Protein 5Y9E (pdb70)

Foldseek 3Di:
DFFFVVVFWFFDPFKWKFKLPKDKAKAAQQAFDADPPDDRHTPGHHDFLQWKAKEKEFAAQPQPDDDVDDPPDDLVFKGKFKFFFKKFKDWDFDFDFDKFWAQFAQFADFPDPDDDFDDADDPGRGHTDMATFWFKWKKFKFLDFFKWKAWEFDDPPLFPQGHIDIDIDGRFGGAGADTQPGQYQLLHRVVVLRNDTSNRNRHGHIHTPVVVLPPDQQNRTGLDMDMDIDKDFDTKTAGHDDARDDDDPVPDDADDDRRNDPDDPRMDTGIHNPDADPVPDPGPDMDGQQDGPHSHSRTNQPRIMIMMIRGSRNRDKDKDKDAQDDDPDDDPVRIDIGIMTMIMIMMMTMITMIMGRDDVVVVVVVCVVPVVSCVVSVCPPPCVVGHHNYRYRHPGIGSPLCVDDRSVVVCVVVVD/DAFFCVVFWFFDPFKKKFKQPKDKAKAAQQQFDADPVDNVHTDGGHDFLQWKAKEKEFFAQPQPDPDVDDVPDDLVFKGKFKFFFKKFKDWDFDFDFDKFWAQFAFFQDFPDPDDDFDGDDDDGRGHTDMATFWFKWKKFKFLDAFKWWAWEFDDDLVQGDIDIDIDGRFGGAGADTQPGQYQLLHRVVVLRNGTSSRNRHGHTDTPVVVLVPDQANRTGLDMDMDIDKDFDTKTAGDDDASDDDDPVVDDADDDRRRDPDDPRMDTGIHNPDADPVPDPGPDMDGQQAGPHSHSRTNQPSIMIMMIRGNRNRDKDKDKDQQDDDPDDDPVRMDIGIMTMIIIMMMTMITMIMGRDDPVNVVVVCVVPVVRCVVSVCVPPCVVGHHNYRYRHVGIDSPLCVDDRSVVVCVVVVD/DAFFCPVFWFFDPFKWKFKQPKDKAKAAQQAWDADPVDNVHTDGHHDFLQWKAKEKEFFAQPQPDDDVDPPPDDLLFKGKFKFFFKKFKDWDFDFDFAKFWAQFAFFADFPDPDDDFDGDDDDGRGHTDMATFWFKWKKFKFLDAFKWWAWEFDDDPLVQGHIDIDIDGRFGGAGAHTQPGFYQLLHRVVVLRNGTSSRNRHGHTHTPVVVLLPDQQNRTGLDMDMDIDKDFDTKTAGDDDASDDDDCVVDDADDDRRNDPDHPRMDTGIHNPDDDPVPDPHPDMDGQDAGPGSHSRTNQPRIMMMMIRGSRNRDKDKDKDAQDDDPDDDPVRMDIGIMGMIIIMMITMMTMIMGRDDPVVVVVVCVVPVVRCVVSVCVPPCVVGHHNYRYRHPRIDSPLCVDDRSVVVCVVVVD/DDFFCVVFWFFDPFKWKFKLPKDKAKFAQQAWDADPPDDPRTPGHHDFLQWKAKEKEFAAQPQPDDDVDPVPDDLLFKGKFKFFFKKFKDWDFDFDFDKFWAQFAQFQDFPDPDDFFDGDDDDGRGHTDMATFWFKKKKFKFLDAFKWKAKEFDDCDPPPQFNQGHIDIDIDGRFGGAGADTQPGFYQLLHRPVVLRNGTSRPNRHGHIDTPVVVLLPDQANRGGLDMDMDIDKDFDTKGAGDDDAGHDDDCVVDPADDDRRNDPDDPRMDTGIHNPDADPVPDPGPDMDGQQAGPGSHSRTNQPNIMMMMIRGSRNRDKDKDKDAQDDDPDDDPVRMDIGIMDMIMIMMITMMTMIMGRDDPVNVVVVCVVPVVRCVVSVCDPCVVGHHNYRYRHVRIDSPLCVDDRSVVVCVVVVD/DFFFCVVFWFFDPFKWKFKLPKDKAKFAQQAFDADPPPPPHTPGHHDFLQWKAKEKEFAAQPQPDDDPDPPPDDLVFKGKFKFFFKKFKDWDFDFDFDKFWAQFAFFADFPDPDDFFDDDDDDGRGHTDMATFWFKWKKFKFLDAFKWKAKEFDDDDPPDDDPFPQGDIDIDIDGRFGGAGADTQPGQYQLVHRVVVLRNGGSSRNRHGHIHTPCVVLLPDAQNRTGLDMDMDIDKDFDTKTAGDDDAGDDDDPVPDDQDDDRRNDPDHPRMDTGIHNPDADPVPDPGPDMDGQDAGPHSYSRTNQPSIMIMMIRGSRNRDKDKDKDAQDDDPDDDPVRIDIGIMGMIMIMMITMITMIMGRDDVVVLVVVCVVPVVRCVVSVCDVCVVGHHNYRYRHVGIDSPLCVDDRSVVVCVVVVD

Structure (mmCIF, N/CA/C/O backbone):
data_5Y9E
#
_entry.id   5Y9E
#
_cell.length_a   187.213
_cell.length_b   101.804
_cell.length_c   136.195
_cell.angle_alpha   90.00
_cell.angle_beta   95.68
_cell.angle_gamma   90.00
#
_symmetry.space_group_name_H-M   'C 1 2 1'
#
loop_
_entity.id
_entity.type
_entity.pdbx_description
1 polymer 'Major capsid protein L1'
2 non-polymer GLYCEROL
3 non-polymer 'MAGNESIUM ION'
4 water water
#
loop_
_atom_site.group_PDB
_atom_site.id
_atom_site.type_symbol
_atom_site.label_atom_id
_atom_site.label_alt_id
_atom_site.label_comp_id
_atom_site.label_asym_id
_atom_site.label_entity_id
_atom_site.label_seq_id
_atom_site.pdbx_PDB_ins_code
_atom_site.Cartn_x
_atom_site.Cartn_y
_atom_site.Cartn_z
_atom_site.occupancy
_atom_site.B_iso_or_equiv
_atom_site.auth_seq_id
_atom_site.auth_comp_id
_atom_site.auth_asym_id
_atom_site.auth_atom_id
_atom_site.pdbx_PDB_model_num
ATOM 1 N N . LYS A 1 12 ? 43.146 -15.561 18.848 1.00 69.69 20 LYS A N 1
ATOM 2 C CA . LYS A 1 12 ? 42.789 -16.391 19.992 1.00 73.25 20 LYS A CA 1
ATOM 3 C C . LYS A 1 12 ? 42.057 -15.559 21.045 1.00 66.49 20 LYS A C 1
ATOM 4 O O . LYS A 1 12 ? 40.864 -15.750 21.273 1.00 61.64 20 LYS A O 1
ATOM 10 N N . VAL A 1 13 ? 42.771 -14.638 21.685 1.00 58.52 21 VAL A N 1
ATOM 11 C CA . VAL A 1 13 ? 42.147 -13.717 22.629 1.00 57.64 21 VAL A CA 1
ATOM 12 C C . VAL A 1 13 ? 41.514 -12.575 21.846 1.00 54.87 21 VAL A C 1
ATOM 13 O O . VAL A 1 13 ? 42.160 -11.963 20.986 1.00 52.92 21 VAL A O 1
ATOM 17 N N . VAL A 1 14 ? 40.248 -12.285 22.142 1.00 51.19 22 VAL A N 1
ATOM 18 C CA . VAL A 1 14 ? 39.509 -11.232 21.462 1.00 51.39 22 VAL A CA 1
ATOM 19 C C . VAL A 1 14 ? 39.065 -10.202 22.492 1.00 47.37 22 VAL A C 1
ATOM 20 O O . VAL A 1 14 ? 38.919 -10.493 23.682 1.00 49.16 22 VAL A O 1
ATOM 24 N N . SER A 1 15 ? 38.851 -8.979 22.014 1.00 43.18 23 SER A N 1
ATOM 25 C CA . SER A 1 15 ? 38.345 -7.917 22.870 1.00 45.25 23 SER A CA 1
ATOM 26 C C . SER A 1 15 ? 36.995 -8.303 23.462 1.00 49.25 23 SER A C 1
ATOM 27 O O . SER A 1 15 ? 36.182 -8.982 22.826 1.00 47.51 23 SER A O 1
ATOM 30 N N . THR A 1 16 ? 36.757 -7.863 24.701 1.00 50.63 24 THR A N 1
ATOM 31 C CA . THR A 1 16 ? 35.448 -8.057 25.312 1.00 49.33 24 THR A CA 1
ATOM 32 C C . THR A 1 16 ? 34.352 -7.348 24.531 1.00 47.91 24 THR A C 1
ATOM 33 O O . THR A 1 16 ? 33.179 -7.715 24.658 1.00 43.90 24 THR A O 1
ATOM 37 N N . ASP A 1 17 ? 34.706 -6.342 23.727 1.00 52.91 25 ASP A N 1
ATOM 38 C CA . ASP A 1 17 ? 33.716 -5.657 22.906 1.00 56.14 25 ASP A CA 1
ATOM 39 C C . ASP A 1 17 ? 32.994 -6.608 21.963 1.00 54.80 25 ASP A C 1
ATOM 40 O O . ASP A 1 17 ? 31.896 -6.285 21.499 1.00 58.31 25 ASP A O 1
ATOM 45 N N . GLU A 1 18 ? 33.579 -7.771 21.673 1.00 50.08 26 GLU A N 1
ATOM 46 C CA . GLU A 1 18 ? 33.017 -8.680 20.683 1.00 53.97 26 GLU A CA 1
ATOM 47 C C . GLU A 1 18 ? 32.004 -9.659 21.259 1.00 49.47 26 GLU A C 1
ATOM 48 O O . GLU A 1 18 ? 31.182 -10.186 20.502 1.00 54.39 26 GLU A O 1
ATOM 54 N N . TYR A 1 19 ? 32.035 -9.925 22.568 1.00 45.77 27 TYR A N 1
ATOM 55 C CA . TYR A 1 19 ? 31.114 -10.884 23.160 1.00 48.14 27 TYR A CA 1
ATOM 56 C C . TYR A 1 19 ? 30.442 -10.392 24.435 1.00 48.86 27 TYR A C 1
ATOM 57 O O . TYR A 1 19 ? 29.692 -11.159 25.049 1.00 45.41 27 TYR A O 1
ATOM 66 N N . VAL A 1 20 ? 30.670 -9.146 24.841 1.00 48.57 28 VAL A N 1
ATOM 67 C CA . VAL A 1 20 ? 30.009 -8.549 25.997 1.00 49.28 28 VAL A CA 1
ATOM 68 C C . VAL A 1 20 ? 29.113 -7.435 25.473 1.00 51.96 28 VAL A C 1
ATOM 69 O O . VAL A 1 20 ? 29.604 -6.425 24.954 1.00 53.92 28 VAL A O 1
ATOM 73 N N . SER A 1 21 ? 27.800 -7.615 25.607 1.00 48.53 29 SER A N 1
ATOM 74 C CA . SER A 1 21 ? 26.829 -6.663 25.083 1.00 45.64 29 SER A CA 1
ATOM 75 C C . SER A 1 21 ? 26.546 -5.577 26.113 1.00 44.96 29 SER A C 1
ATOM 76 O O . SER A 1 21 ? 26.175 -5.872 27.254 1.00 45.82 29 SER A O 1
ATOM 79 N N . ARG A 1 22 ? 26.709 -4.323 25.699 1.00 44.87 30 ARG A N 1
ATOM 80 C CA . ARG A 1 22 ? 26.523 -3.179 26.580 1.00 49.52 30 ARG A CA 1
ATOM 81 C C . ARG A 1 22 ? 25.057 -2.767 26.620 1.00 49.98 30 ARG A C 1
ATOM 82 O O . ARG A 1 22 ? 24.389 -2.709 25.585 1.00 45.96 30 ARG A O 1
ATOM 90 N N . THR A 1 23 ? 24.563 -2.478 27.820 1.00 46.38 31 THR A N 1
ATOM 91 C CA . THR A 1 23 ? 23.224 -1.936 27.994 1.00 44.32 31 THR A CA 1
ATOM 92 C C . THR A 1 23 ? 23.305 -0.445 28.296 1.00 45.35 31 THR A C 1
ATOM 93 O O . THR A 1 23 ? 24.384 0.125 28.474 1.00 48.45 31 THR A O 1
ATOM 97 N N . SER A 1 24 ? 22.138 0.187 28.349 1.00 43.81 32 SER A N 1
ATOM 98 C CA . SER A 1 24 ? 22.024 1.582 28.745 1.00 48.24 32 SER A CA 1
ATOM 99 C C . SER A 1 24 ? 21.768 1.736 30.239 1.00 45.37 32 SER A C 1
ATOM 100 O O . SER A 1 24 ? 21.377 2.821 30.682 1.00 46.70 32 SER A O 1
ATOM 103 N N . ILE A 1 25 ? 21.979 0.679 31.016 1.00 49.09 33 ILE A N 1
ATOM 104 C CA . ILE A 1 25 ? 21.761 0.704 32.457 1.00 44.91 33 ILE A CA 1
ATOM 105 C C . ILE A 1 25 ? 23.082 1.046 33.133 1.00 44.49 33 ILE A C 1
ATOM 106 O O . ILE A 1 25 ? 24.061 0.300 33.012 1.00 42.12 33 ILE A O 1
ATOM 111 N N . TYR A 1 26 ? 23.110 2.168 33.848 1.00 47.22 34 TYR A N 1
ATOM 112 C CA . TYR A 1 26 ? 24.287 2.604 34.585 1.00 45.28 34 TYR A CA 1
ATOM 113 C C . TYR A 1 26 ? 23.963 2.711 36.070 1.00 41.87 34 TYR A C 1
ATOM 114 O O . TYR A 1 26 ? 22.818 2.957 36.459 1.00 41.24 34 TYR A O 1
ATOM 123 N N . TYR A 1 27 ? 24.990 2.528 36.898 1.00 41.76 35 TYR A N 1
ATOM 124 C CA . TYR A 1 27 ? 24.850 2.610 38.344 1.00 40.92 35 TYR A CA 1
ATOM 125 C C . TYR A 1 27 ? 26.071 3.296 38.935 1.00 38.43 35 TYR A C 1
ATOM 126 O O . TYR A 1 27 ? 27.195 3.087 38.470 1.00 37.77 35 TYR A O 1
ATOM 135 N N . TYR A 1 28 ? 25.838 4.121 39.951 1.00 37.62 36 TYR A N 1
ATOM 136 C CA . TYR A 1 28 ? 26.900 4.759 40.713 1.00 37.29 36 TYR A CA 1
ATOM 137 C C . TYR A 1 28 ? 27.108 4.023 42.030 1.00 36.11 36 TYR A C 1
ATOM 138 O O . TYR A 1 28 ? 26.169 3.468 42.606 1.00 37.96 36 TYR A O 1
ATOM 147 N N . ALA A 1 29 ? 28.351 4.030 42.504 1.00 38.29 37 ALA A N 1
ATOM 148 C CA . ALA A 1 29 ? 28.677 3.460 43.802 1.00 37.84 37 ALA A CA 1
ATOM 149 C C . ALA A 1 29 ? 29.925 4.142 44.338 1.00 38.41 37 ALA A C 1
ATOM 150 O O . ALA A 1 29 ? 30.885 4.370 43.596 1.00 32.47 37 ALA A O 1
ATOM 152 N N . GLY A 1 30 ? 29.898 4.470 45.623 1.00 36.82 38 GLY A N 1
ATOM 153 C CA . GLY A 1 30 ? 31.036 5.080 46.277 1.00 37.57 38 GLY A CA 1
ATOM 154 C C . GLY A 1 30 ? 31.296 4.426 47.617 1.00 34.75 38 GLY A C 1
ATOM 155 O O . GLY A 1 30 ? 30.396 3.879 48.251 1.00 34.69 38 GLY A O 1
ATOM 156 N N . SER A 1 31 ? 32.558 4.485 48.039 1.00 38.39 39 SER A N 1
ATOM 157 C CA . SER A 1 31 ? 32.952 3.891 49.310 1.00 35.53 39 SER A CA 1
ATOM 158 C C . SER A 1 31 ? 32.647 4.786 50.500 1.00 33.42 39 SER A C 1
ATOM 159 O O . SER A 1 31 ? 32.634 4.298 51.633 1.00 38.82 39 SER A O 1
ATOM 162 N N . SER A 1 32 ? 32.403 6.075 50.265 1.00 33.67 40 SER A N 1
ATOM 163 C CA . SER A 1 32 ? 32.409 7.080 51.321 1.00 33.85 40 SER A CA 1
ATOM 164 C C . SER A 1 32 ? 33.813 7.178 51.910 1.00 37.84 40 SER A C 1
ATOM 165 O O . SER A 1 32 ? 34.752 6.574 51.383 1.00 38.21 40 SER A O 1
ATOM 168 N N . ARG A 1 33 ? 33.971 7.936 52.993 1.00 37.15 41 ARG A N 1
ATOM 169 C CA . ARG A 1 33 ? 35.301 8.260 53.495 1.00 38.67 41 ARG A CA 1
ATOM 170 C C . ARG A 1 33 ? 35.986 7.025 54.071 1.00 35.68 41 ARG A C 1
ATOM 171 O O . ARG A 1 33 ? 35.430 6.337 54.932 1.00 31.97 41 ARG A O 1
ATOM 179 N N . LEU A 1 34 ? 37.200 6.753 53.596 1.00 36.14 42 LEU A N 1
ATOM 180 C CA . LEU A 1 34 ? 38.046 5.685 54.117 1.00 36.49 42 LEU A CA 1
ATOM 181 C C . LEU A 1 34 ? 39.246 6.321 54.808 1.00 34.51 42 LEU A C 1
ATOM 182 O O . LEU A 1 34 ? 39.971 7.110 54.191 1.00 34.91 42 LEU A O 1
ATOM 187 N N . LEU A 1 35 ? 39.454 5.980 56.078 1.00 33.16 43 LEU A N 1
ATOM 188 C CA . LEU A 1 35 ? 40.524 6.555 56.884 1.00 36.15 43 LEU A CA 1
ATOM 189 C C . LEU A 1 35 ? 41.419 5.461 57.445 1.00 38.48 43 LEU A C 1
ATOM 190 O O . LEU A 1 35 ? 40.936 4.418 57.897 1.00 34.96 43 LEU A O 1
ATOM 195 N N . ALA A 1 36 ? 42.726 5.720 57.420 1.00 39.39 44 ALA A N 1
ATOM 196 C CA . ALA A 1 36 ? 43.716 4.907 58.109 1.00 37.50 44 ALA A CA 1
ATOM 197 C C . ALA A 1 36 ? 44.570 5.819 58.979 1.00 32.50 44 ALA A C 1
ATOM 198 O O . ALA A 1 36 ? 44.987 6.893 58.537 1.00 32.45 44 ALA A O 1
ATOM 200 N N . VAL A 1 37 ? 44.818 5.391 60.218 1.00 32.97 45 VAL A N 1
ATOM 201 C CA . VAL A 1 37 ? 45.567 6.175 61.198 1.00 34.59 45 VAL A CA 1
ATOM 202 C C . VAL A 1 37 ? 46.548 5.251 61.903 1.00 38.17 45 VAL A C 1
ATOM 203 O O . VAL A 1 37 ? 46.146 4.223 62.460 1.00 35.93 45 VAL A O 1
ATOM 207 N N . GLY A 1 38 ? 47.822 5.616 61.903 1.00 34.65 46 GLY A N 1
ATOM 208 C CA . GLY A 1 38 ? 48.799 4.801 62.587 1.00 37.09 46 GLY A CA 1
ATOM 209 C C . GLY A 1 38 ? 50.163 5.447 62.658 1.00 32.63 46 GLY A C 1
ATOM 210 O O . GLY A 1 38 ? 50.309 6.660 62.496 1.00 35.84 46 GLY A O 1
ATOM 211 N N . ASN A 1 39 ? 51.159 4.609 62.914 1.00 30.99 47 ASN A N 1
ATOM 212 C CA . ASN A 1 39 ? 52.552 5.018 63.029 1.00 34.01 47 ASN A CA 1
ATOM 213 C C . ASN A 1 39 ? 53.251 4.805 61.696 1.00 29.19 47 ASN A C 1
ATOM 214 O O . ASN A 1 39 ? 53.202 3.691 61.156 1.00 29.39 47 ASN A O 1
ATOM 219 N N . PRO A 1 40 ? 53.903 5.823 61.124 1.00 30.90 48 PRO A N 1
ATOM 220 C CA . PRO A 1 40 ? 54.466 5.669 59.772 1.00 30.93 48 PRO A CA 1
ATOM 221 C C . PRO A 1 40 ? 55.675 4.752 59.694 1.00 31.45 48 PRO A C 1
ATOM 222 O O . PRO A 1 40 ? 56.057 4.366 58.581 1.00 30.17 48 PRO A O 1
ATOM 226 N N . TYR A 1 41 ? 56.286 4.388 60.818 1.00 28.91 49 TYR A N 1
ATOM 227 C CA . TYR A 1 41 ? 57.536 3.639 60.799 1.00 32.06 49 TYR A CA 1
ATOM 228 C C . TYR A 1 41 ? 57.385 2.176 61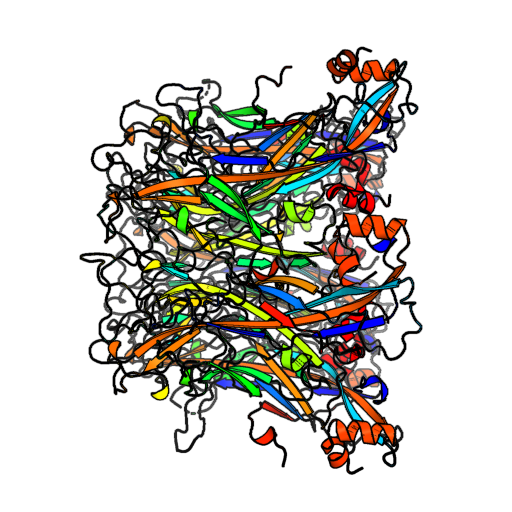.180 1.00 34.55 49 TYR A C 1
ATOM 229 O O . TYR A 1 41 ? 58.181 1.352 60.728 1.00 36.89 49 TYR A O 1
ATOM 238 N N . PHE A 1 42 ? 56.389 1.829 61.987 1.00 31.01 50 PHE A N 1
ATOM 239 C CA . PHE A 1 42 ? 56.218 0.449 62.419 1.00 33.23 50 PHE A CA 1
ATOM 240 C C . PHE A 1 42 ? 54.876 0.327 63.120 1.00 35.79 50 PHE A C 1
ATOM 241 O O . PHE A 1 42 ? 54.336 1.305 63.642 1.00 33.75 50 PHE A O 1
ATOM 249 N N . SER A 1 43 ? 54.342 -0.888 63.119 1.00 36.04 51 SER A N 1
ATOM 250 C CA . SER A 1 43 ? 53.151 -1.175 63.895 1.00 39.56 51 SER A CA 1
ATOM 251 C C . SER A 1 43 ? 53.531 -1.472 65.341 1.00 44.64 51 SER A C 1
ATOM 252 O O . SER A 1 43 ? 54.674 -1.817 65.655 1.00 45.41 51 SER A O 1
ATOM 255 N N . ILE A 1 44 ? 52.552 -1.325 66.227 1.00 47.96 52 ILE A N 1
ATOM 256 C CA . ILE A 1 44 ? 52.710 -1.633 67.643 1.00 50.99 52 ILE A CA 1
ATOM 257 C C . ILE A 1 44 ? 51.833 -2.839 67.939 1.00 56.96 52 ILE A C 1
ATOM 258 O O . ILE A 1 44 ? 50.603 -2.765 67.827 1.00 55.57 52 ILE A O 1
ATOM 263 N N . LYS A 1 45 ? 52.468 -3.949 68.303 1.00 65.18 53 LYS A N 1
ATOM 264 C CA . LYS A 1 45 ? 51.801 -5.242 68.340 1.00 71.85 53 LYS A CA 1
ATOM 265 C C . LYS A 1 45 ? 50.952 -5.379 69.601 1.00 69.91 53 LYS A C 1
ATOM 266 O O . LYS A 1 45 ? 50.799 -4.445 70.394 1.00 59.99 53 LYS A O 1
ATOM 272 N N . SER A 1 46 ? 50.387 -6.572 69.788 1.00 90.05 54 SER A N 1
ATOM 273 C CA . SER A 1 46 ? 49.394 -6.841 70.816 1.00 99.13 54 SER A CA 1
ATOM 274 C C . SER A 1 46 ? 49.890 -6.460 72.204 1.00 105.87 54 SER A C 1
ATOM 275 O O . SER A 1 46 ? 50.822 -7.082 72.731 1.00 105.12 54 SER A O 1
ATOM 278 N N . PRO A 1 47 ? 49.287 -5.448 72.832 1.00 109.91 55 PRO A N 1
ATOM 279 C CA . PRO A 1 47 ? 49.546 -5.195 74.255 1.00 115.12 55 PRO A CA 1
ATOM 280 C C . PRO A 1 47 ? 48.971 -6.262 75.173 1.00 119.13 55 PRO A C 1
ATOM 281 O O . PRO A 1 47 ? 49.105 -6.134 76.397 1.00 121.33 55 PRO A O 1
ATOM 285 N N . ASN A 1 48 ? 48.340 -7.302 74.621 1.00 128.81 56 ASN A N 1
ATOM 286 C CA . ASN A 1 48 ? 47.740 -8.380 75.400 1.00 127.36 56 ASN A CA 1
ATOM 287 C C . ASN A 1 48 ? 48.285 -9.751 75.040 1.00 128.17 56 ASN A C 1
ATOM 288 O O . ASN A 1 48 ? 48.514 -10.561 75.941 1.00 130.29 56 ASN A O 1
ATOM 293 N N . ASN A 1 49 ? 48.426 -10.058 73.743 1.00 118.92 57 ASN A N 1
ATOM 294 C CA . ASN A 1 49 ? 49.057 -11.281 73.233 1.00 118.26 57 ASN A CA 1
ATOM 295 C C . ASN A 1 49 ? 48.585 -11.593 71.818 1.00 117.02 57 ASN A C 1
ATOM 296 O O . ASN A 1 49 ? 47.467 -11.234 71.436 1.00 119.56 57 ASN A O 1
ATOM 301 N N . ASN A 1 50 ? 49.427 -12.294 71.053 1.00 101.99 58 ASN A N 1
ATOM 302 C CA . ASN A 1 50 ? 49.117 -12.782 69.709 1.00 96.64 58 ASN A CA 1
ATOM 303 C C . ASN A 1 50 ? 49.306 -11.662 68.693 1.00 93.25 58 ASN A C 1
ATOM 304 O O . ASN A 1 50 ? 49.323 -10.486 69.061 1.00 83.93 58 ASN A O 1
ATOM 309 N N . LYS A 1 51 ? 49.469 -12.009 67.416 1.00 111.53 59 LYS A N 1
ATOM 310 C CA . LYS A 1 51 ? 49.698 -10.995 66.392 1.00 111.97 59 LYS A CA 1
ATOM 311 C C . LYS A 1 51 ? 48.473 -10.106 66.218 1.00 108.84 59 LYS A C 1
ATOM 312 O O . LYS A 1 51 ? 47.789 -10.169 65.191 1.00 111.30 59 LYS A O 1
ATOM 318 N N . LYS A 1 52 ? 48.192 -9.278 67.220 1.00 99.85 60 LYS A N 1
ATOM 319 C CA . LYS A 1 52 ? 47.120 -8.294 67.169 1.00 93.57 60 LYS A CA 1
ATOM 320 C C . LYS A 1 52 ? 47.738 -6.905 67.134 1.00 84.74 60 LYS A C 1
ATOM 321 O O . LYS A 1 52 ? 48.582 -6.574 67.973 1.00 85.32 60 LYS A O 1
ATOM 327 N N . VAL A 1 53 ? 47.316 -6.101 66.169 1.00 68.03 61 VAL A N 1
ATOM 328 C CA . VAL A 1 53 ? 47.862 -4.764 65.976 1.00 61.40 61 VAL A CA 1
ATOM 329 C C . VAL A 1 53 ? 47.012 -3.775 66.762 1.00 55.33 61 VAL A C 1
ATOM 330 O O . VAL A 1 53 ? 45.802 -3.668 66.536 1.00 53.78 61 VAL A O 1
ATOM 334 N N . LEU A 1 54 ? 47.642 -3.054 67.689 1.00 52.04 62 LEU A N 1
ATOM 335 C CA . LEU A 1 54 ? 46.963 -1.957 68.367 1.00 58.54 62 LEU A CA 1
ATOM 336 C C . LEU A 1 54 ? 47.109 -0.651 67.600 1.00 53.99 62 LEU A C 1
ATOM 337 O O . LEU A 1 54 ? 46.156 0.132 67.519 1.00 57.78 62 LEU A O 1
ATOM 342 N N . VAL A 1 55 ? 48.288 -0.403 67.040 1.00 45.88 63 VAL A N 1
ATOM 343 C CA . VAL A 1 55 ? 48.525 0.765 66.198 1.00 42.74 63 VAL A CA 1
ATOM 344 C C . VAL A 1 55 ? 49.082 0.262 64.871 1.00 38.42 63 VAL A C 1
ATOM 345 O O . VAL A 1 55 ? 50.213 -0.244 64.835 1.00 37.98 63 VAL A O 1
ATOM 349 N N . PRO A 1 56 ? 48.342 0.359 63.770 1.00 36.61 64 PRO A N 1
ATOM 350 C CA . PRO A 1 56 ? 48.864 -0.140 62.495 1.00 34.80 64 PRO A CA 1
ATOM 351 C C . PRO A 1 56 ? 49.969 0.748 61.950 1.00 34.75 64 PRO A C 1
ATOM 352 O O . PRO A 1 56 ? 50.132 1.910 62.332 1.00 32.64 64 PRO A O 1
ATOM 356 N N . LYS A 1 57 ? 50.756 0.163 61.053 1.00 32.87 65 LYS A N 1
ATOM 357 C CA . LYS A 1 57 ? 51.735 0.921 60.286 1.00 32.35 65 LYS A CA 1
ATOM 358 C C . LYS A 1 57 ? 51.007 1.576 59.121 1.00 32.14 65 LYS A C 1
ATOM 359 O O . LYS A 1 57 ? 50.486 0.887 58.239 1.00 30.92 65 LYS A O 1
ATOM 365 N N . VAL A 1 58 ? 50.952 2.906 59.127 1.00 33.56 66 VAL A N 1
ATOM 366 C CA . VAL A 1 58 ? 50.274 3.677 58.091 1.00 28.87 66 VAL A CA 1
ATOM 367 C C . VAL A 1 58 ? 51.259 4.711 57.572 1.00 29.84 66 VAL A C 1
ATOM 368 O O . VAL A 1 58 ? 51.665 5.613 58.314 1.00 28.67 66 VAL A O 1
ATOM 372 N N . SER A 1 59 ? 51.637 4.583 56.301 1.00 30.43 67 SER A N 1
ATOM 373 C CA . SER A 1 59 ? 52.681 5.404 55.711 1.00 29.36 67 SER A CA 1
ATOM 374 C C . SER A 1 59 ? 52.269 5.846 54.317 1.00 30.27 67 SER A C 1
ATOM 375 O O . SER A 1 59 ? 51.598 5.113 53.586 1.00 32.42 67 SER A O 1
ATOM 378 N N . GLY A 1 60 ? 52.684 7.059 53.954 1.00 36.59 68 GLY A N 1
ATOM 379 C CA . GLY A 1 60 ? 52.507 7.533 52.596 1.00 35.58 68 GLY A CA 1
ATOM 380 C C . GLY A 1 60 ? 53.316 6.775 51.566 1.00 37.14 68 GLY A C 1
ATOM 381 O O . GLY A 1 60 ? 53.111 6.986 50.366 1.00 33.30 68 GLY A O 1
ATOM 382 N N . LEU A 1 61 ? 54.228 5.905 52.002 1.00 30.46 69 LEU A N 1
ATOM 383 C CA . LEU A 1 61 ? 55.029 5.093 51.099 1.00 29.20 69 LEU A CA 1
ATOM 384 C C . LEU A 1 61 ? 54.533 3.655 51.022 1.00 32.60 69 LEU A C 1
ATOM 385 O O . LEU A 1 61 ? 55.270 2.769 50.576 1.00 32.51 69 LEU A O 1
ATOM 390 N N . GLN A 1 62 ? 53.296 3.410 51.436 1.00 31.77 70 GLN A N 1
ATOM 391 C CA . GLN A 1 62 ? 52.673 2.102 51.322 1.00 30.37 70 GLN A CA 1
ATOM 392 C C . GLN A 1 62 ? 51.795 2.041 50.081 1.00 30.31 70 GLN A C 1
ATOM 393 O O . GLN A 1 62 ? 51.196 3.039 49.670 1.00 28.69 70 GLN A O 1
ATOM 399 N N . TYR A 1 63 ? 51.733 0.856 49.481 1.00 30.01 71 TYR A N 1
ATOM 400 C CA . TYR A 1 63 ? 50.674 0.564 48.529 1.00 26.79 71 TYR A CA 1
ATOM 401 C C . TYR A 1 63 ? 49.345 0.474 49.263 1.00 31.48 71 TYR A C 1
ATOM 402 O O . TYR A 1 63 ? 49.256 -0.100 50.352 1.00 32.23 71 TYR A O 1
ATOM 411 N N . ARG A 1 64 ? 48.312 1.053 48.670 1.00 30.60 72 ARG A N 1
ATOM 412 C CA . ARG A 1 64 ? 46.937 0.809 49.083 1.00 28.89 72 ARG A CA 1
ATOM 413 C C . ARG A 1 64 ? 46.288 0.008 47.964 1.00 33.96 72 ARG A C 1
ATOM 414 O O . ARG A 1 64 ? 46.168 0.495 46.834 1.00 32.94 72 ARG A O 1
ATOM 422 N N . VAL A 1 65 ? 45.918 -1.232 48.265 1.00 30.44 73 VAL A N 1
ATOM 423 C CA . VAL A 1 65 ? 45.313 -2.139 47.296 1.00 31.79 73 VAL A CA 1
ATOM 424 C C . VAL A 1 65 ? 43.887 -2.402 47.757 1.00 35.60 73 VAL A C 1
ATOM 425 O O . VAL A 1 65 ? 43.661 -3.141 48.723 1.00 32.98 73 VAL A O 1
ATOM 429 N N . PHE A 1 66 ? 42.926 -1.797 47.067 1.00 32.52 74 PHE A N 1
ATOM 430 C CA . PHE A 1 66 ? 41.520 -1.913 47.428 1.00 31.38 74 PHE A CA 1
ATOM 431 C C . PHE A 1 66 ? 40.886 -3.046 46.633 1.00 33.53 74 PHE A C 1
ATOM 432 O O . PHE A 1 66 ? 40.903 -3.027 45.398 1.00 32.75 74 PHE A O 1
ATOM 440 N N . ARG A 1 67 ? 40.338 -4.033 47.340 1.00 31.41 75 ARG A N 1
ATOM 441 C CA . ARG A 1 67 ? 39.544 -5.087 46.714 1.00 34.79 75 ARG A CA 1
ATOM 442 C C . ARG A 1 67 ? 38.083 -4.665 46.803 1.00 38.29 75 ARG A C 1
ATOM 443 O O . ARG A 1 67 ? 37.446 -4.799 47.850 1.00 33.99 75 ARG A O 1
ATOM 451 N N . VAL A 1 68 ? 37.551 -4.150 45.700 1.00 38.57 76 VAL A N 1
ATOM 452 C CA . VAL A 1 68 ? 36.213 -3.572 45.679 1.00 36.49 76 VAL A CA 1
ATOM 453 C C . VAL A 1 68 ? 35.219 -4.661 45.300 1.00 39.41 76 VAL A C 1
ATOM 454 O O . VAL A 1 68 ? 35.301 -5.237 44.209 1.00 35.42 76 VAL A O 1
ATOM 458 N N . ARG A 1 69 ? 34.279 -4.941 46.201 1.00 38.47 77 ARG A N 1
ATOM 459 C CA . ARG A 1 69 ? 33.275 -5.973 45.986 1.00 43.03 77 ARG A CA 1
ATOM 460 C C . ARG A 1 69 ? 32.011 -5.356 45.403 1.00 42.55 77 ARG A C 1
ATOM 461 O O . ARG A 1 69 ? 31.442 -4.424 45.982 1.00 40.08 77 ARG A O 1
ATOM 469 N N . LEU A 1 70 ? 31.571 -5.885 44.269 1.00 38.27 78 LEU A N 1
ATOM 470 C CA . LEU A 1 70 ? 30.349 -5.425 43.632 1.00 36.40 78 LEU A CA 1
ATOM 471 C C . LEU A 1 70 ? 29.209 -6.396 43.911 1.00 35.17 78 LEU A C 1
ATOM 472 O O . LEU A 1 70 ? 29.441 -7.589 44.130 1.00 39.90 78 LEU A O 1
ATOM 477 N N . PRO A 1 71 ? 27.963 -5.929 43.912 1.00 37.66 79 PRO A N 1
ATOM 478 C CA . PRO A 1 71 ? 26.842 -6.869 43.993 1.00 39.81 79 PRO A CA 1
ATOM 479 C C . PRO A 1 71 ? 26.791 -7.733 42.745 1.00 37.98 79 PRO A C 1
ATOM 480 O O . PRO A 1 71 ? 27.025 -7.258 41.631 1.00 39.57 79 PRO A O 1
ATOM 484 N N . ASP A 1 72 ? 26.508 -9.016 42.940 1.00 38.51 80 ASP A N 1
ATOM 485 C CA . ASP A 1 72 ? 26.343 -9.910 41.803 1.00 42.65 80 ASP A CA 1
ATOM 486 C C . ASP A 1 72 ? 25.128 -9.454 41.002 1.00 41.36 80 ASP A C 1
ATOM 487 O O . ASP A 1 72 ? 23.999 -9.528 41.503 1.00 41.19 80 ASP A O 1
ATOM 492 N N . PRO A 1 73 ? 25.306 -8.973 39.767 1.00 41.22 81 PRO A N 1
ATOM 493 C CA . PRO A 1 73 ? 24.139 -8.489 39.012 1.00 37.84 81 PRO A CA 1
ATOM 494 C C . PRO A 1 73 ? 23.132 -9.579 38.699 1.00 40.66 81 PRO A C 1
ATOM 495 O O . PRO A 1 73 ? 21.946 -9.281 38.518 1.00 39.96 81 PRO A O 1
ATOM 499 N N . ASN A 1 74 ? 23.569 -10.838 38.630 1.00 42.17 82 ASN A N 1
ATOM 500 C CA . ASN A 1 74 ? 22.653 -11.946 38.392 1.00 47.36 82 ASN A CA 1
ATOM 501 C C . ASN A 1 74 ? 21.712 -12.191 39.563 1.00 48.37 82 ASN A C 1
ATOM 502 O O . ASN A 1 74 ? 20.721 -12.910 39.398 1.00 50.29 82 ASN A O 1
ATOM 507 N N . LYS A 1 75 ? 21.998 -11.615 40.729 1.00 55.05 83 LYS A N 1
ATOM 508 C CA . LYS A 1 75 ? 21.114 -11.686 41.882 1.00 56.48 83 LYS A CA 1
ATOM 509 C C . LYS A 1 75 ? 20.674 -10.308 42.353 1.00 51.96 83 LYS A C 1
ATOM 510 O O . LYS A 1 75 ? 19.987 -10.207 43.376 1.00 56.91 83 LYS A O 1
ATOM 516 N N . PHE A 1 76 ? 21.042 -9.253 41.632 1.00 44.73 84 PHE A N 1
ATOM 517 C CA . PHE A 1 76 ? 20.727 -7.891 42.032 1.00 44.74 84 PHE A CA 1
ATOM 518 C C . PHE A 1 76 ? 19.243 -7.606 41.834 1.00 46.91 84 PHE A C 1
ATOM 519 O O . PHE A 1 76 ? 18.602 -8.128 40.919 1.00 54.69 84 PHE A O 1
ATOM 527 N N . GLY A 1 77 ? 18.698 -6.761 42.705 1.00 48.05 85 GLY A N 1
ATOM 528 C CA . GLY A 1 77 ? 17.281 -6.456 42.672 1.00 57.63 85 GLY A CA 1
ATOM 529 C C . GLY A 1 77 ? 16.918 -5.351 41.702 1.00 58.71 85 GLY A C 1
ATOM 530 O O . GLY A 1 77 ? 16.479 -4.274 42.116 1.00 55.06 85 GLY A O 1
ATOM 531 N N . PHE A 1 78 ? 17.097 -5.601 40.408 1.00 54.36 86 PHE A N 1
ATOM 532 C CA . PHE A 1 78 ? 16.712 -4.615 39.412 1.00 51.52 86 PHE A CA 1
ATOM 533 C C . PHE A 1 78 ? 15.195 -4.429 39.424 1.00 49.57 86 PHE A C 1
ATOM 534 O O . PHE A 1 78 ? 14.451 -5.410 39.521 1.00 51.90 86 PHE A O 1
ATOM 542 N N . PRO A 1 79 ? 14.704 -3.190 39.328 1.00 52.97 87 PRO A N 1
ATOM 543 C CA . PRO A 1 79 ? 13.246 -2.990 39.302 1.00 56.24 87 PRO A CA 1
ATOM 544 C C . PRO A 1 79 ? 12.572 -3.626 38.102 1.00 59.84 87 PRO A C 1
ATOM 545 O O . PRO A 1 79 ? 11.379 -3.943 38.175 1.00 60.44 87 PRO A O 1
ATOM 549 N N . ASP A 1 80 ? 13.297 -3.825 37.003 1.00 58.91 88 ASP A N 1
ATOM 550 C CA . ASP A 1 80 ? 12.755 -4.449 35.802 1.00 59.70 88 ASP A CA 1
ATOM 551 C C . ASP A 1 80 ? 13.850 -5.299 35.179 1.00 61.39 88 ASP A C 1
ATOM 552 O O . ASP A 1 80 ? 14.889 -4.769 34.773 1.00 58.28 88 ASP A O 1
ATOM 557 N N . THR A 1 81 ? 13.623 -6.611 35.109 1.00 59.70 89 THR A N 1
ATOM 558 C CA . THR A 1 81 ? 14.609 -7.548 34.583 1.00 59.57 89 THR A CA 1
ATOM 559 C C . THR A 1 81 ? 14.225 -8.086 33.208 1.00 59.83 89 THR A C 1
ATOM 560 O O . THR A 1 81 ? 14.713 -9.146 32.804 1.00 59.90 89 THR A O 1
ATOM 564 N N . SER A 1 82 ? 13.363 -7.379 32.479 1.00 58.79 90 SER A N 1
ATOM 565 C CA . SER A 1 82 ? 12.949 -7.818 31.153 1.00 62.61 90 SER A CA 1
ATOM 566 C C . SER A 1 82 ? 13.978 -7.500 30.076 1.00 58.54 90 SER A C 1
ATOM 567 O O . SER A 1 82 ? 13.724 -7.779 28.900 1.00 61.16 90 SER A O 1
ATOM 570 N N . PHE A 1 83 ? 15.124 -6.931 30.444 1.00 54.33 91 PHE A N 1
ATOM 571 C CA . PHE A 1 83 ? 16.155 -6.562 29.483 1.00 53.70 91 PHE A CA 1
ATOM 572 C C . PHE A 1 83 ? 17.087 -7.716 29.134 1.00 55.08 91 PHE A C 1
ATOM 573 O O . PHE A 1 83 ? 17.985 -7.534 28.305 1.00 56.03 91 PHE A O 1
ATOM 581 N N . TYR A 1 84 ? 16.908 -8.886 29.742 1.00 51.77 92 TYR A N 1
ATOM 582 C CA . TYR A 1 84 ? 17.754 -10.033 29.446 1.00 53.19 92 TYR A CA 1
ATOM 583 C C . TYR A 1 84 ? 17.009 -11.295 29.854 1.00 55.59 92 TYR A C 1
ATOM 584 O O . TYR A 1 84 ? 15.978 -11.239 30.529 1.00 56.54 92 TYR A O 1
ATOM 593 N N . ASN A 1 85 ? 17.544 -12.435 29.434 1.00 52.64 93 ASN A N 1
ATOM 594 C CA . ASN A 1 85 ? 16.925 -13.733 29.703 1.00 54.42 93 ASN A CA 1
ATOM 595 C C . ASN A 1 85 ? 17.898 -14.623 30.461 1.00 56.47 93 ASN A C 1
ATOM 596 O O . ASN A 1 85 ? 18.926 -15.036 29.889 1.00 57.04 93 ASN A O 1
ATOM 601 N N . PRO A 1 86 ? 17.632 -14.963 31.728 1.00 56.65 94 PRO A N 1
ATOM 602 C CA . PRO A 1 86 ? 18.592 -15.785 32.484 1.00 54.36 94 PRO A CA 1
ATOM 603 C C . PRO A 1 86 ? 18.736 -17.202 31.956 1.00 58.75 94 PRO A C 1
ATOM 604 O O . PRO A 1 86 ? 19.650 -17.914 32.393 1.00 56.08 94 PRO A O 1
ATOM 608 N N . ASP A 1 87 ? 17.873 -17.636 31.036 1.00 61.40 95 ASP A N 1
ATOM 609 C CA . ASP A 1 87 ? 17.996 -18.980 30.486 1.00 66.91 95 ASP A CA 1
ATOM 610 C C . ASP A 1 87 ? 19.171 -19.088 29.523 1.00 62.39 95 ASP A C 1
ATOM 611 O O . ASP A 1 87 ? 19.717 -20.180 29.335 1.00 64.84 95 ASP A O 1
ATOM 616 N N . THR A 1 88 ? 19.577 -17.973 28.913 1.00 52.19 96 THR A N 1
ATOM 617 C CA . THR A 1 88 ? 20.656 -17.976 27.937 1.00 54.10 96 THR A CA 1
ATOM 618 C C . THR A 1 88 ? 21.699 -16.892 28.174 1.00 53.60 96 THR A C 1
ATOM 619 O O . THR A 1 88 ? 22.677 -16.831 27.420 1.00 53.86 96 THR A O 1
ATOM 623 N N . GLN A 1 89 ? 21.530 -16.042 29.185 1.00 50.40 97 GLN A N 1
ATOM 624 C CA . GLN A 1 89 ? 22.407 -14.896 29.371 1.00 47.93 97 GLN A CA 1
ATOM 625 C C . GLN A 1 89 ? 22.787 -14.752 30.837 1.00 44.79 97 GLN A C 1
ATOM 626 O O . GLN A 1 89 ? 22.059 -15.188 31.732 1.00 46.45 97 GLN A O 1
ATOM 632 N N . ARG A 1 90 ? 23.943 -14.133 31.066 1.00 44.21 98 ARG A N 1
ATOM 633 C CA . ARG A 1 90 ? 24.397 -13.763 32.397 1.00 48.63 98 ARG A CA 1
ATOM 634 C C . ARG A 1 90 ? 24.850 -12.311 32.373 1.00 47.17 98 ARG A C 1
ATOM 635 O O . ARG A 1 90 ? 25.191 -11.763 31.322 1.00 48.68 98 ARG A O 1
ATOM 643 N N . LEU A 1 91 ? 24.849 -11.690 33.548 1.00 43.45 99 LEU A N 1
ATOM 644 C CA . LEU A 1 91 ? 25.155 -10.275 33.680 1.00 40.18 99 LEU A CA 1
ATOM 645 C C . LEU A 1 91 ? 26.526 -10.082 34.314 1.00 43.98 99 LEU A C 1
ATOM 646 O O . LEU A 1 91 ? 27.000 -10.922 35.086 1.00 42.09 99 LEU A O 1
ATOM 651 N N . VAL A 1 92 ? 27.158 -8.959 33.975 1.00 38.21 100 VAL A N 1
ATOM 652 C CA . VAL A 1 92 ? 28.436 -8.574 34.559 1.00 39.36 100 VAL A CA 1
ATOM 653 C C . VAL A 1 92 ? 28.521 -7.056 34.528 1.00 36.82 100 VAL A C 1
ATOM 654 O O . VAL A 1 92 ? 27.954 -6.404 33.647 1.00 38.85 100 VAL A O 1
ATOM 658 N N . TRP A 1 93 ? 29.225 -6.494 35.506 1.00 36.51 101 TRP A N 1
ATOM 659 C CA . TRP A 1 93 ? 29.447 -5.058 35.557 1.00 34.67 101 TRP A CA 1
ATOM 660 C C . TRP A 1 93 ? 30.707 -4.696 34.783 1.00 40.19 101 TRP A C 1
ATOM 661 O O . TRP A 1 93 ? 31.682 -5.452 34.752 1.00 37.45 101 TRP A O 1
ATOM 672 N N . ALA A 1 94 ? 30.674 -3.526 34.155 1.00 41.77 102 ALA A N 1
ATOM 673 C CA . ALA A 1 94 ? 31.833 -2.947 33.494 1.00 38.82 102 ALA A CA 1
ATOM 674 C C . ALA A 1 94 ? 32.095 -1.583 34.109 1.00 38.89 102 ALA A C 1
ATOM 675 O O . ALA A 1 94 ? 31.160 -0.799 34.306 1.00 37.72 102 ALA A O 1
ATOM 677 N N . CYS A 1 95 ? 33.353 -1.305 34.431 1.00 36.15 103 CYS A N 1
ATOM 678 C CA . CYS A 1 95 ? 33.708 -0.001 34.971 1.00 35.74 103 CYS A CA 1
ATOM 679 C C . CYS A 1 95 ? 33.925 0.965 33.815 1.00 40.32 103 CYS A C 1
ATOM 680 O O . CYS A 1 95 ? 34.735 0.699 32.921 1.00 41.60 103 CYS A O 1
ATOM 683 N N . VAL A 1 96 ? 33.189 2.072 33.823 1.00 38.91 104 VAL A N 1
ATOM 684 C CA . VAL A 1 96 ? 33.321 3.100 32.796 1.00 36.24 104 VAL A CA 1
ATOM 685 C C . VAL A 1 96 ? 33.759 4.438 33.365 1.00 40.16 104 VAL A C 1
ATOM 686 O O . VAL A 1 96 ? 34.056 5.357 32.587 1.00 38.58 104 VAL A O 1
ATOM 690 N N . GLY A 1 97 ? 33.824 4.578 34.685 1.00 43.46 105 GLY A N 1
ATOM 691 C CA . GLY A 1 97 ? 34.266 5.811 35.300 1.00 39.61 105 GLY A CA 1
ATOM 692 C C . GLY A 1 97 ? 34.781 5.584 36.705 1.00 40.64 105 GLY A C 1
ATOM 693 O O . GLY A 1 97 ? 34.257 4.738 37.436 1.00 36.34 105 GLY A O 1
ATOM 694 N N . LEU A 1 98 ? 35.814 6.330 37.089 1.00 36.00 106 LEU A N 1
ATOM 695 C CA . LEU A 1 98 ? 36.397 6.216 38.416 1.00 36.97 106 LEU A CA 1
ATOM 696 C C . LEU A 1 98 ? 36.984 7.559 38.814 1.00 36.92 106 LEU A C 1
ATOM 697 O O . LEU A 1 98 ? 37.496 8.303 37.974 1.00 34.92 106 LEU A O 1
ATOM 702 N N . GLU A 1 99 ? 36.902 7.860 40.107 1.00 35.00 107 GLU A N 1
ATOM 703 C CA . GLU A 1 99 ? 37.623 8.984 40.683 1.00 34.29 107 GLU A CA 1
ATOM 704 C C . GLU A 1 99 ? 38.165 8.564 42.039 1.00 36.14 107 GLU A C 1
ATOM 705 O O . GLU A 1 99 ? 37.413 8.095 42.900 1.00 28.97 107 GLU A O 1
ATOM 711 N N . ILE A 1 100 ? 39.472 8.720 42.217 1.00 30.29 108 ILE A N 1
ATOM 712 C CA . ILE A 1 100 ? 40.126 8.397 43.478 1.00 32.42 108 ILE A CA 1
ATOM 713 C C . ILE A 1 100 ? 40.175 9.684 44.290 1.00 30.00 108 ILE A C 1
ATOM 714 O O . ILE A 1 100 ? 41.022 10.550 44.063 1.00 33.57 108 ILE A O 1
ATOM 719 N N . GLY A 1 101 ? 39.251 9.813 45.236 1.00 26.75 109 GLY A N 1
ATOM 720 C CA . GLY A 1 101 ? 39.264 10.963 46.115 1.00 27.95 109 GLY A CA 1
ATOM 721 C C . GLY A 1 101 ? 40.394 10.854 47.121 1.00 30.39 109 GLY A C 1
ATOM 722 O O . GLY A 1 101 ? 40.693 9.778 47.640 1.00 30.65 109 GLY A O 1
ATOM 723 N N . ARG A 1 102 ? 41.039 11.986 47.381 1.00 30.20 110 ARG A N 1
ATOM 724 C CA . ARG A 1 102 ? 42.118 12.069 48.355 1.00 30.70 110 ARG A CA 1
ATOM 725 C C . ARG A 1 102 ? 41.854 13.268 49.250 1.00 34.05 110 ARG A C 1
ATOM 726 O O . ARG A 1 102 ? 41.693 14.389 48.756 1.00 29.82 110 ARG A O 1
ATOM 734 N N . GLY A 1 103 ? 41.781 13.029 50.559 1.00 30.29 111 GLY A N 1
ATOM 735 C CA . GLY A 1 103 ? 41.727 14.094 51.532 1.00 30.56 111 GLY A CA 1
ATOM 736 C C . GLY A 1 103 ? 43.105 14.377 52.114 1.00 30.40 111 GLY A C 1
ATOM 737 O O . GLY A 1 103 ? 44.107 13.782 51.731 1.00 31.07 111 GLY A O 1
ATOM 738 N N . GLN A 1 104 ? 43.130 15.312 53.067 1.00 31.16 112 GLN A N 1
ATOM 739 C CA . GLN A 1 104 ? 44.340 15.742 53.762 1.00 32.25 112 GLN A CA 1
ATOM 740 C C . GLN A 1 104 ? 45.181 16.643 52.861 1.00 34.82 112 GLN A C 1
ATOM 741 O O . GLN A 1 104 ? 45.140 16.505 51.630 1.00 29.04 112 GLN A O 1
ATOM 747 N N . PRO A 1 105 ? 45.958 17.564 53.428 1.00 33.00 113 PRO A N 1
ATOM 748 C CA . PRO A 1 105 ? 46.730 18.488 52.591 1.00 32.25 113 PRO A CA 1
ATOM 749 C C . PRO A 1 105 ? 47.920 17.797 51.946 1.00 28.22 113 PRO A C 1
ATOM 750 O O . PRO A 1 105 ? 48.401 16.760 52.407 1.00 26.33 113 PRO A O 1
ATOM 754 N N . LEU A 1 106 ? 48.387 18.391 50.849 1.00 24.35 114 LEU A N 1
ATOM 755 C CA . LEU A 1 106 ? 49.656 17.980 50.267 1.00 24.18 114 LEU A CA 1
ATOM 756 C C . LEU A 1 106 ? 50.783 18.239 51.258 1.00 24.19 114 LEU A C 1
ATOM 757 O O . LEU A 1 106 ? 50.778 19.241 51.979 1.00 31.14 114 LEU A O 1
ATOM 762 N N . GLY A 1 107 ? 51.748 17.330 51.293 1.00 25.46 115 GLY A N 1
ATOM 763 C CA . GLY A 1 107 ? 52.895 17.492 52.167 1.00 32.59 115 GLY A CA 1
ATOM 764 C C . GLY A 1 107 ? 53.853 16.336 51.998 1.00 32.69 115 GLY A C 1
ATOM 765 O O . GLY A 1 107 ? 53.596 15.387 51.249 1.00 29.46 115 GLY A O 1
ATOM 766 N N . VAL A 1 108 ? 54.971 16.424 52.717 1.00 28.49 116 VAL A N 1
ATOM 767 C CA . VAL A 1 108 ? 56.055 15.459 52.598 1.00 29.37 116 VAL A CA 1
ATOM 768 C C . VAL A 1 108 ? 56.500 15.039 53.991 1.00 32.65 116 VAL A C 1
ATOM 769 O O . VAL A 1 108 ? 56.748 15.890 54.852 1.00 27.89 116 VAL A O 1
ATOM 773 N N . GLY A 1 109 ? 56.611 13.729 54.206 1.00 29.50 117 GLY A N 1
ATOM 774 C CA . GLY A 1 109 ? 57.154 13.193 55.433 1.00 29.91 117 GLY A CA 1
ATOM 775 C C . GLY A 1 109 ? 58.604 12.758 55.265 1.00 29.49 117 GLY A C 1
ATOM 776 O O . GLY A 1 109 ? 59.130 12.649 54.159 1.00 29.37 117 GLY A O 1
ATOM 777 N N . VAL A 1 110 ? 59.252 12.518 56.404 1.00 26.51 118 VAL A N 1
ATOM 778 C CA . VAL A 1 110 ? 60.629 12.050 56.429 1.00 25.99 118 VAL A CA 1
ATOM 779 C C . VAL A 1 110 ? 60.683 10.719 57.169 1.00 29.03 118 VAL A C 1
ATOM 780 O O . VAL A 1 110 ? 59.817 10.391 57.984 1.00 29.36 118 VAL A O 1
ATOM 784 N N . SER A 1 111 ? 61.715 9.943 56.854 1.00 30.12 119 SER A N 1
ATOM 785 C CA . SER A 1 111 ? 61.987 8.670 57.503 1.00 33.87 119 SER A CA 1
ATOM 786 C C . SER A 1 111 ? 63.467 8.612 57.851 1.00 32.30 119 SER A C 1
ATOM 787 O O . SER A 1 111 ? 64.294 9.257 57.202 1.00 31.19 119 SER A O 1
ATOM 790 N N . GLY A 1 112 ? 63.799 7.834 58.876 1.00 29.25 120 GLY A N 1
ATOM 791 C CA . GLY A 1 112 ? 65.169 7.769 59.329 1.00 31.38 120 GLY A CA 1
ATOM 792 C C . GLY A 1 112 ? 65.459 6.508 60.112 1.00 29.50 120 GLY A C 1
ATOM 793 O O . GLY A 1 112 ? 64.655 5.574 60.152 1.00 32.19 120 GLY A O 1
ATOM 794 N N . HIS A 1 113 ? 66.637 6.498 60.738 1.00 28.64 121 HIS A N 1
ATOM 795 C CA . HIS A 1 113 ? 67.121 5.365 61.496 1.00 24.89 121 HIS A CA 1
ATOM 796 C C . HIS A 1 113 ? 67.986 5.941 62.611 1.00 29.92 121 HIS A C 1
ATOM 797 O O . HIS A 1 113 ? 68.912 6.714 62.316 1.00 32.84 121 HIS A O 1
ATOM 804 N N . PRO A 1 114 ? 67.722 5.613 63.878 1.00 30.82 122 PRO A N 1
ATOM 805 C CA . PRO A 1 114 ? 68.618 6.086 64.945 1.00 35.37 122 PRO A CA 1
ATOM 806 C C . PRO A 1 114 ? 70.016 5.507 64.848 1.00 30.23 122 PRO A C 1
ATOM 807 O O . PRO A 1 114 ? 70.948 6.075 65.430 1.00 31.57 122 PRO A O 1
ATOM 811 N N . TYR A 1 115 ? 70.188 4.394 64.135 1.00 27.27 123 TYR A N 1
ATOM 812 C CA . TYR A 1 115 ? 71.490 3.769 63.904 1.00 26.57 123 TYR A CA 1
ATOM 813 C C . TYR A 1 115 ? 71.662 3.475 62.411 1.00 32.16 123 TYR A C 1
ATOM 814 O O . TYR A 1 115 ? 71.799 2.324 61.998 1.00 28.72 123 TYR A O 1
ATOM 823 N N . LEU A 1 116 ? 71.656 4.520 61.589 1.00 26.06 124 LEU A N 1
ATOM 824 C CA . LEU A 1 116 ? 71.890 4.342 60.162 1.00 25.95 124 LEU A CA 1
ATOM 825 C C . LEU A 1 116 ? 73.369 4.083 59.908 1.00 30.82 124 LEU A C 1
ATOM 826 O O . LEU A 1 116 ? 74.240 4.739 60.489 1.00 28.67 124 LEU A O 1
ATOM 831 N N . ASN A 1 117 ? 73.653 3.110 59.040 1.00 28.44 125 ASN A N 1
ATOM 832 C CA . ASN A 1 117 ? 75.032 2.791 58.672 1.00 29.50 125 ASN A CA 1
ATOM 833 C C . ASN A 1 117 ? 75.519 3.815 57.647 1.00 35.05 125 ASN A C 1
ATOM 834 O O . ASN A 1 117 ? 75.658 3.549 56.450 1.00 32.72 125 ASN A O 1
ATOM 839 N N . LYS A 1 118 ? 75.750 5.022 58.148 1.00 35.04 126 LYS A N 1
ATOM 840 C CA . LYS A 1 118 ? 76.453 6.070 57.427 1.00 31.69 126 LYS A CA 1
ATOM 841 C C . LYS A 1 118 ? 77.781 6.298 58.130 1.00 34.30 126 LYS A C 1
ATOM 842 O O . LYS A 1 118 ? 77.819 6.421 59.359 1.00 31.35 126 LYS A O 1
ATOM 848 N N . PHE A 1 119 ? 78.865 6.334 57.360 1.00 34.50 127 PHE A N 1
ATOM 849 C CA . PHE A 1 119 ? 80.182 6.541 57.947 1.00 31.75 127 PHE A CA 1
ATOM 850 C C . PHE A 1 119 ? 80.671 7.954 57.658 1.00 33.50 127 PHE A C 1
ATOM 851 O O . PHE A 1 119 ? 80.642 8.816 58.541 1.00 35.46 127 PHE A O 1
ATOM 859 N N . ASP A 1 120 ? 81.104 8.209 56.429 1.00 28.55 128 ASP A N 1
ATOM 860 C CA . ASP A 1 120 ? 81.609 9.516 56.043 1.00 28.86 128 ASP A CA 1
ATOM 861 C C . ASP A 1 120 ? 80.699 10.166 55.011 1.00 28.90 128 ASP A C 1
ATOM 862 O O . ASP A 1 120 ? 80.004 9.488 54.250 1.00 27.97 128 ASP A O 1
ATOM 867 N N . ASP A 1 121 ? 80.700 11.496 55.015 1.00 33.58 129 ASP A N 1
ATOM 868 C CA . ASP A 1 121 ? 80.114 12.278 53.935 1.00 32.59 129 ASP A CA 1
ATOM 869 C C . ASP A 1 121 ? 81.144 12.394 52.818 1.00 33.98 129 ASP A C 1
ATOM 870 O O . ASP A 1 121 ? 82.208 12.991 53.011 1.00 30.17 129 ASP A O 1
ATOM 875 N N . THR A 1 122 ? 80.838 11.815 51.656 1.00 30.71 130 THR A N 1
ATOM 876 C CA . THR A 1 122 ? 81.802 11.687 50.572 1.00 29.20 130 THR A CA 1
ATOM 877 C C . THR A 1 122 ? 81.575 12.705 49.457 1.00 30.11 130 THR A C 1
ATOM 878 O O . THR A 1 122 ? 81.985 12.466 48.316 1.00 31.95 130 THR A O 1
ATOM 882 N N . GLU A 1 123 ? 80.958 13.844 49.765 1.00 32.40 131 GLU A N 1
ATOM 883 C CA . GLU A 1 123 ? 80.595 14.811 48.735 1.00 33.74 131 GLU A CA 1
ATOM 884 C C . GLU A 1 123 ? 81.707 15.808 48.431 1.00 31.06 131 GLU A C 1
ATOM 885 O O . GLU A 1 123 ? 81.933 16.134 47.260 1.00 30.12 131 GLU A O 1
ATOM 891 N N . THR A 1 124 ? 82.410 16.308 49.454 1.00 32.57 132 THR A N 1
ATOM 892 C CA . THR A 1 124 ? 83.404 17.362 49.252 1.00 36.93 132 THR A CA 1
ATOM 893 C C . THR A 1 124 ? 84.717 17.153 49.996 1.00 37.57 132 THR A C 1
ATOM 894 O O . THR A 1 124 ? 85.758 17.569 49.478 1.00 35.21 132 THR A O 1
ATOM 898 N N . SER A 1 125 ? 84.720 16.546 51.181 1.00 31.45 133 SER A N 1
ATOM 899 C CA . SER A 1 125 ? 85.932 16.461 51.995 1.00 33.84 133 SER A CA 1
ATOM 900 C C . SER A 1 125 ? 85.908 15.138 52.746 1.00 34.65 133 SER A C 1
ATOM 901 O O . SER A 1 125 ? 85.080 14.949 53.640 1.00 33.80 133 SER A O 1
ATOM 904 N N . ASN A 1 126 ? 86.819 14.230 52.389 1.00 34.68 134 ASN A N 1
ATOM 905 C CA . ASN A 1 126 ? 86.917 12.922 53.028 1.00 34.92 134 ASN A CA 1
ATOM 906 C C . ASN A 1 126 ? 88.384 12.486 52.949 1.00 35.73 134 ASN A C 1
ATOM 907 O O . ASN A 1 126 ? 88.773 11.607 52.180 1.00 31.57 134 ASN A O 1
ATOM 912 N N . ARG A 1 127 ? 89.219 13.118 53.772 1.00 32.96 135 ARG A N 1
ATOM 913 C CA . ARG A 1 127 ? 90.661 12.944 53.700 1.00 35.72 135 ARG A CA 1
ATOM 914 C C . ARG A 1 127 ? 91.111 11.697 54.456 1.00 33.49 135 ARG A C 1
ATOM 915 O O . ARG A 1 127 ? 90.401 11.153 55.306 1.00 30.32 135 ARG A O 1
ATOM 923 N N . TYR A 1 128 ? 92.319 11.252 54.132 1.00 30.94 136 TYR A N 1
ATOM 924 C CA . TYR A 1 128 ? 92.964 10.136 54.800 1.00 32.65 136 TYR A CA 1
ATOM 925 C C . TYR A 1 128 ? 93.715 10.621 56.038 1.00 32.96 136 TYR A C 1
ATOM 926 O O . TYR A 1 128 ? 94.119 11.787 56.108 1.00 33.42 136 TYR A O 1
ATOM 935 N N . PRO A 1 129 ? 93.916 9.755 57.044 1.00 33.96 137 PRO A N 1
ATOM 936 C CA . PRO A 1 129 ? 93.423 8.377 57.096 1.00 34.27 137 PRO A CA 1
ATOM 937 C C . PRO A 1 129 ? 91.992 8.312 57.611 1.00 38.49 137 PRO A C 1
ATOM 938 O O . PRO A 1 129 ? 91.520 9.269 58.225 1.00 38.20 137 PRO A O 1
ATOM 942 N N . ALA A 1 130 ? 91.309 7.199 57.365 1.00 38.36 138 ALA A N 1
ATOM 943 C CA . ALA A 1 130 ? 89.945 7.026 57.850 1.00 44.91 138 ALA A CA 1
ATOM 944 C C . ALA A 1 130 ? 89.663 5.540 57.986 1.00 53.81 138 ALA A C 1
ATOM 945 O O . ALA A 1 130 ? 89.697 4.806 56.994 1.00 60.03 138 ALA A O 1
ATOM 947 N N . GLN A 1 131 ? 89.395 5.107 59.216 1.00 56.59 139 GLN A N 1
ATOM 948 C CA . GLN A 1 131 ? 88.997 3.744 59.511 1.00 60.45 139 GLN A CA 1
ATOM 949 C C . GLN A 1 131 ? 87.827 3.816 60.482 1.00 61.14 139 GLN A C 1
ATOM 950 O O . GLN A 1 131 ? 87.869 4.604 61.439 1.00 52.21 139 GLN A O 1
ATOM 956 N N . PRO A 1 132 ? 86.773 3.032 60.269 1.00 73.71 140 PRO A N 1
ATOM 957 C CA . PRO A 1 132 ? 85.682 3.019 61.245 1.00 72.54 140 PRO A CA 1
ATOM 958 C C . PRO A 1 132 ? 86.106 2.321 62.524 1.00 63.62 140 PRO A C 1
ATOM 959 O O . PRO A 1 132 ? 86.948 1.420 62.522 1.00 56.66 140 PRO A O 1
ATOM 963 N N . GLY A 1 133 ? 85.522 2.766 63.632 1.00 53.88 141 GLY A N 1
ATOM 964 C CA . GLY A 1 133 ? 85.632 2.019 64.864 1.00 47.97 141 GLY A CA 1
ATOM 965 C C . GLY A 1 133 ? 84.812 0.753 64.752 1.00 44.47 141 GLY A C 1
ATOM 966 O O . GLY A 1 133 ? 84.754 0.141 63.681 1.00 42.76 141 GLY A O 1
ATOM 967 N N . SER A 1 134 ? 84.157 0.355 65.837 1.00 39.20 142 SER A N 1
ATOM 968 C CA . SER A 1 134 ? 83.277 -0.803 65.801 1.00 39.01 142 SER A CA 1
ATOM 969 C C . SER A 1 134 ? 81.816 -0.434 65.581 1.00 34.95 142 SER A C 1
ATOM 970 O O . SER A 1 134 ? 81.051 -1.268 65.085 1.00 36.09 142 SER A O 1
ATOM 973 N N . ASP A 1 135 ? 81.415 0.794 65.918 1.00 33.56 143 ASP A N 1
ATOM 974 C CA . ASP A 1 135 ? 80.026 1.224 65.753 1.00 32.45 143 ASP A CA 1
ATOM 975 C C . ASP A 1 135 ? 80.049 2.733 65.523 1.00 35.05 143 ASP A C 1
ATOM 976 O O . ASP A 1 135 ? 80.191 3.508 66.475 1.00 32.67 143 ASP A O 1
ATOM 981 N N . ASN A 1 136 ? 79.918 3.133 64.258 1.00 33.31 144 ASN A N 1
ATOM 982 C CA . ASN A 1 136 ? 79.908 4.535 63.860 1.00 33.86 144 ASN A CA 1
ATOM 983 C C . ASN A 1 136 ? 78.556 4.962 63.301 1.00 36.21 144 ASN A C 1
ATOM 984 O O . ASN A 1 136 ? 78.480 5.940 62.552 1.00 30.21 144 ASN A O 1
ATOM 989 N N . ARG A 1 137 ? 77.490 4.249 63.650 1.00 31.78 145 ARG A N 1
ATOM 990 C CA . ARG A 1 137 ? 76.175 4.545 63.104 1.00 32.11 145 ARG A CA 1
ATOM 991 C C . ARG A 1 137 ? 75.669 5.887 63.627 1.00 32.95 145 ARG A C 1
ATOM 992 O O . ARG A 1 137 ? 76.066 6.352 64.698 1.00 29.47 145 ARG A O 1
ATOM 1000 N N . GLU A 1 138 ? 74.797 6.520 62.844 1.00 27.64 146 GLU A N 1
ATOM 1001 C CA . GLU A 1 138 ? 74.339 7.872 63.123 1.00 29.98 146 GLU A CA 1
ATOM 1002 C C . GLU A 1 138 ? 72.822 7.943 63.005 1.00 34.08 146 GLU A C 1
ATOM 1003 O O . GLU A 1 138 ? 72.185 7.113 62.351 1.00 32.62 146 GLU A O 1
ATOM 1009 N N . CYS A 1 139 ? 72.253 8.961 63.648 1.00 26.12 147 CYS A N 1
ATOM 1010 C CA . CYS A 1 139 ? 70.805 9.157 63.714 1.00 24.86 147 CYS A CA 1
ATOM 1011 C C . CYS A 1 139 ? 70.420 10.175 62.644 1.00 30.98 147 CYS A C 1
ATOM 1012 O O . CYS A 1 139 ? 70.448 11.384 62.874 1.00 27.60 147 CYS A O 1
ATOM 1015 N N . LEU A 1 140 ? 70.048 9.673 61.464 1.00 30.74 148 LEU A N 1
ATOM 1016 C CA . LEU A 1 140 ? 69.808 10.511 60.298 1.00 28.93 148 LEU A CA 1
ATOM 1017 C C . LEU A 1 140 ? 68.445 10.202 59.695 1.00 26.33 148 LEU A C 1
ATOM 1018 O O . LEU A 1 140 ? 67.902 9.105 59.853 1.00 26.96 148 LEU A O 1
ATOM 1023 N N . SER A 1 141 ? 67.903 11.189 58.982 1.00 26.97 149 SER A N 1
ATOM 1024 C CA . SER A 1 141 ? 66.618 11.057 58.313 1.00 27.42 149 SER A CA 1
ATOM 1025 C C . SER A 1 141 ? 66.722 11.647 56.912 1.00 26.13 149 SER A C 1
ATOM 1026 O O . SER A 1 141 ? 67.705 12.307 56.561 1.00 28.78 149 SER A O 1
ATOM 1029 N N . MET A 1 142 ? 65.682 11.413 56.114 1.00 29.83 150 MET A N 1
ATOM 1030 C CA . MET A 1 142 ? 65.684 11.784 54.706 1.00 29.06 150 MET A CA 1
ATOM 1031 C C . MET A 1 142 ? 64.247 11.799 54.209 1.00 27.76 150 MET A C 1
ATOM 1032 O O . MET A 1 142 ? 63.355 11.217 54.831 1.00 27.81 150 MET A O 1
ATOM 1037 N N . ASP A 1 143 ? 64.030 12.472 53.080 1.00 29.36 151 ASP A N 1
ATOM 1038 C CA . ASP A 1 143 ? 62.739 12.464 52.401 1.00 31.14 151 ASP A CA 1
ATOM 1039 C C . ASP A 1 143 ? 62.865 11.628 51.135 1.00 31.69 151 ASP A C 1
ATOM 1040 O O . ASP A 1 143 ? 63.779 11.838 50.332 1.00 37.06 151 ASP A O 1
ATOM 1045 N N . TYR A 1 144 ? 61.950 10.680 50.967 1.00 31.95 152 TYR A N 1
ATOM 1046 C CA . TYR A 1 144 ? 62.101 9.623 49.982 1.00 30.04 152 TYR A CA 1
ATOM 1047 C C . TYR A 1 144 ? 61.767 10.106 48.571 1.00 30.96 152 TYR A C 1
ATOM 1048 O O . TYR A 1 144 ? 61.257 11.208 48.352 1.00 27.00 152 TYR A O 1
ATOM 1057 N N . LYS A 1 145 ? 62.082 9.245 47.604 1.00 27.03 153 LYS A N 1
ATOM 1058 C CA . LYS A 1 145 ? 61.596 9.407 46.242 1.00 26.81 153 LYS A CA 1
ATOM 1059 C C . LYS A 1 145 ? 60.083 9.595 46.243 1.00 31.53 153 LYS A C 1
ATOM 1060 O O . LYS A 1 145 ? 59.364 8.962 47.019 1.00 29.34 153 LYS A O 1
ATOM 1066 N N . GLN A 1 146 ? 59.603 10.464 45.356 1.00 27.11 154 GLN A N 1
ATOM 1067 C CA . GLN A 1 146 ? 58.182 10.763 45.248 1.00 30.32 154 GLN A CA 1
ATOM 1068 C C . GLN A 1 146 ? 57.537 9.861 44.203 1.00 31.99 154 GLN A C 1
ATOM 1069 O O . GLN A 1 146 ? 58.087 9.663 43.115 1.00 28.35 154 GLN A O 1
ATOM 1075 N N . THR A 1 147 ? 56.364 9.319 44.535 1.00 28.48 155 THR A N 1
ATOM 1076 C CA . THR A 1 147 ? 55.654 8.420 43.632 1.00 29.26 155 THR A CA 1
ATOM 1077 C C . THR A 1 147 ? 54.151 8.632 43.736 1.00 30.41 155 THR A C 1
ATOM 1078 O O . THR A 1 147 ? 53.592 8.644 44.837 1.00 28.35 155 THR A O 1
ATOM 1082 N N . GLN A 1 148 ? 53.513 8.800 42.580 1.00 29.15 156 GLN A N 1
ATOM 1083 C CA . GLN A 1 148 ? 52.071 8.681 42.421 1.00 31.28 156 GLN A CA 1
ATOM 1084 C C . GLN A 1 148 ? 51.794 7.581 41.408 1.00 31.83 156 GLN A C 1
ATOM 1085 O O . GLN A 1 148 ? 52.476 7.489 40.383 1.00 30.10 156 GLN A O 1
ATOM 1091 N N . LEU A 1 149 ? 50.795 6.749 41.683 1.00 32.47 157 LEU A N 1
ATOM 1092 C CA . LEU A 1 149 ? 50.376 5.776 40.686 1.00 32.63 157 LEU A CA 1
ATOM 1093 C C . LEU A 1 149 ? 49.001 5.238 41.042 1.00 33.74 157 LEU A C 1
ATOM 1094 O O . LEU A 1 149 ? 48.619 5.189 42.214 1.00 28.89 157 LEU A O 1
ATOM 1099 N N . CYS A 1 150 ? 48.264 4.843 40.008 1.00 34.79 158 CYS A N 1
ATOM 1100 C CA A CYS A 1 150 ? 46.978 4.184 40.181 0.69 35.88 158 CYS A CA 1
ATOM 1101 C CA B CYS A 1 150 ? 46.968 4.199 40.165 0.31 36.64 158 CYS A CA 1
ATOM 1102 C C . CYS A 1 150 ? 46.847 3.088 39.136 1.00 35.78 158 CYS A C 1
ATOM 1103 O O . CYS A 1 150 ? 47.109 3.316 37.953 1.00 33.54 158 CYS A O 1
ATOM 1108 N N . LEU A 1 151 ? 46.462 1.895 39.587 1.00 32.28 159 LEU A N 1
ATOM 1109 C CA . LEU A 1 151 ? 46.244 0.745 38.721 1.00 34.25 159 LEU A CA 1
ATOM 1110 C C . LEU A 1 151 ? 44.827 0.232 38.931 1.00 36.65 159 LEU A C 1
ATOM 1111 O O . LEU A 1 151 ? 44.347 0.168 40.067 1.00 33.56 159 LEU A O 1
ATOM 1116 N N . ILE A 1 152 ? 44.164 -0.143 37.838 1.00 36.06 160 ILE A N 1
ATOM 1117 C CA . ILE A 1 152 ? 42.781 -0.606 37.874 1.00 35.93 160 ILE A CA 1
ATOM 1118 C C . ILE A 1 152 ? 42.669 -1.880 37.050 1.00 39.13 160 ILE A C 1
ATOM 1119 O O . ILE A 1 152 ? 43.079 -1.908 35.885 1.00 36.93 160 ILE A O 1
ATOM 1124 N N . GLY A 1 153 ? 42.106 -2.921 37.652 1.00 34.44 161 GLY A N 1
ATOM 1125 C CA . GLY A 1 153 ? 41.820 -4.157 36.947 1.00 39.20 161 GLY A CA 1
ATOM 1126 C C . GLY A 1 153 ? 40.884 -5.005 37.780 1.00 37.15 161 GLY A C 1
ATOM 1127 O O . GLY A 1 153 ? 40.498 -4.633 38.890 1.00 37.51 161 GLY A O 1
ATOM 1128 N N . CYS A 1 154 ? 40.513 -6.159 37.227 1.00 35.26 162 CYS A N 1
ATOM 1129 C CA . CYS A 1 154 ? 39.710 -7.132 37.957 1.00 40.88 162 CYS A CA 1
ATOM 1130 C C . CYS A 1 154 ? 40.566 -8.236 38.563 1.00 42.86 162 CYS A C 1
ATOM 1131 O O . CYS A 1 154 ? 40.027 -9.223 39.074 1.00 39.89 162 CYS A O 1
ATOM 1134 N N . LYS A 1 155 ? 41.886 -8.073 38.533 1.00 46.06 163 LYS A N 1
ATOM 1135 C CA . LYS A 1 155 ? 42.856 -9.017 39.054 1.00 49.87 163 LYS A CA 1
ATOM 1136 C C . LYS A 1 155 ? 43.878 -8.246 39.878 1.00 43.26 163 LYS A C 1
ATOM 1137 O O . LYS A 1 155 ? 44.236 -7.119 39.515 1.00 43.76 163 LYS A O 1
ATOM 1143 N N . PRO A 1 156 ? 44.354 -8.799 40.997 1.00 39.81 164 PRO A N 1
ATOM 1144 C CA . PRO A 1 156 ? 45.281 -8.041 41.835 1.00 38.18 164 PRO A CA 1
ATOM 1145 C C . PRO A 1 156 ? 46.584 -7.780 41.101 1.00 40.48 164 PRO A C 1
ATOM 1146 O O . PRO A 1 156 ? 47.025 -8.601 40.278 1.00 40.12 164 PRO A O 1
ATOM 1150 N N . PRO A 1 157 ? 47.239 -6.653 41.367 1.00 41.01 165 PRO A N 1
ATOM 1151 C CA . PRO A 1 157 ? 48.443 -6.301 40.608 1.00 39.83 165 PRO A CA 1
ATOM 1152 C C . PRO A 1 157 ? 49.630 -7.179 40.972 1.00 40.37 165 PRO A C 1
ATOM 1153 O O . PRO A 1 157 ? 49.716 -7.755 42.060 1.00 36.92 165 PRO A O 1
ATOM 1157 N N . THR A 1 158 ? 50.566 -7.257 40.033 1.00 37.57 166 THR A N 1
ATOM 1158 C CA . THR A 1 158 ? 51.794 -8.017 40.199 1.00 38.42 166 THR A CA 1
ATOM 1159 C C . THR A 1 158 ? 52.945 -7.046 40.412 1.00 36.12 166 THR A C 1
ATOM 1160 O O . THR A 1 158 ? 53.095 -6.079 39.656 1.00 36.32 166 THR A O 1
ATOM 1164 N N . GLY A 1 159 ? 53.745 -7.299 41.441 1.00 33.25 167 GLY A N 1
ATOM 1165 C CA . GLY A 1 159 ? 54.929 -6.502 41.686 1.00 34.38 167 GLY A CA 1
ATOM 1166 C C . GLY A 1 159 ? 56.198 -7.279 41.415 1.00 34.20 167 GLY A C 1
ATOM 1167 O O . GLY A 1 159 ? 56.175 -8.512 41.336 1.00 34.29 167 GLY A O 1
ATOM 1168 N N . GLU A 1 160 ? 57.309 -6.568 41.255 1.00 35.77 168 GLU A N 1
ATOM 1169 C CA . GLU A 1 160 ? 58.623 -7.179 41.148 1.00 35.49 168 GLU A CA 1
ATOM 1170 C C . GLU A 1 160 ? 59.514 -6.661 42.269 1.00 33.33 168 GLU A C 1
ATOM 1171 O O . GLU A 1 160 ? 59.363 -5.526 42.733 1.00 31.04 168 GLU A O 1
ATOM 1177 N N . HIS A 1 161 ? 60.436 -7.509 42.713 1.00 30.62 169 HIS A N 1
ATOM 1178 C CA . HIS A 1 161 ? 61.423 -7.107 43.705 1.00 33.81 169 HIS A CA 1
ATOM 1179 C C . HIS A 1 161 ? 62.564 -8.108 43.677 1.00 30.03 169 HIS A C 1
ATOM 1180 O O . HIS A 1 161 ? 62.404 -9.249 43.237 1.00 36.48 169 HIS A O 1
ATOM 1187 N N . TRP A 1 162 ? 63.719 -7.668 44.163 1.00 36.99 170 TRP A N 1
ATOM 1188 C CA . TRP A 1 162 ? 64.909 -8.502 44.210 1.00 34.34 170 TRP A CA 1
ATOM 1189 C C . TRP A 1 162 ? 65.027 -9.157 45.578 1.00 35.15 170 TRP A C 1
ATOM 1190 O O . TRP A 1 162 ? 64.879 -8.491 46.608 1.00 36.74 170 TRP A O 1
ATOM 1201 N N . GLY A 1 163 ? 65.281 -10.461 45.578 1.00 36.79 171 GLY A N 1
ATOM 1202 C CA . GLY A 1 163 ? 65.492 -11.205 46.802 1.00 41.65 171 GLY A CA 1
ATOM 1203 C C . GLY A 1 163 ? 66.693 -12.118 46.684 1.00 41.07 171 GLY A C 1
ATOM 1204 O O . GLY A 1 163 ? 67.431 -12.052 45.697 1.00 40.29 171 GLY A O 1
ATOM 1205 N N . LYS A 1 164 ? 66.899 -12.977 47.677 1.00 42.33 172 LYS A N 1
ATOM 1206 C CA . LYS A 1 164 ? 68.045 -13.874 47.675 1.00 47.48 172 LYS A CA 1
ATOM 1207 C C . LYS A 1 164 ? 67.746 -15.101 46.822 1.00 49.47 172 LYS A C 1
ATOM 1208 O O . LYS A 1 164 ? 66.720 -15.764 47.009 1.00 51.24 172 LYS A O 1
ATOM 1214 N N . GLY A 1 165 ? 68.640 -15.398 45.883 1.00 44.92 173 GLY A N 1
ATOM 1215 C CA . GLY A 1 165 ? 68.503 -16.558 45.032 1.00 46.81 173 GLY A CA 1
ATOM 1216 C C . GLY A 1 165 ? 69.042 -17.815 45.689 1.00 53.52 173 GLY A C 1
ATOM 1217 O O . GLY A 1 165 ? 69.320 -17.867 46.888 1.00 49.66 173 GLY A O 1
ATOM 1218 N N . VAL A 1 166 ? 69.193 -18.856 44.866 1.00 72.02 174 VAL A N 1
ATOM 1219 C CA . VAL A 1 166 ? 69.668 -20.138 45.376 1.00 82.64 174 VAL A CA 1
ATOM 1220 C C . VAL A 1 166 ? 71.162 -20.061 45.677 1.00 87.92 174 VAL A C 1
ATOM 1221 O O . VAL A 1 166 ? 71.907 -19.256 45.106 1.00 89.93 174 VAL A O 1
ATOM 1225 N N . ALA A 1 167 ? 71.605 -20.931 46.589 1.00 89.06 175 ALA A N 1
ATOM 1226 C CA . ALA A 1 167 ? 72.992 -20.899 47.041 1.00 92.50 175 ALA A CA 1
ATOM 1227 C C . ALA A 1 167 ? 73.972 -21.100 45.892 1.00 96.54 175 ALA A C 1
ATOM 1228 O O . ALA A 1 167 ? 75.087 -20.565 45.930 1.00 96.18 175 ALA A O 1
ATOM 1230 N N . SER A 1 168 ? 73.585 -21.860 44.872 1.00 102.33 176 SER A N 1
ATOM 1231 C CA . SER A 1 168 ? 74.464 -22.137 43.739 1.00 104.12 176 SER A CA 1
ATOM 1232 C C . SER A 1 168 ? 75.769 -22.775 44.206 1.00 104.97 176 SER A C 1
ATOM 1233 O O . SER A 1 168 ? 76.790 -22.101 44.335 1.00 104.03 176 SER A O 1
ATOM 1236 N N . ALA A 1 174 ? 84.600 -16.651 43.797 1.00 92.70 182 ALA A N 1
ATOM 1237 C CA . ALA A 1 174 ? 85.485 -15.503 43.954 1.00 90.89 182 ALA A CA 1
ATOM 1238 C C . ALA A 1 174 ? 84.803 -14.377 44.727 1.00 87.38 182 ALA A C 1
ATOM 1239 O O . ALA A 1 174 ? 85.368 -13.294 44.880 1.00 84.19 182 ALA A O 1
ATOM 1241 N N . THR A 1 175 ? 83.588 -14.631 45.209 1.00 79.52 183 THR A N 1
ATOM 1242 C CA . THR A 1 175 ? 82.851 -13.629 45.965 1.00 73.57 183 THR A CA 1
ATOM 1243 C C . THR A 1 175 ? 81.824 -14.325 46.846 1.00 69.08 183 THR A C 1
ATOM 1244 O O . THR A 1 175 ? 81.321 -15.399 46.506 1.00 65.92 183 THR A O 1
ATOM 1248 N N . ASP A 1 176 ? 81.523 -13.697 47.982 1.00 62.80 184 ASP A N 1
ATOM 1249 C CA . ASP A 1 176 ? 80.476 -14.158 48.884 1.00 64.57 184 ASP A CA 1
ATOM 1250 C C . ASP A 1 176 ? 79.220 -13.300 48.795 1.00 52.36 184 ASP A C 1
ATOM 1251 O O . ASP A 1 176 ? 78.351 -13.393 49.668 1.00 45.32 184 ASP A O 1
ATOM 1256 N N . CYS A 1 177 ? 79.110 -12.468 47.766 1.00 47.52 185 CYS A N 1
ATOM 1257 C CA . CYS A 1 177 ? 77.931 -11.636 47.603 1.00 48.42 185 CYS A CA 1
ATOM 1258 C C . CYS A 1 177 ? 76.698 -12.528 47.478 1.00 45.46 185 CYS A C 1
ATOM 1259 O O . CYS A 1 177 ? 76.736 -13.540 46.769 1.00 44.51 185 CYS A O 1
ATOM 1262 N N . PRO A 1 178 ? 75.600 -12.202 48.154 1.00 44.97 186 PRO A N 1
ATOM 1263 C CA . PRO A 1 178 ? 74.410 -13.051 48.071 1.00 49.11 186 PRO A CA 1
ATOM 1264 C C . PRO A 1 178 ? 73.878 -13.093 46.651 1.00 45.72 186 PRO A C 1
ATOM 1265 O O . PRO A 1 178 ? 73.835 -12.059 45.968 1.00 39.74 186 PRO A O 1
ATOM 1269 N N . PRO A 1 179 ? 73.479 -14.265 46.157 1.00 52.02 187 PRO A N 1
ATOM 1270 C CA . PRO A 1 179 ? 72.883 -14.320 44.817 1.00 53.22 187 PRO A CA 1
ATOM 1271 C C . PRO A 1 179 ? 71.566 -13.563 44.777 1.00 49.78 187 PRO A C 1
ATOM 1272 O O . PRO A 1 179 ? 70.797 -13.567 45.742 1.00 46.51 187 PRO A O 1
ATOM 1276 N N . LEU A 1 180 ? 71.313 -12.905 43.649 1.00 41.28 188 LEU A N 1
ATOM 1277 C CA . LEU A 1 180 ? 70.101 -12.126 43.450 1.00 42.39 188 LEU A CA 1
ATOM 1278 C C . LEU A 1 180 ? 69.159 -12.857 42.505 1.00 43.32 188 LEU A C 1
ATOM 1279 O O . LEU A 1 180 ? 69.596 -13.472 41.527 1.00 42.67 188 LEU A O 1
ATOM 1284 N N . GLU A 1 181 ? 67.865 -12.787 42.808 1.00 42.33 189 GLU A N 1
ATOM 1285 C CA . GLU A 1 181 ? 66.829 -13.351 41.958 1.00 45.82 189 GLU A CA 1
ATOM 1286 C C . GLU A 1 181 ? 65.659 -12.382 41.908 1.00 41.42 189 GLU A C 1
ATOM 1287 O O . GLU A 1 181 ? 65.264 -11.823 42.935 1.00 37.76 189 GLU A O 1
ATOM 1293 N N . LEU A 1 182 ? 65.113 -12.183 40.712 1.00 41.24 190 LEU A N 1
ATOM 1294 C CA . LEU A 1 182 ? 63.968 -11.302 40.524 1.00 42.08 190 LEU A CA 1
ATOM 1295 C C . LEU A 1 182 ? 62.691 -12.088 40.793 1.00 39.67 190 LEU A C 1
ATOM 1296 O O . LEU A 1 182 ? 62.402 -13.069 40.098 1.00 42.00 190 LEU A O 1
ATOM 1301 N N . PHE A 1 183 ? 61.932 -11.658 41.796 1.00 36.30 191 PHE A N 1
ATOM 1302 C CA . PHE A 1 183 ? 60.720 -12.344 42.220 1.00 37.52 191 PHE A CA 1
ATOM 1303 C C . PHE A 1 183 ? 59.489 -11.554 41.799 1.00 36.16 191 PHE A C 1
ATOM 1304 O O . PHE A 1 183 ? 59.481 -10.320 41.856 1.00 37.11 191 PHE A O 1
ATOM 1312 N N . ASN A 1 184 ? 58.454 -12.275 41.376 1.00 39.95 192 ASN A N 1
ATOM 1313 C CA . ASN A 1 184 ? 57.133 -11.704 41.155 1.00 41.77 192 ASN A CA 1
ATOM 1314 C C . ASN A 1 184 ? 56.219 -12.100 42.306 1.00 42.26 192 ASN A C 1
ATOM 1315 O O . ASN A 1 184 ? 56.324 -13.205 42.844 1.00 43.62 192 ASN A O 1
ATOM 1320 N N . SER A 1 185 ? 55.320 -11.194 42.676 1.00 39.52 193 SER A N 1
ATOM 1321 C CA . SER A 1 185 ? 54.358 -11.475 43.730 1.00 40.85 193 SER A CA 1
ATOM 1322 C C . SER A 1 185 ? 53.175 -10.533 43.575 1.00 38.56 193 SER A C 1
ATOM 1323 O O . SER A 1 185 ? 53.247 -9.527 42.864 1.00 37.52 193 SER A O 1
ATOM 1326 N N . ILE A 1 186 ? 52.086 -10.870 44.250 1.00 36.69 194 ILE A N 1
ATOM 1327 C CA . ILE A 1 186 ? 50.935 -9.981 44.311 1.00 32.70 194 ILE A CA 1
ATOM 1328 C C . ILE A 1 186 ? 51.254 -8.843 45.269 1.00 33.41 194 ILE A C 1
ATOM 1329 O O . ILE A 1 186 ? 51.750 -9.069 46.380 1.00 36.46 194 ILE A O 1
ATOM 1334 N N . ILE A 1 187 ? 50.992 -7.616 44.834 1.00 34.91 195 ILE A N 1
ATOM 1335 C CA . ILE A 1 187 ? 51.138 -6.454 45.701 1.00 33.52 195 ILE A CA 1
ATOM 1336 C C . ILE A 1 187 ? 49.941 -6.415 46.641 1.00 40.99 195 ILE A C 1
ATOM 1337 O O . ILE A 1 187 ? 48.791 -6.335 46.197 1.00 33.04 195 ILE A O 1
ATOM 1342 N N . GLU A 1 188 ? 50.210 -6.477 47.938 1.00 34.55 196 GLU A N 1
ATOM 1343 C CA . GLU A 1 188 ? 49.175 -6.482 48.957 1.00 39.06 196 GLU A CA 1
ATOM 1344 C C . GLU A 1 188 ? 49.061 -5.106 49.600 1.00 33.53 196 GLU A C 1
ATOM 1345 O O . GLU A 1 188 ? 50.002 -4.309 49.591 1.00 33.11 196 GLU A O 1
ATOM 1351 N N . ASP A 1 189 ? 47.884 -4.831 50.153 1.00 33.86 197 ASP A N 1
ATOM 1352 C CA . ASP A 1 189 ? 47.685 -3.587 50.881 1.00 34.13 197 ASP A CA 1
ATOM 1353 C C . ASP A 1 189 ? 48.667 -3.506 52.042 1.00 32.45 197 ASP A C 1
ATOM 1354 O O . ASP A 1 189 ? 48.811 -4.454 52.818 1.00 33.50 197 ASP A O 1
ATOM 1359 N N . GLY A 1 190 ? 49.346 -2.369 52.157 1.00 31.20 198 GLY A N 1
ATOM 1360 C CA . GLY A 1 190 ? 50.356 -2.168 53.166 1.00 36.87 198 GLY A CA 1
ATOM 1361 C C . GLY A 1 190 ? 51.773 -2.428 52.697 1.00 35.55 198 GLY A C 1
ATOM 1362 O O . GLY A 1 190 ? 52.720 -2.006 53.372 1.00 30.18 198 GLY A O 1
ATOM 1363 N N . ASP A 1 191 ? 51.944 -3.120 51.571 1.00 31.09 199 ASP A N 1
ATOM 1364 C CA . ASP A 1 191 ? 53.270 -3.289 50.996 1.00 29.98 199 ASP A CA 1
ATOM 1365 C C . ASP A 1 191 ? 53.926 -1.931 50.790 1.00 35.14 199 ASP A C 1
ATOM 1366 O O . ASP A 1 191 ? 53.256 -0.928 50.532 1.00 29.65 199 ASP A O 1
ATOM 1371 N N . MET A 1 192 ? 55.252 -1.903 50.910 1.00 33.08 200 MET A N 1
ATOM 1372 C CA . MET A 1 192 ? 56.015 -0.678 50.717 1.00 28.66 200 MET A CA 1
ATOM 1373 C C . MET A 1 192 ? 56.396 -0.518 49.252 1.00 28.71 200 MET A C 1
ATOM 1374 O O . MET A 1 192 ? 56.766 -1.486 48.582 1.00 30.08 200 MET A O 1
ATOM 1379 N N . VAL A 1 193 ? 56.294 0.715 48.756 1.00 30.38 201 VAL A N 1
ATOM 1380 C CA . VAL A 1 193 ? 56.812 1.038 47.434 1.00 30.71 201 VAL A CA 1
ATOM 1381 C C . VAL A 1 193 ? 58.310 1.304 47.534 1.00 35.58 201 VAL A C 1
ATOM 1382 O O . VAL A 1 193 ? 58.852 1.563 48.611 1.00 31.48 201 VAL A O 1
ATOM 1386 N N . ASP A 1 194 ? 58.994 1.228 46.396 1.00 33.17 202 ASP A N 1
ATOM 1387 C CA . ASP A 1 194 ? 60.402 1.598 46.372 1.00 31.90 202 ASP A CA 1
ATOM 1388 C C . ASP A 1 194 ? 60.551 3.071 46.732 1.00 33.47 202 ASP A C 1
ATOM 1389 O O . ASP A 1 194 ? 59.697 3.902 46.413 1.00 29.97 202 ASP A O 1
ATOM 1394 N N . THR A 1 195 ? 61.657 3.391 47.400 1.00 29.83 203 THR A N 1
ATOM 1395 C CA . THR A 1 195 ? 61.835 4.691 48.027 1.00 31.67 203 THR A CA 1
ATOM 1396 C C . THR A 1 195 ? 63.049 5.452 47.518 1.00 33.79 203 THR A C 1
ATOM 1397 O O . THR A 1 195 ? 63.304 6.566 47.992 1.00 31.31 203 THR A O 1
ATOM 1401 N N . GLY A 1 196 ? 63.797 4.897 46.572 1.00 32.53 204 GLY A N 1
ATOM 1402 C CA . GLY A 1 196 ? 65.083 5.437 46.173 1.00 30.79 204 GLY A CA 1
ATOM 1403 C C . GLY A 1 196 ? 66.237 4.496 46.429 1.00 33.89 204 GLY A C 1
ATOM 1404 O O . GLY A 1 196 ? 67.356 4.768 45.970 1.00 32.09 204 GLY A O 1
ATOM 1405 N N . PHE A 1 197 ? 66.006 3.395 47.143 1.00 34.01 205 PHE A N 1
ATOM 1406 C CA . PHE A 1 197 ? 67.018 2.381 47.396 1.00 34.32 205 PHE A CA 1
ATOM 1407 C C . PHE A 1 197 ? 66.749 1.091 46.630 1.00 34.60 205 PHE A C 1
ATOM 1408 O O . PHE A 1 197 ? 67.464 0.102 46.831 1.00 36.55 205 PHE A O 1
ATOM 1416 N N . GLY A 1 198 ? 65.736 1.072 45.770 1.00 42.47 206 GLY A N 1
ATOM 1417 C CA . GLY A 1 198 ? 65.454 -0.068 44.922 1.00 39.24 206 GLY A CA 1
ATOM 1418 C C . GLY A 1 198 ? 64.276 -0.890 45.419 1.00 37.01 206 GLY A C 1
ATOM 1419 O O . GLY A 1 198 ? 63.761 -0.712 46.526 1.00 32.33 206 GLY A O 1
ATOM 1420 N N . CYS A 1 199 ? 63.846 -1.813 44.560 1.00 30.91 207 CYS A N 1
ATOM 1421 C CA . CYS A 1 199 ? 62.784 -2.761 44.889 1.00 30.88 207 CYS A CA 1
ATOM 1422 C C . CYS A 1 199 ? 63.464 -4.065 45.293 1.00 33.42 207 CYS A C 1
ATOM 1423 O O . CYS A 1 199 ? 63.751 -4.924 44.460 1.00 35.28 207 CYS A O 1
ATOM 1426 N N . MET A 1 200 ? 63.736 -4.206 46.588 1.00 38.27 208 MET A N 1
ATOM 1427 C CA . MET A 1 200 ? 64.434 -5.379 47.090 1.00 39.57 208 MET A CA 1
ATOM 1428 C C . MET A 1 200 ? 63.881 -5.769 48.451 1.00 35.30 208 MET A C 1
ATOM 1429 O O . MET A 1 200 ? 63.186 -4.996 49.116 1.00 29.91 208 MET A O 1
ATOM 1434 N N . ASP A 1 201 ? 64.198 -6.999 48.848 1.00 35.28 209 ASP A N 1
ATOM 1435 C CA . ASP A 1 201 ? 63.877 -7.510 50.178 1.00 32.18 209 ASP A CA 1
ATOM 1436 C C . ASP A 1 201 ? 65.011 -7.102 51.111 1.00 33.53 209 ASP A C 1
ATOM 1437 O O . ASP A 1 201 ? 65.998 -7.821 51.279 1.00 31.59 209 ASP A O 1
ATOM 1442 N N . PHE A 1 202 ? 64.869 -5.924 51.725 1.00 30.29 210 PHE A N 1
ATOM 1443 C CA . PHE A 1 202 ? 65.901 -5.428 52.630 1.00 31.82 210 PHE A CA 1
ATOM 1444 C C . PHE A 1 202 ? 66.075 -6.336 53.840 1.00 31.52 210 PHE A C 1
ATOM 1445 O O . PHE A 1 202 ? 67.177 -6.427 54.394 1.00 36.07 210 PHE A O 1
ATOM 1453 N N . GLY A 1 203 ? 65.009 -7.016 54.261 1.00 35.65 211 GLY A N 1
ATOM 1454 C CA . GLY A 1 203 ? 65.114 -7.887 55.419 1.00 39.87 211 GLY A CA 1
ATOM 1455 C C . GLY A 1 203 ? 66.107 -9.014 55.213 1.00 43.45 211 GLY A C 1
ATOM 1456 O O . GLY A 1 203 ? 66.814 -9.408 56.142 1.00 43.72 211 GLY A O 1
ATOM 1457 N N . THR A 1 204 ? 66.182 -9.541 53.992 1.00 42.88 212 THR A N 1
ATOM 1458 C CA . THR A 1 204 ? 67.063 -10.662 53.685 1.00 44.14 212 THR A CA 1
ATOM 1459 C C . THR A 1 204 ? 68.384 -10.240 53.059 1.00 44.73 212 THR A C 1
ATOM 1460 O O . THR A 1 204 ? 69.403 -10.900 53.289 1.00 47.06 212 THR A O 1
ATOM 1464 N N . LEU A 1 205 ? 68.398 -9.162 52.278 1.00 34.53 213 LEU A N 1
ATOM 1465 C CA . LEU A 1 205 ? 69.591 -8.760 51.548 1.00 36.08 213 LEU A CA 1
ATOM 1466 C C . LEU A 1 205 ? 70.459 -7.759 52.303 1.00 33.98 213 LEU A C 1
ATOM 1467 O O . LEU A 1 205 ? 71.594 -7.515 51.882 1.00 34.53 213 LEU A O 1
ATOM 1472 N N . GLN A 1 206 ? 69.963 -7.176 53.395 1.00 36.85 214 GLN A N 1
ATOM 1473 C CA . GLN A 1 206 ? 70.748 -6.270 54.239 1.00 36.56 214 GLN A CA 1
ATOM 1474 C C . GLN A 1 206 ? 70.641 -6.789 55.671 1.00 37.25 214 GLN A C 1
ATOM 1475 O O . GLN A 1 206 ? 69.744 -6.400 56.423 1.00 36.56 214 GLN A O 1
ATOM 1481 N N . ALA A 1 207 ? 71.572 -7.670 56.043 1.00 40.43 215 ALA A N 1
ATOM 1482 C CA . ALA A 1 207 ? 71.473 -8.410 57.294 1.00 41.67 215 ALA A CA 1
ATOM 1483 C C . ALA A 1 207 ? 71.775 -7.565 58.525 1.00 39.49 215 ALA A C 1
ATOM 1484 O O . ALA A 1 207 ? 71.492 -8.014 59.640 1.00 38.41 215 ALA A O 1
ATOM 1486 N N . ASN A 1 208 ? 72.335 -6.368 58.363 1.00 38.12 216 ASN A N 1
ATOM 1487 C CA . ASN A 1 208 ? 72.714 -5.552 59.509 1.00 36.92 216 ASN A CA 1
ATOM 1488 C C . ASN A 1 208 ? 71.579 -4.679 60.029 1.00 34.71 216 ASN A C 1
ATOM 1489 O O . ASN A 1 208 ? 71.711 -4.110 61.118 1.00 34.13 216 ASN A O 1
ATOM 1494 N N . LYS A 1 209 ? 70.483 -4.550 59.280 1.00 33.49 217 LYS A N 1
ATOM 1495 C CA . LYS A 1 209 ? 69.282 -3.821 59.683 1.00 36.53 217 LYS A CA 1
ATOM 1496 C C . LYS A 1 209 ? 69.513 -2.325 59.840 1.00 37.56 217 LYS A C 1
ATOM 1497 O O . LYS A 1 209 ? 68.648 -1.631 60.394 1.00 35.92 217 LYS A O 1
ATOM 1503 N N . SER A 1 210 ? 70.637 -1.799 59.349 1.00 30.00 218 SER A N 1
ATOM 1504 C CA . SER A 1 210 ? 70.968 -0.392 59.526 1.00 31.52 218 SER A CA 1
ATOM 1505 C C . SER A 1 210 ? 71.323 0.335 58.236 1.00 30.14 218 SER A C 1
ATOM 1506 O O . SER A 1 210 ? 71.702 1.510 58.297 1.00 33.05 218 SER A O 1
ATOM 1509 N N . ASP A 1 211 ? 71.206 -0.309 57.078 1.00 31.37 219 ASP A N 1
ATOM 1510 C CA . ASP A 1 211 ? 71.597 0.328 55.828 1.00 32.42 219 ASP A CA 1
ATOM 1511 C C . ASP A 1 211 ? 70.496 1.189 55.221 1.00 31.72 219 ASP A C 1
ATOM 1512 O O . ASP A 1 211 ? 70.801 2.049 54.388 1.00 29.74 219 ASP A O 1
ATOM 1517 N N . VAL A 1 212 ? 69.242 0.994 55.620 1.00 32.62 220 VAL A N 1
ATOM 1518 C CA . VAL A 1 212 ? 68.144 1.864 55.192 1.00 29.06 220 VAL A CA 1
ATOM 1519 C C . VAL A 1 212 ? 67.264 2.183 56.393 1.00 29.49 220 VAL A C 1
ATOM 1520 O O . VAL A 1 212 ? 67.332 1.510 57.430 1.00 31.45 220 VAL A O 1
ATOM 1524 N N . PRO A 1 213 ? 66.423 3.214 56.280 1.00 32.32 221 PRO A N 1
ATOM 1525 C CA . PRO A 1 213 ? 65.575 3.607 57.415 1.00 31.00 221 PRO A CA 1
ATOM 1526 C C . PRO A 1 213 ? 64.690 2.476 57.925 1.00 30.85 221 PRO A C 1
ATOM 1527 O O . PRO A 1 213 ? 64.437 1.482 57.241 1.00 31.22 221 PRO A O 1
ATOM 1531 N N . ILE A 1 214 ? 64.197 2.659 59.155 1.00 27.70 222 ILE A N 1
ATOM 1532 C CA . ILE A 1 214 ? 63.507 1.586 59.866 1.00 25.70 222 ILE A CA 1
ATOM 1533 C C . ILE A 1 214 ? 62.170 1.220 59.230 1.00 32.24 222 ILE A C 1
ATOM 1534 O O . ILE A 1 214 ? 61.669 0.112 59.455 1.00 32.07 222 ILE A O 1
ATOM 1539 N N . ASP A 1 215 ? 61.566 2.108 58.444 1.00 29.76 223 ASP A N 1
ATOM 1540 C CA . ASP A 1 215 ? 60.285 1.775 57.834 1.00 32.66 223 ASP A CA 1
ATOM 1541 C C . ASP A 1 215 ? 60.419 0.856 56.624 1.00 31.94 223 ASP A C 1
ATOM 1542 O O . ASP A 1 215 ? 59.393 0.419 56.092 1.00 30.84 223 ASP A O 1
ATOM 1547 N N . ILE A 1 216 ? 61.639 0.536 56.185 1.00 28.96 224 ILE A N 1
ATOM 1548 C CA . ILE A 1 216 ? 61.820 -0.417 55.093 1.00 29.69 224 ILE A CA 1
ATOM 1549 C C . ILE A 1 216 ? 62.907 -1.437 55.418 1.00 29.55 224 ILE A C 1
ATOM 1550 O O . ILE A 1 216 ? 63.030 -2.456 54.728 1.00 29.40 224 ILE A O 1
ATOM 1555 N N . CYS A 1 217 ? 63.694 -1.190 56.472 1.00 28.93 225 CYS A N 1
ATOM 1556 C CA . CYS A 1 217 ? 64.856 -2.038 56.728 1.00 28.76 225 CYS A CA 1
ATOM 1557 C C . CYS A 1 217 ? 64.474 -3.488 56.993 1.00 33.02 225 CYS A C 1
ATOM 1558 O O . CYS A 1 217 ? 65.297 -4.382 56.770 1.00 33.03 225 CYS A O 1
ATOM 1561 N N . ASN A 1 218 ? 63.251 -3.748 57.456 1.00 34.02 226 ASN A N 1
ATOM 1562 C CA . ASN A 1 218 ? 62.758 -5.111 57.628 1.00 34.68 226 ASN A CA 1
ATOM 1563 C C . ASN A 1 218 ? 61.555 -5.375 56.727 1.00 38.19 226 ASN A C 1
ATOM 1564 O O . ASN A 1 218 ? 60.651 -6.130 57.087 1.00 38.81 226 ASN A O 1
ATOM 1569 N N . SER A 1 219 ? 61.538 -4.761 55.548 1.00 35.90 227 SER A N 1
ATOM 1570 C CA . SER A 1 219 ? 60.416 -4.864 54.630 1.00 37.30 227 SER A CA 1
ATOM 1571 C C . SER A 1 219 ? 60.922 -5.200 53.235 1.00 31.60 227 SER A C 1
ATOM 1572 O O . SER A 1 219 ? 62.121 -5.153 52.950 1.00 33.15 227 SER A O 1
ATOM 1575 N N . THR A 1 220 ? 59.983 -5.549 52.365 1.00 32.54 228 THR A N 1
ATOM 1576 C CA . THR A 1 220 ? 60.241 -5.704 50.940 1.00 30.09 228 THR A CA 1
ATOM 1577 C C . THR A 1 220 ? 59.592 -4.531 50.223 1.00 33.40 228 THR A C 1
ATOM 1578 O O . THR A 1 220 ? 58.386 -4.308 50.363 1.00 35.45 228 THR A O 1
ATOM 1582 N N . CYS A 1 221 ? 60.391 -3.774 49.479 1.00 30.61 229 CYS A N 1
ATOM 1583 C CA . CYS A 1 221 ? 59.868 -2.720 48.624 1.00 31.52 229 CYS A CA 1
ATOM 1584 C C . CYS A 1 221 ? 59.626 -3.285 47.232 1.00 35.36 229 CYS A C 1
ATOM 1585 O O . CYS A 1 221 ? 60.527 -3.876 46.627 1.00 32.57 229 CYS A O 1
ATOM 1588 N N . LYS A 1 222 ? 58.407 -3.111 46.732 1.00 34.32 230 LYS A N 1
ATOM 1589 C CA . LYS A 1 222 ? 57.996 -3.676 45.457 1.00 31.97 230 LYS A CA 1
ATOM 1590 C C . LYS A 1 222 ? 57.754 -2.568 44.443 1.00 31.75 230 LYS A C 1
ATOM 1591 O O . LYS A 1 222 ? 57.288 -1.478 44.792 1.00 27.84 230 LYS A O 1
ATOM 1597 N N . TYR A 1 223 ? 58.090 -2.854 43.191 1.00 29.94 231 TYR A N 1
ATOM 1598 C CA . TYR A 1 223 ? 57.775 -2.013 42.054 1.00 32.16 231 TYR A CA 1
ATOM 1599 C C . TYR A 1 223 ? 56.774 -2.733 41.158 1.00 30.94 231 TYR A C 1
ATOM 1600 O O . TYR A 1 223 ? 56.876 -3.954 40.988 1.00 32.47 231 TYR A O 1
ATOM 1609 N N . PRO A 1 224 ? 55.797 -2.036 40.582 1.00 32.72 232 PRO A N 1
ATOM 1610 C CA . PRO A 1 224 ? 54.829 -2.733 39.727 1.00 32.95 232 PRO A CA 1
ATOM 1611 C C . PRO A 1 224 ? 55.525 -3.335 38.516 1.00 31.79 232 PRO A C 1
ATOM 1612 O O . PRO A 1 224 ? 56.329 -2.678 37.851 1.00 32.35 232 PRO A O 1
ATOM 1616 N N . ASP A 1 225 ? 55.226 -4.605 38.243 1.00 31.28 233 ASP A N 1
ATOM 1617 C CA . ASP A 1 225 ? 55.769 -5.276 37.063 1.00 33.66 233 ASP A CA 1
ATOM 1618 C C . ASP A 1 225 ? 54.896 -4.921 35.858 1.00 37.37 233 ASP A C 1
ATOM 1619 O O . ASP A 1 225 ? 54.129 -5.729 35.330 1.00 35.68 233 ASP A O 1
ATOM 1624 N N . TYR A 1 226 ? 55.027 -3.663 35.428 1.00 36.43 234 TYR A N 1
ATOM 1625 C CA . TYR A 1 226 ? 54.234 -3.168 34.308 1.00 36.21 234 TYR A CA 1
ATOM 1626 C C . TYR A 1 226 ? 54.400 -4.043 33.073 1.00 38.26 234 TYR A C 1
ATOM 1627 O O . TYR A 1 226 ? 53.418 -4.375 32.399 1.00 40.23 234 TYR A O 1
ATOM 1636 N N . LEU A 1 227 ? 55.640 -4.422 32.756 1.00 36.00 235 LEU A N 1
ATOM 1637 C CA . LEU A 1 227 ? 55.892 -5.181 31.535 1.00 38.52 235 LEU A CA 1
ATOM 1638 C C . LEU A 1 227 ? 55.198 -6.536 31.572 1.00 38.90 235 LEU A C 1
ATOM 1639 O O . LEU A 1 227 ? 54.654 -6.990 30.559 1.00 43.91 235 LEU A O 1
ATOM 1644 N N . LYS A 1 228 ? 55.199 -7.198 32.732 1.00 36.77 236 LYS A N 1
ATOM 1645 C CA . LYS A 1 228 ? 54.526 -8.488 32.838 1.00 41.90 236 LYS A CA 1
ATOM 1646 C C . LYS A 1 228 ? 53.011 -8.324 32.781 1.00 42.89 236 LYS A C 1
ATOM 1647 O O . LYS A 1 228 ? 52.319 -9.123 32.1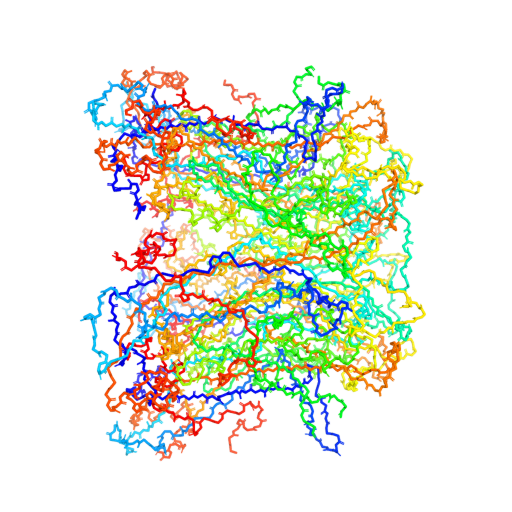39 1.00 40.22 236 LYS A O 1
ATOM 1653 N N . MET A 1 229 ? 52.479 -7.292 33.439 1.00 36.93 237 MET A N 1
ATOM 1654 C CA . MET A 1 229 ? 51.032 -7.102 33.470 1.00 38.34 237 MET A CA 1
ATOM 1655 C C . MET A 1 229 ? 50.491 -6.647 32.121 1.00 41.39 237 MET A C 1
ATOM 1656 O O . MET A 1 229 ? 49.366 -7.003 31.758 1.00 36.72 237 MET A O 1
ATOM 1661 N N . ALA A 1 230 ? 51.264 -5.862 31.369 1.00 44.11 238 ALA A N 1
ATOM 1662 C CA . ALA A 1 230 ? 50.787 -5.392 30.073 1.00 45.81 238 ALA A CA 1
ATOM 1663 C C . ALA A 1 230 ? 50.781 -6.508 29.036 1.00 47.33 238 ALA A C 1
ATOM 1664 O O . ALA A 1 230 ? 49.983 -6.469 28.092 1.00 43.93 238 ALA A O 1
ATOM 1666 N N . SER A 1 231 ? 51.646 -7.506 29.193 1.00 39.80 239 SER A N 1
ATOM 1667 C CA . SER A 1 231 ? 51.791 -8.564 28.202 1.00 48.40 239 SER A CA 1
ATOM 1668 C C . SER A 1 231 ? 50.916 -9.778 28.484 1.00 48.89 239 SER A C 1
ATOM 1669 O O . SER A 1 231 ? 50.898 -10.708 27.671 1.00 49.95 239 SER A O 1
ATOM 1672 N N . GLU A 1 232 ? 50.199 -9.808 29.603 1.00 48.03 240 GLU A N 1
ATOM 1673 C CA . GLU A 1 232 ? 49.327 -10.940 29.866 1.00 56.30 240 GLU A CA 1
ATOM 1674 C C . GLU A 1 232 ? 48.225 -10.985 28.808 1.00 50.24 240 GLU A C 1
ATOM 1675 O O . GLU A 1 232 ? 47.699 -9.937 28.413 1.00 45.04 240 GLU A O 1
ATOM 1681 N N . PRO A 1 233 ? 47.860 -12.172 28.318 1.00 50.50 241 PRO A N 1
ATOM 1682 C CA . PRO A 1 233 ? 46.973 -12.227 27.140 1.00 53.31 241 PRO A CA 1
ATOM 1683 C C . PRO A 1 233 ? 45.637 -11.522 27.329 1.00 49.67 241 PRO A C 1
ATOM 1684 O O . PRO A 1 233 ? 45.247 -10.709 26.482 1.00 46.90 241 PRO A O 1
ATOM 1688 N N . TYR A 1 234 ? 44.920 -11.806 28.416 1.00 51.03 242 TYR A N 1
ATOM 1689 C CA . TYR A 1 234 ? 43.566 -11.285 28.567 1.00 45.02 242 TYR A CA 1
ATOM 1690 C C . TYR A 1 234 ? 43.528 -9.839 29.044 1.00 44.53 242 TYR A C 1
ATOM 1691 O O . TYR A 1 234 ? 42.539 -9.145 28.784 1.00 38.42 242 TYR A O 1
ATOM 1700 N N . GLY A 1 235 ? 44.569 -9.369 29.727 1.00 41.60 243 GLY A N 1
ATOM 1701 C CA . GLY A 1 235 ? 44.632 -7.978 30.134 1.00 45.15 243 GLY A CA 1
ATOM 1702 C C . GLY A 1 235 ? 43.803 -7.625 31.349 1.00 40.28 243 GLY A C 1
ATOM 1703 O O . GLY A 1 235 ? 43.316 -6.495 31.449 1.00 40.54 243 GLY A O 1
ATOM 1704 N N . ASP A 1 236 ? 43.640 -8.553 32.290 1.00 41.01 244 ASP A N 1
ATOM 1705 C CA . ASP A 1 236 ? 42.785 -8.308 33.444 1.00 44.31 244 ASP A CA 1
ATOM 1706 C C . ASP A 1 236 ? 43.444 -7.435 34.506 1.00 42.97 244 ASP A C 1
ATOM 1707 O O . ASP A 1 236 ? 42.739 -6.900 35.368 1.00 42.43 244 ASP A O 1
ATOM 1712 N N . SER A 1 237 ? 44.769 -7.269 34.463 1.00 36.05 245 SER A N 1
ATOM 1713 C CA . SER A 1 237 ? 45.465 -6.581 35.546 1.00 39.90 245 SER A CA 1
ATOM 1714 C C . SER A 1 237 ? 45.413 -5.065 35.394 1.00 38.55 245 SER A C 1
ATOM 1715 O O . SER A 1 237 ? 45.319 -4.346 36.394 1.00 36.25 245 SER A O 1
ATOM 1718 N N . LEU A 1 238 ? 45.477 -4.556 34.164 1.00 41.69 246 LEU A N 1
ATOM 1719 C CA . LEU A 1 238 ? 45.585 -3.117 33.919 1.00 39.58 246 LEU A CA 1
ATOM 1720 C C . LEU A 1 238 ? 44.552 -2.685 32.883 1.00 39.81 246 LEU A C 1
ATOM 1721 O O . LEU A 1 238 ? 44.852 -2.628 31.687 1.00 40.81 246 LEU A O 1
ATOM 1726 N N . PHE A 1 239 ? 43.336 -2.374 33.342 1.00 36.18 247 PHE A N 1
ATOM 1727 C CA . PHE A 1 239 ? 42.400 -1.654 32.483 1.00 41.90 247 PHE A CA 1
ATOM 1728 C C . PHE A 1 239 ? 42.940 -0.276 32.138 1.00 39.34 247 PHE A C 1
ATOM 1729 O O . PHE A 1 239 ? 42.651 0.259 31.062 1.00 37.43 247 PHE A O 1
ATOM 1737 N N . PHE A 1 240 ? 43.734 0.300 33.035 1.00 38.56 248 PHE A N 1
ATOM 1738 C CA . PHE A 1 240 ? 44.082 1.712 33.010 1.00 40.16 248 PHE A CA 1
ATOM 1739 C C . PHE A 1 240 ? 45.101 1.950 34.113 1.00 38.35 248 PHE A C 1
ATOM 1740 O O . PHE A 1 240 ? 44.989 1.363 35.193 1.00 35.52 248 PHE A O 1
ATOM 1748 N N . PHE A 1 241 ? 46.099 2.785 33.839 1.00 30.91 249 PHE A N 1
ATOM 1749 C CA . PHE A 1 241 ? 47.059 3.127 34.875 1.00 38.86 249 PHE A CA 1
ATOM 1750 C C . PHE A 1 241 ? 47.685 4.479 34.576 1.00 36.90 249 PHE A C 1
ATOM 1751 O O . PHE A 1 241 ? 47.795 4.893 33.418 1.00 37.04 249 PHE A O 1
ATOM 1759 N N . LEU A 1 242 ? 48.068 5.168 35.647 1.00 34.14 250 LEU A N 1
ATOM 1760 C CA . LEU A 1 242 ? 48.846 6.394 35.586 1.00 37.31 250 LEU A CA 1
ATOM 1761 C C . LEU A 1 242 ? 49.984 6.280 36.589 1.00 34.73 250 LEU A C 1
ATOM 1762 O O . LEU A 1 242 ? 49.870 5.580 37.599 1.00 29.89 250 LEU A O 1
ATOM 1767 N N . ARG A 1 243 ? 51.089 6.963 36.304 1.00 29.02 251 ARG A N 1
ATOM 1768 C CA . ARG A 1 243 ? 52.247 6.902 37.184 1.00 28.70 251 ARG A CA 1
ATOM 1769 C C . ARG A 1 243 ? 53.068 8.171 37.036 1.00 30.81 251 ARG A C 1
ATOM 1770 O O . ARG A 1 243 ? 53.171 8.729 35.939 1.00 29.55 251 ARG A O 1
ATOM 1778 N N . ARG A 1 244 ? 53.648 8.620 38.148 1.00 29.62 252 ARG A N 1
ATOM 1779 C CA . ARG A 1 244 ? 54.539 9.777 38.142 1.00 35.93 252 ARG A CA 1
ATOM 1780 C C . ARG A 1 244 ? 55.549 9.600 39.269 1.00 35.05 252 ARG A C 1
ATOM 1781 O O . ARG A 1 244 ? 55.182 9.647 40.447 1.00 34.86 252 ARG A O 1
ATOM 1789 N N . GLU A 1 245 ? 56.813 9.400 38.902 1.00 26.81 253 GLU A N 1
ATOM 1790 C CA . GLU A 1 245 ? 57.906 9.189 39.840 1.00 24.75 253 GLU A CA 1
ATOM 1791 C C . GLU A 1 245 ? 58.948 10.280 39.649 1.00 27.77 253 GLU A C 1
ATOM 1792 O O . GLU A 1 245 ? 59.126 10.796 38.541 1.00 27.55 253 GLU A O 1
ATOM 1798 N N . GLN A 1 246 ? 59.653 10.623 40.725 1.00 24.73 254 GLN A N 1
ATOM 1799 C CA . GLN A 1 246 ? 60.759 11.556 40.572 1.00 29.00 254 GLN A CA 1
ATOM 1800 C C . GLN A 1 246 ? 61.635 11.540 41.817 1.00 28.85 254 GLN A C 1
ATOM 1801 O O . GLN A 1 246 ? 61.151 11.332 42.935 1.00 25.41 254 GLN A O 1
ATOM 1807 N N . MET A 1 247 ? 62.928 11.764 41.603 1.00 25.78 255 MET A N 1
ATOM 1808 C CA . MET A 1 247 ? 63.882 11.883 42.697 1.00 27.80 255 MET A CA 1
ATOM 1809 C C . MET A 1 247 ? 65.184 12.456 42.158 1.00 29.51 255 MET A C 1
ATOM 1810 O O . MET A 1 247 ? 65.468 12.383 40.958 1.00 27.17 255 MET A O 1
ATOM 1815 N N . PHE A 1 248 ? 65.967 13.032 43.067 1.00 29.31 256 PHE A N 1
ATOM 1816 C CA . PHE A 1 248 ? 67.355 13.379 42.806 1.00 25.76 256 PHE A CA 1
ATOM 1817 C C . PHE A 1 248 ? 68.179 12.945 44.011 1.00 27.15 256 PHE A C 1
ATOM 1818 O O . PHE A 1 248 ? 67.638 12.540 45.043 1.00 28.10 256 PHE A O 1
ATOM 1826 N N . VAL A 1 249 ? 69.499 13.007 43.867 1.00 24.92 257 VAL A N 1
ATOM 1827 C CA . VAL A 1 249 ? 70.417 12.633 44.940 1.00 24.79 257 VAL A CA 1
ATOM 1828 C C . VAL A 1 249 ? 70.666 13.859 45.808 1.00 28.68 257 VAL A C 1
ATOM 1829 O O . VAL A 1 249 ? 71.178 14.875 45.327 1.00 25.14 257 VAL A O 1
ATOM 1833 N N . ARG A 1 250 ? 70.315 13.760 47.091 1.00 26.40 258 ARG A N 1
ATOM 1834 C CA . ARG A 1 250 ? 70.490 14.876 48.011 1.00 29.10 258 ARG A CA 1
ATOM 1835 C C . ARG A 1 250 ? 71.840 14.834 48.723 1.00 26.29 258 ARG A C 1
ATOM 1836 O O . ARG A 1 250 ? 72.452 15.887 48.929 1.00 23.46 258 ARG A O 1
ATOM 1844 N N . HIS A 1 251 ? 72.321 13.653 49.114 1.00 27.09 259 HIS A N 1
ATOM 1845 C CA . HIS A 1 251 ? 73.601 13.547 49.803 1.00 24.66 259 HIS A CA 1
ATOM 1846 C C . HIS A 1 251 ? 74.333 12.283 49.372 1.00 27.08 259 HIS A C 1
ATOM 1847 O O . HIS A 1 251 ? 73.746 11.358 48.804 1.00 27.58 259 HIS A O 1
ATOM 1854 N N . PHE A 1 252 ? 75.636 12.267 49.658 1.00 28.75 260 PHE A N 1
ATOM 1855 C CA . PHE A 1 252 ? 76.534 11.183 49.271 1.00 31.65 260 PHE A CA 1
ATOM 1856 C C . PHE A 1 252 ? 77.272 10.699 50.511 1.00 31.02 260 PHE A C 1
ATOM 1857 O O . PHE A 1 252 ? 77.993 11.475 51.146 1.00 30.29 260 PHE A O 1
ATOM 1865 N N . PHE A 1 253 ? 77.108 9.420 50.839 1.00 28.38 261 PHE A N 1
ATOM 1866 C CA . PHE A 1 253 ? 77.740 8.805 51.997 1.00 28.79 261 PHE A CA 1
ATOM 1867 C C . PHE A 1 253 ? 78.450 7.530 51.561 1.00 32.33 261 PHE A C 1
ATOM 1868 O O . PHE A 1 253 ? 78.330 7.088 50.415 1.00 29.48 261 PHE A O 1
ATOM 1876 N N . ASN A 1 254 ? 79.194 6.927 52.490 1.00 29.66 262 ASN A N 1
ATOM 1877 C CA . ASN A 1 254 ? 79.682 5.567 52.312 1.00 27.11 262 ASN A CA 1
ATOM 1878 C C . ASN A 1 254 ? 79.342 4.741 53.548 1.00 26.76 262 ASN A C 1
ATOM 1879 O O . ASN A 1 254 ? 78.906 5.263 54.577 1.00 26.86 262 ASN A O 1
ATOM 1884 N N . ARG A 1 255 ? 79.528 3.431 53.421 1.00 30.79 263 ARG A N 1
ATOM 1885 C CA . ARG A 1 255 ? 79.141 2.468 54.439 1.00 27.42 263 ARG A CA 1
ATOM 1886 C C . ARG A 1 255 ? 80.327 2.116 55.326 1.00 33.62 263 ARG A C 1
ATOM 1887 O O . ARG A 1 255 ? 81.472 2.065 54.873 1.00 32.97 263 ARG A O 1
ATOM 1895 N N . ALA A 1 256 ? 80.036 1.860 56.595 1.00 29.93 264 ALA A N 1
ATOM 1896 C CA . ALA A 1 256 ? 80.978 1.168 57.457 1.00 33.43 264 ALA A CA 1
ATOM 1897 C C . ALA A 1 256 ? 80.778 -0.335 57.301 1.00 32.51 264 ALA A C 1
ATOM 1898 O O . ALA A 1 256 ? 79.736 -0.802 56.833 1.00 33.54 264 ALA A O 1
ATOM 1900 N N . GLY A 1 257 ? 81.791 -1.088 57.693 1.00 34.32 265 GLY A N 1
ATOM 1901 C CA . GLY A 1 257 ? 81.814 -2.517 57.472 1.00 32.75 265 GLY A CA 1
ATOM 1902 C C . GLY A 1 257 ? 82.839 -2.903 56.416 1.00 33.35 265 GLY A C 1
ATOM 1903 O O . GLY A 1 257 ? 83.332 -2.076 55.646 1.00 36.50 265 GLY A O 1
ATOM 1904 N N . LYS A 1 258 ? 83.161 -4.193 56.392 1.00 38.01 266 LYS A N 1
ATOM 1905 C CA . LYS A 1 258 ? 84.169 -4.696 55.469 1.00 35.14 266 LYS A CA 1
ATOM 1906 C C . LYS A 1 258 ? 83.665 -4.614 54.033 1.00 36.09 266 LYS A C 1
ATOM 1907 O O . LYS A 1 258 ? 82.551 -5.051 53.728 1.00 34.44 266 LYS A O 1
ATOM 1913 N N . LEU A 1 259 ? 84.485 -4.051 53.150 1.00 36.33 267 LEU A N 1
ATOM 1914 C CA . LEU A 1 259 ? 84.140 -3.999 51.736 1.00 39.86 267 LEU A CA 1
ATOM 1915 C C . LEU A 1 259 ? 84.236 -5.401 51.147 1.00 38.18 267 LEU A C 1
ATOM 1916 O O . LEU A 1 259 ? 85.304 -6.020 51.169 1.00 40.33 267 LEU A O 1
ATOM 1921 N N . GLY A 1 260 ? 83.116 -5.902 50.622 1.00 36.30 268 GLY A N 1
ATOM 1922 C CA . GLY A 1 260 ? 83.066 -7.284 50.177 1.00 35.90 268 GLY A CA 1
ATOM 1923 C C . GLY A 1 260 ? 83.852 -7.547 48.909 1.00 38.16 268 GLY A C 1
ATOM 1924 O O . GLY A 1 260 ? 84.371 -8.651 48.719 1.00 37.41 268 GLY A O 1
ATOM 1925 N N . GLU A 1 261 ? 83.950 -6.552 48.028 1.00 32.14 269 GLU A N 1
ATOM 1926 C CA . GLU A 1 261 ? 84.637 -6.694 46.744 1.00 34.73 269 GLU A CA 1
ATOM 1927 C C . GLU A 1 261 ? 85.627 -5.540 46.620 1.00 33.96 269 GLU A C 1
ATOM 1928 O O . GLU A 1 261 ? 85.233 -4.402 46.351 1.00 38.48 269 GLU A O 1
ATOM 1934 N N . ALA A 1 262 ? 86.908 -5.835 46.821 1.00 36.79 270 ALA A N 1
ATOM 1935 C CA . ALA A 1 262 ? 87.932 -4.803 46.778 1.00 36.59 270 ALA A CA 1
ATOM 1936 C C . ALA A 1 262 ? 88.051 -4.213 45.378 1.00 36.52 270 ALA A C 1
ATOM 1937 O O . ALA A 1 262 ? 87.863 -4.899 44.370 1.00 34.90 270 ALA A O 1
ATOM 1939 N N . VAL A 1 263 ? 88.366 -2.923 45.327 1.00 32.01 271 VAL A N 1
ATOM 1940 C CA . VAL A 1 263 ? 88.619 -2.270 44.039 1.00 32.18 271 VAL A CA 1
ATOM 1941 C C . VAL A 1 263 ? 89.811 -2.945 43.365 1.00 32.83 271 VAL A C 1
ATOM 1942 O O . VAL A 1 263 ? 90.870 -3.105 44.001 1.00 34.74 271 VAL A O 1
ATOM 1946 N N . PRO A 1 264 ? 89.703 -3.368 42.103 1.00 33.29 272 PRO A N 1
ATOM 1947 C CA . PRO A 1 264 ? 90.851 -3.993 41.434 1.00 33.84 272 PRO A CA 1
ATOM 1948 C C . PRO A 1 264 ? 92.051 -3.059 41.361 1.00 35.73 272 PRO A C 1
ATOM 1949 O O . PRO A 1 264 ? 91.916 -1.834 41.341 1.00 31.65 272 PRO A O 1
ATOM 1953 N N . ASP A 1 265 ? 93.242 -3.666 41.297 1.00 42.60 273 ASP A N 1
ATOM 1954 C CA . ASP A 1 265 ? 94.490 -2.909 41.315 1.00 48.13 273 ASP A CA 1
ATOM 1955 C C . ASP A 1 265 ? 94.695 -2.062 40.065 1.00 46.35 273 ASP A C 1
ATOM 1956 O O . ASP A 1 265 ? 95.441 -1.078 40.119 1.00 44.35 273 ASP A O 1
ATOM 1961 N N . ASP A 1 266 ? 94.069 -2.416 38.944 1.00 38.51 274 ASP A N 1
ATOM 1962 C CA . ASP A 1 266 ? 94.279 -1.667 37.712 1.00 41.60 274 ASP A CA 1
ATOM 1963 C C . ASP A 1 266 ? 93.483 -0.369 37.662 1.00 37.98 274 ASP A C 1
ATOM 1964 O O . ASP A 1 266 ? 93.552 0.336 36.650 1.00 38.84 274 ASP A O 1
ATOM 1969 N N . LEU A 1 267 ? 92.751 -0.025 38.721 1.00 36.44 275 LEU A N 1
ATOM 1970 C CA . LEU A 1 267 ? 91.926 1.175 38.737 1.00 35.63 275 LEU A CA 1
ATOM 1971 C C . LEU A 1 267 ? 92.472 2.270 39.641 1.00 35.26 275 LEU A C 1
ATOM 1972 O O . LEU A 1 267 ? 91.812 3.302 39.804 1.00 35.61 275 LEU A O 1
ATOM 1977 N N . TYR A 1 268 ? 93.652 2.087 40.228 1.00 31.62 276 TYR A N 1
ATOM 1978 C CA . TYR A 1 268 ? 94.237 3.131 41.057 1.00 31.99 276 TYR A CA 1
ATOM 1979 C C . TYR A 1 268 ? 95.695 2.793 41.324 1.00 31.64 276 TYR A C 1
ATOM 1980 O O . TYR A 1 268 ? 96.119 1.640 41.199 1.00 31.84 276 TYR A O 1
ATOM 1989 N N . ILE A 1 269 ? 96.455 3.821 41.691 1.00 33.16 277 ILE A N 1
ATOM 1990 C CA . ILE A 1 269 ? 97.829 3.668 42.151 1.00 31.68 277 ILE A CA 1
ATOM 1991 C C . ILE A 1 269 ? 97.813 3.673 43.672 1.00 31.67 277 ILE A C 1
ATOM 1992 O O . ILE A 1 269 ? 97.233 4.574 44.292 1.00 30.56 277 ILE A O 1
ATOM 1997 N N . LYS A 1 270 ? 98.437 2.663 44.272 1.00 32.44 278 LYS A N 1
ATOM 1998 C CA . LYS A 1 270 ? 98.372 2.480 45.714 1.00 39.35 278 LYS A CA 1
ATOM 1999 C C . LYS A 1 270 ? 98.878 3.712 46.457 1.00 29.98 278 LYS A C 1
ATOM 2000 O O . LYS A 1 270 ? 99.757 4.439 45.987 1.00 29.84 278 LYS A O 1
ATOM 2006 N N . GLY A 1 271 ? 98.299 3.946 47.630 1.00 31.38 279 GLY A N 1
ATOM 2007 C CA . GLY A 1 271 ? 98.764 4.983 48.521 1.00 31.11 279 GLY A CA 1
ATOM 2008 C C . GLY A 1 271 ? 99.926 4.503 49.369 1.00 37.00 279 GLY A C 1
ATOM 2009 O O . GLY A 1 271 ? 100.508 3.440 49.148 1.00 32.87 279 GLY A O 1
ATOM 2010 N N . SER A 1 272 ? 100.257 5.312 50.373 1.00 36.35 280 SER A N 1
ATOM 2011 C CA . SER A 1 272 ? 101.388 5.019 51.243 1.00 36.98 280 SER A CA 1
ATOM 2012 C C . SER A 1 272 ? 101.284 5.887 52.487 1.00 32.48 280 SER A C 1
ATOM 2013 O O . SER A 1 272 ? 100.627 6.931 52.485 1.00 34.29 280 SER A O 1
ATOM 2016 N N . GLY A 1 273 ? 101.949 5.444 53.546 1.00 39.04 281 GLY A N 1
ATOM 2017 C CA . GLY A 1 273 ? 101.866 6.156 54.809 1.00 34.18 281 GLY A CA 1
ATOM 2018 C C . GLY A 1 273 ? 100.418 6.263 55.250 1.00 33.22 281 GLY A C 1
ATOM 2019 O O . GLY A 1 273 ? 99.697 5.262 55.353 1.00 32.62 281 GLY A O 1
ATOM 2020 N N . ASN A 1 274 ? 99.963 7.493 55.494 1.00 32.78 282 ASN A N 1
ATOM 2021 C CA . ASN A 1 274 ? 98.604 7.699 55.977 1.00 39.14 282 ASN A CA 1
ATOM 2022 C C . ASN A 1 274 ? 97.542 7.464 54.907 1.00 31.46 282 ASN A C 1
ATOM 2023 O O . ASN A 1 274 ? 96.351 7.486 55.238 1.00 31.52 282 ASN A O 1
ATOM 2028 N N . THR A 1 275 ? 97.926 7.234 53.649 1.00 27.52 283 THR A N 1
ATOM 2029 C CA . THR A 1 275 ? 96.974 6.851 52.610 1.00 29.28 283 THR A CA 1
ATOM 2030 C C . THR A 1 275 ? 97.087 5.379 52.233 1.00 34.52 283 THR A C 1
ATOM 2031 O O . THR A 1 275 ? 96.496 4.959 51.233 1.00 32.34 283 THR A O 1
ATOM 2035 N N . ALA A 1 276 ? 97.823 4.582 53.011 1.00 32.13 284 ALA A N 1
ATOM 2036 C CA . ALA A 1 276 ? 98.030 3.182 52.661 1.00 34.34 284 ALA A CA 1
ATOM 2037 C C . ALA A 1 276 ? 96.796 2.321 52.905 1.00 34.49 284 ALA A C 1
ATOM 2038 O O . ALA A 1 276 ? 96.656 1.271 52.269 1.00 37.72 284 ALA A O 1
ATOM 2040 N N . VAL A 1 277 ? 95.908 2.727 53.807 1.00 31.79 285 VAL A N 1
ATOM 2041 C CA . VAL A 1 277 ? 94.720 1.949 54.149 1.00 34.94 285 VAL A CA 1
ATOM 2042 C C . VAL A 1 277 ? 93.550 2.538 53.372 1.00 30.49 285 VAL A C 1
ATOM 2043 O O . VAL A 1 277 ? 93.048 3.616 53.706 1.00 35.42 285 VAL A O 1
ATOM 2047 N N . ILE A 1 278 ? 93.104 1.823 52.338 1.00 32.28 286 ILE A N 1
ATOM 2048 C CA . ILE A 1 278 ? 92.126 2.374 51.406 1.00 35.33 286 ILE A CA 1
ATOM 2049 C C . ILE A 1 278 ? 90.768 2.499 52.085 1.00 30.38 286 ILE A C 1
ATOM 2050 O O . ILE A 1 278 ? 90.322 1.594 52.804 1.00 30.39 286 ILE A O 1
ATOM 2055 N N . GLN A 1 279 ? 90.102 3.628 51.859 1.00 31.63 287 GLN A N 1
ATOM 2056 C CA . GLN A 1 279 ? 88.765 3.848 52.387 1.00 31.74 287 GLN A CA 1
ATOM 2057 C C . GLN A 1 279 ? 87.728 3.072 51.577 1.00 32.52 287 GLN A C 1
ATOM 2058 O O . GLN A 1 279 ? 87.947 2.703 50.420 1.00 35.61 287 GLN A O 1
ATOM 2064 N N . SER A 1 280 ? 86.577 2.840 52.203 1.00 36.47 288 SER A N 1
ATOM 2065 C CA . SER A 1 280 ? 85.532 2.040 51.579 1.00 33.36 288 SER A CA 1
ATOM 2066 C C . SER A 1 280 ? 84.878 2.803 50.435 1.00 34.84 288 SER A C 1
ATOM 2067 O O . SER A 1 280 ? 84.504 3.971 50.581 1.00 34.07 288 SER A O 1
ATOM 2070 N N . SER A 1 281 ? 84.744 2.135 49.290 1.00 28.81 289 SER A N 1
ATOM 2071 C CA . SER A 1 281 ? 84.012 2.662 48.148 1.00 32.28 289 SER A CA 1
ATOM 2072 C C . SER A 1 281 ? 82.594 2.105 48.078 1.00 31.77 289 SER A C 1
ATOM 2073 O O . SER A 1 281 ? 81.979 2.112 47.005 1.00 28.56 289 SER A O 1
ATOM 2076 N N . ALA A 1 282 ? 82.068 1.617 49.202 1.00 36.46 290 ALA A N 1
ATOM 2077 C CA . ALA A 1 282 ? 80.667 1.208 49.291 1.00 35.73 290 ALA A CA 1
ATOM 2078 C C . ALA A 1 282 ? 79.838 2.470 49.496 1.00 33.85 290 ALA A C 1
ATOM 2079 O O . ALA A 1 282 ? 79.394 2.799 50.599 1.00 35.16 290 ALA A O 1
ATOM 2081 N N . PHE A 1 283 ? 79.650 3.202 48.404 1.00 29.89 291 PHE A N 1
ATOM 2082 C CA . PHE A 1 283 ? 78.909 4.448 48.445 1.00 32.05 291 PHE A CA 1
ATOM 2083 C C . PHE A 1 283 ? 77.409 4.175 48.424 1.00 35.60 291 PHE A C 1
ATOM 2084 O O . PHE A 1 283 ? 76.949 3.089 48.059 1.00 30.94 291 PHE A O 1
ATOM 2092 N N . PHE A 1 284 ? 76.641 5.186 48.829 1.00 33.80 292 PHE A N 1
ATOM 2093 C CA . PHE A 1 284 ? 75.199 5.136 48.655 1.00 38.52 292 PHE A CA 1
ATOM 2094 C C . PHE A 1 284 ? 74.667 6.554 48.743 1.00 32.80 292 PHE A C 1
ATOM 2095 O O . PHE A 1 284 ? 75.174 7.338 49.557 1.00 35.29 292 PHE A O 1
ATOM 2103 N N . PRO A 1 285 ? 73.686 6.928 47.929 1.00 35.01 293 PRO A N 1
ATOM 2104 C CA . PRO A 1 285 ? 73.101 8.263 48.033 1.00 33.37 293 PRO A CA 1
ATOM 2105 C C . PRO A 1 285 ? 71.871 8.266 48.928 1.00 29.99 293 PRO A C 1
ATOM 2106 O O . PRO A 1 285 ? 71.245 7.235 49.175 1.00 28.92 293 PRO A O 1
ATOM 2110 N N . THR A 1 286 ? 71.541 9.456 49.415 1.00 29.56 294 THR A N 1
ATOM 2111 C CA . THR A 1 286 ? 70.195 9.605 49.944 1.00 33.38 294 THR A CA 1
ATOM 2112 C C . THR A 1 286 ? 69.303 10.229 48.881 1.00 36.16 294 THR A C 1
ATOM 2113 O O . THR A 1 286 ? 69.734 11.148 48.172 1.00 28.90 294 THR A O 1
ATOM 2117 N N . PRO A 1 287 ? 68.073 9.755 48.723 1.00 31.66 295 PRO A N 1
ATOM 2118 C CA . PRO A 1 287 ? 67.177 10.343 47.727 1.00 29.67 295 PRO A CA 1
ATOM 2119 C C . PRO A 1 287 ? 66.494 11.594 48.262 1.00 30.36 295 PRO A C 1
ATOM 2120 O O . PRO A 1 287 ? 66.579 11.937 49.442 1.00 30.82 295 PRO A O 1
ATOM 2124 N N . SER A 1 288 ? 65.824 12.286 47.347 1.00 28.52 296 SER A N 1
ATOM 2125 C CA . SER A 1 288 ? 64.889 13.349 47.683 1.00 26.79 296 SER A CA 1
ATOM 2126 C C . SER A 1 288 ? 63.848 13.401 46.577 1.00 28.16 296 SER A C 1
ATOM 2127 O O . SER A 1 288 ? 64.203 13.368 45.396 1.00 29.04 296 SER A O 1
ATOM 2130 N N . GLY A 1 289 ? 62.575 13.455 46.957 1.00 26.29 297 GLY A N 1
ATOM 2131 C CA . GLY A 1 289 ? 61.505 13.534 45.980 1.00 26.58 297 GLY A CA 1
ATOM 2132 C C . GLY A 1 289 ? 61.198 14.926 45.482 1.00 27.99 297 GLY A C 1
ATOM 2133 O O . GLY A 1 289 ? 60.349 15.094 44.596 1.00 30.39 297 GLY A O 1
ATOM 2134 N N . SER A 1 290 ? 61.861 15.931 46.039 1.00 28.14 298 SER A N 1
ATOM 2135 C CA . SER A 1 290 ? 61.695 17.325 45.617 1.00 29.95 298 SER A CA 1
ATOM 2136 C C . SER A 1 290 ? 60.275 17.787 45.977 1.00 32.42 298 SER A C 1
ATOM 2137 O O . SER A 1 290 ? 59.684 17.322 46.960 1.00 30.85 298 SER A O 1
ATOM 2140 N N . ILE A 1 291 ? 59.734 18.685 45.172 1.00 27.55 299 ILE A N 1
ATOM 2141 C CA . ILE A 1 291 ? 58.534 19.432 45.517 1.00 32.79 299 ILE A CA 1
ATOM 2142 C C . ILE A 1 291 ? 57.291 18.627 45.163 1.00 28.87 299 ILE A C 1
ATOM 2143 O O . ILE A 1 291 ? 57.272 17.851 44.201 1.00 29.26 299 ILE A O 1
ATOM 2148 N N . VAL A 1 292 ? 56.243 18.804 45.962 1.00 28.74 300 VAL A N 1
ATOM 2149 C CA . VAL A 1 292 ? 54.905 18.330 45.631 1.00 28.23 300 VAL A CA 1
ATOM 2150 C C . VAL A 1 292 ? 54.078 19.540 45.230 1.00 32.37 300 VAL A C 1
ATOM 2151 O O . VAL A 1 292 ? 54.183 20.602 45.853 1.00 29.64 300 VAL A O 1
ATOM 2155 N N . THR A 1 293 ? 53.266 19.385 44.184 1.00 29.01 301 THR A N 1
ATOM 2156 C CA . THR A 1 293 ? 52.468 20.482 43.652 1.00 30.85 301 THR A CA 1
ATOM 2157 C C . THR A 1 293 ? 51.080 19.978 43.289 1.00 30.77 301 THR A C 1
ATOM 2158 O O . THR A 1 293 ? 50.905 18.822 42.896 1.00 35.02 301 THR A O 1
ATOM 2162 N N . SER A 1 294 ? 50.093 20.868 43.409 1.00 30.20 302 SER A N 1
ATOM 2163 C CA . SER A 1 294 ? 48.732 20.525 43.007 1.00 33.04 302 SER A CA 1
ATOM 2164 C C . SER A 1 294 ? 48.665 20.180 41.525 1.00 33.03 302 SER A C 1
ATOM 2165 O O . SER A 1 294 ? 47.959 19.246 41.128 1.00 32.28 302 SER A O 1
ATOM 2168 N N . GLU A 1 295 ? 49.397 20.926 40.693 1.00 32.57 303 GLU A N 1
ATOM 2169 C CA . GLU A 1 295 ? 49.320 20.759 39.245 1.00 39.19 303 GLU A CA 1
ATOM 2170 C C . GLU A 1 295 ? 49.756 19.373 38.789 1.00 38.58 303 GLU A C 1
ATOM 2171 O O . GLU A 1 295 ? 49.356 18.937 37.706 1.00 39.06 303 GLU A O 1
ATOM 2177 N N . SER A 1 296 ? 50.562 18.673 39.581 1.00 33.13 304 SER A N 1
ATOM 2178 C CA . SER A 1 296 ? 51.054 17.350 39.218 1.00 32.07 304 SER A CA 1
ATOM 2179 C C . SER A 1 296 ? 50.163 16.226 39.724 1.00 30.62 304 SER A C 1
ATOM 2180 O O . SER A 1 296 ? 50.476 15.054 39.486 1.00 35.69 304 SER A O 1
ATOM 2183 N N . GLN A 1 297 ? 49.064 16.551 40.399 1.00 33.42 305 GLN A N 1
ATOM 2184 C CA . GLN A 1 297 ? 48.234 15.535 41.031 1.00 33.57 305 GLN A CA 1
ATOM 2185 C C . GLN A 1 297 ? 47.604 14.608 39.998 1.00 36.16 305 GLN A C 1
ATOM 2186 O O . GLN A 1 297 ? 47.108 15.050 38.959 1.00 35.88 305 GLN A O 1
ATOM 2192 N N . LEU A 1 298 ? 47.613 13.311 40.303 1.00 31.59 306 LEU A N 1
ATOM 2193 C CA . LEU A 1 298 ? 46.895 12.324 39.511 1.00 34.63 306 LEU A CA 1
ATOM 2194 C C . LEU A 1 298 ? 45.492 12.053 40.032 1.00 37.21 306 LEU A C 1
ATOM 2195 O O . LEU A 1 298 ? 44.691 11.441 39.317 1.00 33.60 306 LEU A O 1
ATOM 2200 N N . PHE A 1 299 ? 45.171 12.494 41.244 1.00 32.70 307 PHE A N 1
ATOM 2201 C CA . PHE A 1 299 ? 43.955 12.085 41.930 1.00 35.90 307 PHE A CA 1
ATOM 2202 C C . PHE A 1 299 ? 42.952 13.235 41.976 1.00 33.91 307 PHE A C 1
ATOM 2203 O O . PHE A 1 299 ? 43.204 14.337 41.482 1.00 35.25 307 PHE A O 1
ATOM 2211 N N . ASN A 1 300 ? 41.792 12.957 42.574 1.00 35.05 308 ASN A N 1
ATOM 2212 C CA . ASN A 1 300 ? 40.703 13.930 42.670 1.00 35.54 308 ASN A CA 1
ATOM 2213 C C . ASN A 1 300 ? 40.265 14.416 41.289 1.00 35.26 308 ASN A C 1
ATOM 2214 O O . ASN A 1 300 ? 39.936 15.589 41.096 1.00 32.95 308 ASN A O 1
ATOM 2219 N N . LYS A 1 301 ? 40.255 13.508 40.317 1.00 33.75 309 LYS A N 1
ATOM 2220 C CA . LYS A 1 301 ? 39.735 13.822 38.995 1.00 37.36 309 LYS A CA 1
ATOM 2221 C C . LYS A 1 301 ? 39.240 12.538 38.352 1.00 37.60 309 LYS A C 1
ATOM 2222 O O . LYS A 1 301 ? 39.740 11.453 38.673 1.00 37.56 309 LYS A O 1
ATOM 2228 N N . PRO A 1 302 ? 38.261 12.621 37.453 1.00 38.10 310 PRO A N 1
ATOM 2229 C CA . PRO A 1 302 ? 37.652 11.400 36.916 1.00 39.60 310 PRO A CA 1
ATOM 2230 C C . PRO A 1 302 ? 38.472 10.789 35.791 1.00 38.06 310 PRO A C 1
ATOM 2231 O O . PRO A 1 302 ? 39.025 11.491 34.942 1.00 38.75 310 PRO A O 1
ATOM 2235 N N . TYR A 1 303 ? 38.550 9.461 35.802 1.00 40.34 311 TYR A N 1
ATOM 2236 C CA . TYR A 1 303 ? 39.104 8.687 34.698 1.00 38.48 311 TYR A CA 1
ATOM 2237 C C . TYR A 1 303 ? 37.950 8.005 33.977 1.00 41.47 311 TYR A C 1
ATOM 2238 O O . TYR A 1 303 ? 37.186 7.257 34.596 1.00 41.12 311 TYR A O 1
ATOM 2247 N N . TRP A 1 304 ? 37.824 8.255 32.677 1.00 42.32 312 TRP A N 1
ATOM 2248 C CA . TRP A 1 304 ? 36.799 7.620 31.855 1.00 44.29 312 TRP A CA 1
ATOM 2249 C C . TRP A 1 304 ? 37.435 6.432 31.142 1.00 42.96 312 TRP A C 1
ATOM 2250 O O . TRP A 1 304 ? 38.274 6.610 30.253 1.00 46.77 312 TRP A O 1
ATOM 2261 N N . LEU A 1 305 ? 37.043 5.222 31.542 1.00 38.28 313 LEU A N 1
ATOM 2262 C CA . LEU A 1 305 ? 37.635 3.993 31.011 1.00 41.11 313 LEU A CA 1
ATOM 2263 C C . LEU A 1 305 ? 36.881 3.606 29.742 1.00 47.73 313 LEU A C 1
ATOM 2264 O O . LEU A 1 305 ? 36.074 2.675 29.710 1.00 50.44 313 LEU A O 1
ATOM 2269 N N . GLN A 1 306 ? 37.163 4.346 28.668 1.00 48.30 314 GLN A N 1
ATOM 2270 C CA . GLN A 1 306 ? 36.426 4.171 27.421 1.00 56.09 314 GLN A CA 1
ATOM 2271 C C . GLN A 1 306 ? 37.001 3.036 26.580 1.00 56.55 314 GLN A C 1
ATOM 2272 O O . GLN A 1 306 ? 36.261 2.160 26.119 1.00 52.92 314 GLN A O 1
ATOM 2278 N N . ARG A 1 307 ? 38.314 3.044 26.356 1.00 59.48 315 ARG A N 1
ATOM 2279 C CA . ARG A 1 307 ? 38.957 2.079 25.462 1.00 63.94 315 ARG A CA 1
ATOM 2280 C C . ARG A 1 307 ? 40.266 1.632 26.103 1.00 53.25 315 ARG A C 1
ATOM 2281 O O . ARG A 1 307 ? 41.262 2.360 26.066 1.00 50.96 315 ARG A O 1
ATOM 2289 N N . ALA A 1 308 ? 40.261 0.435 26.680 1.00 52.37 316 ALA A N 1
ATOM 2290 C CA . ALA A 1 308 ? 41.475 -0.125 27.250 1.00 46.08 316 ALA A CA 1
ATOM 2291 C C . ALA A 1 308 ? 42.418 -0.584 26.143 1.00 52.73 316 ALA A C 1
ATOM 2292 O O . ALA A 1 308 ? 41.994 -0.941 25.041 1.00 52.45 316 ALA A O 1
ATOM 2294 N N . GLN A 1 309 ? 43.715 -0.567 26.447 1.00 51.32 317 GLN A N 1
ATOM 2295 C CA . GLN A 1 309 ? 44.699 -1.051 25.487 1.00 55.10 317 GLN A CA 1
ATOM 2296 C C . GLN A 1 309 ? 44.705 -2.572 25.406 1.00 54.46 317 GLN A C 1
ATOM 2297 O O . GLN A 1 309 ? 44.941 -3.129 24.328 1.00 59.42 317 GLN A O 1
ATOM 2303 N N . GLY A 1 310 ? 44.445 -3.254 26.520 1.00 47.19 318 GLY A N 1
ATOM 2304 C CA . GLY A 1 310 ? 44.312 -4.694 26.519 1.00 45.71 318 GLY A CA 1
ATOM 2305 C C . GLY A 1 310 ? 42.935 -5.138 26.062 1.00 47.14 318 GLY A C 1
ATOM 2306 O O . GLY A 1 310 ? 42.060 -4.338 25.733 1.00 44.70 318 GLY A O 1
ATOM 2307 N N . HIS A 1 311 ? 42.742 -6.459 26.058 1.00 41.88 319 HIS A N 1
ATOM 2308 C CA . HIS A 1 311 ? 41.520 -7.035 25.511 1.00 41.48 319 HIS A CA 1
ATOM 2309 C C . HIS A 1 311 ? 40.340 -6.967 26.472 1.00 43.47 319 HIS A C 1
ATOM 2310 O O . HIS A 1 311 ? 39.192 -7.055 26.023 1.00 39.18 319 HIS A O 1
ATOM 2317 N N . ASN A 1 312 ? 40.582 -6.816 27.771 1.00 49.39 320 ASN A N 1
ATOM 2318 C CA . ASN A 1 312 ? 39.499 -6.662 28.738 1.00 48.09 320 ASN A CA 1
ATOM 2319 C C . ASN A 1 312 ? 39.191 -5.175 28.872 1.00 45.18 320 ASN A C 1
ATOM 2320 O O . ASN A 1 312 ? 39.949 -4.432 29.502 1.00 42.00 320 ASN A O 1
ATOM 2325 N N . ASN A 1 313 ? 38.079 -4.742 28.281 1.00 44.54 321 ASN A N 1
ATOM 2326 C CA . ASN A 1 313 ? 37.714 -3.326 28.284 1.00 42.19 321 ASN A CA 1
ATOM 2327 C C . ASN A 1 313 ? 36.855 -2.997 29.508 1.00 41.22 321 ASN A C 1
ATOM 2328 O O . ASN A 1 313 ? 35.697 -2.589 29.412 1.00 37.04 321 ASN A O 1
ATOM 2333 N N . GLY A 1 314 ? 37.456 -3.190 30.681 1.00 42.18 322 GLY A N 1
ATOM 2334 C CA . GLY A 1 314 ? 36.837 -2.785 31.929 1.00 45.23 322 GLY A CA 1
ATOM 2335 C C . GLY A 1 314 ? 35.825 -3.748 32.507 1.00 41.75 322 GLY A C 1
ATOM 2336 O O . GLY A 1 314 ? 35.015 -3.339 33.345 1.00 41.96 322 GLY A O 1
ATOM 2337 N N . ILE A 1 315 ? 35.849 -5.015 32.103 1.00 37.87 323 ILE A N 1
ATOM 2338 C CA . ILE A 1 315 ? 34.858 -5.983 32.563 1.00 40.46 323 ILE A CA 1
ATOM 2339 C C . ILE A 1 315 ? 35.303 -6.539 33.910 1.00 38.07 323 ILE A C 1
ATOM 2340 O O . ILE A 1 315 ? 36.388 -7.116 34.030 1.00 38.48 323 ILE A O 1
ATOM 2345 N N . CYS A 1 316 ? 34.453 -6.385 34.923 1.00 40.38 324 CYS A N 1
ATOM 2346 C CA . CYS A 1 316 ? 34.788 -6.796 36.286 1.00 40.53 324 CYS A CA 1
ATOM 2347 C C . CYS A 1 316 ? 34.323 -8.234 36.520 1.00 39.59 324 CYS A C 1
ATOM 2348 O O . CYS A 1 316 ? 33.344 -8.510 37.216 1.00 38.24 324 CYS A O 1
ATOM 2351 N N . TRP A 1 317 ? 35.061 -9.164 35.915 1.00 41.95 325 TRP A N 1
ATOM 2352 C CA . TRP A 1 317 ? 34.770 -10.580 36.096 1.00 43.16 325 TRP A CA 1
ATOM 2353 C C . TRP A 1 317 ? 34.807 -10.937 37.577 1.00 42.09 325 TRP A C 1
ATOM 2354 O O . TRP A 1 317 ? 35.627 -10.416 38.338 1.00 39.66 325 TRP A O 1
ATOM 2365 N N . GLY A 1 318 ? 33.917 -11.838 37.984 1.00 43.37 326 GLY A N 1
ATOM 2366 C CA . GLY A 1 318 ? 33.816 -12.197 39.382 1.00 42.34 326 GLY A CA 1
ATOM 2367 C C . GLY A 1 318 ? 33.206 -11.130 40.259 1.00 42.43 326 GLY A C 1
ATOM 2368 O O . GLY A 1 318 ? 33.217 -11.275 41.485 1.00 40.06 326 GLY A O 1
ATOM 2369 N N . ASN A 1 319 ? 32.684 -10.055 39.669 1.00 42.96 327 ASN A N 1
ATOM 2370 C CA . ASN A 1 319 ? 32.002 -9.005 40.423 1.00 39.84 327 ASN A CA 1
ATOM 2371 C C . ASN A 1 319 ? 32.935 -8.375 41.452 1.00 39.83 327 ASN A C 1
ATOM 2372 O O . ASN A 1 319 ? 32.559 -8.138 42.602 1.00 38.29 327 ASN A O 1
ATOM 2377 N N . GLN A 1 320 ? 34.167 -8.104 41.032 1.00 40.24 328 GLN A N 1
ATOM 2378 C CA . GLN A 1 320 ? 35.128 -7.436 41.891 1.00 47.67 328 GLN A CA 1
ATOM 2379 C C . GLN A 1 320 ? 36.065 -6.608 41.027 1.00 45.47 328 GLN A C 1
ATOM 2380 O O . GLN A 1 320 ? 36.159 -6.797 39.811 1.00 43.12 328 GLN A O 1
ATOM 2386 N N . LEU A 1 321 ? 36.760 -5.686 41.683 1.00 42.64 329 LEU A N 1
ATOM 2387 C CA . LEU A 1 321 ? 37.636 -4.739 41.014 1.00 39.82 329 LEU A CA 1
ATOM 2388 C C . LEU A 1 321 ? 38.771 -4.407 41.970 1.00 39.66 329 LEU A C 1
ATOM 2389 O O . LEU A 1 321 ? 38.561 -4.339 43.183 1.00 31.90 329 LEU A O 1
ATOM 2394 N N . PHE A 1 322 ? 39.971 -4.216 41.428 1.00 33.79 330 PHE A N 1
ATOM 2395 C CA . PHE A 1 322 ? 41.144 -3.889 42.231 1.00 34.69 330 PHE A CA 1
ATOM 2396 C C . PHE A 1 322 ? 41.632 -2.501 41.848 1.00 34.72 330 PHE A C 1
ATOM 2397 O O . PHE A 1 322 ? 41.944 -2.249 40.679 1.00 36.67 330 PHE A O 1
ATOM 2405 N N . VAL A 1 323 ? 41.679 -1.606 42.829 1.00 28.49 331 VAL A N 1
ATOM 2406 C CA . VAL A 1 323 ? 42.228 -0.266 42.664 1.00 26.69 331 VAL A CA 1
ATOM 2407 C C . VAL A 1 323 ? 43.475 -0.188 43.532 1.00 32.01 331 VAL A C 1
ATOM 2408 O O . VAL A 1 323 ? 43.393 -0.265 44.763 1.00 31.78 331 VAL A O 1
ATOM 2412 N N . THR A 1 324 ? 44.631 -0.046 42.893 1.00 31.79 332 THR A N 1
ATOM 2413 C CA . THR A 1 324 ? 45.911 0.052 43.578 1.00 26.23 332 THR A CA 1
ATOM 2414 C C . THR A 1 324 ? 46.402 1.487 43.494 1.00 31.21 332 THR A C 1
ATOM 2415 O O . THR A 1 324 ? 46.389 2.082 42.414 1.00 31.70 332 THR A O 1
ATOM 2419 N N . VAL A 1 325 ? 46.839 2.036 44.625 1.00 32.08 333 VAL A N 1
ATOM 2420 C CA . VAL A 1 325 ? 47.269 3.428 44.690 1.00 27.57 333 VAL A CA 1
ATOM 2421 C C . VAL A 1 325 ? 48.562 3.529 45.485 1.00 30.74 333 VAL A C 1
ATOM 2422 O O . VAL A 1 325 ? 48.721 2.887 46.528 1.00 28.19 333 VAL A O 1
ATOM 2426 N N . VAL A 1 326 ? 49.487 4.338 44.978 1.00 28.68 334 VAL A N 1
ATOM 2427 C CA . VAL A 1 326 ? 50.573 4.907 45.763 1.00 27.27 334 VAL A CA 1
ATOM 2428 C C . VAL A 1 326 ? 50.481 6.417 45.612 1.00 25.65 334 VAL A C 1
ATOM 2429 O O . VAL A 1 326 ? 50.286 6.922 44.501 1.00 25.90 334 VAL A O 1
ATOM 2433 N N . ASP A 1 327 ? 50.600 7.133 46.726 1.00 27.11 335 ASP A N 1
ATOM 2434 C CA . ASP A 1 327 ? 50.536 8.593 46.693 1.00 26.43 335 ASP A CA 1
ATOM 2435 C C . ASP A 1 327 ? 51.373 9.115 47.855 1.00 24.53 335 ASP A C 1
ATOM 2436 O O . ASP A 1 327 ? 50.890 9.167 48.989 1.00 27.44 335 ASP A O 1
ATOM 2441 N N . THR A 1 328 ? 52.614 9.501 47.565 1.00 24.96 336 THR A N 1
ATOM 2442 C CA . THR A 1 328 ? 53.509 10.056 48.570 1.00 24.53 336 THR A CA 1
ATOM 2443 C C . THR A 1 328 ? 53.377 11.571 48.695 1.00 24.61 336 THR A C 1
ATOM 2444 O O . THR A 1 328 ? 54.139 12.183 49.448 1.00 24.56 336 THR A O 1
ATOM 2448 N N . THR A 1 329 ? 52.429 12.187 47.985 1.00 24.86 337 THR A N 1
ATOM 2449 C CA . THR A 1 329 ? 52.302 13.642 47.985 1.00 25.19 337 THR A CA 1
ATOM 2450 C C . THR A 1 329 ? 51.505 14.174 49.171 1.00 25.11 337 THR A C 1
ATOM 2451 O O . THR A 1 329 ? 51.348 15.394 49.291 1.00 25.48 337 THR A O 1
ATOM 2455 N N . ARG A 1 330 ? 51.003 13.301 50.037 1.00 24.81 338 ARG A N 1
ATOM 2456 C CA . ARG A 1 330 ? 50.339 13.688 51.275 1.00 24.90 338 ARG A CA 1
ATOM 2457 C C . ARG A 1 330 ? 50.962 12.944 52.447 1.00 26.50 338 ARG A C 1
ATOM 2458 O O . ARG A 1 330 ? 50.276 12.524 53.383 1.00 28.15 338 ARG A O 1
ATOM 2466 N N . SER A 1 331 ? 52.282 12.771 52.405 1.00 28.08 339 SER A N 1
ATOM 2467 C CA . SER A 1 331 ? 52.985 11.891 53.326 1.00 29.03 339 SER A CA 1
ATOM 2468 C C . SER A 1 331 ? 53.363 12.575 54.635 1.00 31.27 339 SER A C 1
ATOM 2469 O O . SER A 1 331 ? 54.120 11.997 55.421 1.00 32.44 339 SER A O 1
ATOM 2472 N N . THR A 1 332 ? 52.850 13.780 54.887 1.00 32.84 340 THR A N 1
ATOM 2473 C CA . THR A 1 332 ? 53.119 14.476 56.139 1.00 38.89 340 THR A CA 1
ATOM 2474 C C . THR A 1 332 ? 52.902 13.553 57.328 1.00 35.67 340 THR A C 1
ATOM 2475 O O . THR A 1 332 ? 51.886 12.859 57.416 1.00 32.23 340 THR A O 1
ATOM 2479 N N . ASN A 1 333 ? 53.867 13.552 58.242 1.00 32.38 341 ASN A N 1
ATOM 2480 C CA . ASN A 1 333 ? 53.759 12.844 59.510 1.00 34.39 341 ASN A CA 1
ATOM 2481 C C . ASN A 1 333 ? 53.571 13.872 60.616 1.00 33.87 341 ASN A C 1
ATOM 2482 O O . ASN A 1 333 ? 54.385 14.789 60.758 1.00 37.50 341 ASN A O 1
ATOM 2487 N N . MET A 1 334 ? 52.498 13.722 61.387 1.00 30.88 342 MET A N 1
ATOM 2488 C CA . MET A 1 334 ? 52.176 14.679 62.435 1.00 32.74 342 MET A CA 1
ATOM 2489 C C . MET A 1 334 ? 52.950 14.372 63.710 1.00 33.75 342 MET A C 1
ATOM 2490 O O . MET A 1 334 ? 53.126 13.209 64.086 1.00 33.98 342 MET A O 1
ATOM 2495 N N . THR A 1 335 ? 53.409 15.431 64.373 1.00 31.51 343 THR A N 1
ATOM 2496 C CA . THR A 1 335 ? 54.054 15.325 65.677 1.00 35.01 343 THR A CA 1
ATOM 2497 C C . THR A 1 335 ? 53.016 15.516 66.776 1.00 33.46 343 THR A C 1
ATOM 2498 O O . THR A 1 335 ? 52.279 16.508 66.774 1.00 38.05 343 THR A O 1
ATOM 2502 N N . LEU A 1 336 ? 52.964 14.569 67.711 1.00 28.74 344 LEU A N 1
ATOM 2503 C CA . LEU A 1 336 ? 52.123 14.665 68.896 1.00 29.53 344 LEU A CA 1
ATOM 2504 C C . LEU A 1 336 ? 53.007 14.667 70.136 1.00 34.92 344 LEU A C 1
ATOM 2505 O O . LEU A 1 336 ? 54.005 13.941 70.197 1.00 33.57 344 LEU A O 1
ATOM 2510 N N . CYS A 1 337 ? 52.638 15.479 71.125 1.00 31.42 345 CYS A N 1
ATOM 2511 C CA . CYS A 1 337 ? 53.430 15.616 72.343 1.00 39.43 345 CYS A CA 1
ATOM 2512 C C . CYS A 1 337 ? 52.504 15.666 73.549 1.00 38.46 345 CYS A C 1
ATOM 2513 O O . CYS A 1 337 ? 51.616 16.521 73.615 1.00 32.75 345 CYS A O 1
ATOM 2516 N N . THR A 1 338 ? 52.722 14.761 74.501 1.00 35.66 346 THR A N 1
ATOM 2517 C CA . THR A 1 338 ? 51.955 14.718 75.739 1.00 39.49 346 THR A CA 1
ATOM 2518 C C . THR A 1 338 ? 52.788 15.270 76.887 1.00 38.72 346 THR A C 1
ATOM 2519 O O . THR A 1 338 ? 54.007 15.078 76.937 1.00 36.45 346 THR A O 1
ATOM 2523 N N . GLU A 1 339 ? 52.121 15.953 77.808 1.00 37.26 347 GLU A N 1
ATOM 2524 C CA . GLU A 1 339 ? 52.757 16.497 79.000 1.00 38.11 347 GLU A CA 1
ATOM 2525 C C . GLU A 1 339 ? 52.551 15.506 80.139 1.00 40.94 347 GLU A C 1
ATOM 2526 O O . GLU A 1 339 ? 51.427 15.323 80.614 1.00 43.29 347 GLU A O 1
ATOM 2532 N N . VAL A 1 340 ? 53.635 14.860 80.568 1.00 45.81 348 VAL A N 1
ATOM 2533 C CA . VAL A 1 340 ? 53.551 13.939 81.696 1.00 49.70 348 VAL A CA 1
ATOM 2534 C C . VAL A 1 340 ? 53.477 14.706 83.008 1.00 49.43 348 VAL A C 1
ATOM 2535 O O . VAL A 1 340 ? 52.715 14.342 83.909 1.00 48.83 348 VAL A O 1
ATOM 2539 N N . THR A 1 341 ? 54.263 15.773 83.139 1.00 51.72 349 THR A N 1
ATOM 2540 C CA . THR A 1 341 ? 54.341 16.550 84.370 1.00 49.95 349 THR A CA 1
ATOM 2541 C C . THR A 1 341 ? 54.289 18.028 84.020 1.00 50.61 349 THR A C 1
ATOM 2542 O O . THR A 1 341 ? 55.118 18.513 83.242 1.00 48.57 349 THR A O 1
ATOM 2546 N N . LYS A 1 342 ? 53.324 18.739 84.596 1.00 46.48 350 LYS A N 1
ATOM 2547 C CA . LYS A 1 342 ? 53.139 20.161 84.337 1.00 51.20 350 LYS A CA 1
ATOM 2548 C C . LYS A 1 342 ? 53.998 20.965 85.306 1.00 52.68 350 LYS A C 1
ATOM 2549 O O . LYS A 1 342 ? 53.833 20.857 86.525 1.00 53.02 350 LYS A O 1
ATOM 2555 N N . GLU A 1 343 ? 54.913 21.767 84.763 1.00 53.09 351 GLU A N 1
ATOM 2556 C CA . GLU A 1 343 ? 55.788 22.602 85.572 1.00 52.98 351 GLU A CA 1
ATOM 2557 C C . GLU A 1 343 ? 55.940 23.964 84.908 1.00 52.99 351 GLU A C 1
ATOM 2558 O O . GLU A 1 343 ? 55.652 24.137 83.721 1.00 48.26 351 GLU A O 1
ATOM 2564 N N . GLY A 1 344 ? 56.402 24.937 85.699 1.00 49.40 352 GLY A N 1
ATOM 2565 C CA . GLY A 1 344 ? 56.501 26.308 85.229 1.00 51.32 352 GLY A CA 1
ATOM 2566 C C . GLY A 1 344 ? 57.663 26.579 84.297 1.00 49.17 352 GLY A C 1
ATOM 2567 O O . GLY A 1 344 ? 57.670 27.614 83.624 1.00 48.37 352 GLY A O 1
ATOM 2568 N N . THR A 1 345 ? 58.648 25.686 84.253 1.00 46.53 353 THR A N 1
ATOM 2569 C CA . THR A 1 345 ? 59.759 25.791 83.321 1.00 42.27 353 THR A CA 1
ATOM 2570 C C . THR A 1 345 ? 59.853 24.513 82.499 1.00 40.65 353 THR A C 1
ATOM 2571 O O . THR A 1 345 ? 59.384 23.448 82.910 1.00 41.14 353 THR A O 1
ATOM 2575 N N . TYR A 1 346 ? 60.472 24.635 81.327 1.00 38.26 354 TYR A N 1
ATOM 2576 C CA . TYR A 1 346 ? 60.518 23.542 80.366 1.00 37.45 354 TYR A CA 1
ATOM 2577 C C . TYR A 1 346 ? 61.555 22.506 80.780 1.00 36.23 354 TYR A C 1
ATOM 2578 O O . TYR A 1 346 ? 62.686 22.853 81.130 1.00 35.74 354 TYR A O 1
ATOM 2587 N N . LYS A 1 347 ? 61.173 21.231 80.721 1.00 39.30 355 LYS A N 1
ATOM 2588 C CA . LYS A 1 347 ? 62.093 20.131 80.980 1.00 39.42 355 LYS A CA 1
ATOM 2589 C C . LYS A 1 347 ? 61.769 18.985 80.034 1.00 35.91 355 LYS A C 1
ATOM 2590 O O . LYS A 1 347 ? 60.627 18.520 79.989 1.00 36.01 355 LYS A O 1
ATOM 2596 N N . ASN A 1 348 ? 62.780 18.532 79.286 1.00 36.09 356 ASN A N 1
ATOM 2597 C CA . ASN A 1 348 ? 62.567 17.491 78.284 1.00 37.70 356 ASN A CA 1
ATOM 2598 C C . ASN A 1 348 ? 61.893 16.259 78.879 1.00 37.94 356 ASN A C 1
ATOM 2599 O O . ASN A 1 348 ? 61.024 15.652 78.244 1.00 36.30 356 ASN A O 1
ATOM 2604 N N . ASP A 1 349 ? 62.280 15.870 80.095 1.00 36.63 357 ASP A N 1
ATOM 2605 C CA . ASP A 1 349 ? 61.745 14.648 80.686 1.00 43.84 357 ASP A CA 1
ATOM 2606 C C . ASP A 1 349 ? 60.277 14.762 81.083 1.00 42.96 357 ASP A C 1
ATOM 2607 O O . ASP A 1 349 ? 59.686 13.754 81.482 1.00 45.07 357 ASP A O 1
ATOM 2612 N N . ASN A 1 350 ? 59.674 15.942 80.980 1.00 37.16 358 ASN A N 1
ATOM 2613 C CA . ASN A 1 350 ? 58.259 16.109 81.290 1.00 36.76 358 ASN A CA 1
ATOM 2614 C C . ASN A 1 350 ? 57.344 15.831 80.101 1.00 39.47 358 ASN A C 1
ATOM 2615 O O . ASN A 1 350 ? 56.120 15.908 80.253 1.00 39.06 358 ASN A O 1
ATOM 2620 N N . PHE A 1 351 ? 57.893 15.504 78.931 1.00 34.82 359 PHE A N 1
ATOM 2621 C CA . PHE A 1 351 ? 57.097 15.352 77.722 1.00 34.52 359 PHE A CA 1
ATOM 2622 C C . PHE A 1 351 ? 57.449 14.058 77.003 1.00 35.22 359 PHE A C 1
ATOM 2623 O O . PHE A 1 351 ? 58.577 13.564 77.089 1.00 34.99 359 PHE A O 1
ATOM 2631 N N . LYS A 1 352 ? 56.463 13.518 76.286 1.00 33.66 360 LYS A N 1
ATOM 2632 C CA . LYS A 1 352 ? 56.637 12.345 75.440 1.00 33.15 360 LYS A CA 1
ATOM 2633 C C . LYS A 1 352 ? 56.248 12.692 74.009 1.00 38.56 360 LYS A C 1
ATOM 2634 O O . LYS A 1 352 ? 55.209 13.316 73.773 1.00 35.63 360 LYS A O 1
ATOM 2640 N N . GLU A 1 353 ? 57.078 12.272 73.056 1.00 33.61 361 GLU A N 1
ATOM 2641 C CA . GLU A 1 353 ? 56.896 12.601 71.649 1.00 34.62 361 GLU A CA 1
ATOM 2642 C C . GLU A 1 353 ? 56.407 11.383 70.876 1.00 35.42 361 GLU A C 1
ATOM 2643 O O . GLU A 1 353 ? 56.906 10.270 71.069 1.00 35.23 361 GLU A O 1
ATOM 2649 N N . TYR A 1 354 ? 55.437 11.609 69.993 1.00 31.34 362 TYR A N 1
ATOM 2650 C CA . TYR A 1 354 ? 54.869 10.567 69.150 1.00 32.82 362 TYR A CA 1
ATOM 2651 C C . TYR A 1 354 ? 54.803 11.060 67.713 1.00 31.25 362 TYR A C 1
ATOM 2652 O O . TYR A 1 354 ? 54.791 12.264 67.448 1.00 31.48 362 TYR A O 1
ATOM 2661 N N . VAL A 1 355 ? 54.751 10.107 66.786 1.00 29.05 363 VAL A N 1
ATOM 2662 C CA . VAL A 1 355 ? 54.595 10.392 65.365 1.00 33.63 363 VAL A CA 1
ATOM 2663 C C . VAL A 1 355 ? 53.391 9.613 64.860 1.00 32.10 363 VAL A C 1
ATOM 2664 O O . VAL A 1 355 ? 53.276 8.409 65.112 1.00 32.26 363 VAL A O 1
ATOM 2668 N N . ARG A 1 356 ? 52.497 10.299 64.154 1.00 30.27 364 ARG A N 1
ATOM 2669 C CA . ARG A 1 356 ? 51.330 9.669 63.557 1.00 32.15 364 ARG A CA 1
ATOM 2670 C C . ARG A 1 356 ? 51.173 10.123 62.114 1.00 34.40 364 ARG A C 1
ATOM 2671 O O . ARG A 1 356 ? 51.483 11.265 61.765 1.00 34.45 364 ARG A O 1
ATOM 2679 N N . HIS A 1 357 ? 50.691 9.206 61.277 1.00 28.76 365 HIS A N 1
ATOM 2680 C CA . HIS A 1 357 ? 50.366 9.498 59.891 1.00 32.14 365 HIS A CA 1
ATOM 2681 C C . HIS A 1 357 ? 48.951 9.021 59.593 1.00 32.64 365 HIS A C 1
ATOM 2682 O O . HIS A 1 357 ? 48.479 8.037 60.170 1.00 32.38 365 HIS A O 1
ATOM 2689 N N . VAL A 1 358 ? 48.278 9.725 58.682 1.00 29.93 366 VAL A N 1
ATOM 2690 C CA . VAL A 1 358 ? 46.901 9.415 58.322 1.00 29.63 366 VAL A CA 1
ATOM 2691 C C . VAL A 1 358 ? 46.756 9.424 56.807 1.00 32.94 366 VAL A C 1
ATOM 2692 O O . VAL A 1 358 ? 47.491 10.114 56.094 1.00 32.91 366 VAL A O 1
ATOM 2696 N N . GLU A 1 359 ? 45.783 8.658 56.318 1.00 33.94 367 GLU A N 1
ATOM 2697 C CA . GLU A 1 359 ? 45.450 8.619 54.903 1.00 32.63 367 GLU A CA 1
ATOM 2698 C C . GLU A 1 359 ? 43.936 8.653 54.755 1.00 32.21 367 GLU A C 1
ATOM 2699 O O . GLU A 1 359 ? 43.219 7.954 55.476 1.00 32.24 367 GLU A O 1
ATOM 2705 N N . GLU A 1 360 ? 43.458 9.475 53.821 1.00 28.09 368 GLU A N 1
ATOM 2706 C CA . GLU A 1 360 ? 42.031 9.685 53.606 1.00 32.15 368 GLU A CA 1
ATOM 2707 C C . GLU A 1 360 ? 41.721 9.418 52.142 1.00 32.52 368 GLU A C 1
ATOM 2708 O O . GLU A 1 360 ? 42.295 10.064 51.258 1.00 30.89 368 GLU A O 1
ATOM 2714 N N . TYR A 1 361 ? 40.824 8.465 51.890 1.00 33.09 369 TYR A N 1
ATOM 2715 C CA . TYR A 1 361 ? 40.426 8.087 50.541 1.00 32.79 369 TYR A CA 1
ATOM 2716 C C . TYR A 1 361 ? 38.912 8.156 50.403 1.00 34.83 369 TYR A C 1
ATOM 2717 O O . TYR A 1 361 ? 38.174 8.008 51.380 1.00 31.50 369 TYR A O 1
ATOM 2726 N N . ASP A 1 362 ? 38.458 8.375 49.167 1.00 34.85 370 ASP A N 1
ATOM 2727 C CA . ASP A 1 362 ? 37.030 8.352 48.843 1.00 37.54 370 ASP A CA 1
ATOM 2728 C C . ASP A 1 362 ? 36.915 7.852 47.405 1.00 37.41 370 ASP A C 1
ATOM 2729 O O . ASP A 1 362 ? 37.088 8.629 46.462 1.00 34.15 370 ASP A O 1
ATOM 2734 N N . LEU A 1 363 ? 36.633 6.562 47.249 1.00 37.07 371 LEU A N 1
ATOM 2735 C CA . LEU A 1 363 ? 36.583 5.932 45.937 1.00 33.37 371 LEU A CA 1
ATOM 2736 C C . LEU A 1 363 ? 35.183 6.063 45.352 1.00 37.49 371 LEU A C 1
ATOM 2737 O O . LEU A 1 363 ? 34.192 5.762 46.025 1.00 33.23 371 LEU A O 1
ATOM 2742 N N . GLN A 1 364 ? 35.108 6.509 44.098 1.00 36.13 372 GLN A N 1
ATOM 2743 C CA . GLN A 1 364 ? 33.846 6.782 43.422 1.00 36.85 372 GLN A CA 1
ATOM 2744 C C . GLN A 1 364 ? 33.848 6.076 42.076 1.00 36.77 372 GLN A C 1
ATOM 2745 O O . GLN A 1 364 ? 34.836 6.152 41.340 1.00 34.42 372 GLN A O 1
ATOM 2751 N N . PHE A 1 365 ? 32.745 5.402 41.747 1.00 36.54 373 PHE A N 1
ATOM 2752 C CA . PHE A 1 365 ? 32.685 4.567 40.555 1.00 33.56 373 PHE A CA 1
ATOM 2753 C C . PHE A 1 365 ? 31.387 4.806 39.795 1.00 37.63 373 PHE A C 1
ATOM 2754 O O . PHE A 1 365 ? 30.344 5.103 40.385 1.00 39.78 373 PHE A O 1
ATOM 2762 N N . VAL A 1 366 ? 31.466 4.660 38.473 1.00 34.87 374 VAL A N 1
ATOM 2763 C CA . VAL A 1 366 ? 30.298 4.509 37.612 1.00 37.10 374 VAL A CA 1
ATOM 2764 C C . VAL A 1 366 ? 30.436 3.177 36.892 1.00 35.99 374 VAL A C 1
ATOM 2765 O O . VAL A 1 366 ? 31.460 2.919 36.250 1.00 36.99 374 VAL A O 1
ATOM 2769 N N . PHE A 1 367 ? 29.417 2.332 37.009 1.00 39.03 375 PHE A N 1
ATOM 2770 C CA . PHE A 1 367 ? 29.412 1.024 36.376 1.00 36.22 375 PHE A CA 1
ATOM 2771 C C . PHE A 1 367 ? 28.320 0.959 35.317 1.00 37.74 375 PHE A C 1
ATOM 2772 O O . PHE A 1 367 ? 27.270 1.594 35.440 1.00 37.80 375 PHE A O 1
ATOM 2780 N N . GLN A 1 368 ? 28.586 0.181 34.272 1.00 37.44 376 GLN A N 1
ATOM 2781 C CA . GLN A 1 368 ? 27.644 -0.043 33.186 1.00 40.86 376 GLN A CA 1
ATOM 2782 C C . GLN A 1 368 ? 27.284 -1.519 33.164 1.00 39.81 376 GLN A C 1
ATOM 2783 O O . GLN A 1 368 ? 28.172 -2.377 33.112 1.00 45.48 376 GLN A O 1
ATOM 2789 N N . LEU A 1 369 ? 25.990 -1.813 33.217 1.00 39.25 377 LEU A N 1
ATOM 2790 C CA . LEU A 1 369 ? 25.543 -3.196 33.207 1.00 40.33 377 LEU A CA 1
ATOM 2791 C C . LEU A 1 369 ? 25.731 -3.799 31.821 1.00 43.98 377 LEU A C 1
ATOM 2792 O O . LEU A 1 369 ? 25.450 -3.160 30.803 1.00 43.40 377 LEU A O 1
ATOM 2797 N N . CYS A 1 370 ? 26.210 -5.039 31.789 1.00 46.98 378 CYS A N 1
ATOM 2798 C CA . CYS A 1 370 ? 26.461 -5.753 30.548 1.00 44.13 378 CYS A CA 1
ATOM 2799 C C . CYS A 1 370 ? 25.857 -7.145 30.635 1.00 46.36 378 CYS A C 1
ATOM 2800 O O . CYS A 1 370 ? 25.760 -7.729 31.718 1.00 45.01 378 CYS A O 1
ATOM 2803 N N . LYS A 1 371 ? 25.445 -7.671 29.486 1.00 48.91 379 LYS A N 1
ATOM 2804 C CA . LYS A 1 371 ? 24.925 -9.027 29.399 1.00 49.94 379 LYS A CA 1
ATOM 2805 C C . LYS A 1 371 ? 25.737 -9.825 28.389 1.00 46.98 379 LYS A C 1
ATOM 2806 O O . LYS A 1 371 ? 26.227 -9.286 27.392 1.00 46.05 379 LYS A O 1
ATOM 2812 N N . ILE A 1 372 ? 25.884 -11.116 28.670 1.00 47.46 380 ILE A N 1
ATOM 2813 C CA . ILE A 1 372 ? 26.658 -12.030 27.839 1.00 44.70 380 ILE A CA 1
ATOM 2814 C C . ILE A 1 372 ? 25.748 -13.181 27.444 1.00 50.15 380 ILE A C 1
ATOM 2815 O O . ILE A 1 372 ? 25.256 -13.916 28.309 1.00 45.02 380 ILE A O 1
ATOM 2820 N N . THR A 1 373 ? 25.524 -13.337 26.144 1.00 52.12 381 THR A N 1
ATOM 2821 C CA . THR A 1 373 ? 24.784 -14.484 25.638 1.00 54.72 381 THR A CA 1
ATOM 2822 C C . THR A 1 373 ? 25.734 -15.671 25.550 1.00 53.95 381 THR A C 1
ATOM 2823 O O . THR A 1 373 ? 26.767 -15.599 24.875 1.00 56.67 381 THR A O 1
ATOM 2827 N N . LEU A 1 374 ? 25.391 -16.760 26.236 1.00 50.24 382 LEU A N 1
ATOM 2828 C CA . LEU A 1 374 ? 26.299 -17.900 26.360 1.00 55.33 382 LEU A CA 1
ATOM 2829 C C . LEU A 1 374 ? 26.058 -18.883 25.214 1.00 61.30 382 LEU A C 1
ATOM 2830 O O . LEU A 1 374 ? 25.480 -19.960 25.366 1.00 58.71 382 LEU A O 1
ATOM 2835 N N . THR A 1 375 ? 26.526 -18.477 24.037 1.00 58.02 383 THR A N 1
ATOM 2836 C CA . THR A 1 375 ? 26.562 -19.372 22.895 1.00 54.88 383 THR A CA 1
ATOM 2837 C C . THR A 1 375 ? 27.635 -20.438 23.106 1.00 56.53 383 THR A C 1
ATOM 2838 O O . THR A 1 375 ? 28.499 -20.328 23.981 1.00 54.63 383 THR A O 1
ATOM 2842 N N . ALA A 1 376 ? 27.575 -21.490 22.288 1.00 58.10 384 ALA A N 1
ATOM 2843 C CA . ALA A 1 376 ? 28.586 -22.537 22.371 1.00 58.89 384 ALA A CA 1
ATOM 2844 C C . ALA A 1 376 ? 29.986 -21.970 22.180 1.00 61.22 384 ALA A C 1
ATOM 2845 O O . ALA A 1 376 ? 30.944 -22.458 22.791 1.00 60.90 384 ALA A O 1
ATOM 2847 N N . GLU A 1 377 ? 30.121 -20.933 21.351 1.00 65.22 385 GLU A N 1
ATOM 2848 C CA . GLU A 1 377 ? 31.428 -20.346 21.084 1.00 66.19 385 GLU A CA 1
ATOM 2849 C C . GLU A 1 377 ? 31.909 -19.494 22.254 1.00 62.36 385 GLU A C 1
ATOM 2850 O O . GLU A 1 377 ? 33.105 -19.480 22.565 1.00 62.72 385 GLU A O 1
ATOM 2856 N N . ILE A 1 378 ? 30.995 -18.782 22.912 1.00 58.59 386 ILE A N 1
ATOM 2857 C CA . ILE A 1 378 ? 31.382 -17.918 24.022 1.00 56.92 386 ILE A CA 1
ATOM 2858 C C . ILE A 1 378 ? 31.618 -18.734 25.287 1.00 58.10 386 ILE A C 1
ATOM 2859 O O . ILE A 1 378 ? 32.524 -18.430 26.071 1.00 58.39 386 ILE A O 1
ATOM 2864 N N . MET A 1 379 ? 30.812 -19.773 25.516 1.00 55.51 387 MET A N 1
ATOM 2865 C CA . MET A 1 379 ? 31.041 -20.630 26.676 1.00 59.00 387 MET A CA 1
ATOM 2866 C C . MET A 1 379 ? 32.429 -21.253 26.628 1.00 55.65 387 MET A C 1
ATOM 2867 O O . MET A 1 379 ? 33.137 -21.288 27.641 1.00 58.20 387 MET A O 1
ATOM 2872 N N . THR A 1 380 ? 32.835 -21.755 25.460 1.00 55.79 388 THR A N 1
ATOM 2873 C CA . THR A 1 380 ? 34.177 -22.310 25.322 1.00 57.73 388 THR A CA 1
ATOM 2874 C C . THR A 1 380 ? 35.234 -21.245 25.578 1.00 57.17 388 THR A C 1
ATOM 2875 O O . THR A 1 380 ? 36.227 -21.497 26.270 1.00 54.42 388 THR A O 1
ATOM 2879 N N . TYR A 1 381 ? 35.036 -20.046 25.027 1.00 59.55 389 TYR A N 1
ATOM 2880 C CA . TYR A 1 381 ? 36.011 -18.974 25.200 1.00 54.09 389 TYR A CA 1
ATOM 2881 C C . TYR A 1 381 ? 36.159 -18.602 26.670 1.00 52.08 389 TYR A C 1
ATOM 2882 O O . TYR A 1 381 ? 37.277 -18.440 27.172 1.00 47.59 389 TYR A O 1
ATOM 2891 N N . ILE A 1 382 ? 35.037 -18.462 27.379 1.00 52.75 390 ILE A N 1
ATOM 2892 C CA . ILE A 1 382 ? 35.098 -18.069 28.783 1.00 54.13 390 ILE A CA 1
ATOM 2893 C C . ILE A 1 382 ? 35.631 -19.207 29.642 1.00 56.18 390 ILE A C 1
ATOM 2894 O O . ILE A 1 382 ? 36.307 -18.966 30.649 1.00 57.46 390 ILE A O 1
ATOM 2899 N N . HIS A 1 383 ? 35.341 -20.457 29.274 1.00 56.19 391 HIS A N 1
ATOM 2900 C CA . HIS A 1 383 ? 35.815 -21.581 30.074 1.00 62.44 391 HIS A CA 1
ATOM 2901 C C . HIS A 1 383 ? 37.336 -21.657 30.068 1.00 62.52 391 HIS A C 1
ATOM 2902 O O . HIS A 1 383 ? 37.958 -21.881 31.113 1.00 62.03 391 HIS A O 1
ATOM 2909 N N . THR A 1 384 ? 37.955 -21.475 28.900 1.00 66.53 392 THR A N 1
ATOM 2910 C CA . THR A 1 384 ? 39.413 -21.482 28.834 1.00 69.47 392 THR A CA 1
ATOM 2911 C C . THR A 1 384 ? 39.998 -20.266 29.541 1.00 65.88 392 THR A C 1
ATOM 2912 O O . THR A 1 384 ? 41.001 -20.378 30.255 1.00 62.55 392 THR A O 1
ATOM 2916 N N . MET A 1 385 ? 39.381 -19.096 29.359 1.00 57.24 393 MET A N 1
ATOM 2917 C CA . MET A 1 385 ? 39.859 -17.890 30.027 1.00 55.87 393 MET A CA 1
ATOM 2918 C C . MET A 1 385 ? 39.843 -18.062 31.540 1.00 51.58 393 MET A C 1
ATOM 2919 O O . MET A 1 385 ? 40.866 -17.879 32.209 1.00 53.65 393 MET A O 1
ATOM 2924 N N . ASP A 1 386 ? 38.688 -18.419 32.099 1.00 57.96 394 ASP A N 1
ATOM 2925 C CA . ASP A 1 386 ? 38.572 -18.631 33.541 1.00 56.46 394 ASP A CA 1
ATOM 2926 C C . ASP A 1 386 ? 37.321 -19.462 33.788 1.00 59.86 394 ASP A C 1
ATOM 2927 O O . ASP A 1 386 ? 36.206 -18.938 33.705 1.00 61.02 394 ASP A O 1
ATOM 2932 N N . SER A 1 387 ? 37.509 -20.747 34.096 1.00 62.44 395 SER A N 1
ATOM 2933 C CA . SER A 1 387 ? 36.371 -21.638 34.297 1.00 68.05 395 SER A CA 1
ATOM 2934 C C . SER A 1 387 ? 35.502 -21.194 35.467 1.00 67.05 395 SER A C 1
ATOM 2935 O O . SER A 1 387 ? 34.297 -21.470 35.483 1.00 67.01 395 SER A O 1
ATOM 2938 N N . ASN A 1 388 ? 36.087 -20.510 36.453 1.00 62.77 396 ASN A N 1
ATOM 2939 C CA . ASN A 1 388 ? 35.317 -20.105 37.624 1.00 63.34 396 ASN A CA 1
ATOM 2940 C C . ASN A 1 388 ? 34.189 -19.149 37.256 1.00 55.98 396 ASN A C 1
ATOM 2941 O O . ASN A 1 388 ? 33.168 -19.103 37.950 1.00 56.47 396 ASN A O 1
ATOM 2946 N N . ILE A 1 389 ? 34.353 -18.378 36.180 1.00 48.68 397 ILE A N 1
ATOM 2947 C CA . ILE A 1 389 ? 33.302 -17.452 35.764 1.00 52.27 397 ILE A CA 1
ATOM 2948 C C . ILE A 1 389 ? 32.002 -18.209 35.519 1.00 52.56 397 ILE A C 1
ATOM 2949 O O . ILE A 1 389 ? 30.937 -17.828 36.020 1.00 54.47 397 ILE A O 1
ATOM 2954 N N . LEU A 1 390 ? 32.070 -19.295 34.745 1.00 53.37 398 LEU A N 1
ATOM 2955 C CA . LEU A 1 390 ? 30.867 -20.069 34.454 1.00 59.13 398 LEU A CA 1
ATOM 2956 C C . LEU A 1 390 ? 30.374 -20.811 35.690 1.00 58.94 398 LEU A C 1
ATOM 2957 O O . LEU A 1 390 ? 29.163 -20.967 35.885 1.00 55.59 398 LEU A O 1
ATOM 2962 N N . GLU A 1 391 ? 31.296 -21.277 36.535 1.00 57.92 399 GLU A N 1
ATOM 2963 C CA . GLU A 1 391 ? 30.898 -21.995 37.743 1.00 59.96 399 GLU A CA 1
ATOM 2964 C C . GLU A 1 391 ? 30.120 -21.084 38.685 1.00 56.68 399 GLU A C 1
ATOM 2965 O O . GLU A 1 391 ? 29.052 -21.455 39.186 1.00 55.41 399 GLU A O 1
ATOM 2971 N N . ASP A 1 392 ? 30.642 -19.881 38.937 1.00 56.01 400 ASP A N 1
ATOM 2972 C CA . ASP A 1 392 ? 29.926 -18.930 39.780 1.00 54.65 400 ASP A CA 1
ATOM 2973 C C . ASP A 1 392 ? 28.599 -18.527 39.153 1.00 54.09 400 ASP A C 1
ATOM 2974 O O . ASP A 1 392 ? 27.641 -18.216 39.869 1.00 52.54 400 ASP A O 1
ATOM 2979 N N . TRP A 1 393 ? 28.524 -18.523 37.820 1.00 55.65 401 TRP A N 1
ATOM 2980 C CA . TRP A 1 393 ? 27.255 -18.297 37.142 1.00 54.51 401 TRP A CA 1
ATOM 2981 C C . TRP A 1 393 ? 26.336 -19.507 37.227 1.00 59.20 401 TRP A C 1
ATOM 2982 O O . TRP A 1 393 ? 25.130 -19.370 36.993 1.00 55.71 401 TRP A O 1
ATOM 2993 N N . GLN A 1 394 ? 26.874 -20.681 37.557 1.00 69.75 402 GLN A N 1
ATOM 2994 C CA . GLN A 1 394 ? 26.091 -21.914 37.608 1.00 74.37 402 GLN A CA 1
ATOM 2995 C C . GLN A 1 394 ? 25.397 -22.164 36.269 1.00 76.42 402 GLN A C 1
ATOM 2996 O O . GLN A 1 394 ? 24.197 -22.438 36.202 1.00 75.56 402 GLN A O 1
ATOM 3002 N N . PHE A 1 395 ? 26.175 -22.067 35.195 1.00 82.54 403 PHE A N 1
ATOM 3003 C CA . PHE A 1 395 ? 25.659 -22.239 33.843 1.00 86.12 403 PHE A CA 1
ATOM 3004 C C . PHE A 1 395 ? 26.414 -23.352 33.123 1.00 91.56 403 PHE A C 1
ATOM 3005 O O . PHE A 1 395 ? 25.847 -24.398 32.809 1.00 95.74 403 PHE A O 1
ATOM 3013 N N . GLU A 1 429 ? 38.575 -21.824 49.604 1.00 97.38 437 GLU A N 1
ATOM 3014 C CA . GLU A 1 429 ? 38.024 -21.734 48.258 1.00 96.15 437 GLU A CA 1
ATOM 3015 C C . GLU A 1 429 ? 38.726 -20.640 47.455 1.00 92.01 437 GLU A C 1
ATOM 3016 O O . GLU A 1 429 ? 39.584 -20.928 46.621 1.00 89.55 437 GLU A O 1
ATOM 3022 N N . ASP A 1 430 ? 38.359 -19.385 47.714 1.00 89.16 438 ASP A N 1
ATOM 3023 C CA . ASP A 1 430 ? 38.924 -18.255 46.989 1.00 85.31 438 ASP A CA 1
ATOM 3024 C C . ASP A 1 430 ? 40.425 -18.177 47.246 1.00 83.41 438 ASP A C 1
ATOM 3025 O O . ASP A 1 430 ? 40.841 -17.906 48.380 1.00 82.00 438 ASP A O 1
ATOM 3030 N N . PRO A 1 431 ? 41.272 -18.402 46.235 1.00 84.28 439 PRO A N 1
ATOM 3031 C CA . PRO A 1 431 ? 42.723 -18.396 46.484 1.00 83.67 439 PRO A CA 1
ATOM 3032 C C . PRO A 1 431 ? 43.280 -17.032 46.858 1.00 76.88 439 PRO A C 1
ATOM 3033 O O . PRO A 1 431 ? 44.416 -16.965 47.345 1.00 77.94 439 PRO A O 1
ATOM 3037 N N . LEU A 1 432 ? 42.529 -15.950 46.653 1.00 63.62 440 LEU A N 1
ATOM 3038 C CA . LEU A 1 432 ? 42.998 -14.616 47.006 1.00 59.56 440 LEU A CA 1
ATOM 3039 C C . LEU A 1 432 ? 42.789 -14.278 48.476 1.00 61.29 440 LEU A C 1
ATOM 3040 O O . LEU A 1 432 ? 43.171 -13.181 48.899 1.00 59.98 440 LEU A O 1
ATOM 3045 N N . ASN A 1 433 ? 42.201 -15.180 49.263 1.00 67.36 441 ASN A N 1
ATOM 3046 C CA . ASN A 1 433 ? 41.937 -14.891 50.667 1.00 69.16 441 ASN A CA 1
ATOM 3047 C C . ASN A 1 433 ? 43.183 -14.997 51.537 1.00 65.30 441 ASN A C 1
ATOM 3048 O O . ASN A 1 433 ? 43.170 -14.506 52.671 1.00 62.09 441 ASN A O 1
ATOM 3053 N N . LYS A 1 434 ? 44.252 -15.623 51.042 1.00 66.25 442 LYS A N 1
ATOM 3054 C CA . LYS A 1 434 ? 45.502 -15.648 51.792 1.00 66.75 442 LYS A CA 1
ATOM 3055 C C . LYS A 1 434 ? 46.202 -14.296 51.779 1.00 59.10 442 LYS A C 1
ATOM 3056 O O . LYS A 1 434 ? 47.077 -14.056 52.618 1.00 57.08 442 LYS A O 1
ATOM 3062 N N . TYR A 1 435 ? 45.836 -13.414 50.855 1.00 49.32 443 TYR A N 1
ATOM 3063 C CA . TYR A 1 435 ? 46.459 -12.107 50.732 1.00 48.79 443 TYR A CA 1
ATOM 3064 C C . TYR A 1 435 ? 45.672 -11.062 51.516 1.00 47.91 443 TYR A C 1
ATOM 3065 O O . TYR A 1 435 ? 44.506 -11.257 51.869 1.00 47.41 443 TYR A O 1
ATOM 3074 N N . THR A 1 436 ? 46.330 -9.937 51.780 1.00 38.15 444 THR A N 1
ATOM 3075 C CA . THR A 1 436 ? 45.753 -8.841 52.548 1.00 36.09 444 THR A CA 1
ATOM 3076 C C . THR A 1 436 ? 45.412 -7.697 51.604 1.00 39.39 444 THR A C 1
ATOM 3077 O O . THR A 1 436 ? 46.291 -7.177 50.906 1.00 33.93 444 THR A O 1
ATOM 3081 N N . PHE A 1 437 ? 44.136 -7.317 51.577 1.00 39.18 445 PHE A N 1
ATOM 3082 C CA . PHE A 1 437 ? 43.665 -6.182 50.799 1.00 35.00 445 PHE A CA 1
ATOM 3083 C C . PHE A 1 437 ? 42.801 -5.297 51.686 1.00 34.31 445 PHE A C 1
ATOM 3084 O O . PHE A 1 437 ? 42.277 -5.735 52.713 1.00 36.29 445 PHE A O 1
ATOM 3092 N N . TRP A 1 438 ? 42.659 -4.039 51.278 1.00 31.13 446 TRP A N 1
ATOM 3093 C CA . TRP A 1 438 ? 41.694 -3.138 51.899 1.00 33.11 446 TRP A CA 1
ATOM 3094 C C . TRP A 1 438 ? 40.334 -3.431 51.277 1.00 35.60 446 TRP A C 1
ATOM 3095 O O . TRP A 1 438 ? 40.064 -3.057 50.132 1.00 33.25 446 TRP A O 1
ATOM 3106 N N . GLU A 1 439 ? 39.475 -4.109 52.034 1.00 33.31 447 GLU A N 1
ATOM 3107 C CA . GLU A 1 439 ? 38.171 -4.515 51.524 1.00 35.49 447 GLU A CA 1
ATOM 3108 C C . GLU A 1 439 ? 37.244 -3.311 51.420 1.00 35.69 447 GLU A C 1
ATOM 3109 O O . GLU A 1 439 ? 37.127 -2.521 52.361 1.00 33.66 447 GLU A O 1
ATOM 3115 N N . VAL A 1 440 ? 36.575 -3.178 50.276 1.00 31.97 448 VAL A N 1
ATOM 3116 C CA . VAL A 1 440 ? 35.616 -2.104 50.035 1.00 34.02 448 VAL A CA 1
ATOM 3117 C C . VAL A 1 440 ? 34.345 -2.770 49.527 1.00 37.00 448 VAL A C 1
ATOM 3118 O O . VAL A 1 440 ? 34.268 -3.170 48.360 1.00 34.88 448 VAL A O 1
ATOM 3122 N N . ASN A 1 441 ? 33.345 -2.888 50.395 1.00 34.19 449 ASN A N 1
ATOM 3123 C CA . ASN A 1 441 ? 32.110 -3.597 50.080 1.00 38.39 449 ASN A CA 1
ATOM 3124 C C . ASN A 1 441 ? 31.099 -2.600 49.523 1.00 38.65 449 ASN A C 1
ATOM 3125 O O . ASN A 1 441 ? 30.572 -1.761 50.260 1.00 36.56 449 ASN A O 1
ATOM 3130 N N . LEU A 1 442 ? 30.830 -2.689 48.220 1.00 39.26 450 LEU A N 1
ATOM 3131 C CA . LEU A 1 442 ? 29.836 -1.847 47.566 1.00 40.13 450 LEU A CA 1
ATOM 3132 C C . LEU A 1 442 ? 28.531 -2.585 47.293 1.00 38.07 450 LEU A C 1
ATOM 3133 O O . LEU A 1 442 ? 27.676 -2.061 46.572 1.00 37.36 450 LEU A O 1
ATOM 3138 N N . LYS A 1 443 ? 28.355 -3.783 47.857 1.00 37.97 451 LYS A N 1
ATOM 3139 C CA . LYS A 1 443 ? 27.170 -4.581 47.560 1.00 44.32 451 LYS A CA 1
ATOM 3140 C C . LYS A 1 443 ? 25.882 -3.836 47.890 1.00 47.58 451 LYS A C 1
ATOM 3141 O O . LYS A 1 443 ? 24.857 -4.054 47.233 1.00 46.18 451 LYS A O 1
ATOM 3147 N N . GLU A 1 444 ? 25.906 -2.962 48.897 1.00 41.82 452 GLU A N 1
ATOM 3148 C CA . GLU A 1 444 ? 24.725 -2.219 49.319 1.00 49.19 452 GLU A CA 1
ATOM 3149 C C . GLU A 1 444 ? 24.788 -0.750 48.921 1.00 42.42 452 GLU A C 1
ATOM 3150 O O . GLU A 1 444 ? 23.981 0.048 49.407 1.00 42.24 452 GLU A O 1
ATOM 3156 N N . LYS A 1 445 ? 25.722 -0.373 48.050 1.00 36.80 453 LYS A N 1
ATOM 3157 C CA . LYS A 1 445 ? 25.966 1.026 47.727 1.00 40.88 453 LYS A CA 1
ATOM 3158 C C . LYS A 1 445 ? 25.619 1.388 46.288 1.00 41.07 453 LYS A C 1
ATOM 3159 O O . LYS A 1 445 ? 25.816 2.542 45.893 1.00 44.87 453 LYS A O 1
ATOM 3165 N N . PHE A 1 446 ? 25.112 0.447 45.496 1.00 40.02 454 PHE A N 1
ATOM 3166 C CA . PHE A 1 446 ? 24.793 0.724 44.101 1.00 43.16 454 PHE A CA 1
ATOM 3167 C C . PHE A 1 446 ? 23.505 1.532 43.997 1.00 43.74 454 PHE A C 1
ATOM 3168 O O . PHE A 1 446 ? 22.478 1.159 44.570 1.00 42.91 454 PHE A O 1
ATOM 3176 N N . SER A 1 447 ? 23.566 2.639 43.260 1.00 41.29 455 SER A N 1
ATOM 3177 C CA . SER A 1 447 ? 22.418 3.510 43.048 1.00 41.13 455 SER A CA 1
ATOM 3178 C C . SER A 1 447 ? 22.262 3.811 41.565 1.00 36.85 455 SER A C 1
ATOM 3179 O O . SER A 1 447 ? 23.249 4.050 40.863 1.00 37.47 455 SER A O 1
ATOM 3182 N N . ALA A 1 448 ? 21.016 3.809 41.098 1.00 39.15 456 ALA A N 1
ATOM 3183 C CA . ALA A 1 448 ? 20.707 4.145 39.715 1.00 42.12 456 ALA A CA 1
ATOM 3184 C C . ALA A 1 448 ? 20.549 5.642 39.487 1.00 44.00 456 ALA A C 1
ATOM 3185 O O . ALA A 1 448 ? 20.459 6.069 38.331 1.00 44.45 456 ALA A O 1
ATOM 3187 N N . ASP A 1 449 ? 20.518 6.446 40.553 1.00 45.69 457 ASP A N 1
ATOM 3188 C CA . ASP A 1 449 ? 20.309 7.890 40.441 1.00 47.69 457 ASP A CA 1
ATOM 3189 C C . ASP A 1 449 ? 21.670 8.574 40.342 1.00 42.87 457 ASP A C 1
ATOM 3190 O O . ASP A 1 449 ? 22.167 9.189 41.288 1.00 44.05 457 ASP A O 1
ATOM 3195 N N . LEU A 1 450 ? 22.273 8.473 39.155 1.00 46.85 458 LEU A N 1
ATOM 3196 C CA . LEU A 1 450 ? 23.629 8.980 38.968 1.00 48.22 458 LEU A CA 1
ATOM 3197 C C . LEU A 1 450 ? 23.727 10.463 39.305 1.00 44.69 458 LEU A C 1
ATOM 3198 O O . LEU A 1 450 ? 24.715 10.904 39.903 1.00 40.43 458 LEU A O 1
ATOM 3203 N N . ASP A 1 451 ? 22.722 11.254 38.927 1.00 41.41 459 ASP A N 1
ATOM 3204 C CA . ASP A 1 451 ? 22.844 12.701 39.071 1.00 41.91 459 ASP A CA 1
ATOM 3205 C C . ASP A 1 451 ? 22.790 13.163 40.521 1.00 43.26 459 ASP A C 1
ATOM 3206 O O . ASP A 1 451 ? 22.922 14.366 40.771 1.00 41.12 459 ASP A O 1
ATOM 3211 N N . GLN A 1 452 ? 22.612 12.254 41.476 1.00 38.77 460 GLN A N 1
ATOM 3212 C CA . GLN A 1 452 ? 22.623 12.603 42.888 1.00 40.28 460 GLN A CA 1
ATOM 3213 C C . GLN A 1 452 ? 24.021 12.575 43.493 1.00 42.25 460 GLN A C 1
ATOM 3214 O O . GLN A 1 452 ? 24.162 12.845 44.689 1.00 42.84 460 GLN A O 1
ATOM 3220 N N . PHE A 1 453 ? 25.049 12.269 42.706 1.00 41.12 461 PHE A N 1
ATOM 3221 C CA . PHE A 1 453 ? 26.396 12.095 43.225 1.00 40.04 461 PHE A CA 1
ATOM 3222 C C . PHE A 1 453 ? 27.401 12.790 42.318 1.00 39.68 461 PHE A C 1
ATOM 3223 O O . PHE A 1 453 ? 27.169 12.916 41.110 1.00 42.21 461 PHE A O 1
ATOM 3231 N N . PRO A 1 454 ? 28.533 13.243 42.871 1.00 35.02 462 PRO A N 1
ATOM 3232 C CA . PRO A 1 454 ? 29.489 14.023 42.059 1.00 38.19 462 PRO A CA 1
ATOM 3233 C C . PRO A 1 454 ? 29.935 13.342 40.774 1.00 38.39 462 PRO A C 1
ATOM 3234 O O . PRO A 1 454 ? 29.843 13.941 39.695 1.00 36.96 462 PRO A O 1
ATOM 3238 N N . LEU A 1 455 ? 30.438 12.108 40.858 1.00 40.42 463 LEU A N 1
ATOM 3239 C CA . LEU A 1 455 ? 30.955 11.451 39.664 1.00 35.87 463 LEU A CA 1
ATOM 3240 C C . LEU A 1 455 ? 29.835 11.086 38.700 1.00 38.31 463 LEU A C 1
ATOM 3241 O O . LEU A 1 455 ? 30.031 11.133 37.480 1.00 39.16 463 LEU A O 1
ATOM 3246 N N . GLY A 1 456 ? 28.662 10.724 39.219 1.00 36.26 464 GLY A N 1
ATOM 3247 C CA . GLY A 1 456 ? 27.527 10.476 38.346 1.00 35.59 464 GLY A CA 1
ATOM 3248 C C . GLY A 1 456 ? 27.190 11.684 37.494 1.00 41.86 464 GLY A C 1
ATOM 3249 O O . GLY A 1 456 ? 26.964 11.567 36.287 1.00 41.36 464 GLY A O 1
ATOM 3250 N N . ARG A 1 457 ? 27.161 12.868 38.112 1.00 41.02 465 ARG A N 1
ATOM 3251 C CA . ARG A 1 457 ? 26.890 14.086 37.355 1.00 43.95 465 ARG A CA 1
ATOM 3252 C C . ARG A 1 457 ? 27.976 14.344 36.318 1.00 43.32 465 ARG A C 1
ATOM 3253 O O . ARG A 1 457 ? 27.681 14.764 35.193 1.00 45.21 465 ARG A O 1
ATOM 3261 N N . LYS A 1 458 ? 29.241 14.103 36.678 1.00 39.01 466 LYS A N 1
ATOM 3262 C CA . LYS A 1 458 ? 30.327 14.268 35.716 1.00 38.21 466 LYS A CA 1
ATOM 3263 C C . LYS A 1 458 ? 30.185 13.292 34.556 1.00 39.27 466 LYS A C 1
ATOM 3264 O O . LYS A 1 458 ? 30.433 13.650 33.399 1.00 42.71 466 LYS A O 1
ATOM 3270 N N . PHE A 1 459 ? 29.787 12.051 34.846 1.00 40.81 467 PHE A N 1
ATOM 3271 C CA . PHE A 1 459 ? 29.618 11.064 33.784 1.00 39.11 467 PHE A CA 1
ATOM 3272 C C . PHE A 1 459 ? 28.473 11.443 32.851 1.00 42.02 467 PHE A C 1
ATOM 3273 O O . PHE A 1 459 ? 28.600 11.326 31.626 1.00 43.64 467 PHE A O 1
ATOM 3281 N N . LEU A 1 460 ? 27.344 11.888 33.405 1.00 37.70 468 LEU A N 1
ATOM 3282 C CA . LEU A 1 460 ? 26.222 12.284 32.559 1.00 43.83 468 LEU A CA 1
ATOM 3283 C C . LEU A 1 460 ? 26.595 13.464 31.672 1.00 47.10 468 LEU A C 1
ATOM 3284 O O . LEU A 1 460 ? 26.262 13.487 30.481 1.00 48.19 468 LEU A O 1
ATOM 3289 N N . LEU A 1 461 ? 27.293 14.452 32.233 1.00 50.95 469 LEU A N 1
ATOM 3290 C CA . LEU A 1 461 ? 27.683 15.617 31.448 1.00 55.84 469 LEU A CA 1
ATOM 3291 C C . LEU A 1 461 ? 28.698 15.243 30.375 1.00 54.87 469 LEU A C 1
ATOM 3292 O O . LEU A 1 461 ? 28.656 15.774 29.259 1.00 56.35 469 LEU A O 1
ATOM 3297 N N . GLN A 1 462 ? 29.609 14.320 30.688 1.00 60.49 470 GLN A N 1
ATOM 3298 C CA . GLN A 1 462 ? 30.672 13.967 29.754 1.00 60.40 470 GLN A CA 1
ATOM 3299 C C . GLN A 1 462 ? 30.160 13.071 28.633 1.00 62.11 470 GLN A C 1
ATOM 3300 O O . GLN A 1 462 ? 30.608 13.190 27.487 1.00 64.78 470 GLN A O 1
ATOM 3306 N N . SER A 1 463 ? 29.224 12.175 28.938 1.00 57.47 471 SER A N 1
ATOM 3307 C CA . SER A 1 463 ? 28.689 11.257 27.942 1.00 61.18 471 SER A CA 1
ATOM 3308 C C . SER A 1 463 ? 27.550 11.854 27.128 1.00 64.62 471 SER A C 1
ATOM 3309 O O . SER A 1 463 ? 27.096 11.219 26.169 1.00 64.38 471 SER A O 1
ATOM 3312 N N . GLY A 1 464 ? 27.080 13.050 27.475 1.00 67.88 472 GLY A N 1
ATOM 3313 C CA . GLY A 1 464 ? 25.958 13.645 26.782 1.00 73.36 472 GLY A CA 1
ATOM 3314 C C . GLY A 1 464 ? 24.607 13.096 27.177 1.00 79.40 472 GLY A C 1
ATOM 3315 O O . GLY A 1 464 ? 23.619 13.373 26.486 1.00 80.92 472 GLY A O 1
ATOM 3316 N N . LEU A 1 465 ? 24.530 12.326 28.259 1.00 84.49 473 LEU A N 1
ATOM 3317 C CA . LEU A 1 465 ? 23.264 11.770 28.722 1.00 83.49 473 LEU A CA 1
ATOM 3318 C C . LEU A 1 465 ? 22.546 12.759 29.635 1.00 84.02 473 LEU A C 1
ATOM 3319 O O . LEU A 1 465 ? 23.113 13.774 30.040 1.00 82.23 473 LEU A O 1
ATOM 3324 N N . LYS B 1 12 ? 15.980 12.946 43.522 1.00 67.84 20 LYS B N 1
ATOM 3325 C CA . LYS B 1 12 ? 15.259 13.658 44.570 1.00 66.54 20 LYS B CA 1
ATOM 3326 C C . LYS B 1 12 ? 15.723 15.113 44.639 1.00 56.85 20 LYS B C 1
ATOM 3327 O O . LYS B 1 12 ? 14.905 16.026 44.731 1.00 53.78 20 LYS B O 1
ATOM 3333 N N . VAL B 1 13 ? 17.037 15.327 44.598 1.00 46.58 21 VAL B N 1
ATOM 3334 C CA . VAL B 1 13 ? 17.594 16.666 44.440 1.00 38.88 21 VAL B CA 1
ATOM 3335 C C . VAL B 1 13 ? 17.692 16.963 42.952 1.00 39.48 21 VAL B C 1
ATOM 3336 O O . VAL B 1 13 ? 18.129 16.116 42.165 1.00 41.82 21 VAL B O 1
ATOM 3340 N N . VAL B 1 14 ? 17.284 18.169 42.560 1.00 39.31 22 VAL B N 1
ATOM 3341 C CA . VAL B 1 14 ? 17.281 18.568 41.160 1.00 42.56 22 VAL B CA 1
ATOM 3342 C C . VAL B 1 14 ? 18.093 19.847 41.010 1.00 41.39 22 VAL B C 1
ATOM 3343 O O . VAL B 1 14 ? 18.308 20.598 41.966 1.00 42.78 22 VAL B O 1
ATOM 3347 N N . SER B 1 15 ? 18.543 20.088 39.783 1.00 44.61 23 SER B N 1
ATOM 3348 C CA . SER B 1 15 ? 19.301 21.294 39.485 1.00 44.57 23 SER B CA 1
ATOM 3349 C C . SER B 1 15 ? 18.427 22.530 39.647 1.00 47.36 23 SER B C 1
ATOM 3350 O O . SER B 1 15 ? 17.232 22.512 39.339 1.00 47.55 23 SER B O 1
ATOM 3353 N N . THR B 1 16 ? 19.035 23.613 40.135 1.00 43.25 24 THR B N 1
ATOM 3354 C CA . THR B 1 16 ? 18.320 24.880 40.235 1.00 43.28 24 THR B CA 1
ATOM 3355 C C . THR B 1 16 ? 17.857 25.378 38.873 1.00 47.27 24 THR B C 1
ATOM 3356 O O . THR B 1 16 ? 16.917 26.177 38.805 1.00 44.87 24 THR B O 1
ATOM 3360 N N . ASP B 1 17 ? 18.493 24.924 37.789 1.00 46.32 25 ASP B N 1
ATOM 3361 C CA . ASP B 1 17 ? 18.051 25.306 36.453 1.00 49.37 25 ASP B CA 1
ATOM 3362 C C . ASP B 1 17 ? 16.617 24.870 36.178 1.00 49.52 25 ASP B C 1
ATOM 3363 O O . ASP B 1 17 ? 15.961 25.456 35.312 1.00 54.04 25 ASP B O 1
ATOM 3368 N N . GLU B 1 18 ? 16.115 23.865 36.898 1.00 47.76 26 GLU B N 1
ATOM 3369 C CA . GLU B 1 18 ? 14.800 23.303 36.619 1.00 51.04 26 GLU B CA 1
ATOM 3370 C C . GLU B 1 18 ? 13.661 24.054 37.294 1.00 51.84 26 GLU B C 1
ATOM 3371 O O . GLU B 1 18 ? 12.514 23.923 36.852 1.00 50.62 26 GLU B O 1
ATOM 3377 N N . TYR B 1 19 ? 13.932 24.825 38.349 1.00 51.23 27 TYR B N 1
ATOM 3378 C CA . TYR B 1 19 ? 12.878 25.564 39.031 1.00 50.87 27 TYR B CA 1
ATOM 3379 C C . TYR B 1 19 ? 13.236 27.014 39.324 1.00 50.67 27 TYR B C 1
ATOM 3380 O O . TYR B 1 19 ? 12.423 27.719 39.931 1.00 48.65 27 TYR B O 1
ATOM 3389 N N . VAL B 1 20 ? 14.412 27.482 38.914 1.00 46.60 28 VAL B N 1
ATOM 3390 C CA . VAL B 1 20 ? 14.797 28.884 39.043 1.00 45.18 28 VAL B CA 1
ATOM 3391 C C . VAL B 1 20 ? 14.875 29.471 37.640 1.00 47.82 28 VAL B C 1
ATOM 3392 O O . VAL B 1 20 ? 15.684 29.025 36.816 1.00 50.04 28 VAL B O 1
ATOM 3396 N N . SER B 1 21 ? 14.040 30.471 37.368 1.00 48.44 29 SER B N 1
ATOM 3397 C CA . SER B 1 21 ? 13.982 31.094 36.051 1.00 51.31 29 SER B CA 1
ATOM 3398 C C . SER B 1 21 ? 14.887 32.317 36.013 1.00 48.74 29 SER B C 1
ATOM 3399 O O . SER B 1 21 ? 14.835 33.167 36.907 1.00 47.07 29 SER B O 1
ATOM 3402 N N . ARG B 1 22 ? 15.705 32.404 34.969 1.00 50.39 30 ARG B N 1
ATOM 3403 C CA . ARG B 1 22 ? 16.665 33.487 34.823 1.00 52.59 30 ARG B CA 1
ATOM 3404 C C . ARG B 1 22 ? 16.037 34.656 34.077 1.00 51.57 30 ARG B C 1
ATOM 3405 O O . ARG B 1 22 ? 15.237 34.465 33.159 1.00 52.26 30 ARG B O 1
ATOM 3413 N N . THR B 1 23 ? 16.405 35.865 34.483 1.00 49.21 31 THR B N 1
ATOM 3414 C CA . THR B 1 23 ? 16.014 37.083 33.790 1.00 49.50 31 THR B CA 1
ATOM 3415 C C . THR B 1 23 ? 17.221 37.664 33.067 1.00 48.45 31 THR B C 1
ATOM 3416 O O . THR B 1 23 ? 18.352 37.192 33.209 1.00 52.14 31 THR B O 1
ATOM 3420 N N . SER B 1 24 ? 16.965 38.708 32.282 1.00 50.04 32 SER B N 1
ATOM 3421 C CA . SER B 1 24 ? 18.019 39.462 31.621 1.00 52.23 32 SER B CA 1
ATOM 3422 C C . SER B 1 24 ? 18.486 40.650 32.453 1.00 50.74 32 SER B C 1
ATOM 3423 O O . SER B 1 24 ? 19.156 41.543 31.922 1.00 50.60 32 SER B O 1
ATOM 3426 N N . ILE B 1 25 ? 18.142 40.682 33.738 1.00 50.02 33 ILE B N 1
ATOM 3427 C CA . ILE B 1 25 ? 18.523 41.772 34.627 1.00 49.57 33 ILE B CA 1
ATOM 3428 C C . ILE B 1 25 ? 19.835 41.396 35.302 1.00 51.04 33 ILE B C 1
ATOM 3429 O O . ILE B 1 25 ? 19.912 40.382 36.005 1.00 47.28 33 ILE B O 1
ATOM 3434 N N . TYR B 1 26 ? 20.865 42.212 35.095 1.00 51.03 34 TYR B N 1
ATOM 3435 C CA . TYR B 1 26 ? 22.172 41.997 35.695 1.00 48.56 34 TYR B CA 1
ATOM 3436 C C . TYR B 1 26 ? 22.557 43.200 36.545 1.00 48.02 34 TYR B C 1
ATOM 3437 O O . TYR B 1 26 ? 22.198 44.340 36.239 1.00 47.04 34 TYR B O 1
ATOM 3446 N N . TYR B 1 27 ? 23.298 42.933 37.618 1.00 42.62 35 TYR B N 1
ATOM 3447 C CA . TYR B 1 27 ? 23.784 43.979 38.503 1.00 43.58 35 TYR B CA 1
ATOM 3448 C C . TYR B 1 27 ? 25.236 43.707 38.861 1.00 43.86 35 TYR B C 1
ATOM 3449 O O . TYR B 1 27 ? 25.636 42.553 39.039 1.00 40.15 35 TYR B O 1
ATOM 3458 N N . TYR B 1 28 ? 26.018 44.776 38.952 1.00 48.17 36 TYR B N 1
ATOM 3459 C CA . TYR B 1 28 ? 27.391 44.705 39.426 1.00 48.34 36 TYR B CA 1
ATOM 3460 C C . TYR B 1 28 ? 27.464 45.186 40.869 1.00 45.85 36 TYR B C 1
ATOM 3461 O O . TYR B 1 28 ? 26.696 46.053 41.293 1.00 44.54 36 TYR B O 1
ATOM 3470 N N . ALA B 1 29 ? 28.400 44.612 41.621 1.00 42.98 37 ALA B N 1
ATOM 3471 C CA . ALA B 1 29 ? 28.644 45.029 42.993 1.00 43.71 37 ALA B CA 1
ATOM 3472 C C . ALA B 1 29 ? 30.110 44.797 43.322 1.00 43.38 37 ALA B C 1
ATOM 3473 O O . ALA B 1 29 ? 30.686 43.776 42.937 1.00 41.90 37 ALA B O 1
ATOM 3475 N N . GLY B 1 30 ? 30.702 45.749 44.029 1.00 44.65 38 GLY B N 1
ATOM 3476 C CA . GLY B 1 30 ? 32.088 45.639 44.441 1.00 44.65 38 GLY B CA 1
ATOM 3477 C C . GLY B 1 30 ? 32.269 46.156 45.851 1.00 47.45 38 GLY B C 1
ATOM 3478 O O . GLY B 1 30 ? 31.556 47.055 46.304 1.00 46.29 38 GLY B O 1
ATOM 3479 N N . SER B 1 31 ? 33.245 45.575 46.547 1.00 47.98 39 SER B N 1
ATOM 3480 C CA . SER B 1 31 ? 33.516 45.932 47.933 1.00 47.09 39 SER B CA 1
ATOM 3481 C C . SER B 1 31 ? 34.431 47.139 48.074 1.00 47.60 39 SER B C 1
ATOM 3482 O O . SER B 1 31 ? 34.513 47.707 49.169 1.00 46.44 39 SER B O 1
ATOM 3485 N N . SER B 1 32 ? 35.114 47.541 47.001 1.00 45.48 40 SER B N 1
ATOM 3486 C CA . SER B 1 32 ? 36.189 48.522 47.086 1.00 51.83 40 SER B CA 1
ATOM 3487 C C . SER B 1 32 ? 37.303 47.992 47.984 1.00 43.48 40 SER B C 1
ATOM 3488 O O . SER B 1 32 ? 37.215 46.871 48.494 1.00 40.10 40 SER B O 1
ATOM 3491 N N . ARG B 1 33 ? 38.352 48.787 48.183 1.00 46.91 41 ARG B N 1
ATOM 3492 C CA . ARG B 1 33 ? 39.545 48.300 48.866 1.00 46.50 41 ARG B CA 1
ATOM 3493 C C . ARG B 1 33 ? 39.211 47.813 50.271 1.00 45.25 41 ARG B C 1
ATOM 3494 O O . ARG B 1 33 ? 38.621 48.542 51.073 1.00 46.34 41 ARG B O 1
ATOM 3502 N N . LEU B 1 34 ? 39.598 46.574 50.563 1.00 43.00 42 LEU B N 1
ATOM 3503 C CA . LEU B 1 34 ? 39.493 45.995 51.897 1.00 41.90 42 LEU B CA 1
ATOM 3504 C C . LEU B 1 34 ? 40.904 45.790 52.435 1.00 42.41 42 LEU B C 1
ATOM 3505 O O . LEU B 1 34 ? 41.707 45.082 51.818 1.00 42.91 42 LEU B O 1
ATOM 3510 N N . LEU B 1 35 ? 41.205 46.412 53.573 1.00 39.43 43 LEU B N 1
ATOM 3511 C CA . LEU B 1 35 ? 42.534 46.360 54.168 1.00 40.55 43 LEU B CA 1
ATOM 3512 C C . LEU B 1 35 ? 42.483 45.699 55.537 1.00 43.15 43 LEU B C 1
ATOM 3513 O O . LEU B 1 35 ? 41.544 45.910 56.310 1.00 44.02 43 LEU B O 1
ATOM 3518 N N . ALA B 1 36 ? 43.507 44.902 55.830 1.00 41.39 44 ALA B N 1
ATOM 3519 C CA . ALA B 1 36 ? 43.721 44.337 57.155 1.00 38.34 44 ALA B CA 1
ATOM 3520 C C . ALA B 1 36 ? 45.180 44.551 57.524 1.00 38.19 44 ALA B C 1
ATOM 3521 O O . ALA B 1 36 ? 46.070 44.263 56.720 1.00 35.75 44 ALA B O 1
ATOM 3523 N N . VAL B 1 37 ? 45.418 45.064 58.730 1.00 34.11 45 VAL B N 1
ATOM 3524 C CA . VAL B 1 37 ? 46.755 45.405 59.203 1.00 39.08 45 VAL B CA 1
ATOM 3525 C C . VAL B 1 37 ? 46.909 44.879 60.622 1.00 39.47 45 VAL B C 1
ATOM 3526 O O . VAL B 1 37 ? 46.055 45.138 61.476 1.00 42.19 45 VAL B O 1
ATOM 3530 N N . GLY B 1 38 ? 47.992 44.157 60.878 1.00 37.59 46 GLY B N 1
ATOM 3531 C CA . GLY B 1 38 ? 48.224 43.651 62.216 1.00 36.81 46 GLY B CA 1
ATOM 3532 C C . GLY B 1 38 ? 49.549 42.938 62.345 1.00 39.26 46 GLY B C 1
ATOM 3533 O O . GLY B 1 38 ? 50.436 43.066 61.498 1.00 37.61 46 GLY B O 1
ATOM 3534 N N . ASN B 1 39 ? 49.669 42.188 63.438 1.00 37.58 47 ASN B N 1
ATOM 3535 C CA . ASN B 1 39 ? 50.852 41.408 63.781 1.00 37.99 47 ASN B CA 1
ATOM 3536 C C . ASN B 1 39 ? 50.694 39.988 63.247 1.00 37.16 47 ASN B C 1
ATOM 3537 O O . ASN B 1 39 ? 49.680 39.340 63.530 1.00 34.50 47 ASN B O 1
ATOM 3542 N N . PRO B 1 40 ? 51.654 39.469 62.476 1.00 37.02 48 PRO B N 1
ATOM 3543 C CA . PRO B 1 40 ? 51.437 38.168 61.825 1.00 36.44 48 PRO B CA 1
ATOM 3544 C C . PRO B 1 40 ? 51.485 36.987 62.776 1.00 37.25 48 PRO B C 1
ATOM 3545 O O . PRO B 1 40 ? 51.000 35.908 62.414 1.00 31.75 48 PRO B O 1
ATOM 3549 N N . TYR B 1 41 ? 52.039 37.151 63.975 1.00 31.30 49 TYR B N 1
ATOM 3550 C CA . TYR B 1 41 ? 52.273 36.023 64.868 1.00 30.58 49 TYR B CA 1
ATOM 3551 C C . TYR B 1 41 ? 51.266 35.921 66.002 1.00 33.72 49 TYR B C 1
ATOM 3552 O O . TYR B 1 41 ? 50.968 34.808 66.446 1.00 40.79 49 TYR B O 1
ATOM 3561 N N . PHE B 1 42 ? 50.738 37.042 66.484 1.00 35.73 50 PHE B N 1
ATOM 3562 C CA . PHE B 1 42 ? 49.819 37.034 67.615 1.00 39.19 50 PHE B CA 1
ATOM 3563 C C . PHE B 1 42 ? 49.172 38.406 67.719 1.00 38.37 50 PHE B C 1
ATOM 3564 O O . PHE B 1 42 ? 49.722 39.404 67.248 1.00 40.74 50 PHE B O 1
ATOM 3572 N N . SER B 1 43 ? 47.998 38.442 68.342 1.00 35.10 51 SER B N 1
ATOM 3573 C CA . SER B 1 43 ? 47.287 39.697 68.540 1.00 36.56 51 SER B CA 1
ATOM 3574 C C . SER B 1 43 ? 47.783 40.405 69.796 1.00 37.88 51 SER B C 1
ATOM 3575 O O . SER B 1 43 ? 48.267 39.774 70.740 1.00 40.38 51 SER B O 1
ATOM 3578 N N . ILE B 1 44 ? 47.661 41.732 69.797 1.00 37.04 52 ILE B N 1
ATOM 3579 C CA . ILE B 1 44 ? 47.975 42.556 70.963 1.00 40.05 52 ILE B CA 1
ATOM 3580 C C . ILE B 1 44 ? 46.665 42.982 71.610 1.00 37.83 52 ILE B C 1
ATOM 3581 O O . ILE B 1 44 ? 45.791 43.550 70.944 1.00 41.89 52 ILE B O 1
ATOM 3586 N N . LYS B 1 45 ? 46.529 42.718 72.904 1.00 45.80 53 LYS B N 1
ATOM 3587 C CA . LYS B 1 45 ? 45.286 42.991 73.607 1.00 50.41 53 LYS B CA 1
ATOM 3588 C C . LYS B 1 45 ? 45.293 44.395 74.204 1.00 46.95 53 LYS B C 1
ATOM 3589 O O . LYS B 1 45 ? 46.338 45.028 74.367 1.00 47.83 53 LYS B O 1
ATOM 3595 N N . SER B 1 46 ? 44.097 44.879 74.520 1.00 40.48 54 SER B N 1
ATOM 3596 C CA . SER B 1 46 ? 43.970 46.179 75.157 1.00 45.00 54 SER B CA 1
ATOM 3597 C C . SER B 1 46 ? 44.509 46.118 76.586 1.00 51.25 54 SER B C 1
ATOM 3598 O O . SER B 1 46 ? 44.313 45.114 77.278 1.00 48.99 54 SER B O 1
ATOM 3601 N N . PRO B 1 47 ? 45.187 47.169 77.060 1.00 59.09 55 PRO B N 1
ATOM 3602 C CA . PRO B 1 47 ? 45.601 47.185 78.471 1.00 60.16 55 PRO B CA 1
ATOM 3603 C C . PRO B 1 47 ? 44.432 47.279 79.433 1.00 59.38 55 PRO B C 1
ATOM 3604 O O . PRO B 1 47 ? 44.603 46.974 80.620 1.00 60.91 55 PRO B O 1
ATOM 3608 N N . ASN B 1 48 ? 43.256 47.692 78.961 1.00 44.44 56 ASN B N 1
ATOM 3609 C CA . ASN B 1 48 ? 42.081 47.827 79.811 1.00 52.12 56 ASN B CA 1
ATOM 3610 C C . ASN B 1 48 ? 41.267 46.545 79.909 1.00 46.54 56 ASN B C 1
ATOM 3611 O O . ASN B 1 48 ? 40.447 46.416 80.826 1.00 45.50 56 ASN B O 1
ATOM 3616 N N . ASN B 1 49 ? 41.475 45.599 78.996 1.00 52.63 57 ASN B N 1
ATOM 3617 C CA . ASN B 1 49 ? 40.649 44.396 78.940 1.00 61.53 57 ASN B CA 1
ATOM 3618 C C . ASN B 1 49 ? 41.384 43.378 78.079 1.00 59.56 57 ASN B C 1
ATOM 3619 O O . ASN B 1 49 ? 41.434 43.528 76.854 1.00 56.86 57 ASN B O 1
ATOM 3624 N N . ASN B 1 50 ? 41.944 42.348 78.716 1.00 67.00 58 ASN B N 1
ATOM 3625 C CA . ASN B 1 50 ? 42.755 41.372 77.997 1.00 71.39 58 ASN B CA 1
ATOM 3626 C C . ASN B 1 50 ? 41.942 40.524 77.028 1.00 72.39 58 ASN B C 1
ATOM 3627 O O . ASN B 1 50 ? 42.535 39.765 76.253 1.00 70.49 58 ASN B O 1
ATOM 3632 N N . LYS B 1 51 ? 40.615 40.626 77.049 1.00 80.10 59 LYS B N 1
ATOM 3633 C CA . LYS B 1 51 ? 39.766 39.933 76.088 1.00 83.66 59 LYS B CA 1
ATOM 3634 C C . LYS B 1 51 ? 39.435 40.789 74.872 1.00 72.93 59 LYS B C 1
ATOM 3635 O O . LYS B 1 51 ? 38.755 40.309 73.960 1.00 72.28 59 LYS B O 1
ATOM 3641 N N . LYS B 1 52 ? 39.895 42.037 74.840 1.00 55.83 60 LYS B N 1
ATOM 3642 C CA . LYS B 1 52 ? 39.662 42.942 73.723 1.00 54.97 60 LYS B CA 1
ATOM 3643 C C . LYS B 1 52 ? 40.941 43.062 72.904 1.00 51.85 60 LYS B C 1
ATOM 3644 O O . LYS B 1 52 ? 42.023 43.275 73.461 1.00 46.14 60 LYS B O 1
ATOM 3650 N N . VAL B 1 53 ? 40.814 42.927 71.588 1.00 49.68 61 VAL B N 1
ATOM 3651 C CA . VAL B 1 53 ? 41.959 42.970 70.685 1.00 50.71 61 VAL B CA 1
ATOM 3652 C C . VAL B 1 53 ? 42.194 44.409 70.252 1.00 49.93 61 VAL B C 1
ATOM 3653 O O . VAL B 1 53 ? 41.280 45.078 69.756 1.00 53.95 61 VAL B O 1
ATOM 3657 N N . LEU B 1 54 ? 43.424 44.885 70.436 1.00 49.02 62 LEU B N 1
ATOM 3658 C CA . LEU B 1 54 ? 43.832 46.204 69.973 1.00 54.28 62 LEU B CA 1
ATOM 3659 C C . LEU B 1 54 ? 44.551 46.155 68.630 1.00 49.60 62 LEU B C 1
ATOM 3660 O O . LEU B 1 54 ? 44.263 46.971 67.749 1.00 52.31 62 LEU B O 1
ATOM 3665 N N . VAL B 1 55 ? 45.479 45.219 68.458 1.00 40.48 63 VAL B N 1
ATOM 3666 C CA . VAL B 1 55 ? 46.127 44.974 67.171 1.00 36.86 63 VAL B CA 1
ATOM 3667 C C . VAL B 1 55 ? 45.818 43.534 66.778 1.00 35.87 63 VAL B C 1
ATOM 3668 O O . VAL B 1 55 ? 46.286 42.603 67.447 1.00 35.41 63 VAL B O 1
ATOM 3672 N N . PRO B 1 56 ? 45.046 43.292 65.721 1.00 41.28 64 PRO B N 1
ATOM 3673 C CA . PRO B 1 56 ? 44.668 41.914 65.397 1.00 35.24 64 PRO B CA 1
ATOM 3674 C C . PRO B 1 56 ? 45.846 41.107 64.877 1.00 36.69 64 PRO B C 1
ATOM 3675 O O . PRO B 1 56 ? 46.882 41.638 64.470 1.00 35.43 64 PRO B O 1
ATOM 3679 N N . LYS B 1 57 ? 45.673 39.790 64.921 1.00 33.03 65 LYS B N 1
ATOM 3680 C CA . LYS B 1 57 ? 46.578 38.878 64.240 1.00 34.14 65 LYS B CA 1
ATOM 3681 C C . LYS B 1 57 ? 46.183 38.821 62.769 1.00 34.86 65 LYS B C 1
ATOM 3682 O O . LYS B 1 57 ? 45.068 38.402 62.438 1.00 33.57 65 LYS B O 1
ATOM 3688 N N . VAL B 1 58 ? 47.085 39.259 61.894 1.00 31.32 66 VAL B N 1
ATOM 3689 C CA . VAL B 1 58 ? 46.838 39.314 60.457 1.00 31.71 66 VAL B CA 1
ATOM 3690 C C . VAL B 1 58 ? 48.018 38.649 59.765 1.00 33.88 66 VAL B C 1
ATOM 3691 O O . VAL B 1 58 ? 49.145 39.154 59.835 1.00 30.60 66 VAL B O 1
ATOM 3695 N N . SER B 1 59 ? 47.759 37.531 59.091 1.00 38.10 67 SER B N 1
ATOM 3696 C CA . SER B 1 59 ? 48.817 36.706 58.530 1.00 34.78 67 SER B CA 1
ATOM 3697 C C . SER B 1 59 ? 48.423 36.213 57.147 1.00 35.33 67 SER B C 1
ATOM 3698 O O . SER B 1 59 ? 47.254 35.922 56.879 1.00 29.86 67 SER B O 1
ATOM 3701 N N . GLY B 1 60 ? 49.423 36.107 56.272 1.00 32.59 68 GLY B N 1
ATOM 3702 C CA . GLY B 1 60 ? 49.218 35.501 54.971 1.00 29.49 68 GLY B CA 1
ATOM 3703 C C . GLY B 1 60 ? 48.851 34.033 55.028 1.00 32.53 68 GLY B C 1
ATOM 3704 O O . GLY B 1 60 ? 48.482 33.464 53.995 1.00 36.18 68 GLY B O 1
ATOM 3705 N N . LEU B 1 61 ? 48.938 33.408 56.203 1.00 27.81 69 LEU B N 1
ATOM 3706 C CA . LEU B 1 61 ? 48.558 32.012 56.369 1.00 27.95 69 LEU B CA 1
ATOM 3707 C C . LEU B 1 61 ? 47.195 31.853 57.032 1.00 27.77 69 LEU B C 1
ATOM 3708 O O . LEU B 1 61 ? 46.877 30.769 57.532 1.00 35.91 69 LEU B O 1
ATOM 3713 N N . GLN B 1 62 ? 46.385 32.903 57.037 1.00 27.92 70 GLN B N 1
ATOM 3714 C CA . GLN B 1 62 ? 45.024 32.837 57.547 1.00 28.29 70 GLN B CA 1
ATOM 3715 C C . GLN B 1 62 ? 44.036 32.598 56.413 1.00 28.23 70 GLN B C 1
ATOM 3716 O O . GLN B 1 62 ? 44.253 33.016 55.272 1.00 31.32 70 GLN B O 1
ATOM 3722 N N . TYR B 1 63 ? 42.946 31.909 56.739 1.00 36.44 71 TYR B N 1
ATOM 3723 C CA . TYR B 1 63 ? 41.773 31.922 55.878 1.00 29.80 71 TYR B CA 1
ATOM 3724 C C . TYR B 1 63 ? 41.108 33.286 55.969 1.00 34.36 71 TYR B C 1
ATOM 3725 O O . TYR B 1 63 ? 40.933 33.829 57.065 1.00 31.55 71 TYR B O 1
ATOM 3734 N N . ARG B 1 64 ? 40.747 33.843 54.824 1.00 33.29 72 ARG B N 1
ATOM 3735 C CA . ARG B 1 64 ? 39.870 35.004 54.761 1.00 35.58 72 ARG B CA 1
ATOM 3736 C C . ARG B 1 64 ? 38.511 34.500 54.289 1.00 32.84 72 ARG B C 1
ATOM 3737 O O . ARG B 1 64 ? 38.385 34.008 53.164 1.00 33.39 72 ARG B O 1
ATOM 3745 N N . VAL B 1 65 ? 37.507 34.593 55.156 1.00 31.07 73 VAL B N 1
ATOM 3746 C CA . VAL B 1 65 ? 36.167 34.093 54.868 1.00 32.11 73 VAL B CA 1
ATOM 3747 C C . VAL B 1 65 ? 35.241 35.302 54.860 1.00 39.08 73 VAL B C 1
ATOM 3748 O O . VAL B 1 65 ? 34.828 35.790 55.920 1.00 38.51 73 VAL B O 1
ATOM 3752 N N . PHE B 1 66 ? 34.917 35.788 53.666 1.00 36.70 74 PHE B N 1
ATOM 3753 C CA . PHE B 1 66 ? 34.050 36.946 53.507 1.00 36.08 74 PHE B CA 1
ATOM 3754 C C . PHE B 1 66 ? 32.599 36.487 53.442 1.00 39.06 74 PHE B C 1
ATOM 3755 O O . PHE B 1 66 ? 32.245 35.651 52.604 1.00 37.06 74 PHE B O 1
ATOM 3763 N N . ARG B 1 67 ? 31.764 37.029 54.323 1.00 42.28 75 ARG B N 1
ATOM 3764 C CA . ARG B 1 67 ? 30.319 36.828 54.257 1.00 42.15 75 ARG B CA 1
ATOM 3765 C C . ARG B 1 67 ? 29.740 38.032 53.523 1.00 40.47 75 ARG B C 1
ATOM 3766 O O . ARG B 1 67 ? 29.622 39.121 54.089 1.00 42.92 75 ARG B O 1
ATOM 3774 N N . VAL B 1 68 ? 29.389 37.835 52.258 1.00 34.58 76 VAL B N 1
ATOM 3775 C CA . VAL B 1 68 ? 28.957 38.927 51.393 1.00 36.97 76 VAL B CA 1
ATOM 3776 C C . VAL B 1 68 ? 27.443 39.058 51.499 1.00 41.14 76 VAL B C 1
ATOM 3777 O O . VAL B 1 68 ? 26.705 38.126 51.163 1.00 41.88 76 VAL B O 1
ATOM 3781 N N . ARG B 1 69 ? 26.983 40.217 51.968 1.00 44.15 77 ARG B N 1
ATOM 3782 C CA . ARG B 1 69 ? 25.563 40.481 52.167 1.00 47.50 77 ARG B CA 1
ATOM 3783 C C . ARG B 1 69 ? 24.992 41.163 50.930 1.00 47.24 77 ARG B C 1
ATOM 3784 O O . ARG B 1 69 ? 25.483 42.219 50.515 1.00 48.74 77 ARG B O 1
ATOM 3792 N N . LEU B 1 70 ? 23.947 40.568 50.353 1.00 48.28 78 LEU B N 1
ATOM 3793 C CA . LEU B 1 70 ? 23.300 41.114 49.170 1.00 44.22 78 LEU B CA 1
ATOM 3794 C C . LEU B 1 70 ? 21.965 41.755 49.539 1.00 48.72 78 LEU B C 1
ATOM 3795 O O . LEU B 1 70 ? 21.292 41.303 50.470 1.00 45.46 78 LEU B O 1
ATOM 3800 N N . PRO B 1 71 ? 21.546 42.801 48.828 1.00 51.57 79 PRO B N 1
ATOM 3801 C CA . PRO B 1 71 ? 20.225 43.377 49.098 1.00 55.76 79 PRO B CA 1
ATOM 3802 C C . PRO B 1 71 ? 19.127 42.386 48.753 1.00 49.49 79 PRO B C 1
ATOM 3803 O O . PRO B 1 71 ? 19.183 41.701 47.729 1.00 44.59 79 PRO B O 1
ATOM 3807 N N . ASP B 1 72 ? 18.133 42.299 49.632 1.00 46.96 80 ASP B N 1
ATOM 3808 C CA . ASP B 1 72 ? 16.993 41.425 49.400 1.00 49.57 80 ASP B CA 1
ATOM 3809 C C . ASP B 1 72 ? 16.276 41.878 48.132 1.00 50.58 80 ASP B C 1
ATOM 3810 O O . ASP B 1 72 ? 15.688 42.967 48.115 1.00 51.84 80 ASP B O 1
ATOM 3815 N N . PRO B 1 73 ? 16.298 41.087 47.054 1.00 49.08 81 PRO B N 1
ATOM 3816 C CA . PRO B 1 73 ? 15.663 41.551 45.811 1.00 48.50 81 PRO B CA 1
ATOM 3817 C C . PRO B 1 73 ? 14.157 41.707 45.927 1.00 52.43 81 PRO B C 1
ATOM 3818 O O . PRO B 1 73 ? 13.571 42.507 45.188 1.00 50.17 81 PRO B O 1
ATOM 3822 N N . ASN B 1 74 ? 13.511 40.966 46.830 1.00 49.90 82 ASN B N 1
ATOM 3823 C CA . ASN B 1 74 ? 12.080 41.127 47.051 1.00 51.87 82 ASN B CA 1
ATOM 3824 C C . ASN B 1 74 ? 11.744 42.435 47.751 1.00 54.29 82 ASN B C 1
ATOM 3825 O O . ASN B 1 74 ? 10.566 42.799 47.814 1.00 57.87 82 ASN B O 1
ATOM 3830 N N . LYS B 1 75 ? 12.744 43.142 48.278 1.00 61.62 83 LYS B N 1
ATOM 3831 C CA . LYS B 1 75 ? 12.552 44.448 48.896 1.00 66.51 83 LYS B CA 1
ATOM 3832 C C . LYS B 1 75 ? 13.450 45.505 48.268 1.00 64.97 83 LYS B C 1
ATOM 3833 O O . LYS B 1 75 ? 13.571 46.610 48.811 1.00 64.38 83 LYS B O 1
ATOM 3839 N N . PHE B 1 76 ? 14.079 45.191 47.138 1.00 63.63 84 PHE B N 1
ATOM 3840 C CA . PHE B 1 76 ? 14.937 46.132 46.435 1.00 65.92 84 PHE B CA 1
ATOM 3841 C C . PHE B 1 76 ? 14.087 47.150 45.686 1.00 69.17 84 PHE B C 1
ATOM 3842 O O . PHE B 1 76 ? 13.017 46.824 45.165 1.00 68.67 84 PHE B O 1
ATOM 3850 N N . GLY B 1 77 ? 14.567 48.390 45.638 1.00 85.39 85 GLY B N 1
ATOM 3851 C CA . GLY B 1 77 ? 13.823 49.458 45.000 1.00 92.93 85 GLY B CA 1
ATOM 3852 C C . GLY B 1 77 ? 13.966 49.481 43.492 1.00 94.06 85 GLY B C 1
ATOM 3853 O O . GLY B 1 77 ? 14.539 50.422 42.933 1.00 97.74 85 GLY B O 1
ATOM 3854 N N . PHE B 1 78 ? 13.450 48.455 42.821 1.00 76.38 86 PHE B N 1
ATOM 3855 C CA . PHE B 1 78 ? 13.532 48.410 41.369 1.00 71.90 86 PHE B CA 1
ATOM 3856 C C . PHE B 1 78 ? 12.640 49.493 40.763 1.00 72.64 86 PHE B C 1
ATOM 3857 O O . PHE B 1 78 ? 11.509 49.693 41.218 1.00 71.56 86 PHE B O 1
ATOM 3865 N N . PRO B 1 79 ? 13.113 50.204 39.735 1.00 69.67 87 PRO B N 1
ATOM 3866 C CA . PRO B 1 79 ? 12.253 51.224 39.112 1.00 70.47 87 PRO B CA 1
ATOM 3867 C C . PRO B 1 79 ? 11.021 50.641 38.445 1.00 70.56 87 PRO B C 1
ATOM 3868 O O . PRO B 1 79 ? 9.983 51.312 38.384 1.00 73.30 87 PRO B O 1
ATOM 3872 N N . ASP B 1 80 ? 11.103 49.409 37.946 1.00 72.54 88 ASP B N 1
ATOM 3873 C CA . ASP B 1 80 ? 9.977 48.746 37.295 1.00 75.37 88 ASP B CA 1
ATOM 3874 C C . ASP B 1 80 ? 9.941 47.298 37.758 1.00 71.85 88 ASP B C 1
ATOM 3875 O O . ASP B 1 80 ? 10.934 46.577 37.620 1.00 68.83 88 ASP B O 1
ATOM 3880 N N . THR B 1 81 ? 8.800 46.875 38.304 1.00 72.12 89 THR B N 1
ATOM 3881 C CA . THR B 1 81 ? 8.635 45.529 38.839 1.00 70.75 89 THR B CA 1
ATOM 3882 C C . THR B 1 81 ? 7.692 44.680 37.993 1.00 69.64 89 THR B C 1
ATOM 3883 O O . THR B 1 81 ? 7.212 43.642 38.458 1.00 70.88 89 THR B O 1
ATOM 3887 N N . SER B 1 82 ? 7.421 45.095 36.755 1.00 64.31 90 SER B N 1
ATOM 3888 C CA . SER B 1 82 ? 6.485 44.375 35.900 1.00 65.10 90 SER B CA 1
ATOM 3889 C C . SER B 1 82 ? 7.051 43.070 35.353 1.00 63.00 90 SER B C 1
ATOM 3890 O O . SER B 1 82 ? 6.369 42.413 34.559 1.00 64.34 90 SER B O 1
ATOM 3893 N N . PHE B 1 83 ? 8.261 42.675 35.746 1.00 64.47 91 PHE B N 1
ATOM 3894 C CA . PHE B 1 83 ? 8.874 41.454 35.239 1.00 61.18 91 PHE B CA 1
ATOM 3895 C C . PHE B 1 83 ? 8.519 40.221 36.062 1.00 59.67 91 PHE B C 1
ATOM 3896 O O . PHE B 1 83 ? 8.939 39.115 35.703 1.00 58.38 91 PHE B O 1
ATOM 3904 N N . TYR B 1 84 ? 7.767 40.375 37.148 1.00 58.31 92 TYR B N 1
ATOM 3905 C CA . TYR B 1 84 ? 7.358 39.233 37.953 1.00 58.33 92 TYR B CA 1
ATOM 3906 C C . TYR B 1 84 ? 6.120 39.618 38.750 1.00 61.11 92 TYR B C 1
ATOM 3907 O O . TYR B 1 84 ? 5.726 40.785 38.802 1.00 62.80 92 TYR B O 1
ATOM 3916 N N . ASN B 1 85 ? 5.512 38.614 39.371 1.00 61.55 93 ASN B N 1
ATOM 3917 C CA . ASN B 1 85 ? 4.295 38.797 40.160 1.00 62.03 93 ASN B CA 1
ATOM 3918 C C . ASN B 1 85 ? 4.569 38.408 41.605 1.00 58.99 93 ASN B C 1
ATOM 3919 O O . ASN B 1 85 ? 4.694 37.205 41.902 1.00 58.09 93 ASN B O 1
ATOM 3924 N N . PRO B 1 86 ? 4.679 39.359 42.538 1.00 63.11 94 PRO B N 1
ATOM 3925 C CA . PRO B 1 86 ? 4.949 38.978 43.935 1.00 62.89 94 PRO B CA 1
ATOM 3926 C C . PRO B 1 86 ? 3.843 38.149 44.566 1.00 64.80 94 PRO B C 1
ATOM 3927 O O . PRO B 1 86 ? 4.081 37.515 45.602 1.00 61.58 94 PRO B O 1
ATOM 3931 N N . ASP B 1 87 ? 2.642 38.131 43.982 1.00 63.97 95 ASP B N 1
ATOM 3932 C CA . ASP B 1 87 ? 1.575 37.295 44.520 1.00 67.22 95 ASP B CA 1
ATOM 3933 C C . ASP B 1 87 ? 1.901 35.812 44.387 1.00 65.95 95 ASP B C 1
ATOM 3934 O O . ASP B 1 87 ? 1.422 35.001 45.187 1.00 66.96 95 ASP B O 1
ATOM 3939 N N . THR B 1 88 ? 2.709 35.441 43.391 1.00 60.71 96 THR B N 1
ATOM 3940 C CA . THR B 1 88 ? 3.020 34.043 43.125 1.00 59.32 96 THR B CA 1
ATOM 3941 C C . THR B 1 88 ? 4.508 33.745 43.013 1.00 57.35 96 THR B C 1
ATOM 3942 O O . THR B 1 88 ? 4.867 32.568 42.889 1.00 54.33 96 THR B O 1
ATOM 3946 N N . GLN B 1 89 ? 5.379 34.751 43.050 1.00 60.31 97 GLN B N 1
ATOM 3947 C CA . GLN B 1 89 ? 6.793 34.543 42.773 1.00 58.15 97 GLN B CA 1
ATOM 3948 C C . GLN B 1 89 ? 7.644 35.274 43.801 1.00 54.66 97 GLN B C 1
ATOM 3949 O O . GLN B 1 89 ? 7.196 36.214 44.462 1.00 52.14 97 GLN B O 1
ATOM 3955 N N . ARG B 1 90 ? 8.890 34.819 43.921 1.00 54.56 98 ARG B N 1
ATOM 3956 C CA . ARG B 1 90 ? 9.888 35.462 44.760 1.00 53.40 98 ARG B CA 1
ATOM 3957 C C . ARG B 1 90 ? 11.200 35.523 43.992 1.00 52.11 98 ARG B C 1
ATOM 3958 O O . ARG B 1 90 ? 11.450 34.725 43.086 1.00 51.22 98 ARG B O 1
ATOM 3966 N N . LEU B 1 91 ? 12.037 36.486 44.366 1.00 48.76 99 LEU B N 1
ATOM 3967 C CA . LEU B 1 91 ? 13.272 36.768 43.652 1.00 46.33 99 LEU B CA 1
ATOM 3968 C C . LEU B 1 91 ? 14.480 36.307 44.456 1.00 46.74 99 LEU B C 1
ATOM 3969 O O . LEU B 1 91 ? 14.431 36.201 45.685 1.00 48.03 99 LEU B O 1
ATOM 3974 N N . VAL B 1 92 ? 15.566 36.030 43.740 1.00 44.73 100 VAL B N 1
ATOM 3975 C CA . VAL B 1 92 ? 16.824 35.619 44.352 1.00 43.81 100 VAL B CA 1
ATOM 3976 C C . VAL B 1 92 ? 17.940 35.934 43.368 1.00 43.36 100 VAL B C 1
ATOM 3977 O O . VAL B 1 92 ? 17.766 35.807 42.153 1.00 46.74 100 VAL B O 1
ATOM 3981 N N . TRP B 1 93 ? 19.086 36.352 43.898 1.00 42.75 101 TRP B N 1
ATOM 3982 C CA . TRP B 1 93 ? 20.240 36.643 43.063 1.00 42.27 101 TRP B CA 1
ATOM 3983 C C . TRP B 1 93 ? 21.005 35.367 42.736 1.00 43.02 101 TRP B C 1
ATOM 3984 O O . TRP B 1 93 ? 21.072 34.431 43.538 1.00 45.28 101 TRP B O 1
ATOM 3995 N N . ALA B 1 94 ? 21.592 35.346 41.545 1.00 44.75 102 ALA B N 1
ATOM 3996 C CA . ALA B 1 94 ? 22.524 34.305 41.139 1.00 40.70 102 ALA B CA 1
ATOM 3997 C C . ALA B 1 94 ? 23.856 34.962 40.819 1.00 40.41 102 ALA B C 1
ATOM 3998 O O . ALA B 1 94 ? 23.896 35.988 40.132 1.00 42.15 102 ALA B O 1
ATOM 4000 N N . CYS B 1 95 ? 24.940 34.387 41.328 1.00 39.42 103 CYS B N 1
ATOM 4001 C CA . CYS B 1 95 ? 26.275 34.888 41.037 1.00 40.09 103 CYS B CA 1
ATOM 4002 C C . CYS B 1 95 ? 26.755 34.272 39.730 1.00 41.05 103 CYS B C 1
ATOM 4003 O O . CYS B 1 95 ? 26.859 33.045 39.616 1.00 38.58 103 CYS B O 1
ATOM 4006 N N . VAL B 1 96 ? 27.039 35.123 38.746 1.00 41.19 104 VAL B N 1
ATOM 4007 C CA . VAL B 1 96 ? 27.499 34.671 37.436 1.00 40.17 104 VAL B CA 1
ATOM 4008 C C . VAL B 1 96 ? 28.930 35.088 37.144 1.00 43.18 104 VAL B C 1
ATOM 4009 O O . VAL B 1 96 ? 29.511 34.599 36.159 1.00 43.29 104 VAL B O 1
ATOM 4013 N N . GLY B 1 97 ? 29.515 35.966 37.953 1.00 42.02 105 GLY B N 1
ATOM 4014 C CA . GLY B 1 97 ? 30.883 36.398 37.754 1.00 37.50 105 GLY B CA 1
ATOM 4015 C C . GLY B 1 97 ? 31.516 36.899 39.034 1.00 39.24 105 GLY B C 1
ATOM 4016 O O . GLY B 1 97 ? 30.846 37.524 39.863 1.00 40.06 105 GLY B O 1
ATOM 4017 N N . LEU B 1 98 ? 32.807 36.626 39.206 1.00 37.21 106 LEU B N 1
ATOM 4018 C CA . LEU B 1 98 ? 33.547 37.057 40.382 1.00 42.75 106 LEU B CA 1
ATOM 4019 C C . LEU B 1 98 ? 34.995 37.300 39.990 1.00 39.30 106 LEU B C 1
ATOM 4020 O O . LEU B 1 98 ? 35.541 36.593 39.139 1.00 42.19 106 LEU B O 1
ATOM 4025 N N . GLU B 1 99 ? 35.609 38.303 40.614 1.00 36.80 107 GLU B N 1
ATOM 4026 C CA . GLU B 1 99 ? 37.051 38.496 40.539 1.00 38.92 107 GLU B CA 1
ATOM 4027 C C . GLU B 1 99 ? 37.551 38.902 41.914 1.00 37.79 107 GLU B C 1
ATOM 4028 O O . GLU B 1 99 ? 37.002 39.821 42.531 1.00 41.90 107 GLU B O 1
ATOM 4034 N N . ILE B 1 100 ? 38.581 38.215 42.392 1.00 37.34 108 ILE B N 1
ATOM 4035 C CA . ILE B 1 100 ? 39.160 38.473 43.704 1.00 34.10 108 ILE B CA 1
ATOM 4036 C C . ILE B 1 100 ? 40.389 39.344 43.482 1.00 34.00 108 ILE B C 1
ATOM 4037 O O . ILE B 1 100 ? 41.460 38.851 43.119 1.00 37.54 108 ILE B O 1
ATOM 4042 N N . GLY B 1 101 ? 40.234 40.645 43.703 1.00 37.11 109 GLY B N 1
ATOM 4043 C CA . GLY B 1 101 ? 41.363 41.546 43.590 1.00 37.70 109 GLY B CA 1
ATOM 4044 C C . GLY B 1 101 ? 42.309 41.383 44.767 1.00 39.27 109 GLY B C 1
ATOM 4045 O O . GLY B 1 101 ? 41.891 41.285 45.922 1.00 36.77 109 GLY B O 1
ATOM 4046 N N . ARG B 1 102 ? 43.604 41.341 44.460 1.00 37.31 110 ARG B N 1
ATOM 4047 C CA . ARG B 1 102 ? 44.652 41.226 45.467 1.00 32.66 110 ARG B CA 1
ATOM 4048 C C . ARG B 1 102 ? 45.673 42.325 45.224 1.00 35.08 110 ARG B C 1
ATOM 4049 O O . ARG B 1 102 ? 46.277 42.386 44.148 1.00 37.03 110 ARG B O 1
ATOM 4057 N N . GLY B 1 103 ? 45.852 43.198 46.216 1.00 34.83 111 GLY B N 1
ATOM 4058 C CA . GLY B 1 103 ? 46.897 44.195 46.190 1.00 38.86 111 GLY B CA 1
ATOM 4059 C C . GLY B 1 103 ? 48.143 43.723 46.930 1.00 39.87 111 GLY B C 1
ATOM 4060 O O . GLY B 1 103 ? 48.232 42.596 47.405 1.00 39.52 111 GLY B O 1
ATOM 4061 N N . GLN B 1 104 ? 49.116 44.632 47.016 1.00 38.43 112 GLN B N 1
ATOM 4062 C CA . GLN B 1 104 ? 50.411 44.386 47.646 1.00 36.75 112 GLN B CA 1
ATOM 4063 C C . GLN B 1 104 ? 51.280 43.507 46.753 1.00 37.13 112 GLN B C 1
ATOM 4064 O O . GLN B 1 104 ? 50.757 42.706 45.967 1.00 32.29 112 GLN B O 1
ATOM 4070 N N . PRO B 1 105 ? 52.603 43.626 46.841 1.00 38.89 113 PRO B N 1
ATOM 4071 C CA . PRO B 1 105 ? 53.474 42.820 45.982 1.00 35.78 113 PRO B CA 1
ATOM 4072 C C . PRO B 1 105 ? 53.501 41.362 46.409 1.00 34.30 113 PRO B C 1
ATOM 4073 O O . PRO B 1 105 ? 53.209 41.010 47.553 1.00 32.70 113 PRO B O 1
ATOM 4077 N N . LEU B 1 106 ? 53.858 40.503 45.456 1.00 30.08 114 LEU B N 1
ATOM 4078 C CA . LEU B 1 106 ? 54.144 39.116 45.791 1.00 34.03 114 LEU B CA 1
ATOM 4079 C C . LEU B 1 106 ? 55.339 39.059 46.735 1.00 35.64 114 LEU B C 1
ATOM 4080 O O . LEU B 1 106 ? 56.240 39.900 46.681 1.00 31.50 114 LEU B O 1
ATOM 4085 N N . GLY B 1 107 ? 55.340 38.063 47.611 1.00 29.65 115 GLY B N 1
ATOM 4086 C CA . GLY B 1 107 ? 56.407 37.939 48.589 1.00 34.99 115 GLY B CA 1
ATOM 4087 C C . GLY B 1 107 ? 56.128 36.795 49.537 1.00 36.08 115 GLY B C 1
ATOM 4088 O O . GLY B 1 107 ? 55.062 36.170 49.503 1.00 33.53 115 GLY B O 1
ATOM 4089 N N . VAL B 1 108 ? 57.109 36.533 50.397 1.00 34.13 116 VAL B N 1
ATOM 4090 C CA . VAL B 1 108 ? 57.071 35.401 51.315 1.00 34.82 116 VAL B CA 1
ATOM 4091 C C . VAL B 1 108 ? 57.511 35.876 52.691 1.00 35.22 116 VAL B C 1
ATOM 4092 O O . VAL B 1 108 ? 58.526 36.569 52.821 1.00 38.32 116 VAL B O 1
ATOM 4096 N N . GLY B 1 109 ? 56.745 35.504 53.715 1.00 36.68 117 GLY B N 1
ATOM 4097 C CA . GLY B 1 109 ? 57.121 35.752 55.088 1.00 41.32 117 GLY B CA 1
ATOM 4098 C C . GLY B 1 109 ? 57.641 34.488 55.756 1.00 35.30 117 GLY B C 1
ATOM 4099 O O . GLY B 1 109 ? 57.539 33.383 55.229 1.00 35.37 117 GLY B O 1
ATOM 4100 N N . VAL B 1 110 ? 58.216 34.675 56.943 1.00 30.93 118 VAL B N 1
ATOM 4101 C CA . VAL B 1 110 ? 58.746 33.569 57.725 1.00 29.37 118 VAL B CA 1
ATOM 4102 C C . VAL B 1 110 ? 58.120 33.601 59.111 1.00 30.53 118 VAL B C 1
ATOM 4103 O O . VAL B 1 110 ? 57.672 34.642 59.595 1.00 29.50 118 VAL B O 1
ATOM 4107 N N . SER B 1 111 ? 58.091 32.430 59.743 1.00 31.67 119 SER B N 1
ATOM 4108 C CA . SER B 1 111 ? 57.598 32.277 61.102 1.00 34.31 119 SER B CA 1
ATOM 4109 C C . SER B 1 111 ? 58.562 31.386 61.868 1.00 32.49 119 SE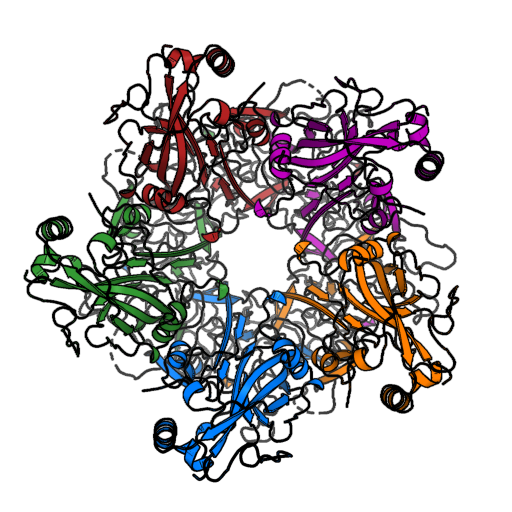R B C 1
ATOM 4110 O O . SER B 1 111 ? 59.252 30.548 61.281 1.00 32.04 119 SER B O 1
ATOM 4113 N N . GLY B 1 112 ? 58.606 31.568 63.177 1.00 28.40 120 GLY B N 1
ATOM 4114 C CA . GLY B 1 112 ? 59.525 30.811 63.990 1.00 32.27 120 GLY B CA 1
ATOM 4115 C C . GLY B 1 112 ? 59.085 30.708 65.428 1.00 31.46 120 GLY B C 1
ATOM 4116 O O . GLY B 1 112 ? 57.917 30.914 65.761 1.00 30.03 120 GLY B O 1
ATOM 4117 N N . HIS B 1 113 ? 60.046 30.382 66.281 1.00 30.95 121 HIS B N 1
ATOM 4118 C CA . HIS B 1 113 ? 59.807 30.188 67.701 1.00 31.47 121 HIS B CA 1
ATOM 4119 C C . HIS B 1 113 ? 61.117 30.440 68.440 1.00 33.86 121 HIS B C 1
ATOM 4120 O O . HIS B 1 113 ? 62.142 29.844 68.086 1.00 33.10 121 HIS B O 1
ATOM 4127 N N . PRO B 1 114 ? 61.144 31.315 69.449 1.00 32.52 122 PRO B N 1
ATOM 4128 C CA . PRO B 1 114 ? 62.389 31.491 70.216 1.00 30.87 122 PRO B CA 1
ATOM 4129 C C . PRO B 1 114 ? 62.811 30.241 70.967 1.00 32.51 122 PRO B C 1
ATOM 4130 O O . PRO B 1 114 ? 63.987 30.118 71.333 1.00 33.75 122 PRO B O 1
ATOM 4134 N N . TYR B 1 115 ? 61.891 29.305 71.198 1.00 31.43 123 TYR B N 1
ATOM 4135 C CA . TYR B 1 115 ? 62.176 28.053 71.891 1.00 33.83 123 TYR B CA 1
ATOM 4136 C C . TYR B 1 115 ? 61.599 26.880 71.093 1.00 32.86 123 TYR B C 1
ATOM 4137 O O . TYR B 1 115 ? 60.806 26.089 71.601 1.00 33.72 123 TYR B O 1
ATOM 4146 N N . LEU B 1 116 ? 61.997 26.764 69.827 1.00 29.96 124 LEU B N 1
ATOM 4147 C CA . LEU B 1 116 ? 61.538 25.647 69.011 1.00 30.75 124 LEU B CA 1
ATOM 4148 C C . LEU B 1 116 ? 62.169 24.350 69.501 1.00 31.65 124 LEU B C 1
ATOM 4149 O O . LEU B 1 116 ? 63.367 24.297 69.794 1.00 30.86 124 LEU B O 1
ATOM 4154 N N . ASN B 1 117 ? 61.357 23.296 69.599 1.00 28.62 125 ASN B N 1
ATOM 4155 C CA . ASN B 1 117 ? 61.860 21.994 70.039 1.00 28.89 125 ASN B CA 1
ATOM 4156 C C . ASN B 1 117 ? 62.556 21.303 68.868 1.00 33.86 125 ASN B C 1
ATOM 4157 O O . ASN B 1 117 ? 62.057 20.354 68.258 1.00 29.70 125 ASN B O 1
ATOM 4162 N N . LYS B 1 118 ? 63.737 21.817 68.556 1.00 34.28 126 LYS B N 1
ATOM 4163 C CA . LYS B 1 118 ? 64.680 21.167 67.663 1.00 31.84 126 LYS B CA 1
ATOM 4164 C C . LYS B 1 118 ? 65.874 20.738 68.498 1.00 31.52 126 LYS B C 1
ATOM 4165 O O . LYS B 1 118 ? 66.405 21.536 69.279 1.00 28.74 126 LYS B O 1
ATOM 4171 N N . PHE B 1 119 ? 66.267 19.474 68.368 1.00 29.75 127 PHE B N 1
ATOM 4172 C CA . PHE B 1 119 ? 67.419 18.979 69.107 1.00 30.61 127 PHE B CA 1
ATOM 4173 C C . PHE B 1 119 ? 68.628 18.930 68.183 1.00 30.68 127 PHE B C 1
ATOM 4174 O O . PHE B 1 119 ? 69.495 19.806 68.243 1.00 31.09 127 PHE B O 1
ATOM 4182 N N . ASP B 1 120 ? 68.675 17.936 67.303 1.00 27.97 128 ASP B N 1
ATOM 4183 C CA . ASP B 1 120 ? 69.792 17.750 66.394 1.00 27.36 128 ASP B CA 1
ATOM 4184 C C . ASP B 1 120 ? 69.351 17.932 64.949 1.00 28.11 128 ASP B C 1
ATOM 4185 O O . ASP B 1 120 ? 68.172 17.790 64.609 1.00 27.23 128 ASP B O 1
ATOM 4190 N N . ASP B 1 121 ? 70.324 18.279 64.111 1.00 29.56 129 ASP B N 1
ATOM 4191 C CA . ASP B 1 121 ? 70.171 18.248 62.663 1.00 27.00 129 ASP B CA 1
ATOM 4192 C C . ASP B 1 121 ? 70.518 16.842 62.192 1.00 28.18 129 ASP B C 1
ATOM 4193 O O . ASP B 1 121 ? 71.644 16.375 62.397 1.00 28.93 129 ASP B O 1
ATOM 4198 N N . THR B 1 122 ? 69.550 16.164 61.576 1.00 26.23 130 THR B N 1
ATOM 4199 C CA . THR B 1 122 ? 69.678 14.752 61.242 1.00 26.53 130 THR B CA 1
ATOM 4200 C C . THR B 1 122 ? 69.899 14.526 59.749 1.00 24.09 130 THR B C 1
ATOM 4201 O O . THR B 1 122 ? 69.655 13.424 59.247 1.00 25.40 130 THR B O 1
ATOM 4205 N N . GLU B 1 123 ? 70.375 15.542 59.030 1.00 25.72 131 GLU B N 1
ATOM 4206 C CA . GLU B 1 123 ? 70.505 15.420 57.582 1.00 29.81 131 GLU B CA 1
ATOM 4207 C C . GLU B 1 123 ? 71.816 14.751 57.172 1.00 30.20 131 GLU B C 1
ATOM 4208 O O . GLU B 1 123 ? 71.819 13.913 56.264 1.00 28.10 131 GLU B O 1
ATOM 4214 N N . THR B 1 124 ? 72.937 15.093 57.822 1.00 26.97 132 THR B N 1
ATOM 4215 C CA . THR B 1 124 ? 74.240 14.606 57.363 1.00 30.09 132 THR B CA 1
ATOM 4216 C C . THR B 1 124 ? 75.140 14.078 58.472 1.00 36.62 132 THR B C 1
ATOM 4217 O O . THR B 1 124 ? 75.869 13.108 58.244 1.00 33.47 132 THR B O 1
ATOM 4221 N N . SER B 1 125 ? 75.130 14.694 59.654 1.00 27.68 133 SER B N 1
ATOM 4222 C CA . SER B 1 125 ? 76.081 14.343 60.710 1.00 28.78 133 SER B CA 1
ATOM 4223 C C . SER B 1 125 ? 75.387 14.441 62.062 1.00 30.36 133 SER B C 1
ATOM 4224 O O . SER B 1 125 ? 75.015 15.537 62.493 1.00 34.94 133 SER B O 1
ATOM 4227 N N . ASN B 1 126 ? 75.241 13.301 62.747 1.00 28.87 134 ASN B N 1
ATOM 4228 C CA . ASN B 1 126 ? 74.562 13.240 64.041 1.00 29.94 134 ASN B CA 1
ATOM 4229 C C . ASN B 1 126 ? 75.088 12.013 64.792 1.00 30.82 134 ASN B C 1
ATOM 4230 O O . ASN B 1 126 ? 74.387 11.038 65.069 1.00 32.58 134 ASN B O 1
ATOM 4235 N N . ARG B 1 127 ? 76.365 12.063 65.159 1.00 28.70 135 ARG B N 1
ATOM 4236 C CA . ARG B 1 127 ? 77.039 10.920 65.756 1.00 32.56 135 ARG B CA 1
ATOM 4237 C C . ARG B 1 127 ? 76.657 10.753 67.224 1.00 31.30 135 ARG B C 1
ATOM 4238 O O . ARG B 1 127 ? 76.198 11.684 67.889 1.00 31.72 135 ARG B O 1
ATOM 4246 N N . TYR B 1 128 ? 76.858 9.531 67.724 1.00 29.89 136 TYR B N 1
ATOM 4247 C CA . TYR B 1 128 ? 76.763 9.246 69.142 1.00 31.71 136 TYR B CA 1
ATOM 4248 C C . TYR B 1 128 ? 78.044 9.686 69.855 1.00 32.22 136 TYR B C 1
ATOM 4249 O O . TYR B 1 128 ? 79.117 9.725 69.248 1.00 31.36 136 TYR B O 1
ATOM 4258 N N . PRO B 1 129 ? 77.962 10.022 71.151 1.00 34.13 137 PRO B N 1
ATOM 4259 C CA . PRO B 1 129 ? 76.756 10.017 71.982 1.00 38.60 137 PRO B CA 1
ATOM 4260 C C . PRO B 1 129 ? 75.914 11.273 71.799 1.00 38.96 137 PRO B C 1
ATOM 4261 O O . PRO B 1 129 ? 76.404 12.272 71.273 1.00 40.89 137 PRO B O 1
ATOM 4265 N N . ALA B 1 130 ? 74.660 11.220 72.237 1.00 41.74 138 ALA B N 1
ATOM 4266 C CA . ALA B 1 130 ? 73.765 12.359 72.103 1.00 42.65 138 ALA B CA 1
ATOM 4267 C C . ALA B 1 130 ? 73.987 13.363 73.227 1.00 47.88 138 ALA B C 1
ATOM 4268 O O . ALA B 1 130 ? 74.264 12.994 74.371 1.00 48.55 138 ALA B O 1
ATOM 4270 N N . GLN B 1 131 ? 73.837 14.636 72.885 1.00 52.73 139 GLN B N 1
ATOM 4271 C CA . GLN B 1 131 ? 74.090 15.718 73.820 1.00 57.02 139 GLN B CA 1
ATOM 4272 C C . GLN B 1 131 ? 73.196 15.589 75.055 1.00 55.43 139 GLN B C 1
ATOM 4273 O O . GLN B 1 131 ? 72.039 15.163 74.945 1.00 51.61 139 GLN B O 1
ATOM 4279 N N . PRO B 1 132 ? 73.689 15.942 76.239 1.00 66.39 140 PRO B N 1
ATOM 4280 C CA . PRO B 1 132 ? 72.819 15.987 77.417 1.00 70.53 140 PRO B CA 1
ATOM 4281 C C . PRO B 1 132 ? 72.050 17.298 77.485 1.00 69.25 140 PRO B C 1
ATOM 4282 O O . PRO B 1 132 ? 72.437 18.310 76.897 1.00 66.59 140 PRO B O 1
ATOM 4286 N N . GLY B 1 133 ? 70.940 17.268 78.220 1.00 69.86 141 GLY B N 1
ATOM 4287 C CA . GLY B 1 133 ? 70.190 18.490 78.431 1.00 63.20 141 GLY B CA 1
ATOM 4288 C C . GLY B 1 133 ? 68.777 18.322 78.944 1.00 59.12 141 GLY B C 1
ATOM 4289 O O . GLY B 1 133 ? 68.122 17.306 78.692 1.00 58.34 141 GLY B O 1
ATOM 4290 N N . SER B 1 134 ? 68.299 19.335 79.673 1.00 48.09 142 SER B N 1
ATOM 4291 C CA . SER B 1 134 ? 66.903 19.425 80.073 1.00 49.13 142 SER B CA 1
ATOM 4292 C C . SER B 1 134 ? 66.120 20.457 79.276 1.00 45.21 142 SER B C 1
ATOM 4293 O O . SER B 1 134 ? 64.887 20.414 79.284 1.00 40.57 142 SER B O 1
ATOM 4296 N N . ASP B 1 135 ? 66.801 21.380 78.593 1.00 40.95 143 ASP B N 1
ATOM 4297 C CA . ASP B 1 135 ? 66.132 22.357 77.733 1.00 39.06 143 ASP B CA 1
ATOM 4298 C C . ASP B 1 135 ? 67.126 22.742 76.640 1.00 41.20 143 ASP B C 1
ATOM 4299 O O . ASP B 1 135 ? 67.983 23.606 76.852 1.00 36.23 143 ASP B O 1
ATOM 4304 N N . ASN B 1 136 ? 67.008 22.089 75.483 1.00 37.22 144 ASN B N 1
ATOM 4305 C CA . ASN B 1 136 ? 67.885 22.319 74.341 1.00 35.16 144 ASN B CA 1
ATOM 4306 C C . ASN B 1 136 ? 67.172 23.050 73.210 1.00 38.66 144 ASN B C 1
ATOM 4307 O O . ASN B 1 136 ? 67.609 22.981 72.058 1.00 33.30 144 ASN B O 1
ATOM 4312 N N . ARG B 1 137 ? 66.081 23.742 73.516 1.00 33.62 145 ARG B N 1
ATOM 4313 C CA . ARG B 1 137 ? 65.320 24.435 72.493 1.00 41.05 145 ARG B CA 1
ATOM 4314 C C . ARG B 1 137 ? 66.170 25.530 71.852 1.00 37.26 145 ARG B C 1
ATOM 4315 O O . ARG B 1 137 ? 67.126 26.038 72.442 1.00 37.00 145 ARG B O 1
ATOM 4323 N N . GLU B 1 138 ? 65.816 25.884 70.617 1.00 33.51 146 GLU B N 1
ATOM 4324 C CA . GLU B 1 138 ? 66.587 26.830 69.825 1.00 34.84 146 GLU B CA 1
ATOM 4325 C C . GLU B 1 138 ? 65.656 27.845 69.177 1.00 31.91 146 GLU B C 1
ATOM 4326 O O . GLU B 1 138 ? 64.465 27.593 68.983 1.00 31.92 146 GLU B O 1
ATOM 4332 N N . CYS B 1 139 ? 66.220 29.005 68.843 1.00 33.72 147 CYS B N 1
ATOM 4333 C CA . CYS B 1 139 ? 65.469 30.106 68.239 1.00 33.24 147 CYS B CA 1
ATOM 4334 C C . CYS B 1 139 ? 65.599 29.992 66.725 1.00 30.85 147 CYS B C 1
ATOM 4335 O O . CYS B 1 139 ? 66.598 30.420 66.142 1.00 34.61 147 CYS B O 1
ATOM 4338 N N . LEU B 1 140 ? 64.585 29.415 66.083 1.00 31.04 148 LEU B N 1
ATOM 4339 C CA . LEU B 1 140 ? 64.641 29.096 64.665 1.00 28.38 148 LEU B CA 1
ATOM 4340 C C . LEU B 1 140 ? 63.386 29.594 63.962 1.00 32.60 148 LEU B C 1
ATOM 4341 O O . LEU B 1 140 ? 62.327 29.763 64.574 1.00 27.99 148 LEU B O 1
ATOM 4346 N N . SER B 1 141 ? 63.521 29.826 62.658 1.00 27.08 149 SER B N 1
ATOM 4347 C CA . SER B 1 141 ? 62.415 30.260 61.815 1.00 30.99 149 SER B CA 1
ATOM 4348 C C . SER B 1 141 ? 62.422 29.456 60.522 1.00 29.87 149 SER B C 1
ATOM 4349 O O . SER B 1 141 ? 63.359 28.706 60.233 1.00 31.45 149 SER B O 1
ATOM 4352 N N . MET B 1 142 ? 61.363 29.627 59.736 1.00 32.49 150 MET B N 1
ATOM 4353 C CA . MET B 1 142 ? 61.177 28.852 58.517 1.00 31.63 150 MET B CA 1
ATOM 4354 C C . MET B 1 142 ? 60.163 29.571 57.638 1.00 30.38 150 MET B C 1
ATOM 4355 O O . MET B 1 142 ? 59.462 30.482 58.085 1.00 31.13 150 MET B O 1
ATOM 4360 N N . ASP B 1 143 ? 60.095 29.151 56.376 1.00 31.25 151 ASP B N 1
ATOM 4361 C CA . ASP B 1 143 ? 59.077 29.624 55.446 1.00 32.90 151 ASP B CA 1
ATOM 4362 C C . ASP B 1 143 ? 58.127 28.473 55.144 1.00 34.16 151 ASP B C 1
ATOM 4363 O O . ASP B 1 143 ? 58.567 27.358 54.848 1.00 39.52 151 ASP B O 1
ATOM 4368 N N . TYR B 1 144 ? 56.831 28.748 55.228 1.00 31.16 152 TYR B N 1
ATOM 4369 C CA . TYR B 1 144 ? 55.824 27.701 55.248 1.00 29.11 152 TYR B CA 1
ATOM 4370 C C . TYR B 1 144 ? 55.490 27.202 53.845 1.00 28.64 152 TYR B C 1
ATOM 4371 O O . TYR B 1 144 ? 55.815 27.824 52.830 1.00 25.81 152 TYR B O 1
ATOM 4380 N N . LYS B 1 145 ? 54.829 26.045 53.814 1.00 29.54 153 LYS B N 1
ATOM 4381 C CA . LYS B 1 145 ? 54.169 25.565 52.609 1.00 31.92 153 LYS B CA 1
ATOM 4382 C C . LYS B 1 145 ? 53.351 26.682 51.974 1.00 28.85 153 LYS B C 1
ATOM 4383 O O . LYS B 1 145 ? 52.740 27.497 52.669 1.00 27.49 153 LYS B O 1
ATOM 4389 N N . GLN B 1 146 ? 53.342 26.709 50.644 1.00 26.54 154 GLN B N 1
ATOM 4390 C CA . GLN B 1 146 ? 52.643 27.737 49.885 1.00 29.37 154 GLN B CA 1
ATOM 4391 C C . GLN B 1 146 ? 51.252 27.240 49.508 1.00 28.40 154 GLN B C 1
ATOM 4392 O O . GLN B 1 146 ? 51.102 26.114 49.026 1.00 28.95 154 GLN B O 1
ATOM 4398 N N . THR B 1 147 ? 50.241 28.082 49.725 1.00 27.14 155 THR B N 1
ATOM 4399 C CA . THR B 1 147 ? 48.861 27.721 49.412 1.00 25.47 155 THR B CA 1
ATOM 4400 C C . THR B 1 147 ? 48.143 28.897 48.773 1.00 26.59 155 THR B C 1
ATOM 4401 O O . THR B 1 147 ? 48.213 30.023 49.276 1.00 28.28 155 THR B O 1
ATOM 4405 N N . GLN B 1 148 ? 47.454 28.621 47.669 1.00 28.06 156 GLN B N 1
ATOM 4406 C CA . GLN B 1 148 ? 46.437 29.500 47.110 1.00 31.73 156 GLN B CA 1
ATOM 4407 C C . GLN B 1 148 ? 45.141 28.714 46.991 1.00 30.88 156 GLN B C 1
ATOM 4408 O O . GLN B 1 148 ? 45.147 27.565 46.538 1.00 28.13 156 GLN B O 1
ATOM 4414 N N . LEU B 1 149 ? 44.029 29.329 47.381 1.00 29.86 157 LEU B N 1
ATOM 4415 C CA . LEU B 1 149 ? 42.745 28.680 47.165 1.00 29.77 157 LEU B CA 1
ATOM 4416 C C . LEU B 1 149 ? 41.632 29.711 47.218 1.00 31.15 157 LEU B C 1
ATOM 4417 O O . LEU B 1 149 ? 41.748 30.747 47.878 1.00 28.12 157 LEU B O 1
ATOM 4422 N N . CYS B 1 150 ? 40.556 29.415 46.497 1.00 38.07 158 CYS B N 1
ATOM 4423 C CA A CYS B 1 150 ? 39.345 30.217 46.557 0.63 38.63 158 CYS B CA 1
ATOM 4424 C CA B CYS B 1 150 ? 39.344 30.217 46.539 0.37 38.97 158 CYS B CA 1
ATOM 4425 C C . CYS B 1 150 ? 38.146 29.285 46.511 1.00 38.38 158 CYS B C 1
ATOM 4426 O O . CYS B 1 150 ? 38.093 28.374 45.681 1.00 35.48 158 CYS B O 1
ATOM 4431 N N . LEU B 1 151 ? 37.200 29.509 47.418 1.00 34.05 159 LEU B N 1
ATOM 4432 C CA . LEU B 1 151 ? 35.960 28.751 47.479 1.00 33.28 159 LEU B CA 1
ATOM 4433 C C . LEU B 1 151 ? 34.795 29.725 47.404 1.00 34.16 159 LEU B C 1
ATOM 4434 O O . LEU B 1 151 ? 34.830 30.791 48.027 1.00 33.99 159 LEU B O 1
ATOM 4439 N N . ILE B 1 152 ? 33.767 29.360 46.640 1.00 34.30 160 ILE B N 1
ATOM 4440 C CA . ILE B 1 152 ? 32.583 30.193 46.461 1.00 39.39 160 ILE B CA 1
ATOM 4441 C C . ILE B 1 152 ? 31.349 29.338 46.702 1.00 38.93 160 ILE B C 1
ATOM 4442 O O . ILE B 1 152 ? 31.232 28.238 46.149 1.00 37.15 160 ILE B O 1
ATOM 4447 N N . GLY B 1 153 ? 30.430 29.849 47.513 1.00 34.21 161 GLY B N 1
ATOM 4448 C CA . GLY B 1 153 ? 29.151 29.197 47.740 1.00 37.15 161 GLY B CA 1
ATOM 4449 C C . GLY B 1 153 ? 28.256 30.106 48.551 1.00 32.08 161 GLY B C 1
ATOM 4450 O O . GLY B 1 153 ? 28.677 31.168 49.018 1.00 38.27 161 GLY B O 1
ATOM 4451 N N . CYS B 1 154 ? 27.003 29.680 48.710 1.00 37.44 162 CYS B N 1
ATOM 4452 C CA . CYS B 1 154 ? 26.054 30.396 49.555 1.00 39.98 162 CYS B CA 1
ATOM 4453 C C . CYS B 1 154 ? 26.028 29.860 50.983 1.00 39.65 162 CYS B C 1
ATOM 4454 O O . CYS B 1 154 ? 25.182 30.281 51.778 1.00 38.92 162 CYS B O 1
ATOM 4457 N N . LYS B 1 155 ? 26.942 28.953 51.321 1.00 46.64 163 LYS B N 1
ATOM 4458 C CA . LYS B 1 155 ? 27.059 28.341 52.632 1.00 47.30 163 LYS B CA 1
ATOM 4459 C C . LYS B 1 155 ? 28.523 28.373 53.054 1.00 43.43 163 LYS B C 1
ATOM 4460 O O . LYS B 1 155 ? 29.407 28.158 52.216 1.00 41.21 163 LYS B O 1
ATOM 4466 N N . PRO B 1 156 ? 28.820 28.649 54.323 1.00 42.71 164 PRO B N 1
ATOM 4467 C CA . PRO B 1 156 ? 30.219 28.768 54.724 1.00 37.84 164 PRO B CA 1
ATOM 4468 C C . PRO B 1 156 ? 30.949 27.458 54.521 1.00 38.61 164 PRO B C 1
ATOM 4469 O O . PRO B 1 156 ? 30.341 26.372 54.562 1.00 37.00 164 PRO B O 1
ATOM 4473 N N . PRO B 1 157 ? 32.262 27.507 54.298 1.00 35.23 165 PRO B N 1
ATOM 4474 C CA . PRO B 1 157 ? 32.998 26.282 53.975 1.00 34.78 165 PRO B CA 1
ATOM 4475 C C . PRO B 1 157 ? 33.215 25.401 55.194 1.00 38.21 165 PRO B C 1
ATOM 4476 O O . PRO B 1 157 ? 33.246 25.867 56.336 1.00 32.94 165 PRO B O 1
ATOM 4480 N N . THR B 1 158 ? 33.377 24.109 54.930 1.00 34.42 166 THR B N 1
ATOM 4481 C CA . THR B 1 158 ? 33.663 23.122 55.960 1.00 34.16 166 THR B CA 1
ATOM 4482 C C . THR B 1 158 ? 35.135 22.737 55.888 1.00 37.22 166 THR B C 1
ATOM 4483 O O . THR B 1 158 ? 35.651 22.429 54.808 1.00 33.11 166 THR B O 1
ATOM 4487 N N . GLY B 1 159 ? 35.810 22.769 57.037 1.00 35.18 167 GLY B N 1
ATOM 4488 C CA . GLY B 1 159 ? 37.188 22.353 57.140 1.00 35.14 167 GLY B CA 1
ATOM 4489 C C . GLY B 1 159 ? 37.303 21.024 57.869 1.00 34.08 167 GLY B C 1
ATOM 4490 O O . GLY B 1 159 ? 36.368 20.547 58.510 1.00 33.16 167 GLY B O 1
ATOM 4491 N N . GLU B 1 160 ? 38.482 20.419 57.741 1.00 31.57 168 GLU B N 1
ATOM 4492 C CA . GLU B 1 160 ? 38.824 19.203 58.462 1.00 35.04 168 GLU B CA 1
ATOM 4493 C C . GLU B 1 160 ? 40.129 19.421 59.214 1.00 30.07 168 GLU B C 1
ATOM 4494 O O . GLU B 1 160 ? 41.060 20.040 58.692 1.00 30.65 168 GLU B O 1
ATOM 4500 N N . HIS B 1 161 ? 40.190 18.915 60.443 1.00 31.24 169 HIS B N 1
ATOM 4501 C CA . HIS B 1 161 ? 41.414 18.995 61.228 1.00 32.75 169 HIS B CA 1
ATOM 4502 C C . HIS B 1 161 ? 41.409 17.871 62.252 1.00 30.95 169 HIS B C 1
ATOM 4503 O O . HIS B 1 161 ? 40.351 17.374 62.644 1.00 33.11 169 HIS B O 1
ATOM 4510 N N . TRP B 1 162 ? 42.604 17.476 62.674 1.00 31.53 170 TRP B N 1
ATOM 4511 C CA . TRP B 1 162 ? 42.760 16.411 63.652 1.00 33.66 170 TRP B CA 1
ATOM 4512 C C . TRP B 1 162 ? 42.832 17.010 65.048 1.00 34.58 170 TRP B C 1
ATOM 4513 O O . TRP B 1 162 ? 43.543 17.995 65.271 1.00 34.52 170 TRP B O 1
ATOM 4524 N N . GLY B 1 163 ? 42.081 16.422 65.980 1.00 37.77 171 GLY B N 1
ATOM 4525 C CA . GLY B 1 163 ? 42.100 16.841 67.366 1.00 34.23 171 GLY B CA 1
ATOM 4526 C C . GLY B 1 163 ? 42.155 15.638 68.285 1.00 37.04 171 GLY B C 1
ATOM 4527 O O . GLY B 1 163 ? 42.191 14.491 67.835 1.00 35.56 171 GLY B O 1
ATOM 4528 N N . LYS B 1 164 ? 42.161 15.920 69.585 1.00 39.50 172 LYS B N 1
ATOM 4529 C CA . LYS B 1 164 ? 42.218 14.859 70.581 1.00 42.97 172 LYS B CA 1
ATOM 4530 C C . LYS B 1 164 ? 40.864 14.163 70.657 1.00 45.74 172 LYS B C 1
ATOM 4531 O O . LYS B 1 164 ? 39.844 14.800 70.941 1.00 42.87 172 LYS B O 1
ATOM 4537 N N . GLY B 1 165 ? 40.854 12.863 70.396 1.00 47.48 173 GLY B N 1
ATOM 4538 C CA . GLY B 1 165 ? 39.633 12.085 70.354 1.00 49.30 173 GLY B CA 1
ATOM 4539 C C . GLY B 1 165 ? 39.272 11.480 71.692 1.00 59.30 173 GLY B C 1
ATOM 4540 O O . GLY B 1 165 ? 39.636 11.993 72.754 1.00 59.42 173 GLY B O 1
ATOM 4541 N N . VAL B 1 166 ? 38.546 10.367 71.635 1.00 72.87 174 VAL B N 1
ATOM 4542 C CA . VAL B 1 166 ? 38.077 9.654 72.817 1.00 82.93 174 VAL B CA 1
ATOM 4543 C C . VAL B 1 166 ? 38.894 8.380 72.971 1.00 83.56 174 VAL B C 1
ATOM 4544 O O . VAL B 1 166 ? 39.161 7.678 71.989 1.00 85.10 174 VAL B O 1
ATOM 4548 N N . ALA B 1 167 ? 39.287 8.083 74.206 1.00 82.89 175 ALA B N 1
ATOM 4549 C CA . ALA B 1 167 ? 40.051 6.876 74.497 1.00 84.89 175 ALA B CA 1
ATOM 4550 C C . ALA B 1 167 ? 39.122 5.679 74.666 1.00 86.13 175 ALA B C 1
ATOM 4551 O O . ALA B 1 167 ? 38.760 5.315 75.785 1.00 87.17 175 ALA B O 1
ATOM 4553 N N . THR B 1 175 ? 49.804 2.044 74.606 1.00 79.56 183 THR B N 1
ATOM 4554 C CA . THR B 1 175 ? 50.477 3.292 74.270 1.00 74.94 183 THR B CA 1
ATOM 4555 C C . THR B 1 175 ? 49.764 4.478 74.917 1.00 75.24 183 THR B C 1
ATOM 4556 O O . THR B 1 175 ? 48.542 4.469 75.077 1.00 76.55 183 THR B O 1
ATOM 4560 N N . ASP B 1 176 ? 50.539 5.490 75.298 1.00 71.21 184 ASP B N 1
ATOM 4561 C CA . ASP B 1 176 ? 50.009 6.724 75.863 1.00 69.76 184 ASP B CA 1
ATOM 4562 C C . ASP B 1 176 ? 49.809 7.804 74.802 1.00 57.44 184 ASP B C 1
ATOM 4563 O O . ASP B 1 176 ? 49.591 8.970 75.145 1.00 49.31 184 ASP B O 1
ATOM 4568 N N . CYS B 1 177 ? 49.876 7.443 73.527 1.00 49.60 185 CYS B N 1
ATOM 4569 C CA . CYS B 1 177 ? 49.683 8.426 72.477 1.00 46.37 185 CYS B CA 1
ATOM 4570 C C . CYS B 1 177 ? 48.252 8.958 72.528 1.00 44.70 185 CYS B C 1
ATOM 4571 O O . CYS B 1 177 ? 47.308 8.178 72.702 1.00 44.02 185 CYS B O 1
ATOM 4574 N N . PRO B 1 178 ? 48.047 10.266 72.385 1.00 43.72 186 PRO B N 1
ATOM 4575 C CA . PRO B 1 178 ? 46.682 10.797 72.366 1.00 46.44 186 PRO B CA 1
ATOM 4576 C C . PRO B 1 178 ? 45.885 10.184 71.230 1.00 40.11 186 PRO B C 1
ATOM 4577 O O . PRO B 1 178 ? 46.416 9.995 70.125 1.00 38.85 186 PRO B O 1
ATOM 4581 N N . PRO B 1 179 ? 44.613 9.857 71.451 1.00 44.86 187 PRO B N 1
ATOM 4582 C CA . PRO B 1 179 ? 43.789 9.365 70.342 1.00 44.38 187 PRO B CA 1
ATOM 4583 C C . PRO B 1 179 ? 43.479 10.485 69.364 1.00 40.87 187 PRO B C 1
ATOM 4584 O O . PRO B 1 179 ? 43.227 11.626 69.758 1.00 43.14 187 PRO B O 1
ATOM 4588 N N . LEU B 1 180 ? 43.507 10.152 68.077 1.00 40.03 188 LEU B N 1
ATOM 4589 C CA . LEU B 1 180 ? 43.294 11.126 67.016 1.00 43.53 188 LEU B CA 1
ATOM 4590 C C . LEU B 1 180 ? 41.867 11.030 66.497 1.00 41.07 188 LEU B C 1
ATOM 4591 O O . LEU B 1 180 ? 41.382 9.936 66.188 1.00 40.68 188 LEU B O 1
ATOM 4596 N N . GLU B 1 181 ? 41.207 12.181 66.395 1.00 37.68 189 GLU B N 1
ATOM 4597 C CA . GLU B 1 181 ? 39.850 12.276 65.876 1.00 43.30 189 GLU B CA 1
ATOM 4598 C C . GLU B 1 181 ? 39.830 13.321 64.773 1.00 39.24 189 GLU B C 1
ATOM 4599 O O . GLU B 1 181 ? 40.350 14.427 64.953 1.00 34.89 189 GLU B O 1
ATOM 4605 N N . LEU B 1 182 ? 39.235 12.973 63.639 1.00 35.42 190 LEU B N 1
ATOM 4606 C CA . LEU B 1 182 ? 39.094 13.907 62.531 1.00 39.31 190 LEU B CA 1
ATOM 4607 C C . LEU B 1 182 ? 37.825 14.727 62.738 1.00 35.68 190 LEU B C 1
ATOM 4608 O O . LEU B 1 182 ? 36.718 14.180 62.724 1.00 40.60 190 LEU B O 1
ATOM 4613 N N . PHE B 1 183 ? 37.991 16.030 62.937 1.00 34.56 191 PHE B N 1
ATOM 4614 C CA . PHE B 1 183 ? 36.883 16.928 63.221 1.00 34.09 191 PHE B CA 1
ATOM 4615 C C . PHE B 1 183 ? 36.536 17.758 61.993 1.00 35.81 191 PHE B C 1
ATOM 4616 O O . PHE B 1 183 ? 37.424 18.270 61.304 1.00 32.32 191 PHE B O 1
ATOM 4624 N N . ASN B 1 184 ? 35.241 17.890 61.729 1.00 36.55 192 ASN B N 1
ATOM 4625 C CA . ASN B 1 184 ? 34.740 18.861 60.770 1.00 35.96 192 ASN B CA 1
ATOM 4626 C C . ASN B 1 184 ? 34.236 20.091 61.512 1.00 38.37 192 ASN B C 1
ATOM 4627 O O . ASN B 1 184 ? 33.713 19.999 62.625 1.00 38.01 192 ASN B O 1
ATOM 4632 N N . SER B 1 185 ? 34.401 21.248 60.881 1.00 34.78 193 SER B N 1
ATOM 4633 C CA . SER B 1 185 ? 33.949 22.504 61.459 1.00 35.37 193 SER B CA 1
ATOM 4634 C C . SER B 1 185 ? 33.818 23.521 60.338 1.00 39.70 193 SER B C 1
ATOM 4635 O O . SER B 1 185 ? 34.322 23.324 59.230 1.00 37.16 193 SER B O 1
ATOM 4638 N N . ILE B 1 186 ? 33.132 24.614 60.639 1.00 38.40 194 ILE B N 1
ATOM 4639 C CA . ILE B 1 186 ? 33.083 25.745 59.723 1.00 39.38 194 ILE B CA 1
ATOM 4640 C C . ILE B 1 186 ? 34.410 26.484 59.800 1.00 40.71 194 ILE B C 1
ATOM 4641 O O . ILE B 1 186 ? 34.907 26.786 60.892 1.00 40.44 194 ILE B O 1
ATOM 4646 N N . ILE B 1 187 ? 34.996 26.763 58.643 1.00 37.03 195 ILE B N 1
ATOM 4647 C CA . ILE B 1 187 ? 36.194 27.590 58.587 1.00 37.41 195 ILE B CA 1
ATOM 4648 C C . ILE B 1 187 ? 35.767 29.039 58.773 1.00 40.30 195 ILE B C 1
ATOM 4649 O O . ILE B 1 187 ? 34.911 29.546 58.039 1.00 39.75 195 ILE B O 1
ATOM 4654 N N . GLU B 1 188 ? 36.350 29.700 59.763 1.00 36.51 196 GLU B N 1
ATOM 4655 C CA . GLU B 1 188 ? 36.026 31.077 60.093 1.00 34.59 196 GLU B CA 1
ATOM 4656 C C . GLU B 1 188 ? 37.140 31.999 59.620 1.00 36.73 196 GLU B C 1
ATOM 4657 O O . GLU B 1 188 ? 38.289 31.586 59.447 1.00 39.66 196 GLU B O 1
ATOM 4663 N N . ASP B 1 189 ? 36.784 33.263 59.410 1.00 34.62 197 ASP B N 1
ATOM 4664 C CA . ASP B 1 189 ? 37.778 34.260 59.046 1.00 34.89 197 ASP B CA 1
ATOM 4665 C C . ASP B 1 189 ? 38.819 34.369 60.152 1.00 38.56 197 ASP B C 1
ATOM 4666 O O . ASP B 1 189 ? 38.482 34.568 61.323 1.00 37.00 197 ASP B O 1
ATOM 4671 N N . GLY B 1 190 ? 40.088 34.222 59.781 1.00 40.52 198 GLY B N 1
ATOM 4672 C CA . GLY B 1 190 ? 41.177 34.240 60.731 1.00 38.83 198 GLY B CA 1
ATOM 4673 C C . GLY B 1 190 ? 41.686 32.872 61.131 1.00 37.32 198 GLY B C 1
ATOM 4674 O O . GLY B 1 190 ? 42.733 32.789 61.785 1.00 39.36 198 GLY B O 1
ATOM 4675 N N . ASP B 1 191 ? 40.976 31.803 60.776 1.00 34.30 199 ASP B N 1
ATOM 4676 C CA . ASP B 1 191 ? 41.497 30.462 60.996 1.00 35.14 199 ASP B CA 1
ATOM 4677 C C . ASP B 1 191 ? 42.788 30.279 60.209 1.00 32.97 199 ASP B C 1
ATOM 4678 O O . ASP B 1 191 ? 42.986 30.880 59.150 1.00 36.85 199 ASP B O 1
ATOM 4683 N N . MET B 1 192 ? 43.673 29.438 60.734 1.00 30.90 200 MET B N 1
ATOM 4684 C CA . MET B 1 192 ? 44.954 29.184 60.094 1.00 36.13 200 MET B CA 1
ATOM 4685 C C . MET B 1 192 ? 44.830 28.028 59.110 1.00 34.02 200 MET B C 1
ATOM 4686 O O . MET B 1 192 ? 44.144 27.036 59.376 1.00 33.43 200 MET B O 1
ATOM 4691 N N . VAL B 1 193 ? 45.485 28.174 57.962 1.00 30.98 201 VAL B N 1
ATOM 4692 C CA . VAL B 1 193 ? 45.614 27.067 57.026 1.00 31.54 201 VAL B CA 1
ATOM 4693 C C . VAL B 1 193 ? 46.794 26.195 57.442 1.00 32.00 201 VAL B C 1
ATOM 4694 O O . VAL B 1 193 ? 47.673 26.613 58.201 1.00 31.68 201 VAL B O 1
ATOM 4698 N N . ASP B 1 194 ? 46.807 24.958 56.954 1.00 32.46 202 ASP B N 1
ATOM 4699 C CA . ASP B 1 194 ? 47.938 24.083 57.228 1.00 27.94 202 ASP B CA 1
ATOM 4700 C C . ASP B 1 194 ? 49.204 24.668 56.613 1.00 33.89 202 ASP B C 1
ATOM 4701 O O . ASP B 1 194 ? 49.162 25.379 55.605 1.00 31.67 202 ASP B O 1
ATOM 4706 N N . THR B 1 195 ? 50.343 24.359 57.232 1.00 29.07 203 THR B N 1
ATOM 4707 C CA . THR B 1 195 ? 51.594 25.025 56.906 1.00 30.88 203 THR B CA 1
ATOM 4708 C C . THR B 1 195 ? 52.722 24.074 56.535 1.00 29.85 203 THR B C 1
ATOM 4709 O O . THR B 1 195 ? 53.846 24.535 56.304 1.00 28.82 203 THR B O 1
ATOM 4713 N N . GLY B 1 196 ? 52.460 22.774 56.459 1.00 32.91 204 GLY B N 1
ATOM 4714 C CA . GLY B 1 196 ? 53.500 21.769 56.336 1.00 29.73 204 GLY B CA 1
ATOM 4715 C C . GLY B 1 196 ? 53.576 20.824 57.515 1.00 31.05 204 GLY B C 1
ATOM 4716 O O . GLY B 1 196 ? 54.241 19.782 57.418 1.00 30.48 204 GLY B O 1
ATOM 4717 N N . PHE B 1 197 ? 52.921 21.142 58.628 1.00 32.50 205 PHE B N 1
ATOM 4718 C CA . PHE B 1 197 ? 52.864 20.261 59.784 1.00 37.44 205 PHE B CA 1
ATOM 4719 C C . PHE B 1 197 ? 51.508 19.588 59.943 1.00 36.06 205 PHE B C 1
ATOM 4720 O O . PHE B 1 197 ? 51.308 18.854 60.917 1.00 37.03 205 PHE B O 1
ATOM 4728 N N . GLY B 1 198 ? 50.581 19.816 59.024 1.00 32.11 206 GLY B N 1
ATOM 4729 C CA . GLY B 1 198 ? 49.312 19.117 58.995 1.00 33.31 206 GLY B CA 1
ATOM 4730 C C . GLY B 1 198 ? 48.162 19.996 59.461 1.00 31.49 206 GLY B C 1
ATOM 4731 O O . GLY B 1 198 ? 48.341 21.089 59.999 1.00 31.39 206 GLY B O 1
ATOM 4732 N N . CYS B 1 199 ? 46.951 19.487 59.225 1.00 31.21 207 CYS B N 1
ATOM 4733 C CA . CYS B 1 199 ? 45.729 20.120 59.720 1.00 33.71 207 CYS B CA 1
ATOM 4734 C C . CYS B 1 199 ? 45.397 19.477 61.061 1.00 34.63 207 CYS B C 1
ATOM 4735 O O . CYS B 1 199 ? 44.748 18.434 61.134 1.00 35.90 207 CYS B O 1
ATOM 4738 N N . MET B 1 200 ? 45.863 20.100 62.140 1.00 37.71 208 MET B N 1
ATOM 4739 C CA . MET B 1 200 ? 45.651 19.558 63.473 1.00 36.50 208 MET B CA 1
ATOM 4740 C C . MET B 1 200 ? 45.504 20.699 64.468 1.00 33.86 208 MET B C 1
ATOM 4741 O O . MET B 1 200 ? 45.865 21.847 64.192 1.00 30.68 208 MET B O 1
ATOM 4746 N N . ASP B 1 201 ? 44.944 20.363 65.628 1.00 32.97 209 ASP B N 1
ATOM 4747 C CA . ASP B 1 201 ? 44.828 21.287 66.754 1.00 36.67 209 ASP B CA 1
ATOM 4748 C C . ASP B 1 201 ? 46.128 21.207 67.546 1.00 33.22 209 ASP B C 1
ATOM 4749 O O . ASP B 1 201 ? 46.295 20.338 68.405 1.00 32.75 209 ASP B O 1
ATOM 4754 N N . PHE B 1 202 ? 47.060 22.114 67.252 1.00 31.59 210 PHE B N 1
ATOM 4755 C CA . PHE B 1 202 ? 48.360 22.068 67.912 1.00 35.79 210 PHE B CA 1
ATOM 4756 C C . PHE B 1 202 ? 48.250 22.417 69.390 1.00 36.22 210 PHE B C 1
ATOM 4757 O O . PHE B 1 202 ? 49.044 21.926 70.202 1.00 35.92 210 PHE B O 1
ATOM 4765 N N . GLY B 1 203 ? 47.276 23.251 69.757 1.00 37.77 211 GLY B N 1
ATOM 4766 C CA . GLY B 1 203 ? 47.109 23.603 71.157 1.00 39.75 211 GLY B CA 1
ATOM 4767 C C . GLY B 1 203 ? 46.878 22.393 72.042 1.00 41.85 211 GLY B C 1
ATOM 4768 O O . GLY B 1 203 ? 47.408 22.314 73.152 1.00 40.24 211 GLY B O 1
ATOM 4769 N N . THR B 1 204 ? 46.092 21.430 71.563 1.00 39.25 212 THR B N 1
ATOM 4770 C CA . THR B 1 204 ? 45.734 20.269 72.369 1.00 43.24 212 THR B CA 1
ATOM 4771 C C . THR B 1 204 ? 46.596 19.048 72.089 1.00 42.72 212 THR B C 1
ATOM 4772 O O . THR B 1 204 ? 46.762 18.210 72.979 1.00 41.52 212 THR B O 1
ATOM 4776 N N . LEU B 1 205 ? 47.152 18.920 70.885 1.00 37.16 213 LEU B N 1
ATOM 4777 C CA . LEU B 1 205 ? 47.907 17.728 70.523 1.00 37.76 213 LEU B CA 1
ATOM 4778 C C . LEU B 1 205 ? 49.413 17.875 70.709 1.00 39.68 213 LEU B C 1
ATOM 4779 O O . LEU B 1 205 ? 50.122 16.864 70.668 1.00 34.88 213 LEU B O 1
ATOM 4784 N N . GLN B 1 206 ? 49.920 19.092 70.913 1.00 35.40 214 GLN B N 1
ATOM 4785 C CA . GLN B 1 206 ? 51.337 19.322 71.213 1.00 34.72 214 GLN B CA 1
ATOM 4786 C C . GLN B 1 206 ? 51.403 20.127 72.509 1.00 36.54 214 GLN B C 1
ATOM 4787 O O . GLN B 1 206 ? 51.371 21.360 72.491 1.00 34.39 214 GLN B O 1
ATOM 4793 N N . ALA B 1 207 ? 51.511 19.418 73.635 1.00 37.03 215 ALA B N 1
ATOM 4794 C CA . ALA B 1 207 ? 51.355 20.046 74.942 1.00 41.03 215 ALA B CA 1
ATOM 4795 C C . ALA B 1 207 ? 52.520 20.955 75.313 1.00 40.63 215 ALA B C 1
ATOM 4796 O O . ALA B 1 207 ? 52.340 21.861 76.133 1.00 40.82 215 ALA B O 1
ATOM 4798 N N . ASN B 1 208 ? 53.705 20.744 74.737 1.00 40.79 216 ASN B N 1
ATOM 4799 C CA . ASN B 1 208 ? 54.881 21.507 75.141 1.00 37.94 216 ASN B CA 1
ATOM 4800 C C . ASN B 1 208 ? 54.906 22.919 74.570 1.00 36.61 216 ASN B C 1
ATOM 4801 O O . ASN B 1 208 ? 55.722 23.732 75.019 1.00 37.50 216 ASN B O 1
ATOM 4806 N N . LYS B 1 209 ? 54.049 23.224 73.595 1.00 34.64 217 LYS B N 1
ATOM 4807 C CA . LYS B 1 209 ? 53.943 24.552 72.991 1.00 34.78 217 LYS B CA 1
ATOM 4808 C C . LYS B 1 209 ? 55.209 24.970 72.244 1.00 38.20 217 LYS B C 1
ATOM 4809 O O . LYS B 1 209 ? 55.385 26.155 71.940 1.00 36.09 217 LYS B O 1
ATOM 4815 N N . SER B 1 210 ? 56.101 24.027 71.921 1.00 33.14 218 SER B N 1
ATOM 4816 C CA . SER B 1 210 ? 57.368 24.366 71.280 1.00 34.34 218 SER B CA 1
ATOM 4817 C C . SER B 1 210 ? 57.677 23.524 70.049 1.00 29.92 218 SER B C 1
ATOM 4818 O O . SER B 1 210 ? 58.794 23.611 69.525 1.00 31.33 218 SER B O 1
ATOM 4821 N N . ASP B 1 211 ? 56.732 22.722 69.560 1.00 30.08 219 ASP B N 1
ATOM 4822 C CA . ASP B 1 211 ? 57.026 21.848 68.432 1.00 35.04 219 ASP B CA 1
ATOM 4823 C C . ASP B 1 211 ? 56.755 22.498 67.082 1.00 31.67 219 ASP B C 1
ATOM 4824 O O . ASP B 1 211 ? 57.249 21.997 66.067 1.00 32.12 219 ASP B O 1
ATOM 4829 N N . VAL B 1 212 ? 56.000 23.592 67.046 1.00 30.61 220 VAL B N 1
ATOM 4830 C CA . VAL B 1 212 ? 55.807 24.371 65.823 1.00 30.13 220 VAL B CA 1
ATOM 4831 C C . VAL B 1 212 ? 55.914 25.850 66.163 1.00 28.94 220 VAL B C 1
ATOM 4832 O O . VAL B 1 212 ? 55.837 26.241 67.335 1.00 33.20 220 VAL B O 1
ATOM 4836 N N . PRO B 1 213 ? 56.093 26.699 65.150 1.00 29.27 221 PRO B N 1
ATOM 4837 C CA . PRO B 1 213 ? 56.223 28.138 65.411 1.00 31.70 221 PRO B CA 1
ATOM 4838 C C . PRO B 1 213 ? 55.038 28.701 66.184 1.00 35.62 221 PRO B C 1
ATOM 4839 O O . PRO B 1 213 ? 53.969 28.094 66.280 1.00 32.17 221 PRO B O 1
ATOM 4843 N N . ILE B 1 214 ? 55.244 29.904 66.730 1.00 31.45 222 ILE B N 1
ATOM 4844 C CA . ILE B 1 214 ? 54.286 30.484 67.663 1.00 34.56 222 ILE B CA 1
ATOM 4845 C C . ILE B 1 214 ? 52.989 30.910 66.985 1.00 36.93 222 ILE B C 1
ATOM 4846 O O . ILE B 1 214 ? 51.974 31.084 67.670 1.00 34.40 222 ILE B O 1
ATOM 4851 N N . ASP B 1 215 ? 52.980 31.091 65.663 1.00 35.35 223 ASP B N 1
ATOM 4852 C CA . ASP B 1 215 ? 51.746 31.510 65.011 1.00 34.08 223 ASP B CA 1
ATOM 4853 C C . ASP B 1 215 ? 50.759 30.364 64.821 1.00 29.86 223 ASP B C 1
ATOM 4854 O O . ASP B 1 215 ? 49.619 30.619 64.418 1.00 34.30 223 ASP B O 1
ATOM 4859 N N . ILE B 1 216 ? 51.143 29.125 65.133 1.00 33.11 224 ILE B N 1
ATOM 4860 C CA . ILE B 1 216 ? 50.220 27.998 65.028 1.00 30.18 224 ILE B CA 1
ATOM 4861 C C . ILE B 1 216 ? 50.288 27.093 66.257 1.00 33.96 224 ILE B C 1
ATOM 4862 O O . ILE B 1 216 ? 49.460 26.188 66.409 1.00 34.89 224 ILE B O 1
ATOM 4867 N N . CYS B 1 217 ? 51.259 27.325 67.150 1.00 33.97 225 CYS B N 1
ATOM 4868 C CA . CYS B 1 217 ? 51.448 26.403 68.270 1.00 30.62 225 CYS B CA 1
ATOM 4869 C C . CYS B 1 217 ? 50.255 26.408 69.221 1.00 36.40 225 CYS B C 1
ATOM 4870 O O . CYS B 1 217 ? 49.988 25.394 69.878 1.00 34.56 225 CYS B O 1
ATOM 4873 N N . ASN B 1 218 ? 49.527 27.521 69.312 1.00 36.15 226 ASN B N 1
ATOM 4874 C CA . ASN B 1 218 ? 48.302 27.592 70.102 1.00 41.20 226 ASN B CA 1
ATOM 4875 C C . ASN B 1 218 ? 47.078 27.788 69.211 1.00 41.61 226 ASN B C 1
ATOM 4876 O O . ASN B 1 218 ? 46.090 28.398 69.624 1.00 40.81 226 ASN B O 1
ATOM 4881 N N . SER B 1 219 ? 47.134 27.273 67.985 1.00 35.77 227 SER B N 1
ATOM 4882 C CA . SER B 1 219 ? 46.067 27.435 67.010 1.00 39.26 227 SER B CA 1
ATOM 4883 C C . SER B 1 219 ? 45.675 26.076 66.448 1.00 33.34 227 SER B C 1
ATOM 4884 O O . SER B 1 219 ? 46.326 25.057 66.695 1.00 35.56 227 SER B O 1
ATOM 4887 N N . THR B 1 220 ? 44.593 26.076 65.679 1.00 36.45 228 THR B N 1
ATOM 4888 C CA . THR B 1 220 ? 44.178 24.920 64.899 1.00 40.04 228 THR B CA 1
ATOM 4889 C C . THR B 1 220 ? 44.359 25.248 63.425 1.00 32.47 228 THR B C 1
ATOM 4890 O O . THR B 1 220 ? 43.851 26.266 62.945 1.00 40.24 228 THR B O 1
ATOM 4894 N N . CYS B 1 221 ? 45.095 24.399 62.718 1.00 30.66 229 CYS B N 1
ATOM 4895 C CA . CYS B 1 221 ? 45.233 24.524 61.275 1.00 33.79 229 CYS B CA 1
ATOM 4896 C C . CYS B 1 221 ? 44.187 23.643 60.608 1.00 32.15 229 CYS B C 1
ATOM 4897 O O . CYS B 1 221 ? 44.061 22.460 60.940 1.00 32.53 229 CYS B O 1
ATOM 4900 N N . LYS B 1 222 ? 43.431 24.227 59.684 1.00 33.70 230 LYS B N 1
ATOM 4901 C CA . LYS B 1 222 ? 42.339 23.537 59.016 1.00 30.79 230 LYS B CA 1
ATOM 4902 C C . LYS B 1 222 ? 42.626 23.422 57.527 1.00 32.59 230 LYS B C 1
ATOM 4903 O O . LYS B 1 222 ? 43.179 24.340 56.914 1.00 33.85 230 LYS B O 1
ATOM 4909 N N . TYR B 1 223 ? 42.248 22.281 56.958 1.00 32.02 231 TYR B N 1
ATOM 4910 C CA . TYR B 1 223 ? 42.263 22.037 55.529 1.00 31.68 231 TYR B CA 1
ATOM 4911 C C . TYR B 1 223 ? 40.829 21.894 55.033 1.00 34.32 231 TYR B C 1
ATOM 4912 O O . TYR B 1 223 ? 40.004 21.288 55.724 1.00 32.15 231 TYR B O 1
ATOM 4921 N N . PRO B 1 224 ? 40.486 22.436 53.866 1.00 30.75 232 PRO B N 1
ATOM 4922 C CA . PRO B 1 224 ? 39.104 22.301 53.391 1.00 33.81 232 PRO B CA 1
ATOM 4923 C C . PRO B 1 224 ? 38.743 20.835 53.207 1.00 35.96 232 PRO B C 1
ATOM 4924 O O . PRO B 1 224 ? 39.521 20.052 52.659 1.00 32.00 232 PRO B O 1
ATOM 4928 N N . ASP B 1 225 ? 37.555 20.461 53.684 1.00 32.01 233 ASP B N 1
ATOM 4929 C CA . ASP B 1 225 ? 37.039 19.111 53.454 1.00 37.87 233 ASP B CA 1
ATOM 4930 C C . ASP B 1 225 ? 36.327 19.083 52.103 1.00 36.37 233 ASP B C 1
ATOM 4931 O O . ASP B 1 225 ? 35.098 19.055 51.998 1.00 35.94 233 ASP B O 1
ATOM 4936 N N . TYR B 1 226 ? 37.148 19.097 51.048 1.00 33.76 234 TYR B N 1
ATOM 4937 C CA . TYR B 1 226 ? 36.619 19.129 49.687 1.00 32.35 234 TYR B CA 1
ATOM 4938 C C . TYR B 1 226 ? 35.684 17.957 49.425 1.00 33.15 234 TYR B C 1
ATOM 4939 O O . TYR B 1 226 ? 34.624 18.123 48.811 1.00 35.53 234 TYR B O 1
ATOM 4948 N N . LEU B 1 227 ? 36.065 16.760 49.874 1.00 33.00 235 LEU B N 1
ATOM 4949 C CA . LEU B 1 227 ? 35.267 15.572 49.588 1.00 33.57 235 LEU B CA 1
ATOM 4950 C C . LEU B 1 227 ? 33.879 15.681 50.209 1.00 36.12 235 LEU B C 1
ATOM 4951 O O . LEU B 1 227 ? 32.870 15.378 49.562 1.00 34.66 235 LEU B O 1
ATOM 4956 N N . LYS B 1 228 ? 33.809 16.118 51.467 1.00 35.91 236 LYS B N 1
ATOM 4957 C CA . LYS B 1 228 ? 32.513 16.289 52.116 1.00 38.67 236 LYS B CA 1
ATOM 4958 C C . LYS B 1 228 ? 31.695 17.375 51.429 1.00 34.82 236 LYS B C 1
ATOM 4959 O O . LYS B 1 228 ? 30.497 17.196 51.175 1.00 35.92 236 LYS B O 1
ATOM 4965 N N . MET B 1 229 ? 32.326 18.507 51.107 1.00 34.56 237 MET B N 1
ATOM 4966 C CA . MET B 1 229 ? 31.590 19.618 50.512 1.00 36.23 237 MET B CA 1
ATOM 4967 C C . MET B 1 229 ? 31.091 19.273 49.113 1.00 40.86 237 MET B C 1
ATOM 4968 O O . MET B 1 229 ? 29.988 19.676 48.727 1.00 40.44 237 MET B O 1
ATOM 4973 N N . ALA B 1 230 ? 31.885 18.536 48.336 1.00 40.72 238 ALA B N 1
ATOM 4974 C CA . ALA B 1 230 ? 31.465 18.175 46.988 1.00 42.91 238 ALA B CA 1
ATOM 4975 C C . ALA B 1 230 ? 30.339 17.151 46.988 1.00 44.34 238 ALA B C 1
ATOM 4976 O O . ALA B 1 230 ? 29.583 17.079 46.013 1.00 43.18 238 ALA B O 1
ATOM 4978 N N . SER B 1 231 ? 30.203 16.368 48.055 1.00 42.93 239 SER B N 1
ATOM 4979 C CA . SER B 1 231 ? 29.246 15.273 48.094 1.00 46.20 239 SER B CA 1
ATOM 4980 C C . SER B 1 231 ? 27.927 15.649 48.755 1.00 49.25 239 SER B C 1
ATOM 4981 O O . SER B 1 231 ? 27.036 14.798 48.848 1.00 48.34 239 SER B O 1
ATOM 4984 N N . GLU B 1 232 ? 27.771 16.886 49.218 1.00 41.04 240 GLU B N 1
ATOM 4985 C CA . GLU B 1 232 ? 26.523 17.255 49.859 1.00 46.87 240 GLU B CA 1
ATOM 4986 C C . GLU B 1 232 ? 25.410 17.349 48.814 1.00 49.55 240 GLU B C 1
ATOM 4987 O O . GLU B 1 232 ? 25.658 17.722 47.664 1.00 46.62 240 GLU B O 1
ATOM 4993 N N . PRO B 1 233 ? 24.174 17.001 49.187 1.00 47.05 241 PRO B N 1
ATOM 4994 C CA . PRO B 1 233 ? 23.122 16.852 48.161 1.00 43.60 241 PRO B CA 1
ATOM 4995 C C . PRO B 1 233 ? 22.888 18.092 47.312 1.00 39.15 241 PRO B C 1
ATOM 4996 O O . PRO B 1 233 ? 22.817 17.988 46.081 1.00 45.11 241 PRO B O 1
ATOM 5000 N N . TYR B 1 234 ? 22.750 19.263 47.932 1.00 44.49 242 TYR B N 1
ATOM 5001 C CA . TYR B 1 234 ? 22.323 20.456 47.212 1.00 44.41 242 TYR B CA 1
ATOM 5002 C C . TYR B 1 234 ? 23.478 21.265 46.635 1.00 44.29 242 TYR B C 1
ATOM 5003 O O . TYR B 1 234 ? 23.240 22.131 45.786 1.00 40.56 242 TYR B O 1
ATOM 5012 N N . GLY B 1 235 ? 24.709 21.009 47.065 1.00 38.95 243 GLY B N 1
ATOM 5013 C CA . GLY B 1 235 ? 25.863 21.688 46.502 1.00 38.37 243 GLY B CA 1
ATOM 5014 C C . GLY B 1 235 ? 25.929 23.169 46.810 1.00 40.45 243 GLY B C 1
ATOM 5015 O O . GLY B 1 235 ? 26.343 23.958 45.950 1.00 40.71 243 GLY B O 1
ATOM 5016 N N . ASP B 1 236 ? 25.534 23.569 48.021 1.00 37.85 244 ASP B N 1
ATOM 5017 C CA . ASP B 1 236 ? 25.558 24.975 48.404 1.00 40.66 244 ASP B CA 1
ATOM 5018 C C . ASP B 1 236 ? 26.951 25.465 48.775 1.00 38.98 244 ASP B C 1
ATOM 5019 O O . ASP B 1 236 ? 27.185 26.679 48.772 1.00 39.64 244 ASP B O 1
ATOM 5024 N N . SER B 1 237 ? 27.878 24.558 49.087 1.00 39.94 245 SER B N 1
ATOM 5025 C CA . SER B 1 237 ? 29.175 24.966 49.617 1.00 42.33 245 SER B CA 1
ATOM 5026 C C . SER B 1 237 ? 30.141 25.396 48.517 1.00 42.20 245 SER B C 1
ATOM 5027 O O . SER B 1 237 ? 30.861 26.388 48.678 1.00 43.25 245 SER B O 1
ATOM 5030 N N . LEU B 1 238 ? 30.179 24.669 47.396 1.00 40.20 246 LEU B N 1
ATOM 5031 C CA . LEU B 1 238 ? 31.195 24.877 46.359 1.00 43.24 246 LEU B CA 1
ATOM 5032 C C . LEU B 1 238 ? 30.528 25.100 45.003 1.00 44.79 246 LEU B C 1
ATOM 5033 O O . LEU B 1 238 ? 30.410 24.174 44.199 1.00 43.70 246 LEU B O 1
ATOM 5038 N N . PHE B 1 239 ? 30.107 26.342 44.745 1.00 40.60 247 PHE B N 1
ATOM 5039 C CA . PHE B 1 239 ? 29.767 26.722 43.379 1.00 37.75 247 PHE B CA 1
ATOM 5040 C C . PHE B 1 239 ? 30.967 26.568 42.457 1.00 40.38 247 PHE B C 1
ATOM 5041 O O . PHE B 1 239 ? 30.808 26.279 41.267 1.00 38.14 247 PHE B O 1
ATOM 5049 N N . PHE B 1 240 ? 32.169 26.750 42.996 1.00 36.02 248 PHE B N 1
ATOM 5050 C CA . PHE B 1 240 ? 33.387 26.869 42.213 1.00 34.82 248 PHE B CA 1
ATOM 5051 C C . PHE B 1 240 ? 34.544 26.944 43.194 1.00 38.38 248 PHE B C 1
ATOM 5052 O O . PHE B 1 240 ? 34.400 27.483 44.295 1.00 38.96 248 PHE B O 1
ATOM 5060 N N . PHE B 1 241 ? 35.680 26.380 42.797 1.00 35.39 249 PHE B N 1
ATOM 5061 C CA . PHE B 1 241 ? 36.878 26.516 43.610 1.00 35.66 249 PHE B CA 1
ATOM 5062 C C . PHE B 1 241 ? 38.114 26.299 42.751 1.00 36.64 249 PHE B C 1
ATOM 5063 O O . PHE B 1 241 ? 38.063 25.637 41.711 1.00 31.82 249 PHE B O 1
ATOM 5071 N N . LEU B 1 242 ? 39.218 26.890 43.205 1.00 35.37 250 LEU B N 1
ATOM 5072 C CA . LEU B 1 242 ? 40.543 26.684 42.643 1.00 36.67 250 LEU B CA 1
ATOM 5073 C C . LEU B 1 242 ? 41.514 26.523 43.802 1.00 33.80 250 LEU B C 1
ATOM 5074 O O . LEU B 1 242 ? 41.303 27.082 44.879 1.00 30.38 250 LEU B O 1
ATOM 5079 N N . ARG B 1 243 ? 42.576 25.752 43.580 1.00 30.38 251 ARG B N 1
ATOM 5080 C CA . ARG B 1 243 ? 43.542 25.485 44.636 1.00 32.98 251 ARG B CA 1
ATOM 5081 C C . ARG B 1 243 ? 44.900 25.198 44.017 1.00 29.47 251 ARG B C 1
ATOM 5082 O O . ARG B 1 243 ? 44.997 24.614 42.933 1.00 29.60 251 ARG B O 1
ATOM 5090 N N . ARG B 1 244 ? 45.950 25.615 44.721 1.00 30.41 252 ARG B N 1
ATOM 5091 C CA . ARG B 1 244 ? 47.320 25.344 44.293 1.00 31.85 252 ARG B CA 1
ATOM 5092 C C . ARG B 1 244 ? 48.201 25.324 45.535 1.00 32.71 252 ARG B C 1
ATOM 5093 O O . ARG B 1 244 ? 48.428 26.368 46.152 1.00 36.60 252 ARG B O 1
ATOM 5101 N N . GLU B 1 245 ? 48.689 24.141 45.895 1.00 30.11 253 GLU B N 1
ATOM 5102 C CA . GLU B 1 245 ? 49.566 23.949 47.039 1.00 29.66 253 GLU B CA 1
ATOM 5103 C C . GLU B 1 245 ? 50.931 23.474 46.558 1.00 29.62 253 GLU B C 1
ATOM 5104 O O . GLU B 1 245 ? 51.039 22.828 45.512 1.00 27.86 253 GLU B O 1
ATOM 5110 N N . GLN B 1 246 ? 51.976 23.792 47.323 1.00 30.73 254 GLN B N 1
ATOM 5111 C CA . GLN B 1 246 ? 53.293 23.256 47.006 1.00 33.13 254 GLN B CA 1
ATOM 5112 C C . GLN B 1 246 ? 54.236 23.418 48.191 1.00 33.88 254 GLN B C 1
ATOM 5113 O O . GLN B 1 246 ? 54.159 24.395 48.941 1.00 29.04 254 GLN B O 1
ATOM 5119 N N . MET B 1 247 ? 55.135 22.448 48.338 1.00 32.49 255 MET B N 1
ATOM 5120 C CA . MET B 1 247 ? 56.168 22.510 49.362 1.00 33.35 255 MET B CA 1
ATOM 5121 C C . MET B 1 247 ? 57.198 21.420 49.100 1.00 30.50 255 MET B C 1
ATOM 5122 O O . MET B 1 247 ? 56.936 20.448 48.386 1.00 29.21 255 MET B O 1
ATOM 5127 N N . PHE B 1 248 ? 58.376 21.601 49.694 1.00 28.67 256 PHE B N 1
ATOM 5128 C CA . PHE B 1 248 ? 59.385 20.557 49.774 1.00 30.70 256 PHE B CA 1
ATOM 5129 C C . PHE B 1 248 ? 59.996 20.597 51.169 1.00 30.82 256 PHE B C 1
ATOM 5130 O O . PHE B 1 248 ? 59.741 21.514 51.954 1.00 30.14 256 PHE B O 1
ATOM 5138 N N . VAL B 1 249 ? 60.799 19.584 51.483 1.00 29.75 257 VAL B N 1
ATOM 5139 C CA . VAL B 1 249 ? 61.457 19.486 52.783 1.00 29.68 257 VAL B CA 1
ATOM 5140 C C . VAL B 1 249 ? 62.771 20.251 52.719 1.00 31.66 257 VAL B C 1
ATOM 5141 O O . VAL B 1 249 ? 63.672 19.888 51.955 1.00 27.54 257 VAL B O 1
ATOM 5145 N N . ARG B 1 250 ? 62.888 21.300 53.533 1.00 27.66 258 ARG B N 1
ATOM 5146 C CA . ARG B 1 250 ? 64.088 22.129 53.546 1.00 29.82 258 ARG B CA 1
ATOM 5147 C C . ARG B 1 250 ? 65.131 21.618 54.538 1.00 31.13 258 ARG B C 1
ATOM 5148 O O . ARG B 1 250 ? 66.324 21.610 54.219 1.00 27.02 258 ARG B O 1
ATOM 5156 N N . HIS B 1 251 ? 64.723 21.194 55.734 1.00 30.99 259 HIS B N 1
ATOM 5157 C CA . HIS B 1 251 ? 65.674 20.685 56.714 1.00 28.56 259 HIS B CA 1
ATOM 5158 C C . HIS B 1 251 ? 65.091 19.491 57.453 1.00 31.03 259 HIS B C 1
ATOM 5159 O O . HIS B 1 251 ? 63.877 19.261 57.461 1.00 27.81 259 HIS B O 1
ATOM 5166 N N . PHE B 1 252 ? 65.993 18.731 58.073 1.00 28.88 260 PHE B N 1
ATOM 5167 C CA . PHE B 1 252 ? 65.663 17.520 58.815 1.00 30.25 260 PHE B CA 1
ATOM 5168 C C . PHE B 1 252 ? 66.175 17.676 60.239 1.00 27.19 260 PHE B C 1
ATOM 5169 O O . PHE B 1 252 ? 67.380 17.852 60.451 1.00 27.53 260 PHE B O 1
ATOM 5177 N N . PHE B 1 253 ? 65.266 17.598 61.207 1.00 26.36 261 PHE B N 1
ATOM 5178 C CA . PHE B 1 253 ? 65.593 17.714 62.622 1.00 31.29 261 PHE B CA 1
ATOM 5179 C C . PHE B 1 253 ? 64.995 16.528 63.371 1.00 30.52 261 PHE B C 1
ATOM 5180 O O . PHE B 1 253 ? 64.288 15.694 62.798 1.00 30.55 261 PHE B O 1
ATOM 5188 N N . ASN B 1 254 ? 65.283 16.451 64.669 1.00 30.78 262 ASN B N 1
ATOM 5189 C CA . ASN B 1 254 ? 64.573 15.551 65.562 1.00 29.19 262 ASN B CA 1
ATOM 5190 C C . ASN B 1 254 ? 64.191 16.310 66.825 1.00 30.95 262 ASN B C 1
ATOM 5191 O O . ASN B 1 254 ? 64.645 17.432 67.065 1.00 28.90 262 ASN B O 1
ATOM 5196 N N . ARG B 1 255 ? 63.325 15.690 67.620 1.00 32.03 263 ARG B N 1
ATOM 5197 C CA . ARG B 1 255 ? 62.729 16.323 68.787 1.00 37.48 263 ARG B CA 1
ATOM 5198 C C . ARG B 1 255 ? 63.486 15.929 70.047 1.00 33.33 263 ARG B C 1
ATOM 5199 O O . ARG B 1 255 ? 63.963 14.797 70.167 1.00 37.20 263 ARG B O 1
ATOM 5207 N N . ALA B 1 256 ? 63.586 16.866 70.984 1.00 30.10 264 ALA B N 1
ATOM 5208 C CA . ALA B 1 256 ? 63.941 16.514 72.347 1.00 34.69 264 ALA B CA 1
ATOM 5209 C C . ALA B 1 256 ? 62.693 16.043 73.088 1.00 37.72 264 ALA B C 1
ATOM 5210 O O . ALA B 1 256 ? 61.560 16.288 72.665 1.00 35.77 264 ALA B O 1
ATOM 5212 N N . GLY B 1 257 ? 62.913 15.360 74.198 1.00 35.26 265 GLY B N 1
ATOM 5213 C CA . GLY B 1 257 ? 61.837 14.765 74.959 1.00 31.89 265 GLY B CA 1
ATOM 5214 C C . GLY B 1 257 ? 61.867 13.246 74.883 1.00 34.11 265 GLY B C 1
ATOM 5215 O O . GLY B 1 257 ? 62.531 12.644 74.036 1.00 38.59 265 GLY B O 1
ATOM 5216 N N . LYS B 1 258 ? 61.134 12.623 75.800 1.00 33.44 266 LYS B N 1
ATOM 5217 C CA . LYS B 1 258 ? 61.075 11.169 75.836 1.00 34.21 266 LYS B CA 1
ATOM 5218 C C . LYS B 1 258 ? 60.347 10.641 74.608 1.00 35.63 266 LYS B C 1
ATOM 5219 O O . LYS B 1 258 ? 59.323 11.186 74.189 1.00 41.20 266 LYS B O 1
ATOM 5225 N N . LEU B 1 259 ? 60.887 9.574 74.025 1.00 36.40 267 LEU B N 1
ATOM 5226 C CA . LEU B 1 259 ? 60.274 8.950 72.862 1.00 39.23 267 LEU B CA 1
ATOM 5227 C C . LEU B 1 259 ? 59.116 8.074 73.325 1.00 40.38 267 LEU B C 1
ATOM 5228 O O . LEU B 1 259 ? 59.322 7.085 74.037 1.00 39.13 267 LEU B O 1
ATOM 5233 N N . GLY B 1 260 ? 57.897 8.441 72.924 1.00 40.80 268 GLY B N 1
ATOM 5234 C CA . GLY B 1 260 ? 56.718 7.767 73.439 1.00 40.06 268 GLY B CA 1
ATOM 5235 C C . GLY B 1 260 ? 56.594 6.325 72.992 1.00 36.10 268 GLY B C 1
ATOM 5236 O O . GLY B 1 260 ? 56.066 5.489 73.730 1.00 35.77 268 GLY B O 1
ATOM 5237 N N . GLU B 1 261 ? 57.071 6.008 71.791 1.00 36.10 269 GLU B N 1
ATOM 5238 C CA . GLU B 1 261 ? 56.963 4.662 71.234 1.00 38.96 269 GLU B CA 1
ATOM 5239 C C . GLU B 1 261 ? 58.339 4.236 70.739 1.00 42.22 269 GLU B C 1
ATOM 5240 O O . GLU B 1 261 ? 58.807 4.714 69.701 1.00 36.60 269 GLU B O 1
ATOM 5246 N N . ALA B 1 262 ? 58.983 3.343 71.485 1.00 39.09 270 ALA B N 1
ATOM 5247 C CA . ALA B 1 262 ? 60.341 2.926 71.171 1.00 36.65 270 ALA B CA 1
ATOM 5248 C C . ALA B 1 262 ? 60.382 2.115 69.880 1.00 38.92 270 ALA B C 1
ATOM 5249 O O . ALA B 1 262 ? 59.439 1.395 69.538 1.00 35.77 270 ALA B O 1
ATOM 5251 N N . VAL B 1 263 ? 61.495 2.239 69.162 1.00 33.54 271 VAL B N 1
ATOM 5252 C CA . VAL B 1 263 ? 61.690 1.454 67.939 1.00 34.88 271 VAL B CA 1
ATOM 5253 C C . VAL B 1 263 ? 61.715 -0.029 68.299 1.00 36.09 271 VAL B C 1
ATOM 5254 O O . VAL B 1 263 ? 62.463 -0.430 69.213 1.00 36.85 271 VAL B O 1
ATOM 5258 N N . PRO B 1 264 ? 60.928 -0.882 67.642 1.00 35.70 272 PRO B N 1
ATOM 5259 C CA . PRO B 1 264 ? 60.953 -2.310 67.981 1.00 36.45 272 PRO B CA 1
ATOM 5260 C C . PRO B 1 264 ? 62.329 -2.923 67.769 1.00 38.61 272 PRO B C 1
ATOM 5261 O O . PRO B 1 264 ? 63.121 -2.470 66.938 1.00 38.03 272 PRO B O 1
ATOM 5265 N N . ASP B 1 265 ? 62.596 -3.989 68.529 1.00 39.78 273 ASP B N 1
ATOM 5266 C CA . ASP B 1 265 ? 63.914 -4.613 68.531 1.00 43.07 273 ASP B CA 1
ATOM 5267 C C . ASP B 1 265 ? 64.247 -5.303 67.215 1.00 41.70 273 ASP B C 1
ATOM 5268 O O . ASP B 1 265 ? 65.427 -5.545 66.943 1.00 44.02 273 ASP B O 1
ATOM 5273 N N . ASP B 1 266 ? 63.249 -5.629 66.395 1.00 42.52 274 ASP B N 1
ATOM 5274 C CA . ASP B 1 266 ? 63.513 -6.337 65.149 1.00 42.38 274 ASP B CA 1
ATOM 5275 C C . ASP B 1 266 ? 63.966 -5.413 64.026 1.00 38.84 274 ASP B C 1
ATOM 5276 O O . ASP B 1 266 ? 64.283 -5.902 62.936 1.00 39.73 274 ASP B O 1
ATOM 5281 N N . LEU B 1 267 ? 64.029 -4.104 64.262 1.00 33.85 275 LEU B N 1
ATOM 5282 C CA . LEU B 1 267 ? 64.418 -3.148 63.235 1.00 35.79 275 LEU B CA 1
ATOM 5283 C C . LEU B 1 267 ? 65.841 -2.626 63.399 1.00 36.93 275 LEU B C 1
ATOM 5284 O O . LEU B 1 267 ? 66.254 -1.752 62.630 1.00 32.27 275 LEU B O 1
ATOM 5289 N N . TYR B 1 268 ? 66.605 -3.135 64.362 1.00 33.46 276 TYR B N 1
ATOM 5290 C CA . TYR B 1 268 ? 67.986 -2.693 64.511 1.00 34.38 276 TYR B CA 1
ATOM 5291 C C . TYR B 1 268 ? 68.725 -3.646 65.437 1.00 32.82 276 TYR B C 1
ATOM 5292 O O . TYR B 1 268 ? 68.117 -4.378 66.224 1.00 36.16 276 TYR B O 1
ATOM 5301 N N . ILE B 1 269 ? 70.051 -3.629 65.320 1.00 34.84 277 ILE B N 1
ATOM 5302 C CA . ILE B 1 269 ? 70.941 -4.328 66.238 1.00 39.06 277 ILE B CA 1
ATOM 5303 C C . ILE B 1 269 ? 71.409 -3.320 67.278 1.00 35.95 277 ILE B C 1
ATOM 5304 O O . ILE B 1 269 ? 71.855 -2.220 66.931 1.00 33.65 277 ILE B O 1
ATOM 5309 N N . LYS B 1 270 ? 71.294 -3.685 68.551 1.00 35.85 278 LYS B N 1
ATOM 5310 C CA . LYS B 1 270 ? 71.567 -2.736 69.621 1.00 39.73 278 LYS B CA 1
ATOM 5311 C C . LYS B 1 270 ? 73.008 -2.246 69.565 1.00 38.69 278 LYS B C 1
ATOM 5312 O O . LYS B 1 270 ? 73.920 -2.956 69.132 1.00 33.48 278 LYS B O 1
ATOM 5318 N N . GLY B 1 271 ? 73.203 -1.005 70.001 1.00 33.79 279 GLY B N 1
ATOM 5319 C CA . GLY B 1 271 ? 74.526 -0.449 70.155 1.00 37.38 279 GLY B CA 1
ATOM 5320 C C . GLY B 1 271 ? 75.146 -0.858 71.478 1.00 37.07 279 GLY B C 1
ATOM 5321 O O . GLY B 1 271 ? 74.647 -1.722 72.201 1.00 35.93 279 GLY B O 1
ATOM 5322 N N . SER B 1 272 ? 76.264 -0.212 71.795 1.00 41.30 280 SER B N 1
ATOM 5323 C CA . SER B 1 272 ? 76.984 -0.507 73.026 1.00 41.43 280 SER B CA 1
ATOM 5324 C C . SER B 1 272 ? 77.960 0.624 73.305 1.00 40.11 280 SER B C 1
ATOM 5325 O O . SER B 1 272 ? 78.358 1.364 72.401 1.00 35.34 280 SER B O 1
ATOM 5328 N N . GLY B 1 273 ? 78.339 0.746 74.572 1.00 41.21 281 GLY B N 1
ATOM 5329 C CA . GLY B 1 273 ? 79.293 1.768 74.965 1.00 37.90 281 GLY B CA 1
ATOM 5330 C C . GLY B 1 273 ? 78.795 3.152 74.599 1.00 34.18 281 GLY B C 1
ATOM 5331 O O . GLY B 1 273 ? 77.763 3.619 75.099 1.00 33.40 281 GLY B O 1
ATOM 5332 N N . ASN B 1 274 ? 79.535 3.821 73.710 1.00 34.45 282 ASN B N 1
ATOM 5333 C CA . ASN B 1 274 ? 79.173 5.166 73.272 1.00 37.80 282 ASN B CA 1
ATOM 5334 C C . ASN B 1 274 ? 77.852 5.199 72.513 1.00 33.49 282 ASN B C 1
ATOM 5335 O O . ASN B 1 274 ? 77.211 6.254 72.461 1.00 35.00 282 ASN B O 1
ATOM 5340 N N . THR B 1 275 ? 77.437 4.081 71.914 1.00 30.31 283 THR B N 1
ATOM 5341 C CA . THR B 1 275 ? 76.205 4.017 71.135 1.00 35.32 283 THR B CA 1
ATOM 5342 C C . THR B 1 275 ? 75.081 3.303 71.878 1.00 37.55 283 THR B C 1
ATOM 5343 O O . THR B 1 275 ? 74.091 2.902 71.255 1.00 31.12 283 THR B O 1
ATOM 5347 N N . ALA B 1 276 ? 75.206 3.148 73.197 1.00 31.56 284 ALA B N 1
ATOM 5348 C CA . ALA B 1 276 ? 74.263 2.328 73.950 1.00 34.84 284 ALA B CA 1
ATOM 5349 C C . ALA B 1 276 ? 72.927 3.024 74.185 1.00 36.22 284 ALA B C 1
ATOM 5350 O O . ALA B 1 276 ? 71.905 2.346 74.341 1.00 32.65 284 ALA B O 1
ATOM 5352 N N . VAL B 1 277 ? 72.906 4.353 74.227 1.00 36.79 285 VAL B N 1
ATOM 5353 C CA . VAL B 1 277 ? 71.694 5.109 74.521 1.00 32.66 285 VAL B CA 1
ATOM 5354 C C . VAL B 1 277 ? 71.144 5.604 73.189 1.00 33.10 285 VAL B C 1
ATOM 5355 O O . VAL B 1 277 ? 71.657 6.562 72.605 1.00 35.60 285 VAL B O 1
ATOM 5359 N N . ILE B 1 278 ? 70.077 4.955 72.718 1.00 31.35 286 ILE B N 1
ATOM 5360 C CA . ILE B 1 278 ? 69.562 5.223 71.382 1.00 30.79 286 ILE B CA 1
ATOM 5361 C C . ILE B 1 278 ? 69.077 6.663 71.283 1.00 32.55 286 ILE B C 1
ATOM 5362 O O . ILE B 1 278 ? 68.451 7.200 72.206 1.00 34.09 286 ILE B O 1
ATOM 5367 N N . GLN B 1 279 ? 69.371 7.298 70.151 1.00 30.10 287 GLN B N 1
ATOM 5368 C CA . GLN B 1 279 ? 68.895 8.645 69.886 1.00 32.59 287 GLN B CA 1
ATOM 5369 C C . GLN B 1 279 ? 67.428 8.625 69.466 1.00 31.80 287 GLN B C 1
ATOM 5370 O O . GLN B 1 279 ? 66.880 7.597 69.056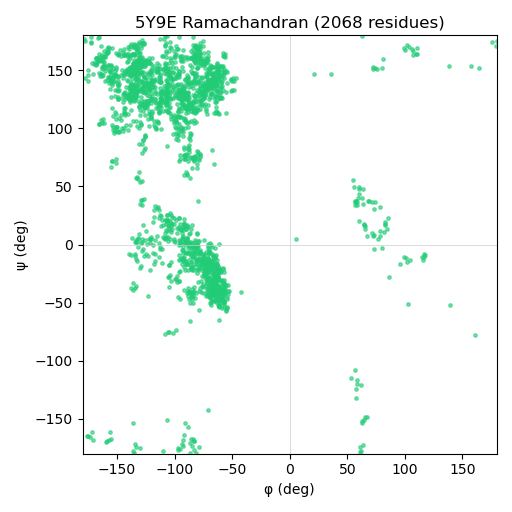 1.00 32.39 287 GLN B O 1
ATOM 5376 N N . SER B 1 280 ? 66.795 9.790 69.569 1.00 38.66 288 SER B N 1
ATOM 5377 C CA . SER B 1 280 ? 65.368 9.894 69.295 1.00 44.59 288 SER B CA 1
ATOM 5378 C C . SER B 1 280 ? 65.100 9.827 67.798 1.00 41.92 288 SER B C 1
ATOM 5379 O O . SER B 1 280 ? 65.672 10.591 67.015 1.00 42.76 288 SER B O 1
ATOM 5382 N N . SER B 1 281 ? 64.226 8.902 67.402 1.00 39.37 289 SER B N 1
ATOM 5383 C CA . SER B 1 281 ? 63.729 8.830 66.036 1.00 34.71 289 SER B CA 1
ATOM 5384 C C . SER B 1 281 ? 62.444 9.630 65.850 1.00 35.12 289 SER B C 1
ATOM 5385 O O . SER B 1 281 ? 61.678 9.357 64.918 1.00 35.83 289 SER B O 1
ATOM 5388 N N . ALA B 1 282 ? 62.188 10.602 66.728 1.00 33.38 290 ALA B N 1
ATOM 5389 C CA . ALA B 1 282 ? 61.065 11.524 66.578 1.00 32.63 290 ALA B CA 1
ATOM 5390 C C . ALA B 1 282 ? 61.485 12.646 65.627 1.00 34.26 290 ALA B C 1
ATOM 5391 O O . ALA B 1 282 ? 61.738 13.789 66.015 1.00 31.04 290 ALA B O 1
ATOM 5393 N N . PHE B 1 283 ? 61.569 12.286 64.350 1.00 29.53 291 PHE B N 1
ATOM 5394 C CA . PHE B 1 283 ? 62.003 13.215 63.321 1.00 28.89 291 PHE B CA 1
ATOM 5395 C C . PHE B 1 283 ? 60.886 14.181 62.955 1.00 29.84 291 PHE B C 1
ATOM 5396 O O . PHE B 1 283 ? 59.698 13.883 63.115 1.00 31.77 291 PHE B O 1
ATOM 5404 N N . PHE B 1 284 ? 61.279 15.355 62.460 1.00 28.18 292 PHE B N 1
ATOM 5405 C CA . PHE B 1 284 ? 60.320 16.251 61.849 1.00 35.08 292 PHE B CA 1
ATOM 5406 C C . PHE B 1 284 ? 61.036 17.123 60.828 1.00 33.27 292 PHE B C 1
ATOM 5407 O O . PHE B 1 284 ? 62.178 17.540 61.073 1.00 37.01 292 PHE B O 1
ATOM 5415 N N . PRO B 1 285 ? 60.416 17.402 59.686 1.00 32.73 293 PRO B N 1
ATOM 5416 C CA . PRO B 1 285 ? 61.027 18.299 58.707 1.00 35.76 293 PRO B CA 1
ATOM 5417 C C . PRO B 1 285 ? 60.538 19.731 58.866 1.00 32.06 293 PRO B C 1
ATOM 5418 O O . PRO B 1 285 ? 59.482 20.000 59.442 1.00 36.40 293 PRO B O 1
ATOM 5422 N N . THR B 1 286 ? 61.334 20.649 58.344 1.00 29.54 294 THR B N 1
ATOM 5423 C CA . THR B 1 286 ? 60.810 21.988 58.116 1.00 30.96 294 THR B CA 1
ATOM 5424 C C . THR B 1 286 ? 60.369 22.102 56.668 1.00 30.39 294 THR B C 1
ATOM 5425 O O . THR B 1 286 ? 61.109 21.676 55.769 1.00 33.27 294 THR B O 1
ATOM 5429 N N . PRO B 1 287 ? 59.190 22.639 56.388 1.00 29.21 295 PRO B N 1
ATOM 5430 C CA . PRO B 1 287 ? 58.767 22.803 54.999 1.00 31.71 295 PRO B CA 1
ATOM 5431 C C . PRO B 1 287 ? 59.375 24.058 54.389 1.00 32.58 295 PRO B C 1
ATOM 5432 O O . PRO B 1 287 ? 60.005 24.875 55.061 1.00 32.08 295 PRO B O 1
ATOM 5436 N N . SER B 1 288 ? 59.174 24.189 53.082 1.00 31.28 296 SER B N 1
ATOM 5437 C CA . SER B 1 288 ? 59.446 25.425 52.368 1.00 32.57 296 SER B CA 1
ATOM 5438 C C . SER B 1 288 ? 58.463 25.519 51.214 1.00 27.85 296 SER B C 1
ATOM 5439 O O . SER B 1 288 ? 58.201 24.522 50.537 1.00 28.18 296 SER B O 1
ATOM 5442 N N . GLY B 1 289 ? 57.900 26.709 51.013 1.00 31.80 297 GLY B N 1
ATOM 5443 C CA . GLY B 1 289 ? 56.963 26.918 49.926 1.00 34.57 297 GLY B CA 1
ATOM 5444 C C . GLY B 1 289 ? 57.601 27.165 48.580 1.00 33.14 297 GLY B C 1
ATOM 5445 O O . GLY B 1 289 ? 56.889 27.225 47.568 1.00 29.47 297 GLY B O 1
ATOM 5446 N N . SER B 1 290 ? 58.920 27.303 48.550 1.00 30.14 298 SER B N 1
ATOM 5447 C CA . SER B 1 290 ? 59.668 27.534 47.313 1.00 27.53 298 SER B CA 1
ATOM 5448 C C . SER B 1 290 ? 59.261 28.905 46.757 1.00 29.06 298 SER B C 1
ATOM 5449 O O . SER B 1 290 ? 58.925 29.823 47.517 1.00 31.92 298 SER B O 1
ATOM 5452 N N . ILE B 1 291 ? 59.278 29.034 45.448 1.00 29.67 299 ILE B N 1
ATOM 5453 C CA . ILE B 1 291 ? 59.188 30.321 44.773 1.00 31.91 299 ILE B CA 1
ATOM 5454 C C . ILE B 1 291 ? 57.729 30.679 44.535 1.00 33.71 299 ILE B C 1
ATOM 5455 O O . ILE B 1 291 ? 56.892 29.810 44.266 1.00 35.20 299 ILE B O 1
ATOM 5460 N N . VAL B 1 292 ? 57.424 31.966 44.648 1.00 30.48 300 VAL B N 1
ATOM 5461 C CA . VAL B 1 292 ? 56.142 32.518 44.230 1.00 36.38 300 VAL B CA 1
ATOM 5462 C C . VAL B 1 292 ? 56.355 33.224 42.901 1.00 37.26 300 VAL B C 1
ATOM 5463 O O . VAL B 1 292 ? 57.396 33.857 42.688 1.00 33.23 300 VAL B O 1
ATOM 5467 N N . THR B 1 293 ? 55.376 33.117 42.002 1.00 36.17 301 THR B N 1
ATOM 5468 C CA . THR B 1 293 ? 55.500 33.652 40.652 1.00 35.74 301 THR B CA 1
ATOM 5469 C C . THR B 1 293 ? 54.161 34.209 40.190 1.00 38.71 301 THR B C 1
ATOM 5470 O O . THR B 1 293 ? 53.099 33.712 40.572 1.00 32.16 301 THR B O 1
ATOM 5474 N N . SER B 1 294 ? 54.228 35.241 39.343 1.00 36.32 302 SER B N 1
ATOM 5475 C CA . SER B 1 294 ? 53.013 35.841 38.798 1.00 33.01 302 SER B CA 1
ATOM 5476 C C . SER B 1 294 ? 52.224 34.838 37.967 1.00 33.77 302 SER B C 1
ATOM 5477 O O . SER B 1 294 ? 50.987 34.837 37.990 1.00 32.63 302 SER B O 1
ATOM 5480 N N . GLU B 1 295 ? 52.922 33.980 37.223 1.00 32.22 303 GLU B N 1
ATOM 5481 C CA . GLU B 1 295 ? 52.261 33.064 36.302 1.00 42.14 303 GLU B CA 1
ATOM 5482 C C . GLU B 1 295 ? 51.388 32.038 37.015 1.00 40.13 303 GLU B C 1
ATOM 5483 O O . GLU B 1 295 ? 50.475 31.486 36.391 1.00 39.01 303 GLU B O 1
ATOM 5489 N N . SER B 1 296 ? 51.636 31.771 38.294 1.00 36.55 304 SER B N 1
ATOM 5490 C CA . SER B 1 296 ? 50.848 30.800 39.045 1.00 35.58 304 SER B CA 1
ATOM 5491 C C . SER B 1 296 ? 49.693 31.430 39.811 1.00 35.43 304 SER B C 1
ATOM 5492 O O . SER B 1 296 ? 48.977 30.716 40.521 1.00 37.44 304 SER B O 1
ATOM 5495 N N . GLN B 1 297 ? 49.489 32.738 39.681 1.00 36.24 305 GLN B N 1
ATOM 5496 C CA . GLN B 1 297 ? 48.461 33.421 40.454 1.00 35.36 305 GLN B CA 1
ATOM 5497 C C . GLN B 1 297 ? 47.071 32.907 40.100 1.00 36.83 305 GLN B C 1
ATOM 5498 O O . GLN B 1 297 ? 46.735 32.722 38.928 1.00 37.40 305 GLN B O 1
ATOM 5504 N N . LEU B 1 298 ? 46.255 32.685 41.130 1.00 34.90 306 LEU B N 1
ATOM 5505 C CA . LEU B 1 298 ? 44.855 32.327 40.945 1.00 36.58 306 LEU B CA 1
ATOM 5506 C C . LEU B 1 298 ? 43.929 33.533 40.948 1.00 39.08 306 LEU B C 1
ATOM 5507 O O . LEU B 1 298 ? 42.766 33.401 40.552 1.00 41.97 306 LEU B O 1
ATOM 5512 N N . PHE B 1 299 ? 44.406 34.693 41.378 1.00 34.81 307 PHE B N 1
ATOM 5513 C CA . PHE B 1 299 ? 43.559 35.843 41.650 1.00 35.86 307 PHE B CA 1
ATOM 5514 C C . PHE B 1 299 ? 43.794 36.929 40.607 1.00 36.74 307 PHE B C 1
ATOM 5515 O O . PHE B 1 299 ? 44.571 36.764 39.665 1.00 34.49 307 PHE B O 1
ATOM 5523 N N . ASN B 1 300 ? 43.100 38.053 40.783 1.00 35.96 308 ASN B N 1
ATOM 5524 C CA . ASN B 1 300 ? 43.164 39.160 39.830 1.00 36.92 308 ASN B CA 1
ATOM 5525 C C . ASN B 1 300 ? 42.776 38.699 38.426 1.00 39.95 308 ASN B C 1
ATOM 5526 O O . ASN B 1 300 ? 43.350 39.136 37.428 1.00 39.09 308 ASN B O 1
ATOM 5531 N N . LYS B 1 301 ? 41.799 37.798 38.348 1.00 39.20 309 LYS B N 1
ATOM 5532 C CA . LYS B 1 301 ? 41.262 37.358 37.069 1.00 43.58 309 LYS B CA 1
ATOM 5533 C C . LYS B 1 301 ? 39.808 36.959 37.260 1.00 40.37 309 LYS B C 1
ATOM 5534 O O . LYS B 1 301 ? 39.418 36.554 38.362 1.00 39.01 309 LYS B O 1
ATOM 5540 N N . PRO B 1 302 ? 38.984 37.060 36.219 1.00 39.02 310 PRO B N 1
ATOM 5541 C CA . PRO B 1 302 ? 37.554 36.775 36.381 1.00 39.31 310 PRO B CA 1
ATOM 5542 C C . PRO B 1 302 ? 37.252 35.285 36.369 1.00 38.20 310 PRO B C 1
ATOM 5543 O O . PRO B 1 302 ? 37.830 34.516 35.597 1.00 39.29 310 PRO B O 1
ATOM 5547 N N . TYR B 1 303 ? 36.341 34.882 37.250 1.00 37.40 311 TYR B N 1
ATOM 5548 C CA . TYR B 1 303 ? 35.747 33.552 37.228 1.00 43.60 311 TYR B CA 1
ATOM 5549 C C . TYR B 1 303 ? 34.307 33.678 36.753 1.00 43.20 311 TYR B C 1
ATOM 5550 O O . TYR B 1 303 ? 33.534 34.458 37.319 1.00 40.24 311 TYR B O 1
ATOM 5559 N N . TRP B 1 304 ? 33.944 32.912 35.728 1.00 44.01 312 TRP B N 1
ATOM 5560 C CA . TRP B 1 304 ? 32.586 32.915 35.192 1.00 40.55 312 TRP B CA 1
ATOM 5561 C C . TRP B 1 304 ? 31.868 31.665 35.692 1.00 43.39 312 TRP B C 1
ATOM 5562 O O . TRP B 1 304 ? 32.202 30.545 35.292 1.00 41.35 312 TRP B O 1
ATOM 5573 N N . LEU B 1 305 ? 30.885 31.862 36.574 1.00 45.69 313 LEU B N 1
ATOM 5574 C CA . LEU B 1 305 ? 30.161 30.755 37.200 1.00 46.91 313 LEU B CA 1
ATOM 5575 C C . LEU B 1 305 ? 28.966 30.400 36.319 1.00 51.81 313 LEU B C 1
ATOM 5576 O O . LEU B 1 305 ? 27.814 30.739 36.600 1.00 51.29 313 LEU B O 1
ATOM 5581 N N . GLN B 1 306 ? 29.258 29.687 35.232 1.00 50.51 314 GLN B N 1
ATOM 5582 C CA . GLN B 1 306 ? 28.246 29.350 34.237 1.00 57.55 314 GLN B CA 1
ATOM 5583 C C . GLN B 1 306 ? 27.516 28.052 34.571 1.00 56.58 314 GLN B C 1
ATOM 5584 O O . GLN B 1 306 ? 26.285 27.993 34.489 1.00 53.57 314 GLN B O 1
ATOM 5590 N N . ARG B 1 307 ? 28.255 27.005 34.935 1.00 53.86 315 ARG B N 1
ATOM 5591 C CA . ARG B 1 307 ? 27.662 25.698 35.223 1.00 57.74 315 ARG B CA 1
ATOM 5592 C C . ARG B 1 307 ? 28.417 25.077 36.394 1.00 50.50 315 ARG B C 1
ATOM 5593 O O . ARG B 1 307 ? 29.529 24.568 36.224 1.00 46.87 315 ARG B O 1
ATOM 5601 N N . ALA B 1 308 ? 27.809 25.117 37.574 1.00 47.16 316 ALA B N 1
ATOM 5602 C CA . ALA B 1 308 ? 28.386 24.457 38.733 1.00 46.44 316 ALA B CA 1
ATOM 5603 C C . ALA B 1 308 ? 28.301 22.943 38.573 1.00 45.04 316 ALA B C 1
ATOM 5604 O O . ALA B 1 308 ? 27.414 22.415 37.898 1.00 44.97 316 ALA B O 1
ATOM 5606 N N . GLN B 1 309 ? 29.245 22.241 39.201 1.00 45.79 317 GLN B N 1
ATOM 5607 C CA . GLN B 1 309 ? 29.218 20.783 39.167 1.00 48.02 317 GLN B CA 1
ATOM 5608 C C . GLN B 1 309 ? 28.107 20.227 40.046 1.00 46.16 317 GLN B C 1
ATOM 5609 O O . GLN B 1 309 ? 27.555 19.163 39.744 1.00 49.78 317 GLN B O 1
ATOM 5615 N N . GLY B 1 310 ? 27.766 20.926 41.127 1.00 43.18 318 GLY B N 1
ATOM 5616 C CA . GLY B 1 310 ? 26.653 20.539 41.965 1.00 41.58 318 GLY B CA 1
ATOM 5617 C C . GLY B 1 310 ? 25.331 21.037 41.413 1.00 41.83 318 GLY B C 1
ATOM 5618 O O . GLY B 1 310 ? 25.250 21.644 40.346 1.00 43.25 318 GLY B O 1
ATOM 5619 N N . HIS B 1 311 ? 24.267 20.778 42.175 1.00 42.62 319 HIS B N 1
ATOM 5620 C CA . HIS B 1 311 ? 22.925 21.114 41.718 1.00 44.01 319 HIS B CA 1
ATOM 5621 C C . HIS B 1 311 ? 22.575 22.584 41.912 1.00 43.13 319 HIS B C 1
ATOM 5622 O O . HIS B 1 311 ? 21.665 23.079 41.239 1.00 44.91 319 HIS B O 1
ATOM 5629 N N . ASN B 1 312 ? 23.260 23.294 42.806 1.00 39.55 320 ASN B N 1
ATOM 5630 C CA . ASN B 1 312 ? 23.019 24.725 42.994 1.00 43.07 320 ASN B CA 1
ATOM 5631 C C . ASN B 1 312 ? 23.929 25.483 42.037 1.00 42.37 320 ASN B C 1
ATOM 5632 O O . ASN B 1 312 ? 25.134 25.606 42.270 1.00 41.56 320 ASN B O 1
ATOM 5637 N N . ASN B 1 313 ? 23.348 26.008 40.960 1.00 39.00 321 ASN B N 1
ATOM 5638 C CA . ASN B 1 313 ? 24.120 26.699 39.929 1.00 39.11 321 ASN B CA 1
ATOM 5639 C C . ASN B 1 313 ? 24.246 28.189 40.258 1.00 38.45 321 ASN B C 1
ATOM 5640 O O . ASN B 1 313 ? 23.806 29.068 39.517 1.00 43.69 321 ASN B O 1
ATOM 5645 N N . GLY B 1 314 ? 24.866 28.459 41.404 1.00 37.31 322 GLY B N 1
ATOM 5646 C CA . GLY B 1 314 ? 25.182 29.821 41.787 1.00 36.72 322 GLY B CA 1
ATOM 5647 C C . GLY B 1 314 ? 24.060 30.597 42.437 1.00 39.33 322 GLY B C 1
ATOM 5648 O O . GLY B 1 314 ? 24.136 31.829 42.497 1.00 40.05 322 GLY B O 1
ATOM 5649 N N . ILE B 1 315 ? 23.026 29.925 42.935 1.00 37.80 323 ILE B N 1
ATOM 5650 C CA . ILE B 1 315 ? 21.887 30.608 43.542 1.00 39.04 323 ILE B CA 1
ATOM 5651 C C . ILE B 1 315 ? 22.241 30.981 44.976 1.00 40.31 323 ILE B C 1
ATOM 5652 O O . ILE B 1 315 ? 22.582 30.115 45.789 1.00 40.42 323 ILE B O 1
ATOM 5657 N N . CYS B 1 316 ? 22.139 32.274 45.294 1.00 40.32 324 CYS B N 1
ATOM 5658 C CA . CYS B 1 316 ? 22.548 32.794 46.601 1.00 40.12 324 CYS B CA 1
ATOM 5659 C C . CYS B 1 316 ? 21.329 32.857 47.520 1.00 43.38 324 CYS B C 1
ATOM 5660 O O . CYS B 1 316 ? 20.756 33.916 47.785 1.00 41.65 324 CYS B O 1
ATOM 5663 N N . TRP B 1 317 ? 20.936 31.689 48.024 1.00 41.00 325 TRP B N 1
ATOM 5664 C CA . TRP B 1 317 ? 19.817 31.625 48.953 1.00 43.28 325 TRP B CA 1
ATOM 5665 C C . TRP B 1 317 ? 20.116 32.459 50.194 1.00 45.08 325 TRP B C 1
ATOM 5666 O O . TRP B 1 317 ? 21.260 32.560 50.645 1.00 42.52 325 TRP B O 1
ATOM 5677 N N . GLY B 1 318 ? 19.067 33.060 50.752 1.00 44.61 326 GLY B N 1
ATOM 5678 C CA . GLY B 1 318 ? 19.234 33.943 51.887 1.00 51.58 326 GLY B CA 1
ATOM 5679 C C . GLY B 1 318 ? 19.896 35.262 51.567 1.00 52.26 326 GLY B C 1
ATOM 5680 O O . GLY B 1 318 ? 20.255 35.999 52.490 1.00 49.95 326 GLY B O 1
ATOM 5681 N N . ASN B 1 319 ? 20.081 35.579 50.284 1.00 40.43 327 ASN B N 1
ATOM 5682 C CA . ASN B 1 319 ? 20.644 36.862 49.869 1.00 42.23 327 ASN B CA 1
ATOM 5683 C C . ASN B 1 319 ? 22.043 37.064 50.446 1.00 44.65 327 ASN B C 1
ATOM 5684 O O . ASN B 1 319 ? 22.407 38.161 50.877 1.00 42.42 327 ASN B O 1
ATOM 5689 N N . GLN B 1 320 ? 22.837 35.998 50.455 1.00 40.76 328 GLN B N 1
ATOM 5690 C CA . GLN B 1 320 ? 24.194 36.076 50.967 1.00 46.68 328 GLN B CA 1
ATOM 5691 C C . GLN B 1 320 ? 25.073 35.115 50.185 1.00 43.59 328 GLN B C 1
ATOM 5692 O O . GLN B 1 320 ? 24.592 34.244 49.456 1.00 44.00 328 GLN B O 1
ATOM 5698 N N . LEU B 1 321 ? 26.379 35.276 50.370 1.00 42.37 329 LEU B N 1
ATOM 5699 C CA . LEU B 1 321 ? 27.376 34.552 49.601 1.00 44.91 329 LEU B CA 1
ATOM 5700 C C . LEU B 1 321 ? 28.663 34.526 50.412 1.00 41.59 329 LEU B C 1
ATOM 5701 O O . LEU B 1 321 ? 29.020 35.526 51.040 1.00 43.16 329 LEU B O 1
ATOM 5706 N N . PHE B 1 322 ? 29.345 33.382 50.408 1.00 33.79 330 PHE B N 1
ATOM 5707 C CA . PHE B 1 322 ? 30.596 33.213 51.142 1.00 33.63 330 PHE B CA 1
ATOM 5708 C C . PHE B 1 322 ? 31.742 33.017 50.158 1.00 36.10 330 PHE B C 1
ATOM 5709 O O . PHE B 1 322 ? 31.716 32.090 49.342 1.00 37.19 330 PHE B O 1
ATOM 5717 N N . VAL B 1 323 ? 32.737 33.897 50.237 1.00 36.32 331 VAL B N 1
ATOM 5718 C CA . VAL B 1 323 ? 33.959 33.804 49.446 1.00 32.23 331 VAL B CA 1
ATOM 5719 C C . VAL B 1 323 ? 35.107 33.528 50.406 1.00 36.98 331 VAL B C 1
ATOM 5720 O O . VAL B 1 323 ? 35.431 34.369 51.254 1.00 36.37 331 VAL B O 1
ATOM 5724 N N . THR B 1 324 ? 35.717 32.355 50.275 1.00 32.77 332 THR B N 1
ATOM 5725 C CA . THR B 1 324 ? 36.821 31.935 51.127 1.00 34.27 332 THR B CA 1
ATOM 5726 C C . THR B 1 324 ? 38.113 31.991 50.332 1.00 32.97 332 THR B C 1
ATOM 5727 O O . THR B 1 324 ? 38.168 31.502 49.201 1.00 32.95 332 THR B O 1
ATOM 5731 N N . VAL B 1 325 ? 39.152 32.575 50.924 1.00 33.57 333 VAL B N 1
ATOM 5732 C CA . VAL B 1 325 ? 40.426 32.757 50.240 1.00 30.72 333 VAL B CA 1
ATOM 5733 C C . VAL B 1 325 ? 41.564 32.414 51.189 1.00 33.72 333 VAL B C 1
ATOM 5734 O O . VAL B 1 325 ? 41.539 32.774 52.371 1.00 33.47 333 VAL B O 1
ATOM 5738 N N . VAL B 1 326 ? 42.558 31.704 50.662 1.00 30.43 334 VAL B N 1
ATOM 5739 C CA . VAL B 1 326 ? 43.889 31.630 51.247 1.00 27.38 334 VAL B CA 1
ATOM 5740 C C . VAL B 1 326 ? 44.870 32.045 50.163 1.00 28.77 334 VAL B C 1
ATOM 5741 O O . VAL B 1 326 ? 44.781 31.565 49.027 1.00 30.23 334 VAL B O 1
ATOM 5745 N N . ASP B 1 327 ? 45.786 32.947 50.503 1.00 30.41 335 ASP B N 1
ATOM 5746 C CA . ASP B 1 327 ? 46.808 33.386 49.556 1.00 34.45 335 ASP B CA 1
ATOM 5747 C C . ASP B 1 327 ? 48.082 33.665 50.347 1.00 29.25 335 ASP B C 1
ATOM 5748 O O . ASP B 1 327 ? 48.210 34.727 50.962 1.00 32.98 335 ASP B O 1
ATOM 5753 N N . THR B 1 328 ? 49.018 32.719 50.317 1.00 31.10 336 THR B N 1
ATOM 5754 C CA . THR B 1 328 ? 50.305 32.898 50.974 1.00 31.59 336 THR B CA 1
ATOM 5755 C C . THR B 1 328 ? 51.356 33.515 50.056 1.00 31.76 336 THR B C 1
ATOM 5756 O O . THR B 1 328 ? 52.499 33.694 50.487 1.00 31.92 336 THR B O 1
ATOM 5760 N N . THR B 1 329 ? 51.002 33.847 48.811 1.00 28.67 337 THR B N 1
ATOM 5761 C CA . THR B 1 329 ? 51.965 34.390 47.857 1.00 28.84 337 THR B CA 1
ATOM 5762 C C . THR B 1 329 ? 52.216 35.880 48.051 1.00 31.08 337 THR B C 1
ATOM 5763 O O . THR B 1 329 ? 52.995 36.464 47.290 1.00 34.31 337 THR B O 1
ATOM 5767 N N . ARG B 1 330 ? 51.574 36.506 49.038 1.00 29.01 338 ARG B N 1
ATOM 5768 C CA . ARG B 1 330 ? 51.837 37.892 49.409 1.00 29.21 338 ARG B CA 1
ATOM 5769 C C . ARG B 1 330 ? 52.100 37.998 50.907 1.00 37.56 338 ARG B C 1
ATOM 5770 O O . ARG B 1 330 ? 51.741 38.994 51.542 1.00 36.44 338 ARG B O 1
ATOM 5778 N N . SER B 1 331 ? 52.733 36.975 51.483 1.00 37.23 339 SER B N 1
ATOM 5779 C CA . SER B 1 331 ? 52.859 36.842 52.928 1.00 38.21 339 SER B CA 1
ATOM 5780 C C . SER B 1 331 ? 54.040 37.621 53.506 1.00 39.39 339 SER B C 1
ATOM 5781 O O . SER B 1 331 ? 54.442 37.350 54.644 1.00 37.06 339 SER B O 1
ATOM 5784 N N . THR B 1 332 ? 54.595 38.577 52.761 1.00 34.33 340 THR B N 1
ATOM 5785 C CA . THR B 1 332 ? 55.669 39.409 53.283 1.00 40.73 340 THR B CA 1
ATOM 5786 C C . THR B 1 332 ? 55.277 39.999 54.631 1.00 39.71 340 THR B C 1
ATOM 5787 O O . THR B 1 332 ? 54.123 40.371 54.855 1.00 37.45 340 THR B O 1
ATOM 5791 N N . ASN B 1 333 ? 56.250 40.069 55.536 1.00 33.85 341 ASN B N 1
ATOM 5792 C CA . ASN B 1 333 ? 56.085 40.715 56.832 1.00 36.31 341 ASN B CA 1
ATOM 5793 C C . ASN B 1 333 ? 57.054 41.885 56.896 1.00 37.23 341 ASN B C 1
ATOM 5794 O O . ASN B 1 333 ? 58.259 41.705 56.690 1.00 42.59 341 ASN B O 1
ATOM 5799 N N . MET B 1 334 ? 56.531 43.077 57.168 1.00 41.59 342 MET B N 1
ATOM 5800 C CA . MET B 1 334 ? 57.345 44.284 57.140 1.00 40.89 342 MET B CA 1
ATOM 5801 C C . MET B 1 334 ? 58.072 44.480 58.466 1.00 39.23 342 MET B C 1
ATOM 5802 O O . MET B 1 334 ? 57.479 44.336 59.540 1.00 37.12 342 MET B O 1
ATOM 5807 N N . THR B 1 335 ? 59.361 44.805 58.382 1.00 32.22 343 THR B N 1
ATOM 5808 C CA . THR B 1 335 ? 60.140 45.183 59.553 1.00 35.01 343 THR B CA 1
ATOM 5809 C C . THR B 1 335 ? 59.928 46.661 59.848 1.00 34.12 343 THR B C 1
ATOM 5810 O O . THR B 1 335 ? 60.072 47.506 58.958 1.00 42.38 343 THR B O 1
ATOM 5814 N N . LEU B 1 336 ? 59.582 46.972 61.092 1.00 32.39 344 LEU B N 1
ATOM 5815 C CA . LEU B 1 336 ? 59.476 48.345 61.560 1.00 32.42 344 LEU B CA 1
ATOM 5816 C C . LEU B 1 336 ? 60.420 48.530 62.738 1.00 37.11 344 LEU B C 1
ATOM 5817 O O . LEU B 1 336 ? 60.598 47.614 63.548 1.00 39.85 344 LEU B O 1
ATOM 5822 N N . CYS B 1 337 ? 61.024 49.712 62.833 1.00 42.99 345 CYS B N 1
ATOM 5823 C CA . CYS B 1 337 ? 62.010 49.985 63.870 1.00 41.99 345 CYS B CA 1
ATOM 5824 C C . CYS B 1 337 ? 61.877 51.424 64.341 1.00 41.52 345 CYS B C 1
ATOM 5825 O O . CYS B 1 337 ? 61.851 52.349 63.523 1.00 41.70 345 CYS B O 1
ATOM 5828 N N . THR B 1 338 ? 61.803 51.607 65.656 1.00 42.43 346 THR B N 1
ATOM 5829 C CA . THR B 1 338 ? 61.719 52.925 66.266 1.00 41.93 346 THR B CA 1
ATOM 5830 C C . THR B 1 338 ? 63.028 53.255 66.971 1.00 42.26 346 THR B C 1
ATOM 5831 O O . THR B 1 338 ? 63.709 52.371 67.496 1.00 41.56 346 THR B O 1
ATOM 5835 N N . GLU B 1 339 ? 63.368 54.542 66.981 1.00 43.09 347 GLU B N 1
ATOM 5836 C CA . GLU B 1 339 ? 64.562 55.036 67.656 1.00 48.40 347 GLU B CA 1
ATOM 5837 C C . GLU B 1 339 ? 64.143 55.596 69.010 1.00 51.90 347 GLU B C 1
ATOM 5838 O O . GLU B 1 339 ? 63.545 56.674 69.085 1.00 54.19 347 GLU B O 1
ATOM 5844 N N . VAL B 1 340 ? 64.452 54.856 70.077 1.00 52.26 348 VAL B N 1
ATOM 5845 C CA . VAL B 1 340 ? 64.115 55.309 71.422 1.00 55.27 348 VAL B CA 1
ATOM 5846 C C . VAL B 1 340 ? 65.027 56.453 71.843 1.00 57.94 348 VAL B C 1
ATOM 5847 O O . VAL B 1 340 ? 64.580 57.428 72.460 1.00 59.01 348 VAL B O 1
ATOM 5851 N N . THR B 1 341 ? 66.316 56.351 71.529 1.00 51.37 349 THR B N 1
ATOM 5852 C CA . THR B 1 341 ? 67.295 57.369 71.880 1.00 51.42 349 THR B CA 1
ATOM 5853 C C . THR B 1 341 ? 68.170 57.645 70.668 1.00 49.43 349 THR B C 1
ATOM 5854 O O . THR B 1 341 ? 68.753 56.719 70.095 1.00 44.66 349 THR B O 1
ATOM 5858 N N . LYS B 1 342 ? 68.253 58.913 70.278 1.00 51.89 350 LYS B N 1
ATOM 5859 C CA . LYS B 1 342 ? 69.060 59.326 69.139 1.00 53.34 350 LYS B CA 1
ATOM 5860 C C . LYS B 1 342 ? 70.477 59.619 69.617 1.00 53.41 350 LYS B C 1
ATOM 5861 O O . LYS B 1 342 ? 70.683 60.503 70.455 1.00 56.92 350 LYS B O 1
ATOM 5867 N N . GLU B 1 343 ? 71.447 58.877 69.088 1.00 52.67 351 GLU B N 1
ATOM 5868 C CA . GLU B 1 343 ? 72.845 59.061 69.450 1.00 53.77 351 GLU B CA 1
ATOM 5869 C C . GLU B 1 343 ? 73.711 58.900 68.209 1.00 52.17 351 GLU B C 1
ATOM 5870 O O . GLU B 1 343 ? 73.319 58.263 67.228 1.00 50.10 351 GLU B O 1
ATOM 5876 N N . GLY B 1 344 ? 74.908 59.491 68.269 1.00 50.45 352 GLY B N 1
ATOM 5877 C CA . GLY B 1 344 ? 75.778 59.567 67.108 1.00 48.94 352 GLY B CA 1
ATOM 5878 C C . GLY B 1 344 ? 76.360 58.240 66.670 1.00 52.20 352 GLY B C 1
ATOM 5879 O O . GLY B 1 344 ? 76.775 58.115 65.513 1.00 56.58 352 GLY B O 1
ATOM 5880 N N . THR B 1 345 ? 76.416 57.256 67.562 1.00 50.67 353 THR B N 1
ATOM 5881 C CA . THR B 1 345 ? 76.894 55.925 67.222 1.00 48.18 353 THR B CA 1
ATOM 5882 C C . THR B 1 345 ? 75.811 54.900 67.528 1.00 44.19 353 THR B C 1
ATOM 5883 O O . THR B 1 345 ? 74.914 55.132 68.342 1.00 46.08 353 THR B O 1
ATOM 5887 N N . TYR B 1 346 ? 75.918 53.751 66.867 1.00 40.50 354 TYR B N 1
ATOM 5888 C CA . TYR B 1 346 ? 74.870 52.742 66.909 1.00 43.64 354 TYR B CA 1
ATOM 5889 C C . TYR B 1 346 ? 74.925 51.959 68.215 1.00 41.86 354 TYR B C 1
ATOM 5890 O O . TYR B 1 346 ? 75.990 51.484 68.622 1.00 38.92 354 TYR B O 1
ATOM 5899 N N . LYS B 1 347 ? 73.771 51.821 68.865 1.00 41.41 355 LYS B N 1
ATOM 5900 C CA . LYS B 1 347 ? 73.639 51.001 70.062 1.00 41.38 355 LYS B CA 1
ATOM 5901 C C . LYS B 1 347 ? 72.317 50.253 69.992 1.00 41.02 355 LYS B C 1
ATOM 5902 O O . LYS B 1 347 ? 71.271 50.861 69.746 1.00 39.36 355 LYS B O 1
ATOM 5908 N N . ASN B 1 348 ? 72.368 48.936 70.211 1.00 39.26 356 ASN B N 1
ATOM 5909 C CA . ASN B 1 348 ? 71.170 48.112 70.073 1.00 38.60 356 ASN B CA 1
ATOM 5910 C C . ASN B 1 348 ? 70.052 48.587 70.994 1.00 39.32 356 ASN B C 1
ATOM 5911 O O . ASN B 1 348 ? 68.879 48.592 70.605 1.00 38.53 356 ASN B O 1
ATOM 5916 N N . ASP B 1 349 ? 70.393 48.990 72.218 1.00 44.43 357 ASP B N 1
ATOM 5917 C CA . ASP B 1 349 ? 69.377 49.373 73.194 1.00 47.54 357 ASP B CA 1
ATOM 5918 C C . ASP B 1 349 ? 68.672 50.677 72.847 1.00 45.01 357 ASP B C 1
ATOM 5919 O O . ASP B 1 349 ? 67.732 51.050 73.556 1.00 44.70 357 ASP B O 1
ATOM 5924 N N . ASN B 1 350 ? 69.087 51.375 71.794 1.00 40.90 358 ASN B N 1
ATOM 5925 C CA . ASN B 1 350 ? 68.423 52.600 71.373 1.00 44.89 358 ASN B CA 1
ATOM 5926 C C . ASN B 1 350 ? 67.300 52.354 70.375 1.00 44.80 358 ASN B C 1
ATOM 5927 O O . ASN B 1 350 ? 66.688 53.321 69.908 1.00 47.30 358 ASN B O 1
ATOM 5932 N N . PHE B 1 351 ? 67.009 51.098 70.040 1.00 37.53 359 PHE B N 1
ATOM 5933 C CA . PHE B 1 351 ? 66.045 50.779 68.998 1.00 37.83 359 PHE B CA 1
ATOM 5934 C C . PHE B 1 351 ? 65.111 49.667 69.457 1.00 38.27 359 PHE B C 1
ATOM 5935 O O . PHE B 1 351 ? 65.496 48.790 70.236 1.00 38.35 359 PHE B O 1
ATOM 5943 N N . LYS B 1 352 ? 63.876 49.720 68.960 1.00 36.39 360 LYS B N 1
ATOM 5944 C CA . LYS B 1 352 ? 62.875 48.685 69.185 1.00 39.75 360 LYS B CA 1
ATOM 5945 C C . LYS B 1 352 ? 62.411 48.144 67.841 1.00 35.15 360 LYS B C 1
ATOM 5946 O O . LYS B 1 352 ? 62.131 48.919 66.920 1.00 39.95 360 LYS B O 1
ATOM 5952 N N . GLU B 1 353 ? 62.319 46.821 67.735 1.00 40.17 361 GLU B N 1
ATOM 5953 C CA . GLU B 1 353 ? 61.994 46.147 66.486 1.00 38.40 361 GLU B CA 1
ATOM 5954 C C . GLU B 1 353 ? 60.575 45.594 66.537 1.00 38.17 361 GLU B C 1
ATOM 5955 O O . GLU B 1 353 ? 60.171 44.987 67.534 1.00 36.87 361 GLU B O 1
ATOM 5961 N N . TYR B 1 354 ? 59.826 45.800 65.454 1.00 36.64 362 TYR B N 1
ATOM 5962 C CA . TYR B 1 354 ? 58.455 45.323 65.339 1.00 34.65 362 TYR B CA 1
ATOM 5963 C C . TYR B 1 354 ? 58.275 44.597 64.012 1.00 38.01 362 TYR B C 1
ATOM 5964 O O . TYR B 1 354 ? 59.097 44.705 63.097 1.00 35.77 362 TYR B O 1
ATOM 5973 N N . VAL B 1 355 ? 57.173 43.856 63.912 1.00 32.75 363 VAL B N 1
ATOM 5974 C CA . VAL B 1 355 ? 56.798 43.153 62.692 1.00 36.88 363 VAL B CA 1
ATOM 5975 C C . VAL B 1 355 ? 55.318 43.398 62.438 1.00 35.32 363 VAL B C 1
ATOM 5976 O O . VAL B 1 355 ? 54.497 43.272 63.353 1.00 38.10 363 VAL B O 1
ATOM 5980 N N . ARG B 1 356 ? 54.982 43.749 61.200 1.00 37.20 364 ARG B N 1
ATOM 5981 C CA . ARG B 1 356 ? 53.601 43.970 60.804 1.00 31.99 364 ARG B CA 1
ATOM 5982 C C . ARG B 1 356 ? 53.353 43.313 59.456 1.00 33.67 364 ARG B C 1
ATOM 5983 O O . ARG B 1 356 ? 54.253 43.215 58.618 1.00 34.33 364 ARG B O 1
ATOM 5991 N N . HIS B 1 357 ? 52.119 42.857 59.263 1.00 33.78 365 HIS B N 1
ATOM 5992 C CA . HIS B 1 357 ? 51.687 42.262 58.009 1.00 31.53 365 HIS B CA 1
ATOM 5993 C C . HIS B 1 357 ? 50.391 42.923 57.567 1.00 35.21 365 HIS B C 1
ATOM 5994 O O . HIS B 1 357 ? 49.574 43.332 58.396 1.00 33.50 365 HIS B O 1
ATOM 6001 N N . VAL B 1 358 ? 50.208 43.023 56.250 1.00 35.86 366 VAL B N 1
ATOM 6002 C CA . VAL B 1 358 ? 49.026 43.654 55.680 1.00 34.51 366 VAL B CA 1
ATOM 6003 C C . VAL B 1 358 ? 48.444 42.750 54.604 1.00 39.16 366 VAL B C 1
ATOM 6004 O O . VAL B 1 358 ? 49.155 41.957 53.978 1.00 33.45 366 VAL B O 1
ATOM 6008 N N . GLU B 1 359 ? 47.136 42.882 54.391 1.00 37.89 367 GLU B N 1
ATOM 6009 C CA . GLU B 1 359 ? 46.430 42.178 53.329 1.00 40.75 367 GLU B CA 1
ATOM 6010 C C . GLU B 1 359 ? 45.492 43.162 52.648 1.00 42.82 367 GLU B C 1
ATOM 6011 O O . GLU B 1 359 ? 44.797 43.925 53.325 1.00 38.01 367 GLU B O 1
ATOM 6017 N N . GLU B 1 360 ? 45.473 43.145 51.315 1.00 40.16 368 GLU B N 1
ATOM 6018 C CA . GLU B 1 360 ? 44.651 44.060 50.531 1.00 38.04 368 GLU B CA 1
ATOM 6019 C C . GLU B 1 360 ? 43.789 43.252 49.574 1.00 39.46 368 GLU B C 1
ATOM 6020 O O . GLU B 1 360 ? 44.316 42.504 48.744 1.00 35.55 368 GLU B O 1
ATOM 6026 N N . TYR B 1 361 ? 42.473 43.414 49.688 1.00 39.97 369 TYR B N 1
ATOM 6027 C CA . TYR B 1 361 ? 41.504 42.715 48.858 1.00 39.79 369 TYR B CA 1
ATOM 6028 C C . TYR B 1 361 ? 40.598 43.715 48.151 1.00 44.59 369 TYR B C 1
ATOM 6029 O O . TYR B 1 361 ? 40.424 44.854 48.593 1.00 41.45 369 TYR B O 1
ATOM 6038 N N . ASP B 1 362 ? 40.012 43.263 47.040 1.00 43.35 370 ASP B N 1
ATOM 6039 C CA . ASP B 1 362 ? 39.000 44.035 46.320 1.00 43.44 370 ASP B CA 1
ATOM 6040 C C . ASP B 1 362 ? 38.089 43.020 45.635 1.00 41.12 370 ASP B C 1
ATOM 6041 O O . ASP B 1 362 ? 38.450 42.468 44.592 1.00 38.38 370 ASP B O 1
ATOM 6046 N N . LEU B 1 363 ? 36.921 42.779 46.227 1.00 39.74 371 LEU B N 1
ATOM 6047 C CA . LEU B 1 363 ? 35.995 41.771 45.729 1.00 40.81 371 LEU B CA 1
ATOM 6048 C C . LEU B 1 363 ? 35.012 42.403 44.752 1.00 39.46 371 LEU B C 1
ATOM 6049 O O . LEU B 1 363 ? 34.401 43.433 45.053 1.00 38.93 371 LEU B O 1
ATOM 6054 N N . GLN B 1 364 ? 34.862 41.776 43.585 1.00 39.20 372 GLN B N 1
ATOM 6055 C CA . GLN B 1 364 ? 34.047 42.296 42.494 1.00 37.62 372 GLN B CA 1
ATOM 6056 C C . GLN B 1 364 ? 33.096 41.201 42.031 1.00 38.18 372 GLN B C 1
ATOM 6057 O O . GLN B 1 364 ? 33.517 40.057 41.838 1.00 39.89 372 GLN B O 1
ATOM 6063 N N . PHE B 1 365 ? 31.822 41.548 41.846 1.00 41.46 373 PHE B N 1
ATOM 6064 C CA . PHE B 1 365 ? 30.796 40.557 41.550 1.00 36.79 373 PHE B CA 1
ATOM 6065 C C . PHE B 1 365 ? 29.892 41.037 40.423 1.00 39.94 373 PHE B C 1
ATOM 6066 O O . PHE B 1 365 ? 29.665 42.237 40.251 1.00 36.34 373 PHE B O 1
ATOM 6074 N N . VAL B 1 366 ? 29.362 40.075 39.669 1.00 37.17 374 VAL B N 1
ATOM 6075 C CA . VAL B 1 366 ? 28.266 40.303 38.731 1.00 41.43 374 VAL B CA 1
ATOM 6076 C C . VAL B 1 366 ? 27.147 39.342 39.108 1.00 43.21 374 VAL B C 1
ATOM 6077 O O . VAL B 1 366 ? 27.363 38.124 39.167 1.00 40.29 374 VAL B O 1
ATOM 6081 N N . PHE B 1 367 ? 25.960 39.886 39.368 1.00 41.74 375 PHE B N 1
ATOM 6082 C CA . PHE B 1 367 ? 24.812 39.096 39.785 1.00 41.91 375 PHE B CA 1
ATOM 6083 C C . PHE B 1 367 ? 23.712 39.166 38.735 1.00 41.36 375 PHE B C 1
ATOM 6084 O O . PHE B 1 367 ? 23.564 40.167 38.027 1.00 41.19 375 PHE B O 1
ATOM 6092 N N . GLN B 1 368 ? 22.942 38.086 38.646 1.00 40.21 376 GLN B N 1
ATOM 6093 C CA . GLN B 1 368 ? 21.822 37.979 37.722 1.00 41.94 376 GLN B CA 1
ATOM 6094 C C . GLN B 1 368 ? 20.546 37.758 38.523 1.00 40.51 376 GLN B C 1
ATOM 6095 O O . GLN B 1 368 ? 20.488 36.859 39.368 1.00 41.37 376 GLN B O 1
ATOM 6101 N N . LEU B 1 369 ? 19.534 38.580 38.264 1.00 45.16 377 LEU B N 1
ATOM 6102 C CA . LEU B 1 369 ? 18.272 38.451 38.979 1.00 44.18 377 LEU B CA 1
ATOM 6103 C C . LEU B 1 369 ? 17.502 37.237 38.474 1.00 43.14 377 LEU B C 1
ATOM 6104 O O . LEU B 1 369 ? 17.405 37.000 37.266 1.00 44.92 377 LEU B O 1
ATOM 6109 N N . CYS B 1 370 ? 16.961 36.462 39.409 1.00 43.54 378 CYS B N 1
ATOM 6110 C CA . CYS B 1 370 ? 16.202 35.263 39.093 1.00 44.31 378 CYS B CA 1
ATOM 6111 C C . CYS B 1 370 ? 14.856 35.316 39.802 1.00 47.40 378 CYS B C 1
ATOM 6112 O O . CYS B 1 370 ? 14.689 36.000 40.815 1.00 45.29 378 CYS B O 1
ATOM 6115 N N . LYS B 1 371 ? 13.894 34.578 39.254 1.00 54.11 379 LYS B N 1
ATOM 6116 C CA . LYS B 1 371 ? 12.554 34.494 39.813 1.00 53.88 379 LYS B CA 1
ATOM 6117 C C . LYS B 1 371 ? 12.158 33.033 39.959 1.00 47.53 379 LYS B C 1
ATOM 6118 O O . LYS B 1 371 ? 12.586 32.175 39.182 1.00 48.27 379 LYS B O 1
ATOM 6124 N N . ILE B 1 372 ? 11.339 32.756 40.971 1.00 41.63 380 ILE B N 1
ATOM 6125 C CA . ILE B 1 372 ? 10.879 31.404 41.266 1.00 42.12 380 ILE B CA 1
ATOM 6126 C C . ILE B 1 372 ? 9.366 31.445 41.411 1.00 49.27 380 ILE B C 1
ATOM 6127 O O . ILE B 1 372 ? 8.840 32.181 42.254 1.00 48.07 380 ILE B O 1
ATOM 6132 N N . THR B 1 373 ? 8.670 30.662 40.591 1.00 53.47 381 THR B N 1
ATOM 6133 C CA . THR B 1 373 ? 7.224 30.519 40.715 1.00 54.17 381 THR B CA 1
ATOM 6134 C C . THR B 1 373 ? 6.920 29.475 41.782 1.00 54.18 381 THR B C 1
ATOM 6135 O O . THR B 1 373 ? 7.249 28.296 41.617 1.00 57.39 381 THR B O 1
ATOM 6139 N N . LEU B 1 374 ? 6.292 29.908 42.875 1.00 56.13 382 LEU B N 1
ATOM 6140 C CA . LEU B 1 374 ? 6.120 29.058 44.053 1.00 56.08 382 LEU B CA 1
ATOM 6141 C C . LEU B 1 374 ? 4.836 28.246 43.908 1.00 57.74 382 LEU B C 1
ATOM 6142 O O . LEU B 1 374 ? 3.776 28.579 44.444 1.00 57.54 382 LEU B O 1
ATOM 6147 N N . THR B 1 375 ? 4.950 27.149 43.166 1.00 56.86 383 THR B N 1
ATOM 6148 C CA . THR B 1 375 ? 3.881 26.171 43.075 1.00 59.86 383 THR B CA 1
ATOM 6149 C C . THR B 1 375 ? 3.922 25.242 44.286 1.00 59.75 383 THR B C 1
ATOM 6150 O O . THR B 1 375 ? 4.882 25.225 45.061 1.00 55.42 383 THR B O 1
ATOM 6154 N N . ALA B 1 376 ? 2.857 24.455 44.448 1.00 57.20 384 ALA B N 1
ATOM 6155 C CA . ALA B 1 376 ? 2.814 23.503 45.552 1.00 57.10 384 ALA B CA 1
ATOM 6156 C C . ALA B 1 376 ? 3.985 22.531 45.494 1.00 54.27 384 ALA B C 1
ATOM 6157 O O . ALA B 1 376 ? 4.485 22.098 46.538 1.00 54.31 384 ALA B O 1
ATOM 6159 N N . GLU B 1 377 ? 4.440 22.185 44.289 1.00 60.45 385 GLU B N 1
ATOM 6160 C CA . GLU B 1 377 ? 5.555 21.254 44.149 1.00 61.99 385 GLU B CA 1
ATOM 6161 C C . GLU B 1 377 ? 6.882 21.923 44.484 1.00 56.63 385 GLU B C 1
ATOM 6162 O O . GLU B 1 377 ? 7.732 21.322 45.150 1.00 53.40 385 GLU B O 1
ATOM 6168 N N . ILE B 1 378 ? 7.077 23.162 44.030 1.00 54.91 386 ILE B N 1
ATOM 6169 C CA . ILE B 1 378 ? 8.321 23.870 44.313 1.00 56.55 386 ILE B CA 1
ATOM 6170 C C . ILE B 1 378 ? 8.380 24.280 45.779 1.00 54.85 386 ILE B C 1
ATOM 6171 O O . ILE B 1 378 ? 9.441 24.216 46.412 1.00 49.69 386 ILE B O 1
ATOM 6176 N N . MET B 1 379 ? 7.249 24.710 46.344 1.00 56.41 387 MET B N 1
ATOM 6177 C CA . MET B 1 379 ? 7.222 25.051 47.763 1.00 57.75 387 MET B CA 1
ATOM 6178 C C . MET B 1 379 ? 7.607 23.852 48.620 1.00 56.10 387 MET B C 1
ATOM 6179 O O . MET B 1 379 ? 8.368 23.988 49.585 1.00 53.26 387 MET B O 1
ATOM 6184 N N . THR B 1 380 ? 7.088 22.669 48.285 1.00 56.90 388 THR B N 1
ATOM 6185 C CA . THR B 1 380 ? 7.466 21.464 49.015 1.00 56.64 388 THR B CA 1
ATOM 6186 C C . THR B 1 380 ? 8.958 21.194 48.874 1.00 54.05 388 THR B C 1
ATOM 6187 O O . THR B 1 380 ? 9.650 20.928 49.864 1.00 51.37 388 THR B O 1
ATOM 6191 N N . TYR B 1 381 ? 9.473 21.261 47.645 1.00 48.42 389 TYR B N 1
ATOM 6192 C CA . TYR B 1 381 ? 10.896 21.027 47.426 1.00 46.31 389 TYR B CA 1
ATOM 6193 C C . TYR B 1 381 ? 11.740 21.981 48.262 1.00 45.05 389 TYR B C 1
ATOM 6194 O O . TYR B 1 381 ? 12.646 21.554 48.987 1.00 48.88 389 TYR B O 1
ATOM 6203 N N . ILE B 1 382 ? 11.452 23.281 48.179 1.00 47.76 390 ILE B N 1
ATOM 6204 C CA . ILE B 1 382 ? 12.270 24.268 48.877 1.00 47.91 390 ILE B CA 1
ATOM 6205 C C . ILE B 1 382 ? 12.154 24.094 50.387 1.00 50.65 390 ILE B C 1
ATOM 6206 O O . ILE B 1 382 ? 13.153 24.178 51.112 1.00 48.03 390 ILE B O 1
ATOM 6211 N N . HIS B 1 383 ? 10.941 23.851 50.889 1.00 51.92 391 HIS B N 1
ATOM 6212 C CA . HIS B 1 383 ? 10.766 23.712 52.331 1.00 54.80 391 HIS B CA 1
ATOM 6213 C C . HIS B 1 383 ? 11.625 22.582 52.883 1.00 49.00 391 HIS B C 1
ATOM 6214 O O . HIS B 1 383 ? 12.205 22.707 53.968 1.00 49.40 391 HIS B O 1
ATOM 6221 N N . THR B 1 384 ? 11.713 21.466 52.156 1.00 47.52 392 THR B N 1
ATOM 6222 C CA . THR B 1 384 ? 12.584 20.376 52.583 1.00 54.04 392 THR B CA 1
ATOM 6223 C C . THR B 1 384 ? 14.053 20.761 52.466 1.00 52.49 392 THR B C 1
ATOM 6224 O O . THR B 1 384 ? 14.874 20.327 53.281 1.00 48.12 392 THR B O 1
ATOM 6228 N N . MET B 1 385 ? 14.399 21.576 51.468 1.00 52.31 393 MET B N 1
ATOM 6229 C CA . MET B 1 385 ? 15.784 21.998 51.296 1.00 51.67 393 MET B CA 1
ATOM 6230 C C . MET B 1 385 ? 16.224 22.909 52.440 1.00 53.77 393 MET B C 1
ATOM 6231 O O . MET B 1 385 ? 17.286 22.704 53.036 1.00 53.49 393 MET B O 1
ATOM 6236 N N . ASP B 1 386 ? 15.411 23.919 52.768 1.00 53.71 394 ASP B N 1
ATOM 6237 C CA . ASP B 1 386 ? 15.772 24.879 53.806 1.00 51.32 394 ASP B CA 1
ATOM 6238 C C . ASP B 1 386 ? 14.495 25.646 54.158 1.00 51.01 394 ASP B C 1
ATOM 6239 O O . ASP B 1 386 ? 14.086 26.537 53.410 1.00 50.41 394 ASP B O 1
ATOM 6244 N N . SER B 1 387 ? 13.895 25.301 55.298 1.00 51.26 395 SER B N 1
ATOM 6245 C CA . SER B 1 387 ? 12.623 25.905 55.685 1.00 56.88 395 SER B CA 1
ATOM 6246 C C . SER B 1 387 ? 12.725 27.412 55.876 1.00 56.36 395 SER B C 1
ATOM 6247 O O . SER B 1 387 ? 11.698 28.095 55.841 1.00 60.27 395 SER B O 1
ATOM 6250 N N . ASN B 1 388 ? 13.932 27.948 56.078 1.00 56.77 396 ASN B N 1
ATOM 6251 C CA . ASN B 1 388 ? 14.070 29.387 56.286 1.00 58.49 396 ASN B CA 1
ATOM 6252 C C . ASN B 1 388 ? 13.781 30.177 55.015 1.00 55.29 396 ASN B C 1
ATOM 6253 O O . ASN B 1 388 ? 13.375 31.341 55.093 1.00 58.02 396 ASN B O 1
ATOM 6258 N N . ILE B 1 389 ? 13.985 29.572 53.843 1.00 50.63 397 ILE B N 1
ATOM 6259 C CA . ILE B 1 389 ? 13.858 30.315 52.591 1.00 52.56 397 ILE B CA 1
ATOM 6260 C C . ILE B 1 389 ? 12.438 30.843 52.426 1.00 50.04 397 ILE B C 1
ATOM 6261 O O . ILE B 1 389 ? 12.225 32.041 52.206 1.00 51.85 397 ILE B O 1
ATOM 6266 N N . LEU B 1 390 ? 11.443 29.958 52.525 1.00 51.83 398 LEU B N 1
ATOM 6267 C CA . LEU B 1 390 ? 10.057 30.392 52.374 1.00 55.81 398 LEU B CA 1
ATOM 6268 C C . LEU B 1 390 ? 9.646 31.331 53.502 1.00 57.60 398 LEU B C 1
ATOM 6269 O O . LEU B 1 390 ? 8.937 32.317 53.268 1.00 56.68 398 LEU B O 1
ATOM 6274 N N . GLU B 1 391 ? 10.078 31.041 54.732 1.00 59.85 399 GLU B N 1
ATOM 6275 C CA . GLU B 1 391 ? 9.727 31.895 55.862 1.00 61.16 399 GLU B CA 1
ATOM 6276 C C . GLU B 1 391 ? 10.242 33.315 55.661 1.00 56.99 399 GLU B C 1
ATOM 6277 O O . GLU B 1 391 ? 9.516 34.286 55.900 1.00 55.61 399 GLU B O 1
ATOM 6283 N N . ASP B 1 392 ? 11.493 33.457 55.218 1.00 54.34 400 ASP B N 1
ATOM 6284 C CA . ASP B 1 392 ? 12.042 34.784 54.963 1.00 56.73 400 ASP B CA 1
ATOM 6285 C C . ASP B 1 392 ? 11.375 35.463 53.773 1.00 58.25 400 ASP B C 1
ATOM 6286 O O . ASP B 1 392 ? 11.437 36.692 53.663 1.00 59.40 400 ASP B O 1
ATOM 6291 N N . TRP B 1 393 ? 10.739 34.697 52.886 1.00 54.28 401 TRP B N 1
ATOM 6292 C CA . TRP B 1 393 ? 10.023 35.267 51.752 1.00 56.14 401 TRP B CA 1
ATOM 6293 C C . TRP B 1 393 ? 8.614 35.729 52.103 1.00 59.26 401 TRP B C 1
ATOM 6294 O O . TRP B 1 393 ? 7.976 36.389 51.275 1.00 56.52 401 TRP B O 1
ATOM 6305 N N . GLN B 1 394 ? 8.112 35.406 53.294 1.00 70.84 402 GLN B N 1
ATOM 6306 C CA . GLN B 1 394 ? 6.739 35.736 53.675 1.00 75.44 402 GLN B CA 1
ATOM 6307 C C . GLN B 1 394 ? 5.745 35.009 52.771 1.00 73.25 402 GLN B C 1
ATOM 6308 O O . GLN B 1 394 ? 4.802 35.600 52.240 1.00 69.56 402 GLN B O 1
ATOM 6314 N N . PHE B 1 395 ? 5.969 33.710 52.594 1.00 73.62 403 PHE B N 1
ATOM 6315 C CA . PHE B 1 395 ? 5.156 32.904 51.688 1.00 74.60 403 PHE B CA 1
ATOM 6316 C C . PHE B 1 395 ? 4.657 31.640 52.381 1.00 76.67 403 PHE B C 1
ATOM 6317 O O . PHE B 1 395 ? 5.426 30.709 52.625 1.00 72.45 403 PHE B O 1
ATOM 6325 N N . GLU B 1 429 ? 19.404 34.742 66.276 1.00 95.40 437 GLU B N 1
ATOM 6326 C CA . GLU B 1 429 ? 18.470 33.794 65.678 1.00 96.26 437 GLU B CA 1
ATOM 6327 C C . GLU B 1 429 ? 19.081 33.151 64.433 1.00 86.12 437 GLU B C 1
ATOM 6328 O O . GLU B 1 429 ? 18.742 32.023 64.078 1.00 82.38 437 GLU B O 1
ATOM 6334 N N . ASP B 1 430 ? 19.978 33.875 63.775 1.00 76.51 438 ASP B N 1
ATOM 6335 C CA . ASP B 1 430 ? 20.718 33.317 62.648 1.00 67.76 438 ASP B CA 1
ATOM 6336 C C . ASP B 1 430 ? 21.775 32.358 63.184 1.00 62.94 438 ASP B C 1
ATOM 6337 O O . ASP B 1 430 ? 22.650 32.786 63.948 1.00 58.35 438 ASP B O 1
ATOM 6342 N N . PRO B 1 431 ? 21.740 31.070 62.828 1.00 64.33 439 PRO B N 1
ATOM 6343 C CA . PRO B 1 431 ? 22.681 30.118 63.438 1.00 67.51 439 PRO B CA 1
ATOM 6344 C C . PRO B 1 431 ? 24.131 30.356 63.055 1.00 67.94 439 PRO B C 1
ATOM 6345 O O . PRO B 1 431 ? 25.021 29.791 63.703 1.00 69.85 439 PRO B O 1
ATOM 6349 N N . LEU B 1 432 ? 24.398 31.168 62.033 1.00 67.77 440 LEU B N 1
ATOM 6350 C CA . LEU B 1 432 ? 25.762 31.466 61.623 1.00 69.06 440 LEU B CA 1
ATOM 6351 C C . LEU B 1 432 ? 26.363 32.651 62.367 1.00 68.38 440 LEU B C 1
ATOM 6352 O O . LEU B 1 432 ? 27.557 32.926 62.198 1.00 61.55 440 LEU B O 1
ATOM 6357 N N . ASN B 1 433 ? 25.577 33.353 63.185 1.00 68.15 441 ASN B N 1
ATOM 6358 C CA . ASN B 1 433 ? 26.084 34.523 63.890 1.00 71.90 441 ASN B CA 1
ATOM 6359 C C . ASN B 1 433 ? 26.999 34.164 65.053 1.00 63.44 441 ASN B C 1
ATOM 6360 O O . ASN B 1 433 ? 27.629 35.065 65.618 1.00 64.21 441 ASN B O 1
ATOM 6365 N N . LYS B 1 434 ? 27.086 32.888 65.428 1.00 53.87 442 LYS B N 1
ATOM 6366 C CA . LYS B 1 434 ? 28.072 32.462 66.412 1.00 53.66 442 LYS B CA 1
ATOM 6367 C C . LYS B 1 434 ? 29.467 32.320 65.814 1.00 51.49 442 LYS B C 1
ATOM 6368 O O . LYS B 1 434 ? 30.436 32.179 66.568 1.00 47.61 442 LYS B O 1
ATOM 6374 N N . TYR B 1 435 ? 29.590 32.351 64.492 1.00 51.36 443 TYR B N 1
ATOM 6375 C CA . TYR B 1 435 ? 30.870 32.210 63.816 1.00 48.40 443 TYR B CA 1
ATOM 6376 C C . TYR B 1 435 ? 31.415 33.574 63.410 1.00 47.77 443 TYR B C 1
ATOM 6377 O O . TYR B 1 435 ? 30.687 34.566 63.330 1.00 49.68 443 TYR B O 1
ATOM 6386 N N . THR B 1 436 ? 32.719 33.607 63.150 1.00 45.80 444 THR B N 1
ATOM 6387 C CA . THR B 1 436 ? 33.428 34.831 62.800 1.00 46.50 444 THR B CA 1
ATOM 6388 C C . THR B 1 436 ? 33.727 34.827 61.307 1.00 44.58 444 THR B C 1
ATOM 6389 O O . THR B 1 436 ? 34.450 33.954 60.815 1.00 43.62 444 THR B O 1
ATOM 6393 N N . PHE B 1 437 ? 33.166 35.798 60.593 1.00 38.41 445 PHE B N 1
ATOM 6394 C CA . PHE B 1 437 ? 33.452 36.020 59.187 1.00 41.99 445 PHE B CA 1
ATOM 6395 C C . PHE B 1 437 ? 33.865 37.474 58.996 1.00 45.00 445 PHE B C 1
ATOM 6396 O O . PHE B 1 437 ? 33.822 38.282 59.925 1.00 43.86 445 PHE B O 1
ATOM 6404 N N . TRP B 1 438 ? 34.309 37.801 57.790 1.00 41.72 446 TRP B N 1
ATOM 6405 C CA . TRP B 1 438 ? 34.569 39.186 57.401 1.00 40.48 446 TRP B CA 1
ATOM 6406 C C . TRP B 1 438 ? 33.374 39.636 56.563 1.00 38.41 446 TRP B C 1
ATOM 6407 O O . TRP B 1 438 ? 33.321 39.382 55.359 1.00 40.14 446 TRP B O 1
ATOM 6418 N N . GLU B 1 439 ? 32.401 40.291 57.197 1.00 36.80 447 GLU B N 1
ATOM 6419 C CA . GLU B 1 439 ? 31.205 40.687 56.464 1.00 47.75 447 GLU B CA 1
ATOM 6420 C C . GLU B 1 439 ? 31.536 41.781 55.462 1.00 42.82 447 GLU B C 1
ATOM 6421 O O . GLU B 1 439 ? 32.248 42.741 55.771 1.00 42.53 447 GLU B O 1
ATOM 6427 N N . VAL B 1 440 ? 31.012 41.619 54.253 1.00 43.41 448 VAL B N 1
ATOM 6428 C CA . VAL B 1 440 ? 31.128 42.600 53.185 1.00 40.38 448 VAL B CA 1
ATOM 6429 C C . VAL B 1 440 ? 29.707 42.990 52.815 1.00 44.51 448 VAL B C 1
ATOM 6430 O O . VAL B 1 440 ? 28.968 42.187 52.231 1.00 46.93 448 VAL B O 1
ATOM 6434 N N . ASN B 1 441 ? 29.318 44.213 53.166 1.00 42.06 449 ASN B N 1
ATOM 6435 C CA . ASN B 1 441 ? 27.943 44.672 53.006 1.00 44.04 449 ASN B CA 1
ATOM 6436 C C . ASN B 1 441 ? 27.792 45.332 51.640 1.00 45.51 449 ASN B C 1
ATOM 6437 O O . ASN B 1 441 ? 28.274 46.449 51.425 1.00 49.47 449 ASN B O 1
ATOM 6442 N N . LEU B 1 442 ? 27.117 44.644 50.718 1.00 44.58 450 LEU B N 1
ATOM 6443 C CA . LEU B 1 442 ? 26.839 45.173 49.389 1.00 44.04 450 LEU B CA 1
ATOM 6444 C C . LEU B 1 442 ? 25.383 45.600 49.228 1.00 46.98 450 LEU B C 1
ATOM 6445 O O . LEU B 1 442 ? 24.920 45.788 48.099 1.00 47.70 450 LEU B O 1
ATOM 6450 N N . LYS B 1 443 ? 24.652 45.760 50.335 1.00 46.47 451 LYS B N 1
ATOM 6451 C CA . LYS B 1 443 ? 23.246 46.145 50.248 1.00 47.45 451 LYS B CA 1
ATOM 6452 C C . LYS B 1 443 ? 23.072 47.445 49.473 1.00 51.02 451 LYS B C 1
ATOM 6453 O O . LYS B 1 443 ? 22.121 47.590 48.696 1.00 52.13 451 LYS B O 1
ATOM 6459 N N . GLU B 1 444 ? 23.976 48.403 49.673 1.00 44.98 452 GLU B N 1
ATOM 6460 C CA . GLU B 1 444 ? 23.891 49.710 49.036 1.00 51.29 452 GLU B CA 1
ATOM 6461 C C . GLU B 1 444 ? 24.860 49.855 47.868 1.00 49.82 452 GLU B C 1
ATOM 6462 O O . GLU B 1 444 ? 25.108 50.977 47.415 1.00 53.11 452 GLU B O 1
ATOM 6468 N N . LYS B 1 445 ? 25.400 48.746 47.361 1.00 46.50 453 LYS B N 1
ATOM 6469 C CA . LYS B 1 445 ? 26.479 48.785 46.382 1.00 51.22 453 LYS B CA 1
ATOM 6470 C C . LYS B 1 445 ? 26.076 48.279 45.003 1.00 50.31 453 LYS B C 1
ATOM 6471 O O . LYS B 1 445 ? 26.906 48.302 44.089 1.00 51.05 453 LYS B O 1
ATOM 6477 N N . PHE B 1 446 ? 24.839 47.828 44.820 1.00 45.40 454 PHE B N 1
ATOM 6478 C CA . PHE B 1 446 ? 24.427 47.275 43.538 1.00 45.13 454 PHE B CA 1
ATOM 6479 C C . PHE B 1 446 ? 24.209 48.379 42.513 1.00 49.95 454 PHE B C 1
ATOM 6480 O O . PHE B 1 446 ? 23.655 49.438 42.823 1.00 52.13 454 PHE B O 1
ATOM 6488 N N . SER B 1 447 ? 24.652 48.123 41.283 1.00 53.61 455 SER B N 1
ATOM 6489 C CA . SER B 1 447 ? 24.491 49.058 40.180 1.00 53.67 455 SER B CA 1
ATOM 6490 C C . SER B 1 447 ? 24.150 48.286 38.915 1.00 50.09 455 SER B C 1
ATOM 6491 O O . SER B 1 447 ? 24.699 47.208 38.668 1.00 45.41 455 SER B O 1
ATOM 6494 N N . ALA B 1 448 ? 23.242 48.844 38.117 1.00 56.33 456 ALA B N 1
ATOM 6495 C CA . ALA B 1 448 ? 22.857 48.242 36.849 1.00 53.01 456 ALA B CA 1
ATOM 6496 C C . ALA B 1 448 ? 23.756 48.661 35.693 1.00 53.28 456 ALA B C 1
ATOM 6497 O O . ALA B 1 448 ? 23.623 48.111 34.596 1.00 57.09 456 ALA B O 1
ATOM 6499 N N . ASP B 1 449 ? 24.667 49.612 35.912 1.00 50.84 457 ASP B N 1
ATOM 6500 C CA . ASP B 1 449 ? 25.544 50.117 34.853 1.00 55.34 457 ASP B CA 1
ATOM 6501 C C . ASP B 1 449 ? 26.833 49.299 34.855 1.00 48.86 457 ASP B C 1
ATOM 6502 O O . ASP B 1 449 ? 27.886 49.731 35.326 1.00 50.50 457 ASP B O 1
ATOM 6507 N N . LEU B 1 450 ? 26.739 48.090 34.297 1.00 48.97 458 LEU B N 1
ATOM 6508 C CA . LEU B 1 450 ? 27.861 47.156 34.347 1.00 50.23 458 LEU B CA 1
ATOM 6509 C C . LEU B 1 450 ? 29.108 47.742 33.694 1.00 52.82 458 LEU B C 1
ATOM 6510 O O . LEU B 1 450 ? 30.206 47.678 34.258 1.00 48.10 458 LEU B O 1
ATOM 6515 N N . ASP B 1 451 ? 28.961 48.325 32.504 1.00 57.98 459 ASP B N 1
ATOM 6516 C CA . ASP B 1 451 ? 30.127 48.770 31.748 1.00 58.91 459 ASP B CA 1
ATOM 6517 C C . ASP B 1 451 ? 30.893 49.899 32.430 1.00 53.01 459 ASP B C 1
ATOM 6518 O O . ASP B 1 451 ? 31.927 50.320 31.901 1.00 49.73 459 ASP B O 1
ATOM 6523 N N . GLN B 1 452 ? 30.429 50.399 33.573 1.00 48.72 460 GLN B N 1
ATOM 6524 C CA . GLN B 1 452 ? 31.142 51.431 34.312 1.00 50.00 460 GLN B CA 1
ATOM 6525 C C . GLN B 1 452 ? 32.170 50.859 35.281 1.00 48.41 460 GLN B C 1
ATOM 6526 O O . GLN B 1 452 ? 32.817 51.627 36.000 1.00 46.55 460 GLN B O 1
ATOM 6532 N N . PHE B 1 453 ? 32.340 49.541 35.312 1.00 44.67 461 PHE B N 1
ATOM 6533 C CA . PHE B 1 453 ? 33.227 48.892 36.261 1.00 49.63 461 PHE B CA 1
ATOM 6534 C C . PHE B 1 453 ? 34.046 47.833 35.538 1.00 47.67 461 PHE B C 1
ATOM 6535 O O . PHE B 1 453 ? 33.595 47.280 34.527 1.00 46.37 461 PHE B O 1
ATOM 6543 N N . PRO B 1 454 ? 35.254 47.533 36.027 1.00 41.63 462 PRO B N 1
ATOM 6544 C CA . PRO B 1 454 ? 36.120 46.594 35.289 1.00 43.67 462 PRO B CA 1
ATOM 6545 C C . PRO B 1 454 ? 35.480 45.239 35.039 1.00 40.54 462 PRO B C 1
ATOM 6546 O O . PRO B 1 454 ? 35.439 44.779 33.891 1.00 43.65 462 PRO B O 1
ATOM 6550 N N . LEU B 1 455 ? 34.987 44.575 36.087 1.00 43.08 463 LEU B N 1
ATOM 6551 C CA . LEU B 1 455 ? 34.417 43.247 35.902 1.00 42.73 463 LEU B CA 1
ATOM 6552 C C . LEU B 1 455 ? 33.142 43.300 35.070 1.00 45.12 463 LEU B C 1
ATOM 6553 O O . LEU B 1 455 ? 32.856 42.363 34.315 1.00 40.71 463 LEU B O 1
ATOM 6558 N N . GLY B 1 456 ? 32.372 44.382 35.186 1.00 45.99 464 GLY B N 1
ATOM 6559 C CA . GLY B 1 456 ? 31.197 44.530 34.344 1.00 49.66 464 GLY B CA 1
ATOM 6560 C C . GLY B 1 456 ? 31.541 44.535 32.867 1.00 51.55 464 GLY B C 1
ATOM 6561 O O . GLY B 1 456 ? 30.850 43.913 32.057 1.00 47.91 464 GLY B O 1
ATOM 6562 N N . ARG B 1 457 ? 32.616 45.235 32.496 1.00 49.50 465 ARG B N 1
ATOM 6563 C CA . ARG B 1 457 ? 33.025 45.270 31.095 1.00 47.92 465 ARG B CA 1
ATOM 6564 C C . ARG B 1 457 ? 33.497 43.900 30.627 1.00 44.76 465 ARG B C 1
ATOM 6565 O O . ARG B 1 457 ? 33.178 43.475 29.511 1.00 45.82 465 ARG B O 1
ATOM 6573 N N . LYS B 1 458 ? 34.251 43.189 31.469 1.00 41.51 466 LYS B N 1
ATOM 6574 C CA . LYS B 1 458 ? 34.679 41.840 31.119 1.00 42.36 466 LYS B CA 1
ATOM 6575 C C . LYS B 1 458 ? 33.481 40.922 30.914 1.00 40.45 466 LYS B C 1
ATOM 6576 O O . LYS B 1 458 ? 33.471 40.098 29.992 1.00 43.56 466 LYS B O 1
ATOM 6582 N N . PHE B 1 459 ? 32.459 41.052 31.763 1.00 41.84 467 PHE B N 1
ATOM 6583 C CA . PHE B 1 459 ? 31.282 40.198 31.640 1.00 41.92 467 PHE B CA 1
ATOM 6584 C C . PHE B 1 459 ? 30.543 40.460 30.335 1.00 43.73 467 PHE B C 1
ATOM 6585 O O . PHE B 1 459 ? 30.105 39.520 29.661 1.00 44.52 467 PHE B O 1
ATOM 6593 N N . LEU B 1 460 ? 30.394 41.732 29.959 1.00 46.00 468 LEU B N 1
ATOM 6594 C CA . LEU B 1 460 ? 29.656 42.059 28.743 1.00 53.22 468 LEU B CA 1
ATOM 6595 C C . LEU B 1 460 ? 30.331 41.470 27.511 1.00 53.46 468 LEU B C 1
ATOM 6596 O O . LEU B 1 460 ? 29.655 40.953 26.614 1.00 54.87 468 LEU B O 1
ATOM 6601 N N . LEU B 1 461 ? 31.663 41.535 27.445 1.00 57.35 469 LEU B N 1
ATOM 6602 C CA . LEU B 1 461 ? 32.373 40.924 26.325 1.00 59.90 469 LEU B CA 1
ATOM 6603 C C . LEU B 1 461 ? 32.286 39.406 26.380 1.00 61.85 469 LEU B C 1
ATOM 6604 O O . LEU B 1 461 ? 32.042 38.755 25.358 1.00 60.56 469 LEU B O 1
ATOM 6609 N N . GLN B 1 462 ? 32.492 38.825 27.564 1.00 61.24 470 GLN B N 1
ATOM 6610 C CA . GLN B 1 462 ? 32.410 37.376 27.713 1.00 64.03 470 GLN B CA 1
ATOM 6611 C C . GLN B 1 462 ? 31.075 36.849 27.201 1.00 63.02 470 GLN B C 1
ATOM 6612 O O . GLN B 1 462 ? 31.025 35.861 26.460 1.00 63.31 470 GLN B O 1
ATOM 6618 N N . SER B 1 463 ? 29.981 37.500 27.588 1.00 62.29 471 SER B N 1
ATOM 6619 C CA . SER B 1 463 ? 28.642 37.030 27.262 1.00 67.79 471 SER B CA 1
ATOM 6620 C C . SER B 1 463 ? 28.117 37.573 25.940 1.00 75.47 471 SER B C 1
ATOM 6621 O O . SER B 1 463 ? 27.047 37.142 25.495 1.00 78.91 471 SER B O 1
ATOM 6624 N N . GLY B 1 464 ? 28.832 38.498 25.302 1.00 82.25 472 GLY B N 1
ATOM 6625 C CA . GLY B 1 464 ? 28.369 39.100 24.070 1.00 86.20 472 GLY B CA 1
ATOM 6626 C C . GLY B 1 464 ? 27.283 40.139 24.236 1.00 89.61 472 GLY B C 1
ATOM 6627 O O . GLY B 1 464 ? 26.767 40.637 23.227 1.00 92.91 472 GLY B O 1
ATOM 6628 N N . LEU B 1 465 ? 26.917 40.481 25.468 1.00 86.26 473 LEU B N 1
ATOM 6629 C CA . LEU B 1 465 ? 25.888 41.484 25.721 1.00 83.73 473 LEU B CA 1
ATOM 6630 C C . LEU B 1 465 ? 26.412 42.891 25.447 1.00 82.71 473 LEU B C 1
ATOM 6631 O O . LEU B 1 465 ? 25.660 43.864 25.491 1.00 84.24 473 LEU B O 1
ATOM 6636 N N . LYS C 1 12 ? 73.706 9.589 -6.282 1.00 80.39 20 LYS C N 1
ATOM 6637 C CA . LYS C 1 12 ? 73.314 8.329 -6.902 1.00 78.34 20 LYS C CA 1
ATOM 6638 C C . LYS C 1 12 ? 72.511 7.457 -5.936 1.00 67.12 20 LYS C C 1
ATOM 6639 O O . LYS C 1 12 ? 71.833 6.522 -6.357 1.00 64.82 20 LYS C O 1
ATOM 6645 N N . VAL C 1 13 ? 72.583 7.763 -4.640 1.00 57.22 21 VAL C N 1
ATOM 6646 C CA . VAL C 1 13 ? 71.788 7.033 -3.660 1.00 50.84 21 VAL C CA 1
ATOM 6647 C C . VAL C 1 13 ? 70.326 7.432 -3.806 1.00 51.15 21 VAL C C 1
ATOM 6648 O O . VAL C 1 13 ? 69.997 8.621 -3.908 1.00 53.39 21 VAL C O 1
ATOM 6652 N N . VAL C 1 14 ? 69.441 6.438 -3.815 1.00 52.08 22 VAL C N 1
ATOM 6653 C CA . VAL C 1 14 ? 68.009 6.673 -3.926 1.00 56.10 22 VAL C CA 1
ATOM 6654 C C . VAL C 1 14 ? 67.323 6.122 -2.682 1.00 51.55 22 VAL C C 1
ATOM 6655 O O . VAL C 1 14 ? 67.867 5.290 -1.952 1.00 52.17 22 VAL C O 1
ATOM 6659 N N . SER C 1 15 ? 66.104 6.602 -2.452 1.00 51.84 23 SER C N 1
ATOM 6660 C CA . SER C 1 15 ? 65.312 6.136 -1.324 1.00 50.09 23 SER C CA 1
ATOM 6661 C C . SER C 1 15 ? 64.855 4.701 -1.551 1.00 51.83 23 SER C C 1
ATOM 6662 O O . SER C 1 15 ? 64.464 4.324 -2.660 1.00 54.64 23 SER C O 1
ATOM 6665 N N . THR C 1 16 ? 64.900 3.897 -0.485 1.00 50.85 24 THR C N 1
ATOM 6666 C CA . THR C 1 16 ? 64.450 2.513 -0.579 1.00 50.07 24 THR C CA 1
ATOM 6667 C C . THR C 1 16 ? 63.005 2.412 -1.046 1.00 52.99 24 THR C C 1
ATOM 6668 O O . THR C 1 16 ? 62.611 1.376 -1.592 1.00 52.91 24 THR C O 1
ATOM 6672 N N . ASP C 1 17 ? 62.208 3.466 -0.856 1.00 57.75 25 ASP C N 1
ATOM 6673 C CA . ASP C 1 17 ? 60.834 3.462 -1.338 1.00 65.78 25 ASP C CA 1
ATOM 6674 C C . ASP C 1 17 ? 60.746 3.362 -2.856 1.00 67.50 25 ASP C C 1
ATOM 6675 O O . ASP C 1 17 ? 59.656 3.101 -3.378 1.00 75.67 25 ASP C O 1
ATOM 6680 N N . GLU C 1 18 ? 61.854 3.557 -3.574 1.00 62.27 26 GLU C N 1
ATOM 6681 C CA . GLU C 1 18 ? 61.832 3.549 -5.031 1.00 65.69 26 GLU C CA 1
ATOM 6682 C C . GLU C 1 18 ? 62.147 2.188 -5.636 1.00 64.31 26 GLU C C 1
ATOM 6683 O O . GLU C 1 18 ? 61.865 1.978 -6.821 1.00 67.09 26 GLU C O 1
ATOM 6689 N N . TYR C 1 19 ? 62.725 1.263 -4.868 1.00 57.16 27 TYR C N 1
ATOM 6690 C CA . TYR C 1 19 ? 63.012 -0.072 -5.374 1.00 57.86 27 TYR C CA 1
ATOM 6691 C C . TYR C 1 19 ? 62.613 -1.184 -4.413 1.00 58.67 27 TYR C C 1
ATOM 6692 O O . TYR C 1 19 ? 62.840 -2.358 -4.726 1.00 59.49 27 TYR C O 1
ATOM 6701 N N . VAL C 1 20 ? 62.021 -0.857 -3.267 1.00 62.69 28 VAL C N 1
ATOM 6702 C CA . VAL C 1 20 ? 61.514 -1.842 -2.318 1.00 60.94 28 VAL C CA 1
ATOM 6703 C C . VAL C 1 20 ? 59.999 -1.709 -2.287 1.00 61.61 28 VAL C C 1
ATOM 6704 O O . VAL C 1 20 ? 59.471 -0.627 -2.005 1.00 64.53 28 VAL C O 1
ATOM 6708 N N . SER C 1 21 ? 59.301 -2.805 -2.574 1.00 61.92 29 SER C N 1
ATOM 6709 C CA . SER C 1 21 ? 57.845 -2.812 -2.646 1.00 62.50 29 SER C CA 1
ATOM 6710 C C . SER C 1 21 ? 57.265 -3.312 -1.330 1.00 59.33 29 SER C C 1
ATOM 6711 O O . SER C 1 21 ? 57.632 -4.391 -0.853 1.00 57.18 29 SER C O 1
ATOM 6714 N N . ARG C 1 22 ? 56.354 -2.531 -0.755 1.00 62.08 30 ARG C N 1
ATOM 6715 C CA . ARG C 1 22 ? 55.739 -2.863 0.521 1.00 65.30 30 ARG C CA 1
ATOM 6716 C C . ARG C 1 22 ? 54.548 -3.788 0.314 1.00 66.97 30 ARG C C 1
ATOM 6717 O O . ARG C 1 22 ? 53.773 -3.623 -0.633 1.00 71.35 30 ARG C O 1
ATOM 6725 N N . THR C 1 23 ? 54.410 -4.762 1.206 1.00 56.29 31 THR C N 1
ATOM 6726 C CA . THR C 1 23 ? 53.261 -5.654 1.240 1.00 59.41 31 THR C CA 1
ATOM 6727 C C . THR C 1 23 ? 52.398 -5.322 2.450 1.00 57.15 31 THR C C 1
ATOM 6728 O O . THR C 1 23 ? 52.784 -4.542 3.324 1.00 55.82 31 THR C O 1
ATOM 6732 N N . SER C 1 24 ? 51.216 -5.935 2.493 1.00 58.42 32 SER C N 1
ATOM 6733 C CA . SER C 1 24 ? 50.307 -5.793 3.622 1.00 61.69 32 SER C CA 1
ATOM 6734 C C . SER C 1 24 ? 50.518 -6.875 4.674 1.00 60.62 32 SER C C 1
ATOM 6735 O O . SER C 1 24 ? 49.632 -7.101 5.507 1.00 63.55 32 SER C O 1
ATOM 6738 N N . ILE C 1 25 ? 51.666 -7.545 4.653 1.00 58.85 33 ILE C N 1
ATOM 6739 C CA . ILE C 1 25 ? 51.982 -8.609 5.598 1.00 59.41 33 ILE C CA 1
ATOM 6740 C C . ILE C 1 25 ? 52.808 -8.005 6.725 1.00 58.47 33 ILE C C 1
ATOM 6741 O O . ILE C 1 25 ? 53.920 -7.514 6.496 1.00 53.84 33 ILE C O 1
ATOM 6746 N N . TYR C 1 26 ? 52.266 -8.041 7.941 1.00 60.05 34 TYR C N 1
ATOM 6747 C CA . TYR C 1 26 ? 52.940 -7.522 9.122 1.00 57.95 34 TYR C CA 1
ATOM 6748 C C . TYR C 1 26 ? 53.143 -8.637 10.139 1.00 57.14 34 TYR C C 1
ATOM 6749 O O . TYR C 1 26 ? 52.308 -9.537 10.275 1.00 53.69 34 TYR C O 1
ATOM 6758 N N . TYR C 1 27 ? 54.257 -8.559 10.863 1.00 55.27 35 TYR C N 1
ATOM 6759 C CA . TYR C 1 27 ? 54.597 -9.533 11.889 1.00 52.62 35 TYR C CA 1
ATOM 6760 C C . TYR C 1 27 ? 55.065 -8.817 13.147 1.00 51.89 35 TYR C C 1
ATOM 6761 O O . TYR C 1 27 ? 55.694 -7.756 13.081 1.00 49.07 35 TYR C O 1
ATOM 6770 N N . TYR C 1 28 ? 54.751 -9.409 14.296 1.00 49.18 36 TYR C N 1
ATOM 6771 C CA . TYR C 1 28 ? 55.223 -8.927 15.584 1.00 49.24 36 TYR C CA 1
ATOM 6772 C C . TYR C 1 28 ? 56.327 -9.836 16.105 1.00 47.25 36 TYR C C 1
ATOM 6773 O O . TYR C 1 28 ? 56.335 -11.043 15.847 1.00 48.11 36 TYR C O 1
ATOM 6782 N N . ALA C 1 29 ? 57.258 -9.243 16.848 1.00 47.76 37 ALA C N 1
ATOM 6783 C CA . ALA C 1 29 ? 58.324 -9.993 17.494 1.00 48.63 37 ALA C CA 1
ATOM 6784 C C . ALA C 1 29 ? 58.721 -9.276 18.775 1.00 45.98 37 ALA C C 1
ATOM 6785 O O . ALA C 1 29 ? 58.840 -8.047 18.795 1.00 43.20 37 ALA C O 1
ATOM 6787 N N . GLY C 1 30 ? 58.921 -10.048 19.833 1.00 49.96 38 GLY C N 1
ATOM 6788 C CA . GLY C 1 30 ? 59.322 -9.495 21.114 1.00 49.56 38 GLY C CA 1
ATOM 6789 C C . GLY C 1 30 ? 60.419 -10.329 21.738 1.00 45.04 38 GLY C C 1
ATOM 6790 O O . GLY C 1 30 ? 60.465 -11.551 21.587 1.00 49.65 38 GLY C O 1
ATOM 6791 N N . SER C 1 31 ? 61.310 -9.645 22.455 1.00 45.51 39 SER C N 1
ATOM 6792 C CA . SER C 1 31 ? 62.456 -10.305 23.068 1.00 46.93 39 SER C CA 1
ATOM 6793 C C . SER C 1 31 ? 62.117 -10.982 24.388 1.00 49.57 39 SER C C 1
ATOM 6794 O O . SER C 1 31 ? 62.898 -11.820 24.851 1.00 54.57 39 SER C O 1
ATOM 6797 N N . SER C 1 32 ? 60.983 -10.639 25.001 1.00 44.82 40 SER C N 1
ATOM 6798 C CA . SER C 1 32 ? 60.691 -11.039 26.374 1.00 51.29 40 SER C CA 1
ATOM 6799 C C . SER C 1 32 ? 61.722 -10.428 27.317 1.00 48.35 40 SER C C 1
ATOM 6800 O O . SER C 1 32 ? 62.630 -9.717 26.875 1.00 46.05 40 SER C O 1
ATOM 6803 N N . ARG C 1 33 ? 61.591 -10.698 28.614 1.00 47.28 41 ARG C N 1
ATOM 6804 C CA . ARG C 1 33 ? 62.407 -10.017 29.610 1.00 47.94 41 ARG C CA 1
ATOM 6805 C C . ARG C 1 33 ? 63.890 -10.284 29.383 1.00 44.22 41 ARG C C 1
ATOM 6806 O O . ARG C 1 33 ? 64.323 -11.437 29.301 1.00 48.48 41 ARG C O 1
ATOM 6814 N N . LEU C 1 34 ? 64.666 -9.208 29.287 1.00 43.71 42 LEU C N 1
ATOM 6815 C CA . LEU C 1 34 ? 66.122 -9.270 29.246 1.00 41.90 42 LEU C CA 1
ATOM 6816 C C . LEU C 1 34 ? 66.670 -8.666 30.532 1.00 44.82 42 LEU C C 1
ATOM 6817 O O . LEU C 1 34 ? 66.332 -7.528 30.877 1.00 42.60 42 LEU C O 1
ATOM 6822 N N . LEU C 1 35 ? 67.510 -9.423 31.237 1.00 45.18 43 LEU C N 1
ATOM 6823 C CA . LEU C 1 35 ? 68.051 -8.996 32.521 1.00 43.42 43 LEU C CA 1
ATOM 6824 C C . LEU C 1 35 ? 69.570 -9.048 32.501 1.00 38.06 43 LEU C C 1
ATOM 6825 O O . LEU C 1 35 ? 70.163 -9.963 31.923 1.00 38.24 43 LEU C O 1
ATOM 6830 N N . ALA C 1 36 ? 70.187 -8.057 33.140 1.00 38.75 44 ALA C N 1
ATOM 6831 C CA . ALA C 1 36 ? 71.617 -8.048 33.410 1.00 40.43 44 ALA C CA 1
ATOM 6832 C C . ALA C 1 36 ? 71.829 -7.665 34.867 1.00 36.80 44 ALA C C 1
ATOM 6833 O O . ALA C 1 36 ? 71.184 -6.740 35.371 1.00 36.32 44 ALA C O 1
ATOM 6835 N N . VAL C 1 37 ? 72.728 -8.381 35.541 1.00 36.22 45 VAL C N 1
ATOM 6836 C CA . VAL C 1 37 ? 72.986 -8.190 36.966 1.00 35.45 45 VAL C CA 1
ATOM 6837 C C . VAL C 1 37 ? 74.490 -8.242 37.192 1.00 32.93 45 VAL C C 1
ATOM 6838 O O . VAL C 1 37 ? 75.148 -9.208 36.793 1.00 33.85 45 VAL C O 1
ATOM 6842 N N . GLY C 1 38 ? 75.031 -7.218 37.840 1.00 34.14 46 GLY C N 1
ATOM 6843 C CA . GLY C 1 38 ? 76.451 -7.210 38.118 1.00 33.42 46 GLY C CA 1
ATOM 6844 C C . GLY C 1 38 ? 76.853 -6.043 38.991 1.00 34.40 46 GLY C C 1
ATOM 6845 O O . GLY C 1 38 ? 76.019 -5.383 39.614 1.00 32.22 46 GLY C O 1
ATOM 6846 N N . ASN C 1 39 ? 78.164 -5.806 39.030 1.00 37.52 47 ASN C N 1
ATOM 6847 C CA . ASN C 1 39 ? 78.767 -4.726 39.801 1.00 36.56 47 ASN C CA 1
ATOM 6848 C C . ASN C 1 39 ? 78.834 -3.466 38.944 1.00 34.40 47 ASN C C 1
ATOM 6849 O O . ASN C 1 39 ? 79.309 -3.527 37.804 1.00 35.81 47 ASN C O 1
ATOM 6854 N N . PRO C 1 40 ? 78.366 -2.316 39.436 1.00 30.77 48 PRO C N 1
ATOM 6855 C CA . PRO C 1 40 ? 78.324 -1.123 38.575 1.00 31.28 48 PRO C CA 1
ATOM 6856 C C . PRO C 1 40 ? 79.680 -0.496 38.325 1.00 35.15 48 PRO C C 1
ATOM 6857 O O . PRO C 1 40 ? 79.801 0.319 37.402 1.00 34.03 48 PRO C O 1
ATOM 6861 N N . TYR C 1 41 ? 80.702 -0.844 39.104 1.00 33.01 49 TYR C N 1
ATOM 6862 C CA . TYR C 1 41 ? 81.985 -0.159 39.033 1.00 35.43 49 TYR C CA 1
ATOM 6863 C C . TYR C 1 41 ? 83.059 -0.954 38.309 1.00 35.55 49 TYR C C 1
ATOM 6864 O O . TYR C 1 41 ? 83.982 -0.353 37.751 1.00 35.26 49 TYR C O 1
ATOM 6873 N N . PHE C 1 42 ? 82.968 -2.279 38.297 1.00 30.82 50 PHE C N 1
ATOM 6874 C CA . PHE C 1 42 ? 84.001 -3.095 37.676 1.00 31.54 50 PHE C CA 1
ATOM 6875 C C . PHE C 1 42 ? 83.522 -4.536 37.629 1.00 35.67 50 PHE C C 1
ATOM 6876 O O . PHE C 1 42 ? 82.661 -4.947 38.410 1.00 33.63 50 PHE C O 1
ATOM 6884 N N . SER C 1 43 ? 84.088 -5.294 36.698 1.00 39.52 51 SER C N 1
ATOM 6885 C CA . SER C 1 43 ? 83.821 -6.719 36.604 1.00 40.08 51 SER C CA 1
ATOM 6886 C C . SER C 1 43 ? 84.75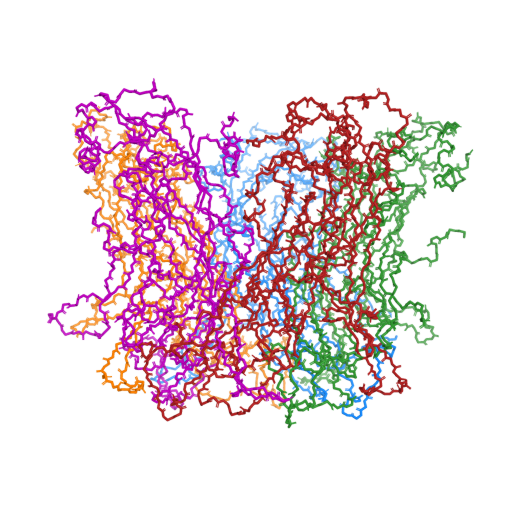4 -7.493 37.529 1.00 39.95 51 SER C C 1
ATOM 6887 O O . SER C 1 43 ? 85.805 -7.004 37.944 1.00 39.75 51 SER C O 1
ATOM 6890 N N . ILE C 1 44 ? 84.354 -8.721 37.845 1.00 40.89 52 ILE C N 1
ATOM 6891 C CA . ILE C 1 44 ? 85.147 -9.624 38.668 1.00 40.78 52 ILE C CA 1
ATOM 6892 C C . ILE C 1 44 ? 85.444 -10.862 37.839 1.00 43.50 52 ILE C C 1
ATOM 6893 O O . ILE C 1 44 ? 84.525 -11.606 37.473 1.00 39.66 52 ILE C O 1
ATOM 6898 N N . LYS C 1 45 ? 86.720 -11.079 37.543 1.00 45.90 53 LYS C N 1
ATOM 6899 C CA . LYS C 1 45 ? 87.143 -12.206 36.730 1.00 53.57 53 LYS C CA 1
ATOM 6900 C C . LYS C 1 45 ? 87.345 -13.444 37.600 1.00 50.43 53 LYS C C 1
ATOM 6901 O O . LYS C 1 45 ? 87.387 -13.376 38.830 1.00 48.24 53 LYS C O 1
ATOM 6907 N N . SER C 1 46 ? 87.462 -14.590 36.942 1.00 54.37 54 SER C N 1
ATOM 6908 C CA . SER C 1 46 ? 87.810 -15.809 37.648 1.00 56.63 54 SER C CA 1
ATOM 6909 C C . SER C 1 46 ? 89.289 -15.775 38.032 1.00 60.46 54 SER C C 1
ATOM 6910 O O . SER C 1 46 ? 90.135 -15.408 37.210 1.00 57.59 54 SER C O 1
ATOM 6913 N N . PRO C 1 47 ? 89.635 -16.142 39.269 1.00 64.40 55 PRO C N 1
ATOM 6914 C CA . PRO C 1 47 ? 91.056 -16.106 39.652 1.00 68.94 55 PRO C CA 1
ATOM 6915 C C . PRO C 1 47 ? 91.923 -17.010 38.798 1.00 71.15 55 PRO C C 1
ATOM 6916 O O . PRO C 1 47 ? 93.095 -16.690 38.562 1.00 73.16 55 PRO C O 1
ATOM 6920 N N . ASN C 1 48 ? 91.377 -18.127 38.315 1.00 78.71 56 ASN C N 1
ATOM 6921 C CA . ASN C 1 48 ? 92.149 -19.044 37.486 1.00 85.03 56 ASN C CA 1
ATOM 6922 C C . ASN C 1 48 ? 92.260 -18.561 36.046 1.00 84.75 56 ASN C C 1
ATOM 6923 O O . ASN C 1 48 ? 93.278 -18.809 35.391 1.00 87.40 56 ASN C O 1
ATOM 6928 N N . ASN C 1 49 ? 91.236 -17.876 35.541 1.00 80.19 57 ASN C N 1
ATOM 6929 C CA . ASN C 1 49 ? 91.179 -17.452 34.145 1.00 82.29 57 ASN C CA 1
ATOM 6930 C C . ASN C 1 49 ? 90.759 -15.989 34.108 1.00 84.38 57 ASN C C 1
ATOM 6931 O O . ASN C 1 49 ? 89.588 -15.670 34.340 1.00 82.63 57 ASN C O 1
ATOM 6936 N N . ASN C 1 50 ? 91.712 -15.103 33.812 1.00 93.06 58 ASN C N 1
ATOM 6937 C CA . ASN C 1 50 ? 91.435 -13.671 33.789 1.00 93.81 58 ASN C CA 1
ATOM 6938 C C . ASN C 1 50 ? 90.563 -13.251 32.612 1.00 91.69 58 ASN C C 1
ATOM 6939 O O . ASN C 1 50 ? 90.092 -12.109 32.595 1.00 89.84 58 ASN C O 1
ATOM 6944 N N . LYS C 1 51 ? 90.342 -14.129 31.635 1.00 93.69 59 LYS C N 1
ATOM 6945 C CA . LYS C 1 51 ? 89.408 -13.865 30.549 1.00 94.23 59 LYS C CA 1
ATOM 6946 C C . LYS C 1 51 ? 88.026 -14.447 30.815 1.00 84.60 59 LYS C C 1
ATOM 6947 O O . LYS C 1 51 ? 87.134 -14.307 29.973 1.00 81.04 59 LYS C O 1
ATOM 6953 N N . LYS C 1 52 ? 87.834 -15.094 31.961 1.00 70.35 60 LYS C N 1
ATOM 6954 C CA . LYS C 1 52 ? 86.542 -15.624 32.375 1.00 66.11 60 LYS C CA 1
ATOM 6955 C C . LYS C 1 52 ? 85.901 -14.652 33.357 1.00 59.26 60 LYS C C 1
ATOM 6956 O O . LYS C 1 52 ? 86.530 -14.258 34.345 1.00 56.09 60 LYS C O 1
ATOM 6962 N N . VAL C 1 53 ? 84.656 -14.272 33.086 1.00 53.81 61 VAL C N 1
ATOM 6963 C CA . VAL C 1 53 ? 83.923 -13.328 33.922 1.00 55.53 61 VAL C CA 1
ATOM 6964 C C . VAL C 1 53 ? 83.017 -14.109 34.861 1.00 54.93 61 VAL C C 1
ATOM 6965 O O . VAL C 1 53 ? 82.297 -15.018 34.430 1.00 56.16 61 VAL C O 1
ATOM 6969 N N . LEU C 1 54 ? 83.060 -13.761 36.145 1.00 53.91 62 LEU C N 1
ATOM 6970 C CA . LEU C 1 54 ? 82.150 -14.305 37.145 1.00 55.35 62 LEU C CA 1
ATOM 6971 C C . LEU C 1 54 ? 81.079 -13.315 37.565 1.00 53.43 62 LEU C C 1
ATOM 6972 O O . LEU C 1 54 ? 79.938 -13.713 37.810 1.00 56.20 62 LEU C O 1
ATOM 6977 N N . VAL C 1 55 ? 81.423 -12.035 37.657 1.00 45.81 63 VAL C N 1
ATOM 6978 C CA . VAL C 1 55 ? 80.453 -10.975 37.912 1.00 41.40 63 VAL C CA 1
ATOM 6979 C C . VAL C 1 55 ? 80.681 -9.890 36.865 1.00 38.41 63 VAL C C 1
ATOM 6980 O O . VAL C 1 55 ? 81.726 -9.223 36.890 1.00 33.84 63 VAL C O 1
ATOM 6984 N N . PRO C 1 56 ? 79.759 -9.679 35.930 1.00 39.12 64 PRO C N 1
ATOM 6985 C CA . PRO C 1 56 ? 79.983 -8.660 34.902 1.00 34.91 64 PRO C CA 1
ATOM 6986 C C . PRO C 1 56 ? 79.821 -7.256 35.460 1.00 32.69 64 PRO C C 1
ATOM 6987 O O . PRO C 1 56 ? 79.216 -7.033 36.511 1.00 36.67 64 PRO C O 1
ATOM 6991 N N . LYS C 1 57 ? 80.387 -6.298 34.733 1.00 32.39 65 LYS C N 1
ATOM 6992 C CA . LYS C 1 57 ? 80.162 -4.885 35.013 1.00 31.66 65 LYS C CA 1
ATOM 6993 C C . LYS C 1 57 ? 78.848 -4.471 34.359 1.00 33.66 65 LYS C C 1
ATOM 6994 O O . LYS C 1 57 ? 78.735 -4.468 33.129 1.00 34.46 65 LYS C O 1
ATOM 7000 N N . VAL C 1 58 ? 77.853 -4.135 35.177 1.00 36.12 66 VAL C N 1
ATOM 7001 C CA . VAL C 1 58 ? 76.540 -3.708 34.705 1.00 38.63 66 VAL C CA 1
ATOM 7002 C C . VAL C 1 58 ? 76.237 -2.362 35.345 1.00 35.99 66 VAL C C 1
ATOM 7003 O O . VAL C 1 58 ? 76.132 -2.265 36.573 1.00 35.33 66 VAL C O 1
ATOM 7007 N N . SER C 1 59 ? 76.089 -1.330 34.518 1.00 34.59 67 SER C N 1
ATOM 7008 C CA . SER C 1 59 ? 75.942 0.032 35.004 1.00 34.63 67 SER C CA 1
ATOM 7009 C C . SER C 1 59 ? 74.926 0.785 34.160 1.00 36.08 67 SER C C 1
ATOM 7010 O O . SER C 1 59 ? 74.805 0.559 32.952 1.00 32.32 67 SER C O 1
ATOM 7013 N N . GLY C 1 60 ? 74.204 1.695 34.812 1.00 35.76 68 GLY C N 1
ATOM 7014 C CA . GLY C 1 60 ? 73.308 2.592 34.105 1.00 36.17 68 GLY C CA 1
ATOM 7015 C C . GLY C 1 60 ? 74.009 3.578 33.194 1.00 36.04 68 GLY C C 1
ATOM 7016 O O . GLY C 1 60 ? 73.339 4.239 32.394 1.00 35.37 68 GLY C O 1
ATOM 7017 N N . LEU C 1 61 ? 75.330 3.697 33.301 1.00 31.15 69 LEU C N 1
ATOM 7018 C CA . LEU C 1 61 ? 76.111 4.560 32.426 1.00 32.62 69 LEU C CA 1
ATOM 7019 C C . LEU C 1 61 ? 76.689 3.809 31.234 1.00 34.24 69 LEU C C 1
ATOM 7020 O O . LEU C 1 61 ? 77.564 4.342 30.545 1.00 34.47 69 LEU C O 1
ATOM 7025 N N . GLN C 1 62 ? 76.222 2.593 30.978 1.00 31.97 70 GLN C N 1
ATOM 7026 C CA . GLN C 1 62 ? 76.693 1.790 29.862 1.00 30.49 70 GLN C CA 1
ATOM 7027 C C . GLN C 1 62 ? 75.764 1.932 28.665 1.00 36.41 70 GLN C C 1
ATOM 7028 O O . GLN C 1 62 ? 74.549 2.098 28.813 1.00 32.73 70 GLN C O 1
ATOM 7034 N N . TYR C 1 63 ? 76.353 1.863 27.473 1.00 35.82 71 TYR C N 1
ATOM 7035 C CA . TYR C 1 63 ? 75.576 1.627 26.265 1.00 38.23 71 TYR C CA 1
ATOM 7036 C C . TYR C 1 63 ? 75.084 0.188 26.259 1.00 36.11 71 TYR C C 1
ATOM 7037 O O . TYR C 1 63 ? 75.844 -0.740 26.553 1.00 36.15 71 TYR C O 1
ATOM 7046 N N . ARG C 1 64 ? 73.817 0.000 25.925 1.00 32.85 72 ARG C N 1
ATOM 7047 C CA . ARG C 1 64 ? 73.277 -1.315 25.610 1.00 37.72 72 ARG C CA 1
ATOM 7048 C C . ARG C 1 64 ? 73.085 -1.354 24.100 1.00 36.56 72 ARG C C 1
ATOM 7049 O O . ARG C 1 64 ? 72.277 -0.596 23.556 1.00 41.13 72 ARG C O 1
ATOM 7057 N N . VAL C 1 65 ? 73.845 -2.213 23.424 1.00 36.36 73 VAL C N 1
ATOM 7058 C CA . VAL C 1 65 ? 73.788 -2.349 21.971 1.00 37.06 73 VAL C CA 1
ATOM 7059 C C . VAL C 1 65 ? 73.280 -3.749 21.669 1.00 41.27 73 VAL C C 1
ATOM 7060 O O . VAL C 1 65 ? 74.018 -4.732 21.822 1.00 38.18 73 VAL C O 1
ATOM 7064 N N . PHE C 1 66 ? 72.027 -3.842 21.233 1.00 38.31 74 PHE C N 1
ATOM 7065 C CA . PHE C 1 66 ? 71.400 -5.123 20.947 1.00 37.47 74 PHE C CA 1
ATOM 7066 C C . PHE C 1 66 ? 71.539 -5.445 19.465 1.00 41.27 74 PHE C C 1
ATOM 7067 O O . PHE C 1 66 ? 71.198 -4.621 18.611 1.00 42.13 74 PHE C O 1
ATOM 7075 N N . ARG C 1 67 ? 72.040 -6.639 19.164 1.00 42.75 75 ARG C N 1
ATOM 7076 C CA . ARG C 1 67 ? 72.084 -7.148 17.795 1.00 41.12 75 ARG C CA 1
ATOM 7077 C C . ARG C 1 67 ? 70.882 -8.069 17.626 1.00 41.58 75 ARG C C 1
ATOM 7078 O O . ARG C 1 67 ? 70.875 -9.197 18.124 1.00 44.06 75 ARG C O 1
ATOM 7086 N N . VAL C 1 68 ? 69.865 -7.582 16.925 1.00 41.53 76 VAL C N 1
ATOM 7087 C CA . VAL C 1 68 ? 68.591 -8.281 16.809 1.00 42.19 76 VAL C CA 1
ATOM 7088 C C . VAL C 1 68 ? 68.613 -9.108 15.528 1.00 43.28 76 VAL C C 1
ATOM 7089 O O . VAL C 1 68 ? 68.659 -8.560 14.424 1.00 42.21 76 VAL C O 1
ATOM 7093 N N . ARG C 1 69 ? 68.571 -10.430 15.678 1.00 46.34 77 ARG C N 1
ATOM 7094 C CA . ARG C 1 69 ? 68.600 -11.344 14.545 1.00 48.93 77 ARG C CA 1
ATOM 7095 C C . ARG C 1 69 ? 67.177 -11.662 14.108 1.00 50.65 77 ARG C C 1
ATOM 7096 O O . ARG C 1 69 ? 66.353 -12.093 14.921 1.00 49.10 77 ARG C O 1
ATOM 7104 N N . LEU C 1 70 ? 66.896 -11.456 12.826 1.00 48.51 78 LEU C N 1
ATOM 7105 C CA . LEU C 1 70 ? 65.577 -11.730 12.284 1.00 51.28 78 LEU C CA 1
ATOM 7106 C C . LEU C 1 70 ? 65.591 -13.020 11.473 1.00 52.57 78 LEU C C 1
ATOM 7107 O O . LEU C 1 70 ? 66.625 -13.398 10.914 1.00 51.86 78 LEU C O 1
ATOM 7112 N N . PRO C 1 71 ? 64.464 -13.725 11.385 1.00 54.73 79 PRO C N 1
ATOM 7113 C CA . PRO C 1 71 ? 64.411 -14.895 10.504 1.00 57.86 79 PRO C CA 1
ATOM 7114 C C . PRO C 1 71 ? 64.536 -14.472 9.051 1.00 57.01 79 PRO C C 1
ATOM 7115 O O . PRO C 1 71 ? 64.036 -13.419 8.649 1.00 54.28 79 PRO C O 1
ATOM 7119 N N . ASP C 1 72 ? 65.223 -15.291 8.271 1.00 56.51 80 ASP C N 1
ATOM 7120 C CA . ASP C 1 72 ? 65.369 -15.017 6.849 1.00 61.13 80 ASP C CA 1
ATOM 7121 C C . ASP C 1 72 ? 64.007 -15.117 6.174 1.00 58.79 80 ASP C C 1
ATOM 7122 O O . ASP C 1 72 ? 63.445 -16.219 6.112 1.00 60.85 80 ASP C O 1
ATOM 7127 N N . PRO C 1 73 ? 63.438 -14.023 5.660 1.00 55.43 81 PRO C N 1
ATOM 7128 C CA . PRO C 1 73 ? 62.109 -14.132 5.037 1.00 56.33 81 PRO C CA 1
ATOM 7129 C C . PRO C 1 73 ? 62.101 -14.999 3.793 1.00 57.14 81 PRO C C 1
ATOM 7130 O O . PRO C 1 73 ? 61.069 -15.605 3.477 1.00 57.94 81 PRO C O 1
ATOM 7134 N N . ASN C 1 74 ? 63.222 -15.082 3.077 1.00 58.14 82 ASN C N 1
ATOM 7135 C CA . ASN C 1 74 ? 63.299 -15.925 1.890 1.00 65.28 82 ASN C CA 1
ATOM 7136 C C . ASN C 1 74 ? 63.308 -17.409 2.227 1.00 68.66 82 ASN C C 1
ATOM 7137 O O . ASN C 1 74 ? 63.215 -18.235 1.313 1.00 69.35 82 ASN C O 1
ATOM 7142 N N . LYS C 1 75 ? 63.420 -17.765 3.509 1.00 75.14 83 LYS C N 1
ATOM 7143 C CA . LYS C 1 75 ? 63.325 -19.150 3.953 1.00 79.52 83 LYS C CA 1
ATOM 7144 C C . LYS C 1 75 ? 62.295 -19.301 5.068 1.00 78.89 83 LYS C C 1
ATOM 7145 O O . LYS C 1 75 ? 62.294 -20.315 5.774 1.00 79.96 83 LYS C O 1
ATOM 7151 N N . PHE C 1 76 ? 61.420 -18.312 5.234 1.00 73.52 84 PHE C N 1
ATOM 7152 C CA . PHE C 1 76 ? 60.423 -18.315 6.294 1.00 72.90 84 PHE C CA 1
ATOM 7153 C C . PHE C 1 76 ? 59.182 -19.072 5.841 1.00 78.09 84 PHE C C 1
ATOM 7154 O O . PHE C 1 76 ? 58.739 -18.936 4.697 1.00 79.20 84 PHE C O 1
ATOM 7162 N N . GLY C 1 77 ? 58.625 -19.870 6.747 1.00 87.86 85 GLY C N 1
ATOM 7163 C CA . GLY C 1 77 ? 57.476 -20.692 6.425 1.00 93.67 85 GLY C CA 1
ATOM 7164 C C . GLY C 1 77 ? 56.170 -19.926 6.408 1.00 95.92 85 GLY C C 1
ATOM 7165 O O . GLY C 1 77 ? 55.368 -20.036 7.341 1.00 99.65 85 GLY C O 1
ATOM 7166 N N . PHE C 1 78 ? 55.943 -19.144 5.356 1.00 89.40 86 PHE C N 1
ATOM 7167 C CA . PHE C 1 78 ? 54.681 -18.440 5.218 1.00 88.09 86 PHE C CA 1
ATOM 7168 C C . PHE C 1 78 ? 53.572 -19.424 4.846 1.00 92.57 86 PHE C C 1
ATOM 7169 O O . PHE C 1 78 ? 53.809 -20.391 4.116 1.00 94.10 86 PHE C O 1
ATOM 7177 N N . PRO C 1 79 ? 52.347 -19.201 5.332 1.00 93.07 87 PRO C N 1
ATOM 7178 C CA . PRO C 1 79 ? 51.254 -20.117 4.969 1.00 97.00 87 PRO C CA 1
ATOM 7179 C C . PRO C 1 79 ? 50.894 -20.060 3.496 1.00 100.08 87 PRO C C 1
ATOM 7180 O O . PRO C 1 79 ? 50.459 -21.075 2.937 1.00 103.32 87 PRO C O 1
ATOM 7184 N N . ASP C 1 80 ? 51.065 -18.908 2.850 1.00 101.00 88 ASP C N 1
ATOM 7185 C CA . ASP C 1 80 ? 50.773 -18.751 1.430 1.00 102.76 88 ASP C CA 1
ATOM 7186 C C . ASP C 1 80 ? 51.891 -17.936 0.801 1.00 100.67 88 ASP C C 1
ATOM 7187 O O . ASP C 1 80 ? 52.073 -16.765 1.146 1.00 100.02 88 ASP C O 1
ATOM 7192 N N . THR C 1 81 ? 52.634 -18.553 -0.119 1.00 96.24 89 THR C N 1
ATOM 7193 C CA . THR C 1 81 ? 53.774 -17.914 -0.762 1.00 93.79 89 THR C CA 1
ATOM 7194 C C . THR C 1 81 ? 53.440 -17.385 -2.153 1.00 94.89 89 THR C C 1
ATOM 7195 O O . THR C 1 81 ? 54.352 -17.121 -2.944 1.00 91.99 89 THR C O 1
ATOM 7199 N N . SER C 1 82 ? 52.156 -17.218 -2.466 1.00 98.67 90 SER C N 1
ATOM 7200 C CA . SER C 1 82 ? 51.734 -16.726 -3.771 1.00 101.03 90 SER C CA 1
ATOM 7201 C C . SER C 1 82 ? 51.844 -15.211 -3.899 1.00 98.17 90 SER C C 1
ATOM 7202 O O . SER C 1 82 ? 51.353 -14.652 -4.886 1.00 99.00 90 SER C O 1
ATOM 7205 N N . PHE C 1 83 ? 52.472 -14.537 -2.935 1.00 94.12 91 PHE C N 1
ATOM 7206 C CA . PHE C 1 83 ? 52.598 -13.086 -2.967 1.00 88.37 91 PHE C CA 1
ATOM 7207 C C . PHE C 1 83 ? 53.871 -12.610 -3.653 1.00 85.64 91 PHE C C 1
ATOM 7208 O O . PHE C 1 83 ? 54.033 -11.401 -3.851 1.00 85.70 91 PHE C O 1
ATOM 7216 N N . TYR C 1 84 ? 54.773 -13.517 -4.022 1.00 81.46 92 TYR C N 1
ATOM 7217 C CA . TYR C 1 84 ? 56.011 -13.127 -4.682 1.00 81.90 92 TYR C CA 1
ATOM 7218 C C . TYR C 1 84 ? 56.540 -14.320 -5.466 1.00 82.98 92 TYR C C 1
ATOM 7219 O O . TYR C 1 84 ? 56.062 -15.447 -5.322 1.00 82.88 92 TYR C O 1
ATOM 7228 N N . ASN C 1 85 ? 57.540 -14.052 -6.299 1.00 81.44 93 ASN C N 1
ATOM 7229 C CA . ASN C 1 85 ? 58.129 -15.066 -7.172 1.00 83.97 93 ASN C CA 1
ATOM 7230 C C . ASN C 1 85 ? 59.618 -15.192 -6.879 1.00 79.78 93 ASN C C 1
ATOM 7231 O O . ASN C 1 85 ? 60.382 -14.251 -7.169 1.00 77.26 93 ASN C O 1
ATOM 7236 N N . PRO C 1 86 ? 60.089 -16.312 -6.319 1.00 82.55 94 PRO C N 1
ATOM 7237 C CA . PRO C 1 86 ? 61.527 -16.425 -6.020 1.00 80.22 94 PRO C CA 1
ATOM 7238 C C . PRO C 1 86 ? 62.409 -16.425 -7.255 1.00 83.17 94 PRO C C 1
ATOM 7239 O O . PRO C 1 86 ? 63.615 -16.182 -7.131 1.00 80.85 94 PRO C O 1
ATOM 7243 N N . ASP C 1 87 ? 61.855 -16.694 -8.440 1.00 83.77 95 ASP C N 1
ATOM 7244 C CA . ASP C 1 87 ? 62.665 -16.665 -9.652 1.00 84.42 95 ASP C CA 1
ATOM 7245 C C . ASP C 1 87 ? 63.180 -15.263 -9.949 1.00 78.02 95 ASP C C 1
ATOM 7246 O O . ASP C 1 87 ? 64.273 -15.113 -10.507 1.00 79.34 95 ASP C O 1
ATOM 7251 N N . THR C 1 88 ? 62.421 -14.230 -9.577 1.00 73.55 96 THR C N 1
ATOM 7252 C CA . THR C 1 88 ? 62.775 -12.856 -9.900 1.00 70.74 96 THR C CA 1
ATOM 7253 C C . THR C 1 88 ? 62.798 -11.921 -8.697 1.00 66.20 96 THR C C 1
ATOM 7254 O O . THR C 1 88 ? 63.156 -10.749 -8.859 1.00 63.50 96 THR C O 1
ATOM 7258 N N . GLN C 1 89 ? 62.438 -12.390 -7.505 1.00 70.59 97 GLN C N 1
ATOM 7259 C CA . GLN C 1 89 ? 62.267 -11.509 -6.360 1.00 69.87 97 GLN C CA 1
ATOM 7260 C C . GLN C 1 89 ? 62.925 -12.099 -5.120 1.00 67.13 97 GLN C C 1
ATOM 7261 O O . GLN C 1 89 ? 63.124 -13.311 -5.006 1.00 66.94 97 GLN C O 1
ATOM 7267 N N . ARG C 1 90 ? 63.268 -11.208 -4.193 1.00 63.92 98 ARG C N 1
ATOM 7268 C CA . ARG C 1 90 ? 63.765 -11.576 -2.876 1.00 60.99 98 ARG C CA 1
ATOM 7269 C C . ARG C 1 90 ? 63.043 -10.741 -1.829 1.00 57.95 98 ARG C C 1
ATOM 7270 O O . ARG C 1 90 ? 62.544 -9.649 -2.113 1.00 56.61 98 ARG C O 1
ATOM 7278 N N . LEU C 1 91 ? 62.996 -11.266 -0.609 1.00 58.98 99 LEU C N 1
ATOM 7279 C CA . LEU C 1 91 ? 62.246 -10.656 0.476 1.00 55.09 99 LEU C CA 1
ATOM 7280 C C . LEU C 1 91 ? 63.189 -10.050 1.508 1.00 54.86 99 LEU C C 1
ATOM 7281 O O . LEU C 1 91 ? 64.349 -10.448 1.639 1.00 53.12 99 LEU C O 1
ATOM 7286 N N . VAL C 1 92 ? 62.666 -9.068 2.241 1.00 52.87 100 VAL C N 1
ATOM 7287 C CA . VAL C 1 92 ? 63.416 -8.406 3.301 1.00 53.90 100 VAL C CA 1
ATOM 7288 C C . VAL C 1 92 ? 62.410 -7.821 4.279 1.00 54.62 100 VAL C C 1
ATOM 7289 O O . VAL C 1 92 ? 61.301 -7.437 3.894 1.00 52.40 100 VAL C O 1
ATOM 7293 N N . TRP C 1 93 ? 62.794 -7.766 5.552 1.00 54.53 101 TRP C N 1
ATOM 7294 C CA . TRP C 1 93 ? 61.947 -7.194 6.589 1.00 48.49 101 TRP C CA 1
ATOM 7295 C C . TRP C 1 93 ? 62.188 -5.695 6.700 1.00 49.65 101 TRP C C 1
ATOM 7296 O O . TRP C 1 93 ? 63.320 -5.221 6.563 1.00 50.66 101 TRP C O 1
ATOM 7307 N N . ALA C 1 94 ? 61.115 -4.954 6.957 1.00 48.14 102 ALA C N 1
ATOM 7308 C CA . ALA C 1 94 ? 61.191 -3.537 7.275 1.00 46.81 102 ALA C CA 1
ATOM 7309 C C . ALA C 1 94 ? 60.618 -3.314 8.667 1.00 46.05 102 ALA C C 1
ATOM 7310 O O . ALA C 1 94 ? 59.573 -3.872 9.013 1.00 46.60 102 ALA C O 1
ATOM 7312 N N . CYS C 1 95 ? 61.308 -2.506 9.467 1.00 48.46 103 CYS C N 1
ATOM 7313 C CA . CYS C 1 95 ? 60.852 -2.196 10.815 1.00 46.69 103 CYS C CA 1
ATOM 7314 C C . CYS C 1 95 ? 59.963 -0.960 10.762 1.00 44.29 103 CYS C C 1
ATOM 7315 O O . CYS C 1 95 ? 60.416 0.122 10.373 1.00 47.67 103 CYS C O 1
ATOM 7318 N N . VAL C 1 96 ? 58.699 -1.126 11.143 1.00 44.85 104 VAL C N 1
ATOM 7319 C CA . VAL C 1 96 ? 57.748 -0.024 11.160 1.00 45.51 104 VAL C CA 1
ATOM 7320 C C . VAL C 1 96 ? 57.348 0.379 12.574 1.00 48.08 104 VAL C C 1
ATOM 7321 O O . VAL C 1 96 ? 56.790 1.474 12.750 1.00 47.64 104 VAL C O 1
ATOM 7325 N N . GLY C 1 97 ? 57.608 -0.455 13.577 1.00 49.44 105 GLY C N 1
ATOM 7326 C CA . GLY C 1 97 ? 57.243 -0.135 14.942 1.00 45.76 105 GLY C CA 1
ATOM 7327 C C . GLY C 1 97 ? 58.249 -0.649 15.950 1.00 45.71 105 GLY C C 1
ATOM 7328 O O . GLY C 1 97 ? 58.811 -1.735 15.779 1.00 42.86 105 GLY C O 1
ATOM 7329 N N . LEU C 1 98 ? 58.484 0.128 17.005 1.00 41.28 106 LEU C N 1
ATOM 7330 C CA . LEU C 1 98 ? 59.439 -0.240 18.039 1.00 40.24 106 LEU C CA 1
ATOM 7331 C C . LEU C 1 98 ? 58.972 0.322 19.372 1.00 39.75 106 LEU C C 1
ATOM 7332 O O . LEU C 1 98 ? 58.513 1.466 19.444 1.00 39.78 106 LEU C O 1
ATOM 7337 N N . GLU C 1 99 ? 59.094 -0.487 20.422 1.00 39.62 107 GLU C N 1
ATOM 7338 C CA . GLU C 1 99 ? 58.930 -0.012 21.789 1.00 39.38 107 GLU C CA 1
ATOM 7339 C C . GLU C 1 99 ? 60.008 -0.646 22.654 1.00 38.78 107 GLU C C 1
ATOM 7340 O O . GLU C 1 99 ? 60.180 -1.868 22.648 1.00 38.13 107 GLU C O 1
ATOM 7346 N N . ILE C 1 100 ? 60.736 0.188 23.386 1.00 36.97 108 ILE C N 1
ATOM 7347 C CA . ILE C 1 100 ? 61.823 -0.265 24.243 1.00 36.16 108 ILE C CA 1
ATOM 7348 C C . ILE C 1 100 ? 61.268 -0.332 25.660 1.00 38.24 108 ILE C C 1
ATOM 7349 O O . ILE C 1 100 ? 61.127 0.690 26.339 1.00 40.10 108 ILE C O 1
ATOM 7354 N N . GLY C 1 101 ? 60.935 -1.541 26.099 1.00 36.28 109 GLY C N 1
ATOM 7355 C CA . GLY C 1 101 ? 60.450 -1.721 27.453 1.00 40.08 109 GLY C CA 1
ATOM 7356 C C . GLY C 1 101 ? 61.582 -1.588 28.456 1.00 37.80 109 GLY C C 1
ATOM 7357 O O . GLY C 1 101 ? 62.687 -2.093 28.251 1.00 37.63 109 GLY C O 1
ATOM 7358 N N . ARG C 1 102 ? 61.299 -0.884 29.549 1.00 36.42 110 ARG C N 1
ATOM 7359 C CA . ARG C 1 102 ? 62.255 -0.681 30.630 1.00 35.16 110 ARG C CA 1
ATOM 7360 C C . ARG C 1 102 ? 61.565 -1.003 31.945 1.00 35.61 110 ARG C C 1
ATOM 7361 O O . ARG C 1 102 ? 60.573 -0.358 32.298 1.00 39.02 110 ARG C O 1
ATOM 7369 N N . GLY C 1 103 ? 62.079 -2.004 32.656 1.00 36.29 111 GLY C N 1
ATOM 7370 C CA . GLY C 1 103 ? 61.622 -2.314 33.992 1.00 42.84 111 GLY C CA 1
ATOM 7371 C C . GLY C 1 103 ? 62.455 -1.607 35.045 1.00 40.69 111 GLY C C 1
ATOM 7372 O O . GLY C 1 103 ? 63.323 -0.785 34.748 1.00 36.47 111 GLY C O 1
ATOM 7373 N N . GLN C 1 104 ? 62.176 -1.949 36.305 1.00 37.37 112 GLN C N 1
ATOM 7374 C CA . GLN C 1 104 ? 62.840 -1.383 37.475 1.00 39.51 112 GLN C CA 1
ATOM 7375 C C . GLN C 1 104 ? 62.395 0.059 37.702 1.00 39.86 112 GLN C C 1
ATOM 7376 O O . GLN C 1 104 ? 62.023 0.755 36.748 1.00 32.99 112 GLN C O 1
ATOM 7382 N N . PRO C 1 105 ? 62.426 0.542 38.942 1.00 39.69 113 PRO C N 1
ATOM 7383 C CA . PRO C 1 105 ? 61.986 1.914 39.214 1.00 34.15 113 PRO C CA 1
ATOM 7384 C C . PRO C 1 105 ? 62.993 2.949 38.741 1.00 32.81 113 PRO C C 1
ATOM 7385 O O . PRO C 1 105 ? 64.190 2.686 38.603 1.00 31.70 113 PRO C O 1
ATOM 7389 N N . LEU C 1 106 ? 62.483 4.153 38.493 1.00 30.07 114 LEU C N 1
ATOM 7390 C CA . LEU C 1 106 ? 63.359 5.291 38.259 1.00 29.48 114 LEU C CA 1
ATOM 7391 C C . LEU C 1 106 ? 64.218 5.538 39.491 1.00 32.71 114 LEU C C 1
ATOM 7392 O O . LEU C 1 106 ? 63.763 5.377 40.625 1.00 28.58 114 LEU C O 1
ATOM 7397 N N . GLY C 1 107 ? 65.464 5.931 39.264 1.00 33.86 115 GLY C N 1
ATOM 7398 C CA . GLY C 1 107 ? 66.370 6.202 40.364 1.00 34.06 115 GLY C CA 1
ATOM 7399 C C . GLY C 1 107 ? 67.720 6.630 39.835 1.00 31.60 115 GLY C C 1
ATOM 7400 O O . GLY C 1 107 ? 67.971 6.627 38.625 1.00 30.59 115 GLY C O 1
ATOM 7401 N N . VAL C 1 108 ? 68.599 6.996 40.767 1.00 29.50 116 VAL C N 1
ATOM 7402 C CA . VAL C 1 108 ? 69.902 7.558 40.435 1.00 30.61 116 VAL C CA 1
ATOM 7403 C C . VAL C 1 108 ? 70.962 6.868 41.280 1.00 31.35 116 VAL C C 1
ATOM 7404 O O . VAL C 1 108 ? 70.833 6.794 42.506 1.00 32.73 116 VAL C O 1
ATOM 7408 N N . GLY C 1 109 ? 72.005 6.363 40.624 1.00 37.05 117 GLY C N 1
ATOM 7409 C CA . GLY C 1 109 ? 73.155 5.821 41.310 1.00 39.04 117 GLY C CA 1
ATOM 7410 C C . GLY C 1 109 ? 74.275 6.847 41.411 1.00 35.60 117 GLY C C 1
ATOM 7411 O O . GLY C 1 109 ? 74.250 7.901 40.782 1.00 33.33 117 GLY C O 1
ATOM 7412 N N . VAL C 1 110 ? 75.270 6.518 42.233 1.00 32.48 118 VAL C N 1
ATOM 7413 C CA . VAL C 1 110 ? 76.446 7.360 42.389 1.00 29.78 118 VAL C CA 1
ATOM 7414 C C . VAL C 1 110 ? 77.689 6.532 42.098 1.00 30.60 118 VAL C C 1
ATOM 7415 O O . VAL C 1 110 ? 77.695 5.303 42.210 1.00 30.65 118 VAL C O 1
ATOM 7419 N N . SER C 1 111 ? 78.750 7.233 41.709 1.00 34.85 119 SER C N 1
ATOM 7420 C CA . SER C 1 111 ? 80.056 6.640 41.469 1.00 33.81 119 SER C CA 1
ATOM 7421 C C . SER C 1 111 ? 81.108 7.487 42.167 1.00 33.68 119 SER C C 1
ATOM 7422 O O . SER C 1 111 ? 80.914 8.686 42.384 1.00 35.50 119 SER C O 1
ATOM 7425 N N . GLY C 1 112 ? 82.223 6.859 42.519 1.00 33.19 120 GLY C N 1
ATOM 7426 C CA . GLY C 1 112 ? 83.261 7.572 43.226 1.00 35.93 120 GLY C CA 1
ATOM 7427 C C . GLY C 1 112 ? 84.614 6.918 43.063 1.00 35.60 120 GLY C C 1
ATOM 7428 O O . GLY C 1 112 ? 84.807 6.033 42.227 1.00 29.71 120 GLY C O 1
ATOM 7429 N N . HIS C 1 113 ? 85.560 7.377 43.884 1.00 31.22 121 HIS C N 1
ATOM 7430 C CA . HIS C 1 113 ? 86.911 6.889 43.843 1.00 30.07 121 HIS C CA 1
ATOM 7431 C C . HIS C 1 113 ? 87.457 6.995 45.264 1.00 31.71 121 HIS C C 1
ATOM 7432 O O . HIS C 1 113 ? 87.405 8.091 45.846 1.00 30.18 121 HIS C O 1
ATOM 7439 N N . PRO C 1 114 ? 87.963 5.906 45.850 1.00 32.07 122 PRO C N 1
ATOM 7440 C CA . PRO C 1 114 ? 88.579 6.023 47.184 1.00 30.78 122 PRO C CA 1
ATOM 7441 C C . PRO C 1 114 ? 89.815 6.907 47.206 1.00 33.08 122 PRO C C 1
ATOM 7442 O O . PRO C 1 114 ? 90.201 7.382 48.280 1.00 32.09 122 PRO C O 1
ATOM 7446 N N . TYR C 1 115 ? 90.449 7.136 46.060 1.00 28.00 123 TYR C N 1
ATOM 7447 C CA . TYR C 1 115 ? 91.612 8.010 45.933 1.00 32.31 123 TYR C CA 1
ATOM 7448 C C . TYR C 1 115 ? 91.397 9.028 44.817 1.00 33.47 123 TYR C C 1
ATOM 7449 O O . TYR C 1 115 ? 92.211 9.155 43.900 1.00 31.19 123 TYR C O 1
ATOM 7458 N N . LEU C 1 116 ? 90.299 9.778 44.872 1.00 30.94 124 LEU C N 1
ATOM 7459 C CA . LEU C 1 116 ? 90.058 10.797 43.856 1.00 32.63 124 LEU C CA 1
ATOM 7460 C C . LEU C 1 116 ? 91.064 11.931 44.015 1.00 32.56 124 LEU C C 1
ATOM 7461 O O . LEU C 1 116 ? 91.306 12.409 45.128 1.00 30.56 124 LEU C O 1
ATOM 7466 N N . ASN C 1 117 ? 91.658 12.360 42.901 1.00 31.53 125 ASN C N 1
ATOM 7467 C CA . ASN C 1 117 ? 92.613 13.466 42.925 1.00 32.41 125 ASN C CA 1
ATOM 7468 C C . ASN C 1 117 ? 91.833 14.772 43.028 1.00 35.71 125 ASN C C 1
ATOM 7469 O O . ASN C 1 117 ? 91.630 15.506 42.057 1.00 31.40 125 ASN C O 1
ATOM 7474 N N . LYS C 1 118 ? 91.379 15.051 44.242 1.00 33.57 126 LYS C N 1
ATOM 7475 C CA . LYS C 1 118 ? 90.812 16.339 44.606 1.00 32.84 126 LYS C CA 1
ATOM 7476 C C . LYS C 1 118 ? 91.692 16.950 45.684 1.00 30.15 126 LYS C C 1
ATOM 7477 O O . LYS C 1 118 ? 92.108 16.258 46.617 1.00 29.99 126 LYS C O 1
ATOM 7483 N N . PHE C 1 119 ? 91.989 18.240 45.546 1.00 29.25 127 PHE C N 1
ATOM 7484 C CA . PHE C 1 119 ? 92.833 18.920 46.519 1.00 33.02 127 PHE C CA 1
ATOM 7485 C C . PHE C 1 119 ? 92.000 19.885 47.352 1.00 33.32 127 PHE C C 1
ATOM 7486 O O . PHE C 1 119 ? 91.648 19.576 48.495 1.00 35.17 127 PHE C O 1
ATOM 7494 N N . ASP C 1 120 ? 91.660 21.040 46.790 1.00 27.43 128 ASP C N 1
ATOM 7495 C CA . ASP C 1 120 ? 90.895 22.054 47.498 1.00 28.45 128 ASP C CA 1
ATOM 7496 C C . ASP C 1 120 ? 89.505 22.217 46.896 1.00 34.13 128 ASP C C 1
ATOM 7497 O O . ASP C 1 120 ? 89.288 21.971 45.706 1.00 28.11 128 ASP C O 1
ATOM 7502 N N . ASP C 1 121 ? 88.562 22.616 47.748 1.00 29.09 129 ASP C N 1
ATOM 7503 C CA . ASP C 1 121 ? 87.246 23.074 47.312 1.00 31.74 129 ASP C CA 1
ATOM 7504 C C . ASP C 1 121 ? 87.370 24.550 46.957 1.00 31.85 129 ASP C C 1
ATOM 7505 O O . ASP C 1 121 ? 87.634 25.383 47.830 1.00 36.17 129 ASP C O 1
ATOM 7510 N N . THR C 1 122 ? 87.194 24.882 45.677 1.00 30.39 130 THR C N 1
ATOM 7511 C CA . THR C 1 122 ? 87.461 26.227 45.188 1.00 27.60 130 THR C CA 1
ATOM 7512 C C . THR C 1 122 ? 86.191 27.045 44.986 1.00 28.61 130 THR C C 1
ATOM 7513 O O . THR C 1 122 ? 86.201 28.005 44.208 1.00 31.30 130 THR C O 1
ATOM 7517 N N . GLU C 1 123 ? 85.104 26.708 45.686 1.00 33.93 131 GLU C N 1
ATOM 7518 C CA . GLU C 1 123 ? 83.843 27.409 45.458 1.00 30.31 131 GLU C CA 1
ATOM 7519 C C . GLU C 1 123 ? 83.750 28.705 46.261 1.00 33.11 131 GLU C C 1
ATOM 7520 O O . GLU C 1 123 ? 83.326 29.733 45.723 1.00 32.66 131 GLU C O 1
ATOM 7526 N N . THR C 1 124 ? 84.144 28.686 47.538 1.00 30.85 132 THR C N 1
ATOM 7527 C CA . THR C 1 124 ? 83.931 29.845 48.405 1.00 32.34 132 THR C CA 1
ATOM 7528 C C . THR C 1 124 ? 85.149 30.244 49.230 1.00 35.68 132 THR C C 1
ATOM 7529 O O . THR C 1 124 ? 85.350 31.437 49.466 1.00 32.37 132 THR C O 1
ATOM 7533 N N . SER C 1 125 ? 85.953 29.287 49.692 1.00 29.68 133 SER C N 1
ATOM 7534 C CA . SER C 1 125 ? 87.041 29.586 50.625 1.00 36.32 133 SER C CA 1
ATOM 7535 C C . SER C 1 125 ? 88.238 28.707 50.291 1.00 33.28 133 SER C C 1
ATOM 7536 O O . SER C 1 125 ? 88.181 27.485 50.458 1.00 34.26 133 SER C O 1
ATOM 7539 N N . ASN C 1 126 ? 89.327 29.330 49.829 1.00 38.34 134 ASN C N 1
ATOM 7540 C CA . ASN C 1 126 ? 90.543 28.611 49.460 1.00 39.88 134 ASN C CA 1
ATOM 7541 C C . ASN C 1 126 ? 91.716 29.584 49.598 1.00 34.47 134 ASN C C 1
ATOM 7542 O O . ASN C 1 126 ? 92.316 30.037 48.622 1.00 32.63 134 ASN C O 1
ATOM 7547 N N . ARG C 1 127 ? 92.054 29.896 50.846 1.00 29.73 135 ARG C N 1
ATOM 7548 C CA . ARG C 1 127 ? 93.006 30.946 51.161 1.00 38.61 135 ARG C CA 1
ATOM 7549 C C . ARG C 1 127 ? 94.444 30.463 50.993 1.00 35.74 135 ARG C C 1
ATOM 7550 O O . ARG C 1 127 ? 94.741 29.266 51.016 1.00 32.57 135 ARG C O 1
ATOM 7558 N N . TYR C 1 128 ? 95.339 31.426 50.817 1.00 31.54 136 TYR C N 1
ATOM 7559 C CA . TYR C 1 128 ? 96.762 31.153 50.866 1.00 34.60 136 TYR C CA 1
ATOM 7560 C C . TYR C 1 128 ? 97.233 31.117 52.315 1.00 40.28 136 TYR C C 1
ATOM 7561 O O . TYR C 1 128 ? 96.602 31.708 53.195 1.00 35.62 136 TYR C O 1
ATOM 7570 N N . PRO C 1 129 ? 98.348 30.424 52.597 1.00 42.17 137 PRO C N 1
ATOM 7571 C CA . PRO C 1 129 ? 99.134 29.637 51.639 1.00 41.72 137 PRO C CA 1
ATOM 7572 C C . PRO C 1 129 ? 98.564 28.235 51.446 1.00 41.90 137 PRO C C 1
ATOM 7573 O O . PRO C 1 129 ? 97.738 27.799 52.246 1.00 46.40 137 PRO C O 1
ATOM 7577 N N . ALA C 1 130 ? 98.996 27.545 50.395 1.00 55.85 138 ALA C N 1
ATOM 7578 C CA . ALA C 1 130 ? 98.563 26.178 50.160 1.00 64.41 138 ALA C CA 1
ATOM 7579 C C . ALA C 1 130 ? 99.331 25.213 51.060 1.00 77.20 138 ALA C C 1
ATOM 7580 O O . ALA C 1 130 ? 100.345 25.560 51.673 1.00 83.65 138 ALA C O 1
ATOM 7582 N N . GLN C 1 131 ? 98.835 23.980 51.133 1.00 94.21 139 GLN C N 1
ATOM 7583 C CA . GLN C 1 131 ? 99.435 22.929 51.957 1.00 101.23 139 GLN C CA 1
ATOM 7584 C C . GLN C 1 131 ? 99.540 21.638 51.151 1.00 89.40 139 GLN C C 1
ATOM 7585 O O . GLN C 1 131 ? 99.023 20.592 51.555 1.00 84.82 139 GLN C O 1
ATOM 7591 N N . PRO C 1 132 ? 100.218 21.674 50.002 1.00 69.65 140 PRO C N 1
ATOM 7592 C CA . PRO C 1 132 ? 100.258 20.490 49.132 1.00 64.92 140 PRO C CA 1
ATOM 7593 C C . PRO C 1 132 ? 101.321 19.499 49.585 1.00 57.08 140 PRO C C 1
ATOM 7594 O O . PRO C 1 132 ? 102.487 19.857 49.766 1.00 58.34 140 PRO C O 1
ATOM 7598 N N . GLY C 1 133 ? 100.911 18.245 49.759 1.00 48.73 141 GLY C N 1
ATOM 7599 C CA . GLY C 1 133 ? 101.827 17.183 50.128 1.00 45.87 141 GLY C CA 1
ATOM 7600 C C . GLY C 1 133 ? 102.107 16.245 48.973 1.00 38.53 141 GLY C C 1
ATOM 7601 O O . GLY C 1 133 ? 102.044 16.651 47.809 1.00 37.35 141 GLY C O 1
ATOM 7602 N N . SER C 1 134 ? 102.411 14.983 49.280 1.00 36.49 142 SER C N 1
ATOM 7603 C CA . SER C 1 134 ? 102.709 13.993 48.254 1.00 39.69 142 SER C CA 1
ATOM 7604 C C . SER C 1 134 ? 101.504 13.153 47.852 1.00 38.34 142 SER C C 1
ATOM 7605 O O . SER C 1 134 ? 101.501 12.598 46.748 1.00 35.65 142 SER C O 1
ATOM 7608 N N . ASP C 1 135 ? 100.490 13.039 48.712 1.00 34.76 143 ASP C N 1
ATOM 7609 C CA . ASP C 1 135 ? 99.287 12.275 48.380 1.00 31.63 143 ASP C CA 1
ATOM 7610 C C . ASP C 1 135 ? 98.138 12.864 49.192 1.00 33.81 143 ASP C C 1
ATOM 7611 O O . ASP C 1 135 ? 97.982 12.544 50.374 1.00 35.49 143 ASP C O 1
ATOM 7616 N N . ASN C 1 136 ? 97.343 13.723 48.551 1.00 36.89 144 ASN C N 1
ATOM 7617 C CA . ASN C 1 136 ? 96.198 14.368 49.183 1.00 32.66 144 ASN C CA 1
ATOM 7618 C C . ASN C 1 136 ? 94.876 13.874 48.607 1.00 34.34 144 ASN C C 1
ATOM 7619 O O . ASN C 1 136 ? 93.866 14.583 48.677 1.00 32.33 144 ASN C O 1
ATOM 7624 N N . ARG C 1 137 ? 94.864 12.672 48.040 1.00 32.54 145 ARG C N 1
ATOM 7625 C CA . ARG C 1 137 ? 93.663 12.142 47.417 1.00 31.43 145 ARG C CA 1
ATOM 7626 C C . ARG C 1 137 ? 92.601 11.847 48.472 1.00 30.16 145 ARG C C 1
ATOM 7627 O O . ARG C 1 137 ? 92.905 11.574 49.636 1.00 29.45 145 ARG C O 1
ATOM 7635 N N . GLU C 1 138 ? 91.339 11.917 48.052 1.00 32.20 146 GLU C N 1
ATOM 7636 C CA . GLU C 1 138 ? 90.206 11.826 48.961 1.00 33.60 146 GLU C CA 1
ATOM 7637 C C . GLU C 1 138 ? 89.174 10.848 48.415 1.00 32.70 146 GLU C C 1
ATOM 7638 O O . GLU C 1 138 ? 89.107 10.588 47.211 1.00 29.38 146 GLU C O 1
ATOM 7644 N N . CYS C 1 139 ? 88.358 10.313 49.323 1.00 31.86 147 CYS C N 1
ATOM 7645 C CA . CYS C 1 139 ? 87.367 9.287 48.994 1.00 32.26 147 CYS C CA 1
ATOM 7646 C C . CYS C 1 139 ? 86.026 9.982 48.768 1.00 32.03 147 CYS C C 1
ATOM 7647 O O . CYS C 1 139 ? 85.265 10.230 49.705 1.00 31.13 147 CYS C O 1
ATOM 7650 N N . LEU C 1 140 ? 85.732 10.285 47.503 1.00 29.05 148 LEU C N 1
ATOM 7651 C CA . LEU C 1 140 ? 84.578 11.090 47.135 1.00 27.23 148 LEU C CA 1
ATOM 7652 C C . LEU C 1 140 ? 83.751 10.383 46.072 1.00 33.61 148 LEU C C 1
ATOM 7653 O O . LEU C 1 140 ? 84.265 9.575 45.293 1.00 28.85 148 LEU C O 1
ATOM 7658 N N . SER C 1 141 ? 82.460 10.712 46.043 1.00 29.68 149 SER C N 1
ATOM 7659 C CA . SER C 1 141 ? 81.524 10.181 45.065 1.00 28.46 149 SER C CA 1
ATOM 7660 C C . SER C 1 141 ? 80.702 11.328 44.492 1.00 31.35 149 SER C C 1
ATOM 7661 O O . SER C 1 141 ? 80.766 12.466 44.967 1.00 29.34 149 SER C O 1
ATOM 7664 N N . MET C 1 142 ? 79.916 11.014 43.463 1.00 29.17 150 MET C N 1
ATOM 7665 C CA . MET C 1 142 ? 79.149 12.022 42.744 1.00 25.67 150 MET C CA 1
ATOM 7666 C C . MET C 1 142 ? 78.057 11.329 41.943 1.00 28.00 150 MET C C 1
ATOM 7667 O O . MET C 1 142 ? 78.107 10.118 41.711 1.00 31.81 150 MET C O 1
ATOM 7672 N N . ASP C 1 143 ? 77.070 12.112 41.517 1.00 26.43 151 ASP C N 1
ATOM 7673 C CA . ASP C 1 143 ? 76.015 11.617 40.642 1.00 28.04 151 ASP C CA 1
ATOM 7674 C C . ASP C 1 143 ? 76.223 12.215 39.258 1.00 35.44 151 ASP C C 1
ATOM 7675 O O . ASP C 1 143 ? 76.384 13.431 39.114 1.00 36.76 151 ASP C O 1
ATOM 7680 N N . TYR C 1 144 ? 76.229 11.351 38.251 1.00 30.53 152 TYR C N 1
ATOM 7681 C CA . TYR C 1 144 ? 76.726 11.679 36.929 1.00 30.33 152 TYR C CA 1
ATOM 7682 C C . TYR C 1 144 ? 75.698 12.457 36.110 1.00 32.35 152 TYR C C 1
ATOM 7683 O O . TYR C 1 144 ? 74.512 12.539 36.445 1.00 30.97 152 TYR C O 1
ATOM 7692 N N . LYS C 1 145 ? 76.181 13.027 35.007 1.00 35.51 153 LYS C N 1
ATOM 7693 C CA . LYS C 1 145 ? 75.305 13.591 33.989 1.00 33.89 153 LYS C CA 1
ATOM 7694 C C . LYS C 1 145 ? 74.231 12.584 33.601 1.00 31.27 153 LYS C C 1
ATOM 7695 O O . LYS C 1 145 ? 74.495 11.384 33.490 1.00 31.94 153 LYS C O 1
ATOM 7701 N N . GLN C 1 146 ? 73.016 13.083 33.384 1.00 28.99 154 GLN C N 1
ATOM 7702 C CA . GLN C 1 146 ? 71.882 12.244 33.023 1.00 29.02 154 GLN C CA 1
ATOM 7703 C C . GLN C 1 146 ? 71.762 12.162 31.506 1.00 33.31 154 GLN C C 1
ATOM 7704 O O . GLN C 1 146 ? 71.794 13.188 30.818 1.00 33.28 154 GLN C O 1
ATOM 7710 N N . THR C 1 147 ? 71.623 10.943 30.986 1.00 29.52 155 THR C N 1
ATOM 7711 C CA . THR C 1 147 ? 71.487 10.729 29.551 1.00 30.54 155 THR C CA 1
ATOM 7712 C C . THR C 1 147 ? 70.402 9.701 29.273 1.00 28.60 155 THR C C 1
ATOM 7713 O O . THR C 1 147 ? 70.369 8.638 29.900 1.00 32.18 155 THR C O 1
ATOM 7717 N N . GLN C 1 148 ? 69.521 10.032 28.334 1.00 29.56 156 GLN C N 1
ATOM 7718 C CA . GLN C 1 148 ? 68.643 9.075 27.682 1.00 32.48 156 GLN C CA 1
ATOM 7719 C C . GLN C 1 148 ? 68.878 9.161 26.184 1.00 30.91 156 GLN C C 1
ATOM 7720 O O . GLN C 1 148 ? 68.980 10.260 25.631 1.00 31.15 156 GLN C O 1
ATOM 7726 N N . LEU C 1 149 ? 68.946 8.011 25.524 1.00 32.44 157 LEU C N 1
ATOM 7727 C CA . LEU C 1 149 ? 69.006 8.023 24.072 1.00 35.91 157 LEU C CA 1
ATOM 7728 C C . LEU C 1 149 ? 68.625 6.653 23.539 1.00 34.79 157 LEU C C 1
ATOM 7729 O O . LEU C 1 149 ? 68.758 5.639 24.229 1.00 32.02 157 LEU C O 1
ATOM 7734 N N . CYS C 1 150 ? 68.136 6.647 22.304 1.00 34.86 158 CYS C N 1
ATOM 7735 C CA A CYS C 1 150 ? 67.833 5.419 21.585 0.37 41.54 158 CYS C CA 1
ATOM 7736 C CA B CYS C 1 150 ? 67.854 5.411 21.589 0.63 41.40 158 CYS C CA 1
ATOM 7737 C C . CYS C 1 150 ? 68.219 5.606 20.127 1.00 41.58 158 CYS C C 1
ATOM 7738 O O . CYS C 1 150 ? 67.903 6.642 19.537 1.00 41.23 158 CYS C O 1
ATOM 7743 N N . LEU C 1 151 ? 68.903 4.616 19.559 1.00 43.09 159 LEU C N 1
ATOM 7744 C CA . LEU C 1 151 ? 69.281 4.609 18.152 1.00 38.78 159 LEU C CA 1
ATOM 7745 C C . LEU C 1 151 ? 68.836 3.288 17.548 1.00 40.33 159 LEU C C 1
ATOM 7746 O O . LEU C 1 151 ? 68.948 2.240 18.190 1.00 44.29 159 LEU C O 1
ATOM 7751 N N . ILE C 1 152 ? 68.338 3.332 16.316 1.00 40.28 160 ILE C N 1
ATOM 7752 C CA . ILE C 1 152 ? 67.937 2.120 15.613 1.00 42.48 160 ILE C CA 1
ATOM 7753 C C . ILE C 1 152 ? 68.406 2.199 14.167 1.00 41.44 160 ILE C C 1
ATOM 7754 O O . ILE C 1 152 ? 68.306 3.247 13.519 1.00 41.25 160 ILE C O 1
ATOM 7759 N N . GLY C 1 153 ? 68.917 1.078 13.669 1.00 41.70 161 GLY C N 1
ATOM 7760 C CA . GLY C 1 153 ? 69.378 0.964 12.299 1.00 45.21 161 GLY C CA 1
ATOM 7761 C C . GLY C 1 153 ? 69.731 -0.479 12.017 1.00 43.81 161 GLY C C 1
ATOM 7762 O O . GLY C 1 153 ? 69.635 -1.345 12.889 1.00 43.85 161 GLY C O 1
ATOM 7763 N N . CYS C 1 154 ? 70.136 -0.737 10.775 1.00 43.97 162 CYS C N 1
ATOM 7764 C CA . CYS C 1 154 ? 70.617 -2.059 10.397 1.00 47.87 162 CYS C CA 1
ATOM 7765 C C . CYS C 1 154 ? 72.134 -2.169 10.470 1.00 46.77 162 CYS C C 1
ATOM 7766 O O . CYS C 1 154 ? 72.683 -3.221 10.128 1.00 50.75 162 CYS C O 1
ATOM 7769 N N . LYS C 1 155 ? 72.817 -1.114 10.917 1.00 50.93 163 LYS C N 1
ATOM 7770 C CA . LYS C 1 155 ? 74.258 -1.082 11.108 1.00 54.24 163 LYS C CA 1
ATOM 7771 C C . LYS C 1 155 ? 74.558 -0.625 12.530 1.00 50.68 163 LYS C C 1
ATOM 7772 O O . LYS C 1 155 ? 73.835 0.222 13.066 1.00 45.14 163 LYS C O 1
ATOM 7778 N N . PRO C 1 156 ? 75.602 -1.155 13.168 1.00 45.24 164 PRO C N 1
ATOM 7779 C CA . PRO C 1 156 ? 75.902 -0.731 14.532 1.00 45.78 164 PRO C CA 1
ATOM 7780 C C . PRO C 1 156 ? 76.261 0.740 14.568 1.00 42.24 164 PRO C C 1
ATOM 7781 O O . PRO C 1 156 ? 76.766 1.300 13.577 1.00 40.95 164 PRO C O 1
ATOM 7785 N N . PRO C 1 157 ? 76.022 1.409 15.692 1.00 42.44 165 PRO C N 1
ATOM 7786 C CA . PRO C 1 157 ? 76.257 2.853 15.761 1.00 40.60 165 PRO C CA 1
ATOM 7787 C C . PRO C 1 157 ? 77.737 3.197 15.845 1.00 42.15 165 PRO C C 1
ATOM 7788 O O . PRO C 1 157 ? 78.575 2.398 16.267 1.00 38.12 165 PRO C O 1
ATOM 7792 N N . THR C 1 158 ? 78.038 4.429 15.449 1.00 39.00 166 THR C N 1
ATOM 7793 C CA . THR C 1 158 ? 79.390 4.963 15.475 1.00 40.90 166 THR C CA 1
ATOM 7794 C C . THR C 1 158 ? 79.493 5.995 16.589 1.00 38.47 166 THR C C 1
ATOM 7795 O O . THR C 1 158 ? 78.643 6.884 16.699 1.00 39.20 166 THR C O 1
ATOM 7799 N N . GLY C 1 159 ? 80.527 5.865 17.413 1.00 39.86 167 GLY C N 1
ATOM 7800 C CA . GLY C 1 159 ? 80.771 6.816 18.477 1.00 38.33 167 GLY C CA 1
ATOM 7801 C C . GLY C 1 159 ? 82.008 7.646 18.217 1.00 37.59 167 GLY C C 1
ATOM 7802 O O . GLY C 1 159 ? 82.836 7.287 17.373 1.00 40.54 167 GLY C O 1
ATOM 7803 N N . GLU C 1 160 ? 82.130 8.768 18.919 1.00 34.41 168 GLU C N 1
ATOM 7804 C CA . GLU C 1 160 ? 83.327 9.592 18.885 1.00 36.85 168 GLU C CA 1
ATOM 7805 C C . GLU C 1 160 ? 83.906 9.691 20.290 1.00 37.78 168 GLU C C 1
ATOM 7806 O O . GLU C 1 160 ? 83.174 9.655 21.282 1.00 37.01 168 GLU C O 1
ATOM 7812 N N . HIS C 1 161 ? 85.230 9.803 20.368 1.00 34.29 169 HIS C N 1
ATOM 7813 C CA . HIS C 1 161 ? 85.899 9.994 21.648 1.00 38.93 169 HIS C CA 1
ATOM 7814 C C . HIS C 1 161 ? 87.308 10.506 21.395 1.00 37.80 169 HIS C C 1
ATOM 7815 O O . HIS C 1 161 ? 87.898 10.246 20.344 1.00 37.54 169 HIS C O 1
ATOM 7822 N N . TRP C 1 162 ? 87.840 11.234 22.372 1.00 35.35 170 TRP C N 1
ATOM 7823 C CA . TRP C 1 162 ? 89.183 11.787 22.271 1.00 36.98 170 TRP C CA 1
ATOM 7824 C C . TRP C 1 162 ? 90.194 10.820 22.867 1.00 36.14 170 TRP C C 1
ATOM 7825 O O . TRP C 1 162 ? 90.006 10.317 23.980 1.00 40.10 170 TRP C O 1
ATOM 7836 N N . GLY C 1 163 ? 91.259 10.552 22.110 1.00 39.96 171 GLY C N 1
ATOM 7837 C CA . GLY C 1 163 ? 92.362 9.739 22.579 1.00 41.10 171 GLY C CA 1
ATOM 7838 C C . GLY C 1 163 ? 93.678 10.448 22.316 1.00 39.60 171 GLY C C 1
ATOM 7839 O O . GLY C 1 163 ? 93.712 11.591 21.861 1.00 41.34 171 GLY C O 1
ATOM 7840 N N . LYS C 1 164 ? 94.758 9.734 22.612 1.00 40.92 172 LYS C N 1
ATOM 7841 C CA . LYS C 1 164 ? 96.089 10.291 22.426 1.00 46.99 172 LYS C CA 1
ATOM 7842 C C . LYS C 1 164 ? 96.473 10.229 20.954 1.00 46.88 172 LYS C C 1
ATOM 7843 O O . LYS C 1 164 ? 96.374 9.176 20.317 1.00 47.06 172 LYS C O 1
ATOM 7849 N N . GLY C 1 165 ? 96.910 11.363 20.417 1.00 48.85 173 GLY C N 1
ATOM 7850 C CA . GLY C 1 165 ? 97.285 11.474 19.023 1.00 54.66 173 GLY C CA 1
ATOM 7851 C C . GLY C 1 165 ? 98.758 11.208 18.793 1.00 53.59 173 GLY C C 1
ATOM 7852 O O . GLY C 1 165 ? 99.461 10.658 19.644 1.00 51.73 173 GLY C O 1
ATOM 7853 N N . VAL C 1 166 ? 99.229 11.614 17.617 1.00 62.79 174 VAL C N 1
ATOM 7854 C CA . VAL C 1 166 ? 100.620 11.403 17.221 1.00 68.82 174 VAL C CA 1
ATOM 7855 C C . VAL C 1 166 ? 101.500 12.413 17.945 1.00 71.75 174 VAL C C 1
ATOM 7856 O O . VAL C 1 166 ? 101.287 13.625 17.840 1.00 69.98 174 VAL C O 1
ATOM 7860 N N . ALA C 1 167 ? 102.503 11.915 18.664 1.00 90.26 175 ALA C N 1
ATOM 7861 C CA . ALA C 1 167 ? 103.455 12.779 19.353 1.00 99.28 175 ALA C CA 1
ATOM 7862 C C . ALA C 1 167 ? 104.370 13.437 18.327 1.00 103.99 175 ALA C C 1
ATOM 7863 O O . ALA C 1 167 ? 105.180 12.763 17.683 1.00 107.28 175 ALA C O 1
ATOM 7865 N N . SER C 1 168 ? 104.243 14.751 18.173 1.00 104.55 176 SER C N 1
ATOM 7866 C CA . SER C 1 168 ? 105.051 15.491 17.211 1.00 106.68 176 SER C CA 1
ATOM 7867 C C . SER C 1 168 ? 106.381 15.910 17.828 1.00 107.49 176 SER C C 1
ATOM 7868 O O . SER C 1 168 ? 106.451 16.890 18.571 1.00 106.64 176 SER C O 1
ATOM 7871 N N . THR C 1 175 ? 105.230 22.563 25.382 1.00 73.31 183 THR C N 1
ATOM 7872 C CA . THR C 1 175 ? 104.367 21.909 26.359 1.00 71.27 183 THR C CA 1
ATOM 7873 C C . THR C 1 175 ? 104.397 20.393 26.181 1.00 69.29 183 THR C C 1
ATOM 7874 O O . THR C 1 175 ? 104.527 19.894 25.063 1.00 71.45 183 THR C O 1
ATOM 7878 N N . ASP C 1 176 ? 104.279 19.667 27.291 1.00 64.22 184 ASP C N 1
ATOM 7879 C CA . ASP C 1 176 ? 104.224 18.212 27.273 1.00 63.54 184 ASP C CA 1
ATOM 7880 C C . ASP C 1 176 ? 102.797 17.683 27.337 1.00 53.53 184 ASP C C 1
ATOM 7881 O O . ASP C 1 176 ? 102.599 16.492 27.598 1.00 48.48 184 ASP C O 1
ATOM 7886 N N . CYS C 1 177 ? 101.806 18.538 27.117 1.00 46.61 185 CYS C N 1
ATOM 7887 C CA . CYS C 1 177 ? 100.425 18.082 27.121 1.00 47.73 185 CYS C CA 1
ATOM 7888 C C . CYS C 1 177 ? 100.241 16.995 26.064 1.00 42.76 185 CYS C C 1
ATOM 7889 O O . CYS C 1 177 ? 100.743 17.133 24.943 1.00 40.12 185 CYS C O 1
ATOM 7892 N N . PRO C 1 178 ? 99.539 15.907 26.374 1.00 48.70 186 PRO C N 1
ATOM 7893 C CA . PRO C 1 178 ? 99.337 14.854 25.372 1.00 55.59 186 PRO C CA 1
ATOM 7894 C C . PRO C 1 178 ? 98.637 15.405 24.144 1.00 51.89 186 PRO C C 1
ATOM 7895 O O . PRO C 1 178 ? 97.729 16.241 24.266 1.00 49.64 186 PRO C O 1
ATOM 7899 N N . PRO C 1 179 ? 99.026 14.975 22.945 1.00 54.72 187 PRO C N 1
ATOM 7900 C CA . PRO C 1 179 ? 98.283 15.392 21.751 1.00 54.12 187 PRO C CA 1
ATOM 7901 C C . PRO C 1 179 ? 96.920 14.722 21.707 1.00 47.19 187 PRO C C 1
ATOM 7902 O O . PRO C 1 179 ? 96.771 13.552 22.070 1.00 43.95 187 PRO C O 1
ATOM 7906 N N . LEU C 1 180 ? 95.920 15.479 21.266 1.00 47.14 188 LEU C N 1
ATOM 7907 C CA . LEU C 1 180 ? 94.546 15.001 21.214 1.00 42.69 188 LEU C CA 1
ATOM 7908 C C . LEU C 1 180 ? 94.149 14.674 19.782 1.00 43.33 188 LEU C C 1
ATOM 7909 O O . LEU C 1 180 ? 94.465 15.421 18.851 1.00 46.49 188 LEU C O 1
ATOM 7914 N N . GLU C 1 181 ? 93.450 13.552 19.617 1.00 43.68 189 GLU C N 1
ATOM 7915 C CA . GLU C 1 181 ? 92.920 13.142 18.323 1.00 44.28 189 GLU C CA 1
ATOM 7916 C C . GLU C 1 181 ? 91.508 12.612 18.514 1.00 39.74 189 GLU C C 1
ATOM 7917 O O . GLU C 1 181 ? 91.260 11.811 19.420 1.00 38.20 189 GLU C O 1
ATOM 7923 N N . LEU C 1 182 ? 90.590 13.058 17.660 1.00 40.40 190 LEU C N 1
ATOM 7924 C CA . LEU C 1 182 ? 89.204 12.609 17.719 1.00 40.97 190 LEU C CA 1
ATOM 7925 C C . LEU C 1 182 ? 89.066 11.297 16.956 1.00 43.79 190 LEU C C 1
ATOM 7926 O O . LEU C 1 182 ? 89.277 11.255 15.740 1.00 46.38 190 LEU C O 1
ATOM 7931 N N . PHE C 1 183 ? 88.712 10.230 17.666 1.00 39.19 191 PHE C N 1
ATOM 7932 C CA . PHE C 1 183 ? 88.599 8.903 17.078 1.00 38.39 191 PHE C CA 1
ATOM 7933 C C . PHE C 1 183 ? 87.137 8.529 16.875 1.00 43.84 191 PHE C C 1
ATOM 7934 O O . PHE C 1 183 ? 86.275 8.879 17.687 1.00 36.68 191 PHE C O 1
ATOM 7942 N N . ASN C 1 184 ? 86.868 7.817 15.785 1.00 43.33 192 ASN C N 1
ATOM 7943 C CA . ASN C 1 184 ? 85.592 7.153 15.578 1.00 43.95 192 ASN C CA 1
ATOM 7944 C C . ASN C 1 184 ? 85.759 5.657 15.809 1.00 45.28 192 ASN C C 1
ATOM 7945 O O . ASN C 1 184 ? 86.808 5.078 15.517 1.00 43.07 192 ASN C O 1
ATOM 7950 N N . SER C 1 185 ? 84.711 5.037 16.340 1.00 39.71 193 SER C N 1
ATOM 7951 C CA . SER C 1 185 ? 84.709 3.599 16.566 1.00 40.28 193 SER C CA 1
ATOM 7952 C C . SER C 1 185 ? 83.265 3.132 16.649 1.00 43.96 193 SER C C 1
ATOM 7953 O O . SER C 1 185 ? 82.338 3.935 16.777 1.00 45.68 193 SER C O 1
ATOM 7956 N N . ILE C 1 186 ? 83.087 1.820 16.565 1.00 40.69 194 ILE C N 1
ATOM 7957 C CA . ILE C 1 186 ? 81.773 1.221 16.761 1.00 42.86 194 ILE C CA 1
ATOM 7958 C C . ILE C 1 186 ? 81.489 1.144 18.255 1.00 40.90 194 ILE C C 1
ATOM 7959 O O . ILE C 1 186 ? 82.314 0.648 19.032 1.00 37.57 194 ILE C O 1
ATOM 7964 N N . ILE C 1 187 ? 80.324 1.646 18.661 1.00 43.10 195 ILE C N 1
ATOM 7965 C CA . ILE C 1 187 ? 79.895 1.514 20.046 1.00 41.37 195 ILE C CA 1
ATOM 7966 C C . ILE C 1 187 ? 79.443 0.081 20.286 1.00 41.71 195 ILE C C 1
ATOM 7967 O O . ILE C 1 187 ? 78.584 -0.446 19.566 1.00 36.24 195 ILE C O 1
ATOM 7972 N N . GLU C 1 188 ? 80.023 -0.558 21.295 1.00 38.96 196 GLU C N 1
ATOM 7973 C CA . GLU C 1 188 ? 79.732 -1.945 21.616 1.00 41.56 196 GLU C CA 1
ATOM 7974 C C . GLU C 1 188 ? 78.907 -2.022 22.892 1.00 43.12 196 GLU C C 1
ATOM 7975 O O . GLU C 1 188 ? 78.854 -1.075 23.682 1.00 39.64 196 GLU C O 1
ATOM 7981 N N . ASP C 1 189 ? 78.254 -3.164 23.085 1.00 37.96 197 ASP C N 1
ATOM 7982 C CA . ASP C 1 189 ? 77.507 -3.384 24.315 1.00 41.06 197 ASP C CA 1
ATOM 7983 C C . ASP C 1 189 ? 78.466 -3.390 25.496 1.00 38.81 197 ASP C C 1
ATOM 7984 O O . ASP C 1 189 ? 79.420 -4.174 25.527 1.00 37.90 197 ASP C O 1
ATOM 7989 N N . GLY C 1 190 ? 78.219 -2.510 26.461 1.00 41.78 198 GLY C N 1
ATOM 7990 C CA . GLY C 1 190 ? 79.071 -2.382 27.624 1.00 44.00 198 GLY C CA 1
ATOM 7991 C C . GLY C 1 190 ? 79.978 -1.172 27.609 1.00 41.39 198 GLY C C 1
ATOM 7992 O O . GLY C 1 190 ? 80.564 -0.847 28.649 1.00 39.17 198 GLY C O 1
ATOM 7993 N N . ASP C 1 191 ? 80.127 -0.508 26.465 1.00 38.42 199 ASP C N 1
ATOM 7994 C CA . ASP C 1 191 ? 80.860 0.748 26.427 1.00 36.24 199 ASP C CA 1
ATOM 7995 C C . ASP C 1 191 ? 80.215 1.755 27.371 1.00 34.49 199 ASP C C 1
ATOM 7996 O O . ASP C 1 191 ? 79.015 1.695 27.654 1.00 35.61 199 ASP C O 1
ATOM 8001 N N . MET C 1 192 ? 81.022 2.692 27.855 1.00 36.94 200 MET C N 1
ATOM 8002 C CA . MET C 1 192 ? 80.548 3.708 28.783 1.00 38.54 200 MET C CA 1
ATOM 8003 C C . MET C 1 192 ? 80.153 4.972 28.030 1.00 36.80 200 MET C C 1
ATOM 8004 O O . MET C 1 192 ? 80.837 5.392 27.093 1.00 38.35 200 MET C O 1
ATOM 8009 N N . VAL C 1 193 ? 79.036 5.569 28.441 1.00 36.02 201 VAL C N 1
ATOM 8010 C CA . VAL C 1 193 ? 78.648 6.877 27.929 1.00 31.91 201 VAL C CA 1
ATOM 8011 C C . VAL C 1 193 ? 79.410 7.962 28.686 1.00 35.72 201 VAL C C 1
ATOM 8012 O O . VAL C 1 193 ? 79.969 7.734 29.762 1.00 34.51 201 VAL C O 1
ATOM 8016 N N . ASP C 1 194 ? 79.444 9.160 28.110 1.00 38.36 202 ASP C N 1
ATOM 8017 C CA . ASP C 1 194 ? 80.050 10.283 28.809 1.00 37.29 202 ASP C CA 1
ATOM 8018 C C . ASP C 1 194 ? 79.221 10.639 30.038 1.00 32.33 202 ASP C C 1
ATOM 8019 O O . ASP C 1 194 ? 77.992 10.530 30.042 1.00 35.21 202 ASP C O 1
ATOM 8024 N N . THR C 1 195 ? 79.910 11.081 31.088 1.00 30.08 203 THR C N 1
ATOM 8025 C CA . THR C 1 195 ? 79.313 11.224 32.409 1.00 31.26 203 THR C CA 1
ATOM 8026 C C . THR C 1 195 ? 79.382 12.647 32.946 1.00 30.09 203 THR C C 1
ATOM 8027 O O . THR C 1 195 ? 78.981 12.884 34.094 1.00 29.92 203 THR C O 1
ATOM 8031 N N . GLY C 1 196 ? 79.870 13.595 32.157 1.00 32.38 204 GLY C N 1
ATOM 8032 C CA . GLY C 1 196 ? 80.143 14.942 32.626 1.00 35.25 204 GLY C CA 1
ATOM 8033 C C . GLY C 1 196 ? 81.605 15.331 32.560 1.00 36.28 204 GLY C C 1
ATOM 8034 O O . GLY C 1 196 ? 81.930 16.505 32.796 1.00 38.31 204 GLY C O 1
ATOM 8035 N N . PHE C 1 197 ? 82.503 14.396 32.250 1.00 32.08 205 PHE C N 1
ATOM 8036 C CA . PHE C 1 197 ? 83.922 14.686 32.085 1.00 36.12 205 PHE C CA 1
ATOM 8037 C C . PHE C 1 197 ? 84.371 14.580 30.631 1.00 36.06 205 PHE C C 1
ATOM 8038 O O . PHE C 1 197 ? 85.571 14.676 30.355 1.00 37.34 205 PHE C O 1
ATOM 8046 N N . GLY C 1 198 ? 83.441 14.386 29.700 1.00 34.07 206 GLY C N 1
ATOM 8047 C CA . GLY C 1 198 ? 83.747 14.353 28.285 1.00 33.79 206 GLY C CA 1
ATOM 8048 C C . GLY C 1 198 ? 83.799 12.938 27.732 1.00 34.32 206 GLY C C 1
ATOM 8049 O O . GLY C 1 198 ? 83.751 11.940 28.455 1.00 34.90 206 GLY C O 1
ATOM 8050 N N . CYS C 1 199 ? 83.895 12.864 26.407 1.00 33.42 207 CYS C N 1
ATOM 8051 C CA . CYS C 1 199 ? 84.065 11.598 25.698 1.00 30.67 207 CYS C CA 1
ATOM 8052 C C . CYS C 1 199 ? 85.548 11.454 25.375 1.00 37.24 207 CYS C C 1
ATOM 8053 O O . CYS C 1 199 ? 86.033 11.985 24.374 1.00 39.19 207 CYS C O 1
ATOM 8056 N N . MET C 1 200 ? 86.271 10.739 26.234 1.00 40.03 208 MET C N 1
ATOM 8057 C CA . MET C 1 200 ? 87.710 10.596 26.076 1.00 43.57 208 MET C CA 1
ATOM 8058 C C . MET C 1 200 ? 88.144 9.237 26.603 1.00 38.96 208 MET C C 1
ATOM 8059 O O . MET C 1 200 ? 87.406 8.558 27.323 1.00 35.31 208 MET C O 1
ATOM 8064 N N . ASP C 1 201 ? 89.360 8.846 26.221 1.00 39.53 209 ASP C N 1
ATOM 8065 C CA . ASP C 1 201 ? 89.996 7.629 26.722 1.00 39.09 209 ASP C CA 1
ATOM 8066 C C . ASP C 1 201 ? 90.734 8.002 28.001 1.00 33.64 209 ASP C C 1
ATOM 8067 O O . ASP C 1 201 ? 91.896 8.409 27.980 1.00 34.47 209 ASP C O 1
ATOM 8072 N N . PHE C 1 202 ? 90.044 7.866 29.135 1.00 33.28 210 PHE C N 1
ATOM 8073 C CA . PHE C 1 202 ? 90.645 8.234 30.413 1.00 35.94 210 PHE C CA 1
ATOM 8074 C C . PHE C 1 202 ? 91.832 7.344 30.755 1.00 36.31 210 PHE C C 1
ATOM 8075 O O . PHE C 1 202 ? 92.751 7.784 31.456 1.00 35.29 210 PHE C O 1
ATOM 8083 N N . GLY C 1 203 ? 91.835 6.101 30.272 1.00 40.30 211 GLY C N 1
ATOM 8084 C CA . GLY C 1 203 ? 92.953 5.215 30.552 1.00 45.06 211 GLY C CA 1
ATOM 8085 C C . GLY C 1 203 ? 94.262 5.727 29.982 1.00 44.55 211 GLY C C 1
ATOM 8086 O O . GLY C 1 203 ? 95.321 5.566 30.593 1.00 38.90 211 GLY C O 1
ATOM 8087 N N . THR C 1 204 ? 94.210 6.353 28.808 1.00 39.95 212 THR C N 1
ATOM 8088 C CA . THR C 1 204 ? 95.416 6.849 28.156 1.00 45.22 212 THR C CA 1
ATOM 8089 C C . THR C 1 204 ? 95.689 8.320 28.432 1.00 45.06 212 THR C C 1
ATOM 8090 O O . THR C 1 204 ? 96.856 8.721 28.475 1.00 49.18 212 THR C O 1
ATOM 8094 N N . LEU C 1 205 ? 94.652 9.134 28.627 1.00 33.52 213 LEU C N 1
ATOM 8095 C CA . LEU C 1 205 ? 94.829 10.573 28.762 1.00 35.47 213 LEU C CA 1
ATOM 8096 C C . LEU C 1 205 ? 94.920 11.046 30.208 1.00 36.00 213 LEU C C 1
ATOM 8097 O O . LEU C 1 205 ? 95.306 12.198 30.438 1.00 35.35 213 LEU C O 1
ATOM 8102 N N . GLN C 1 206 ? 94.581 10.200 31.183 1.00 37.62 214 GLN C N 1
ATOM 8103 C CA . GLN C 1 206 ? 94.754 10.509 32.606 1.00 35.63 214 GLN C CA 1
ATOM 8104 C C . GLN C 1 206 ? 95.572 9.371 33.209 1.00 35.53 214 GLN C C 1
ATOM 8105 O O . GLN C 1 206 ? 95.023 8.352 33.637 1.00 35.98 214 GLN C O 1
ATOM 8111 N N . ALA C 1 207 ? 96.894 9.558 33.245 1.00 36.75 215 ALA C N 1
ATOM 8112 C CA . ALA C 1 207 ? 97.803 8.479 33.613 1.00 40.91 215 ALA C CA 1
ATOM 8113 C C . ALA C 1 207 ? 97.798 8.177 35.106 1.00 37.19 215 ALA C C 1
ATOM 8114 O O . ALA C 1 207 ? 98.271 7.106 35.504 1.00 39.74 215 ALA C O 1
ATOM 8116 N N . ASN C 1 208 ? 97.288 9.083 35.941 1.00 35.55 216 ASN C N 1
ATOM 8117 C CA . ASN C 1 208 ? 97.334 8.875 37.383 1.00 36.50 216 ASN C CA 1
ATOM 8118 C C . ASN C 1 208 ? 96.218 7.972 37.892 1.00 37.68 216 ASN C C 1
ATOM 8119 O O . ASN C 1 208 ? 96.280 7.538 39.048 1.00 35.39 216 ASN C O 1
ATOM 8124 N N . LYS C 1 209 ? 95.207 7.685 37.069 1.00 37.32 217 LYS C N 1
ATOM 8125 C CA . LYS C 1 209 ? 94.120 6.768 37.401 1.00 37.93 217 LYS C CA 1
ATOM 8126 C C . LYS C 1 209 ? 93.246 7.266 38.545 1.00 38.14 217 LYS C C 1
ATOM 8127 O O . LYS C 1 209 ? 92.467 6.490 39.111 1.00 35.28 217 LYS C O 1
ATOM 8133 N N . SER C 1 210 ? 93.333 8.553 38.888 1.00 31.43 218 SER C N 1
ATOM 8134 C CA . SER C 1 210 ? 92.604 9.092 40.026 1.00 31.87 218 SER C CA 1
ATOM 8135 C C . SER C 1 210 ? 91.854 10.380 39.730 1.00 30.07 218 SER C C 1
ATOM 8136 O O . SER C 1 210 ? 91.287 10.966 40.660 1.00 27.65 218 SER C O 1
ATOM 8139 N N . ASP C 1 211 ? 91.822 10.838 38.478 1.00 31.00 219 ASP C N 1
ATOM 8140 C CA . ASP C 1 211 ? 91.155 12.096 38.172 1.00 32.80 219 ASP C CA 1
ATOM 8141 C C . ASP C 1 211 ? 89.653 11.936 37.967 1.00 34.03 219 ASP C C 1
ATOM 8142 O O . ASP C 1 211 ? 88.926 12.928 38.085 1.00 31.04 219 ASP C O 1
ATOM 8147 N N . VAL C 1 212 ? 89.172 10.728 37.685 1.00 30.52 220 VAL C N 1
ATOM 8148 C CA . VAL C 1 212 ? 87.735 10.464 37.579 1.00 29.19 220 VAL C CA 1
ATOM 8149 C C . VAL C 1 212 ? 87.408 9.176 38.323 1.00 28.26 220 VAL C C 1
ATOM 8150 O O . VAL C 1 212 ? 88.302 8.383 38.646 1.00 33.46 220 VAL C O 1
ATOM 8154 N N . PRO C 1 213 ? 86.124 8.945 38.615 1.00 28.56 221 PRO C N 1
ATOM 8155 C CA . PRO C 1 213 ? 85.747 7.751 39.384 1.00 31.76 221 PRO C CA 1
ATOM 8156 C C . PRO C 1 213 ? 86.186 6.456 38.714 1.00 33.15 221 PRO C C 1
ATOM 8157 O O . PRO C 1 213 ? 86.479 6.402 37.518 1.00 32.62 221 PRO C O 1
ATOM 8161 N N . ILE C 1 214 ? 86.203 5.388 39.519 1.00 29.69 222 ILE C N 1
ATOM 8162 C CA . ILE C 1 214 ? 86.812 4.132 39.097 1.00 28.67 222 ILE C CA 1
ATOM 8163 C C . ILE C 1 214 ? 86.030 3.446 37.985 1.00 34.13 222 ILE C C 1
ATOM 8164 O O . ILE C 1 214 ? 86.585 2.583 37.296 1.00 36.74 222 ILE C O 1
ATOM 8169 N N . ASP C 1 215 ? 84.758 3.792 37.784 1.00 31.86 223 ASP C N 1
ATOM 8170 C CA . ASP C 1 215 ? 83.992 3.140 36.729 1.00 34.93 223 ASP C CA 1
ATOM 8171 C C . ASP C 1 215 ? 84.318 3.676 35.340 1.00 32.90 223 ASP C C 1
ATOM 8172 O O . ASP C 1 215 ? 83.845 3.102 34.353 1.00 33.15 223 ASP C O 1
ATOM 8177 N N . ILE C 1 216 ? 85.128 4.730 35.226 1.00 36.61 224 ILE C N 1
ATOM 8178 C CA . ILE C 1 216 ? 85.524 5.235 33.914 1.00 32.65 224 ILE C CA 1
ATOM 8179 C C . ILE C 1 216 ? 87.020 5.529 33.848 1.00 34.69 224 ILE C C 1
ATOM 8180 O O . ILE C 1 216 ? 87.558 5.784 32.765 1.00 33.79 224 ILE C O 1
ATOM 8185 N N . CYS C 1 217 ? 87.713 5.492 34.992 1.00 32.71 225 CYS C N 1
ATOM 8186 C CA . CYS C 1 217 ? 89.108 5.930 35.006 1.00 32.72 225 CYS C CA 1
ATOM 8187 C C . CYS C 1 217 ? 89.987 5.055 34.120 1.00 33.40 225 CYS C C 1
ATOM 8188 O O . CYS C 1 217 ? 91.018 5.521 33.620 1.00 35.70 225 CYS C O 1
ATOM 8191 N N . ASN C 1 218 ? 89.606 3.795 33.912 1.00 36.75 226 ASN C N 1
ATOM 8192 C CA . ASN C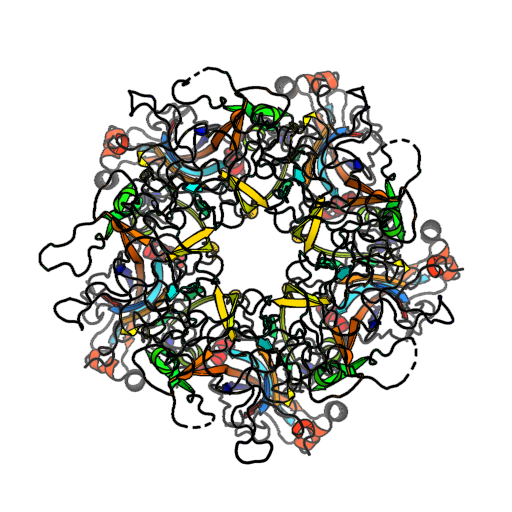 1 218 ? 90.324 2.900 33.013 1.00 36.89 226 ASN C CA 1
ATOM 8193 C C . ASN C 1 218 ? 89.470 2.502 31.812 1.00 40.43 226 ASN C C 1
ATOM 8194 O O . ASN C 1 218 ? 89.608 1.398 31.281 1.00 40.30 226 ASN C O 1
ATOM 8199 N N . SER C 1 219 ? 88.588 3.397 31.372 1.00 31.48 227 SER C N 1
ATOM 8200 C CA . SER C 1 219 ? 87.652 3.119 30.293 1.00 35.97 227 SER C CA 1
ATOM 8201 C C . SER C 1 219 ? 87.680 4.261 29.289 1.00 39.23 227 SER C C 1
ATOM 8202 O O . SER C 1 219 ? 88.307 5.302 29.505 1.00 37.46 227 SER C O 1
ATOM 8205 N N . THR C 1 220 ? 86.980 4.053 28.178 1.00 37.49 228 THR C N 1
ATOM 8206 C CA . THR C 1 220 ? 86.735 5.095 27.191 1.00 40.67 228 THR C CA 1
ATOM 8207 C C . THR C 1 220 ? 85.251 5.434 27.217 1.00 38.81 228 THR C C 1
ATOM 8208 O O . THR C 1 220 ? 84.405 4.546 27.068 1.00 42.14 228 THR C O 1
ATOM 8212 N N . CYS C 1 221 ? 84.941 6.710 27.425 1.00 34.54 229 CYS C N 1
ATOM 8213 C CA . CYS C 1 221 ? 83.573 7.197 27.336 1.00 33.63 229 CYS C CA 1
ATOM 8214 C C . CYS C 1 221 ? 83.323 7.708 25.924 1.00 36.89 229 CYS C C 1
ATOM 8215 O O . CYS C 1 221 ? 84.071 8.553 25.422 1.00 38.91 229 CYS C O 1
ATOM 8218 N N . LYS C 1 222 ? 82.280 7.190 25.287 1.00 35.04 230 LYS C N 1
ATOM 8219 C CA . LYS C 1 222 ? 81.975 7.507 23.900 1.00 35.74 230 LYS C CA 1
ATOM 8220 C C . LYS C 1 222 ? 80.674 8.291 23.816 1.00 35.64 230 LYS C C 1
ATOM 8221 O O . LYS C 1 222 ? 79.742 8.055 24.591 1.00 32.80 230 LYS C O 1
ATOM 8227 N N . TYR C 1 223 ? 80.632 9.231 22.882 1.00 35.08 231 TYR C N 1
ATOM 8228 C CA . TYR C 1 223 ? 79.441 9.975 22.523 1.00 36.29 231 TYR C CA 1
ATOM 8229 C C . TYR C 1 223 ? 79.025 9.606 21.105 1.00 31.92 231 TYR C C 1
ATOM 8230 O O . TYR C 1 223 ? 79.890 9.449 20.238 1.00 34.37 231 TYR C O 1
ATOM 8239 N N . PRO C 1 224 ? 77.732 9.444 20.824 1.00 36.18 232 PRO C N 1
ATOM 8240 C CA . PRO C 1 224 ? 77.338 9.088 19.456 1.00 37.81 232 PRO C CA 1
ATOM 8241 C C . PRO C 1 224 ? 77.773 10.169 18.479 1.00 38.15 232 PRO C C 1
ATOM 8242 O O . PRO C 1 224 ? 77.559 11.362 18.710 1.00 39.27 232 PRO C O 1
ATOM 8246 N N . ASP C 1 225 ? 78.409 9.747 17.386 1.00 34.07 233 ASP C N 1
ATOM 8247 C CA . ASP C 1 225 ? 78.808 10.679 16.333 1.00 36.07 233 ASP C CA 1
ATOM 8248 C C . ASP C 1 225 ? 77.597 10.888 15.428 1.00 38.41 233 ASP C C 1
ATOM 8249 O O . ASP C 1 225 ? 77.503 10.362 14.315 1.00 38.35 233 ASP C O 1
ATOM 8254 N N . TYR C 1 226 ? 76.645 11.676 15.935 1.00 34.02 234 TYR C N 1
ATOM 8255 C CA . TYR C 1 226 ? 75.398 11.904 15.215 1.00 41.41 234 TYR C CA 1
ATOM 8256 C C . TYR C 1 226 ? 75.652 12.523 13.846 1.00 42.24 234 TYR C C 1
ATOM 8257 O O . TYR C 1 226 ? 75.000 12.159 12.860 1.00 42.57 234 TYR C O 1
ATOM 8266 N N . LEU C 1 227 ? 76.589 13.469 13.768 1.00 42.70 235 LEU C N 1
ATOM 8267 C CA . LEU C 1 227 ? 76.847 14.153 12.506 1.00 45.10 235 LEU C CA 1
ATOM 8268 C C . LEU C 1 227 ? 77.365 13.186 11.450 1.00 42.74 235 LEU C C 1
ATOM 8269 O O . LEU C 1 227 ? 76.969 13.260 10.281 1.00 42.79 235 LEU C O 1
ATOM 8274 N N . LYS C 1 228 ? 78.249 12.268 11.841 1.00 43.22 236 LYS C N 1
ATOM 8275 C CA . LYS C 1 228 ? 78.791 11.312 10.881 1.00 43.83 236 LYS C CA 1
ATOM 8276 C C . LYS C 1 228 ? 77.724 10.317 10.442 1.00 45.31 236 LYS C C 1
ATOM 8277 O O . LYS C 1 228 ? 77.579 10.033 9.247 1.00 43.27 236 LYS C O 1
ATOM 8283 N N . MET C 1 229 ? 76.957 9.782 11.395 1.00 46.45 237 MET C N 1
ATOM 8284 C CA . MET C 1 229 ? 75.948 8.784 11.054 1.00 46.16 237 MET C CA 1
ATOM 8285 C C . MET C 1 229 ? 74.841 9.383 10.194 1.00 49.03 237 MET C C 1
ATOM 8286 O O . MET C 1 229 ? 74.305 8.710 9.307 1.00 46.57 237 MET C O 1
ATOM 8291 N N . ALA C 1 230 ? 74.480 10.644 10.438 1.00 44.57 238 ALA C N 1
ATOM 8292 C CA . ALA C 1 230 ? 73.410 11.263 9.667 1.00 47.67 238 ALA C CA 1
ATOM 8293 C C . ALA C 1 230 ? 73.842 11.606 8.249 1.00 50.94 238 ALA C C 1
ATOM 8294 O O . ALA C 1 230 ? 72.986 11.725 7.364 1.00 49.82 238 ALA C O 1
ATOM 8296 N N . SER C 1 231 ? 75.142 11.756 8.008 1.00 50.40 239 SER C N 1
ATOM 8297 C CA . SER C 1 231 ? 75.647 12.177 6.710 1.00 53.52 239 SER C CA 1
ATOM 8298 C C . SER C 1 231 ? 76.166 11.021 5.865 1.00 51.60 239 SER C C 1
ATOM 8299 O O . SER C 1 231 ? 76.698 11.263 4.778 1.00 54.54 239 SER C O 1
ATOM 8302 N N . GLU C 1 232 ? 76.034 9.781 6.327 1.00 47.42 240 GLU C N 1
ATOM 8303 C CA . GLU C 1 232 ? 76.482 8.660 5.518 1.00 54.80 240 GLU C CA 1
ATOM 8304 C C . GLU C 1 232 ? 75.520 8.453 4.350 1.00 58.37 240 GLU C C 1
ATOM 8305 O O . GLU C 1 232 ? 74.309 8.652 4.498 1.00 56.04 240 GLU C O 1
ATOM 8311 N N . PRO C 1 233 ? 76.025 8.060 3.178 1.00 54.56 241 PRO C N 1
ATOM 8312 C CA . PRO C 1 233 ? 75.179 8.111 1.969 1.00 55.20 241 PRO C CA 1
ATOM 8313 C C . PRO C 1 233 ? 73.895 7.303 2.068 1.00 53.10 241 PRO C C 1
ATOM 8314 O O . PRO C 1 233 ? 72.822 7.814 1.720 1.00 48.64 241 PRO C O 1
ATOM 8318 N N . TYR C 1 234 ? 73.964 6.053 2.526 1.00 49.14 242 TYR C N 1
ATOM 8319 C CA . TYR C 1 234 ? 72.800 5.178 2.486 1.00 48.10 242 TYR C CA 1
ATOM 8320 C C . TYR C 1 234 ? 71.918 5.291 3.722 1.00 51.30 242 TYR C C 1
ATOM 8321 O O . TYR C 1 234 ? 70.760 4.858 3.679 1.00 50.15 242 TYR C O 1
ATOM 8330 N N . GLY C 1 235 ? 72.425 5.861 4.809 1.00 51.69 243 GLY C N 1
ATOM 8331 C CA . GLY C 1 235 ? 71.616 6.081 5.997 1.00 49.68 243 GLY C CA 1
ATOM 8332 C C . GLY C 1 235 ? 71.219 4.819 6.733 1.00 47.53 243 GLY C C 1
ATOM 8333 O O . GLY C 1 235 ? 70.099 4.738 7.253 1.00 44.47 243 GLY C O 1
ATOM 8334 N N . ASP C 1 236 ? 72.112 3.833 6.800 1.00 47.62 244 ASP C N 1
ATOM 8335 C CA . ASP C 1 236 ? 71.811 2.575 7.472 1.00 51.15 244 ASP C CA 1
ATOM 8336 C C . ASP C 1 236 ? 71.951 2.653 8.987 1.00 51.73 244 ASP C C 1
ATOM 8337 O O . ASP C 1 236 ? 71.468 1.750 9.681 1.00 48.14 244 ASP C O 1
ATOM 8342 N N . SER C 1 237 ? 72.586 3.697 9.520 1.00 48.76 245 SER C N 1
ATOM 8343 C CA . SER C 1 237 ? 72.890 3.751 10.945 1.00 49.45 245 SER C CA 1
ATOM 8344 C C . SER C 1 237 ? 71.738 4.294 11.781 1.00 44.64 245 SER C C 1
ATOM 8345 O O . SER C 1 237 ? 71.498 3.799 12.887 1.00 47.00 245 SER C O 1
ATOM 8348 N N . LEU C 1 238 ? 71.014 5.304 11.284 1.00 48.42 246 LEU C N 1
ATOM 8349 C CA . LEU C 1 238 ? 70.010 6.018 12.081 1.00 51.38 246 LEU C CA 1
ATOM 8350 C C . LEU C 1 238 ? 68.673 6.063 11.341 1.00 47.09 246 LEU C C 1
ATOM 8351 O O . LEU C 1 238 ? 68.312 7.089 10.761 1.00 49.44 246 LEU C O 1
ATOM 8356 N N . PHE C 1 239 ? 67.922 4.958 11.383 1.00 44.69 247 PHE C N 1
ATOM 8357 C CA . PHE C 1 239 ? 66.522 5.023 10.972 1.00 44.64 247 PHE C CA 1
ATOM 8358 C C . PHE C 1 239 ? 65.781 6.078 11.779 1.00 45.52 247 PHE C C 1
ATOM 8359 O O . PHE C 1 239 ? 64.904 6.778 11.257 1.00 46.77 247 PHE C O 1
ATOM 8367 N N . PHE C 1 240 ? 66.134 6.208 13.055 1.00 43.34 248 PHE C N 1
ATOM 8368 C CA . PHE C 1 240 ? 65.378 6.970 14.034 1.00 41.62 248 PHE C CA 1
ATOM 8369 C C . PHE C 1 240 ? 66.221 7.068 15.295 1.00 44.07 248 PHE C C 1
ATOM 8370 O O . PHE C 1 240 ? 66.989 6.153 15.609 1.00 42.02 248 PHE C O 1
ATOM 8378 N N . PHE C 1 241 ? 66.089 8.186 16.001 1.00 45.15 249 PHE C N 1
ATOM 8379 C CA . PHE C 1 241 ? 66.769 8.323 17.278 1.00 44.97 249 PHE C CA 1
ATOM 8380 C C . PHE C 1 241 ? 66.079 9.391 18.109 1.00 44.16 249 PHE C C 1
ATOM 8381 O O . PHE C 1 241 ? 65.442 10.304 17.576 1.00 41.20 249 PHE C O 1
ATOM 8389 N N . LEU C 1 242 ? 66.204 9.240 19.423 1.00 40.63 250 LEU C N 1
ATOM 8390 C CA . LEU C 1 242 ? 65.826 10.251 20.395 1.00 41.64 250 LEU C CA 1
ATOM 8391 C C . LEU C 1 242 ? 66.963 10.388 21.395 1.00 36.53 250 LEU C C 1
ATOM 8392 O O . LEU C 1 242 ? 67.715 9.438 21.627 1.00 35.63 250 LEU C O 1
ATOM 8397 N N . ARG C 1 243 ? 67.086 11.574 21.988 1.00 33.20 251 ARG C N 1
ATOM 8398 C CA . ARG C 1 243 ? 68.135 11.824 22.964 1.00 36.46 251 ARG C CA 1
ATOM 8399 C C . ARG C 1 243 ? 67.680 12.912 23.923 1.00 36.08 251 ARG C C 1
ATOM 8400 O O . ARG C 1 243 ? 66.964 13.840 23.537 1.00 35.54 251 ARG C O 1
ATOM 8408 N N . ARG C 1 244 ? 68.109 12.788 25.179 1.00 30.45 252 ARG C N 1
ATOM 8409 C CA . ARG C 1 244 ? 67.835 13.804 26.192 1.00 37.05 252 ARG C CA 1
ATOM 8410 C C . ARG C 1 244 ? 68.957 13.760 27.221 1.00 37.37 252 ARG C C 1
ATOM 8411 O O . ARG C 1 244 ? 69.100 12.767 27.940 1.00 35.80 252 ARG C O 1
ATOM 8419 N N . GLU C 1 245 ? 69.737 14.836 27.293 1.00 29.72 253 GLU C N 1
ATOM 8420 C CA . GLU C 1 245 ? 70.865 14.950 28.203 1.00 31.83 253 GLU C CA 1
ATOM 8421 C C . GLU C 1 245 ? 70.657 16.156 29.111 1.00 31.01 253 GLU C C 1
ATOM 8422 O O . GLU C 1 245 ? 70.043 17.148 28.709 1.00 29.55 253 GLU C O 1
ATOM 8428 N N . GLN C 1 246 ? 71.177 16.079 30.336 1.00 35.04 254 GLN C N 1
ATOM 8429 C CA . GLN C 1 246 ? 71.135 17.246 31.207 1.00 28.49 254 GLN C CA 1
ATOM 8430 C C . GLN C 1 246 ? 72.143 17.098 32.338 1.00 28.64 254 GLN C C 1
ATOM 8431 O O . GLN C 1 246 ? 72.393 15.993 32.830 1.00 30.22 254 GLN C O 1
ATOM 8437 N N . MET C 1 247 ? 72.711 18.232 32.746 1.00 30.50 255 MET C N 1
ATOM 8438 C CA . MET C 1 247 ? 73.593 18.285 33.905 1.00 34.06 255 MET C CA 1
ATOM 8439 C C . MET C 1 247 ? 73.810 19.738 34.302 1.00 31.27 255 MET C C 1
ATOM 8440 O O . MET C 1 247 ? 73.612 20.658 33.503 1.00 34.79 255 MET C O 1
ATOM 8445 N N . PHE C 1 248 ? 74.221 19.927 35.555 1.00 30.93 256 PHE C N 1
ATOM 8446 C CA . PHE C 1 248 ? 74.732 21.202 36.034 1.00 31.26 256 PHE C CA 1
ATOM 8447 C C . PHE C 1 248 ? 75.983 20.922 36.858 1.00 31.42 256 PHE C C 1
ATOM 8448 O O . PHE C 1 248 ? 76.329 19.767 37.121 1.00 33.89 256 PHE C O 1
ATOM 8456 N N . VAL C 1 249 ? 76.674 21.987 37.257 1.00 34.05 257 VAL C N 1
ATOM 8457 C CA . VAL C 1 249 ? 77.892 21.865 38.053 1.00 30.76 257 VAL C CA 1
ATOM 8458 C C . VAL C 1 249 ? 77.508 21.834 39.526 1.00 28.00 257 VAL C C 1
ATOM 8459 O O . VAL C 1 249 ? 76.965 22.810 40.056 1.00 30.14 257 VAL C O 1
ATOM 8463 N N . ARG C 1 250 ? 77.804 20.717 40.190 1.00 32.66 258 ARG C N 1
ATOM 8464 C CA . ARG C 1 250 ? 77.485 20.546 41.602 1.00 33.22 258 ARG C CA 1
ATOM 8465 C C . ARG C 1 250 ? 78.572 21.122 42.508 1.00 34.41 258 ARG C C 1
ATOM 8466 O O . ARG C 1 250 ? 78.263 21.815 43.481 1.00 29.39 258 ARG C O 1
ATOM 8474 N N . HIS C 1 251 ? 79.842 20.847 42.214 1.00 29.50 259 HIS C N 1
ATOM 8475 C CA . HIS C 1 251 ? 80.927 21.324 43.057 1.00 28.96 259 HIS C CA 1
ATOM 8476 C C . HIS C 1 251 ? 82.108 21.759 42.206 1.00 32.03 259 HIS C C 1
ATOM 8477 O O . HIS C 1 251 ? 82.213 21.429 41.021 1.00 28.41 259 HIS C O 1
ATOM 8484 N N . PHE C 1 252 ? 83.002 22.509 42.847 1.00 29.41 260 PHE C N 1
ATOM 8485 C CA . PHE C 1 252 ? 84.176 23.086 42.208 1.00 29.69 260 PHE C CA 1
ATOM 8486 C C . PHE C 1 252 ? 85.397 22.672 43.011 1.00 36.15 260 PHE C C 1
ATOM 8487 O O . PHE C 1 252 ? 85.498 22.996 44.199 1.00 34.65 260 PHE C O 1
ATOM 8495 N N . PHE C 1 253 ? 86.312 21.954 42.367 1.00 30.58 261 PHE C N 1
ATOM 8496 C CA . PHE C 1 253 ? 87.530 21.470 42.995 1.00 27.17 261 PHE C CA 1
ATOM 8497 C C . PHE C 1 253 ? 88.717 21.874 42.134 1.00 31.70 261 PHE C C 1
ATOM 8498 O O . PHE C 1 253 ? 88.560 22.402 41.031 1.00 33.30 261 PHE C O 1
ATOM 8506 N N . ASN C 1 254 ? 89.920 21.627 42.651 1.00 31.30 262 ASN C N 1
ATOM 8507 C CA . ASN C 1 254 ? 91.132 21.728 41.852 1.00 30.16 262 ASN C CA 1
ATOM 8508 C C . ASN C 1 254 ? 91.976 20.482 42.086 1.00 31.57 262 ASN C C 1
ATOM 8509 O O . ASN C 1 254 ? 91.732 19.702 43.010 1.00 30.26 262 ASN C O 1
ATOM 8514 N N . ARG C 1 255 ? 92.964 20.291 41.217 1.00 34.54 263 ARG C N 1
ATOM 8515 C CA . ARG C 1 255 ? 93.761 19.075 41.183 1.00 36.86 263 ARG C CA 1
ATOM 8516 C C . ARG C 1 255 ? 95.055 19.248 41.969 1.00 38.07 263 ARG C C 1
ATOM 8517 O O . ARG C 1 255 ? 95.609 20.346 42.057 1.00 37.19 263 ARG C O 1
ATOM 8525 N N . ALA C 1 256 ? 95.531 18.145 42.535 1.00 31.89 264 ALA C N 1
ATOM 8526 C CA . ALA C 1 256 ? 96.906 18.069 42.997 1.00 39.01 264 ALA C CA 1
ATOM 8527 C C . ALA C 1 256 ? 97.789 17.579 41.855 1.00 36.60 264 ALA C C 1
ATOM 8528 O O . ALA C 1 256 ? 97.314 17.004 40.873 1.00 34.01 264 ALA C O 1
ATOM 8530 N N . GLY C 1 257 ? 99.082 17.815 41.995 1.00 32.00 265 GLY C N 1
ATOM 8531 C CA . GLY C 1 257 ? 100.024 17.562 40.928 1.00 33.53 265 GLY C CA 1
ATOM 8532 C C . GLY C 1 257 ? 100.524 18.856 40.307 1.00 34.85 265 GLY C C 1
ATOM 8533 O O . GLY C 1 257 ? 99.943 19.932 40.473 1.00 36.97 265 GLY C O 1
ATOM 8534 N N . LYS C 1 258 ? 101.631 18.741 39.581 1.00 34.01 266 LYS C N 1
ATOM 8535 C CA . LYS C 1 258 ? 102.244 19.912 38.971 1.00 35.23 266 LYS C CA 1
ATOM 8536 C C . LYS C 1 258 ? 101.330 20.478 37.890 1.00 36.32 266 LYS C C 1
ATOM 8537 O O . LYS C 1 258 ? 100.780 19.734 37.074 1.00 38.21 266 LYS C O 1
ATOM 8543 N N . LEU C 1 259 ? 101.163 21.798 37.892 1.00 38.01 267 LEU C N 1
ATOM 8544 C CA . LEU C 1 259 ? 100.418 22.464 36.832 1.00 40.26 267 LEU C CA 1
ATOM 8545 C C . LEU C 1 259 ? 101.250 22.455 35.554 1.00 40.50 267 LEU C C 1
ATOM 8546 O O . LEU C 1 259 ? 102.330 23.053 35.504 1.00 39.82 267 LEU C O 1
ATOM 8551 N N . GLY C 1 260 ? 100.749 21.773 34.523 1.00 39.70 268 GLY C N 1
ATOM 8552 C CA . GLY C 1 260 ? 101.536 21.574 33.318 1.00 41.91 268 GLY C CA 1
ATOM 8553 C C . GLY C 1 260 ? 101.730 22.830 32.493 1.00 38.72 268 GLY C C 1
ATOM 8554 O O . GLY C 1 260 ? 102.737 22.965 31.793 1.00 41.08 268 GLY C O 1
ATOM 8555 N N . GLU C 1 261 ? 100.782 23.762 32.557 1.00 40.58 269 GLU C N 1
ATOM 8556 C CA . GLU C 1 261 ? 100.838 24.999 31.777 1.00 41.79 269 GLU C CA 1
ATOM 8557 C C . GLU C 1 261 ? 100.521 26.153 32.723 1.00 43.94 269 GLU C C 1
ATOM 8558 O O . GLU C 1 261 ? 99.358 26.386 33.063 1.00 40.91 269 GLU C O 1
ATOM 8564 N N . ALA C 1 262 ? 101.560 26.867 33.150 1.00 40.16 270 ALA C N 1
ATOM 8565 C CA . ALA C 1 262 ? 101.401 27.917 34.145 1.00 38.96 270 ALA C CA 1
ATOM 8566 C C . ALA C 1 262 ? 100.601 29.087 33.584 1.00 41.57 270 ALA C C 1
ATOM 8567 O O . ALA C 1 262 ? 100.584 29.339 32.377 1.00 37.86 270 ALA C O 1
ATOM 8569 N N . VAL C 1 263 ? 99.934 29.803 34.479 1.00 35.10 271 VAL C N 1
ATOM 8570 C CA . VAL C 1 263 ? 99.169 30.987 34.071 1.00 35.93 271 VAL C CA 1
ATOM 8571 C C . VAL C 1 263 ? 100.139 32.054 33.572 1.00 36.41 271 VAL C C 1
ATOM 8572 O O . VAL C 1 263 ? 101.084 32.408 34.297 1.00 37.19 271 VAL C O 1
ATOM 8576 N N . PRO C 1 264 ? 99.961 32.591 32.363 1.00 38.86 272 PRO C N 1
ATOM 8577 C CA . PRO C 1 264 ? 100.848 33.666 31.904 1.00 44.46 272 PRO C CA 1
ATOM 8578 C C . PRO C 1 264 ? 100.831 34.852 32.856 1.00 45.41 272 PRO C C 1
ATOM 8579 O O . PRO C 1 264 ? 99.829 35.135 33.518 1.00 37.33 272 PRO C O 1
ATOM 8583 N N . ASP C 1 265 ? 101.960 35.562 32.901 1.00 40.10 273 ASP C N 1
ATOM 8584 C CA . ASP C 1 265 ? 102.161 36.616 33.889 1.00 52.38 273 ASP C CA 1
ATOM 8585 C C . ASP C 1 265 ? 101.367 37.881 33.591 1.00 48.58 273 ASP C C 1
ATOM 8586 O O . ASP C 1 265 ? 101.262 38.742 34.472 1.00 47.77 273 ASP C O 1
ATOM 8591 N N . ASP C 1 266 ? 100.806 38.022 32.393 1.00 44.54 274 ASP C N 1
ATOM 8592 C CA . ASP C 1 266 ? 99.976 39.183 32.093 1.00 47.36 274 ASP C CA 1
ATOM 8593 C C . ASP C 1 266 ? 98.543 39.026 32.586 1.00 45.84 274 ASP C C 1
ATOM 8594 O O . ASP C 1 266 ? 97.751 39.964 32.445 1.00 46.22 274 ASP C O 1
ATOM 8599 N N . LEU C 1 267 ? 98.192 37.880 33.168 1.00 41.01 275 LEU C N 1
ATOM 8600 C CA . LEU C 1 267 ? 96.843 37.638 33.660 1.00 39.23 275 LEU C CA 1
ATOM 8601 C C . LEU C 1 267 ? 96.713 37.809 35.168 1.00 41.82 275 LEU C C 1
ATOM 8602 O O . LEU C 1 267 ? 95.629 37.571 35.710 1.00 42.13 275 LEU C O 1
ATOM 8607 N N . TYR C 1 268 ? 97.774 38.214 35.861 1.00 37.03 276 TYR C N 1
ATOM 8608 C CA . TYR C 1 268 ? 97.677 38.421 37.300 1.00 40.20 276 TYR C CA 1
ATOM 8609 C C . TYR C 1 268 ? 98.886 39.210 37.777 1.00 45.25 276 TYR C C 1
ATOM 8610 O O . TYR C 1 268 ? 99.929 39.245 37.118 1.00 42.39 276 TYR C O 1
ATOM 8619 N N . ILE C 1 269 ? 98.723 39.847 38.935 1.00 43.63 277 ILE C N 1
ATOM 8620 C CA . ILE C 1 269 ? 99.817 40.507 39.637 1.00 42.90 277 ILE C CA 1
ATOM 8621 C C . ILE C 1 269 ? 100.342 39.541 40.688 1.00 41.48 277 ILE C C 1
ATOM 8622 O O . ILE C 1 269 ? 99.560 38.933 41.430 1.00 37.18 277 ILE C O 1
ATOM 8627 N N . LYS C 1 270 ? 101.661 39.394 40.749 1.00 40.96 278 LYS C N 1
ATOM 8628 C CA . LYS C 1 270 ? 102.263 38.384 41.606 1.00 43.55 278 LYS C CA 1
ATOM 8629 C C . LYS C 1 270 ? 102.002 38.681 43.077 1.00 37.66 278 LYS C C 1
ATOM 8630 O O . LYS C 1 270 ? 101.888 39.837 43.496 1.00 33.39 278 LYS C O 1
ATOM 8636 N N . GLY C 1 271 ? 101.903 37.611 43.862 1.00 36.13 279 GLY C N 1
ATOM 8637 C CA . GLY C 1 271 ? 101.783 37.716 45.298 1.00 33.38 279 GLY C CA 1
ATOM 8638 C C . GLY C 1 271 ? 103.141 37.816 45.965 1.00 40.29 279 GLY C C 1
ATOM 8639 O O . GLY C 1 271 ? 104.172 38.030 45.324 1.00 36.21 279 GLY C O 1
ATOM 8640 N N . SER C 1 272 ? 103.131 37.647 47.284 1.00 36.88 280 SER C N 1
ATOM 8641 C CA . SER C 1 272 ? 104.340 37.739 48.090 1.00 40.96 280 SER C CA 1
ATOM 8642 C C . SER C 1 272 ? 104.046 37.156 49.464 1.00 38.88 280 SER C C 1
ATOM 8643 O O . SER C 1 272 ? 102.886 37.030 49.867 1.00 39.57 280 SER C O 1
ATOM 8646 N N . GLY C 1 273 ? 105.109 36.807 50.177 1.00 41.73 281 GLY C N 1
ATOM 8647 C CA . GLY C 1 273 ? 104.952 36.250 51.511 1.00 34.35 281 GLY C CA 1
ATOM 8648 C C . GLY C 1 273 ? 104.111 34.989 51.476 1.00 36.19 281 GLY C C 1
ATOM 8649 O O . GLY C 1 273 ? 104.456 33.999 50.818 1.00 35.15 281 GLY C O 1
ATOM 8650 N N . ASN C 1 274 ? 102.983 35.015 52.189 1.00 38.39 282 ASN C N 1
ATOM 8651 C CA . ASN C 1 274 ? 102.094 33.861 52.222 1.00 40.63 282 ASN C CA 1
ATOM 8652 C C . ASN C 1 274 ? 101.472 33.563 50.863 1.00 36.46 282 ASN C C 1
ATOM 8653 O O . ASN C 1 274 ? 101.067 32.421 50.622 1.00 37.14 282 ASN C O 1
ATOM 8658 N N . THR C 1 275 ? 101.383 34.553 49.974 1.00 35.44 283 THR C N 1
ATOM 8659 C CA . THR C 1 275 ? 100.799 34.367 48.651 1.00 33.98 283 THR C CA 1
ATOM 8660 C C . THR C 1 275 ? 101.850 34.245 47.551 1.00 40.12 283 THR C C 1
ATOM 8661 O O . THR C 1 275 ? 101.503 34.319 46.368 1.00 36.83 283 THR C O 1
ATOM 8665 N N . ALA C 1 276 ? 103.121 34.051 47.909 1.00 32.03 284 ALA C N 1
ATOM 8666 C CA . ALA C 1 276 ? 104.181 34.059 46.906 1.00 34.39 284 ALA C CA 1
ATOM 8667 C C . ALA C 1 276 ? 104.073 32.868 45.960 1.00 35.47 284 ALA C C 1
ATOM 8668 O O . ALA C 1 276 ? 104.375 32.990 44.768 1.00 43.19 284 ALA C O 1
ATOM 8670 N N . VAL C 1 277 ? 103.655 31.711 46.466 1.00 41.17 285 VAL C N 1
ATOM 8671 C CA . VAL C 1 277 ? 103.565 30.491 45.670 1.00 39.83 285 VAL C CA 1
ATOM 8672 C C . VAL C 1 277 ? 102.131 30.350 45.178 1.00 41.85 285 VAL C C 1
ATOM 8673 O O . VAL C 1 277 ? 101.201 30.199 45.979 1.00 41.11 285 VAL C O 1
ATOM 8677 N N . ILE C 1 278 ? 101.953 30.382 43.857 1.00 43.83 286 ILE C N 1
ATOM 8678 C CA . ILE C 1 278 ? 100.619 30.387 43.270 1.00 42.77 286 ILE C CA 1
ATOM 8679 C C . ILE C 1 278 ? 99.964 29.024 43.458 1.00 42.57 286 ILE C C 1
ATOM 8680 O O . ILE C 1 278 ? 100.622 27.978 43.371 1.00 37.84 286 ILE C O 1
ATOM 8685 N N . GLN C 1 279 ? 98.661 29.031 43.732 1.00 34.44 287 GLN C N 1
ATOM 8686 C CA . GLN C 1 279 ? 97.894 27.797 43.812 1.00 36.00 287 GLN C CA 1
ATOM 8687 C C . GLN C 1 279 ? 97.562 27.284 42.412 1.00 37.76 287 GLN C C 1
ATOM 8688 O O . GLN C 1 279 ? 97.595 28.023 41.425 1.00 34.69 287 GLN C O 1
ATOM 8694 N N . SER C 1 280 ? 97.229 25.999 42.338 1.00 41.77 288 SER C N 1
ATOM 8695 C CA . SER C 1 280 ? 96.965 25.371 41.052 1.00 44.56 288 SER C CA 1
ATOM 8696 C C . SER C 1 280 ? 95.621 25.825 40.500 1.00 46.58 288 SER C C 1
ATOM 8697 O O . SER C 1 280 ? 94.601 25.781 41.196 1.00 40.54 288 SER C O 1
ATOM 8700 N N . SER C 1 281 ? 95.623 26.264 39.242 1.00 43.32 289 SER C N 1
ATOM 8701 C CA . SER C 1 281 ? 94.402 26.598 38.524 1.00 39.01 289 SER C CA 1
ATOM 8702 C C . SER C 1 281 ? 93.920 25.444 37.651 1.00 38.34 289 SER C C 1
ATOM 8703 O O . SER C 1 281 ? 93.197 25.669 36.674 1.00 32.41 289 SER C O 1
ATOM 8706 N N . ALA C 1 282 ? 94.318 24.215 37.978 1.00 36.92 290 ALA C N 1
ATOM 8707 C CA . ALA C 1 282 ? 93.796 23.024 37.311 1.00 33.73 290 ALA C CA 1
ATOM 8708 C C . ALA C 1 282 ? 92.463 22.678 37.964 1.00 35.82 290 ALA C C 1
ATOM 8709 O O . ALA C 1 282 ? 92.342 21.759 38.779 1.00 33.55 290 ALA C O 1
ATOM 8711 N N . PHE C 1 283 ? 91.445 23.455 37.607 1.00 29.73 291 PHE C N 1
ATOM 8712 C CA . PHE C 1 283 ? 90.114 23.274 38.157 1.00 31.35 291 PHE C CA 1
ATOM 8713 C C . PHE C 1 283 ? 89.410 22.099 37.488 1.00 32.33 291 PHE C C 1
ATOM 8714 O O . PHE C 1 283 ? 89.729 21.706 36.363 1.00 32.02 291 PHE C O 1
ATOM 8722 N N . PHE C 1 284 ? 88.432 21.537 38.201 1.00 31.09 292 PHE C N 1
ATOM 8723 C CA . PHE C 1 284 ? 87.521 20.600 37.572 1.00 36.98 292 PHE C CA 1
ATOM 8724 C C . PHE C 1 284 ? 86.212 20.606 38.344 1.00 33.80 292 PHE C C 1
ATOM 8725 O O . PHE C 1 284 ? 86.231 20.672 39.583 1.00 31.94 292 PHE C O 1
ATOM 8733 N N . PRO C 1 285 ? 85.075 20.561 37.658 1.00 37.70 293 PRO C N 1
ATOM 8734 C CA . PRO C 1 285 ? 83.793 20.456 38.351 1.00 32.02 293 PRO C CA 1
ATOM 8735 C C . PRO C 1 285 ? 83.359 19.008 38.509 1.00 32.71 293 PRO C C 1
ATOM 8736 O O . PRO C 1 285 ? 83.798 18.111 37.786 1.00 35.03 293 PRO C O 1
ATOM 8740 N N . THR C 1 286 ? 82.494 18.794 39.490 1.00 32.11 294 THR C N 1
ATOM 8741 C CA . THR C 1 286 ? 81.761 17.540 39.509 1.00 33.73 294 THR C CA 1
ATOM 8742 C C . THR C 1 286 ? 80.380 17.753 38.905 1.00 33.40 294 THR C C 1
ATOM 8743 O O . THR C 1 286 ? 79.733 18.768 39.189 1.00 33.98 294 THR C O 1
ATOM 8747 N N . PRO C 1 287 ? 79.898 16.846 38.063 1.00 30.45 295 PRO C N 1
ATOM 8748 C CA . PRO C 1 287 ? 78.577 17.028 37.458 1.00 30.40 295 PRO C CA 1
ATOM 8749 C C . PRO C 1 287 ? 77.466 16.567 38.391 1.00 28.65 295 PRO C C 1
ATOM 8750 O O . PRO C 1 287 ? 77.696 15.962 39.437 1.00 32.11 295 PRO C O 1
ATOM 8754 N N . SER C 1 288 ? 76.239 16.875 37.980 1.00 29.76 296 SER C N 1
ATOM 8755 C CA . SER C 1 288 ? 75.042 16.305 38.580 1.00 32.91 296 SER C CA 1
ATOM 8756 C C . SER C 1 288 ? 73.974 16.243 37.501 1.00 33.26 296 SER C C 1
ATOM 8757 O O . SER C 1 288 ? 73.776 17.222 36.776 1.00 31.35 296 SER C O 1
ATOM 8760 N N . GLY C 1 289 ? 73.309 15.096 37.385 1.00 32.35 297 GLY C N 1
ATOM 8761 C CA . GLY C 1 289 ? 72.233 14.928 36.428 1.00 32.26 297 GLY C CA 1
ATOM 8762 C C . GLY C 1 289 ? 70.897 15.470 36.874 1.00 31.11 297 GLY C C 1
ATOM 8763 O O . GLY C 1 289 ? 69.930 15.440 36.107 1.00 31.60 297 GLY C O 1
ATOM 8764 N N . SER C 1 290 ? 70.816 15.965 38.103 1.00 28.35 298 SER C N 1
ATOM 8765 C CA . SER C 1 290 ? 69.595 16.575 38.643 1.00 29.98 298 SER C CA 1
ATOM 8766 C C . SER C 1 290 ? 68.489 15.515 38.700 1.00 26.80 298 SER C C 1
ATOM 8767 O O . SER C 1 290 ? 68.762 14.315 38.832 1.00 34.41 298 SER C O 1
ATOM 8770 N N . ILE C 1 291 ? 67.241 15.952 38.604 1.00 29.98 299 ILE C N 1
ATOM 8771 C CA . ILE C 1 291 ? 66.092 15.105 38.905 1.00 30.66 299 ILE C CA 1
ATOM 8772 C C . ILE C 1 291 ? 65.752 14.229 37.708 1.00 33.90 299 ILE C C 1
ATOM 8773 O O . ILE C 1 291 ? 65.866 14.650 36.549 1.00 32.59 299 ILE C O 1
ATOM 8778 N N . VAL C 1 292 ? 65.331 12.994 37.991 1.00 26.91 300 VAL C N 1
ATOM 8779 C CA . VAL C 1 292 ? 64.718 12.115 37.001 1.00 28.95 300 VAL C CA 1
ATOM 8780 C C . VAL C 1 292 ? 63.211 12.145 37.213 1.00 29.01 300 VAL C C 1
ATOM 8781 O O . VAL C 1 292 ? 62.740 12.196 38.356 1.00 30.92 300 VAL C O 1
ATOM 8785 N N . THR C 1 293 ? 62.451 12.116 36.116 1.00 34.53 301 THR C N 1
ATOM 8786 C CA . THR C 1 293 ? 61.001 12.243 36.178 1.00 34.16 301 THR C CA 1
ATOM 8787 C C . THR C 1 293 ? 60.349 11.331 35.149 1.00 36.26 301 THR C C 1
ATOM 8788 O O . THR C 1 293 ? 60.907 11.074 34.078 1.00 31.99 301 THR C O 1
ATOM 8792 N N . SER C 1 294 ? 59.143 10.862 35.479 1.00 29.29 302 SER C N 1
ATOM 8793 C CA . SER C 1 294 ? 58.382 10.042 34.541 1.00 32.64 302 SER C CA 1
ATOM 8794 C C . SER C 1 294 ? 58.076 10.805 33.259 1.00 32.03 302 SER C C 1
ATOM 8795 O O . SER C 1 294 ? 58.143 10.242 32.160 1.00 31.44 302 SER C O 1
ATOM 8798 N N . GLU C 1 295 ? 57.728 12.088 33.378 1.00 31.57 303 GLU C N 1
ATOM 8799 C CA . GLU C 1 295 ? 57.285 12.852 32.219 1.00 37.07 303 GLU C CA 1
ATOM 8800 C C . GLU C 1 295 ? 58.384 13.046 31.184 1.00 36.28 303 GLU C C 1
ATOM 8801 O O . GLU C 1 295 ? 58.077 13.375 30.035 1.00 34.67 303 GLU C O 1
ATOM 8807 N N . SER C 1 296 ? 59.648 12.864 31.560 1.00 31.92 304 SER C N 1
ATOM 8808 C CA . SER C 1 296 ? 60.764 13.036 30.640 1.00 31.91 304 SER C CA 1
ATOM 8809 C C . SER C 1 296 ? 61.219 11.729 30.005 1.00 32.51 304 SER C C 1
ATOM 8810 O O . SER C 1 296 ? 62.172 11.739 29.221 1.00 36.36 304 SER C O 1
ATOM 8813 N N . GLN C 1 297 ? 60.566 10.614 30.320 1.00 32.01 305 GLN C N 1
ATOM 8814 C CA . GLN C 1 297 ? 61.003 9.318 29.818 1.00 35.69 305 GLN C CA 1
ATOM 8815 C C . GLN C 1 297 ? 60.892 9.250 28.300 1.00 36.58 305 GLN C C 1
ATOM 8816 O O . GLN C 1 297 ? 59.904 9.693 27.710 1.00 35.02 305 GLN C O 1
ATOM 8822 N N . LEU C 1 298 ? 61.918 8.680 27.670 1.00 34.19 306 LEU C N 1
ATOM 8823 C CA . LEU C 1 298 ? 61.877 8.359 26.250 1.00 32.09 306 LEU C CA 1
ATOM 8824 C C . LEU C 1 298 ? 61.347 6.960 25.974 1.00 37.09 306 LEU C C 1
ATOM 8825 O O . LEU C 1 298 ? 61.007 6.661 24.825 1.00 35.78 306 LEU C O 1
ATOM 8830 N N . PHE C 1 299 ? 61.268 6.105 26.986 1.00 33.10 307 PHE C N 1
ATOM 8831 C CA . PHE C 1 299 ? 61.034 4.682 26.793 1.00 38.05 307 PHE C CA 1
ATOM 8832 C C . PHE C 1 299 ? 59.614 4.309 27.201 1.00 34.85 307 PHE C C 1
ATOM 8833 O O . PHE C 1 299 ? 58.820 5.146 27.638 1.00 33.33 307 PHE C O 1
ATOM 8841 N N . ASN C 1 300 ? 59.305 3.022 27.051 1.00 37.42 308 ASN C N 1
ATOM 8842 C CA . ASN C 1 300 ? 57.980 2.486 27.360 1.00 35.99 308 ASN C CA 1
ATOM 8843 C C . ASN C 1 300 ? 56.892 3.207 26.567 1.00 39.95 308 ASN C C 1
ATOM 8844 O O . ASN C 1 300 ? 55.785 3.432 27.057 1.00 37.04 308 ASN C O 1
ATOM 8849 N N . LYS C 1 301 ? 57.207 3.572 25.327 1.00 40.84 309 LYS C N 1
ATOM 8850 C CA . LYS C 1 301 ? 56.205 4.124 24.429 1.00 40.30 309 LYS C CA 1
ATOM 8851 C C . LYS C 1 301 ? 56.594 3.782 23.002 1.00 44.23 309 LYS C C 1
ATOM 8852 O O . LYS C 1 301 ? 57.786 3.638 22.702 1.00 41.25 309 LYS C O 1
ATOM 8858 N N . PRO C 1 302 ? 55.622 3.639 22.103 1.00 41.15 310 PRO C N 1
ATOM 8859 C CA . PRO C 1 302 ? 55.932 3.164 20.751 1.00 39.77 310 PRO C CA 1
ATOM 8860 C C . PRO C 1 302 ? 56.561 4.243 19.886 1.00 43.49 310 PRO C C 1
ATOM 8861 O O . PRO C 1 302 ? 56.217 5.425 19.974 1.00 45.23 310 PRO C O 1
ATOM 8865 N N . TYR C 1 303 ? 57.504 3.818 19.049 1.00 37.96 311 TYR C N 1
ATOM 8866 C CA . TYR C 1 303 ? 58.060 4.643 17.984 1.00 40.97 311 TYR C CA 1
ATOM 8867 C C . TYR C 1 303 ? 57.569 4.080 16.657 1.00 45.57 311 TYR C C 1
ATOM 8868 O O . TYR C 1 303 ? 57.802 2.904 16.360 1.00 45.17 311 TYR C O 1
ATOM 8877 N N . TRP C 1 304 ? 56.893 4.911 15.867 1.00 41.20 312 TRP C N 1
ATOM 8878 C CA . TRP C 1 304 ? 56.397 4.510 14.554 1.00 46.03 312 TRP C CA 1
ATOM 8879 C C . TRP C 1 304 ? 57.377 5.011 13.501 1.00 44.96 312 TRP C C 1
ATOM 8880 O O . TRP C 1 304 ? 57.477 6.219 13.260 1.00 45.12 312 TRP C O 1
ATOM 8891 N N . LEU C 1 305 ? 58.105 4.082 12.883 1.00 47.41 313 LEU C N 1
ATOM 8892 C CA . LEU C 1 305 ? 59.121 4.418 11.886 1.00 49.43 313 LEU C CA 1
ATOM 8893 C C . LEU C 1 305 ? 58.431 4.504 10.531 1.00 52.99 313 LEU C C 1
ATOM 8894 O O . LEU C 1 305 ? 58.387 3.539 9.768 1.00 53.12 313 LEU C O 1
ATOM 8899 N N . GLN C 1 306 ? 57.881 5.680 10.231 1.00 52.17 314 GLN C N 1
ATOM 8900 C CA . GLN C 1 306 ? 57.122 5.895 9.004 1.00 58.45 314 GLN C CA 1
ATOM 8901 C C . GLN C 1 306 ? 57.968 6.494 7.887 1.00 57.06 314 GLN C C 1
ATOM 8902 O O . GLN C 1 306 ? 57.914 6.019 6.749 1.00 58.26 314 GLN C O 1
ATOM 8908 N N . ARG C 1 307 ? 58.751 7.530 8.188 1.00 49.32 315 ARG C N 1
ATOM 8909 C CA . ARG C 1 307 ? 59.532 8.241 7.174 1.00 57.07 315 ARG C CA 1
ATOM 8910 C C . ARG C 1 307 ? 60.891 8.593 7.771 1.00 51.31 315 ARG C C 1
ATOM 8911 O O . ARG C 1 307 ? 61.020 9.586 8.492 1.00 50.55 315 ARG C O 1
ATOM 8919 N N . ALA C 1 308 ? 61.900 7.784 7.461 1.00 44.86 316 ALA C N 1
ATOM 8920 C CA . ALA C 1 308 ? 63.250 8.063 7.924 1.00 49.42 316 ALA C CA 1
ATOM 8921 C C . ALA C 1 308 ? 63.823 9.276 7.199 1.00 49.08 316 ALA C C 1
ATOM 8922 O O . ALA C 1 308 ? 63.470 9.569 6.055 1.00 51.75 316 ALA C O 1
ATOM 8924 N N . GLN C 1 309 ? 64.716 9.991 7.885 1.00 53.45 317 GLN C N 1
ATOM 8925 C CA . GLN C 1 309 ? 65.368 11.142 7.271 1.00 60.91 317 GLN C CA 1
ATOM 8926 C C . GLN C 1 309 ? 66.428 10.710 6.266 1.00 60.85 317 GLN C C 1
ATOM 8927 O O . GLN C 1 309 ? 66.731 11.456 5.327 1.00 61.27 317 GLN C O 1
ATOM 8933 N N . GLY C 1 310 ? 67.004 9.521 6.446 1.00 52.77 318 GLY C N 1
ATOM 8934 C CA . GLY C 1 310 ? 67.938 8.972 5.489 1.00 52.83 318 GLY C CA 1
ATOM 8935 C C . GLY C 1 310 ? 67.235 8.210 4.378 1.00 47.66 318 GLY C C 1
ATOM 8936 O O . GLY C 1 310 ? 66.011 8.097 4.330 1.00 42.64 318 GLY C O 1
ATOM 8937 N N . HIS C 1 311 ? 68.043 7.668 3.468 1.00 48.49 319 HIS C N 1
ATOM 8938 C CA . HIS C 1 311 ? 67.495 6.980 2.307 1.00 50.73 319 HIS C CA 1
ATOM 8939 C C . HIS C 1 311 ? 67.024 5.567 2.620 1.00 48.44 319 HIS C C 1
ATOM 8940 O O . HIS C 1 311 ? 66.195 5.031 1.877 1.00 50.56 319 HIS C O 1
ATOM 8947 N N . ASN C 1 312 ? 67.528 4.949 3.685 1.00 44.72 320 ASN C N 1
ATOM 8948 C CA . ASN C 1 312 ? 67.057 3.635 4.109 1.00 45.81 320 ASN C CA 1
ATOM 8949 C C . ASN C 1 312 ? 65.868 3.837 5.039 1.00 46.40 320 ASN C C 1
ATOM 8950 O O . ASN C 1 312 ? 66.034 4.229 6.199 1.00 47.34 320 ASN C O 1
ATOM 8955 N N . ASN C 1 313 ? 64.668 3.567 4.531 1.00 50.10 321 ASN C N 1
ATOM 8956 C CA . ASN C 1 313 ? 63.439 3.792 5.289 1.00 44.58 321 ASN C CA 1
ATOM 8957 C C . ASN C 1 313 ? 63.075 2.545 6.098 1.00 46.01 321 ASN C C 1
ATOM 8958 O O . ASN C 1 313 ? 62.014 1.943 5.940 1.00 48.67 321 ASN C O 1
ATOM 8963 N N . GLY C 1 314 ? 63.997 2.162 6.980 1.00 45.60 322 GLY C N 1
ATOM 8964 C CA . GLY C 1 314 ? 63.754 1.084 7.917 1.00 45.60 322 GLY C CA 1
ATOM 8965 C C . GLY C 1 314 ? 64.012 -0.310 7.393 1.00 49.91 322 GLY C C 1
ATOM 8966 O O . GLY C 1 314 ? 63.605 -1.279 8.043 1.00 46.96 322 GLY C O 1
ATOM 8967 N N . ILE C 1 315 ? 64.676 -0.449 6.249 1.00 48.35 323 ILE C N 1
ATOM 8968 C CA . ILE C 1 315 ? 64.938 -1.765 5.675 1.00 51.11 323 ILE C CA 1
ATOM 8969 C C . ILE C 1 315 ? 66.053 -2.436 6.466 1.00 51.42 323 ILE C C 1
ATOM 8970 O O . ILE C 1 315 ? 67.130 -1.859 6.660 1.00 48.26 323 ILE C O 1
ATOM 8975 N N . CYS C 1 316 ? 65.798 -3.662 6.920 1.00 50.75 324 CYS C N 1
ATOM 8976 C CA . CYS C 1 316 ? 66.750 -4.404 7.747 1.00 52.39 324 CYS C CA 1
ATOM 8977 C C . CYS C 1 316 ? 67.577 -5.346 6.871 1.00 52.51 324 CYS C C 1
ATOM 8978 O O . CYS C 1 316 ? 67.428 -6.569 6.895 1.00 48.49 324 CYS C O 1
ATOM 8981 N N . TRP C 1 317 ? 68.474 -4.745 6.090 1.00 52.55 325 TRP C N 1
ATOM 8982 C CA . TRP C 1 317 ? 69.364 -5.524 5.239 1.00 52.18 325 TRP C CA 1
ATOM 8983 C C . TRP C 1 317 ? 70.119 -6.553 6.070 1.00 52.74 325 TRP C C 1
ATOM 8984 O O . TRP C 1 317 ? 70.564 -6.270 7.184 1.00 51.01 325 TRP C O 1
ATOM 8995 N N . GLY C 1 318 ? 70.262 -7.756 5.521 1.00 57.62 326 GLY C N 1
ATOM 8996 C CA . GLY C 1 318 ? 70.932 -8.826 6.228 1.00 55.39 326 GLY C CA 1
ATOM 8997 C C . GLY C 1 318 ? 70.098 -9.509 7.287 1.00 57.07 326 GLY C C 1
ATOM 8998 O O . GLY C 1 318 ? 70.635 -10.330 8.040 1.00 56.98 326 GLY C O 1
ATOM 8999 N N . ASN C 1 319 ? 68.805 -9.196 7.377 1.00 55.52 327 ASN C N 1
ATOM 9000 C CA . ASN C 1 319 ? 67.911 -9.837 8.339 1.00 51.18 327 ASN C CA 1
ATOM 9001 C C . ASN C 1 319 ? 68.388 -9.590 9.770 1.00 49.60 327 ASN C C 1
ATOM 9002 O O . ASN C 1 319 ? 68.482 -10.506 10.591 1.00 45.90 327 ASN C O 1
ATOM 9007 N N . GLN C 1 320 ? 68.693 -8.331 10.064 1.00 44.20 328 GLN C N 1
ATOM 9008 C CA . GLN C 1 320 ? 69.142 -7.945 11.392 1.00 45.29 328 GLN C CA 1
ATOM 9009 C C . GLN C 1 320 ? 68.968 -6.443 11.538 1.00 45.09 328 GLN C C 1
ATOM 9010 O O . GLN C 1 320 ? 68.842 -5.714 10.550 1.00 46.00 328 GLN C O 1
ATOM 9016 N N . LEU C 1 321 ? 68.955 -5.991 12.788 1.00 42.91 329 LEU C N 1
ATOM 9017 C CA . LEU C 1 321 ? 69.011 -4.568 13.076 1.00 44.70 329 LEU C CA 1
ATOM 9018 C C . LEU C 1 321 ? 69.689 -4.376 14.422 1.00 42.70 329 LEU C C 1
ATOM 9019 O O . LEU C 1 321 ? 69.842 -5.317 15.205 1.00 42.92 329 LEU C O 1
ATOM 9024 N N . PHE C 1 322 ? 70.101 -3.140 14.678 1.00 39.48 330 PHE C N 1
ATOM 9025 C CA . PHE C 1 322 ? 70.820 -2.788 15.892 1.00 37.31 330 PHE C CA 1
ATOM 9026 C C . PHE C 1 322 ? 70.027 -1.736 16.650 1.00 43.82 330 PHE C C 1
ATOM 9027 O O . PHE C 1 322 ? 69.659 -0.702 16.083 1.00 41.02 330 PHE C O 1
ATOM 9035 N N . VAL C 1 323 ? 69.753 -2.015 17.921 1.00 39.95 331 VAL C N 1
ATOM 9036 C CA . VAL C 1 323 ? 69.090 -1.078 18.819 1.00 41.51 331 VAL C CA 1
ATOM 9037 C C . VAL C 1 323 ? 70.090 -0.692 19.898 1.00 38.59 331 VAL C C 1
ATOM 9038 O O . VAL C 1 323 ? 70.580 -1.554 20.638 1.00 43.48 331 VAL C O 1
ATOM 9042 N N . THR C 1 324 ? 70.390 0.599 19.987 1.00 39.27 332 THR C N 1
ATOM 9043 C CA . THR C 1 324 ? 71.326 1.130 20.968 1.00 39.53 332 THR C CA 1
ATOM 9044 C C . THR C 1 324 ? 70.563 1.993 21.960 1.00 36.48 332 THR C C 1
ATOM 9045 O O . THR C 1 324 ? 69.725 2.806 21.561 1.00 39.67 332 THR C O 1
ATOM 9049 N N . VAL C 1 325 ? 70.852 1.814 23.248 1.00 37.53 333 VAL C N 1
ATOM 9050 C CA . VAL C 1 325 ? 70.144 2.519 24.311 1.00 35.51 333 VAL C CA 1
ATOM 9051 C C . VAL C 1 325 ? 71.140 2.949 25.377 1.00 34.61 333 VAL C C 1
ATOM 9052 O O . VAL C 1 325 ? 72.004 2.165 25.784 1.00 34.78 333 VAL C O 1
ATOM 9056 N N . VAL C 1 326 ? 71.017 4.196 25.823 1.00 35.70 334 VAL C N 1
ATOM 9057 C CA . VAL C 1 326 ? 71.551 4.645 27.102 1.00 33.18 334 VAL C CA 1
ATOM 9058 C C . VAL C 1 326 ? 70.372 5.150 27.922 1.00 31.69 334 VAL C C 1
ATOM 9059 O O . VAL C 1 326 ? 69.551 5.928 27.421 1.00 33.21 334 VAL C O 1
ATOM 9063 N N . ASP C 1 327 ? 70.273 4.690 29.168 1.00 33.91 335 ASP C N 1
ATOM 9064 C CA . ASP C 1 327 ? 69.216 5.134 30.078 1.00 34.12 335 ASP C CA 1
ATOM 9065 C C . ASP C 1 327 ? 69.817 5.204 31.477 1.00 32.80 335 ASP C C 1
ATOM 9066 O O . ASP C 1 327 ? 69.962 4.178 32.148 1.00 35.10 335 ASP C O 1
ATOM 9071 N N . THR C 1 328 ? 70.165 6.412 31.910 1.00 33.77 336 THR C N 1
ATOM 9072 C CA . THR C 1 328 ? 70.688 6.618 33.252 1.00 31.44 336 THR C CA 1
ATOM 9073 C C . THR C 1 328 ? 69.596 6.931 34.269 1.00 35.23 336 THR C C 1
ATOM 9074 O O . THR C 1 328 ? 69.916 7.183 35.435 1.00 29.38 336 THR C O 1
ATOM 9078 N N . THR C 1 329 ? 68.322 6.919 33.864 1.00 32.97 337 THR C N 1
ATOM 9079 C CA . THR C 1 329 ? 67.231 7.262 34.772 1.00 29.28 337 THR C CA 1
ATOM 9080 C C . THR C 1 329 ? 66.817 6.105 35.673 1.00 31.13 337 THR C C 1
ATOM 9081 O O . THR C 1 329 ? 65.936 6.288 36.518 1.00 29.07 337 THR C O 1
ATOM 9085 N N . ARG C 1 330 ? 67.420 4.930 35.519 1.00 29.22 338 ARG C N 1
ATOM 9086 C CA . ARG C 1 330 ? 67.184 3.791 36.400 1.00 31.45 338 ARG C CA 1
ATOM 9087 C C . ARG C 1 330 ? 68.505 3.270 36.950 1.00 36.23 338 ARG C C 1
ATOM 9088 O O . ARG C 1 330 ? 68.714 2.060 37.086 1.00 35.88 338 ARG C O 1
ATOM 9096 N N . SER C 1 331 ? 69.416 4.182 37.289 1.00 30.21 339 SER C N 1
ATOM 9097 C CA . SER C 1 331 ? 70.791 3.829 37.615 1.00 31.15 339 SER C CA 1
ATOM 9098 C C . SER C 1 331 ? 70.992 3.528 39.098 1.00 29.14 339 SER C C 1
ATOM 9099 O O . SER C 1 331 ? 72.137 3.508 39.565 1.00 33.70 339 SER C O 1
ATOM 9102 N N . THR C 1 332 ? 69.914 3.281 39.839 1.00 33.31 340 THR C N 1
ATOM 9103 C CA . THR C 1 332 ? 70.030 2.938 41.250 1.00 34.28 340 THR C CA 1
ATOM 9104 C C . THR C 1 332 ? 70.943 1.735 41.437 1.00 34.24 340 THR C C 1
ATOM 9105 O O . THR C 1 332 ? 70.793 0.714 40.761 1.00 36.82 340 THR C O 1
ATOM 9109 N N . ASN C 1 333 ? 71.885 1.857 42.365 1.00 32.54 341 ASN C N 1
ATOM 9110 C CA . ASN C 1 333 ? 72.734 0.747 42.772 1.00 34.58 341 ASN C CA 1
ATOM 9111 C C . ASN C 1 333 ? 72.261 0.244 44.128 1.00 34.54 341 ASN C C 1
ATOM 9112 O O . ASN C 1 333 ? 72.130 1.029 45.072 1.00 38.44 341 ASN C O 1
ATOM 9117 N N . MET C 1 334 ? 71.989 -1.055 44.216 1.00 32.25 342 MET C N 1
ATOM 9118 C CA . MET C 1 334 ? 71.472 -1.638 45.444 1.00 35.98 342 MET C CA 1
ATOM 9119 C C . MET C 1 334 ? 72.603 -1.966 46.411 1.00 35.89 342 MET C C 1
ATOM 9120 O O . MET C 1 334 ? 73.662 -2.458 46.011 1.00 35.33 342 MET C O 1
ATOM 9125 N N . THR C 1 335 ? 72.366 -1.678 47.688 1.00 29.84 343 THR C N 1
ATOM 9126 C CA . THR C 1 335 ? 73.271 -2.053 48.767 1.00 32.43 343 THR C CA 1
ATOM 9127 C C . THR C 1 335 ? 72.908 -3.443 49.269 1.00 37.46 343 THR C C 1
ATOM 9128 O O . THR C 1 335 ? 71.749 -3.700 49.610 1.00 41.50 343 THR C O 1
ATOM 9132 N N . LEU C 1 336 ? 73.896 -4.332 49.321 1.00 32.10 344 LEU C N 1
ATOM 9133 C CA . LEU C 1 336 ? 73.729 -5.657 49.902 1.00 30.28 344 LEU C CA 1
ATOM 9134 C C . LEU C 1 336 ? 74.708 -5.819 51.057 1.00 34.56 344 LEU C C 1
ATOM 9135 O O . LEU C 1 336 ? 75.859 -5.376 50.974 1.00 36.11 344 LEU C O 1
ATOM 9140 N N . CYS C 1 337 ? 74.249 -6.453 52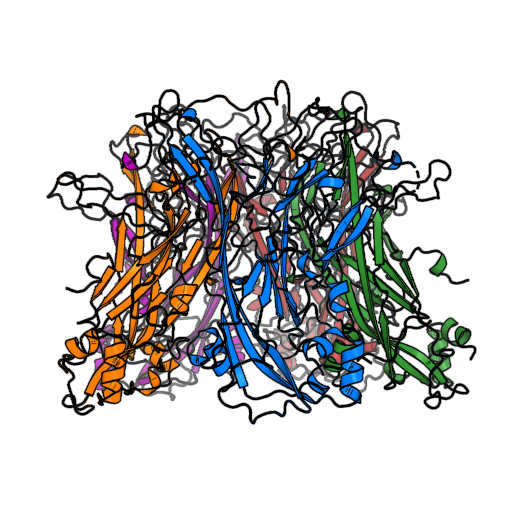.135 1.00 32.75 345 CYS C N 1
ATOM 9141 C CA . CYS C 1 337 ? 75.066 -6.627 53.329 1.00 35.17 345 CYS C CA 1
ATOM 9142 C C . CYS C 1 337 ? 74.853 -8.021 53.897 1.00 39.45 345 CYS C C 1
ATOM 9143 O O . CYS C 1 337 ? 73.711 -8.438 54.110 1.00 36.33 345 CYS C O 1
ATOM 9146 N N . THR C 1 338 ? 75.951 -8.730 54.148 1.00 37.00 346 THR C N 1
ATOM 9147 C CA . THR C 1 338 ? 75.915 -10.057 54.740 1.00 36.79 346 THR C CA 1
ATOM 9148 C C . THR C 1 338 ? 76.464 -10.012 56.160 1.00 39.30 346 THR C C 1
ATOM 9149 O O . THR C 1 338 ? 77.315 -9.181 56.490 1.00 37.25 346 THR C O 1
ATOM 9153 N N . GLU C 1 339 ? 75.967 -10.919 56.996 1.00 39.55 347 GLU C N 1
ATOM 9154 C CA . GLU C 1 339 ? 76.380 -11.021 58.390 1.00 39.63 347 GLU C CA 1
ATOM 9155 C C . GLU C 1 339 ? 77.386 -12.159 58.507 1.00 45.15 347 GLU C C 1
ATOM 9156 O O . GLU C 1 339 ? 77.015 -13.335 58.435 1.00 48.02 347 GLU C O 1
ATOM 9162 N N . VAL C 1 340 ? 78.662 -11.808 58.678 1.00 40.98 348 VAL C N 1
ATOM 9163 C CA . VAL C 1 340 ? 79.691 -12.826 58.858 1.00 45.42 348 VAL C CA 1
ATOM 9164 C C . VAL C 1 340 ? 79.521 -13.519 60.203 1.00 46.65 348 VAL C C 1
ATOM 9165 O O . VAL C 1 340 ? 79.601 -14.750 60.298 1.00 46.82 348 VAL C O 1
ATOM 9169 N N . THR C 1 341 ? 79.282 -12.747 61.261 1.00 47.63 349 THR C N 1
ATOM 9170 C CA . THR C 1 341 ? 79.139 -13.279 62.609 1.00 47.90 349 THR C CA 1
ATOM 9171 C C . THR C 1 341 ? 77.937 -12.632 63.277 1.00 44.46 349 THR C C 1
ATOM 9172 O O . THR C 1 341 ? 77.812 -11.403 63.285 1.00 45.18 349 THR C O 1
ATOM 9176 N N . LYS C 1 342 ? 77.060 -13.459 63.837 1.00 45.52 350 LYS C N 1
ATOM 9177 C CA . LYS C 1 342 ? 75.861 -12.983 64.514 1.00 51.07 350 LYS C CA 1
ATOM 9178 C C . LYS C 1 342 ? 76.189 -12.713 65.978 1.00 47.49 350 LYS C C 1
ATOM 9179 O O . LYS C 1 342 ? 76.615 -13.621 66.701 1.00 45.39 350 LYS C O 1
ATOM 9185 N N . GLU C 1 343 ? 76.000 -11.468 66.409 1.00 46.30 351 GLU C N 1
ATOM 9186 C CA . GLU C 1 343 ? 76.262 -11.077 67.787 1.00 51.24 351 GLU C CA 1
ATOM 9187 C C . GLU C 1 343 ? 75.155 -10.147 68.262 1.00 50.28 351 GLU C C 1
ATOM 9188 O O . GLU C 1 343 ? 74.434 -9.544 67.463 1.00 50.46 351 GLU C O 1
ATOM 9194 N N . GLY C 1 344 ? 75.032 -10.036 69.587 1.00 41.68 352 GLY C N 1
ATOM 9195 C CA . GLY C 1 344 ? 73.937 -9.291 70.187 1.00 41.07 352 GLY C CA 1
ATOM 9196 C C . GLY C 1 344 ? 74.073 -7.787 70.078 1.00 41.85 352 GLY C C 1
ATOM 9197 O O . GLY C 1 344 ? 73.070 -7.076 70.200 1.00 42.40 352 GLY C O 1
ATOM 9198 N N . THR C 1 345 ? 75.285 -7.287 69.863 1.00 36.64 353 THR C N 1
ATOM 9199 C CA . THR C 1 345 ? 75.520 -5.868 69.647 1.00 37.93 353 THR C CA 1
ATOM 9200 C C . THR C 1 345 ? 76.213 -5.674 68.305 1.00 33.73 353 THR C C 1
ATOM 9201 O O . THR C 1 345 ? 76.813 -6.600 67.752 1.00 37.62 353 THR C O 1
ATOM 9205 N N . TYR C 1 346 ? 76.131 -4.450 67.790 1.00 35.51 354 TYR C N 1
ATOM 9206 C CA . TYR C 1 346 ? 76.597 -4.153 66.443 1.00 41.24 354 TYR C CA 1
ATOM 9207 C C . TYR C 1 346 ? 78.108 -3.957 66.427 1.00 35.50 354 TYR C C 1
ATOM 9208 O O . TYR C 1 346 ? 78.657 -3.230 67.260 1.00 32.87 354 TYR C O 1
ATOM 9217 N N . LYS C 1 347 ? 78.776 -4.598 65.468 1.00 36.75 355 LYS C N 1
ATOM 9218 C CA . LYS C 1 347 ? 80.203 -4.401 65.238 1.00 38.39 355 LYS C CA 1
ATOM 9219 C C . LYS C 1 347 ? 80.466 -4.424 63.740 1.00 39.00 355 LYS C C 1
ATOM 9220 O O . LYS C 1 347 ? 80.080 -5.376 63.054 1.00 35.25 355 LYS C O 1
ATOM 9226 N N . ASN C 1 348 ? 81.127 -3.375 63.241 1.00 29.95 356 ASN C N 1
ATOM 9227 C CA . ASN C 1 348 ? 81.363 -3.243 61.806 1.00 33.09 356 ASN C CA 1
ATOM 9228 C C . ASN C 1 348 ? 82.016 -4.487 61.219 1.00 37.12 356 ASN C C 1
ATOM 9229 O O . ASN C 1 348 ? 81.675 -4.911 60.110 1.00 32.36 356 ASN C O 1
ATOM 9234 N N . ASP C 1 349 ? 82.964 -5.084 61.943 1.00 35.72 357 ASP C N 1
ATOM 9235 C CA . ASP C 1 349 ? 83.716 -6.211 61.402 1.00 42.74 357 ASP C CA 1
ATOM 9236 C C . ASP C 1 349 ? 82.879 -7.473 61.243 1.00 37.23 357 ASP C C 1
ATOM 9237 O O . ASP C 1 349 ? 83.378 -8.453 60.681 1.00 37.64 357 ASP C O 1
ATOM 9242 N N . ASN C 1 350 ? 81.635 -7.482 61.716 1.00 40.06 358 ASN C N 1
ATOM 9243 C CA . ASN C 1 350 ? 80.757 -8.634 61.568 1.00 38.44 358 ASN C CA 1
ATOM 9244 C C . ASN C 1 350 ? 79.951 -8.607 60.275 1.00 39.27 358 ASN C C 1
ATOM 9245 O O . ASN C 1 350 ? 79.093 -9.476 60.081 1.00 38.12 358 ASN C O 1
ATOM 9250 N N . PHE C 1 351 ? 80.201 -7.643 59.389 1.00 40.84 359 PHE C N 1
ATOM 9251 C CA . PHE C 1 351 ? 79.393 -7.479 58.190 1.00 38.18 359 PHE C CA 1
ATOM 9252 C C . PHE C 1 351 ? 80.288 -7.215 56.987 1.00 38.31 359 PHE C C 1
ATOM 9253 O O . PHE C 1 351 ? 81.418 -6.738 57.116 1.00 33.92 359 PHE C O 1
ATOM 9261 N N . LYS C 1 352 ? 79.757 -7.538 55.807 1.00 37.17 360 LYS C N 1
ATOM 9262 C CA . LYS C 1 352 ? 80.420 -7.279 54.534 1.00 37.25 360 LYS C CA 1
ATOM 9263 C C . LYS C 1 352 ? 79.459 -6.532 53.624 1.00 36.76 360 LYS C C 1
ATOM 9264 O O . LYS C 1 352 ? 78.306 -6.944 53.465 1.00 35.69 360 LYS C O 1
ATOM 9270 N N . GLU C 1 353 ? 79.936 -5.444 53.024 1.00 35.82 361 GLU C N 1
ATOM 9271 C CA . GLU C 1 353 ? 79.117 -4.591 52.176 1.00 31.18 361 GLU C CA 1
ATOM 9272 C C . GLU C 1 353 ? 79.396 -4.871 50.704 1.00 32.96 361 GLU C C 1
ATOM 9273 O O . GLU C 1 353 ? 80.552 -4.988 50.289 1.00 33.66 361 GLU C O 1
ATOM 9279 N N . TYR C 1 354 ? 78.327 -4.969 49.918 1.00 33.53 362 TYR C N 1
ATOM 9280 C CA . TYR C 1 354 ? 78.418 -5.185 48.482 1.00 31.52 362 TYR C CA 1
ATOM 9281 C C . TYR C 1 354 ? 77.532 -4.179 47.764 1.00 33.85 362 TYR C C 1
ATOM 9282 O O . TYR C 1 354 ? 76.644 -3.564 48.359 1.00 31.64 362 TYR C O 1
ATOM 9291 N N . VAL C 1 355 ? 77.776 -4.026 46.465 1.00 33.89 363 VAL C N 1
ATOM 9292 C CA . VAL C 1 355 ? 76.974 -3.160 45.611 1.00 37.74 363 VAL C CA 1
ATOM 9293 C C . VAL C 1 355 ? 76.632 -3.921 44.339 1.00 35.61 363 VAL C C 1
ATOM 9294 O O . VAL C 1 355 ? 77.492 -4.582 43.747 1.00 36.33 363 VAL C O 1
ATOM 9298 N N . ARG C 1 356 ? 75.371 -3.830 43.926 1.00 38.34 364 ARG C N 1
ATOM 9299 C CA . ARG C 1 356 ? 74.900 -4.494 42.721 1.00 37.45 364 ARG C CA 1
ATOM 9300 C C . ARG C 1 356 ? 73.973 -3.564 41.956 1.00 36.87 364 ARG C C 1
ATOM 9301 O O . ARG C 1 356 ? 73.257 -2.749 42.544 1.00 39.57 364 ARG C O 1
ATOM 9309 N N . HIS C 1 357 ? 74.002 -3.694 40.633 1.00 36.70 365 HIS C N 1
ATOM 9310 C CA . HIS C 1 357 ? 73.127 -2.940 39.749 1.00 34.06 365 HIS C CA 1
ATOM 9311 C C . HIS C 1 357 ? 72.488 -3.897 38.756 1.00 37.11 365 HIS C C 1
ATOM 9312 O O . HIS C 1 357 ? 73.124 -4.860 38.315 1.00 35.82 365 HIS C O 1
ATOM 9319 N N . VAL C 1 358 ? 71.230 -3.630 38.407 1.00 37.78 366 VAL C N 1
ATOM 9320 C CA . VAL C 1 358 ? 70.473 -4.493 37.512 1.00 38.52 366 VAL C CA 1
ATOM 9321 C C . VAL C 1 358 ? 69.866 -3.653 36.398 1.00 39.16 366 VAL C C 1
ATOM 9322 O O . VAL C 1 358 ? 69.607 -2.457 36.561 1.00 36.82 366 VAL C O 1
ATOM 9326 N N . GLU C 1 359 ? 69.625 -4.300 35.261 1.00 39.38 367 GLU C N 1
ATOM 9327 C CA . GLU C 1 359 ? 68.984 -3.665 34.118 1.00 37.81 367 GLU C CA 1
ATOM 9328 C C . GLU C 1 359 ? 67.943 -4.621 33.556 1.00 39.89 367 GLU C C 1
ATOM 9329 O O . GLU C 1 359 ? 68.223 -5.810 33.380 1.00 40.38 367 GLU C O 1
ATOM 9335 N N . GLU C 1 360 ? 66.747 -4.102 33.283 1.00 36.41 368 GLU C N 1
ATOM 9336 C CA . GLU C 1 360 ? 65.641 -4.897 32.761 1.00 39.75 368 GLU C CA 1
ATOM 9337 C C . GLU C 1 360 ? 65.155 -4.269 31.463 1.00 40.07 368 GLU C C 1
ATOM 9338 O O . GLU C 1 360 ? 64.781 -3.091 31.441 1.00 37.27 368 GLU C O 1
ATOM 9344 N N . TYR C 1 361 ? 65.154 -5.056 30.390 1.00 37.35 369 TYR C N 1
ATOM 9345 C CA . TYR C 1 361 ? 64.717 -4.599 29.080 1.00 42.14 369 TYR C CA 1
ATOM 9346 C C . TYR C 1 361 ? 63.655 -5.541 28.529 1.00 42.37 369 TYR C C 1
ATOM 9347 O O . TYR C 1 361 ? 63.546 -6.699 28.938 1.00 42.30 369 TYR C O 1
ATOM 9356 N N . ASP C 1 362 ? 62.869 -5.020 27.583 1.00 44.91 370 ASP C N 1
ATOM 9357 C CA . ASP C 1 362 ? 61.876 -5.819 26.863 1.00 41.95 370 ASP C CA 1
ATOM 9358 C C . ASP C 1 362 ? 61.670 -5.145 25.510 1.00 40.47 370 ASP C C 1
ATOM 9359 O O . ASP C 1 362 ? 60.961 -4.139 25.420 1.00 38.50 370 ASP C O 1
ATOM 9364 N N . LEU C 1 363 ? 62.292 -5.703 24.472 1.00 36.97 371 LEU C N 1
ATOM 9365 C CA . LEU C 1 363 ? 62.281 -5.105 23.143 1.00 39.30 371 LEU C CA 1
ATOM 9366 C C . LEU C 1 363 ? 61.112 -5.655 22.336 1.00 43.08 371 LEU C C 1
ATOM 9367 O O . LEU C 1 363 ? 60.943 -6.873 22.224 1.00 44.57 371 LEU C O 1
ATOM 9372 N N . GLN C 1 364 ? 60.316 -4.751 21.768 1.00 39.81 372 GLN C N 1
ATOM 9373 C CA . GLN C 1 364 ? 59.086 -5.103 21.071 1.00 42.79 372 GLN C CA 1
ATOM 9374 C C . GLN C 1 364 ? 59.114 -4.477 19.684 1.00 41.10 372 GLN C C 1
ATOM 9375 O O . GLN C 1 364 ? 59.440 -3.293 19.546 1.00 37.44 372 GLN C O 1
ATOM 9381 N N . PHE C 1 365 ? 58.774 -5.267 18.661 1.00 38.00 373 PHE C N 1
ATOM 9382 C CA . PHE C 1 365 ? 58.922 -4.842 17.275 1.00 38.44 373 PHE C CA 1
ATOM 9383 C C . PHE C 1 365 ? 57.685 -5.203 16.462 1.00 41.16 373 PHE C C 1
ATOM 9384 O O . PHE C 1 365 ? 57.045 -6.231 16.695 1.00 39.64 373 PHE C O 1
ATOM 9392 N N . VAL C 1 366 ? 57.372 -4.349 15.490 1.00 39.39 374 VAL C N 1
ATOM 9393 C CA . VAL C 1 366 ? 56.425 -4.659 14.422 1.00 41.94 374 VAL C CA 1
ATOM 9394 C C . VAL C 1 366 ? 57.183 -4.554 13.107 1.00 47.03 374 VAL C C 1
ATOM 9395 O O . VAL C 1 366 ? 57.787 -3.513 12.816 1.00 43.47 374 VAL C O 1
ATOM 9399 N N . PHE C 1 367 ? 57.155 -5.625 12.317 1.00 46.30 375 PHE C N 1
ATOM 9400 C CA . PHE C 1 367 ? 57.884 -5.690 11.059 1.00 45.45 375 PHE C CA 1
ATOM 9401 C C . PHE C 1 367 ? 56.916 -5.807 9.890 1.00 50.18 375 PHE C C 1
ATOM 9402 O O . PHE C 1 367 ? 55.838 -6.398 10.007 1.00 49.23 375 PHE C O 1
ATOM 9410 N N . GLN C 1 368 ? 57.317 -5.236 8.757 1.00 47.24 376 GLN C N 1
ATOM 9411 C CA . GLN C 1 368 ? 56.541 -5.280 7.525 1.00 51.17 376 GLN C CA 1
ATOM 9412 C C . GLN C 1 368 ? 57.340 -6.033 6.472 1.00 52.20 376 GLN C C 1
ATOM 9413 O O . GLN C 1 368 ? 58.522 -5.744 6.260 1.00 52.96 376 GLN C O 1
ATOM 9419 N N . LEU C 1 369 ? 56.697 -7.001 5.825 1.00 52.54 377 LEU C N 1
ATOM 9420 C CA . LEU C 1 369 ? 57.357 -7.797 4.801 1.00 55.25 377 LEU C CA 1
ATOM 9421 C C . LEU C 1 369 ? 57.420 -7.015 3.496 1.00 54.82 377 LEU C C 1
ATOM 9422 O O . LEU C 1 369 ? 56.417 -6.442 3.056 1.00 55.40 377 LEU C O 1
ATOM 9427 N N . CYS C 1 370 ? 58.599 -6.992 2.881 1.00 55.29 378 CYS C N 1
ATOM 9428 C CA . CYS C 1 370 ? 58.822 -6.273 1.636 1.00 56.37 378 CYS C CA 1
ATOM 9429 C C . CYS C 1 370 ? 59.412 -7.220 0.601 1.00 58.92 378 CYS C C 1
ATOM 9430 O O . CYS C 1 370 ? 60.008 -8.248 0.933 1.00 54.98 378 CYS C O 1
ATOM 9433 N N . LYS C 1 371 ? 59.238 -6.855 -0.668 1.00 59.40 379 LYS C N 1
ATOM 9434 C CA . LYS C 1 371 ? 59.749 -7.632 -1.787 1.00 59.02 379 LYS C CA 1
ATOM 9435 C C . LYS C 1 371 ? 60.485 -6.709 -2.747 1.00 58.53 379 LYS C C 1
ATOM 9436 O O . LYS C 1 371 ? 60.123 -5.541 -2.913 1.00 57.06 379 LYS C O 1
ATOM 9442 N N . ILE C 1 372 ? 61.525 -7.246 -3.380 1.00 55.60 380 ILE C N 1
ATOM 9443 C CA . ILE C 1 372 ? 62.358 -6.491 -4.308 1.00 59.61 380 ILE C CA 1
ATOM 9444 C C . ILE C 1 372 ? 62.420 -7.256 -5.621 1.00 60.98 380 ILE C C 1
ATOM 9445 O O . ILE C 1 372 ? 62.885 -8.401 -5.655 1.00 61.21 380 ILE C O 1
ATOM 9450 N N . THR C 1 373 ? 61.956 -6.624 -6.697 1.00 63.01 381 THR C N 1
ATOM 9451 C CA . THR C 1 373 ? 62.065 -7.192 -8.037 1.00 63.72 381 THR C CA 1
ATOM 9452 C C . THR C 1 373 ? 63.467 -6.910 -8.560 1.00 64.68 381 THR C C 1
ATOM 9453 O O . THR C 1 373 ? 63.829 -5.752 -8.793 1.00 69.44 381 THR C O 1
ATOM 9457 N N . LEU C 1 374 ? 64.257 -7.967 -8.749 1.00 68.18 382 LEU C N 1
ATOM 9458 C CA . LEU C 1 374 ? 65.683 -7.821 -9.038 1.00 66.81 382 LEU C CA 1
ATOM 9459 C C . LEU C 1 374 ? 65.888 -7.691 -10.544 1.00 72.36 382 LEU C C 1
ATOM 9460 O O . LEU C 1 374 ? 66.201 -8.648 -11.255 1.00 71.76 382 LEU C O 1
ATOM 9465 N N . THR C 1 375 ? 65.706 -6.466 -11.028 1.00 72.06 383 THR C N 1
ATOM 9466 C CA . THR C 1 375 ? 66.058 -6.123 -12.394 1.00 70.63 383 THR C CA 1
ATOM 9467 C C . THR C 1 375 ? 67.567 -5.920 -12.505 1.00 73.46 383 THR C C 1
ATOM 9468 O O . THR C 1 375 ? 68.298 -5.923 -11.511 1.00 69.68 383 THR C O 1
ATOM 9472 N N . ALA C 1 376 ? 68.038 -5.742 -13.741 1.00 70.74 384 ALA C N 1
ATOM 9473 C CA . ALA C 1 376 ? 69.457 -5.481 -13.950 1.00 67.04 384 ALA C CA 1
ATOM 9474 C C . ALA C 1 376 ? 69.874 -4.175 -13.285 1.00 65.51 384 ALA C C 1
ATOM 9475 O O . ALA C 1 376 ? 70.960 -4.085 -12.699 1.00 64.65 384 ALA C O 1
ATOM 9477 N N . GLU C 1 377 ? 69.016 -3.155 -13.353 1.00 73.03 385 GLU C N 1
ATOM 9478 C CA . GLU C 1 377 ? 69.349 -1.860 -12.770 1.00 78.77 385 GLU C CA 1
ATOM 9479 C C . GLU C 1 377 ? 69.416 -1.935 -11.248 1.00 75.00 385 GLU C C 1
ATOM 9480 O O . GLU C 1 377 ? 70.321 -1.359 -10.633 1.00 71.18 385 GLU C O 1
ATOM 9486 N N . ILE C 1 378 ? 68.469 -2.638 -10.625 1.00 62.34 386 ILE C N 1
ATOM 9487 C CA . ILE C 1 378 ? 68.437 -2.715 -9.168 1.00 60.97 386 ILE C CA 1
ATOM 9488 C C . ILE C 1 378 ? 69.576 -3.585 -8.651 1.00 61.24 386 ILE C C 1
ATOM 9489 O O . ILE C 1 378 ? 70.167 -3.298 -7.603 1.00 59.40 386 ILE C O 1
ATOM 9494 N N . MET C 1 379 ? 69.900 -4.665 -9.367 1.00 65.18 387 MET C N 1
ATOM 9495 C CA . MET C 1 379 ? 71.023 -5.503 -8.957 1.00 68.41 387 MET C CA 1
ATOM 9496 C C . MET C 1 379 ? 72.319 -4.703 -8.938 1.00 69.04 387 MET C C 1
ATOM 9497 O O . MET C 1 379 ? 73.112 -4.814 -7.996 1.00 68.29 387 MET C O 1
ATOM 9502 N N . THR C 1 380 ? 72.549 -3.887 -9.969 1.00 64.25 388 THR C N 1
ATOM 9503 C CA . THR C 1 380 ? 73.739 -3.044 -9.992 1.00 62.42 388 THR C CA 1
ATOM 9504 C C . THR C 1 380 ? 73.750 -2.082 -8.810 1.00 59.98 388 THR C C 1
ATOM 9505 O O . THR C 1 380 ? 74.805 -1.819 -8.223 1.00 58.57 388 THR C O 1
ATOM 9509 N N . TYR C 1 381 ? 72.582 -1.549 -8.447 1.00 59.94 389 TYR C N 1
ATOM 9510 C CA . TYR C 1 381 ? 72.512 -0.602 -7.341 1.00 59.53 389 TYR C CA 1
ATOM 9511 C C . TYR C 1 381 ? 72.809 -1.287 -6.012 1.00 56.51 389 TYR C C 1
ATOM 9512 O O . TYR C 1 381 ? 73.593 -0.780 -5.201 1.00 55.45 389 TYR C O 1
ATOM 9521 N N . ILE C 1 382 ? 72.187 -2.443 -5.770 1.00 59.88 390 ILE C N 1
ATOM 9522 C CA . ILE C 1 382 ? 72.396 -3.148 -4.511 1.00 57.19 390 ILE C CA 1
ATOM 9523 C C . ILE C 1 382 ? 73.834 -3.639 -4.406 1.00 59.04 390 ILE C C 1
ATOM 9524 O O . ILE C 1 382 ? 74.447 -3.576 -3.334 1.00 56.83 390 ILE C O 1
ATOM 9529 N N . HIS C 1 383 ? 74.394 -4.142 -5.508 1.00 63.91 391 HIS C N 1
ATOM 9530 C CA . HIS C 1 383 ? 75.772 -4.617 -5.473 1.00 64.34 391 HIS C CA 1
ATOM 9531 C C . HIS C 1 383 ? 76.728 -3.498 -5.082 1.00 60.39 391 HIS C C 1
ATOM 9532 O O . HIS C 1 383 ? 77.648 -3.708 -4.283 1.00 57.80 391 HIS C O 1
ATOM 9539 N N . THR C 1 384 ? 76.527 -2.300 -5.634 1.00 60.91 392 THR C N 1
ATOM 9540 C CA . THR C 1 384 ? 77.354 -1.161 -5.250 1.00 61.62 392 THR C CA 1
ATOM 9541 C C . THR C 1 384 ? 77.153 -0.811 -3.780 1.00 60.65 392 THR C C 1
ATOM 9542 O O . THR C 1 384 ? 78.108 -0.454 -3.081 1.00 59.51 392 THR C O 1
ATOM 9546 N N . MET C 1 385 ? 75.915 -0.911 -3.294 1.00 55.93 393 MET C N 1
ATOM 9547 C CA . MET C 1 385 ? 75.620 -0.548 -1.913 1.00 55.82 393 MET C CA 1
ATOM 9548 C C . MET C 1 385 ? 76.256 -1.532 -0.937 1.00 55.78 393 MET C C 1
ATOM 9549 O O . MET C 1 385 ? 76.923 -1.128 0.023 1.00 54.15 393 MET C O 1
ATOM 9554 N N . ASP C 1 386 ? 76.060 -2.834 -1.165 1.00 56.39 394 ASP C N 1
ATOM 9555 C CA . ASP C 1 386 ? 76.584 -3.855 -0.258 1.00 56.36 394 ASP C CA 1
ATOM 9556 C C . ASP C 1 386 ? 76.568 -5.184 -1.016 1.00 57.50 394 ASP C C 1
ATOM 9557 O O . ASP C 1 386 ? 75.506 -5.787 -1.183 1.00 58.06 394 ASP C O 1
ATOM 9562 N N . SER C 1 387 ? 77.749 -5.628 -1.450 1.00 58.21 395 SER C N 1
ATOM 9563 C CA . SER C 1 387 ? 77.843 -6.828 -2.274 1.00 64.42 395 SER C CA 1
ATOM 9564 C C . SER C 1 387 ? 77.332 -8.072 -1.559 1.00 64.67 395 SER C C 1
ATOM 9565 O O . SER C 1 387 ? 76.987 -9.055 -2.223 1.00 67.71 395 SER C O 1
ATOM 9568 N N . ASN C 1 388 ? 77.270 -8.057 -0.225 1.00 66.13 396 ASN C N 1
ATOM 9569 C CA . ASN C 1 388 ? 76.833 -9.238 0.509 1.00 66.43 396 ASN C CA 1
ATOM 9570 C C . ASN C 1 388 ? 75.337 -9.494 0.370 1.00 65.42 396 ASN C C 1
ATOM 9571 O O . ASN C 1 388 ? 74.902 -10.638 0.534 1.00 68.73 396 ASN C O 1
ATOM 9576 N N . ILE C 1 389 ? 74.544 -8.464 0.068 1.00 55.73 397 ILE C N 1
ATOM 9577 C CA . ILE C 1 389 ? 73.092 -8.629 0.037 1.00 57.29 397 ILE C CA 1
ATOM 9578 C C . ILE C 1 389 ? 72.692 -9.636 -1.036 1.00 63.50 397 ILE C C 1
ATOM 9579 O O . ILE C 1 389 ? 71.952 -10.591 -0.771 1.00 65.10 397 ILE C O 1
ATOM 9584 N N . LEU C 1 390 ? 73.171 -9.439 -2.266 1.00 63.65 398 LEU C N 1
ATOM 9585 C CA . LEU C 1 390 ? 72.821 -10.363 -3.340 1.00 67.61 398 LEU C CA 1
ATOM 9586 C C . LEU C 1 390 ? 73.458 -11.730 -3.136 1.00 69.06 398 LEU C C 1
ATOM 9587 O O . LEU C 1 390 ? 72.861 -12.750 -3.499 1.00 73.02 398 LEU C O 1
ATOM 9592 N N . GLU C 1 391 ? 74.658 -11.776 -2.556 1.00 69.82 399 GLU C N 1
ATOM 9593 C CA . GLU C 1 391 ? 75.328 -13.055 -2.345 1.00 71.91 399 GLU C CA 1
ATOM 9594 C C . GLU C 1 391 ? 74.608 -13.890 -1.293 1.00 69.34 399 GLU C C 1
ATOM 9595 O O . GLU C 1 391 ? 74.425 -15.100 -1.474 1.00 66.77 399 GLU C O 1
ATOM 9601 N N . ASP C 1 392 ? 74.189 -13.267 -0.189 1.00 68.58 400 ASP C N 1
ATOM 9602 C CA . ASP C 1 392 ? 73.438 -14.001 0.824 1.00 67.24 400 ASP C CA 1
ATOM 9603 C C . ASP C 1 392 ? 72.089 -14.465 0.290 1.00 70.43 400 ASP C C 1
ATOM 9604 O O . ASP C 1 392 ? 71.580 -15.508 0.716 1.00 73.71 400 ASP C O 1
ATOM 9609 N N . TRP C 1 393 ? 71.497 -13.710 -0.637 1.00 62.10 401 TRP C N 1
ATOM 9610 C CA . TRP C 1 393 ? 70.267 -14.133 -1.292 1.00 66.45 401 TRP C CA 1
ATOM 9611 C C . TRP C 1 393 ? 70.484 -15.266 -2.283 1.00 71.08 401 TRP C C 1
ATOM 9612 O O . TRP C 1 393 ? 69.504 -15.890 -2.704 1.00 70.54 401 TRP C O 1
ATOM 9623 N N . GLN C 1 394 ? 71.729 -15.545 -2.668 1.00 81.54 402 GLN C N 1
ATOM 9624 C CA . GLN C 1 394 ? 72.025 -16.545 -3.691 1.00 87.26 402 GLN C CA 1
ATOM 9625 C C . GLN C 1 394 ? 71.260 -16.226 -4.978 1.00 87.52 402 GLN C C 1
ATOM 9626 O O . GLN C 1 394 ? 70.497 -17.039 -5.506 1.00 88.36 402 GLN C O 1
ATOM 9632 N N . PHE C 1 395 ? 71.478 -15.011 -5.470 1.00 83.58 403 PHE C N 1
ATOM 9633 C CA . PHE C 1 395 ? 70.781 -14.519 -6.651 1.00 83.72 403 PHE C CA 1
ATOM 9634 C C . PHE C 1 395 ? 71.764 -13.880 -7.624 1.00 82.10 403 PHE C C 1
ATOM 9635 O O . PHE C 1 395 ? 71.687 -14.100 -8.832 1.00 87.32 403 PHE C O 1
ATOM 9643 N N . GLU C 1 429 ? 84.048 -15.014 9.370 1.00 83.69 437 GLU C N 1
ATOM 9644 C CA . GLU C 1 429 ? 83.692 -14.408 8.093 1.00 85.85 437 GLU C CA 1
ATOM 9645 C C . GLU C 1 429 ? 82.979 -13.076 8.314 1.00 81.54 437 GLU C C 1
ATOM 9646 O O . GLU C 1 429 ? 83.348 -12.059 7.725 1.00 77.52 437 GLU C O 1
ATOM 9652 N N . ASP C 1 430 ? 81.958 -13.089 9.163 1.00 81.61 438 ASP C N 1
ATOM 9653 C CA . ASP C 1 430 ? 81.210 -11.880 9.471 1.00 79.80 438 ASP C CA 1
ATOM 9654 C C . ASP C 1 430 ? 82.128 -10.872 10.158 1.00 75.10 438 ASP C C 1
ATOM 9655 O O . ASP C 1 430 ? 82.640 -11.162 11.250 1.00 71.08 438 ASP C O 1
ATOM 9660 N N . PRO C 1 431 ? 82.365 -9.693 9.573 1.00 76.81 439 PRO C N 1
ATOM 9661 C CA . PRO C 1 431 ? 83.303 -8.744 10.195 1.00 75.41 439 PRO C CA 1
ATOM 9662 C C . PRO C 1 431 ? 82.795 -8.135 11.490 1.00 74.36 439 PRO C C 1
ATOM 9663 O O . PRO C 1 431 ? 83.595 -7.542 12.223 1.00 74.42 439 PRO C O 1
ATOM 9667 N N . LEU C 1 432 ? 81.502 -8.254 11.795 1.00 70.45 440 LEU C N 1
ATOM 9668 C CA . LEU C 1 432 ? 80.961 -7.706 13.031 1.00 70.18 440 LEU C CA 1
ATOM 9669 C C . LEU C 1 432 ? 81.146 -8.633 14.224 1.00 71.32 440 LEU C C 1
ATOM 9670 O O . LEU C 1 432 ? 80.842 -8.229 15.351 1.00 68.27 440 LEU C O 1
ATOM 9675 N N . ASN C 1 433 ? 81.634 -9.855 14.011 1.00 77.99 441 ASN C N 1
ATOM 9676 C CA . ASN C 1 433 ? 81.814 -10.802 15.104 1.00 79.17 441 ASN C CA 1
ATOM 9677 C C . ASN C 1 433 ? 83.014 -10.477 15.982 1.00 73.91 441 ASN C C 1
ATOM 9678 O O . ASN C 1 433 ? 83.169 -11.098 17.040 1.00 73.62 441 ASN C O 1
ATOM 9683 N N . LYS C 1 434 ? 83.865 -9.534 15.577 1.00 65.58 442 LYS C N 1
ATOM 9684 C CA . LYS C 1 434 ? 84.935 -9.061 16.446 1.00 62.46 442 LYS C CA 1
ATOM 9685 C C . LYS C 1 434 ? 84.431 -8.127 17.537 1.00 54.26 442 LYS C C 1
ATOM 9686 O O . LYS C 1 434 ? 85.177 -7.839 18.478 1.00 52.55 442 LYS C O 1
ATOM 9692 N N . TYR C 1 435 ? 83.198 -7.645 17.431 1.00 54.23 443 TYR C N 1
ATOM 9693 C CA . TYR C 1 435 ? 82.624 -6.731 18.403 1.00 51.61 443 TYR C CA 1
ATOM 9694 C C . TYR C 1 435 ? 81.695 -7.481 19.349 1.00 49.98 443 TYR C C 1
ATOM 9695 O O . TYR C 1 435 ? 81.242 -8.593 19.066 1.00 52.89 443 TYR C O 1
ATOM 9704 N N . THR C 1 436 ? 81.415 -6.852 20.485 1.00 42.72 444 THR C N 1
ATOM 9705 C CA . THR C 1 436 ? 80.567 -7.427 21.520 1.00 40.13 444 THR C CA 1
ATOM 9706 C C . THR C 1 436 ? 79.213 -6.734 21.487 1.00 39.56 444 THR C C 1
ATOM 9707 O O . THR C 1 436 ? 79.135 -5.510 21.638 1.00 38.85 444 THR C O 1
ATOM 9711 N N . PHE C 1 437 ? 78.158 -7.518 21.281 1.00 39.93 445 PHE C N 1
ATOM 9712 C CA . PHE C 1 437 ? 76.792 -7.022 21.317 1.00 39.51 445 PHE C CA 1
ATOM 9713 C C . PHE C 1 437 ? 75.950 -7.928 22.203 1.00 39.65 445 PHE C C 1
ATOM 9714 O O . PHE C 1 437 ? 76.306 -9.079 22.472 1.00 39.94 445 PHE C O 1
ATOM 9722 N N . TRP C 1 438 ? 74.821 -7.392 22.654 1.00 40.57 446 TRP C N 1
ATOM 9723 C CA . TRP C 1 438 ? 73.816 -8.191 23.343 1.00 41.00 446 TRP C CA 1
ATOM 9724 C C . TRP C 1 438 ? 72.951 -8.861 22.281 1.00 41.86 446 TRP C C 1
ATOM 9725 O O . TRP C 1 438 ? 72.145 -8.200 21.619 1.00 41.25 446 TRP C O 1
ATOM 9736 N N . GLU C 1 439 ? 73.127 -10.169 22.108 1.00 46.44 447 GLU C N 1
ATOM 9737 C CA . GLU C 1 439 ? 72.464 -10.902 21.036 1.00 48.33 447 GLU C CA 1
ATOM 9738 C C . GLU C 1 439 ? 71.006 -11.156 21.400 1.00 45.52 447 GLU C C 1
ATOM 9739 O O . GLU C 1 439 ? 70.716 -11.740 22.449 1.00 43.10 447 GLU C O 1
ATOM 9745 N N . VAL C 1 440 ? 70.093 -10.727 20.531 1.00 46.00 448 VAL C N 1
ATOM 9746 C CA . VAL C 1 440 ? 68.662 -10.970 20.692 1.00 43.38 448 VAL C CA 1
ATOM 9747 C C . VAL C 1 440 ? 68.205 -11.748 19.466 1.00 47.65 448 VAL C C 1
ATOM 9748 O O . VAL C 1 440 ? 68.132 -11.192 18.363 1.00 47.91 448 VAL C O 1
ATOM 9752 N N . ASN C 1 441 ? 67.896 -13.028 19.655 1.00 46.92 449 ASN C N 1
ATOM 9753 C CA . ASN C 1 441 ? 67.520 -13.919 18.563 1.00 48.01 449 ASN C CA 1
ATOM 9754 C C . ASN C 1 441 ? 65.999 -13.963 18.458 1.00 48.42 449 ASN C C 1
ATOM 9755 O O . ASN C 1 441 ? 65.326 -14.531 19.324 1.00 45.84 449 ASN C O 1
ATOM 9760 N N . LEU C 1 442 ? 65.461 -13.368 17.394 1.00 49.35 450 LEU C N 1
ATOM 9761 C CA . LEU C 1 442 ? 64.030 -13.383 17.126 1.00 48.96 450 LEU C CA 1
ATOM 9762 C C . LEU C 1 442 ? 63.654 -14.357 16.015 1.00 49.18 450 LEU C C 1
ATOM 9763 O O . LEU C 1 442 ? 62.520 -14.314 15.528 1.00 52.36 450 LEU C O 1
ATOM 9768 N N . LYS C 1 443 ? 64.576 -15.236 15.610 1.00 53.24 451 LYS C N 1
ATOM 9769 C CA . LYS C 1 443 ? 64.309 -16.141 14.495 1.00 56.85 451 LYS C CA 1
ATOM 9770 C C . LYS C 1 443 ? 63.051 -16.967 14.733 1.00 56.69 451 LYS C C 1
ATOM 9771 O O . LYS C 1 443 ? 62.316 -17.275 13.788 1.00 56.07 451 LYS C O 1
ATOM 9777 N N . GLU C 1 444 ? 62.791 -17.345 15.986 1.00 55.20 452 GLU C N 1
ATOM 9778 C CA . GLU C 1 444 ? 61.655 -18.192 16.325 1.00 57.60 452 GLU C CA 1
ATOM 9779 C C . GLU C 1 444 ? 60.585 -17.440 17.108 1.00 54.82 452 GLU C C 1
ATOM 9780 O O . GLU C 1 444 ? 59.761 -18.065 17.782 1.00 55.66 452 GLU C O 1
ATOM 9786 N N . LYS C 1 445 ? 60.572 -16.109 17.020 1.00 56.78 453 LYS C N 1
ATOM 9787 C CA . LYS C 1 445 ? 59.658 -15.287 17.799 1.00 55.44 453 LYS C CA 1
ATOM 9788 C C . LYS C 1 445 ? 58.677 -14.494 16.948 1.00 54.45 453 LYS C C 1
ATOM 9789 O O . LYS C 1 445 ? 57.907 -13.700 17.500 1.00 57.36 453 LYS C O 1
ATOM 9795 N N . PHE C 1 446 ? 58.678 -14.678 15.631 1.00 50.01 454 PHE C N 1
ATOM 9796 C CA . PHE C 1 446 ? 57.784 -13.926 14.763 1.00 53.70 454 PHE C CA 1
ATOM 9797 C C . PHE C 1 446 ? 56.375 -14.501 14.811 1.00 54.25 454 PHE C C 1
ATOM 9798 O O . PHE C 1 446 ? 56.181 -15.719 14.772 1.00 58.25 454 PHE C O 1
ATOM 9806 N N . SER C 1 447 ? 55.388 -13.610 14.896 1.00 56.17 455 SER C N 1
ATOM 9807 C CA . SER C 1 447 ? 53.986 -13.998 14.945 1.00 56.91 455 SER C CA 1
ATOM 9808 C C . SER C 1 447 ? 53.168 -13.047 14.085 1.00 56.24 455 SER C C 1
ATOM 9809 O O . SER C 1 447 ? 53.361 -11.829 14.139 1.00 55.41 455 SER C O 1
ATOM 9812 N N . ALA C 1 448 ? 52.251 -13.610 13.298 1.00 58.16 456 ALA C N 1
ATOM 9813 C CA . ALA C 1 448 ? 51.370 -12.808 12.461 1.00 56.28 456 ALA C CA 1
ATOM 9814 C C . ALA C 1 448 ? 50.159 -12.273 13.214 1.00 59.03 456 ALA C C 1
ATOM 9815 O O . ALA C 1 448 ? 49.415 -11.461 12.655 1.00 60.90 456 ALA C O 1
ATOM 9817 N N . ASP C 1 449 ? 49.945 -12.698 14.461 1.00 66.03 457 ASP C N 1
ATOM 9818 C CA . ASP C 1 449 ? 48.775 -12.287 15.239 1.00 64.98 457 ASP C CA 1
ATOM 9819 C C . ASP C 1 449 ? 49.136 -11.043 16.046 1.00 58.33 457 ASP C C 1
ATOM 9820 O O . ASP C 1 449 ? 49.459 -11.100 17.234 1.00 58.37 457 ASP C O 1
ATOM 9825 N N . LEU C 1 450 ? 49.061 -9.890 15.376 1.00 51.84 458 LEU C N 1
ATOM 9826 C CA . LEU C 1 450 ? 49.503 -8.642 15.992 1.00 50.60 458 LEU C CA 1
ATOM 9827 C C . LEU C 1 450 ? 48.665 -8.289 17.216 1.00 50.11 458 LEU C C 1
ATOM 9828 O O . LEU C 1 450 ? 49.209 -7.885 18.251 1.00 48.91 458 LEU C O 1
ATOM 9833 N N . ASP C 1 451 ? 47.342 -8.431 17.124 1.00 51.07 459 ASP C N 1
ATOM 9834 C CA . ASP C 1 451 ? 46.479 -7.977 18.211 1.00 53.47 459 ASP C CA 1
ATOM 9835 C C . ASP C 1 451 ? 46.632 -8.804 19.484 1.00 50.06 459 ASP C C 1
ATOM 9836 O O . ASP C 1 451 ? 45.963 -8.500 20.477 1.00 49.73 459 ASP C O 1
ATOM 9841 N N . GLN C 1 452 ? 47.490 -9.824 19.489 1.00 51.70 460 GLN C N 1
ATOM 9842 C CA . GLN C 1 452 ? 47.760 -10.617 20.679 1.00 50.37 460 GLN C CA 1
ATOM 9843 C C . GLN C 1 452 ? 48.911 -10.059 21.509 1.00 51.92 460 GLN C C 1
ATOM 9844 O O . GLN C 1 452 ? 49.307 -10.686 22.497 1.00 50.50 460 GLN C O 1
ATOM 9850 N N . PHE C 1 453 ? 49.452 -8.904 21.135 1.00 47.27 461 PHE C N 1
ATOM 9851 C CA . PHE C 1 453 ? 50.613 -8.338 21.798 1.00 46.52 461 PHE C CA 1
ATOM 9852 C C . PHE C 1 453 ? 50.410 -6.843 21.988 1.00 48.04 461 PHE C C 1
ATOM 9853 O O . PHE C 1 453 ? 49.769 -6.192 21.153 1.00 46.07 461 PHE C O 1
ATOM 9861 N N . PRO C 1 454 ? 50.945 -6.268 23.073 1.00 44.93 462 PRO C N 1
ATOM 9862 C CA . PRO C 1 454 ? 50.697 -4.838 23.335 1.00 46.25 462 PRO C CA 1
ATOM 9863 C C . PRO C 1 454 ? 51.059 -3.922 22.177 1.00 45.62 462 PRO C C 1
ATOM 9864 O O . PRO C 1 454 ? 50.215 -3.139 21.725 1.00 46.40 462 PRO C O 1
ATOM 9868 N N . LEU C 1 455 ? 52.299 -3.991 21.686 1.00 43.63 463 LEU C N 1
ATOM 9869 C CA . LEU C 1 455 ? 52.703 -3.112 20.595 1.00 43.82 463 LEU C CA 1
ATOM 9870 C C . LEU C 1 455 ? 51.926 -3.411 19.320 1.00 45.13 463 LEU C C 1
ATOM 9871 O O . LEU C 1 455 ? 51.627 -2.492 18.549 1.00 45.54 463 LEU C O 1
ATOM 9876 N N . GLY C 1 456 ? 51.599 -4.682 19.078 1.00 45.85 464 GLY C N 1
ATOM 9877 C CA . GLY C 1 456 ? 50.789 -5.016 17.919 1.00 47.18 464 GLY C CA 1
ATOM 9878 C C . GLY C 1 456 ? 49.429 -4.346 17.954 1.00 51.52 464 GLY C C 1
ATOM 9879 O O . GLY C 1 456 ? 48.957 -3.826 16.941 1.00 53.54 464 GLY C O 1
ATOM 9880 N N . ARG C 1 457 ? 48.783 -4.345 19.122 1.00 55.26 465 ARG C N 1
ATOM 9881 C CA . ARG C 1 457 ? 47.502 -3.660 19.256 1.00 54.61 465 ARG C CA 1
ATOM 9882 C C . ARG C 1 457 ? 47.658 -2.160 19.036 1.00 52.71 465 ARG C C 1
ATOM 9883 O O . ARG C 1 457 ? 46.805 -1.525 18.407 1.00 49.08 465 ARG C O 1
ATOM 9891 N N . LYS C 1 458 ? 48.746 -1.575 19.545 1.00 46.46 466 LYS C N 1
ATOM 9892 C CA . LYS C 1 458 ? 48.981 -0.151 19.330 1.00 47.50 466 LYS C CA 1
ATOM 9893 C C . LYS C 1 458 ? 49.195 0.160 17.855 1.00 50.59 466 LYS C C 1
ATOM 9894 O O . LYS C 1 458 ? 48.790 1.227 17.379 1.00 47.28 466 LYS C O 1
ATOM 9900 N N . PHE C 1 459 ? 49.823 -0.757 17.116 1.00 47.15 467 PHE C N 1
ATOM 9901 C CA . PHE C 1 459 ? 50.072 -0.520 15.699 1.00 47.88 467 PHE C CA 1
ATOM 9902 C C . PHE C 1 459 ? 48.776 -0.558 14.898 1.00 49.29 467 PHE C C 1
ATOM 9903 O O . PHE C 1 459 ? 48.558 0.284 14.019 1.00 49.87 467 PHE C O 1
ATOM 9911 N N . LEU C 1 460 ? 47.904 -1.526 15.186 1.00 52.49 468 LEU C N 1
ATOM 9912 C CA . LEU C 1 460 ? 46.637 -1.618 14.469 1.00 55.63 468 LEU C CA 1
ATOM 9913 C C . LEU C 1 460 ? 45.784 -0.375 14.695 1.00 59.15 468 LEU C C 1
ATOM 9914 O O . LEU C 1 460 ? 45.148 0.128 13.761 1.00 60.39 468 LEU C O 1
ATOM 9919 N N . LEU C 1 461 ? 45.755 0.136 15.929 1.00 55.22 469 LEU C N 1
ATOM 9920 C CA . LEU C 1 461 ? 45.033 1.377 16.199 1.00 57.43 469 LEU C CA 1
ATOM 9921 C C . LEU C 1 461 ? 45.651 2.548 15.446 1.00 63.36 469 LEU C C 1
ATOM 9922 O O . LEU C 1 461 ? 44.934 3.373 14.867 1.00 60.65 469 LEU C O 1
ATOM 9927 N N . GLN C 1 462 ? 46.982 2.642 15.455 1.00 68.53 470 GLN C N 1
ATOM 9928 C CA . GLN C 1 462 ? 47.663 3.745 14.783 1.00 73.72 470 GLN C CA 1
ATOM 9929 C C . GLN C 1 462 ? 47.355 3.751 13.292 1.00 71.64 470 GLN C C 1
ATOM 9930 O O . GLN C 1 462 ? 46.972 4.782 12.728 1.00 71.56 470 GLN C O 1
ATOM 9936 N N . SER C 1 463 ? 47.520 2.606 12.637 1.00 72.95 471 SER C N 1
ATOM 9937 C CA . SER C 1 463 ? 47.390 2.507 11.191 1.00 75.47 471 SER C CA 1
ATOM 9938 C C . SER C 1 463 ? 45.955 2.288 10.730 1.00 82.27 471 SER C C 1
ATOM 9939 O O . SER C 1 463 ? 45.710 2.248 9.520 1.00 85.06 471 SER C O 1
ATOM 9942 N N . GLY C 1 464 ? 45.006 2.146 11.653 1.00 83.30 472 GLY C N 1
ATOM 9943 C CA . GLY C 1 464 ? 43.629 1.888 11.289 1.00 84.59 472 GLY C CA 1
ATOM 9944 C C . GLY C 1 464 ? 43.349 0.492 10.780 1.00 88.89 472 GLY C C 1
ATOM 9945 O O . GLY C 1 464 ? 42.184 0.171 10.520 1.00 91.05 472 GLY C O 1
ATOM 9946 N N . LEU C 1 465 ? 44.370 -0.347 10.627 1.00 94.58 473 LEU C N 1
ATOM 9947 C CA . LEU C 1 465 ? 44.181 -1.719 10.166 1.00 96.34 473 LEU C CA 1
ATOM 9948 C C . LEU C 1 465 ? 43.317 -2.511 11.141 1.00 95.55 473 LEU C C 1
ATOM 9949 O O . LEU C 1 465 ? 43.147 -2.126 12.298 1.00 93.61 473 LEU C O 1
ATOM 9954 N N . LYS D 1 12 ? 65.264 55.874 0.359 1.00 76.87 20 LYS D N 1
ATOM 9955 C CA . LYS D 1 12 ? 64.134 54.994 0.632 1.00 75.25 20 LYS D CA 1
ATOM 9956 C C . LYS D 1 12 ? 64.518 53.543 0.357 1.00 70.42 20 LYS D C 1
ATOM 9957 O O . LYS D 1 12 ? 64.829 53.179 -0.777 1.00 63.40 20 LYS D O 1
ATOM 9963 N N . VAL D 1 13 ? 64.494 52.718 1.399 1.00 58.48 21 VAL D N 1
ATOM 9964 C CA . VAL D 1 13 ? 64.918 51.326 1.300 1.00 54.75 21 VAL D CA 1
ATOM 9965 C C . VAL D 1 13 ? 63.718 50.461 0.947 1.00 55.60 21 VAL D C 1
ATOM 9966 O O . VAL D 1 13 ? 62.601 50.696 1.423 1.00 56.66 21 VAL D O 1
ATOM 9970 N N . VAL D 1 14 ? 63.950 49.447 0.112 1.00 59.58 22 VAL D N 1
ATOM 9971 C CA . VAL D 1 14 ? 62.904 48.530 -0.319 1.00 60.79 22 VAL D CA 1
ATOM 9972 C C . VAL D 1 14 ? 63.398 47.103 -0.130 1.00 56.45 22 VAL D C 1
ATOM 9973 O O . VAL D 1 14 ? 64.599 46.835 -0.070 1.00 56.33 22 VAL D O 1
ATOM 9977 N N . SER D 1 15 ? 62.444 46.181 -0.041 1.00 56.48 23 SER D N 1
ATOM 9978 C CA . SER D 1 15 ? 62.768 44.775 0.144 1.00 56.29 23 SER D CA 1
ATOM 9979 C C . SER D 1 15 ? 63.450 44.203 -1.094 1.00 56.64 23 SER D C 1
ATOM 9980 O O . SER D 1 15 ? 63.146 44.578 -2.231 1.00 54.34 23 SER D O 1
ATOM 9983 N N . THR D 1 16 ? 64.382 43.274 -0.863 1.00 53.06 24 THR D N 1
ATOM 9984 C CA . THR D 1 16 ? 65.028 42.583 -1.974 1.00 55.42 24 THR D CA 1
ATOM 9985 C C . THR D 1 16 ? 64.031 41.784 -2.801 1.00 52.05 24 THR D C 1
ATOM 9986 O O . THR D 1 16 ? 64.317 41.471 -3.962 1.00 58.15 24 THR D O 1
ATOM 9990 N N . ASP D 1 17 ? 62.871 41.447 -2.233 1.00 53.15 25 ASP D N 1
ATOM 9991 C CA . ASP D 1 17 ? 61.837 40.764 -3.000 1.00 56.59 25 ASP D CA 1
ATOM 9992 C C . ASP D 1 17 ? 61.379 41.584 -4.199 1.00 60.62 25 ASP D C 1
ATOM 9993 O O . ASP D 1 17 ? 60.871 41.011 -5.169 1.00 62.72 25 ASP D O 1
ATOM 9998 N N . GLU D 1 18 ? 61.553 42.906 -4.158 1.00 58.89 26 GLU D N 1
ATOM 9999 C CA . GLU D 1 18 ? 61.025 43.782 -5.195 1.00 57.80 26 GLU D CA 1
ATOM 10000 C C . GLU D 1 18 ? 61.951 43.938 -6.394 1.00 58.58 26 GLU D C 1
ATOM 10001 O O . GLU D 1 18 ? 61.479 44.324 -7.469 1.00 56.16 26 GLU D O 1
ATOM 10007 N N . TYR D 1 19 ? 63.249 43.658 -6.244 1.00 57.77 27 TYR D N 1
ATOM 10008 C CA . TYR D 1 19 ? 64.184 43.784 -7.355 1.00 54.82 27 TYR D CA 1
ATOM 10009 C C . TYR D 1 19 ? 65.107 42.584 -7.521 1.00 58.69 27 TYR D C 1
ATOM 10010 O O . TYR D 1 19 ? 65.958 42.604 -8.417 1.00 59.14 27 TYR D O 1
ATOM 10019 N N . VAL D 1 20 ? 64.967 41.546 -6.701 1.00 59.14 28 VAL D N 1
ATOM 10020 C CA . VAL D 1 20 ? 65.752 40.322 -6.826 1.00 57.85 28 VAL D CA 1
ATOM 10021 C C . VAL D 1 20 ? 64.801 39.207 -7.236 1.00 56.01 28 VAL D C 1
ATOM 10022 O O . VAL D 1 20 ? 63.857 38.885 -6.504 1.00 55.33 28 VAL D O 1
ATOM 10026 N N . SER D 1 21 ? 65.050 38.616 -8.402 1.00 55.72 29 SER D N 1
ATOM 10027 C CA . SER D 1 21 ? 64.182 37.581 -8.946 1.00 60.36 29 SER D CA 1
ATOM 10028 C C . SER D 1 21 ? 64.688 36.207 -8.529 1.00 58.08 29 SER D C 1
ATOM 10029 O O . SER D 1 21 ? 65.882 35.914 -8.649 1.00 59.80 29 SER D O 1
ATOM 10032 N N . ARG D 1 22 ? 63.775 35.368 -8.050 1.00 59.58 30 ARG D N 1
ATOM 10033 C CA . ARG D 1 22 ? 64.118 34.044 -7.555 1.00 63.97 30 ARG D CA 1
ATOM 10034 C C . ARG D 1 22 ? 64.020 33.014 -8.671 1.00 66.04 30 ARG D C 1
ATOM 10035 O O . ARG D 1 22 ? 63.078 33.030 -9.468 1.00 67.72 30 ARG D O 1
ATOM 10043 N N . THR D 1 23 ? 64.999 32.118 -8.719 1.00 57.30 31 THR D N 1
ATOM 10044 C CA . THR D 1 23 ? 64.993 31.001 -9.649 1.00 57.29 31 THR D CA 1
ATOM 10045 C C . THR D 1 23 ? 64.635 29.715 -8.912 1.00 55.99 31 THR D C 1
ATOM 10046 O O . THR D 1 23 ? 64.567 29.668 -7.683 1.00 55.05 31 THR D O 1
ATOM 10050 N N . SER D 1 24 ? 64.399 28.660 -9.689 1.00 61.22 32 SER D N 1
ATOM 10051 C CA . SER D 1 24 ? 64.168 27.330 -9.146 1.00 60.95 32 SER D CA 1
ATOM 10052 C C . SER D 1 24 ? 65.462 26.544 -8.980 1.00 58.14 32 SER D C 1
ATOM 10053 O O . SER D 1 24 ? 65.418 25.319 -8.818 1.00 58.52 32 SER D O 1
ATOM 10056 N N . ILE D 1 25 ? 66.606 27.221 -9.022 1.00 57.87 33 ILE D N 1
ATOM 10057 C CA . ILE D 1 25 ? 67.908 26.577 -8.906 1.00 60.71 33 ILE D CA 1
ATOM 10058 C C . ILE D 1 25 ? 68.325 26.611 -7.441 1.00 57.51 33 ILE D C 1
ATOM 10059 O O . ILE D 1 25 ? 68.438 27.688 -6.845 1.00 55.65 33 ILE D O 1
ATOM 10064 N N . TYR D 1 26 ? 68.553 25.436 -6.860 1.00 53.98 34 TYR D N 1
ATOM 10065 C CA . TYR D 1 26 ? 68.983 25.320 -5.473 1.00 52.40 34 TYR D CA 1
ATOM 10066 C C . TYR D 1 26 ? 70.264 24.503 -5.402 1.00 52.07 34 TYR D C 1
ATOM 10067 O O . TYR D 1 26 ? 70.437 23.536 -6.150 1.00 53.08 34 TYR D O 1
ATOM 10076 N N . TYR D 1 27 ? 71.153 24.891 -4.490 1.00 50.74 35 TYR D N 1
ATOM 10077 C CA . TYR D 1 27 ? 72.413 24.195 -4.276 1.00 50.32 35 TYR D CA 1
ATOM 10078 C C . TYR D 1 27 ? 72.633 23.974 -2.787 1.00 51.30 35 TYR D C 1
ATOM 10079 O O . TYR D 1 27 ? 72.301 24.833 -1.964 1.00 48.36 35 TYR D O 1
ATOM 10088 N N . TYR D 1 28 ? 73.186 22.814 -2.450 1.00 51.13 36 TYR D N 1
ATOM 10089 C CA . TYR D 1 28 ? 73.582 22.498 -1.087 1.00 48.33 36 TYR D CA 1
ATOM 10090 C C . TYR D 1 28 ? 75.077 22.728 -0.921 1.00 47.46 36 TYR D C 1
ATOM 10091 O O . TYR D 1 28 ? 75.850 22.621 -1.877 1.00 47.92 36 TYR D O 1
ATOM 10100 N N . ALA D 1 29 ? 75.479 23.049 0.306 1.00 47.10 37 ALA D N 1
ATOM 10101 C CA . ALA D 1 29 ? 76.890 23.218 0.625 1.00 46.37 37 ALA D CA 1
ATOM 10102 C C . ALA D 1 29 ? 77.079 22.985 2.115 1.00 47.31 37 ALA D C 1
ATOM 10103 O O . ALA D 1 29 ? 76.307 23.503 2.927 1.00 44.08 37 ALA D O 1
ATOM 10105 N N . GLY D 1 30 ? 78.095 22.205 2.461 1.00 46.78 38 GLY D N 1
ATOM 10106 C CA . GLY D 1 30 ? 78.424 21.953 3.849 1.00 43.54 38 GLY D CA 1
ATOM 10107 C C . GLY D 1 30 ? 79.912 22.101 4.083 1.00 44.75 38 GLY D C 1
ATOM 10108 O O . GLY D 1 30 ? 80.731 21.849 3.200 1.00 43.70 38 GLY D O 1
ATOM 10109 N N . SER D 1 31 ? 80.253 22.523 5.299 1.00 43.62 39 SER D N 1
ATOM 10110 C CA . SER D 1 31 ? 81.648 22.732 5.660 1.00 41.67 39 SER D CA 1
ATOM 10111 C C . SER D 1 31 ? 82.369 21.441 6.013 1.00 41.90 39 SER D C 1
ATOM 10112 O O . SER D 1 31 ? 83.601 21.449 6.103 1.00 46.02 39 SER D O 1
ATOM 10115 N N . SER D 1 32 ? 81.640 20.341 6.198 1.00 43.40 40 SER D N 1
ATOM 10116 C CA . SER D 1 32 ? 82.191 19.143 6.819 1.00 47.51 40 SER D CA 1
ATOM 10117 C C . SER D 1 32 ? 82.651 19.482 8.234 1.00 43.47 40 SER D C 1
ATOM 10118 O O . SER D 1 32 ? 82.419 20.596 8.715 1.00 45.55 40 SER D O 1
ATOM 10121 N N . ARG D 1 33 ? 83.291 18.537 8.913 1.00 44.48 41 ARG D N 1
ATOM 10122 C CA . ARG D 1 33 ? 83.578 18.709 10.331 1.00 42.24 41 ARG D CA 1
ATOM 10123 C C . ARG D 1 33 ? 84.603 19.816 10.551 1.00 40.86 41 ARG D C 1
ATOM 10124 O O . ARG D 1 33 ? 85.666 19.829 9.926 1.00 39.56 41 ARG D O 1
ATOM 10132 N N . LEU D 1 34 ? 84.277 20.743 11.448 1.00 38.66 42 LEU D N 1
ATOM 10133 C CA . LEU D 1 34 ? 85.178 21.812 11.859 1.00 41.06 42 LEU D CA 1
ATOM 10134 C C . LEU D 1 34 ? 85.551 21.586 13.319 1.00 39.94 42 LEU D C 1
ATOM 10135 O O . LEU D 1 34 ? 84.670 21.524 14.183 1.00 41.51 42 LEU D O 1
ATOM 10140 N N . LEU D 1 35 ? 86.848 21.460 13.590 1.00 39.81 43 LEU D N 1
ATOM 10141 C CA . LEU D 1 35 ? 87.346 21.176 14.928 1.00 41.20 43 LEU D CA 1
ATOM 10142 C C . LEU D 1 35 ? 88.280 22.282 15.394 1.00 42.40 43 LEU D C 1
ATOM 10143 O O . LEU D 1 35 ? 89.098 22.789 14.618 1.00 43.10 43 LEU D O 1
ATOM 10148 N N . ALA D 1 36 ? 88.153 22.641 16.670 1.00 42.68 44 ALA D N 1
ATOM 10149 C CA . ALA D 1 36 ? 89.078 23.542 17.343 1.00 39.18 44 ALA D CA 1
ATOM 10150 C C . ALA D 1 36 ? 89.476 22.909 18.668 1.00 37.36 44 ALA D C 1
ATOM 10151 O O . ALA D 1 36 ? 88.613 22.431 19.409 1.00 34.39 44 ALA D O 1
ATOM 10153 N N . VAL D 1 37 ? 90.776 22.902 18.957 1.00 33.93 45 VAL D N 1
ATOM 10154 C CA . VAL D 1 37 ? 91.329 22.259 20.145 1.00 36.75 45 VAL D CA 1
ATOM 10155 C C . VAL D 1 37 ? 92.329 23.213 20.779 1.00 33.40 45 VAL D C 1
ATOM 10156 O O . VAL D 1 37 ? 93.241 23.697 20.100 1.00 36.44 45 VAL D O 1
ATOM 10160 N N . GLY D 1 38 ? 92.173 23.472 22.072 1.00 37.14 46 GLY D N 1
ATOM 10161 C CA . GLY D 1 38 ? 93.098 24.361 22.745 1.00 40.27 46 GLY D CA 1
ATOM 10162 C C . GLY D 1 38 ? 92.849 24.450 24.232 1.00 41.28 46 GLY D C 1
ATOM 10163 O O . GLY D 1 38 ? 92.148 23.622 24.819 1.00 41.44 46 GLY D O 1
ATOM 10164 N N . ASN D 1 39 ? 93.451 25.476 24.835 1.00 39.74 47 ASN D N 1
ATOM 10165 C CA . ASN D 1 39 ? 93.366 25.748 26.263 1.00 37.35 47 ASN D CA 1
ATOM 10166 C C . ASN D 1 39 ? 92.210 26.707 26.535 1.00 38.37 47 ASN D C 1
ATOM 10167 O O . ASN D 1 39 ? 92.140 27.771 25.910 1.00 37.03 47 ASN D O 1
ATOM 10172 N N . PRO D 1 40 ? 91.292 26.378 27.450 1.00 35.95 48 PRO D N 1
ATOM 10173 C CA . PRO D 1 40 ? 90.111 27.236 27.636 1.00 36.32 48 PRO D CA 1
ATOM 10174 C C . PRO D 1 40 ? 90.412 28.574 28.283 1.00 35.82 48 PRO D C 1
ATOM 10175 O O . PRO D 1 40 ? 89.584 29.487 28.178 1.00 39.24 48 PRO D O 1
ATOM 10179 N N . TYR D 1 41 ? 91.558 28.730 28.939 1.00 36.63 49 TYR D N 1
ATOM 10180 C CA . TYR D 1 41 ? 91.808 29.908 29.759 1.00 38.23 49 TYR D CA 1
ATOM 10181 C C . TYR D 1 41 ? 92.756 30.909 29.117 1.00 40.66 49 TYR D C 1
ATOM 10182 O O . TYR D 1 41 ? 92.649 32.108 29.394 1.00 38.22 49 TYR D O 1
ATOM 10191 N N . PHE D 1 42 ? 93.671 30.459 28.264 1.00 38.41 50 PHE D N 1
ATOM 10192 C CA . PHE D 1 42 ? 94.626 31.368 27.646 1.00 39.84 50 PHE D CA 1
ATOM 10193 C C . PHE D 1 42 ? 95.338 30.643 26.518 1.00 40.07 50 PHE D C 1
ATOM 10194 O O . PHE D 1 42 ? 95.436 29.414 26.520 1.00 39.69 50 PHE D O 1
ATOM 10202 N N . SER D 1 43 ? 95.827 31.416 25.555 1.00 41.03 51 SER D N 1
ATOM 10203 C CA . SER D 1 43 ? 96.680 30.862 24.519 1.00 42.19 51 SER D CA 1
ATOM 10204 C C . SER D 1 43 ? 98.109 30.747 25.032 1.00 49.12 51 SER D C 1
ATOM 10205 O O . SER D 1 43 ? 98.563 31.547 25.856 1.00 51.78 51 SER D O 1
ATOM 10208 N N . ILE D 1 44 ? 98.812 29.731 24.549 1.00 43.23 52 ILE D N 1
ATOM 10209 C CA . ILE D 1 44 ? 100.207 29.508 24.901 1.00 45.69 52 ILE D CA 1
ATOM 10210 C C . ILE D 1 44 ? 101.047 29.965 23.718 1.00 54.50 52 ILE D C 1
ATOM 10211 O O . ILE D 1 44 ? 101.064 29.315 22.667 1.00 48.34 52 ILE D O 1
ATOM 10216 N N . LYS D 1 45 ? 101.726 31.094 23.884 1.00 54.80 53 LYS D N 1
ATOM 10217 C CA . LYS D 1 45 ? 102.552 31.661 22.833 1.00 60.45 53 LYS D CA 1
ATOM 10218 C C . LYS D 1 45 ? 103.991 31.169 22.967 1.00 58.31 53 LYS D C 1
ATOM 10219 O O . LYS D 1 45 ? 104.387 30.581 23.976 1.00 55.07 53 LYS D O 1
ATOM 10225 N N . SER D 1 46 ? 104.775 31.412 21.921 1.00 57.05 54 SER D N 1
ATOM 10226 C CA . SER D 1 46 ? 106.167 30.999 21.930 1.00 65.84 54 SER D CA 1
ATOM 10227 C C . SER D 1 46 ? 106.912 31.710 23.060 1.00 75.75 54 SER D C 1
ATOM 10228 O O . SER D 1 46 ? 106.600 32.859 23.389 1.00 79.08 54 SER D O 1
ATOM 10231 N N . PRO D 1 47 ? 107.910 31.051 23.668 1.00 103.63 55 PRO D N 1
ATOM 10232 C CA . PRO D 1 47 ? 108.563 31.618 24.857 1.00 112.30 55 PRO D CA 1
ATOM 10233 C C . PRO D 1 47 ? 108.854 33.110 24.769 1.00 118.55 55 PRO D C 1
ATOM 10234 O O . PRO D 1 47 ? 108.660 33.829 25.753 1.00 115.45 55 PRO D O 1
ATOM 10238 N N . ASN D 1 48 ? 109.301 33.597 23.609 1.00 119.45 56 ASN D N 1
ATOM 10239 C CA . ASN D 1 48 ? 109.581 35.018 23.437 1.00 121.02 56 ASN D CA 1
ATOM 10240 C C . ASN D 1 48 ? 108.882 35.648 22.241 1.00 118.72 56 ASN D C 1
ATOM 10241 O O . ASN D 1 48 ? 108.903 36.878 22.122 1.00 118.75 56 ASN D O 1
ATOM 10246 N N . ASN D 1 49 ? 108.262 34.863 21.366 1.00 114.17 57 ASN D N 1
ATOM 10247 C CA . ASN D 1 49 ? 107.652 35.373 20.145 1.00 111.01 57 ASN D CA 1
ATOM 10248 C C . ASN D 1 49 ? 106.159 35.574 20.373 1.00 112.49 57 ASN D C 1
ATOM 10249 O O . ASN D 1 49 ? 105.476 34.677 20.877 1.00 111.38 57 ASN D O 1
ATOM 10254 N N . ASN D 1 50 ? 105.658 36.752 19.995 1.00 116.32 58 ASN D N 1
ATOM 10255 C CA . ASN D 1 50 ? 104.289 37.127 20.332 1.00 116.10 58 ASN D CA 1
ATOM 10256 C C . ASN D 1 50 ? 103.284 36.529 19.354 1.00 114.81 58 ASN D C 1
ATOM 10257 O O . ASN D 1 50 ? 102.257 35.979 19.768 1.00 110.96 58 ASN D O 1
ATOM 10262 N N . LYS D 1 51 ? 103.560 36.624 18.054 1.00 116.86 59 LYS D N 1
ATOM 10263 C CA . LYS D 1 51 ? 102.610 36.209 17.032 1.00 114.23 59 LYS D CA 1
ATOM 10264 C C . LYS D 1 51 ? 102.796 34.757 16.599 1.00 104.72 59 LYS D C 1
ATOM 10265 O O . LYS D 1 51 ? 102.299 34.372 15.534 1.00 105.19 59 LYS D O 1
ATOM 10271 N N . LYS D 1 52 ? 103.491 33.945 17.396 1.00 83.07 60 LYS D N 1
ATOM 10272 C CA . LYS D 1 52 ? 103.569 32.503 17.170 1.00 75.70 60 LYS D CA 1
ATOM 10273 C C . LYS D 1 52 ? 102.810 31.812 18.298 1.00 67.45 60 LYS D C 1
ATOM 10274 O O . LYS D 1 52 ? 103.339 31.630 19.399 1.00 63.54 60 LYS D O 1
ATOM 10280 N N . VAL D 1 53 ? 101.570 31.428 18.015 1.00 53.33 61 VAL D N 1
ATOM 10281 C CA . VAL D 1 53 ? 100.729 30.728 18.976 1.00 51.95 61 VAL D CA 1
ATOM 10282 C C . VAL D 1 53 ? 101.002 29.236 18.855 1.00 51.51 61 VAL D C 1
ATOM 10283 O O . VAL D 1 53 ? 100.853 28.654 17.775 1.00 54.66 61 VAL D O 1
ATOM 10287 N N . LEU D 1 54 ? 101.402 28.618 19.963 1.00 49.17 62 LEU D N 1
ATOM 10288 C CA . LEU D 1 54 ? 101.606 27.176 20.010 1.00 53.08 62 LEU D CA 1
ATOM 10289 C C . LEU D 1 54 ? 100.299 26.446 20.298 1.00 53.43 62 LEU D C 1
ATOM 10290 O O . LEU D 1 54 ? 99.966 25.468 19.621 1.00 52.86 62 LEU D O 1
ATOM 10295 N N . VAL D 1 55 ? 99.551 26.913 21.299 1.00 48.20 63 VAL D N 1
ATOM 10296 C CA . VAL D 1 55 ? 98.251 26.359 21.640 1.00 45.80 63 VAL D CA 1
ATOM 10297 C C . VAL D 1 55 ? 97.256 27.513 21.650 1.00 42.12 63 VAL D C 1
ATOM 10298 O O . VAL D 1 55 ? 97.432 28.470 22.409 1.00 42.28 63 VAL D O 1
ATOM 10302 N N . PRO D 1 56 ? 96.206 27.484 20.836 1.00 41.50 64 PRO D N 1
ATOM 10303 C CA . PRO D 1 56 ? 95.247 28.589 20.836 1.00 41.01 64 PRO D CA 1
ATOM 10304 C C . PRO D 1 56 ? 94.331 28.544 22.050 1.00 40.01 64 PRO D C 1
ATOM 10305 O O . PRO D 1 56 ? 94.133 27.507 22.685 1.00 39.19 64 PRO D O 1
ATOM 10309 N N . LYS D 1 57 ? 93.778 29.710 22.366 1.00 39.69 65 LYS D N 1
ATOM 10310 C CA . LYS D 1 57 ? 92.708 29.804 23.347 1.00 39.51 65 LYS D CA 1
ATOM 10311 C C . LYS D 1 57 ? 91.406 29.357 22.694 1.00 40.66 65 LYS D C 1
ATOM 10312 O O . LYS D 1 57 ? 90.943 29.980 21.732 1.00 37.94 65 LYS D O 1
ATOM 10318 N N . VAL D 1 58 ? 90.827 28.270 23.202 1.00 36.95 66 VAL D N 1
ATOM 10319 C CA . VAL D 1 58 ? 89.572 27.726 22.693 1.00 36.19 66 VAL D CA 1
ATOM 10320 C C . VAL D 1 58 ? 88.660 27.489 23.885 1.00 36.59 66 VAL D C 1
ATOM 10321 O O . VAL D 1 58 ? 88.996 26.701 24.776 1.00 35.43 66 VAL D O 1
ATOM 10325 N N . SER D 1 59 ? 87.508 28.157 23.897 1.00 34.93 67 SER D N 1
ATOM 10326 C CA . SER D 1 59 ? 86.636 28.154 25.061 1.00 34.31 67 SER D CA 1
ATOM 10327 C C . SER D 1 59 ? 85.180 28.185 24.625 1.00 34.11 67 SER D C 1
ATOM 10328 O O . SER D 1 59 ? 84.830 28.801 23.616 1.00 34.99 67 SER D O 1
ATOM 10331 N N . GLY D 1 60 ? 84.330 27.528 25.414 1.00 34.66 68 GLY D N 1
ATOM 10332 C CA . GLY D 1 60 ? 82.896 27.598 25.203 1.00 34.49 68 GLY D CA 1
ATOM 10333 C C . GLY D 1 60 ? 82.300 28.975 25.410 1.00 36.09 68 GLY D C 1
ATOM 10334 O O . GLY D 1 60 ? 81.134 29.182 25.057 1.00 36.07 68 GLY D O 1
ATOM 10335 N N . LEU D 1 61 ? 83.062 29.912 25.973 1.00 33.28 69 LEU D N 1
ATOM 10336 C CA . LEU D 1 61 ? 82.607 31.281 26.165 1.00 33.53 69 LEU D CA 1
ATOM 10337 C C . LEU D 1 61 ? 83.067 32.210 25.051 1.00 34.09 69 LEU D C 1
ATOM 10338 O O . LEU D 1 61 ? 82.978 33.433 25.199 1.00 38.81 69 LEU D O 1
ATOM 10343 N N . GLN D 1 62 ? 83.557 31.663 23.945 1.00 34.20 70 GLN D N 1
ATOM 10344 C CA . GLN D 1 62 ? 84.010 32.460 22.816 1.00 34.85 70 GLN D CA 1
ATOM 10345 C C . GLN D 1 62 ? 82.916 32.574 21.765 1.00 36.51 70 GLN D C 1
ATOM 10346 O O . GLN D 1 62 ? 82.150 31.631 21.541 1.00 34.42 70 GLN D O 1
ATOM 10352 N N . TYR D 1 63 ? 82.847 33.739 21.129 1.00 35.21 71 TYR D N 1
ATOM 10353 C CA . TYR D 1 63 ? 82.128 33.865 19.870 1.00 35.24 71 TYR D CA 1
ATOM 10354 C C . TYR D 1 63 ? 82.835 33.052 18.795 1.00 35.42 71 TYR D C 1
ATOM 10355 O O . TYR D 1 63 ? 84.059 33.120 18.655 1.00 38.11 71 TYR D O 1
ATOM 10364 N N . ARG D 1 64 ? 82.068 32.283 18.035 1.00 37.55 72 ARG D N 1
ATOM 10365 C CA . ARG D 1 64 ? 82.556 31.674 16.804 1.00 39.39 72 ARG D CA 1
ATOM 10366 C C . ARG D 1 64 ? 81.920 32.436 15.650 1.00 39.43 72 ARG D C 1
ATOM 10367 O O . ARG D 1 64 ? 80.695 32.419 15.489 1.00 36.74 72 ARG D O 1
ATOM 10375 N N . VAL D 1 65 ? 82.751 33.123 14.870 1.00 39.19 73 VAL D N 1
ATOM 10376 C CA . VAL D 1 65 ? 82.296 33.983 13.782 1.00 37.08 73 VAL D CA 1
ATOM 10377 C C . VAL D 1 65 ? 82.862 33.397 12.497 1.00 43.29 73 VAL D C 1
ATOM 10378 O O . VAL D 1 65 ? 84.048 33.572 12.191 1.00 38.43 73 VAL D O 1
ATOM 10382 N N . PHE D 1 66 ? 82.017 32.702 11.739 1.00 37.14 74 PHE D N 1
ATOM 10383 C CA . PHE D 1 66 ? 82.438 32.048 10.509 1.00 37.99 74 PHE D CA 1
ATOM 10384 C C . PHE D 1 66 ? 82.184 32.980 9.331 1.00 39.89 74 PHE D C 1
ATOM 10385 O O . PHE D 1 66 ? 81.045 33.403 9.105 1.00 41.55 74 PHE D O 1
ATOM 10393 N N . ARG D 1 67 ? 83.240 33.300 8.587 1.00 42.43 75 ARG D N 1
ATOM 10394 C CA . ARG D 1 67 ? 83.106 33.999 7.314 1.00 42.89 75 ARG D CA 1
ATOM 10395 C C . ARG D 1 67 ? 83.010 32.943 6.220 1.00 45.50 75 ARG D C 1
ATOM 10396 O O . ARG D 1 67 ? 84.004 32.288 5.890 1.00 41.38 75 ARG D O 1
ATOM 10404 N N . VAL D 1 68 ? 81.815 32.773 5.666 1.00 40.81 76 VAL D N 1
ATOM 10405 C CA . VAL D 1 68 ? 81.516 31.677 4.753 1.00 40.29 76 VAL D CA 1
ATOM 10406 C C . VAL D 1 68 ? 81.649 32.207 3.331 1.00 49.06 76 VAL D C 1
ATOM 10407 O O . VAL D 1 68 ? 80.875 33.070 2.902 1.00 47.21 76 VAL D O 1
ATOM 10411 N N . ARG D 1 69 ? 82.631 31.688 2.598 1.00 48.82 77 ARG D N 1
ATOM 10412 C CA . ARG D 1 69 ? 82.907 32.127 1.238 1.00 49.54 77 ARG D CA 1
ATOM 10413 C C . ARG D 1 69 ? 82.132 31.269 0.248 1.00 46.85 77 ARG D C 1
ATOM 10414 O O . ARG D 1 69 ? 82.246 30.039 0.259 1.00 45.54 77 ARG D O 1
ATOM 10422 N N . LEU D 1 70 ? 81.354 31.921 -0.612 1.00 45.55 78 LEU D N 1
ATOM 10423 C CA . LEU D 1 70 ? 80.581 31.226 -1.624 1.00 46.58 78 LEU D CA 1
ATOM 10424 C C . LEU D 1 70 ? 81.209 31.422 -2.999 1.00 44.68 78 LEU D C 1
ATOM 10425 O O . LEU D 1 70 ? 81.862 32.440 -3.248 1.00 45.35 78 LEU D O 1
ATOM 10430 N N . PRO D 1 71 ? 81.031 30.474 -3.917 1.00 50.77 79 PRO D N 1
ATOM 10431 C CA . PRO D 1 71 ? 81.504 30.696 -5.286 1.00 53.59 79 PRO D CA 1
ATOM 10432 C C . PRO D 1 71 ? 80.704 31.804 -5.947 1.00 48.81 79 PRO D C 1
ATOM 10433 O O . PRO D 1 71 ? 79.490 31.911 -5.761 1.00 48.33 79 PRO D O 1
ATOM 10437 N N . ASP D 1 72 ? 81.399 32.647 -6.699 1.00 47.75 80 ASP D N 1
ATOM 10438 C CA . ASP D 1 72 ? 80.729 33.706 -7.436 1.00 52.04 80 ASP D CA 1
ATOM 10439 C C . ASP D 1 72 ? 79.818 33.064 -8.477 1.00 54.92 80 ASP D C 1
ATOM 10440 O O . ASP D 1 72 ? 80.311 32.404 -9.402 1.00 54.25 80 ASP D O 1
ATOM 10445 N N . PRO D 1 73 ? 78.496 33.217 -8.367 1.00 54.39 81 PRO D N 1
ATOM 10446 C CA . PRO D 1 73 ? 77.617 32.566 -9.351 1.00 52.20 81 PRO D CA 1
ATOM 10447 C C . PRO D 1 73 ? 77.829 33.076 -10.764 1.00 52.47 81 PRO D C 1
ATOM 10448 O O . PRO D 1 73 ? 77.572 32.341 -11.726 1.00 49.10 81 PRO D O 1
ATOM 10452 N N . ASN D 1 74 ? 78.301 34.315 -10.921 1.00 49.77 82 ASN D N 1
ATOM 10453 C CA . ASN D 1 74 ? 78.565 34.851 -12.250 1.00 51.39 82 ASN D CA 1
ATOM 10454 C C . ASN D 1 74 ? 79.768 34.190 -12.910 1.00 54.89 82 ASN D C 1
ATOM 10455 O O . ASN D 1 74 ? 79.942 34.321 -14.127 1.00 54.72 82 ASN D O 1
ATOM 10460 N N . LYS D 1 75 ? 80.598 33.485 -12.139 1.00 64.17 83 LYS D N 1
ATOM 10461 C CA . LYS D 1 75 ? 81.718 32.721 -12.673 1.00 71.86 83 LYS D CA 1
ATOM 10462 C C . LYS D 1 75 ? 81.545 31.225 -12.446 1.00 67.92 83 LYS D C 1
ATOM 10463 O O . LYS D 1 75 ? 82.470 30.453 -12.725 1.00 67.67 83 LYS D O 1
ATOM 10469 N N . PHE D 1 76 ? 80.386 30.798 -11.951 1.00 60.96 84 PHE D N 1
ATOM 10470 C CA . PHE D 1 76 ? 80.172 29.409 -11.573 1.00 60.54 84 PHE D CA 1
ATOM 10471 C C . PHE D 1 76 ? 79.800 28.577 -12.793 1.00 62.61 84 PHE D C 1
ATOM 10472 O O . PHE D 1 76 ? 79.064 29.031 -13.674 1.00 59.99 84 PHE D O 1
ATOM 10480 N N . GLY D 1 77 ? 80.314 27.350 -12.839 1.00 69.92 85 GLY D N 1
ATOM 10481 C CA . GLY D 1 77 ? 80.094 26.479 -13.976 1.00 75.49 85 GLY D CA 1
ATOM 10482 C C . GLY D 1 77 ? 78.786 25.719 -13.913 1.00 77.90 85 GLY D C 1
ATOM 10483 O O . GLY D 1 77 ? 78.775 24.511 -13.654 1.00 81.61 85 GLY D O 1
ATOM 10484 N N . PHE D 1 78 ? 77.675 26.411 -14.148 1.00 66.14 86 PHE D N 1
ATOM 10485 C CA . PHE D 1 78 ? 76.383 25.747 -14.163 1.00 70.59 86 PHE D CA 1
ATOM 10486 C C . PHE D 1 78 ? 76.295 24.802 -15.361 1.00 73.19 86 PHE D C 1
ATOM 10487 O O . PHE D 1 78 ? 76.867 25.075 -16.420 1.00 72.79 86 PHE D O 1
ATOM 10495 N N . PRO D 1 79 ? 75.585 23.678 -15.221 1.00 78.67 87 PRO D N 1
ATOM 10496 C CA . PRO D 1 79 ? 75.476 22.751 -16.359 1.00 83.57 87 PRO D CA 1
ATOM 10497 C C . PRO D 1 79 ? 74.688 23.328 -17.519 1.00 83.93 87 PRO D C 1
ATOM 10498 O O . PRO D 1 79 ? 74.897 22.911 -18.665 1.00 87.29 87 PRO D O 1
ATOM 10502 N N . ASP D 1 80 ? 73.789 24.273 -17.257 1.00 79.91 88 ASP D N 1
ATOM 10503 C CA . ASP D 1 80 ? 73.026 24.935 -18.311 1.00 85.84 88 ASP D CA 1
ATOM 10504 C C . ASP D 1 80 ? 72.798 26.374 -17.871 1.00 85.90 88 ASP D C 1
ATOM 10505 O O . ASP D 1 80 ? 72.000 26.625 -16.962 1.00 84.85 88 ASP D O 1
ATOM 10510 N N . THR D 1 81 ? 73.497 27.311 -18.507 1.00 85.80 89 THR D N 1
ATOM 10511 C CA . THR D 1 81 ? 73.405 28.722 -18.161 1.00 84.43 89 THR D CA 1
ATOM 10512 C C . THR D 1 81 ? 72.317 29.452 -18.939 1.00 83.64 89 THR D C 1
ATOM 10513 O O . THR D 1 81 ? 72.282 30.687 -18.920 1.00 82.25 89 THR D O 1
ATOM 10517 N N . SER D 1 82 ? 71.425 28.725 -19.611 1.00 81.07 90 SER D N 1
ATOM 10518 C CA . SER D 1 82 ? 70.369 29.339 -20.414 1.00 80.92 90 SER D CA 1
ATOM 10519 C C . SER D 1 82 ? 69.195 29.825 -19.573 1.00 77.24 90 SER D C 1
ATOM 10520 O O . SER D 1 82 ? 68.041 29.718 -19.996 1.00 74.88 90 SER D O 1
ATOM 10523 N N . PHE D 1 83 ? 69.460 30.364 -18.382 1.00 76.57 91 PHE D N 1
ATOM 10524 C CA . PHE D 1 83 ? 68.407 30.828 -17.487 1.00 72.62 91 PHE D CA 1
ATOM 10525 C C . PHE D 1 83 ? 68.519 32.312 -17.163 1.00 71.77 91 PHE D C 1
ATOM 10526 O O . PHE D 1 83 ? 67.759 32.806 -16.321 1.00 75.84 91 PHE D O 1
ATOM 10534 N N . TYR D 1 84 ? 69.439 33.039 -17.795 1.00 65.72 92 TYR D N 1
ATOM 10535 C CA . TYR D 1 84 ? 69.550 34.470 -17.548 1.00 67.44 92 TYR D CA 1
ATOM 10536 C C . TYR D 1 84 ? 70.376 35.104 -18.657 1.00 66.63 92 TYR D C 1
ATOM 10537 O O . TYR D 1 84 ? 70.977 34.418 -19.486 1.00 68.94 92 TYR D O 1
ATOM 10546 N N . ASN D 1 85 ? 70.393 36.434 -18.655 1.00 61.04 93 ASN D N 1
ATOM 10547 C CA . ASN D 1 85 ? 71.028 37.227 -19.707 1.00 63.24 93 ASN D CA 1
ATOM 10548 C C . ASN D 1 85 ? 72.178 38.030 -19.114 1.00 62.80 93 ASN D C 1
ATOM 10549 O O . ASN D 1 85 ? 71.945 39.073 -18.477 1.00 57.92 93 ASN D O 1
ATOM 10554 N N . PRO D 1 86 ? 73.429 37.589 -19.281 1.00 69.05 94 PRO D N 1
ATOM 10555 C CA . PRO D 1 86 ? 74.559 38.357 -18.728 1.00 63.58 94 PRO D CA 1
ATOM 10556 C C . PRO D 1 86 ? 74.650 39.785 -19.240 1.00 66.94 94 PRO D C 1
ATOM 10557 O O . PRO D 1 86 ? 75.303 40.614 -18.594 1.00 59.08 94 PRO D O 1
ATOM 10561 N N . ASP D 1 87 ? 74.034 40.101 -20.381 1.00 61.66 95 ASP D N 1
ATOM 10562 C CA . ASP D 1 87 ? 74.077 41.470 -20.885 1.00 65.67 95 ASP D CA 1
ATOM 10563 C C . ASP D 1 87 ? 73.409 42.437 -19.919 1.00 65.00 95 ASP D C 1
ATOM 10564 O O . ASP D 1 87 ? 73.864 43.575 -19.752 1.00 67.37 95 ASP D O 1
ATOM 10569 N N . THR D 1 88 ? 72.327 42.004 -19.276 1.00 61.58 96 THR D N 1
ATOM 10570 C CA . THR D 1 88 ? 71.508 42.879 -18.455 1.00 61.58 96 THR D CA 1
ATOM 10571 C C . THR D 1 88 ? 71.323 42.395 -17.026 1.00 56.43 96 THR D C 1
ATOM 10572 O O . THR D 1 88 ? 70.761 43.139 -16.215 1.00 59.24 96 THR D O 1
ATOM 10576 N N . GLN D 1 89 ? 71.765 41.184 -16.692 1.00 59.47 97 GLN D N 1
ATOM 10577 C CA . GLN D 1 89 ? 71.486 40.593 -15.392 1.00 55.29 97 GLN D CA 1
ATOM 10578 C C . GLN D 1 89 ? 72.764 40.090 -14.740 1.00 57.02 97 GLN D C 1
ATOM 10579 O O . GLN D 1 89 ? 73.731 39.729 -15.417 1.00 55.13 97 GLN D O 1
ATOM 10585 N N . ARG D 1 90 ? 72.749 40.072 -13.408 1.00 61.59 98 ARG D N 1
ATOM 10586 C CA . ARG D 1 90 ? 73.813 39.490 -12.606 1.00 61.00 98 ARG D CA 1
ATOM 10587 C C . ARG D 1 90 ? 73.197 38.548 -11.582 1.00 58.45 98 ARG D C 1
ATOM 10588 O O . ARG D 1 90 ? 72.010 38.641 -11.257 1.00 54.22 98 ARG D O 1
ATOM 10596 N N . LEU D 1 91 ? 74.017 37.634 -11.074 1.00 56.39 99 LEU D N 1
ATOM 10597 C CA . LEU D 1 91 ? 73.551 36.579 -10.189 1.00 53.64 99 LEU D CA 1
ATOM 10598 C C . LEU D 1 91 ? 74.051 36.801 -8.767 1.00 50.58 99 LEU D C 1
ATOM 10599 O O . LEU D 1 91 ? 75.110 37.394 -8.542 1.00 50.23 99 LEU D O 1
ATOM 10604 N N . VAL D 1 92 ? 73.266 36.313 -7.806 1.00 51.18 100 VAL D N 1
ATOM 10605 C CA . VAL D 1 92 ? 73.631 36.361 -6.396 1.00 49.11 100 VAL D CA 1
ATOM 10606 C C . VAL D 1 92 ? 72.960 35.184 -5.706 1.00 53.34 100 VAL D C 1
ATOM 10607 O O . VAL D 1 92 ? 71.859 34.769 -6.080 1.00 52.89 100 VAL D O 1
ATOM 10611 N N . TRP D 1 93 ? 73.633 34.641 -4.696 1.00 49.14 101 TRP D N 1
ATOM 10612 C CA . TRP D 1 93 ? 73.060 33.560 -3.912 1.00 47.95 101 TRP D CA 1
ATOM 10613 C C . TRP D 1 93 ? 72.157 34.115 -2.819 1.00 47.78 101 TRP D C 1
ATOM 10614 O O . TRP D 1 93 ? 72.387 35.202 -2.282 1.00 49.67 101 TRP D O 1
ATOM 10625 N N . ALA D 1 94 ? 71.113 33.357 -2.501 1.00 49.62 102 ALA D N 1
ATOM 10626 C CA . ALA D 1 94 ? 70.247 33.638 -1.365 1.00 50.44 102 ALA D CA 1
ATOM 10627 C C . ALA D 1 94 ? 70.248 32.422 -0.453 1.00 47.59 102 ALA D C 1
ATOM 10628 O O . ALA D 1 94 ? 70.096 31.290 -0.923 1.00 47.37 102 ALA D O 1
ATOM 10630 N N . CYS D 1 95 ? 70.438 32.651 0.842 1.00 47.58 103 CYS D N 1
ATOM 10631 C CA . CYS D 1 95 ? 70.394 31.564 1.810 1.00 49.07 103 CYS D CA 1
ATOM 10632 C C . CYS D 1 95 ? 68.946 31.314 2.211 1.00 49.22 103 CYS D C 1
ATOM 10633 O O . CYS D 1 95 ? 68.266 32.221 2.703 1.00 50.86 103 CYS D O 1
ATOM 10636 N N . VAL D 1 96 ? 68.475 30.090 1.989 1.00 50.18 104 VAL D N 1
ATOM 10637 C CA . VAL D 1 96 ? 67.108 29.707 2.327 1.00 48.11 104 VAL D CA 1
ATOM 10638 C C . VAL D 1 96 ? 67.050 28.615 3.382 1.00 52.55 104 VAL D C 1
ATOM 10639 O O . VAL D 1 96 ? 65.953 28.309 3.873 1.00 47.29 104 VAL D O 1
ATOM 10643 N N . GLY D 1 97 ? 68.182 28.017 3.747 1.00 49.15 105 GLY D N 1
ATOM 10644 C CA . GLY D 1 97 ? 68.204 26.967 4.744 1.00 51.98 105 GLY D CA 1
ATOM 10645 C C . GLY D 1 97 ? 69.554 26.855 5.420 1.00 52.50 105 GLY D C 1
ATOM 10646 O O . GLY D 1 97 ? 70.595 26.986 4.767 1.00 48.94 105 GLY D O 1
ATOM 10647 N N . LEU D 1 98 ? 69.546 26.615 6.730 1.00 48.07 106 LEU D N 1
ATOM 10648 C CA . LEU D 1 98 ? 70.769 26.529 7.515 1.00 48.48 106 LEU D CA 1
ATOM 10649 C C . LEU D 1 98 ? 70.556 25.551 8.660 1.00 44.91 106 LEU D C 1
ATOM 10650 O O . LEU D 1 98 ? 69.486 25.528 9.273 1.00 44.83 106 LEU D O 1
ATOM 10655 N N . GLU D 1 99 ? 71.580 24.751 8.945 1.00 42.43 107 GLU D N 1
ATOM 10656 C CA . GLU D 1 99 ? 71.616 23.955 10.166 1.00 43.11 107 GLU D CA 1
ATOM 10657 C C . GLU D 1 99 ? 73.026 24.009 10.730 1.00 41.19 107 GLU D C 1
ATOM 10658 O O . GLU D 1 99 ? 73.990 23.657 10.043 1.00 41.07 107 GLU D O 1
ATOM 10664 N N . ILE D 1 100 ? 73.140 24.459 11.975 1.00 43.75 108 ILE D N 1
ATOM 10665 C CA . ILE D 1 100 ? 74.423 24.545 12.660 1.00 42.99 108 ILE D CA 1
ATOM 10666 C C . ILE D 1 100 ? 74.624 23.222 13.388 1.00 40.87 108 ILE D C 1
ATOM 10667 O O . ILE D 1 100 ? 74.062 22.994 14.461 1.00 40.53 108 ILE D O 1
ATOM 10672 N N . GLY D 1 101 ? 75.419 22.340 12.792 1.00 39.38 109 GLY D N 1
ATOM 10673 C CA . GLY D 1 101 ? 75.717 21.074 13.431 1.00 39.16 109 GLY D CA 1
ATOM 10674 C C . GLY D 1 101 ? 76.675 21.267 14.592 1.00 38.23 109 GLY D C 1
ATOM 10675 O O . GLY D 1 101 ? 77.653 22.011 14.504 1.00 37.89 109 GLY D O 1
ATOM 10676 N N . ARG D 1 102 ? 76.372 20.599 15.703 1.00 38.60 110 ARG D N 1
ATOM 10677 C CA . ARG D 1 102 ? 77.208 20.645 16.896 1.00 39.86 110 ARG D CA 1
ATOM 10678 C C . ARG D 1 102 ? 77.490 19.219 17.338 1.00 38.08 110 ARG D C 1
ATOM 10679 O O . ARG D 1 102 ? 76.557 18.452 17.601 1.00 39.98 110 ARG D O 1
ATOM 10687 N N . GLY D 1 103 ? 78.773 18.859 17.391 1.00 32.85 111 GLY D N 1
ATOM 10688 C CA . GLY D 1 103 ? 79.202 17.618 17.992 1.00 34.26 111 GLY D CA 1
ATOM 10689 C C . GLY D 1 103 ? 79.639 17.823 19.437 1.00 34.28 111 GLY D C 1
ATOM 10690 O O . GLY D 1 103 ? 79.635 18.929 19.969 1.00 35.59 111 GLY D O 1
ATOM 10691 N N . GLN D 1 104 ? 80.025 16.710 20.064 1.00 35.77 112 GLN D N 1
ATOM 10692 C CA . GLN D 1 104 ? 80.474 16.650 21.453 1.00 36.44 112 GLN D CA 1
ATOM 10693 C C . GLN D 1 104 ? 79.273 16.645 22.394 1.00 38.43 112 GLN D C 1
ATOM 10694 O O . GLN D 1 104 ? 78.212 17.183 22.052 1.00 35.39 112 GLN D O 1
ATOM 10700 N N . PRO D 1 105 ? 79.393 16.051 23.579 1.00 34.56 113 PRO D N 1
ATOM 10701 C CA . PRO D 1 105 ? 78.248 15.998 24.493 1.00 35.18 113 PRO D CA 1
ATOM 10702 C C . PRO D 1 105 ? 77.955 17.357 25.105 1.00 32.26 113 PRO D C 1
ATOM 10703 O O . PRO D 1 105 ? 78.807 18.246 25.166 1.00 29.08 113 PRO D O 1
ATOM 10707 N N . LEU D 1 106 ? 76.713 17.512 25.560 1.00 28.69 114 LEU D N 1
ATOM 10708 C CA . LEU D 1 106 ? 76.375 18.656 26.391 1.00 28.43 114 LEU D CA 1
ATOM 10709 C C . LEU D 1 106 ? 77.182 18.593 27.680 1.00 29.22 114 LEU D C 1
ATOM 10710 O O . LEU D 1 106 ? 77.444 17.513 28.214 1.00 28.27 114 LEU D O 1
ATOM 10715 N N . GLY D 1 107 ? 77.586 19.754 28.175 1.00 29.50 115 GLY D N 1
ATOM 10716 C CA . GLY D 1 107 ? 78.349 19.807 29.408 1.00 34.84 115 GLY D CA 1
ATOM 10717 C C . GLY D 1 107 ? 78.631 21.242 29.787 1.00 34.41 115 GLY D C 1
ATOM 10718 O O . GLY D 1 107 ? 78.320 22.180 29.045 1.00 34.43 115 GLY D O 1
ATOM 10719 N N . VAL D 1 108 ? 79.232 21.399 30.964 1.00 32.44 116 VAL D N 1
ATOM 10720 C CA . VAL D 1 108 ? 79.510 22.708 31.539 1.00 31.05 116 VAL D CA 1
ATOM 10721 C C . VAL D 1 108 ? 80.947 22.726 32.038 1.00 35.11 116 VAL D C 1
ATOM 10722 O O . VAL D 1 108 ? 81.368 21.818 32.763 1.00 36.75 116 VAL D O 1
ATOM 10726 N N . GLY D 1 109 ? 81.698 23.756 31.645 1.00 33.30 117 GLY D N 1
ATOM 10727 C CA . GLY D 1 109 ? 83.022 23.991 32.174 1.00 40.45 117 GLY D CA 1
ATOM 10728 C C . GLY D 1 109 ? 83.001 25.045 33.275 1.00 37.13 117 GLY D C 1
ATOM 10729 O O . GLY D 1 109 ? 81.996 25.706 33.523 1.00 36.77 117 GLY D O 1
ATOM 10730 N N . VAL D 1 110 ? 84.147 25.187 33.945 1.00 29.52 118 VAL D N 1
ATOM 10731 C CA . VAL D 1 110 ? 84.309 26.189 34.988 1.00 28.06 118 VAL D CA 1
ATOM 10732 C C . VAL D 1 110 ? 85.576 26.987 34.716 1.00 32.15 118 VAL D C 1
ATOM 10733 O O . VAL D 1 110 ? 86.487 26.541 34.017 1.00 30.89 118 VAL D O 1
ATOM 10737 N N . SER D 1 111 ? 85.610 28.194 35.274 1.00 30.78 119 SER D N 1
ATOM 10738 C CA . SER D 1 111 ? 86.752 29.085 35.150 1.00 32.32 119 SER D CA 1
ATOM 10739 C C . SER D 1 111 ? 87.016 29.727 36.501 1.00 33.88 119 SER D C 1
ATOM 10740 O O . SER D 1 111 ? 86.105 29.884 37.318 1.00 31.06 119 SER D O 1
ATOM 10743 N N . GLY D 1 112 ? 88.269 30.096 36.732 1.00 29.13 120 GLY D N 1
ATOM 10744 C CA . GLY D 1 112 ? 88.641 30.652 38.010 1.00 34.88 120 GLY D CA 1
ATOM 10745 C C . GLY D 1 112 ? 89.872 31.523 37.912 1.00 35.74 120 GLY D C 1
ATOM 10746 O O . GLY D 1 112 ? 90.315 31.894 36.822 1.00 32.90 120 GLY D O 1
ATOM 10747 N N . HIS D 1 113 ? 90.419 31.845 39.083 1.00 32.76 121 HIS D N 1
ATOM 10748 C CA . HIS D 1 113 ? 91.575 32.695 39.194 1.00 30.48 121 HIS D CA 1
ATOM 10749 C C . HIS D 1 113 ? 92.326 32.224 40.432 1.00 33.10 121 HIS D C 1
ATOM 10750 O O . HIS D 1 113 ? 91.712 32.124 41.506 1.00 28.67 121 HIS D O 1
ATOM 10757 N N . PRO D 1 114 ? 93.624 31.918 40.329 1.00 29.76 122 PRO D N 1
ATOM 10758 C CA . PRO D 1 114 ? 94.375 31.542 41.538 1.00 33.53 122 PRO D CA 1
ATOM 10759 C C . PRO D 1 114 ? 94.527 32.684 42.526 1.00 31.83 122 PRO D C 1
ATOM 10760 O O . PRO D 1 114 ? 94.831 32.432 43.699 1.00 33.72 122 PRO D O 1
ATOM 10764 N N . TYR D 1 115 ? 94.323 33.922 42.087 1.00 32.41 123 TYR D N 1
ATOM 10765 C CA . TYR D 1 115 ? 94.380 35.115 42.926 1.00 32.13 123 TYR D CA 1
ATOM 10766 C C . TYR D 1 115 ? 93.134 35.966 42.718 1.00 34.54 123 TYR D C 1
ATOM 10767 O O . TYR D 1 115 ? 93.211 37.159 42.417 1.00 35.79 123 TYR D O 1
ATOM 10776 N N . LEU D 1 116 ? 91.958 35.362 42.867 1.00 33.24 124 LEU D N 1
ATOM 10777 C CA . LEU D 1 116 ? 90.724 36.120 42.729 1.00 30.16 124 LEU D CA 1
ATOM 10778 C C . LEU D 1 116 ? 90.582 37.099 43.886 1.00 33.62 124 LEU D C 1
ATOM 10779 O O . LEU D 1 116 ? 90.849 36.762 45.044 1.00 32.33 124 LEU D O 1
ATOM 10784 N N . ASN D 1 117 ? 90.169 38.328 43.569 1.00 32.34 125 ASN D N 1
ATOM 10785 C CA . ASN D 1 117 ? 89.951 39.347 44.594 1.00 33.19 125 ASN D CA 1
ATOM 10786 C C . ASN D 1 117 ? 88.588 39.108 45.244 1.00 39.19 125 ASN D C 1
ATOM 10787 O O . ASN D 1 117 ? 87.619 39.847 45.057 1.00 34.25 125 ASN D O 1
ATOM 10792 N N . LYS D 1 118 ? 88.526 38.017 45.997 1.00 35.46 126 LYS D N 1
ATOM 10793 C CA . LYS D 1 118 ? 87.451 37.756 46.939 1.00 34.12 126 LYS D CA 1
ATOM 10794 C C . LYS D 1 118 ? 88.006 37.966 48.339 1.00 36.95 126 LYS D C 1
ATOM 10795 O O . LYS D 1 118 ? 89.040 37.390 48.689 1.00 35.63 126 LYS D O 1
ATOM 10801 N N . PHE D 1 119 ? 87.341 38.812 49.122 1.00 36.99 127 PHE D N 1
ATOM 10802 C CA . PHE D 1 119 ? 87.783 39.074 50.484 1.00 41.04 127 PHE D CA 1
ATOM 10803 C C . PHE D 1 119 ? 86.956 38.244 51.457 1.00 37.44 127 PHE D C 1
ATOM 10804 O O . PHE D 1 119 ? 87.446 37.249 52.000 1.00 40.34 127 PHE D O 1
ATOM 10812 N N . ASP D 1 120 ? 85.700 38.624 51.664 1.00 35.81 128 ASP D N 1
ATOM 10813 C CA . ASP D 1 120 ? 84.807 37.913 52.564 1.00 36.64 128 ASP D CA 1
ATOM 10814 C C . ASP D 1 120 ? 83.617 37.347 51.804 1.00 36.82 128 ASP D C 1
ATOM 10815 O O . ASP D 1 120 ? 83.232 37.853 50.745 1.00 32.33 128 ASP D O 1
ATOM 10820 N N . ASP D 1 121 ? 83.059 36.270 52.352 1.00 34.39 129 ASP D N 1
ATOM 10821 C CA . ASP D 1 121 ? 81.757 35.763 51.936 1.00 37.11 129 ASP D CA 1
ATOM 10822 C C . ASP D 1 121 ? 80.693 36.561 52.678 1.00 35.90 129 ASP D C 1
ATOM 10823 O O . ASP D 1 121 ? 80.604 36.492 53.908 1.00 34.18 129 ASP D O 1
ATOM 10828 N N . THR D 1 122 ? 79.891 37.328 51.940 1.00 31.59 130 THR D N 1
ATOM 10829 C CA . THR D 1 122 ? 78.948 38.267 52.536 1.00 37.68 130 THR D CA 1
ATOM 10830 C C . THR D 1 122 ? 77.512 37.756 52.495 1.00 30.68 130 THR D C 1
ATOM 10831 O O . THR D 1 122 ? 76.570 38.557 52.503 1.00 34.50 130 THR D O 1
ATOM 10835 N N . GLU D 1 123 ? 77.321 36.438 52.473 1.00 33.46 131 GLU D N 1
ATOM 10836 C CA . GLU D 1 123 ? 75.980 35.878 52.357 1.00 34.02 131 GLU D CA 1
ATOM 10837 C C . GLU D 1 123 ? 75.289 35.701 53.708 1.00 32.00 131 GLU D C 1
ATOM 10838 O O . GLU D 1 123 ? 74.093 35.987 53.824 1.00 30.53 131 GLU D O 1
ATOM 10844 N N . THR D 1 124 ? 76.005 35.245 54.739 1.00 30.48 132 THR D N 1
ATOM 10845 C CA . THR D 1 124 ? 75.354 34.923 56.007 1.00 33.51 132 THR D CA 1
ATOM 10846 C C . THR D 1 124 ? 76.105 35.434 57.232 1.00 35.31 132 THR D C 1
ATOM 10847 O O . THR D 1 124 ? 75.474 35.883 58.196 1.00 34.78 132 THR D O 1
ATOM 10851 N N . SER D 1 125 ? 77.436 35.359 57.227 1.00 32.54 133 SER D N 1
ATOM 10852 C CA . SER D 1 125 ? 78.226 35.667 58.420 1.00 35.18 133 SER D CA 1
ATOM 10853 C C . SER D 1 125 ? 79.474 36.435 58.009 1.00 33.66 133 SER D C 1
ATOM 10854 O O . SER D 1 125 ? 80.368 35.876 57.366 1.00 35.37 133 SER D O 1
ATOM 10857 N N . ASN D 1 126 ? 79.540 37.713 58.395 1.00 32.95 134 ASN D N 1
ATOM 10858 C CA . ASN D 1 126 ? 80.666 38.579 58.072 1.00 36.39 134 ASN D CA 1
ATOM 10859 C C . ASN D 1 126 ? 80.734 39.666 59.149 1.00 38.35 134 ASN D C 1
ATOM 10860 O O . ASN D 1 126 ? 80.438 40.839 58.924 1.00 36.02 134 ASN D O 1
ATOM 10865 N N . ARG D 1 127 ? 81.143 39.263 60.350 1.00 35.95 135 ARG D N 1
ATOM 10866 C CA . ARG D 1 127 ? 81.163 40.150 61.504 1.00 41.92 135 ARG D CA 1
ATOM 10867 C C . ARG D 1 127 ? 82.383 41.066 61.482 1.00 40.53 135 ARG D C 1
ATOM 10868 O O . ARG D 1 127 ? 83.386 40.804 60.812 1.00 38.02 135 ARG D O 1
ATOM 10876 N N . TYR D 1 128 ? 82.286 42.150 62.245 1.00 36.68 136 TYR D N 1
ATOM 10877 C CA . TYR D 1 128 ? 83.417 43.033 62.459 1.00 38.13 136 TYR D CA 1
ATOM 10878 C C . TYR D 1 128 ? 84.337 42.457 63.530 1.00 39.91 136 TYR D C 1
ATOM 10879 O O . TYR D 1 128 ? 83.909 41.656 64.364 1.00 40.72 136 TYR D O 1
ATOM 10888 N N . PRO D 1 129 ? 85.625 42.839 63.523 1.00 40.49 137 PRO D N 1
ATOM 10889 C CA . PRO D 1 129 ? 86.271 43.729 62.553 1.00 38.89 137 PRO D CA 1
ATOM 10890 C C . PRO D 1 129 ? 86.719 42.988 61.297 1.00 39.61 137 PRO D C 1
ATOM 10891 O O . PRO D 1 129 ? 86.723 41.757 61.281 1.00 42.00 137 PRO D O 1
ATOM 10895 N N . ALA D 1 130 ? 87.094 43.732 60.261 1.00 44.83 138 ALA D N 1
ATOM 10896 C CA . ALA D 1 130 ? 87.579 43.117 59.034 1.00 47.97 138 ALA D CA 1
ATOM 10897 C C . ALA D 1 130 ? 88.954 42.493 59.250 1.00 48.63 138 ALA D C 1
ATOM 10898 O O . ALA D 1 130 ? 89.761 42.969 60.054 1.00 50.09 138 ALA D O 1
ATOM 10900 N N . GLN D 1 131 ? 89.215 41.417 58.514 1.00 54.67 139 GLN D N 1
ATOM 10901 C CA . GLN D 1 131 ? 90.476 40.705 58.651 1.00 58.91 139 GLN D CA 1
ATOM 10902 C C . GLN D 1 131 ? 91.638 41.593 58.203 1.00 55.77 139 GLN D C 1
ATOM 10903 O O . GLN D 1 131 ? 91.497 42.367 57.251 1.00 46.35 139 GLN D O 1
ATOM 10909 N N . PRO D 1 132 ? 92.793 41.510 58.859 1.00 60.22 140 PRO D N 1
ATOM 10910 C CA . PRO D 1 132 ? 93.970 42.239 58.375 1.00 62.59 140 PRO D CA 1
ATOM 10911 C C . PRO D 1 132 ? 94.619 41.540 57.188 1.00 58.89 140 PRO D C 1
ATOM 10912 O O . PRO D 1 132 ? 94.360 40.372 56.893 1.00 52.86 140 PRO D O 1
ATOM 10916 N N . GLY D 1 133 ? 95.481 42.283 56.510 1.00 64.73 141 GLY D N 1
ATOM 10917 C CA . GLY D 1 133 ? 96.262 41.751 55.407 1.00 61.42 141 GLY D CA 1
ATOM 10918 C C . GLY D 1 133 ? 96.356 42.702 54.230 1.00 51.12 141 GLY D C 1
ATOM 10919 O O . GLY D 1 133 ? 95.492 43.552 54.008 1.00 45.75 141 GLY D O 1
ATOM 10920 N N . SER D 1 134 ? 97.432 42.557 53.456 1.00 44.42 142 SER D N 1
ATOM 10921 C CA . SER D 1 134 ? 97.622 43.318 52.229 1.00 45.60 142 SER D CA 1
ATOM 10922 C C . SER D 1 134 ? 97.346 42.501 50.973 1.00 44.04 142 SER D C 1
ATOM 10923 O O . SER D 1 134 ? 97.205 43.084 49.892 1.00 41.95 142 SER D O 1
ATOM 10926 N N . ASP D 1 135 ? 97.274 41.174 51.087 1.00 42.45 143 ASP D N 1
ATOM 10927 C CA . ASP D 1 135 ? 96.961 40.300 49.956 1.00 39.68 143 ASP D CA 1
ATOM 10928 C C . ASP D 1 135 ? 96.132 39.142 50.505 1.00 38.82 143 ASP D C 1
ATOM 10929 O O . ASP D 1 135 ? 96.683 38.183 51.055 1.00 35.02 143 ASP D O 1
ATOM 10934 N N . ASN D 1 136 ? 94.810 39.244 50.362 1.00 36.94 144 ASN D N 1
ATOM 10935 C CA . ASN D 1 136 ? 93.872 38.228 50.822 1.00 37.46 144 ASN D CA 1
ATOM 10936 C C . ASN D 1 136 ? 93.172 37.531 49.658 1.00 38.07 144 ASN D C 1
ATOM 10937 O O . ASN D 1 136 ? 92.061 37.018 49.808 1.00 34.73 144 ASN D O 1
ATOM 10942 N N . ARG D 1 137 ? 93.809 37.512 48.493 1.00 31.25 145 ARG D N 1
ATOM 10943 C CA . ARG D 1 137 ? 93.216 36.881 47.326 1.00 34.52 145 ARG D CA 1
ATOM 10944 C C . ARG D 1 137 ? 93.172 35.367 47.506 1.00 30.84 145 ARG D C 1
ATOM 10945 O O . ARG D 1 137 ? 93.959 34.784 48.256 1.00 33.72 145 ARG D O 1
ATOM 10953 N N . GLU D 1 138 ? 92.225 34.731 46.818 1.00 31.50 146 GLU D N 1
ATOM 10954 C CA . GLU D 1 138 ? 91.967 33.308 46.981 1.00 32.99 146 GLU D CA 1
ATOM 10955 C C . GLU D 1 138 ? 91.853 32.637 45.618 1.00 31.36 146 GLU D C 1
ATOM 10956 O O . GLU D 1 138 ? 91.568 33.277 44.602 1.00 32.50 146 GLU D O 1
ATOM 10962 N N . CYS D 1 139 ? 92.079 31.326 45.617 1.00 29.46 147 CYS D N 1
ATOM 10963 C CA . CYS D 1 139 ? 92.042 30.517 44.401 1.00 32.63 147 CYS D CA 1
ATOM 10964 C C . CYS D 1 139 ? 90.645 29.922 44.273 1.00 31.79 147 CYS D C 1
ATOM 10965 O O . CYS D 1 139 ? 90.338 28.892 44.877 1.00 32.26 147 CYS D O 1
ATOM 10968 N N . LEU D 1 140 ? 89.797 30.569 43.475 1.00 29.30 148 LEU D N 1
ATOM 10969 C CA . LEU D 1 140 ? 88.391 30.208 43.365 1.00 28.77 148 LEU D CA 1
ATOM 10970 C C . LEU D 1 140 ? 87.998 30.053 41.902 1.00 32.39 148 LEU D C 1
ATOM 10971 O O . LEU D 1 140 ? 88.606 30.642 41.004 1.00 30.07 148 LEU D O 1
ATOM 10976 N N . SER D 1 141 ? 86.954 29.256 41.677 1.00 27.36 149 SER D N 1
ATOM 10977 C CA . SER D 1 141 ? 86.419 29.023 40.344 1.00 29.75 149 SER D CA 1
ATOM 10978 C C . SER D 1 141 ? 84.900 29.118 40.401 1.00 34.33 149 SER D C 1
ATOM 10979 O O . SER D 1 141 ? 84.298 29.175 41.476 1.00 28.99 149 SER D O 1
ATOM 10982 N N . MET D 1 142 ? 84.283 29.136 39.222 1.00 33.32 150 MET D N 1
ATOM 10983 C CA . MET D 1 142 ? 82.845 29.339 39.103 1.00 31.82 150 MET D CA 1
ATOM 10984 C C . MET D 1 142 ? 82.402 28.841 37.735 1.00 29.76 150 MET D C 1
ATOM 10985 O O . MET D 1 142 ? 83.219 28.672 36.826 1.00 28.85 150 MET D O 1
ATOM 10990 N N . ASP D 1 143 ? 81.097 28.606 37.597 1.00 27.55 151 ASP D N 1
ATOM 10991 C CA . ASP D 1 143 ? 80.496 28.261 36.315 1.00 32.31 151 ASP D CA 1
ATOM 10992 C C . ASP D 1 143 ? 79.712 29.465 35.810 1.00 36.73 151 ASP D C 1
ATOM 10993 O O . ASP D 1 143 ? 78.903 30.041 36.545 1.00 44.04 151 ASP D O 1
ATOM 10998 N N . TYR D 1 144 ? 79.952 29.835 34.559 1.00 34.83 152 TYR D N 1
ATOM 10999 C CA . TYR D 1 144 ? 79.528 31.127 34.051 1.00 31.57 152 TYR D CA 1
ATOM 11000 C C . TYR D 1 144 ? 78.051 31.122 33.661 1.00 31.23 152 TYR D C 1
ATOM 11001 O O . TYR D 1 144 ? 77.394 30.081 33.579 1.00 28.50 152 TYR D O 1
ATOM 11010 N N . LYS D 1 145 ? 77.537 32.328 33.424 1.00 33.63 153 LYS D N 1
ATOM 11011 C CA . LYS D 1 145 ? 76.248 32.496 32.770 1.00 37.92 153 LYS D CA 1
ATOM 11012 C C . LYS D 1 145 ? 76.184 31.643 31.511 1.00 32.66 153 LYS D C 1
ATOM 11013 O O . LYS D 1 145 ? 77.172 31.501 30.787 1.00 29.90 153 LYS D O 1
ATOM 11019 N N . GLN D 1 146 ? 75.006 31.083 31.250 1.00 29.30 154 GLN D N 1
ATOM 11020 C CA . GLN D 1 146 ? 74.791 30.233 30.090 1.00 32.61 154 GLN D CA 1
ATOM 11021 C C . GLN D 1 146 ? 74.234 31.055 28.936 1.00 35.16 154 GLN D C 1
ATOM 11022 O O . GLN D 1 146 ? 73.341 31.886 29.125 1.00 33.54 154 GLN D O 1
ATOM 11028 N N . THR D 1 147 ? 74.767 30.819 27.737 1.00 35.84 155 THR D N 1
ATOM 11029 C CA . THR D 1 147 ? 74.327 31.537 26.547 1.00 34.06 155 THR D CA 1
ATOM 11030 C C . THR D 1 147 ? 74.366 30.620 25.335 1.00 38.56 155 THR D C 1
ATOM 11031 O O . THR D 1 147 ? 75.376 29.957 25.081 1.00 33.13 155 THR D O 1
ATOM 11035 N N . GLN D 1 148 ? 73.255 30.582 24.605 1.00 33.83 156 GLN D N 1
ATOM 11036 C CA . GLN D 1 148 ? 73.206 30.104 23.232 1.00 35.25 156 GLN D CA 1
ATOM 11037 C C . GLN D 1 148 ? 72.744 31.252 22.350 1.00 34.50 156 GLN D C 1
ATOM 11038 O O . GLN D 1 148 ? 71.824 31.990 22.717 1.00 32.39 156 GLN D O 1
ATOM 11044 N N . LEU D 1 149 ? 73.371 31.404 21.189 1.00 38.82 157 LEU D N 1
ATOM 11045 C CA . LEU D 1 149 ? 72.872 32.370 20.223 1.00 37.08 157 LEU D CA 1
ATOM 11046 C C . LEU D 1 149 ? 73.426 32.035 18.853 1.00 39.23 157 LEU D C 1
ATOM 11047 O O . LEU D 1 149 ? 74.530 31.500 18.723 1.00 34.84 157 LEU D O 1
ATOM 11052 N N . CYS D 1 150 ? 72.638 32.356 17.834 1.00 36.59 158 CYS D N 1
ATOM 11053 C CA A CYS D 1 150 ? 73.081 32.241 16.454 0.62 40.70 158 CYS D CA 1
ATOM 11054 C CA B CYS D 1 150 ? 73.063 32.232 16.449 0.38 40.70 158 CYS D CA 1
ATOM 11055 C C . CYS D 1 150 ? 72.595 33.461 15.689 1.00 42.01 158 CYS D C 1
ATOM 11056 O O . CYS D 1 150 ? 71.424 33.837 15.787 1.00 41.50 158 CYS D O 1
ATOM 11061 N N . LEU D 1 151 ? 73.508 34.083 14.953 1.00 35.77 159 LEU D N 1
ATOM 11062 C CA . LEU D 1 151 ? 73.208 35.224 14.103 1.00 40.17 159 LEU D CA 1
ATOM 11063 C C . LEU D 1 151 ? 73.682 34.892 12.700 1.00 42.71 159 LEU D C 1
ATOM 11064 O O . LEU D 1 151 ? 74.753 34.302 12.528 1.00 40.15 159 LEU D O 1
ATOM 11069 N N . ILE D 1 152 ? 72.888 35.258 11.699 1.00 43.32 160 ILE D N 1
ATOM 11070 C CA . ILE D 1 152 ? 73.255 35.023 10.307 1.00 48.77 160 ILE D CA 1
ATOM 11071 C C . ILE D 1 152 ? 72.928 36.266 9.493 1.00 43.91 160 ILE D C 1
ATOM 11072 O O . ILE D 1 152 ? 71.830 36.821 9.604 1.00 42.32 160 ILE D O 1
ATOM 11077 N N . GLY D 1 153 ? 73.888 36.697 8.683 1.00 41.50 161 GLY D N 1
ATOM 11078 C CA . GLY D 1 153 ? 73.712 37.810 7.769 1.00 44.47 161 GLY D CA 1
ATOM 11079 C C . GLY D 1 153 ? 74.862 37.816 6.786 1.00 42.34 161 GLY D C 1
ATOM 11080 O O . GLY D 1 153 ? 75.771 36.986 6.859 1.00 40.90 161 GLY D O 1
ATOM 11081 N N . CYS D 1 154 ? 74.814 38.763 5.851 1.00 50.29 162 CYS D N 1
ATOM 11082 C CA . CYS D 1 154 ? 75.899 38.935 4.893 1.00 52.28 162 CYS D CA 1
ATOM 11083 C C . CYS D 1 154 ? 76.933 39.955 5.361 1.00 50.77 162 CYS D C 1
ATOM 11084 O O . CYS D 1 154 ? 77.861 40.273 4.611 1.00 48.66 162 CYS D O 1
ATOM 11087 N N . LYS D 1 155 ? 76.798 40.458 6.587 1.00 58.02 163 LYS D N 1
ATOM 11088 C CA . LYS D 1 155 ? 77.706 41.422 7.183 1.00 55.62 163 LYS D CA 1
ATOM 11089 C C . LYS D 1 155 ? 78.073 40.946 8.584 1.00 50.24 163 LYS D C 1
ATOM 11090 O O . LYS D 1 155 ? 77.215 40.403 9.290 1.00 45.49 163 LYS D O 1
ATOM 11096 N N . PRO D 1 156 ? 79.322 41.118 9.014 1.00 47.66 164 PRO D N 1
ATOM 11097 C CA . PRO D 1 156 ? 79.706 40.619 10.330 1.00 46.50 164 PRO D CA 1
ATOM 11098 C C . PRO D 1 156 ? 78.912 41.314 11.419 1.00 46.25 164 PRO D C 1
ATOM 11099 O O . PRO D 1 156 ? 78.480 42.469 11.254 1.00 47.58 164 PRO D O 1
ATOM 11103 N N . PRO D 1 157 ? 78.699 40.648 12.553 1.00 48.14 165 PRO D N 1
ATOM 11104 C CA . PRO D 1 157 ? 77.843 41.229 13.592 1.00 45.21 165 PRO D CA 1
ATOM 11105 C C . PRO D 1 157 ? 78.537 42.350 14.347 1.00 45.16 165 PRO D C 1
ATOM 11106 O O . PRO D 1 157 ? 79.766 42.411 14.433 1.00 46.33 165 PRO D O 1
ATOM 11110 N N . THR D 1 158 ? 77.722 43.239 14.905 1.00 40.11 166 THR D N 1
ATOM 11111 C CA . THR D 1 158 ? 78.193 44.376 15.682 1.00 40.56 166 THR D CA 1
ATOM 11112 C C . THR D 1 158 ? 77.949 44.101 17.158 1.00 42.26 166 THR D C 1
ATOM 11113 O O . THR D 1 158 ? 76.832 43.748 17.551 1.00 42.67 166 THR D O 1
ATOM 11117 N N . GLY D 1 159 ? 78.991 44.259 17.970 1.00 43.04 167 GLY D N 1
ATOM 11118 C CA . GLY D 1 159 ? 78.885 44.067 19.397 1.00 40.65 167 GLY D CA 1
ATOM 11119 C C . GLY D 1 159 ? 78.876 45.388 20.150 1.00 42.41 167 GLY D C 1
ATOM 11120 O O . GLY D 1 159 ? 79.184 46.448 19.611 1.00 41.73 167 GLY D O 1
ATOM 11121 N N . GLU D 1 160 ? 78.496 45.302 21.423 1.00 42.86 168 GLU D N 1
ATOM 11122 C CA . GLU D 1 160 ? 78.554 46.431 22.338 1.00 41.72 168 GLU D CA 1
ATOM 11123 C C . GLU D 1 160 ? 79.331 46.024 23.581 1.00 40.97 168 GLU D C 1
ATOM 11124 O O . GLU D 1 160 ? 79.248 44.876 24.030 1.00 39.98 168 GLU D O 1
ATOM 11130 N N . HIS D 1 161 ? 80.092 46.967 24.128 1.00 40.10 169 HIS D N 1
ATOM 11131 C CA . HIS D 1 161 ? 80.822 46.738 25.365 1.00 39.99 169 HIS D CA 1
ATOM 11132 C C . HIS D 1 161 ? 81.201 48.088 25.950 1.00 41.92 169 HIS D C 1
ATOM 11133 O O . HIS D 1 161 ? 81.282 49.093 25.239 1.00 44.11 169 HIS D O 1
ATOM 11140 N N . TRP D 1 162 ? 81.439 48.096 27.256 1.00 39.90 170 TRP D N 1
ATOM 11141 C CA . TRP D 1 162 ? 81.818 49.307 27.967 1.00 38.61 170 TRP D CA 1
ATOM 11142 C C . TRP D 1 162 ? 83.332 49.367 28.104 1.00 41.22 170 TRP D C 1
ATOM 11143 O O . TRP D 1 162 ? 83.969 48.376 28.475 1.00 38.23 170 TRP D O 1
ATOM 11154 N N . GLY D 1 163 ? 83.901 50.531 27.791 1.00 40.07 171 GLY D N 1
ATOM 11155 C CA . GLY D 1 163 ? 85.319 50.767 27.956 1.00 42.43 171 GLY D CA 1
ATOM 11156 C C . GLY D 1 163 ? 85.559 52.126 28.582 1.00 42.44 171 GLY D C 1
ATOM 11157 O O . GLY D 1 163 ? 84.618 52.851 28.914 1.00 40.39 171 GLY D O 1
ATOM 11158 N N . LYS D 1 164 ? 86.836 52.461 28.733 1.00 51.77 172 LYS D N 1
ATOM 11159 C CA . LYS D 1 164 ? 87.205 53.730 29.343 1.00 57.01 172 LYS D CA 1
ATOM 11160 C C . LYS D 1 164 ? 86.920 54.874 28.378 1.00 56.31 172 LYS D C 1
ATOM 11161 O O . LYS D 1 164 ? 87.332 54.839 27.214 1.00 56.25 172 LYS D O 1
ATOM 11167 N N . GLY D 1 165 ? 86.205 55.888 28.862 1.00 56.70 173 GLY D N 1
ATOM 11168 C CA . GLY D 1 165 ? 85.864 57.043 28.062 1.00 54.80 173 GLY D CA 1
ATOM 11169 C C . GLY D 1 165 ? 86.873 58.165 28.217 1.00 60.78 173 GLY D C 1
ATOM 11170 O O . GLY D 1 165 ? 87.960 58.001 28.773 1.00 62.72 173 GLY D O 1
ATOM 11171 N N . VAL D 1 166 ? 86.489 59.338 27.711 1.00 67.43 174 VAL D N 1
ATOM 11172 C CA . VAL D 1 166 ? 87.363 60.502 27.766 1.00 79.19 174 VAL D CA 1
ATOM 11173 C C . VAL D 1 166 ? 87.557 60.922 29.217 1.00 87.37 174 VAL D C 1
ATOM 11174 O O . VAL D 1 166 ? 86.626 60.864 30.032 1.00 87.04 174 VAL D O 1
ATOM 11178 N N . ALA D 1 167 ? 88.778 61.354 29.545 1.00 104.24 175 ALA D N 1
ATOM 11179 C CA . ALA D 1 167 ? 89.105 61.691 30.927 1.00 112.02 175 ALA D CA 1
ATOM 11180 C C . ALA D 1 167 ? 88.174 62.765 31.475 1.00 115.13 175 ALA D C 1
ATOM 11181 O O . ALA D 1 167 ? 87.798 62.728 32.653 1.00 117.72 175 ALA D O 1
ATOM 11183 N N . SER D 1 168 ? 87.794 63.729 30.642 1.00 108.82 176 SER D N 1
ATOM 11184 C CA . SER D 1 168 ? 86.914 64.812 31.068 1.00 108.02 176 SER D CA 1
ATOM 11185 C C . SER D 1 168 ? 87.519 65.573 32.243 1.00 109.26 176 SER D C 1
ATOM 11186 O O . SER D 1 168 ? 87.208 65.295 33.401 1.00 108.27 176 SER D O 1
ATOM 11189 N N . ASN D 1 171 ? 84.085 66.987 37.493 1.00 117.40 179 ASN D N 1
ATOM 11190 C CA . ASN D 1 171 ? 83.421 65.793 38.002 1.00 115.40 179 ASN D CA 1
ATOM 11191 C C . ASN D 1 171 ? 84.433 64.867 38.671 1.00 115.23 179 ASN D C 1
ATOM 11192 O O . ASN D 1 171 ? 84.263 63.648 38.675 1.00 110.20 179 ASN D O 1
ATOM 11197 N N . ALA D 1 172 ? 85.486 65.459 39.241 1.00 119.94 180 ALA D N 1
ATOM 11198 C CA . ALA D 1 172 ? 86.571 64.703 39.848 1.00 120.96 180 ALA D CA 1
ATOM 11199 C C . ALA D 1 172 ? 86.750 64.955 41.337 1.00 121.02 180 ALA D C 1
ATOM 11200 O O . ALA D 1 172 ? 87.420 64.155 41.999 1.00 120.40 180 ALA D O 1
ATOM 11202 N N . ALA D 1 173 ? 86.181 66.032 41.882 1.00 114.52 181 ALA D N 1
ATOM 11203 C CA . ALA D 1 173 ? 86.349 66.327 43.299 1.00 114.09 181 ALA D CA 1
ATOM 11204 C C . ALA D 1 173 ? 85.674 65.296 44.193 1.00 112.08 181 ALA D C 1
ATOM 11205 O O . ALA D 1 173 ? 86.074 65.144 45.352 1.00 111.56 181 ALA D O 1
ATOM 11207 N N . ALA D 1 174 ? 84.667 64.583 43.684 1.00 116.61 182 ALA D N 1
ATOM 11208 C CA . ALA D 1 174 ? 83.921 63.623 44.485 1.00 112.28 182 ALA D CA 1
ATOM 11209 C C . ALA D 1 174 ? 84.272 62.173 44.182 1.00 103.47 182 ALA D C 1
ATOM 11210 O O . ALA D 1 174 ? 83.969 61.299 45.002 1.00 101.81 182 ALA D O 1
ATOM 11212 N N . THR D 1 175 ? 84.897 61.894 43.040 1.00 91.65 183 THR D N 1
ATOM 11213 C CA . THR D 1 175 ? 85.211 60.519 42.674 1.00 82.47 183 THR D CA 1
ATOM 11214 C C . THR D 1 175 ? 86.230 60.513 41.543 1.00 78.62 183 THR D C 1
ATOM 11215 O O . THR D 1 175 ? 86.213 61.382 40.668 1.00 79.24 183 THR D O 1
ATOM 11219 N N . ASP D 1 176 ? 87.117 59.517 41.578 1.00 72.87 184 ASP D N 1
ATOM 11220 C CA . ASP D 1 176 ? 88.073 59.267 40.506 1.00 70.10 184 ASP D CA 1
ATOM 11221 C C . ASP D 1 176 ? 87.695 58.027 39.698 1.00 60.55 184 ASP D C 1
ATOM 11222 O O . ASP D 1 176 ? 88.554 57.388 39.085 1.00 58.23 184 ASP D O 1
ATOM 11227 N N . CYS D 1 177 ? 86.414 57.679 39.692 1.00 54.56 185 CYS D N 1
ATOM 11228 C CA . CYS D 1 177 ? 85.969 56.498 38.972 1.00 53.15 185 CYS D CA 1
ATOM 11229 C C . CYS D 1 177 ? 86.275 56.651 37.482 1.00 52.07 185 CYS D C 1
ATOM 11230 O O . CYS D 1 177 ? 86.133 57.749 36.932 1.00 51.33 185 CYS D O 1
ATOM 11233 N N . PRO D 1 178 ? 86.692 55.586 36.799 1.00 61.52 186 PRO D N 1
ATOM 11234 C CA . PRO D 1 178 ? 86.972 55.693 35.363 1.00 63.00 186 PRO D CA 1
ATOM 11235 C C . PRO D 1 178 ? 85.735 56.121 34.596 1.00 63.13 186 PRO D C 1
ATOM 11236 O O . PRO D 1 178 ? 84.624 55.648 34.883 1.00 61.55 186 PRO D O 1
ATOM 11240 N N . PRO D 1 179 ? 85.876 57.007 33.610 1.00 58.92 187 PRO D N 1
ATOM 11241 C CA . PRO D 1 179 ? 84.718 57.365 32.785 1.00 57.11 187 PRO D CA 1
ATOM 11242 C C . PRO D 1 179 ? 84.328 56.214 31.872 1.00 54.40 187 PRO D C 1
ATOM 11243 O O . PRO D 1 179 ? 85.181 55.553 31.276 1.00 53.51 187 PRO D O 1
ATOM 11247 N N . LEU D 1 180 ? 83.024 55.977 31.770 1.00 51.80 188 LEU D N 1
ATOM 11248 C CA . LEU D 1 180 ? 82.494 54.865 30.996 1.00 52.67 188 LEU D CA 1
ATOM 11249 C C . LEU D 1 180 ? 81.958 55.353 29.658 1.00 51.20 188 LEU D C 1
ATOM 11250 O O . LEU D 1 180 ? 81.304 56.397 29.580 1.00 49.58 188 LEU D O 1
ATOM 11255 N N . GLU D 1 181 ? 82.243 54.588 28.607 1.00 49.20 189 GLU D N 1
ATOM 11256 C CA . GLU D 1 181 ? 81.707 54.849 27.281 1.00 47.38 189 GLU D CA 1
ATOM 11257 C C . GLU D 1 181 ? 81.293 53.528 26.654 1.00 45.30 189 GLU D C 1
ATOM 11258 O O . GLU D 1 181 ? 81.997 52.523 26.783 1.00 45.10 189 GLU D O 1
ATOM 11264 N N . LEU D 1 182 ? 80.146 53.537 25.981 1.00 49.00 190 LEU D N 1
ATOM 11265 C CA . LEU D 1 182 ? 79.658 52.366 25.266 1.00 47.24 190 LEU D CA 1
ATOM 11266 C C . LEU D 1 182 ? 80.273 52.356 23.871 1.00 46.17 190 LEU D C 1
ATOM 11267 O O . LEU D 1 182 ? 80.083 53.300 23.097 1.00 46.39 190 LEU D O 1
ATOM 11272 N N . PHE D 1 183 ? 81.017 51.301 23.558 1.00 44.38 191 PHE D N 1
ATOM 11273 C CA . PHE D 1 183 ? 81.702 51.172 22.282 1.00 43.80 191 PHE D CA 1
ATOM 11274 C C . PHE D 1 183 ? 81.033 50.101 21.433 1.00 45.64 191 PHE D C 1
ATOM 11275 O O . PHE D 1 183 ? 80.690 49.023 21.931 1.00 40.76 191 PHE D O 1
ATOM 11283 N N . ASN D 1 184 ? 80.852 50.407 20.153 1.00 44.42 192 ASN D N 1
ATOM 11284 C CA . ASN D 1 184 ? 80.441 49.425 19.162 1.00 46.81 192 ASN D CA 1
ATOM 11285 C C . ASN D 1 184 ? 81.665 48.942 18.398 1.00 46.39 192 ASN D C 1
ATOM 11286 O O . ASN D 1 184 ? 82.583 49.718 18.121 1.00 50.46 192 ASN D O 1
ATOM 11291 N N . SER D 1 185 ? 81.671 47.658 18.058 1.00 42.20 193 SER D N 1
ATOM 11292 C CA . SER D 1 185 ? 82.760 47.087 17.278 1.00 43.67 193 SER D CA 1
ATOM 11293 C C . SER D 1 185 ? 82.252 45.828 16.593 1.00 44.91 193 SER D C 1
ATOM 11294 O O . SER D 1 185 ? 81.194 45.293 16.932 1.00 44.47 193 SER D O 1
ATOM 11297 N N . ILE D 1 186 ? 83.024 45.360 15.621 1.00 40.55 194 ILE D N 1
ATOM 11298 C CA . ILE D 1 186 ? 82.739 44.085 14.977 1.00 42.56 194 ILE D CA 1
ATOM 11299 C C . ILE D 1 186 ? 83.154 42.962 15.915 1.00 40.65 194 ILE D C 1
ATOM 11300 O O . ILE D 1 186 ? 84.257 42.977 16.474 1.00 43.51 194 ILE D O 1
ATOM 11305 N N . ILE D 1 187 ? 82.268 41.989 16.095 1.00 40.31 195 ILE D N 1
ATOM 11306 C CA . ILE D 1 187 ? 82.586 40.798 16.874 1.00 38.31 195 ILE D CA 1
ATOM 11307 C C . ILE D 1 187 ? 83.434 39.880 16.006 1.00 43.18 195 ILE D C 1
ATOM 11308 O O . ILE D 1 187 ? 83.024 39.493 14.906 1.00 39.28 195 ILE D O 1
ATOM 11313 N N . GLU D 1 188 ? 84.615 39.529 16.497 1.00 46.64 196 GLU D N 1
ATOM 11314 C CA . GLU D 1 188 ? 85.545 38.686 15.764 1.00 49.25 196 GLU D CA 1
ATOM 11315 C C . GLU D 1 188 ? 85.523 37.270 16.324 1.00 45.09 196 GLU D C 1
ATOM 11316 O O . GLU D 1 188 ? 85.114 37.033 17.462 1.00 43.34 196 GLU D O 1
ATOM 11322 N N . ASP D 1 189 ? 85.959 36.321 15.501 1.00 38.41 197 ASP D N 1
ATOM 11323 C CA . ASP D 1 189 ? 86.066 34.944 15.961 1.00 41.38 197 ASP D CA 1
ATOM 11324 C C . ASP D 1 189 ? 87.087 34.868 17.086 1.00 40.92 197 ASP D C 1
ATOM 11325 O O . ASP D 1 189 ? 88.235 35.290 16.924 1.00 39.36 197 ASP D O 1
ATOM 11330 N N . GLY D 1 190 ? 86.665 34.340 18.230 1.00 43.77 198 GLY D N 1
ATOM 11331 C CA . GLY D 1 190 ? 87.506 34.272 19.403 1.00 46.10 198 GLY D CA 1
ATOM 11332 C C . GLY D 1 190 ? 87.222 35.333 20.444 1.00 43.43 198 GLY D C 1
ATOM 11333 O O . GLY D 1 190 ? 87.752 35.237 21.557 1.00 42.13 198 GLY D O 1
ATOM 11334 N N . ASP D 1 191 ? 86.422 36.345 20.117 1.00 39.51 199 ASP D N 1
ATOM 11335 C CA . ASP D 1 191 ? 85.979 37.295 21.127 1.00 42.63 199 ASP D CA 1
ATOM 11336 C C . ASP D 1 191 ? 85.218 36.565 22.227 1.00 40.39 199 ASP D C 1
ATOM 11337 O O . ASP D 1 191 ? 84.619 35.510 22.003 1.00 36.36 199 ASP D O 1
ATOM 11342 N N . MET D 1 192 ? 85.242 37.138 23.429 1.00 37.93 200 MET D N 1
ATOM 11343 C CA . MET D 1 192 ? 84.584 36.536 24.582 1.00 35.51 200 MET D CA 1
ATOM 11344 C C . MET D 1 192 ? 83.171 37.086 24.726 1.00 34.40 200 MET D C 1
ATOM 11345 O O . MET D 1 192 ? 82.951 38.296 24.615 1.00 35.04 200 MET D O 1
ATOM 11350 N N . VAL D 1 193 ? 82.214 36.191 24.966 1.00 34.61 201 VAL D N 1
ATOM 11351 C CA . VAL D 1 193 ? 80.863 36.614 25.309 1.00 34.97 201 VAL D CA 1
ATOM 11352 C C . VAL D 1 193 ? 80.820 37.024 26.778 1.00 38.11 201 VAL D C 1
ATOM 11353 O O . VAL D 1 193 ? 81.688 36.665 27.578 1.00 34.84 201 VAL D O 1
ATOM 11357 N N . ASP D 1 194 ? 79.798 37.796 27.138 1.00 42.96 202 ASP D N 1
ATOM 11358 C CA . ASP D 1 194 ? 79.607 38.150 28.537 1.00 38.11 202 ASP D CA 1
ATOM 11359 C C . ASP D 1 194 ? 79.332 36.896 29.360 1.00 38.48 202 ASP D C 1
ATOM 11360 O O . ASP D 1 194 ? 78.750 35.921 28.877 1.00 39.49 202 ASP D O 1
ATOM 11365 N N . THR D 1 195 ? 79.749 36.936 30.625 1.00 34.14 203 THR D N 1
ATOM 11366 C CA . THR D 1 195 ? 79.798 35.752 31.470 1.00 35.53 203 THR D CA 1
ATOM 11367 C C . THR D 1 195 ? 79.002 35.888 32.759 1.00 35.89 203 THR D C 1
ATOM 11368 O O . THR D 1 195 ? 78.978 34.941 33.554 1.00 34.48 203 THR D O 1
ATOM 11372 N N . GLY D 1 196 ? 78.357 37.025 32.990 1.00 40.54 204 GLY D N 1
ATOM 11373 C CA . GLY D 1 196 ? 77.753 37.336 34.272 1.00 41.10 204 GLY D CA 1
ATOM 11374 C C . GLY D 1 196 ? 78.360 38.542 34.952 1.00 41.31 204 GLY D C 1
ATOM 11375 O O . GLY D 1 196 ? 77.800 39.024 35.947 1.00 36.15 204 GLY D O 1
ATOM 11376 N N . PHE D 1 197 ? 79.487 39.050 34.455 1.00 34.46 205 PHE D N 1
ATOM 11377 C CA . PHE D 1 197 ? 80.102 40.264 34.969 1.00 33.73 205 PHE D CA 1
ATOM 11378 C C . PHE D 1 197 ? 79.935 41.442 34.018 1.00 37.96 205 PHE D C 1
ATOM 11379 O O . PHE D 1 197 ? 80.512 42.508 34.259 1.00 39.95 205 PHE D O 1
ATOM 11387 N N . GLY D 1 198 ? 79.162 41.279 32.950 1.00 39.80 206 GLY D N 1
ATOM 11388 C CA . GLY D 1 198 ? 78.862 42.361 32.037 1.00 42.03 206 GLY D CA 1
ATOM 11389 C C . GLY D 1 198 ? 79.733 42.328 30.793 1.00 41.64 206 GLY D C 1
ATOM 11390 O O . GLY D 1 198 ? 80.719 41.593 30.693 1.00 41.16 206 GLY D O 1
ATOM 11391 N N . CYS D 1 199 ? 79.342 43.151 29.824 1.00 37.45 207 CYS D N 1
ATOM 11392 C CA . CYS D 1 199 ? 80.090 43.319 28.581 1.00 40.96 207 CYS D CA 1
ATOM 11393 C C . CYS D 1 199 ? 80.955 44.563 28.735 1.00 42.37 207 CYS D C 1
ATOM 11394 O O . CYS D 1 199 ? 80.496 45.686 28.514 1.00 45.48 207 CYS D O 1
ATOM 11397 N N . MET D 1 200 ? 82.212 44.362 29.123 1.00 45.43 208 MET D N 1
ATOM 11398 C CA . MET D 1 200 ? 83.107 45.476 29.388 1.00 48.26 208 MET D CA 1
ATOM 11399 C C . MET D 1 200 ? 84.535 45.063 29.067 1.00 42.89 208 MET D C 1
ATOM 11400 O O . MET D 1 200 ? 84.847 43.878 28.923 1.00 35.97 208 MET D O 1
ATOM 11405 N N . ASP D 1 201 ? 85.399 46.069 28.951 1.00 39.09 209 ASP D N 1
ATOM 11406 C CA . ASP D 1 201 ? 86.829 45.859 28.737 1.00 40.01 209 ASP D CA 1
ATOM 11407 C C . ASP D 1 201 ? 87.476 45.697 30.107 1.00 38.40 209 ASP D C 1
ATOM 11408 O O . ASP D 1 201 ? 87.850 46.669 30.764 1.00 37.50 209 ASP D O 1
ATOM 11413 N N . PHE D 1 202 ? 87.604 44.444 30.548 1.00 34.75 210 PHE D N 1
ATOM 11414 C CA . PHE D 1 202 ? 88.189 44.174 31.856 1.00 36.83 210 PHE D CA 1
ATOM 11415 C C . PHE D 1 202 ? 89.667 44.537 31.897 1.00 39.02 210 PHE D C 1
ATOM 11416 O O . PHE D 1 202 ? 90.177 44.934 32.952 1.00 41.04 210 PHE D O 1
ATOM 11424 N N . GLY D 1 203 ? 90.366 44.412 30.768 1.00 45.12 211 GLY D N 1
ATOM 11425 C CA . GLY D 1 203 ? 91.786 44.725 30.748 1.00 46.17 211 GLY D CA 1
ATOM 11426 C C . GLY D 1 203 ? 92.076 46.159 31.143 1.00 47.09 211 GLY D C 1
ATOM 11427 O O . GLY D 1 203 ? 93.072 46.438 31.813 1.00 49.27 211 GLY D O 1
ATOM 11428 N N . THR D 1 204 ? 91.210 47.088 30.741 1.00 42.82 212 THR D N 1
ATOM 11429 C CA . THR D 1 204 ? 91.414 48.502 31.034 1.00 44.82 212 THR D CA 1
ATOM 11430 C C . THR D 1 204 ? 90.620 48.990 32.237 1.00 47.17 212 THR D C 1
ATOM 11431 O O . THR D 1 204 ? 91.068 49.913 32.925 1.00 48.74 212 THR D O 1
ATOM 11435 N N . LEU D 1 205 ? 89.461 48.397 32.515 1.00 41.67 213 LEU D N 1
ATOM 11436 C CA . LEU D 1 205 ? 88.589 48.891 33.572 1.00 41.92 213 LEU D CA 1
ATOM 11437 C C . LEU D 1 205 ? 88.827 48.218 34.919 1.00 43.15 213 LEU D C 1
ATOM 11438 O O . LEU D 1 205 ? 88.344 48.726 35.937 1.00 41.18 213 LEU D O 1
ATOM 11443 N N . GLN D 1 206 ? 89.557 47.103 34.957 1.00 43.09 214 GLN D N 1
ATOM 11444 C CA . GLN D 1 206 ? 89.910 46.424 36.207 1.00 41.66 214 GLN D CA 1
ATOM 11445 C C . GLN D 1 206 ? 91.430 46.276 36.225 1.00 43.47 214 GLN D C 1
ATOM 11446 O O . GLN D 1 206 ? 91.980 45.315 35.680 1.00 41.74 214 GLN D O 1
ATOM 11452 N N . ALA D 1 207 ? 92.103 47.233 36.866 1.00 44.13 215 ALA D N 1
ATOM 11453 C CA . ALA D 1 207 ? 93.554 47.343 36.782 1.00 46.23 215 ALA D CA 1
ATOM 11454 C C . ALA D 1 207 ? 94.295 46.319 37.633 1.00 42.12 215 ALA D C 1
ATOM 11455 O O . ALA D 1 207 ? 95.493 46.110 37.414 1.00 41.70 215 ALA D O 1
ATOM 11457 N N . ASN D 1 208 ? 93.631 45.684 38.599 1.00 35.89 216 ASN D N 1
ATOM 11458 C CA . ASN D 1 208 ? 94.315 44.733 39.468 1.00 39.11 216 ASN D CA 1
ATOM 11459 C C . ASN D 1 208 ? 94.418 43.339 38.863 1.00 39.86 216 ASN D C 1
ATOM 11460 O O . ASN D 1 208 ? 95.133 42.495 39.417 1.00 38.12 216 ASN D O 1
ATOM 11465 N N . LYS D 1 209 ? 93.719 43.078 37.759 1.00 38.31 217 LYS D N 1
ATOM 11466 C CA . LYS D 1 209 ? 93.784 41.806 37.044 1.00 34.86 217 LYS D CA 1
ATOM 11467 C C . LYS D 1 209 ? 93.346 40.624 37.906 1.00 36.62 217 LYS D C 1
ATOM 11468 O O . LYS D 1 209 ? 93.661 39.473 37.588 1.00 39.49 217 LYS D O 1
ATOM 11474 N N . SER D 1 210 ? 92.603 40.883 38.985 1.00 32.69 218 SER D N 1
ATOM 11475 C CA . SER D 1 210 ? 92.177 39.833 39.900 1.00 34.56 218 SER D CA 1
ATOM 11476 C C . SER D 1 210 ? 90.683 39.831 40.192 1.00 35.64 218 SER D C 1
ATOM 11477 O O . SER D 1 210 ? 90.233 38.997 40.985 1.00 35.83 218 SER D O 1
ATOM 11480 N N . ASP D 1 211 ? 89.903 40.725 39.588 1.00 34.74 219 ASP D N 1
ATOM 11481 C CA . ASP D 1 211 ? 88.489 40.834 39.928 1.00 40.01 219 ASP D CA 1
ATOM 11482 C C . ASP D 1 211 ? 87.601 39.873 39.148 1.00 34.36 219 ASP D C 1
ATOM 11483 O O . ASP D 1 211 ? 86.451 39.659 39.548 1.00 34.73 219 ASP D O 1
ATOM 11488 N N . VAL D 1 212 ? 88.098 39.286 38.065 1.00 32.22 220 VAL D N 1
ATOM 11489 C CA . VAL D 1 212 ? 87.363 38.253 37.334 1.00 31.90 220 VAL D CA 1
ATOM 11490 C C . VAL D 1 212 ? 88.329 37.146 36.943 1.00 31.62 220 VAL D C 1
ATOM 11491 O O . VAL D 1 212 ? 89.553 37.332 36.964 1.00 36.62 220 VAL D O 1
ATOM 11495 N N . PRO D 1 213 ? 87.803 35.974 36.583 1.00 38.14 221 PRO D N 1
ATOM 11496 C CA . PRO D 1 213 ? 88.681 34.852 36.230 1.00 32.94 221 PRO D CA 1
ATOM 11497 C C . PRO D 1 213 ? 89.643 35.198 35.100 1.00 34.98 221 PRO D C 1
ATOM 11498 O O . PRO D 1 213 ? 89.449 36.149 34.339 1.00 34.46 221 PRO D O 1
ATOM 11502 N N . ILE D 1 214 ? 90.697 34.385 34.994 1.00 33.44 222 ILE D N 1
ATOM 11503 C CA . ILE D 1 214 ? 91.810 34.703 34.107 1.00 34.49 222 ILE D CA 1
ATOM 11504 C C . ILE D 1 214 ? 91.421 34.635 32.636 1.00 38.32 222 ILE D C 1
ATOM 11505 O O . ILE D 1 214 ? 92.125 35.200 31.791 1.00 38.39 222 ILE D O 1
ATOM 11510 N N . ASP D 1 215 ? 90.320 33.968 32.295 1.00 40.22 223 ASP D N 1
ATOM 11511 C CA . ASP D 1 215 ? 89.944 33.862 30.891 1.00 36.58 223 ASP D CA 1
ATOM 11512 C C . ASP D 1 215 ? 89.228 35.102 30.368 1.00 38.61 223 ASP D C 1
ATOM 11513 O O . ASP D 1 215 ? 88.924 35.154 29.171 1.00 35.80 223 ASP D O 1
ATOM 11518 N N . ILE D 1 216 ? 88.971 36.104 31.212 1.00 34.43 224 ILE D N 1
ATOM 11519 C CA . ILE D 1 216 ? 88.358 37.347 30.749 1.00 32.99 224 ILE D CA 1
ATOM 11520 C C . ILE D 1 216 ? 89.020 38.566 31.386 1.00 36.08 224 ILE D C 1
ATOM 11521 O O . ILE D 1 216 ? 88.752 39.704 30.984 1.00 37.82 224 ILE D O 1
ATOM 11526 N N . CYS D 1 217 ? 89.895 38.350 32.374 1.00 34.07 225 CYS D N 1
ATOM 11527 C CA . CYS D 1 217 ? 90.445 39.480 33.119 1.00 35.76 225 CYS D CA 1
ATOM 11528 C C . CYS D 1 217 ? 91.328 40.365 32.245 1.00 39.12 225 CYS D C 1
ATOM 11529 O O . CYS D 1 217 ? 91.478 41.559 32.527 1.00 41.69 225 CYS D O 1
ATOM 11532 N N . ASN D 1 218 ? 91.919 39.810 31.189 1.00 35.00 226 ASN D N 1
ATOM 11533 C CA . ASN D 1 218 ? 92.670 40.594 30.218 1.00 38.60 226 ASN D CA 1
ATOM 11534 C C . ASN D 1 218 ? 91.989 40.584 28.853 1.00 42.21 226 ASN D C 1
ATOM 11535 O O . ASN D 1 218 ? 92.655 40.640 27.817 1.00 41.01 226 ASN D O 1
ATOM 11540 N N . SER D 1 219 ? 90.661 40.516 28.844 1.00 40.77 227 SER D N 1
ATOM 11541 C CA . SER D 1 219 ? 89.884 40.426 27.619 1.00 42.08 227 SER D CA 1
ATOM 11542 C C . SER D 1 219 ? 88.733 41.420 27.669 1.00 44.34 227 SER D C 1
ATOM 11543 O O . SER D 1 219 ? 88.436 42.020 28.706 1.00 40.96 227 SER D O 1
ATOM 11546 N N . THR D 1 220 ? 88.084 41.584 26.522 1.00 39.58 228 THR D N 1
ATOM 11547 C CA . THR D 1 220 ? 86.863 42.368 26.406 1.00 41.38 228 THR D CA 1
ATOM 11548 C C . THR D 1 220 ? 85.714 41.408 26.143 1.00 38.20 228 THR D C 1
ATOM 11549 O O . THR D 1 220 ? 85.753 40.641 25.176 1.00 42.93 228 THR D O 1
ATOM 11553 N N . CYS D 1 221 ? 84.704 41.442 27.005 1.00 37.58 229 CYS D N 1
ATOM 11554 C CA . CYS D 1 221 ? 83.488 40.677 26.782 1.00 37.87 229 CYS D CA 1
ATOM 11555 C C . CYS D 1 221 ? 82.500 41.543 26.015 1.00 37.76 229 CYS D C 1
ATOM 11556 O O . CYS D 1 221 ? 82.268 42.702 26.376 1.00 35.76 229 CYS D O 1
ATOM 11559 N N . LYS D 1 222 ? 81.932 40.985 24.951 1.00 39.47 230 LYS D N 1
ATOM 11560 C CA . LYS D 1 222 ? 81.044 41.721 24.066 1.00 38.02 230 LYS D CA 1
ATOM 11561 C C . LYS D 1 222 ? 79.664 41.082 24.060 1.00 37.69 230 LYS D C 1
ATOM 11562 O O . LYS D 1 222 ? 79.534 39.853 24.087 1.00 34.26 230 LYS D O 1
ATOM 11568 N N . TYR D 1 223 ? 78.642 41.927 24.038 1.00 34.69 231 TYR D N 1
ATOM 11569 C CA . TYR D 1 223 ? 77.265 41.508 23.863 1.00 38.25 231 TYR D CA 1
ATOM 11570 C C . TYR D 1 223 ? 76.760 41.996 22.510 1.00 41.38 231 TYR D C 1
ATOM 11571 O O . TYR D 1 223 ? 77.088 43.116 22.104 1.00 42.38 231 TYR D O 1
ATOM 11580 N N . PRO D 1 224 ? 75.990 41.194 21.774 1.00 39.28 232 PRO D N 1
ATOM 11581 C CA . PRO D 1 224 ? 75.526 41.654 20.459 1.00 39.66 232 PRO D CA 1
ATOM 11582 C C . PRO D 1 224 ? 74.636 42.879 20.604 1.00 42.79 232 PRO D C 1
ATOM 11583 O O . PRO D 1 224 ? 73.736 42.917 21.447 1.00 37.56 232 PRO D O 1
ATOM 11587 N N . ASP D 1 225 ? 74.905 43.896 19.785 1.00 42.92 233 ASP D N 1
ATOM 11588 C CA . ASP D 1 225 ? 74.075 45.100 19.772 1.00 45.23 233 ASP D CA 1
ATOM 11589 C C . ASP D 1 225 ? 72.865 44.842 18.873 1.00 45.76 233 ASP D C 1
ATOM 11590 O O . ASP D 1 225 ? 72.756 45.331 17.746 1.00 45.50 233 ASP D O 1
ATOM 11595 N N . TYR D 1 226 ? 71.940 44.038 19.405 1.00 42.61 234 TYR D N 1
ATOM 11596 C CA . TYR D 1 226 ? 70.750 43.663 18.648 1.00 39.32 234 TYR D CA 1
ATOM 11597 C C . TYR D 1 226 ? 69.983 44.890 18.174 1.00 41.97 234 TYR D C 1
ATOM 11598 O O . TYR D 1 226 ? 69.488 44.923 17.042 1.00 45.85 234 TYR D O 1
ATOM 11607 N N . LEU D 1 227 ? 69.859 45.905 19.032 1.00 45.60 235 LEU D N 1
ATOM 11608 C CA . LEU D 1 227 ? 69.059 47.073 18.680 1.00 49.55 235 LEU D CA 1
ATOM 11609 C C . LEU D 1 227 ? 69.661 47.818 17.496 1.00 50.50 235 LEU D C 1
ATOM 11610 O O . LEU D 1 227 ? 68.939 48.221 16.576 1.00 51.14 235 LEU D O 1
ATOM 11615 N N . LYS D 1 228 ? 70.981 48.008 17.495 1.00 49.17 236 LYS D N 1
ATOM 11616 C CA . LYS D 1 228 ? 71.622 48.674 16.365 1.00 48.30 236 LYS D CA 1
ATOM 11617 C C . LYS D 1 228 ? 71.494 47.843 15.094 1.00 49.43 236 LYS D C 1
ATOM 11618 O O . LYS D 1 228 ? 71.186 48.379 14.023 1.00 52.46 236 LYS D O 1
ATOM 11624 N N . MET D 1 229 ? 71.719 46.530 15.195 1.00 42.35 237 MET D N 1
ATOM 11625 C CA . MET D 1 229 ? 71.681 45.678 14.010 1.00 49.32 237 MET D CA 1
ATOM 11626 C C . MET D 1 229 ? 70.277 45.572 13.428 1.00 51.18 237 MET D C 1
ATOM 11627 O O . MET D 1 229 ? 70.125 45.448 12.209 1.00 51.66 237 MET D O 1
ATOM 11632 N N . ALA D 1 230 ? 69.243 45.609 14.269 1.00 48.33 238 ALA D N 1
ATOM 11633 C CA . ALA D 1 230 ? 67.877 45.513 13.770 1.00 45.02 238 ALA D CA 1
ATOM 11634 C C . ALA D 1 230 ? 67.400 46.801 13.115 1.00 49.83 238 ALA D C 1
ATOM 11635 O O . ALA D 1 230 ? 66.482 46.757 12.288 1.00 49.75 238 ALA D O 1
ATOM 11637 N N . SER D 1 231 ? 68.003 47.939 13.452 1.00 51.42 239 SER D N 1
ATOM 11638 C CA . SER D 1 231 ? 67.550 49.231 12.956 1.00 54.46 239 SER D CA 1
ATOM 11639 C C . SER D 1 231 ? 68.372 49.752 11.786 1.00 56.12 239 SER D C 1
ATOM 11640 O O . SER D 1 231 ? 68.112 50.864 11.317 1.00 61.43 239 SER D O 1
ATOM 11643 N N . GLU D 1 232 ? 69.355 48.996 11.307 1.00 57.36 240 GLU D N 1
ATOM 11644 C CA . GLU D 1 232 ? 70.106 49.447 10.145 1.00 61.08 240 GLU D CA 1
ATOM 11645 C C . GLU D 1 232 ? 69.207 49.402 8.910 1.00 61.10 240 GLU D C 1
ATOM 11646 O O . GLU D 1 232 ? 68.416 48.467 8.749 1.00 54.17 240 GLU D O 1
ATOM 11652 N N . PRO D 1 233 ? 69.301 50.397 8.025 1.00 59.18 241 PRO D N 1
ATOM 11653 C CA . PRO D 1 233 ? 68.277 50.535 6.975 1.00 56.15 241 PRO D CA 1
ATOM 11654 C C . PRO D 1 233 ? 68.117 49.309 6.091 1.00 56.00 241 PRO D C 1
ATOM 11655 O O . PRO D 1 233 ? 66.982 48.939 5.765 1.00 55.55 241 PRO D O 1
ATOM 11659 N N . TYR D 1 234 ? 69.212 48.660 5.696 1.00 54.90 242 TYR D N 1
ATOM 11660 C CA . TYR D 1 234 ? 69.135 47.571 4.729 1.00 55.31 242 TYR D CA 1
ATOM 11661 C C . TYR D 1 234 ? 68.989 46.199 5.371 1.00 53.60 242 TYR D C 1
ATOM 11662 O O . TYR D 1 234 ? 68.564 45.257 4.691 1.00 51.40 242 TYR D O 1
ATOM 11671 N N . GLY D 1 235 ? 69.326 46.061 6.649 1.00 50.97 243 GLY D N 1
ATOM 11672 C CA . GLY D 1 235 ? 69.143 44.801 7.352 1.00 49.58 243 GLY D CA 1
ATOM 11673 C C . GLY D 1 235 ? 70.100 43.701 6.942 1.00 52.40 243 GLY D C 1
ATOM 11674 O O . GLY D 1 235 ? 69.707 42.527 6.907 1.00 49.80 243 GLY D O 1
ATOM 11675 N N . ASP D 1 236 ? 71.354 44.047 6.639 1.00 48.36 244 ASP D N 1
ATOM 11676 C CA . ASP D 1 236 ? 72.333 43.054 6.212 1.00 49.01 244 ASP D CA 1
ATOM 11677 C C . ASP D 1 236 ? 72.905 42.245 7.369 1.00 52.37 244 ASP D C 1
ATOM 11678 O O . ASP D 1 236 ? 73.458 41.164 7.135 1.00 49.73 244 ASP D O 1
ATOM 11683 N N . SER D 1 237 ? 72.790 42.737 8.604 1.00 53.83 245 SER D N 1
ATOM 11684 C CA . SER D 1 237 ? 73.437 42.078 9.733 1.00 53.80 245 SER D CA 1
ATOM 11685 C C . SER D 1 237 ? 72.663 40.853 10.208 1.00 51.66 245 SER D C 1
ATOM 11686 O O . SER D 1 237 ? 73.269 39.831 10.546 1.00 48.39 245 SER D O 1
ATOM 11689 N N . LEU D 1 238 ? 71.331 40.929 10.245 1.00 55.77 246 LEU D N 1
ATOM 11690 C CA . LEU D 1 238 ? 70.504 39.889 10.862 1.00 58.28 246 LEU D CA 1
ATOM 11691 C C . LEU D 1 238 ? 69.410 39.434 9.902 1.00 56.32 246 LEU D C 1
ATOM 11692 O O . LEU D 1 238 ? 68.287 39.944 9.944 1.00 57.52 246 LEU D O 1
ATOM 11697 N N . PHE D 1 239 ? 69.733 38.460 9.047 1.00 50.90 247 PHE D N 1
ATOM 11698 C CA . PHE D 1 239 ? 68.682 37.736 8.339 1.00 47.71 247 PHE D CA 1
ATOM 11699 C C . PHE D 1 239 ? 67.777 37.003 9.318 1.00 47.21 247 PHE D C 1
ATOM 11700 O O . PHE D 1 239 ? 66.587 36.809 9.048 1.00 47.12 247 PHE D O 1
ATOM 11708 N N . PHE D 1 240 ? 68.327 36.602 10.461 1.00 49.53 248 PHE D N 1
ATOM 11709 C CA . PHE D 1 240 ? 67.685 35.649 11.353 1.00 46.04 248 PHE D CA 1
ATOM 11710 C C . PHE D 1 240 ? 68.567 35.469 12.578 1.00 48.13 248 PHE D C 1
ATOM 11711 O O . PHE D 1 240 ? 69.797 35.492 12.462 1.00 44.00 248 PHE D O 1
ATOM 11719 N N . PHE D 1 241 ? 67.965 35.309 13.752 1.00 41.24 249 PHE D N 1
ATOM 11720 C CA . PHE D 1 241 ? 68.759 35.088 14.949 1.00 45.26 249 PHE D CA 1
ATOM 11721 C C . PHE D 1 241 ? 67.908 34.397 16.002 1.00 41.37 249 PHE D C 1
ATOM 11722 O O . PHE D 1 241 ? 66.678 34.505 16.001 1.00 36.21 249 PHE D O 1
ATOM 11730 N N . LEU D 1 242 ? 68.591 33.674 16.885 1.00 37.03 250 LEU D N 1
ATOM 11731 C CA . LEU D 1 242 ? 67.996 33.072 18.066 1.00 36.60 250 LEU D CA 1
ATOM 11732 C C . LEU D 1 242 ? 68.936 33.319 19.235 1.00 38.04 250 LEU D C 1
ATOM 11733 O O . LEU D 1 242 ? 70.145 33.477 19.048 1.00 34.11 250 LEU D O 1
ATOM 11738 N N . ARG D 1 243 ? 68.376 33.358 20.442 1.00 37.09 251 ARG D N 1
ATOM 11739 C CA . ARG D 1 243 ? 69.172 33.625 21.631 1.00 36.91 251 ARG D CA 1
ATOM 11740 C C . ARG D 1 243 ? 68.487 33.020 22.845 1.00 38.64 251 ARG D C 1
ATOM 11741 O O . ARG D 1 243 ? 67.257 33.032 22.943 1.00 35.37 251 ARG D O 1
ATOM 11749 N N . ARG D 1 244 ? 69.294 32.496 23.767 1.00 36.63 252 ARG D N 1
ATOM 11750 C CA . ARG D 1 244 ? 68.778 31.938 25.014 1.00 36.86 252 ARG D CA 1
ATOM 11751 C C . ARG D 1 244 ? 69.846 32.111 26.086 1.00 37.76 252 ARG D C 1
ATOM 11752 O O . ARG D 1 244 ? 70.868 31.418 26.064 1.00 36.04 252 ARG D O 1
ATOM 11760 N N . GLU D 1 245 ? 69.606 33.031 27.015 1.00 33.87 253 GLU D N 1
ATOM 11761 C CA . GLU D 1 245 ? 70.515 33.321 28.113 1.00 34.22 253 GLU D CA 1
ATOM 11762 C C . GLU D 1 245 ? 69.860 32.934 29.432 1.00 35.34 253 GLU D C 1
ATOM 11763 O O . GLU D 1 245 ? 68.633 32.972 29.564 1.00 35.07 253 GLU D O 1
ATOM 11769 N N . GLN D 1 246 ? 70.682 32.562 30.412 1.00 33.35 254 GLN D N 1
ATOM 11770 C CA . GLN D 1 246 ? 70.156 32.343 31.751 1.00 30.18 254 GLN D CA 1
ATOM 11771 C C . GLN D 1 246 ? 71.289 32.322 32.766 1.00 28.79 254 GLN D C 1
ATOM 11772 O O . GLN D 1 246 ? 72.403 31.874 32.474 1.00 28.79 254 GLN D O 1
ATOM 11778 N N . MET D 1 247 ? 70.983 32.811 33.965 1.00 34.13 255 MET D N 1
ATOM 11779 C CA . MET D 1 247 ? 71.913 32.753 35.082 1.00 36.89 255 MET D CA 1
ATOM 11780 C C . MET D 1 247 ? 71.164 33.093 36.361 1.00 38.54 255 MET D C 1
ATOM 11781 O O . MET D 1 247 ? 70.079 33.683 36.331 1.00 31.09 255 MET D O 1
ATOM 11786 N N . PHE D 1 248 ? 71.759 32.696 37.485 1.00 32.51 256 PHE D N 1
ATOM 11787 C CA . PHE D 1 248 ? 71.350 33.157 38.802 1.00 31.30 256 PHE D CA 1
ATOM 11788 C C . PHE D 1 248 ? 72.610 33.446 39.605 1.00 33.31 256 PHE D C 1
ATOM 11789 O O . PHE D 1 248 ? 73.728 33.168 39.164 1.00 31.39 256 PHE D O 1
ATOM 11797 N N . VAL D 1 249 ? 72.428 34.023 40.788 1.00 31.17 257 VAL D N 1
ATOM 11798 C CA . VAL D 1 249 ? 73.546 34.369 41.661 1.00 29.42 257 VAL D CA 1
ATOM 11799 C C . VAL D 1 249 ? 73.844 33.174 42.556 1.00 30.05 257 VAL D C 1
ATOM 11800 O O . VAL D 1 249 ? 73.007 32.774 43.373 1.00 29.81 257 VAL D O 1
ATOM 11804 N N . ARG D 1 250 ? 75.041 32.606 42.406 1.00 30.58 258 ARG D N 1
ATOM 11805 C CA . ARG D 1 250 ? 75.447 31.451 43.197 1.00 35.50 258 ARG D CA 1
ATOM 11806 C C . ARG D 1 250 ? 76.063 31.854 44.535 1.00 32.42 258 ARG D C 1
ATOM 11807 O O . ARG D 1 250 ? 75.773 31.220 45.555 1.00 31.97 258 ARG D O 1
ATOM 11815 N N . HIS D 1 251 ? 76.902 32.891 44.568 1.00 28.18 259 HIS D N 1
ATOM 11816 C CA . HIS D 1 251 ? 77.531 33.307 45.817 1.00 29.43 259 HIS D CA 1
ATOM 11817 C C . HIS D 1 251 ? 77.646 34.823 45.885 1.00 30.33 259 HIS D C 1
ATOM 11818 O O . HIS D 1 251 ? 77.527 35.530 44.881 1.00 31.31 259 HIS D O 1
ATOM 11825 N N . PHE D 1 252 ? 77.879 35.308 47.105 1.00 31.31 260 PHE D N 1
ATOM 11826 C CA . PHE D 1 252 ? 77.973 36.730 47.411 1.00 30.12 260 PHE D CA 1
ATOM 11827 C C . PHE D 1 252 ? 79.310 36.994 48.092 1.00 31.96 260 PHE D C 1
ATOM 11828 O O . PHE D 1 252 ? 79.591 36.425 49.153 1.00 33.33 260 PHE D O 1
ATOM 11836 N N . PHE D 1 253 ? 80.121 37.859 47.489 1.00 31.65 261 PHE D N 1
ATOM 11837 C CA . PHE D 1 253 ? 81.434 38.217 48.006 1.00 33.27 261 PHE D CA 1
ATOM 11838 C C . PHE D 1 253 ? 81.564 39.734 48.026 1.00 37.73 261 PHE D C 1
ATOM 11839 O O . PHE D 1 253 ? 80.696 40.460 47.536 1.00 31.25 261 PHE D O 1
ATOM 11847 N N . ASN D 1 254 ? 82.669 40.216 48.594 1.00 36.33 262 ASN D N 1
ATOM 11848 C CA . ASN D 1 254 ? 83.049 41.616 48.466 1.00 34.72 262 ASN D CA 1
ATOM 11849 C C . ASN D 1 254 ? 84.522 41.703 48.088 1.00 34.59 262 ASN D C 1
ATOM 11850 O O . ASN D 1 254 ? 85.263 40.718 48.142 1.00 34.63 262 ASN D O 1
ATOM 11855 N N . ARG D 1 255 ? 84.936 42.898 47.681 1.00 37.27 263 ARG D N 1
ATOM 11856 C CA . ARG D 1 255 ? 86.264 43.128 47.134 1.00 37.45 263 ARG D CA 1
ATOM 11857 C C . ARG D 1 255 ? 87.209 43.648 48.207 1.00 40.68 263 ARG D C 1
ATOM 11858 O O . ARG D 1 255 ? 86.812 44.401 49.100 1.00 37.37 263 ARG D O 1
ATOM 11866 N N . ALA D 1 256 ? 88.470 43.240 48.106 1.00 37.04 264 ALA D N 1
ATOM 11867 C CA . ALA D 1 256 ? 89.530 43.901 48.845 1.00 42.15 264 ALA D CA 1
ATOM 11868 C C . ALA D 1 256 ? 90.010 45.122 48.066 1.00 41.44 264 ALA D C 1
ATOM 11869 O O . ALA D 1 256 ? 89.786 45.250 46.859 1.00 39.46 264 ALA D O 1
ATOM 11871 N N . GLY D 1 257 ? 90.672 46.025 48.772 1.00 47.19 265 GLY D N 1
ATOM 11872 C CA . GLY D 1 257 ? 91.118 47.280 48.204 1.00 43.52 265 GLY D CA 1
ATOM 11873 C C . GLY D 1 257 ? 90.290 48.452 48.706 1.00 44.51 265 GLY D C 1
ATOM 11874 O O . GLY D 1 257 ? 89.220 48.299 49.297 1.00 46.08 265 GLY D O 1
ATOM 11875 N N . LYS D 1 258 ? 90.816 49.646 48.453 1.00 40.98 266 LYS D N 1
ATOM 11876 C CA . LYS D 1 258 ? 90.161 50.859 48.919 1.00 44.17 266 LYS D CA 1
ATOM 11877 C C . LYS D 1 258 ? 88.813 51.038 48.233 1.00 42.07 266 LYS D C 1
ATOM 11878 O O . LYS D 1 258 ? 88.666 50.781 47.036 1.00 45.40 266 LYS D O 1
ATOM 11884 N N . LEU D 1 259 ? 87.822 51.477 49.003 1.00 43.23 267 LEU D N 1
ATOM 11885 C CA . LEU D 1 259 ? 86.507 51.773 48.450 1.00 44.46 267 LEU D CA 1
ATOM 11886 C C . LEU D 1 259 ? 86.538 53.170 47.845 1.00 44.35 267 LEU D C 1
ATOM 11887 O O . LEU D 1 259 ? 86.735 54.159 48.558 1.00 43.04 267 LEU D O 1
ATOM 11892 N N . GLY D 1 260 ? 86.351 53.250 46.526 1.00 42.48 268 GLY D N 1
ATOM 11893 C CA . GLY D 1 260 ? 86.548 54.510 45.833 1.00 43.51 268 GLY D CA 1
ATOM 11894 C C . GLY D 1 260 ? 85.475 55.539 46.123 1.00 44.60 268 GLY D C 1
ATOM 11895 O O . GLY D 1 260 ? 85.737 56.744 46.063 1.00 46.06 268 GLY D O 1
ATOM 11896 N N . GLU D 1 261 ? 84.261 55.090 46.435 1.00 43.48 269 GLU D N 1
ATOM 11897 C CA . GLU D 1 261 ? 83.132 55.980 46.700 1.00 47.38 269 GLU D CA 1
ATOM 11898 C C . GLU D 1 261 ? 82.477 55.522 47.999 1.00 43.70 269 GLU D C 1
ATOM 11899 O O . GLU D 1 261 ? 81.706 54.558 48.011 1.00 43.94 269 GLU D O 1
ATOM 11905 N N . ALA D 1 262 ? 82.794 56.212 49.090 1.00 43.43 270 ALA D N 1
ATOM 11906 C CA . ALA D 1 262 ? 82.308 55.812 50.402 1.00 41.42 270 ALA D CA 1
ATOM 11907 C C . ALA D 1 262 ? 80.792 55.942 50.487 1.00 38.95 270 ALA D C 1
ATOM 11908 O O . ALA D 1 262 ? 80.170 56.754 49.795 1.00 41.35 270 ALA D O 1
ATOM 11910 N N . VAL D 1 263 ? 80.199 55.122 51.349 1.00 39.56 271 VAL D N 1
ATOM 11911 C CA . VAL D 1 263 ? 78.751 55.190 51.571 1.00 41.95 271 VAL D CA 1
ATOM 11912 C C . VAL D 1 263 ? 78.409 56.538 52.195 1.00 45.88 271 VAL D C 1
ATOM 11913 O O . VAL D 1 263 ? 79.026 56.924 53.208 1.00 43.00 271 VAL D O 1
ATOM 11917 N N . PRO D 1 264 ? 77.461 57.300 51.645 1.00 45.03 272 PRO D N 1
ATOM 11918 C CA . PRO D 1 264 ? 77.075 58.563 52.283 1.00 44.83 272 PRO D CA 1
ATOM 11919 C C . PRO D 1 264 ? 76.623 58.347 53.719 1.00 44.19 272 PRO D C 1
ATOM 11920 O O . PRO D 1 264 ? 76.049 57.313 54.067 1.00 36.67 272 PRO D O 1
ATOM 11924 N N . ASP D 1 265 ? 76.883 59.352 54.557 1.00 50.61 273 ASP D N 1
ATOM 11925 C CA . ASP D 1 265 ? 76.615 59.241 55.985 1.00 56.34 273 ASP D CA 1
ATOM 11926 C C . ASP D 1 265 ? 75.128 59.201 56.318 1.00 52.13 273 ASP D C 1
ATOM 11927 O O . ASP D 1 265 ? 74.779 58.839 57.447 1.00 53.32 273 ASP D O 1
ATOM 11932 N N . ASP D 1 266 ? 74.248 59.553 55.383 1.00 49.17 274 ASP D N 1
ATOM 11933 C CA . ASP D 1 266 ? 72.816 59.524 55.654 1.00 49.71 274 ASP D CA 1
ATOM 11934 C C . ASP D 1 266 ? 72.201 58.145 55.451 1.00 45.96 274 ASP D C 1
ATOM 11935 O O . ASP D 1 266 ? 70.988 57.995 55.637 1.00 49.05 274 ASP D O 1
ATOM 11940 N N . LEU D 1 267 ? 72.996 57.138 55.088 1.00 35.24 275 LEU D N 1
ATOM 11941 C CA . LEU D 1 267 ? 72.495 55.790 54.850 1.00 34.35 275 LEU D CA 1
ATOM 11942 C C . LEU D 1 267 ? 72.854 54.821 55.969 1.00 38.50 275 LEU D C 1
ATOM 11943 O O . LEU D 1 267 ? 72.592 53.620 55.842 1.00 38.95 275 LEU D O 1
ATOM 11948 N N . TYR D 1 268 ? 73.446 55.301 57.057 1.00 34.06 276 TYR D N 1
ATOM 11949 C CA . TYR D 1 268 ? 73.793 54.417 58.160 1.00 36.65 276 TYR D CA 1
ATOM 11950 C C . TYR D 1 268 ? 74.179 55.258 59.365 1.00 36.68 276 TYR D C 1
ATOM 11951 O O . TYR D 1 268 ? 74.508 56.441 59.241 1.00 39.88 276 TYR D O 1
ATOM 11960 N N . ILE D 1 269 ? 74.123 54.627 60.533 1.00 42.72 277 ILE D N 1
ATOM 11961 C CA . ILE D 1 269 ? 74.597 55.218 61.778 1.00 40.46 277 ILE D CA 1
ATOM 11962 C C . ILE D 1 269 ? 75.985 54.660 62.052 1.00 42.03 277 ILE D C 1
ATOM 11963 O O . ILE D 1 269 ? 76.180 53.439 62.056 1.00 41.90 277 ILE D O 1
ATOM 11968 N N . LYS D 1 270 ? 76.950 55.551 62.266 1.00 42.26 278 LYS D N 1
ATOM 11969 C CA . LYS D 1 270 ? 78.337 55.133 62.425 1.00 42.03 278 LYS D CA 1
ATOM 11970 C C . LYS D 1 270 ? 78.477 54.099 63.536 1.00 38.83 278 LYS D C 1
ATOM 11971 O O . LYS D 1 270 ? 77.725 54.092 64.515 1.00 35.17 278 LYS D O 1
ATOM 11977 N N . GLY D 1 271 ? 79.455 53.210 63.368 1.00 41.05 279 GLY D N 1
ATOM 11978 C CA . GLY D 1 271 ? 79.807 52.246 64.387 1.00 42.97 279 GLY D CA 1
ATOM 11979 C C . GLY D 1 271 ? 80.802 52.817 65.380 1.00 43.53 279 GLY D C 1
ATOM 11980 O O . GLY D 1 271 ? 81.103 54.012 65.394 1.00 43.28 279 GLY D O 1
ATOM 11981 N N . SER D 1 272 ? 81.324 51.932 66.225 1.00 40.07 280 SER D N 1
ATOM 11982 C CA . SER D 1 272 ? 82.268 52.343 67.254 1.00 38.81 280 SER D CA 1
ATOM 11983 C C . SER D 1 272 ? 83.008 51.118 67.767 1.00 38.94 280 SER D C 1
ATOM 11984 O O . SER D 1 272 ? 82.489 50.000 67.726 1.00 39.47 280 SER D O 1
ATOM 11987 N N . GLY D 1 273 ? 84.220 51.348 68.262 1.00 42.19 281 GLY D N 1
ATOM 11988 C CA . GLY D 1 273 ? 85.048 50.268 68.754 1.00 41.02 281 GLY D CA 1
ATOM 11989 C C . GLY D 1 273 ? 85.213 49.161 67.735 1.00 38.65 281 GLY D C 1
ATOM 11990 O O . GLY D 1 273 ? 85.796 49.367 66.667 1.00 39.53 281 GLY D O 1
ATOM 11991 N N . ASN D 1 274 ? 84.681 47.980 68.055 1.00 41.14 282 ASN D N 1
ATOM 11992 C CA . ASN D 1 274 ? 84.782 46.835 67.158 1.00 48.55 282 ASN D CA 1
ATOM 11993 C C . ASN D 1 274 ? 84.277 47.160 65.755 1.00 48.84 282 ASN D C 1
ATOM 11994 O O . ASN D 1 274 ? 84.818 46.650 64.766 1.00 44.72 282 ASN D O 1
ATOM 11999 N N . THR D 1 275 ? 83.246 47.999 65.645 1.00 41.11 283 THR D N 1
ATOM 12000 C CA . THR D 1 275 ? 82.614 48.315 64.370 1.00 39.24 283 THR D CA 1
ATOM 12001 C C . THR D 1 275 ? 83.013 49.690 63.842 1.00 41.47 283 THR D C 1
ATOM 12002 O O . THR D 1 275 ? 82.311 50.247 62.990 1.00 38.51 283 THR D O 1
ATOM 12006 N N . ALA D 1 276 ? 84.130 50.244 64.320 1.00 38.32 284 ALA D N 1
ATOM 12007 C CA . ALA D 1 276 ? 84.488 51.616 63.972 1.00 39.90 284 ALA D CA 1
ATOM 12008 C C . ALA D 1 276 ? 84.955 51.733 62.525 1.00 41.06 284 ALA D C 1
ATOM 12009 O O . ALA D 1 276 ? 84.694 52.747 61.866 1.00 39.08 284 ALA D O 1
ATOM 12011 N N . VAL D 1 277 ? 85.653 50.723 62.015 1.00 41.59 285 VAL D N 1
ATOM 12012 C CA . VAL D 1 277 ? 86.222 50.762 60.671 1.00 44.39 285 VAL D CA 1
ATOM 12013 C C . VAL D 1 277 ? 85.263 50.035 59.737 1.00 42.66 285 VAL D C 1
ATOM 12014 O O . VAL D 1 277 ? 85.139 48.806 59.787 1.00 44.25 285 VAL D O 1
ATOM 12018 N N . ILE D 1 278 ? 84.595 50.794 58.868 1.00 45.62 286 ILE D N 1
ATOM 12019 C CA . ILE D 1 278 ? 83.535 50.239 58.035 1.00 45.83 286 ILE D CA 1
ATOM 12020 C C . ILE D 1 278 ? 84.120 49.261 57.024 1.00 45.70 286 ILE D C 1
ATOM 12021 O O . ILE D 1 278 ? 85.195 49.493 56.454 1.00 44.87 286 ILE D O 1
ATOM 12026 N N . GLN D 1 279 ? 83.410 48.158 56.797 1.00 40.58 287 GLN D N 1
ATOM 12027 C CA . GLN D 1 279 ? 83.816 47.176 55.805 1.00 43.31 287 GLN D CA 1
ATOM 12028 C C . GLN D 1 279 ? 83.457 47.657 54.400 1.00 43.59 287 GLN D C 1
ATOM 12029 O O . GLN D 1 279 ? 82.743 48.645 54.209 1.00 41.52 287 GLN D O 1
ATOM 12035 N N . SER D 1 280 ? 83.958 46.931 53.405 1.00 45.54 288 SER D N 1
ATOM 12036 C CA . SER D 1 280 ? 83.782 47.328 52.015 1.00 42.27 288 SER D CA 1
ATOM 12037 C C . SER D 1 280 ? 82.417 46.892 51.502 1.00 41.09 288 SER D C 1
ATOM 12038 O O . SER D 1 280 ? 82.055 45.714 51.589 1.00 37.94 288 SER D O 1
ATOM 12041 N N . SER D 1 281 ? 81.661 47.850 50.968 1.00 39.58 289 SER D N 1
ATOM 12042 C CA . SER D 1 281 ? 80.411 47.567 50.281 1.00 43.18 289 SER D CA 1
ATOM 12043 C C . SER D 1 281 ? 80.612 47.365 48.782 1.00 38.74 289 SER D C 1
ATOM 12044 O O . SER D 1 281 ? 79.642 47.436 48.019 1.00 37.14 289 SER D O 1
ATOM 12047 N N . ALA D 1 282 ? 81.850 47.127 48.346 1.00 36.91 290 ALA D N 1
ATOM 12048 C CA . ALA D 1 282 ? 82.135 46.773 46.956 1.00 43.67 290 ALA D CA 1
ATOM 12049 C C . ALA D 1 282 ? 81.785 45.299 46.774 1.00 41.09 290 ALA D C 1
ATOM 12050 O O . ALA D 1 282 ? 82.642 44.412 46.750 1.00 38.94 290 ALA D O 1
ATOM 12052 N N . PHE D 1 283 ? 80.487 45.039 46.662 1.00 37.95 291 PHE D N 1
ATOM 12053 C CA . PHE D 1 283 ? 80.000 43.678 46.534 1.00 34.13 291 PHE D CA 1
ATOM 12054 C C . PHE D 1 283 ? 80.107 43.208 45.090 1.00 38.41 291 PHE D C 1
ATOM 12055 O O . PHE D 1 283 ? 80.193 44.003 44.150 1.00 36.95 291 PHE D O 1
ATOM 12063 N N . PHE D 1 284 ? 80.109 41.885 44.921 1.00 35.94 292 PHE D N 1
ATOM 12064 C CA . PHE D 1 284 ? 80.009 41.321 43.586 1.00 40.00 292 PHE D CA 1
ATOM 12065 C C . PHE D 1 284 ? 79.512 39.894 43.714 1.00 36.84 292 PHE D C 1
ATOM 12066 O O . PHE D 1 284 ? 79.909 39.198 44.658 1.00 38.50 292 PHE D O 1
ATOM 12074 N N . PRO D 1 285 ? 78.646 39.433 42.819 1.00 40.04 293 PRO D N 1
ATOM 12075 C CA . PRO D 1 285 ? 78.189 38.044 42.895 1.00 36.21 293 PRO D CA 1
ATOM 12076 C C . PRO D 1 285 ? 78.999 37.132 41.994 1.00 33.57 293 PRO D C 1
ATOM 12077 O O . PRO D 1 285 ? 79.682 37.604 41.079 1.00 34.02 293 PRO D O 1
ATOM 12081 N N . THR D 1 286 ? 78.945 35.833 42.253 1.00 32.47 294 THR D N 1
ATOM 12082 C CA . THR D 1 286 ? 79.374 34.902 41.223 1.00 30.16 294 THR D CA 1
ATOM 12083 C C . THR D 1 286 ? 78.154 34.369 40.486 1.00 35.26 294 THR D C 1
ATOM 12084 O O . THR D 1 286 ? 77.134 34.062 41.118 1.00 30.35 294 THR D O 1
ATOM 12088 N N . PRO D 1 287 ? 78.205 34.259 39.165 1.00 29.67 295 PRO D N 1
ATOM 12089 C CA . PRO D 1 287 ? 77.061 33.733 38.423 1.00 31.70 295 PRO D CA 1
ATOM 12090 C C . PRO D 1 287 ? 77.052 32.211 38.428 1.00 32.46 295 PRO D C 1
ATOM 12091 O O . PRO D 1 287 ? 78.001 31.548 38.853 1.00 31.71 295 PRO D O 1
ATOM 12095 N N . SER D 1 288 ? 75.935 31.668 37.954 1.00 29.35 296 SER D N 1
ATOM 12096 C CA . SER D 1 288 ? 75.838 30.261 37.592 1.00 33.28 296 SER D CA 1
ATOM 12097 C C . SER D 1 288 ? 74.854 30.144 36.439 1.00 34.79 296 SER D C 1
ATOM 12098 O O . SER D 1 288 ? 73.768 30.726 36.493 1.00 35.16 296 SER D O 1
ATOM 12101 N N . GLY D 1 289 ? 75.237 29.398 35.404 1.00 35.48 297 GLY D N 1
ATOM 12102 C CA . GLY D 1 289 ? 74.358 29.178 34.270 1.00 33.87 297 GLY D CA 1
ATOM 12103 C C . GLY D 1 289 ? 73.294 28.133 34.503 1.00 36.14 297 GLY D C 1
ATOM 12104 O O . GLY D 1 289 ? 72.412 27.962 33.659 1.00 30.97 297 GLY D O 1
ATOM 12105 N N . SER D 1 290 ? 73.359 27.431 35.629 1.00 31.98 298 SER D N 1
ATOM 12106 C CA . SER D 1 290 ? 72.380 26.398 35.947 1.00 28.93 298 SER D CA 1
ATOM 12107 C C . SER D 1 290 ? 72.468 25.249 34.949 1.00 31.27 298 SER D C 1
ATOM 12108 O O . SER D 1 290 ? 73.536 24.985 34.397 1.00 33.73 298 SER D O 1
ATOM 12111 N N . ILE D 1 291 ? 71.353 24.564 34.704 1.00 31.09 299 ILE D N 1
ATOM 12112 C CA . ILE D 1 291 ? 71.385 23.287 33.999 1.00 35.26 299 ILE D CA 1
ATOM 12113 C C . ILE D 1 291 ? 71.391 23.507 32.489 1.00 34.37 299 ILE D C 1
ATOM 12114 O O . ILE D 1 291 ? 70.819 24.473 31.972 1.00 32.57 299 ILE D O 1
ATOM 12119 N N . VAL D 1 292 ? 72.052 22.597 31.774 1.00 31.55 300 VAL D N 1
ATOM 12120 C CA . VAL D 1 292 ? 71.962 22.503 30.320 1.00 35.59 300 VAL D CA 1
ATOM 12121 C C . VAL D 1 292 ? 71.116 21.282 29.994 1.00 38.76 300 VAL D C 1
ATOM 12122 O O . VAL D 1 292 ? 71.255 20.236 30.638 1.00 33.60 300 VAL D O 1
ATOM 12126 N N . THR D 1 293 ? 70.224 21.419 29.011 1.00 34.51 301 THR D N 1
ATOM 12127 C CA . THR D 1 293 ? 69.307 20.347 28.648 1.00 34.14 301 THR D CA 1
ATOM 12128 C C . THR D 1 293 ? 69.149 20.293 27.135 1.00 34.30 301 THR D C 1
ATOM 12129 O O . THR D 1 293 ? 69.201 21.320 26.453 1.00 37.13 301 THR D O 1
ATOM 12133 N N . SER D 1 294 ? 68.935 19.080 26.620 1.00 32.94 302 SER D N 1
ATOM 12134 C CA . SER D 1 294 ? 68.736 18.904 25.185 1.00 35.96 302 SER D CA 1
ATOM 12135 C C . SER D 1 294 ? 67.540 19.707 24.688 1.00 36.62 302 SER D C 1
ATOM 12136 O O . SER D 1 294 ? 67.597 20.323 23.618 1.00 33.07 302 SER D O 1
ATOM 12139 N N . GLU D 1 295 ? 66.446 19.711 25.452 1.00 35.09 303 GLU D N 1
ATOM 12140 C CA . GLU D 1 295 ? 65.210 20.329 24.985 1.00 44.13 303 GLU D CA 1
ATOM 12141 C C . GLU D 1 295 ? 65.356 21.829 24.767 1.00 42.34 303 GLU D C 1
ATOM 12142 O O . GLU D 1 295 ? 64.520 22.427 24.082 1.00 38.42 303 GLU D O 1
ATOM 12148 N N . SER D 1 296 ? 66.392 22.449 25.325 1.00 32.90 304 SER D N 1
ATOM 12149 C CA . SER D 1 296 ? 66.627 23.878 25.172 1.00 34.93 304 SER D CA 1
ATOM 12150 C C . SER D 1 296 ? 67.607 24.200 24.053 1.00 31.75 304 SER D C 1
ATOM 12151 O O . SER D 1 296 ? 67.947 25.373 23.866 1.00 34.84 304 SER D O 1
ATOM 12154 N N . GLN D 1 297 ? 68.064 23.198 23.309 1.00 36.36 305 GLN D N 1
ATOM 12155 C CA . GLN D 1 297 ? 69.082 23.418 22.292 1.00 40.07 305 GLN D CA 1
ATOM 12156 C C . GLN D 1 297 ? 68.546 24.266 21.144 1.00 42.97 305 GLN D C 1
ATOM 12157 O O . GLN D 1 297 ? 67.421 24.072 20.675 1.00 37.44 305 GLN D O 1
ATOM 12163 N N . LEU D 1 298 ? 69.368 25.213 20.694 1.00 38.93 306 LEU D N 1
ATOM 12164 C CA . LEU D 1 298 ? 69.087 25.984 19.490 1.00 43.50 306 LEU D CA 1
ATOM 12165 C C . LEU D 1 298 ? 69.689 25.364 18.237 1.00 44.01 306 LEU D C 1
ATOM 12166 O O . LEU D 1 298 ? 69.358 25.800 17.130 1.00 45.14 306 LEU D O 1
ATOM 12171 N N . PHE D 1 299 ? 70.556 24.370 18.379 1.00 36.50 307 PHE D N 1
ATOM 12172 C CA . PHE D 1 299 ? 71.379 23.884 17.284 1.00 35.87 307 PHE D CA 1
ATOM 12173 C C . PHE D 1 299 ? 70.968 22.466 16.901 1.00 33.64 307 PHE D C 1
ATOM 12174 O O . PHE D 1 299 ? 70.087 21.858 17.513 1.00 34.68 307 PHE D O 1
ATOM 12182 N N . ASN D 1 300 ? 71.620 21.942 15.863 1.00 35.01 308 ASN D N 1
ATOM 12183 C CA . ASN D 1 300 ? 71.288 20.632 15.304 1.00 36.16 308 ASN D CA 1
ATOM 12184 C C . ASN D 1 300 ? 69.834 20.572 14.838 1.00 39.02 308 ASN D C 1
ATOM 12185 O O . ASN D 1 300 ? 69.181 19.529 14.935 1.00 38.63 308 ASN D O 1
ATOM 12190 N N . LYS D 1 301 ? 69.319 21.689 14.331 1.00 37.20 309 LYS D N 1
ATOM 12191 C CA . LYS D 1 301 ? 67.979 21.745 13.767 1.00 43.63 309 LYS D CA 1
ATOM 12192 C C . LYS D 1 301 ? 67.989 22.725 12.605 1.00 41.88 309 LYS D C 1
ATOM 12193 O O . LYS D 1 301 ? 68.775 23.680 12.611 1.00 45.70 309 LYS D O 1
ATOM 12199 N N . PRO D 1 302 ? 67.135 22.527 11.604 1.00 47.15 310 PRO D N 1
ATOM 12200 C CA . PRO D 1 302 ? 67.154 23.416 10.437 1.00 47.39 310 PRO D CA 1
ATOM 12201 C C . PRO D 1 302 ? 66.424 24.725 10.694 1.00 44.30 310 PRO D C 1
ATOM 12202 O O . PRO D 1 302 ? 65.367 24.759 11.329 1.00 43.55 310 PRO D O 1
ATOM 12206 N N . TYR D 1 303 ? 67.012 25.811 10.201 1.00 42.61 311 TYR D N 1
ATOM 12207 C CA . TYR D 1 303 ? 66.353 27.108 10.132 1.00 42.98 311 TYR D CA 1
ATOM 12208 C C . TYR D 1 303 ? 65.997 27.385 8.677 1.00 45.92 311 TYR D C 1
ATOM 12209 O O . TYR D 1 303 ? 66.868 27.324 7.804 1.00 42.92 311 TYR D O 1
ATOM 12218 N N . TRP D 1 304 ? 64.729 27.686 8.418 1.00 46.35 312 TRP D N 1
ATOM 12219 C CA . TRP D 1 304 ? 64.266 28.027 7.076 1.00 47.13 312 TRP D CA 1
ATOM 12220 C C . TRP D 1 304 ? 64.135 29.544 6.993 1.00 46.29 312 TRP D C 1
ATOM 12221 O O . TRP D 1 304 ? 63.263 30.136 7.638 1.00 49.00 312 TRP D O 1
ATOM 12232 N N . LEU D 1 305 ? 65.011 30.172 6.207 1.00 46.01 313 LEU D N 1
ATOM 12233 C CA . LEU D 1 305 ? 65.054 31.631 6.096 1.00 48.13 313 LEU D CA 1
ATOM 12234 C C . LEU D 1 305 ? 64.103 32.086 4.987 1.00 54.96 313 LEU D C 1
ATOM 12235 O O . LEU D 1 305 ? 64.502 32.530 3.910 1.00 52.49 313 LEU D O 1
ATOM 12240 N N . GLN D 1 306 ? 62.808 31.973 5.286 1.00 58.93 314 GLN D N 1
ATOM 12241 C CA . GLN D 1 306 ? 61.779 32.281 4.298 1.00 67.46 314 GLN D CA 1
ATOM 12242 C C . GLN D 1 306 ? 61.566 33.786 4.162 1.00 64.42 314 GLN D C 1
ATOM 12243 O O . GLN D 1 306 ? 61.681 34.343 3.064 1.00 62.59 314 GLN D O 1
ATOM 12249 N N . ARG D 1 307 ? 61.253 34.461 5.267 1.00 58.95 315 ARG D N 1
ATOM 12250 C CA . ARG D 1 307 ? 60.945 35.889 5.243 1.00 63.11 315 ARG D CA 1
ATOM 12251 C C . ARG D 1 307 ? 61.652 36.564 6.409 1.00 50.42 315 ARG D C 1
ATOM 12252 O O . ARG D 1 307 ? 61.236 36.415 7.561 1.00 52.34 315 ARG D O 1
ATOM 12260 N N . ALA D 1 308 ? 62.712 37.306 6.108 1.00 50.48 316 ALA D N 1
ATOM 12261 C CA . ALA D 1 308 ? 63.429 38.053 7.127 1.00 50.58 316 ALA D CA 1
ATOM 12262 C C . ALA D 1 308 ? 62.595 39.238 7.605 1.00 52.48 316 ALA D C 1
ATOM 12263 O O . ALA D 1 308 ? 61.676 39.702 6.925 1.00 49.50 316 ALA D O 1
ATOM 12265 N N . GLN D 1 309 ? 62.927 39.727 8.802 1.00 58.56 317 GLN D N 1
ATOM 12266 C CA . GLN D 1 309 ? 62.254 40.905 9.336 1.00 60.64 317 GLN D CA 1
ATOM 12267 C C . GLN D 1 309 ? 62.757 42.185 8.682 1.00 60.14 317 GLN D C 1
ATOM 12268 O O . GLN D 1 309 ? 61.991 43.146 8.546 1.00 61.31 317 GLN D O 1
ATOM 12274 N N . GLY D 1 310 ? 64.025 42.215 8.272 1.00 50.55 318 GLY D N 1
ATOM 12275 C CA . GLY D 1 310 ? 64.585 43.350 7.570 1.00 51.76 318 GLY D CA 1
ATOM 12276 C C . GLY D 1 310 ? 64.312 43.286 6.079 1.00 52.01 318 GLY D C 1
ATOM 12277 O O . GLY D 1 310 ? 63.589 42.422 5.580 1.00 53.13 318 GLY D O 1
ATOM 12278 N N . HIS D 1 311 ? 64.914 44.231 5.355 1.00 52.48 319 HIS D N 1
ATOM 12279 C CA . HIS D 1 311 ? 64.679 44.336 3.920 1.00 52.47 319 HIS D CA 1
ATOM 12280 C C . HIS D 1 311 ? 65.543 43.383 3.105 1.00 49.80 319 HIS D C 1
ATOM 12281 O O . HIS D 1 311 ? 65.186 43.074 1.964 1.00 45.64 319 HIS D O 1
ATOM 12288 N N . ASN D 1 312 ? 66.662 42.912 3.652 1.00 46.34 320 ASN D N 1
ATOM 12289 C CA . ASN D 1 312 ? 67.503 41.934 2.964 1.00 49.40 320 ASN D CA 1
ATOM 12290 C C . ASN D 1 312 ? 66.997 40.545 3.332 1.00 45.05 320 ASN D C 1
ATOM 12291 O O . ASN D 1 312 ? 67.290 40.030 4.414 1.00 45.11 320 ASN D O 1
ATOM 12296 N N . ASN D 1 313 ? 66.244 39.930 2.424 1.00 42.71 321 ASN D N 1
ATOM 12297 C CA . ASN D 1 313 ? 65.632 38.627 2.685 1.00 45.27 321 ASN D CA 1
ATOM 12298 C C . ASN D 1 313 ? 66.604 37.496 2.340 1.00 43.46 321 ASN D C 1
ATOM 12299 O O . ASN D 1 313 ? 66.325 36.608 1.535 1.00 43.28 321 ASN D O 1
ATOM 12304 N N . GLY D 1 314 ? 67.772 37.547 2.976 1.00 45.11 322 GLY D N 1
ATOM 12305 C CA . GLY D 1 314 ? 68.754 36.491 2.845 1.00 48.59 322 GLY D CA 1
ATOM 12306 C C . GLY D 1 314 ? 69.677 36.599 1.653 1.00 47.00 322 GLY D C 1
ATOM 12307 O O . GLY D 1 314 ? 70.245 35.580 1.240 1.00 47.73 322 GLY D O 1
ATOM 12308 N N . ILE D 1 315 ? 69.860 37.790 1.093 1.00 43.85 323 ILE D N 1
ATOM 12309 C CA . ILE D 1 315 ? 70.688 37.956 -0.097 1.00 45.57 323 ILE D CA 1
ATOM 12310 C C . ILE D 1 315 ? 72.144 38.077 0.332 1.00 46.14 323 ILE D C 1
ATOM 12311 O O . ILE D 1 315 ? 72.509 38.982 1.089 1.00 44.18 323 ILE D O 1
ATOM 12316 N N . CYS D 1 316 ? 72.982 37.171 -0.171 1.00 47.23 324 CYS D N 1
ATOM 12317 C CA . CYS D 1 316 ? 74.390 37.116 0.218 1.00 48.46 324 CYS D CA 1
ATOM 12318 C C . CYS D 1 316 ? 75.221 37.973 -0.739 1.00 47.34 324 CYS D C 1
ATOM 12319 O O . CYS D 1 316 ? 75.958 37.483 -1.597 1.00 53.76 324 CYS D O 1
ATOM 12322 N N . TRP D 1 317 ? 75.090 39.288 -0.569 1.00 44.68 325 TRP D N 1
ATOM 12323 C CA . TRP D 1 317 ? 75.883 40.220 -1.356 1.00 49.89 325 TRP D CA 1
ATOM 12324 C C . TRP D 1 317 ? 77.368 39.933 -1.165 1.00 52.28 325 TRP D C 1
ATOM 12325 O O . TRP D 1 317 ? 77.806 39.478 -0.106 1.00 54.17 325 TRP D O 1
ATOM 12336 N N . GLY D 1 318 ? 78.147 40.201 -2.209 1.00 46.66 326 GLY D N 1
ATOM 12337 C CA . GLY D 1 318 ? 79.566 39.920 -2.165 1.00 51.53 326 GLY D CA 1
ATOM 12338 C C . GLY D 1 318 ? 79.923 38.453 -2.114 1.00 49.64 326 GLY D C 1
ATOM 12339 O O . GLY D 1 318 ? 81.097 38.124 -1.929 1.00 56.89 326 GLY D O 1
ATOM 12340 N N . ASN D 1 319 ? 78.945 37.559 -2.260 1.00 47.25 327 ASN D N 1
ATOM 12341 C CA . ASN D 1 319 ? 79.205 36.123 -2.318 1.00 47.65 327 ASN D CA 1
ATOM 12342 C C . ASN D 1 319 ? 79.827 35.621 -1.019 1.00 49.14 327 ASN D C 1
ATOM 12343 O O . ASN D 1 319 ? 80.733 34.785 -1.024 1.00 49.69 327 ASN D O 1
ATOM 12348 N N . GLN D 1 320 ? 79.335 36.137 0.103 1.00 46.68 328 GLN D N 1
ATOM 12349 C CA . GLN D 1 320 ? 79.811 35.722 1.411 1.00 52.32 328 GLN D CA 1
ATOM 12350 C C . GLN D 1 320 ? 78.644 35.726 2.386 1.00 49.91 328 GLN D C 1
ATOM 12351 O O . GLN D 1 320 ? 77.578 36.289 2.124 1.00 45.43 328 GLN D O 1
ATOM 12357 N N . LEU D 1 321 ? 78.868 35.082 3.524 1.00 48.36 329 LEU D N 1
ATOM 12358 C CA . LEU D 1 321 ? 77.862 34.949 4.563 1.00 52.47 329 LEU D CA 1
ATOM 12359 C C . LEU D 1 321 ? 78.588 34.835 5.892 1.00 43.23 329 LEU D C 1
ATOM 12360 O O . LEU D 1 321 ? 79.667 34.241 5.960 1.00 45.36 329 LEU D O 1
ATOM 12365 N N . PHE D 1 322 ? 78.005 35.418 6.937 1.00 43.43 330 PHE D N 1
ATOM 12366 C CA . PHE D 1 322 ? 78.572 35.372 8.280 1.00 47.32 330 PHE D CA 1
ATOM 12367 C C . PHE D 1 322 ? 77.611 34.635 9.198 1.00 42.57 330 PHE D C 1
ATOM 12368 O O . PHE D 1 322 ? 76.444 35.024 9.324 1.00 40.55 330 PHE D O 1
ATOM 12376 N N . VAL D 1 323 ? 78.101 33.569 9.825 1.00 39.69 331 VAL D N 1
ATOM 12377 C CA . VAL D 1 323 ? 77.351 32.812 10.819 1.00 39.03 331 VAL D CA 1
ATOM 12378 C C . VAL D 1 323 ? 78.064 32.983 12.151 1.00 40.59 331 VAL D C 1
ATOM 12379 O O . VAL D 1 323 ? 79.226 32.584 12.298 1.00 41.93 331 VAL D O 1
ATOM 12383 N N . THR D 1 324 ? 77.376 33.583 13.117 1.00 37.97 332 THR D N 1
ATOM 12384 C CA . THR D 1 324 ? 77.935 33.839 14.437 1.00 37.84 332 THR D CA 1
ATOM 12385 C C . THR D 1 324 ? 77.242 32.943 15.450 1.00 40.58 332 THR D C 1
ATOM 12386 O O . THR D 1 324 ? 76.011 32.846 15.454 1.00 37.01 332 THR D O 1
ATOM 12390 N N . VAL D 1 325 ? 78.028 32.298 16.307 1.00 36.92 333 VAL D N 1
ATOM 12391 C CA . VAL D 1 325 ? 77.498 31.349 17.277 1.00 36.17 333 VAL D CA 1
ATOM 12392 C C . VAL D 1 325 ? 78.183 31.555 18.618 1.00 36.14 333 VAL D C 1
ATOM 12393 O O . VAL D 1 325 ? 79.402 31.741 18.689 1.00 39.01 333 VAL D O 1
ATOM 12397 N N . VAL D 1 326 ? 77.384 31.533 19.681 1.00 35.51 334 VAL D N 1
ATOM 12398 C CA . VAL D 1 326 ? 77.853 31.275 21.034 1.00 35.34 334 VAL D CA 1
ATOM 12399 C C . VAL D 1 326 ? 77.086 30.064 21.537 1.00 34.55 334 VAL D C 1
ATOM 12400 O O . VAL D 1 326 ? 75.864 29.986 21.363 1.00 37.27 334 VAL D O 1
ATOM 12404 N N . ASP D 1 327 ? 77.799 29.112 22.135 1.00 34.44 335 ASP D N 1
ATOM 12405 C CA . ASP D 1 327 ? 77.158 27.908 22.662 1.00 37.61 335 ASP D CA 1
ATOM 12406 C C . ASP D 1 327 ? 77.964 27.439 23.871 1.00 33.69 335 ASP D C 1
ATOM 12407 O O . ASP D 1 327 ? 78.969 26.739 23.714 1.00 37.16 335 ASP D O 1
ATOM 12412 N N . THR D 1 328 ? 77.518 27.821 25.065 1.00 33.35 336 THR D N 1
ATOM 12413 C CA . THR D 1 328 ? 78.166 27.399 26.299 1.00 33.26 336 THR D CA 1
ATOM 12414 C C . THR D 1 328 ? 77.653 26.054 26.802 1.00 32.60 336 THR D C 1
ATOM 12415 O O . THR D 1 328 ? 78.119 25.583 27.845 1.00 32.46 336 THR D O 1
ATOM 12419 N N . THR D 1 329 ? 76.717 25.424 26.088 1.00 33.95 337 THR D N 1
ATOM 12420 C CA . THR D 1 329 ? 76.100 24.183 26.544 1.00 31.84 337 THR D CA 1
ATOM 12421 C C . THR D 1 329 ? 76.961 22.956 26.280 1.00 32.21 337 THR D C 1
ATOM 12422 O O . THR D 1 329 ? 76.551 21.846 26.637 1.00 33.49 337 THR D O 1
ATOM 12426 N N . ARG D 1 330 ? 78.132 23.124 25.672 1.00 32.64 338 ARG D N 1
ATOM 12427 C CA . ARG D 1 330 ? 79.097 22.051 25.473 1.00 33.09 338 ARG D CA 1
ATOM 12428 C C . ARG D 1 330 ? 80.469 22.494 25.963 1.00 37.91 338 ARG D C 1
ATOM 12429 O O . ARG D 1 330 ? 81.499 22.181 25.361 1.00 37.37 338 ARG D O 1
ATOM 12437 N N . SER D 1 331 ? 80.497 23.229 27.077 1.00 35.57 339 SER D N 1
ATOM 12438 C CA . SER D 1 331 ? 81.697 23.914 27.536 1.00 34.13 339 SER D CA 1
ATOM 12439 C C . SER D 1 331 ? 82.570 23.047 28.436 1.00 35.32 339 SER D C 1
ATOM 12440 O O . SER D 1 331 ? 83.459 23.577 29.111 1.00 39.09 339 SER D O 1
ATOM 12443 N N . THR D 1 332 ? 82.346 21.735 28.453 1.00 37.52 340 THR D N 1
ATOM 12444 C CA . THR D 1 332 ? 83.190 20.832 29.223 1.00 36.58 340 THR D CA 1
ATOM 12445 C C . THR D 1 332 ? 84.658 21.065 28.897 1.00 37.63 340 THR D C 1
ATOM 12446 O O . THR D 1 332 ? 85.043 21.144 27.729 1.00 37.59 340 THR D O 1
ATOM 12450 N N . ASN D 1 333 ? 85.475 21.173 29.939 1.00 33.22 341 ASN D N 1
ATOM 12451 C CA . ASN D 1 333 ? 86.924 21.241 29.800 1.00 34.53 341 ASN D CA 1
ATOM 12452 C C . ASN D 1 333 ? 87.502 19.915 30.276 1.00 33.36 341 ASN D C 1
ATOM 12453 O O . ASN D 1 333 ? 87.293 19.522 31.428 1.00 38.01 341 ASN D O 1
ATOM 12458 N N . MET D 1 334 ? 88.209 19.222 29.388 1.00 34.45 342 MET D N 1
ATOM 12459 C CA . MET D 1 334 ? 88.734 17.901 29.705 1.00 35.86 342 MET D CA 1
ATOM 12460 C C . MET D 1 334 ? 90.003 18.005 30.540 1.00 37.68 342 MET D C 1
ATOM 12461 O O . MET D 1 334 ? 90.848 18.876 30.310 1.00 36.73 342 MET D O 1
ATOM 12466 N N . THR D 1 335 ? 90.129 17.106 31.515 1.00 35.52 343 THR D N 1
ATOM 12467 C CA . THR D 1 335 ? 91.341 16.981 32.313 1.00 36.56 343 THR D CA 1
ATOM 12468 C C . THR D 1 335 ? 92.283 15.990 31.643 1.00 35.89 343 THR D C 1
ATOM 12469 O O . THR D 1 335 ? 91.880 14.870 31.313 1.00 35.32 343 THR D O 1
ATOM 12473 N N . LEU D 1 336 ? 93.532 16.404 31.449 1.00 33.22 344 LEU D N 1
ATOM 12474 C CA . LEU D 1 336 ? 94.589 15.530 30.963 1.00 33.77 344 LEU D CA 1
ATOM 12475 C C . LEU D 1 336 ? 95.707 15.481 31.995 1.00 33.71 344 LEU D C 1
ATOM 12476 O O . LEU D 1 336 ? 96.078 16.509 32.570 1.00 33.55 344 LEU D O 1
ATOM 12481 N N . CYS D 1 337 ? 96.242 14.285 32.227 1.00 33.94 345 CYS D N 1
ATOM 12482 C CA . CYS D 1 337 ? 97.299 14.091 33.211 1.00 35.46 345 CYS D CA 1
ATOM 12483 C C . CYS D 1 337 ? 98.376 13.193 32.624 1.00 37.72 345 CYS D C 1
ATOM 12484 O O . CYS D 1 337 ? 98.073 12.113 32.109 1.00 37.75 345 CYS D O 1
ATOM 12487 N N . THR D 1 338 ? 99.627 13.642 32.705 1.00 37.23 346 THR D N 1
ATOM 12488 C CA . THR D 1 338 ? 100.774 12.874 32.244 1.00 36.34 346 THR D CA 1
ATOM 12489 C C . THR D 1 338 ? 101.570 12.360 33.437 1.00 38.75 346 THR D C 1
ATOM 12490 O O . THR D 1 338 ? 101.652 13.015 34.480 1.00 35.74 346 THR D O 1
ATOM 12494 N N . GLU D 1 339 ? 102.157 11.180 33.270 1.00 39.70 347 GLU D N 1
ATOM 12495 C CA . GLU D 1 339 ? 102.986 10.559 34.295 1.00 41.98 347 GLU D CA 1
ATOM 12496 C C . GLU D 1 339 ? 104.446 10.819 33.944 1.00 46.61 347 GLU D C 1
ATOM 12497 O O . GLU D 1 339 ? 104.975 10.237 32.992 1.00 43.49 347 GLU D O 1
ATOM 12503 N N . VAL D 1 340 ? 105.091 11.704 34.707 1.00 46.63 348 VAL D N 1
ATOM 12504 C CA . VAL D 1 340 ? 106.506 11.985 34.487 1.00 49.32 348 VAL D CA 1
ATOM 12505 C C . VAL D 1 340 ? 107.357 10.804 34.932 1.00 51.31 348 VAL D C 1
ATOM 12506 O O . VAL D 1 340 ? 108.305 10.411 34.243 1.00 47.92 348 VAL D O 1
ATOM 12510 N N . THR D 1 341 ? 107.038 10.225 36.087 1.00 44.11 349 THR D N 1
ATOM 12511 C CA . THR D 1 341 ? 107.787 9.105 36.639 1.00 48.44 349 THR D CA 1
ATOM 12512 C C . THR D 1 341 ? 106.812 8.048 37.129 1.00 47.74 349 THR D C 1
ATOM 12513 O O . THR D 1 341 ? 105.916 8.346 37.925 1.00 42.50 349 THR D O 1
ATOM 12517 N N . LYS D 1 342 ? 106.992 6.818 36.657 1.00 46.87 350 LYS D N 1
ATOM 12518 C CA . LYS D 1 342 ? 106.122 5.708 37.021 1.00 48.72 350 LYS D CA 1
ATOM 12519 C C . LYS D 1 342 ? 106.683 5.025 38.263 1.00 49.74 350 LYS D C 1
ATOM 12520 O O . LYS D 1 342 ? 107.795 4.487 38.232 1.00 46.50 350 LYS D O 1
ATOM 12526 N N . GLU D 1 343 ? 105.917 5.051 39.352 1.00 43.95 351 GLU D N 1
ATOM 12527 C CA . GLU D 1 343 ? 106.335 4.436 40.604 1.00 47.03 351 GLU D CA 1
ATOM 12528 C C . GLU D 1 343 ? 105.171 3.651 41.191 1.00 41.47 351 GLU D C 1
ATOM 12529 O O . GLU D 1 343 ? 104.013 3.831 40.804 1.00 41.35 351 GLU D O 1
ATOM 12535 N N . GLY D 1 344 ? 105.497 2.768 42.139 1.00 41.34 352 GLY D N 1
ATOM 12536 C CA . GLY D 1 344 ? 104.509 1.863 42.700 1.00 44.36 352 GLY D CA 1
ATOM 12537 C C . GLY D 1 344 ? 103.504 2.527 43.618 1.00 42.19 352 GLY D C 1
ATOM 12538 O O . GLY D 1 344 ? 102.415 1.982 43.821 1.00 41.42 352 GLY D O 1
ATOM 12539 N N . THR D 1 345 ? 103.843 3.683 44.180 1.00 39.12 353 THR D N 1
ATOM 12540 C CA . THR D 1 345 ? 102.942 4.431 45.040 1.00 39.85 353 THR D CA 1
ATOM 12541 C C . THR D 1 345 ? 102.747 5.833 44.479 1.00 38.05 353 THR D C 1
ATOM 12542 O O . THR D 1 345 ? 103.581 6.350 43.729 1.00 36.55 353 THR D O 1
ATOM 12546 N N . TYR D 1 346 ? 101.634 6.447 44.868 1.00 32.74 354 TYR D N 1
ATOM 12547 C CA . TYR D 1 346 ? 101.220 7.724 44.304 1.00 38.04 354 TYR D CA 1
ATOM 12548 C C . TYR D 1 346 ? 102.025 8.869 44.905 1.00 32.39 354 TYR D C 1
ATOM 12549 O O . TYR D 1 346 ? 102.141 8.980 46.127 1.00 32.07 354 TYR D O 1
ATOM 12558 N N . LYS D 1 347 ? 102.558 9.732 44.041 1.00 35.28 355 LYS D N 1
ATOM 12559 C CA . LYS D 1 347 ? 103.254 10.941 44.466 1.00 36.69 355 LYS D CA 1
ATOM 12560 C C . LYS D 1 347 ? 102.859 12.078 43.537 1.00 34.54 355 LYS D C 1
ATOM 12561 O O . LYS D 1 347 ? 102.980 11.952 42.315 1.00 34.30 355 LYS D O 1
ATOM 12567 N N . ASN D 1 348 ? 102.401 13.189 44.121 1.00 34.22 356 ASN D N 1
ATOM 12568 C CA . ASN D 1 348 ? 101.916 14.310 43.318 1.00 34.70 356 ASN D CA 1
ATOM 12569 C C . ASN D 1 348 ? 102.970 14.791 42.328 1.00 33.19 356 ASN D C 1
ATOM 12570 O O . ASN D 1 348 ? 102.651 15.100 41.173 1.00 34.43 356 ASN D O 1
ATOM 12575 N N . ASP D 1 349 ? 104.231 14.868 42.760 1.00 35.65 357 ASP D N 1
ATOM 12576 C CA . ASP D 1 349 ? 105.290 15.394 41.904 1.00 38.44 357 ASP D CA 1
ATOM 12577 C C . ASP D 1 349 ? 105.557 14.524 40.684 1.00 38.63 357 ASP D C 1
ATOM 12578 O O . ASP D 1 349 ? 106.294 14.957 39.793 1.00 42.98 357 ASP D O 1
ATOM 12583 N N . ASN D 1 350 ? 104.991 13.324 40.617 1.00 34.90 358 ASN D N 1
ATOM 12584 C CA . ASN D 1 350 ? 105.189 12.444 39.473 1.00 37.52 358 ASN D CA 1
ATOM 12585 C C . ASN D 1 350 ? 104.212 12.708 38.334 1.00 39.26 358 ASN D C 1
ATOM 12586 O O . ASN D 1 350 ? 104.271 12.005 37.318 1.00 37.74 358 ASN D O 1
ATOM 12591 N N . PHE D 1 351 ? 103.332 13.701 38.456 1.00 34.59 359 PHE D N 1
ATOM 12592 C CA . PHE D 1 351 ? 102.298 13.934 37.459 1.00 34.43 359 PHE D CA 1
ATOM 12593 C C . PHE D 1 351 ? 102.208 15.412 37.103 1.00 34.48 359 PHE D C 1
ATOM 12594 O O . PHE D 1 351 ? 102.578 16.286 37.892 1.00 34.41 359 PHE D O 1
ATOM 12602 N N . LYS D 1 352 ? 101.716 15.676 35.891 1.00 34.67 360 LYS D N 1
ATOM 12603 C CA . LYS D 1 352 ? 101.435 17.023 35.415 1.00 37.33 360 LYS D CA 1
ATOM 12604 C C . LYS D 1 352 ? 99.990 17.093 34.945 1.00 35.16 360 LYS D C 1
ATOM 12605 O O . LYS D 1 352 ? 99.524 16.209 34.219 1.00 36.18 360 LYS D O 1
ATOM 12611 N N . GLU D 1 353 ? 99.293 18.155 35.341 1.00 36.08 361 GLU D N 1
ATOM 12612 C CA . GLU D 1 353 ? 97.875 18.329 35.053 1.00 34.23 361 GLU D CA 1
ATOM 12613 C C . GLU D 1 353 ? 97.688 19.387 33.973 1.00 34.79 361 GLU D C 1
ATOM 12614 O O . GLU D 1 353 ? 98.283 20.467 34.045 1.00 34.05 361 GLU D O 1
ATOM 12620 N N . TYR D 1 354 ? 96.853 19.076 32.983 1.00 34.51 362 TYR D N 1
ATOM 12621 C CA . TYR D 1 354 ? 96.539 19.990 31.897 1.00 33.99 362 TYR D CA 1
ATOM 12622 C C . TYR D 1 354 ? 95.027 20.084 31.740 1.00 35.63 362 TYR D C 1
ATOM 12623 O O . TYR D 1 354 ? 94.279 19.209 32.184 1.00 33.33 362 TYR D O 1
ATOM 12632 N N . VAL D 1 355 ? 94.585 21.158 31.091 1.00 33.69 363 VAL D N 1
ATOM 12633 C CA . VAL D 1 355 ? 93.182 21.347 30.743 1.00 33.41 363 VAL D CA 1
ATOM 12634 C C . VAL D 1 355 ? 93.092 21.637 29.252 1.00 38.52 363 VAL D C 1
ATOM 12635 O O . VAL D 1 355 ? 93.889 22.413 28.712 1.00 36.81 363 VAL D O 1
ATOM 12639 N N . ARG D 1 356 ? 92.120 21.013 28.588 1.00 36.53 364 ARG D N 1
ATOM 12640 C CA . ARG D 1 356 ? 91.897 21.214 27.165 1.00 36.16 364 ARG D CA 1
ATOM 12641 C C . ARG D 1 356 ? 90.404 21.297 26.892 1.00 36.95 364 ARG D C 1
ATOM 12642 O O . ARG D 1 356 ? 89.598 20.636 27.552 1.00 36.15 364 ARG D O 1
ATOM 12650 N N . HIS D 1 357 ? 90.048 22.123 25.913 1.00 34.27 365 HIS D N 1
ATOM 12651 C CA . HIS D 1 357 ? 88.674 22.251 25.456 1.00 34.17 365 HIS D CA 1
ATOM 12652 C C . HIS D 1 357 ? 88.632 22.101 23.943 1.00 34.81 365 HIS D C 1
ATOM 12653 O O . HIS D 1 357 ? 89.559 22.509 23.237 1.00 35.15 365 HIS D O 1
ATOM 12660 N N . VAL D 1 358 ? 87.541 21.516 23.452 1.00 35.98 366 VAL D N 1
ATOM 12661 C CA . VAL D 1 358 ? 87.365 21.272 22.028 1.00 35.23 366 VAL D CA 1
ATOM 12662 C C . VAL D 1 358 ? 85.990 21.765 21.605 1.00 39.37 366 VAL D C 1
ATOM 12663 O O . VAL D 1 358 ? 85.050 21.811 22.404 1.00 34.82 366 VAL D O 1
ATOM 12667 N N . GLU D 1 359 ? 85.879 22.125 20.327 1.00 39.35 367 GLU D N 1
ATOM 12668 C CA . GLU D 1 359 ? 84.615 22.533 19.731 1.00 36.97 367 GLU D CA 1
ATOM 12669 C C . GLU D 1 359 ? 84.485 21.872 18.368 1.00 41.19 367 GLU D C 1
ATOM 12670 O O . GLU D 1 359 ? 85.419 21.919 17.561 1.00 39.80 367 GLU D O 1
ATOM 12676 N N . GLU D 1 360 ? 83.332 21.254 18.122 1.00 38.41 368 GLU D N 1
ATOM 12677 C CA . GLU D 1 360 ? 83.059 20.545 16.877 1.00 38.02 368 GLU D CA 1
ATOM 12678 C C . GLU D 1 360 ? 81.841 21.173 16.217 1.00 39.27 368 GLU D C 1
ATOM 12679 O O . GLU D 1 360 ? 80.762 21.219 16.818 1.00 36.99 368 GLU D O 1
ATOM 12685 N N . TYR D 1 361 ? 82.017 21.651 14.988 1.00 39.67 369 TYR D N 1
ATOM 12686 C CA . TYR D 1 361 ? 80.958 22.287 14.223 1.00 38.17 369 TYR D CA 1
ATOM 12687 C C . TYR D 1 361 ? 80.772 21.570 12.893 1.00 42.62 369 TYR D C 1
ATOM 12688 O O . TYR D 1 361 ? 81.674 20.894 12.391 1.00 41.02 369 TYR D O 1
ATOM 12697 N N . ASP D 1 362 ? 79.579 21.733 12.322 1.00 48.15 370 ASP D N 1
ATOM 12698 C CA . ASP D 1 362 ? 79.284 21.214 10.987 1.00 40.71 370 ASP D CA 1
ATOM 12699 C C . ASP D 1 362 ? 78.212 22.123 10.393 1.00 47.35 370 ASP D C 1
ATOM 12700 O O . ASP D 1 362 ? 77.024 21.949 10.680 1.00 42.14 370 ASP D O 1
ATOM 12705 N N . LEU D 1 363 ? 78.639 23.085 9.579 1.00 42.95 371 LEU D N 1
ATOM 12706 C CA . LEU D 1 363 ? 77.737 24.080 9.017 1.00 43.32 371 LEU D CA 1
ATOM 12707 C C . LEU D 1 363 ? 77.155 23.568 7.706 1.00 45.76 371 LEU D C 1
ATOM 12708 O O . LEU D 1 363 ? 77.896 23.157 6.807 1.00 43.06 371 LEU D O 1
ATOM 12713 N N . GLN D 1 364 ? 75.828 23.603 7.605 1.00 41.74 372 GLN D N 1
ATOM 12714 C CA . GLN D 1 364 ? 75.098 23.063 6.468 1.00 48.07 372 GLN D CA 1
ATOM 12715 C C . GLN D 1 364 ? 74.174 24.140 5.921 1.00 46.31 372 GLN D C 1
ATOM 12716 O O . GLN D 1 364 ? 73.514 24.846 6.689 1.00 41.75 372 GLN D O 1
ATOM 12722 N N . PHE D 1 365 ? 74.126 24.263 4.594 1.00 47.74 373 PHE D N 1
ATOM 12723 C CA . PHE D 1 365 ? 73.414 25.355 3.946 1.00 46.38 373 PHE D CA 1
ATOM 12724 C C . PHE D 1 365 ? 72.617 24.846 2.754 1.00 49.72 373 PHE D C 1
ATOM 12725 O O . PHE D 1 365 ? 72.995 23.870 2.100 1.00 44.50 373 PHE D O 1
ATOM 12733 N N . VAL D 1 366 ? 71.514 25.537 2.473 1.00 44.12 374 VAL D N 1
ATOM 12734 C CA . VAL D 1 366 ? 70.824 25.461 1.191 1.00 44.98 374 VAL D CA 1
ATOM 12735 C C . VAL D 1 366 ? 70.763 26.873 0.629 1.00 46.54 374 VAL D C 1
ATOM 12736 O O . VAL D 1 366 ? 70.326 27.801 1.320 1.00 44.55 374 VAL D O 1
ATOM 12740 N N . PHE D 1 367 ? 71.212 27.036 -0.612 1.00 45.94 375 PHE D N 1
ATOM 12741 C CA . PHE D 1 367 ? 71.240 28.330 -1.275 1.00 47.12 375 PHE D CA 1
ATOM 12742 C C . PHE D 1 367 ? 70.337 28.305 -2.500 1.00 51.55 375 PHE D C 1
ATOM 12743 O O . PHE D 1 367 ? 70.155 27.263 -3.137 1.00 48.86 375 PHE D O 1
ATOM 12751 N N . GLN D 1 368 ? 69.776 29.467 -2.824 1.00 49.08 376 GLN D N 1
ATOM 12752 C CA . GLN D 1 368 ? 68.879 29.628 -3.961 1.00 53.60 376 GLN D CA 1
ATOM 12753 C C . GLN D 1 368 ? 69.475 30.669 -4.896 1.00 49.41 376 GLN D C 1
ATOM 12754 O O . GLN D 1 368 ? 69.763 31.794 -4.474 1.00 49.57 376 GLN D O 1
ATOM 12760 N N . LEU D 1 369 ? 69.666 30.292 -6.156 1.00 48.49 377 LEU D N 1
ATOM 12761 C CA . LEU D 1 369 ? 70.219 31.222 -7.129 1.00 50.17 377 LEU D CA 1
ATOM 12762 C C . LEU D 1 369 ? 69.202 32.305 -7.463 1.00 49.10 377 LEU D C 1
ATOM 12763 O O . LEU D 1 369 ? 68.017 32.027 -7.666 1.00 49.44 377 LEU D O 1
ATOM 12768 N N . CYS D 1 370 ? 69.674 33.548 -7.516 1.00 55.59 378 CYS D N 1
ATOM 12769 C CA . CYS D 1 370 ? 68.833 34.693 -7.826 1.00 59.12 378 CYS D CA 1
ATOM 12770 C C . CYS D 1 370 ? 69.463 35.501 -8.950 1.00 55.89 378 CYS D C 1
ATOM 12771 O O . CYS D 1 370 ? 70.680 35.473 -9.149 1.00 50.65 378 CYS D O 1
ATOM 12774 N N . LYS D 1 371 ? 68.616 36.222 -9.684 1.00 50.35 379 LYS D N 1
ATOM 12775 C CA . LYS D 1 371 ? 69.050 37.080 -10.777 1.00 56.59 379 LYS D CA 1
ATOM 12776 C C . LYS D 1 371 ? 68.490 38.479 -10.569 1.00 55.11 379 LYS D C 1
ATOM 12777 O O . LYS D 1 371 ? 67.373 38.641 -10.070 1.00 56.63 379 LYS D O 1
ATOM 12783 N N . ILE D 1 372 ? 69.270 39.487 -10.953 1.00 51.30 380 ILE D N 1
ATOM 12784 C CA . ILE D 1 372 ? 68.873 40.885 -10.828 1.00 51.48 380 ILE D CA 1
ATOM 12785 C C . ILE D 1 372 ? 69.027 41.542 -12.192 1.00 54.89 380 ILE D C 1
ATOM 12786 O O . ILE D 1 372 ? 70.120 41.530 -12.768 1.00 53.45 380 ILE D O 1
ATOM 12791 N N . THR D 1 373 ? 67.942 42.120 -12.700 1.00 54.21 381 THR D N 1
ATOM 12792 C CA . THR D 1 373 ? 67.994 42.893 -13.934 1.00 60.11 381 THR D CA 1
ATOM 12793 C C . THR D 1 373 ? 68.457 44.308 -13.611 1.00 60.33 381 THR D C 1
ATOM 12794 O O . THR D 1 373 ? 67.788 45.031 -12.865 1.00 59.33 381 THR D O 1
ATOM 12798 N N . LEU D 1 374 ? 69.599 44.705 -14.174 1.00 61.00 382 LEU D N 1
ATOM 12799 C CA . LEU D 1 374 ? 70.255 45.954 -13.788 1.00 63.79 382 LEU D CA 1
ATOM 12800 C C . LEU D 1 374 ? 69.759 47.088 -14.680 1.00 64.29 382 LEU D C 1
ATOM 12801 O O . LEU D 1 374 ? 70.436 47.549 -15.601 1.00 64.91 382 LEU D O 1
ATOM 12806 N N . THR D 1 375 ? 68.550 47.550 -14.381 1.00 67.66 383 THR D N 1
ATOM 12807 C CA . THR D 1 375 ? 68.012 48.742 -15.012 1.00 68.81 383 THR D CA 1
ATOM 12808 C C . THR D 1 375 ? 68.665 49.987 -14.415 1.00 72.03 383 THR D C 1
ATOM 12809 O O . THR D 1 375 ? 69.383 49.929 -13.413 1.00 67.79 383 THR D O 1
ATOM 12813 N N . ALA D 1 376 ? 68.403 51.133 -15.045 1.00 68.01 384 ALA D N 1
ATOM 12814 C CA . ALA D 1 376 ? 68.947 52.388 -14.538 1.00 70.66 384 ALA D CA 1
ATOM 12815 C C . ALA D 1 376 ? 68.481 52.652 -13.112 1.00 71.26 384 ALA D C 1
ATOM 12816 O O . ALA D 1 376 ? 69.260 53.115 -12.270 1.00 68.30 384 ALA D O 1
ATOM 12818 N N . GLU D 1 377 ? 67.213 52.354 -12.819 1.00 75.29 385 GLU D N 1
ATOM 12819 C CA . GLU D 1 377 ? 66.686 52.595 -11.480 1.00 75.49 385 GLU D CA 1
ATOM 12820 C C . GLU D 1 377 ? 67.328 51.663 -10.458 1.00 70.18 385 GLU D C 1
ATOM 12821 O O . GLU D 1 377 ? 67.712 52.099 -9.366 1.00 68.07 385 GLU D O 1
ATOM 12827 N N . ILE D 1 378 ? 67.457 50.378 -10.794 1.00 65.68 386 ILE D N 1
ATOM 12828 C CA . ILE D 1 378 ? 68.033 49.422 -9.853 1.00 65.21 386 ILE D CA 1
ATOM 12829 C C . ILE D 1 378 ? 69.523 49.680 -9.671 1.00 62.55 386 ILE D C 1
ATOM 12830 O O . ILE D 1 378 ? 70.055 49.551 -8.562 1.00 58.96 386 ILE D O 1
ATOM 12835 N N . MET D 1 379 ? 70.224 50.042 -10.749 1.00 62.57 387 MET D N 1
ATOM 12836 C CA . MET D 1 379 ? 71.648 50.340 -10.628 1.00 66.25 387 MET D CA 1
ATOM 12837 C C . MET D 1 379 ? 71.884 51.504 -9.674 1.00 66.33 387 MET D C 1
ATOM 12838 O O . MET D 1 379 ? 72.809 51.468 -8.854 1.00 68.52 387 MET D O 1
ATOM 12843 N N . THR D 1 380 ? 71.056 52.548 -9.765 1.00 63.59 388 THR D N 1
ATOM 12844 C CA . THR D 1 380 ? 71.188 53.675 -8.849 1.00 65.62 388 THR D CA 1
ATOM 12845 C C . THR D 1 380 ? 70.943 53.241 -7.410 1.00 64.92 388 THR D C 1
ATOM 12846 O O . THR D 1 380 ? 71.645 53.680 -6.491 1.00 65.97 388 THR D O 1
ATOM 12850 N N . TYR D 1 381 ? 69.951 52.376 -7.194 1.00 60.51 389 TYR D N 1
ATOM 12851 C CA . TYR D 1 381 ? 69.636 51.922 -5.843 1.00 62.61 389 TYR D CA 1
ATOM 12852 C C . TYR D 1 381 ? 70.785 51.112 -5.255 1.00 61.33 389 TYR D C 1
ATOM 12853 O O . TYR D 1 381 ? 71.197 51.338 -4.110 1.00 60.83 389 TYR D O 1
ATOM 12862 N N . ILE D 1 382 ? 71.315 50.159 -6.023 1.00 61.75 390 ILE D N 1
ATOM 12863 C CA . ILE D 1 382 ? 72.381 49.303 -5.512 1.00 60.93 390 ILE D CA 1
ATOM 12864 C C . ILE D 1 382 ? 73.655 50.109 -5.290 1.00 62.76 390 ILE D C 1
ATOM 12865 O O . ILE D 1 382 ? 74.400 49.863 -4.334 1.00 62.98 390 ILE D O 1
ATOM 12870 N N . HIS D 1 383 ? 73.934 51.078 -6.166 1.00 68.92 391 HIS D N 1
ATOM 12871 C CA . HIS D 1 383 ? 75.135 51.889 -5.998 1.00 70.32 391 HIS D CA 1
ATOM 12872 C C . HIS D 1 383 ? 75.088 52.674 -4.694 1.00 73.27 391 HIS D C 1
ATOM 12873 O O . HIS D 1 383 ? 76.096 52.776 -3.984 1.00 73.70 391 HIS D O 1
ATOM 12880 N N . THR D 1 384 ? 73.926 53.244 -4.363 1.00 74.67 392 THR D N 1
ATOM 12881 C CA . THR D 1 384 ? 73.784 53.937 -3.088 1.00 76.22 392 THR D CA 1
ATOM 12882 C C . THR D 1 384 ? 73.860 52.967 -1.917 1.00 72.39 392 THR D C 1
ATOM 12883 O O . THR D 1 384 ? 74.376 53.321 -0.852 1.00 67.64 392 THR D O 1
ATOM 12887 N N . MET D 1 385 ? 73.357 51.744 -2.097 1.00 70.98 393 MET D N 1
ATOM 12888 C CA . MET D 1 385 ? 73.416 50.747 -1.034 1.00 67.83 393 MET D CA 1
ATOM 12889 C C . MET D 1 385 ? 74.851 50.306 -0.777 1.00 65.17 393 MET D C 1
ATOM 12890 O O . MET D 1 385 ? 75.323 50.323 0.366 1.00 62.19 393 MET D O 1
ATOM 12895 N N . ASP D 1 386 ? 75.563 49.910 -1.831 1.00 64.68 394 ASP D N 1
ATOM 12896 C CA . ASP D 1 386 ? 76.946 49.455 -1.699 1.00 62.22 394 ASP D CA 1
ATOM 12897 C C . ASP D 1 386 ? 77.585 49.519 -3.080 1.00 62.75 394 ASP D C 1
ATOM 12898 O O . ASP D 1 386 ? 77.267 48.696 -3.944 1.00 61.96 394 ASP D O 1
ATOM 12903 N N . SER D 1 387 ? 78.483 50.485 -3.281 1.00 70.08 395 SER D N 1
ATOM 12904 C CA . SER D 1 387 ? 79.107 50.668 -4.587 1.00 75.52 395 SER D CA 1
ATOM 12905 C C . SER D 1 387 ? 79.968 49.479 -4.995 1.00 74.89 395 SER D C 1
ATOM 12906 O O . SER D 1 387 ? 80.183 49.269 -6.193 1.00 76.71 395 SER D O 1
ATOM 12909 N N . ASN D 1 388 ? 80.468 48.699 -4.034 1.00 72.73 396 ASN D N 1
ATOM 12910 C CA . ASN D 1 388 ? 81.305 47.555 -4.381 1.00 70.30 396 ASN D CA 1
ATOM 12911 C C . ASN D 1 388 ? 80.527 46.496 -5.152 1.00 62.84 396 ASN D C 1
ATOM 12912 O O . ASN D 1 388 ? 81.121 45.733 -5.921 1.00 59.03 396 ASN D O 1
ATOM 12917 N N . ILE D 1 389 ? 79.207 46.430 -4.963 1.00 61.90 397 ILE D N 1
ATOM 12918 C CA . ILE D 1 389 ? 78.413 45.387 -5.609 1.00 57.77 397 ILE D CA 1
ATOM 12919 C C . ILE D 1 389 ? 78.518 45.502 -7.125 1.00 59.42 397 ILE D C 1
ATOM 12920 O O . ILE D 1 389 ? 78.834 44.528 -7.819 1.00 58.75 397 ILE D O 1
ATOM 12925 N N . LEU D 1 390 ? 78.247 46.692 -7.664 1.00 61.18 398 LEU D N 1
ATOM 12926 C CA . LEU D 1 390 ? 78.317 46.874 -9.110 1.00 67.67 398 LEU D CA 1
ATOM 12927 C C . LEU D 1 390 ? 79.750 46.756 -9.612 1.00 65.98 398 LEU D C 1
ATOM 12928 O O . LEU D 1 390 ? 79.996 46.172 -10.674 1.00 64.91 398 LEU D O 1
ATOM 12933 N N . GLU D 1 391 ? 80.708 47.308 -8.866 1.00 69.01 399 GLU D N 1
ATOM 12934 C CA . GLU D 1 391 ? 82.106 47.214 -9.270 1.00 70.11 399 GLU D CA 1
ATOM 12935 C C . GLU D 1 391 ? 82.554 45.759 -9.338 1.00 64.54 399 GLU D C 1
ATOM 12936 O O . GLU D 1 391 ? 83.147 45.325 -10.333 1.00 60.05 399 GLU D O 1
ATOM 12942 N N . ASP D 1 392 ? 82.269 44.983 -8.289 1.00 58.26 400 ASP D N 1
ATOM 12943 C CA . ASP D 1 392 ? 82.658 43.577 -8.287 1.00 59.05 400 ASP D CA 1
ATOM 12944 C C . ASP D 1 392 ? 81.970 42.805 -9.406 1.00 57.11 400 ASP D C 1
ATOM 12945 O O . ASP D 1 392 ? 82.521 41.820 -9.910 1.00 57.49 400 ASP D O 1
ATOM 12950 N N . TRP D 1 393 ? 80.771 43.230 -9.807 1.00 58.36 401 TRP D N 1
ATOM 12951 C CA . TRP D 1 393 ? 80.092 42.608 -10.936 1.00 59.80 401 TRP D CA 1
ATOM 12952 C C . TRP D 1 393 ? 80.685 43.017 -12.276 1.00 62.94 401 TRP D C 1
ATOM 12953 O O . TRP D 1 393 ? 80.422 42.349 -13.281 1.00 66.99 401 TRP D O 1
ATOM 12964 N N . GLN D 1 394 ? 81.476 44.089 -12.315 1.00 70.07 402 GLN D N 1
ATOM 12965 C CA . GLN D 1 394 ? 82.038 44.602 -13.564 1.00 73.20 402 GLN D CA 1
ATOM 12966 C C . GLN D 1 394 ? 80.921 45.000 -14.528 1.00 72.94 402 GLN D C 1
ATOM 12967 O O . GLN D 1 394 ? 80.912 44.622 -15.702 1.00 67.40 402 GLN D O 1
ATOM 12973 N N . PHE D 1 395 ? 79.975 45.781 -14.016 1.00 77.85 403 PHE D N 1
ATOM 12974 C CA . PHE D 1 395 ? 78.806 46.193 -14.785 1.00 80.75 403 PHE D CA 1
ATOM 12975 C C . PHE D 1 395 ? 78.725 47.714 -14.865 1.00 81.87 403 PHE D C 1
ATOM 12976 O O . PHE D 1 395 ? 78.587 48.391 -13.845 1.00 80.24 403 PHE D O 1
ATOM 12984 N N . ASP D 1 430 ? 89.855 44.823 0.843 1.00 84.40 438 ASP D N 1
ATOM 12985 C CA . ASP D 1 430 ? 88.647 44.504 1.595 1.00 82.23 438 ASP D CA 1
ATOM 12986 C C . ASP D 1 430 ? 88.782 45.011 3.034 1.00 80.95 438 ASP D C 1
ATOM 12987 O O . ASP D 1 430 ? 89.716 44.626 3.739 1.00 79.12 438 ASP D O 1
ATOM 12992 N N . PRO D 1 431 ? 87.858 45.872 3.478 1.00 78.89 439 PRO D N 1
ATOM 12993 C CA . PRO D 1 431 ? 87.983 46.445 4.828 1.00 78.97 439 PRO D CA 1
ATOM 12994 C C . PRO D 1 431 ? 87.750 45.446 5.951 1.00 75.12 439 PRO D C 1
ATOM 12995 O O . PRO D 1 431 ? 87.967 45.800 7.118 1.00 74.88 439 PRO D O 1
ATOM 12999 N N . LEU D 1 432 ? 87.318 44.222 5.648 1.00 70.73 440 LEU D N 1
ATOM 13000 C CA . LEU D 1 432 ? 87.121 43.202 6.669 1.00 68.61 440 LEU D CA 1
ATOM 13001 C C . LEU D 1 432 ? 88.361 42.351 6.908 1.00 69.90 440 LEU D C 1
ATOM 13002 O O . LEU D 1 432 ? 88.368 41.544 7.843 1.00 62.06 440 LEU D O 1
ATOM 13007 N N . ASN D 1 433 ? 89.408 42.511 6.096 1.00 69.95 441 ASN D N 1
ATOM 13008 C CA . ASN D 1 433 ? 90.598 41.682 6.245 1.00 70.90 441 ASN D CA 1
ATOM 13009 C C . ASN D 1 433 ? 91.413 42.051 7.478 1.00 67.16 441 ASN D C 1
ATOM 13010 O O . ASN D 1 433 ? 92.254 41.254 7.908 1.00 61.33 441 ASN D O 1
ATOM 13015 N N . LYS D 1 434 ? 91.189 43.233 8.055 1.00 69.52 442 LYS D N 1
ATOM 13016 C CA . LYS D 1 434 ? 91.839 43.585 9.310 1.00 70.56 442 LYS D CA 1
ATOM 13017 C C . LYS D 1 434 ? 91.237 42.854 10.503 1.00 64.60 442 LYS D C 1
ATOM 13018 O O . LYS D 1 434 ? 91.784 42.949 11.607 1.00 62.87 442 LYS D O 1
ATOM 13024 N N . TYR D 1 435 ? 90.135 42.137 10.311 1.00 57.80 443 TYR D N 1
ATOM 13025 C CA . TYR D 1 435 ? 89.471 41.410 11.380 1.00 55.00 443 TYR D CA 1
ATOM 13026 C C . TYR D 1 435 ? 89.755 39.917 11.269 1.00 51.73 443 TYR D C 1
ATOM 13027 O O . TYR D 1 435 ? 90.132 39.404 10.212 1.00 52.31 443 TYR D O 1
ATOM 13036 N N . THR D 1 436 ? 89.560 39.219 12.384 1.00 47.50 444 THR D N 1
ATOM 13037 C CA . THR D 1 436 ? 89.795 37.784 12.465 1.00 43.46 444 THR D CA 1
ATOM 13038 C C . THR D 1 436 ? 88.466 37.041 12.435 1.00 45.48 444 THR D C 1
ATOM 13039 O O . THR D 1 436 ? 87.581 37.309 13.255 1.00 41.91 444 THR D O 1
ATOM 13043 N N . PHE D 1 437 ? 88.336 36.109 11.493 1.00 42.34 445 PHE D N 1
ATOM 13044 C CA . PHE D 1 437 ? 87.181 35.230 11.407 1.00 42.67 445 PHE D CA 1
ATOM 13045 C C . PHE D 1 437 ? 87.656 33.805 11.169 1.00 42.31 445 PHE D C 1
ATOM 13046 O O . PHE D 1 437 ? 88.801 33.566 10.775 1.00 41.95 445 PHE D O 1
ATOM 13054 N N . TRP D 1 438 ? 86.757 32.856 11.410 1.00 44.77 446 TRP D N 1
ATOM 13055 C CA . TRP D 1 438 ? 86.981 31.464 11.038 1.00 49.01 446 TRP D CA 1
ATOM 13056 C C . TRP D 1 438 ? 86.546 31.306 9.585 1.00 47.30 446 TRP D C 1
ATOM 13057 O O . TRP D 1 438 ? 85.348 31.300 9.281 1.00 43.55 446 TRP D O 1
ATOM 13068 N N . GLU D 1 439 ? 87.520 31.192 8.686 1.00 46.35 447 GLU D N 1
ATOM 13069 C CA . GLU D 1 439 ? 87.236 31.138 7.259 1.00 47.55 447 GLU D CA 1
ATOM 13070 C C . GLU D 1 439 ? 86.681 29.771 6.883 1.00 44.79 447 GLU D C 1
ATOM 13071 O O . GLU D 1 439 ? 87.276 28.737 7.204 1.00 45.07 447 GLU D O 1
ATOM 13077 N N . VAL D 1 440 ? 85.536 29.770 6.209 1.00 44.08 448 VAL D N 1
ATOM 13078 C CA . VAL D 1 440 ? 84.895 28.552 5.727 1.00 43.58 448 VAL D CA 1
ATOM 13079 C C . VAL D 1 440 ? 84.723 28.709 4.223 1.00 43.99 448 VAL D C 1
ATOM 13080 O O . VAL D 1 440 ? 83.879 29.491 3.765 1.00 43.75 448 VAL D O 1
ATOM 13084 N N . ASN D 1 441 ? 85.521 27.972 3.456 1.00 44.77 449 ASN D N 1
ATOM 13085 C CA . ASN D 1 441 ? 85.535 28.090 2.002 1.00 48.85 449 ASN D CA 1
ATOM 13086 C C . ASN D 1 441 ? 84.603 27.040 1.407 1.00 46.89 449 ASN D C 1
ATOM 13087 O O . ASN D 1 441 ? 84.897 25.841 1.448 1.00 48.58 449 ASN D O 1
ATOM 13092 N N . LEU D 1 442 ? 83.477 27.492 0.851 1.00 47.96 450 LEU D N 1
ATOM 13093 C CA . LEU D 1 442 ? 82.535 26.618 0.163 1.00 47.08 450 LEU D CA 1
ATOM 13094 C C . LEU D 1 442 ? 82.586 26.793 -1.352 1.00 48.22 450 LEU D C 1
ATOM 13095 O O . LEU D 1 442 ? 81.638 26.417 -2.048 1.00 52.33 450 LEU D O 1
ATOM 13100 N N . LYS D 1 443 ? 83.677 27.354 -1.881 1.00 52.67 451 LYS D N 1
ATOM 13101 C CA . LYS D 1 443 ? 83.759 27.605 -3.317 1.00 54.71 451 LYS D CA 1
ATOM 13102 C C . LYS D 1 443 ? 83.703 26.307 -4.115 1.00 52.76 451 LYS D C 1
ATOM 13103 O O . LYS D 1 443 ? 83.132 26.270 -5.211 1.00 49.94 451 LYS D O 1
ATOM 13109 N N . GLU D 1 444 ? 84.286 25.231 -3.585 1.00 48.04 452 GLU D N 1
ATOM 13110 C CA . GLU D 1 444 ? 84.295 23.935 -4.254 1.00 54.85 452 GLU D CA 1
ATOM 13111 C C . GLU D 1 444 ? 83.356 22.932 -3.589 1.00 48.26 452 GLU D C 1
ATOM 13112 O O . GLU D 1 444 ? 83.474 21.727 -3.829 1.00 48.27 452 GLU D O 1
ATOM 13118 N N . LYS D 1 445 ? 82.416 23.405 -2.770 1.00 46.59 453 LYS D N 1
ATOM 13119 C CA . LYS D 1 445 ? 81.551 22.530 -1.990 1.00 53.18 453 LYS D CA 1
ATOM 13120 C C . LYS D 1 445 ? 80.098 22.554 -2.447 1.00 52.16 453 LYS D C 1
ATOM 13121 O O . LYS D 1 445 ? 79.281 21.805 -1.900 1.00 52.95 453 LYS D O 1
ATOM 13127 N N . PHE D 1 446 ? 79.750 23.387 -3.425 1.00 50.87 454 PHE D N 1
ATOM 13128 C CA . PHE D 1 446 ? 78.367 23.476 -3.877 1.00 52.60 454 PHE D CA 1
ATOM 13129 C C . PHE D 1 446 ? 77.978 22.236 -4.672 1.00 54.58 454 PHE D C 1
ATOM 13130 O O . PHE D 1 446 ? 78.718 21.790 -5.553 1.00 53.73 454 PHE D O 1
ATOM 13138 N N . SER D 1 447 ? 76.807 21.683 -4.359 1.00 52.33 455 SER D N 1
ATOM 13139 C CA . SER D 1 447 ? 76.278 20.523 -5.063 1.00 55.10 455 SER D CA 1
ATOM 13140 C C . SER D 1 447 ? 74.798 20.730 -5.343 1.00 49.46 455 SER D C 1
ATOM 13141 O O . SER D 1 447 ? 74.049 21.180 -4.471 1.00 44.82 455 SER D O 1
ATOM 13144 N N . ALA D 1 448 ? 74.382 20.388 -6.564 1.00 53.47 456 ALA D N 1
ATOM 13145 C CA . ALA D 1 448 ? 72.983 20.498 -6.955 1.00 52.86 456 ALA D CA 1
ATOM 13146 C C . ALA D 1 448 ? 72.153 19.289 -6.540 1.00 50.51 456 ALA D C 1
ATOM 13147 O O . ALA D 1 448 ? 70.922 19.346 -6.634 1.00 53.47 456 ALA D O 1
ATOM 13149 N N . ASP D 1 449 ? 72.789 18.205 -6.092 1.00 52.00 457 ASP D N 1
ATOM 13150 C CA . ASP D 1 449 ? 72.079 16.990 -5.689 1.00 55.05 457 ASP D CA 1
ATOM 13151 C C . ASP D 1 449 ? 71.689 17.121 -4.219 1.00 52.38 457 ASP D C 1
ATOM 13152 O O . ASP D 1 449 ? 72.321 16.565 -3.319 1.00 48.16 457 ASP D O 1
ATOM 13157 N N . LEU D 1 450 ? 70.608 17.867 -3.980 1.00 56.33 458 LEU D N 1
ATOM 13158 C CA . LEU D 1 450 ? 70.209 18.173 -2.609 1.00 56.07 458 LEU D CA 1
ATOM 13159 C C . LEU D 1 450 ? 69.871 16.912 -1.822 1.00 53.61 458 LEU D C 1
ATOM 13160 O O . LEU D 1 450 ? 70.241 16.790 -0.648 1.00 53.68 458 LEU D O 1
ATOM 13165 N N . ASP D 1 451 ? 69.170 15.962 -2.442 1.00 53.96 459 ASP D N 1
ATOM 13166 C CA . ASP D 1 451 ? 68.691 14.801 -1.697 1.00 55.15 459 ASP D CA 1
ATOM 13167 C C . ASP D 1 451 ? 69.807 13.846 -1.288 1.00 52.36 459 ASP D C 1
ATOM 13168 O O . ASP D 1 451 ? 69.515 12.828 -0.652 1.00 53.06 459 ASP D O 1
ATOM 13173 N N . GLN D 1 452 ? 71.062 14.137 -1.624 1.00 45.01 460 GLN D N 1
ATOM 13174 C CA . GLN D 1 452 ? 72.189 13.329 -1.179 1.00 45.92 460 GLN D CA 1
ATOM 13175 C C . GLN D 1 452 ? 72.763 13.799 0.152 1.00 48.03 460 GLN D C 1
ATOM 13176 O O . GLN D 1 452 ? 73.730 13.202 0.640 1.00 45.29 460 GLN D O 1
ATOM 13182 N N . PHE D 1 453 ? 72.193 14.840 0.752 1.00 46.48 461 PHE D N 1
ATOM 13183 C CA . PHE D 1 453 ? 72.714 15.414 1.980 1.00 44.81 461 PHE D CA 1
ATOM 13184 C C . PHE D 1 453 ? 71.583 15.617 2.978 1.00 42.24 461 PHE D C 1
ATOM 13185 O O . PHE D 1 453 ? 70.435 15.838 2.580 1.00 48.58 461 PHE D O 1
ATOM 13193 N N . PRO D 1 454 ? 71.879 15.549 4.290 1.00 45.16 462 PRO D N 1
ATOM 13194 C CA . PRO D 1 454 ? 70.805 15.619 5.295 1.00 46.96 462 PRO D CA 1
ATOM 13195 C C . PRO D 1 454 ? 69.929 16.855 5.167 1.00 44.88 462 PRO D C 1
ATOM 13196 O O . PRO D 1 454 ? 68.708 16.738 5.023 1.00 44.71 462 PRO D O 1
ATOM 13200 N N . LEU D 1 455 ? 70.533 18.044 5.225 1.00 41.62 463 LEU D N 1
ATOM 13201 C CA . LEU D 1 455 ? 69.742 19.268 5.162 1.00 41.43 463 LEU D CA 1
ATOM 13202 C C . LEU D 1 455 ? 69.035 19.408 3.820 1.00 41.78 463 LEU D C 1
ATOM 13203 O O . LEU D 1 455 ? 67.940 19.978 3.753 1.00 41.99 463 LEU D O 1
ATOM 13208 N N . GLY D 1 456 ? 69.641 18.903 2.743 1.00 46.99 464 GLY D N 1
ATOM 13209 C CA . GLY D 1 456 ? 68.973 18.935 1.452 1.00 45.84 464 GLY D CA 1
ATOM 13210 C C . GLY D 1 456 ? 67.679 18.144 1.457 1.00 48.12 464 GLY D C 1
ATOM 13211 O O . GLY D 1 456 ? 66.651 18.603 0.953 1.00 44.51 464 GLY D O 1
ATOM 13212 N N . ARG D 1 457 ? 67.712 16.938 2.032 1.00 45.12 465 ARG D N 1
ATOM 13213 C CA . ARG D 1 457 ? 66.499 16.133 2.124 1.00 46.34 465 ARG D CA 1
ATOM 13214 C C . ARG D 1 457 ? 65.446 16.824 2.982 1.00 46.89 465 ARG D C 1
ATOM 13215 O O . ARG D 1 457 ? 64.248 16.758 2.681 1.00 46.45 465 ARG D O 1
ATOM 13223 N N . LYS D 1 458 ? 65.871 17.492 4.057 1.00 49.52 466 LYS D N 1
ATOM 13224 C CA . LYS D 1 458 ? 64.925 18.235 4.884 1.00 48.78 466 LYS D CA 1
ATOM 13225 C C . LYS D 1 458 ? 64.305 19.386 4.102 1.00 48.13 466 LYS D C 1
ATOM 13226 O O . LYS D 1 458 ? 63.110 19.671 4.246 1.00 49.40 466 LYS D O 1
ATOM 13232 N N . PHE D 1 459 ? 65.100 20.057 3.265 1.00 46.97 467 PHE D N 1
ATOM 13233 C CA . PHE D 1 459 ? 64.575 21.164 2.474 1.00 46.95 467 PHE D CA 1
ATOM 13234 C C . PHE D 1 459 ? 63.531 20.675 1.477 1.00 46.23 467 PHE D C 1
ATOM 13235 O O . PHE D 1 459 ? 62.442 21.249 1.367 1.00 46.34 467 PHE D O 1
ATOM 13243 N N . LEU D 1 460 ? 63.849 19.609 0.739 1.00 52.06 468 LEU D N 1
ATOM 13244 C CA . LEU D 1 460 ? 62.899 19.072 -0.230 1.00 55.03 468 LEU D CA 1
ATOM 13245 C C . LEU D 1 460 ? 61.606 18.647 0.450 1.00 56.93 468 LEU D C 1
ATOM 13246 O O . LEU D 1 460 ? 60.513 18.851 -0.092 1.00 58.68 468 LEU D O 1
ATOM 13251 N N . LEU D 1 461 ? 61.709 18.055 1.640 1.00 60.19 469 LEU D N 1
ATOM 13252 C CA . LEU D 1 461 ? 60.514 17.669 2.381 1.00 62.60 469 LEU D CA 1
ATOM 13253 C C . LEU D 1 461 ? 59.753 18.897 2.866 1.00 64.29 469 LEU D C 1
ATOM 13254 O O . LEU D 1 461 ? 58.519 18.937 2.799 1.00 64.65 469 LEU D O 1
ATOM 13259 N N . GLN D 1 462 ? 60.474 19.911 3.350 1.00 67.05 470 GLN D N 1
ATOM 13260 C CA . GLN D 1 462 ? 59.828 21.126 3.838 1.00 67.04 470 GLN D CA 1
ATOM 13261 C C . GLN D 1 462 ? 59.047 21.817 2.727 1.00 66.99 470 GLN D C 1
ATOM 13262 O O . GLN D 1 462 ? 57.862 22.131 2.887 1.00 67.16 470 GLN D O 1
ATOM 13268 N N . SER D 1 463 ? 59.698 22.064 1.592 1.00 72.77 471 SER D N 1
ATOM 13269 C CA . SER D 1 463 ? 59.084 22.821 0.508 1.00 78.08 471 SER D CA 1
ATOM 13270 C C . SER D 1 463 ? 58.115 21.997 -0.329 1.00 81.45 471 SER D C 1
ATOM 13271 O O . SER D 1 463 ? 57.422 22.567 -1.179 1.00 82.26 471 SER D O 1
ATOM 13274 N N . GLY D 1 464 ? 58.041 20.685 -0.114 1.00 88.16 472 GLY D N 1
ATOM 13275 C CA . GLY D 1 464 ? 57.219 19.827 -0.938 1.00 93.60 472 GLY D CA 1
ATOM 13276 C C . GLY D 1 464 ? 57.836 19.441 -2.264 1.00 102.16 472 GLY D C 1
ATOM 13277 O O . GLY D 1 464 ? 57.226 18.662 -3.008 1.00 105.39 472 GLY D O 1
ATOM 13278 N N . LEU D 1 465 ? 59.019 19.956 -2.585 1.00 113.46 473 LEU D N 1
ATOM 13279 C CA . LEU D 1 465 ? 59.695 19.631 -3.835 1.00 115.44 473 LEU D CA 1
ATOM 13280 C C . LEU D 1 465 ? 60.053 18.150 -3.894 1.00 118.98 473 LEU D C 1
ATOM 13281 O O . LEU D 1 465 ? 59.963 17.435 -2.896 1.00 119.58 473 LEU D O 1
ATOM 13286 N N . LYS E 1 12 ? 27.461 57.188 32.231 1.00 71.75 20 LYS E N 1
ATOM 13287 C CA . LYS E 1 12 ? 28.255 58.410 32.268 1.00 67.47 20 LYS E CA 1
ATOM 13288 C C . LYS E 1 12 ? 29.434 58.307 31.302 1.00 61.99 20 LYS E C 1
ATOM 13289 O O . LYS E 1 12 ? 29.510 59.045 30.322 1.00 59.59 20 LYS E O 1
ATOM 13295 N N . VAL E 1 13 ? 30.352 57.384 31.587 1.00 59.92 21 VAL E N 1
ATOM 13296 C CA . VAL E 1 13 ? 31.561 57.211 30.789 1.00 55.55 21 VAL E CA 1
ATOM 13297 C C . VAL E 1 13 ? 31.279 56.233 29.658 1.00 54.79 21 VAL E C 1
ATOM 13298 O O . VAL E 1 13 ? 30.604 55.215 29.849 1.00 56.69 21 VAL E O 1
ATOM 13302 N N . VAL E 1 14 ? 31.807 56.541 28.472 1.00 51.01 22 VAL E N 1
ATOM 13303 C CA . VAL E 1 14 ? 31.646 55.693 27.299 1.00 53.71 22 VAL E CA 1
ATOM 13304 C C . VAL E 1 14 ? 33.019 55.421 26.700 1.00 54.04 22 VAL E C 1
ATOM 13305 O O . VAL E 1 14 ? 33.993 56.132 26.960 1.00 47.95 22 VAL E O 1
ATOM 13309 N N . SER E 1 15 ? 33.084 54.372 25.886 1.00 58.09 23 SER E N 1
ATOM 13310 C CA . SER E 1 15 ? 34.325 54.017 25.214 1.00 56.64 23 SER E CA 1
ATOM 13311 C C . SER E 1 15 ? 34.704 55.080 24.190 1.00 57.00 23 SER E C 1
ATOM 13312 O O . SER E 1 15 ? 33.847 55.713 23.568 1.00 58.81 23 SER E O 1
ATOM 13315 N N . THR E 1 16 ? 36.014 55.276 24.020 1.00 53.23 24 THR E N 1
ATOM 13316 C CA . THR E 1 16 ? 36.498 56.195 22.997 1.00 54.41 24 THR E CA 1
ATOM 13317 C C . THR E 1 16 ? 36.122 55.733 21.596 1.00 53.96 24 THR E C 1
ATOM 13318 O O . THR E 1 16 ? 36.096 56.551 20.671 1.00 55.33 24 THR E O 1
ATOM 13322 N N . ASP E 1 17 ? 35.827 54.442 21.420 1.00 56.12 25 ASP E N 1
ATOM 13323 C CA . ASP E 1 17 ? 35.409 53.941 20.118 1.00 60.80 25 ASP E CA 1
ATOM 13324 C C . ASP E 1 17 ? 34.073 54.522 19.675 1.00 64.50 25 ASP E C 1
ATOM 13325 O O . ASP E 1 17 ? 33.733 54.427 18.491 1.00 66.39 25 ASP E O 1
ATOM 13330 N N . GLU E 1 18 ? 33.312 55.123 20.590 1.00 61.44 26 GLU E N 1
ATOM 13331 C CA . GLU E 1 18 ? 31.999 55.656 20.256 1.00 63.59 26 GLU E CA 1
ATOM 13332 C C . GLU E 1 18 ? 32.033 57.110 19.804 1.00 61.86 26 GLU E C 1
ATOM 13333 O O . GLU E 1 18 ? 31.057 57.575 19.205 1.00 60.65 26 GLU E O 1
ATOM 13339 N N . TYR E 1 19 ? 33.121 57.841 20.070 1.00 57.91 27 TYR E N 1
ATOM 13340 C CA . TYR E 1 19 ? 33.202 59.232 19.640 1.00 59.35 27 TYR E CA 1
ATOM 13341 C C . TYR E 1 19 ? 34.560 59.595 19.048 1.00 57.21 27 TYR E C 1
ATOM 13342 O O . TYR E 1 19 ? 34.780 60.770 18.725 1.00 54.36 27 TYR E O 1
ATOM 13351 N N . VAL E 1 20 ? 35.466 58.636 18.880 1.00 54.17 28 VAL E N 1
ATOM 13352 C CA . VAL E 1 20 ? 36.752 58.862 18.230 1.00 53.01 28 VAL E CA 1
ATOM 13353 C C . VAL E 1 20 ? 36.761 58.055 16.939 1.00 55.60 28 VAL E C 1
ATOM 13354 O O . VAL E 1 20 ? 36.638 56.824 16.967 1.00 55.40 28 VAL E O 1
ATOM 13358 N N . SER E 1 21 ? 36.903 58.745 15.810 1.00 56.80 29 SER E N 1
ATOM 13359 C CA . SER E 1 21 ? 36.876 58.104 14.502 1.00 59.95 29 SER E CA 1
ATOM 13360 C C . SER E 1 21 ? 38.295 57.796 14.044 1.00 59.19 29 SER E C 1
ATOM 13361 O O . SER E 1 21 ? 39.163 58.675 14.050 1.00 56.22 29 SER E O 1
ATOM 13364 N N . ARG E 1 22 ? 38.520 56.551 13.639 1.00 58.87 30 ARG E N 1
ATOM 13365 C CA . ARG E 1 22 ? 39.836 56.097 13.214 1.00 60.40 30 ARG E CA 1
ATOM 13366 C C . ARG E 1 22 ? 40.039 56.376 11.731 1.00 60.83 30 ARG E C 1
ATOM 13367 O O . ARG E 1 22 ? 39.117 56.223 10.926 1.00 58.07 30 ARG E O 1
ATOM 13375 N N . THR E 1 23 ? 41.254 56.785 11.378 1.00 58.71 31 THR E N 1
ATOM 13376 C CA . THR E 1 23 ? 41.654 56.964 9.990 1.00 60.06 31 THR E CA 1
ATOM 13377 C C . THR E 1 23 ? 42.627 55.860 9.596 1.00 58.88 31 THR E C 1
ATOM 13378 O O . THR E 1 23 ? 43.089 55.076 10.428 1.00 54.12 31 THR E O 1
ATOM 13382 N N . SER E 1 24 ? 42.932 55.805 8.304 1.00 61.18 32 SER E N 1
ATOM 13383 C CA . SER E 1 24 ? 43.914 54.866 7.781 1.00 65.92 32 SER E CA 1
ATOM 13384 C C . SER E 1 24 ? 45.331 55.425 7.818 1.00 61.77 32 SER E C 1
ATOM 13385 O O . SER E 1 24 ? 46.240 54.813 7.248 1.00 61.14 32 SER E O 1
ATOM 13388 N N . ILE E 1 25 ? 45.536 56.565 8.472 1.00 57.97 33 ILE E N 1
ATOM 13389 C CA . ILE E 1 25 ? 46.844 57.206 8.542 1.00 58.58 33 ILE E CA 1
ATOM 13390 C C . ILE E 1 25 ? 47.583 56.675 9.763 1.00 57.78 33 ILE E C 1
ATOM 13391 O O . ILE E 1 25 ? 47.067 56.726 10.886 1.00 52.41 33 ILE E O 1
ATOM 13396 N N . TYR E 1 26 ? 48.796 56.169 9.544 1.00 56.52 34 TYR E N 1
ATOM 13397 C CA . TYR E 1 26 ? 49.639 55.654 10.612 1.00 55.68 34 TYR E CA 1
ATOM 13398 C C . TYR E 1 26 ? 51.013 56.306 10.537 1.00 55.69 34 TYR E C 1
ATOM 13399 O O . TYR E 1 26 ? 51.497 56.649 9.456 1.00 54.77 34 TYR E O 1
ATOM 13408 N N . TYR E 1 27 ? 51.639 56.469 11.701 1.00 55.39 35 TYR E N 1
ATOM 13409 C CA . TYR E 1 27 ? 52.965 57.062 11.796 1.00 52.80 35 TYR E CA 1
ATOM 13410 C C . TYR E 1 27 ? 53.817 56.244 12.754 1.00 50.95 35 TYR E C 1
ATOM 13411 O O . TYR E 1 27 ? 53.309 55.653 13.711 1.00 49.00 35 TYR E O 1
ATOM 13420 N N . TYR E 1 28 ? 55.119 56.214 12.484 1.00 48.86 36 TYR E N 1
ATOM 13421 C CA . TYR E 1 28 ? 56.087 55.575 13.361 1.00 49.05 36 TYR E CA 1
ATOM 13422 C C . TYR E 1 28 ? 56.909 56.634 14.083 1.00 48.88 36 TYR E C 1
ATOM 13423 O O . TYR E 1 28 ? 57.149 57.725 13.558 1.00 53.77 36 TYR E O 1
ATOM 13432 N N . ALA E 1 29 ? 57.339 56.300 15.298 1.00 46.72 37 ALA E N 1
ATOM 13433 C CA . ALA E 1 29 ? 58.199 57.177 16.078 1.00 48.62 37 ALA E CA 1
ATOM 13434 C C . ALA E 1 29 ? 59.093 56.322 16.961 1.00 47.40 37 ALA E C 1
ATOM 13435 O O . ALA E 1 29 ? 58.611 55.398 17.624 1.00 43.91 37 ALA E O 1
ATOM 13437 N N . GLY E 1 30 ? 60.379 56.628 16.961 1.00 51.17 38 GLY E N 1
ATOM 13438 C CA . GLY E 1 30 ? 61.337 55.906 17.782 1.00 53.17 38 GLY E CA 1
ATOM 13439 C C . GLY E 1 30 ? 62.221 56.862 18.550 1.00 51.94 38 GLY E C 1
ATOM 13440 O O . GLY E 1 30 ? 62.610 57.912 18.040 1.00 52.60 38 GLY E O 1
ATOM 13441 N N . SER E 1 31 ? 62.533 56.487 19.790 1.00 52.34 39 SER E N 1
ATOM 13442 C CA . SER E 1 31 ? 63.352 57.326 20.655 1.00 52.56 39 SER E CA 1
ATOM 13443 C C . SER E 1 31 ? 64.841 57.208 20.368 1.00 50.88 39 SER E C 1
ATOM 13444 O O . SER E 1 31 ? 65.611 58.041 20.858 1.00 52.62 39 SER E O 1
ATOM 13447 N N . SER E 1 32 ? 65.262 56.204 19.599 1.00 45.72 40 SER E N 1
ATOM 13448 C CA . SER E 1 32 ? 66.675 55.860 19.483 1.00 53.13 40 SER E CA 1
ATOM 13449 C C . SER E 1 32 ? 67.210 55.446 20.849 1.00 50.21 40 SER E C 1
ATOM 13450 O O . SER E 1 32 ? 66.457 55.398 21.828 1.00 44.81 40 SER E O 1
ATOM 13453 N N . ARG E 1 33 ? 68.503 55.147 20.929 1.00 51.69 41 ARG E N 1
ATOM 13454 C CA . ARG E 1 33 ? 69.063 54.564 22.141 1.00 55.62 41 ARG E CA 1
ATOM 13455 C C . ARG E 1 33 ? 69.012 55.555 23.299 1.00 49.96 41 ARG E C 1
ATOM 13456 O O . ARG E 1 33 ? 69.428 56.710 23.165 1.00 50.31 41 ARG E O 1
ATOM 13464 N N . LEU E 1 34 ? 68.501 55.095 24.436 1.00 48.86 42 LEU E N 1
ATOM 13465 C CA . LEU E 1 34 ? 68.492 55.855 25.679 1.00 48.91 42 LEU E CA 1
ATOM 13466 C C . LEU E 1 34 ? 69.412 55.164 26.677 1.00 45.07 42 LEU E C 1
ATOM 13467 O O . LEU E 1 34 ? 69.314 53.948 26.873 1.00 44.92 42 LEU E O 1
ATOM 13472 N N . LEU E 1 35 ? 70.301 55.934 27.303 1.00 46.72 43 LEU E N 1
ATOM 13473 C CA . LEU E 1 35 ? 71.295 55.386 28.216 1.00 45.66 43 LEU E CA 1
ATOM 13474 C C . LEU E 1 35 ? 71.265 56.121 29.546 1.00 41.96 43 LEU E C 1
ATOM 13475 O O . LEU E 1 35 ? 71.119 57.346 29.591 1.00 41.70 43 LEU E O 1
ATOM 13480 N N . ALA E 1 36 ? 71.412 55.356 30.625 1.00 41.99 44 ALA E N 1
ATOM 13481 C CA . ALA E 1 36 ? 71.615 55.892 31.964 1.00 46.79 44 ALA E CA 1
ATOM 13482 C C . ALA E 1 36 ? 72.804 55.176 32.584 1.00 41.98 44 ALA E C 1
ATOM 13483 O O . ALA E 1 36 ? 72.895 53.947 32.509 1.00 40.20 44 ALA E O 1
ATOM 13485 N N . VAL E 1 37 ? 73.713 55.940 33.186 1.00 43.32 45 VAL E N 1
ATOM 13486 C CA . VAL E 1 37 ? 74.935 55.392 33.769 1.00 42.96 45 VAL E CA 1
ATOM 13487 C C . VAL E 1 37 ? 75.141 56.037 35.132 1.00 41.31 45 VAL E C 1
ATOM 13488 O O . VAL E 1 37 ? 75.202 57.268 35.235 1.00 43.19 45 VAL E O 1
ATOM 13492 N N . GLY E 1 38 ? 75.260 55.220 36.170 1.00 37.43 46 GLY E N 1
ATOM 13493 C CA . GLY E 1 38 ? 75.487 55.761 37.493 1.00 38.54 46 GLY E CA 1
ATOM 13494 C C . GLY E 1 38 ? 75.818 54.678 38.495 1.00 39.88 46 GLY E C 1
ATOM 13495 O O . GLY E 1 38 ? 76.092 53.531 38.138 1.00 39.04 46 GLY E O 1
ATOM 13496 N N . ASN E 1 39 ? 75.794 55.074 39.768 1.00 41.00 47 ASN E N 1
ATOM 13497 C CA . ASN E 1 39 ? 76.053 54.180 40.892 1.00 41.80 47 ASN E CA 1
ATOM 13498 C C . ASN E 1 39 ? 74.750 53.515 41.324 1.00 39.34 47 ASN E C 1
ATOM 13499 O O . ASN E 1 39 ? 73.748 54.211 41.522 1.00 41.18 47 ASN E O 1
ATOM 13504 N N . PRO E 1 40 ? 74.712 52.188 41.479 1.00 35.19 48 PRO E N 1
ATOM 13505 C CA . PRO E 1 40 ? 73.432 51.531 41.790 1.00 34.75 48 PRO E CA 1
ATOM 13506 C C . PRO E 1 40 ? 72.949 51.764 43.208 1.00 39.54 48 PRO E C 1
ATOM 13507 O O . PRO E 1 40 ? 71.754 51.583 43.471 1.00 38.95 48 PRO E O 1
ATOM 13511 N N . TYR E 1 41 ? 73.825 52.161 44.128 1.00 35.84 49 TYR E N 1
ATOM 13512 C CA . TYR E 1 41 ? 73.469 52.227 45.539 1.00 35.19 49 TYR E CA 1
ATOM 13513 C C . TYR E 1 41 ? 73.125 53.629 46.017 1.00 34.97 49 TYR E C 1
ATOM 13514 O O . TYR E 1 41 ? 72.315 53.772 46.939 1.00 38.65 49 TYR E O 1
ATOM 13523 N N . PHE E 1 42 ? 73.702 54.666 45.418 1.00 36.24 50 PHE E N 1
ATOM 13524 C CA . PHE E 1 42 ? 73.435 56.028 45.861 1.00 35.77 50 PHE E CA 1
ATOM 13525 C C . PHE E 1 42 ? 73.985 56.998 44.829 1.00 41.56 50 PHE E C 1
ATOM 13526 O O . PHE E 1 42 ? 74.911 56.676 44.080 1.00 43.54 50 PHE E O 1
ATOM 13534 N N . SER E 1 43 ? 73.401 58.191 44.802 1.00 39.26 51 SER E N 1
ATOM 13535 C CA . SER E 1 43 ? 73.938 59.271 43.993 1.00 41.69 51 SER E CA 1
ATOM 13536 C C . SER E 1 43 ? 75.097 59.941 44.721 1.00 45.49 51 SER E C 1
ATOM 13537 O O . SER E 1 43 ? 75.166 59.943 45.953 1.00 45.48 51 SER E O 1
ATOM 13540 N N . ILE E 1 44 ? 76.016 60.507 43.946 1.00 48.72 52 ILE E N 1
ATOM 13541 C CA . ILE E 1 44 ? 77.162 61.230 44.483 1.00 54.92 52 ILE E CA 1
ATOM 13542 C C . ILE E 1 44 ? 76.980 62.703 44.155 1.00 58.17 52 ILE E C 1
ATOM 13543 O O . ILE E 1 44 ? 76.826 63.075 42.984 1.00 58.36 52 ILE E O 1
ATOM 13548 N N . LYS E 1 45 ? 77.004 63.536 45.186 1.00 68.06 53 LYS E N 1
ATOM 13549 C CA . LYS E 1 45 ? 76.800 64.967 45.049 1.00 75.08 53 LYS E CA 1
ATOM 13550 C C . LYS E 1 45 ? 78.139 65.696 45.032 1.00 79.16 53 LYS E C 1
ATOM 13551 O O . LYS E 1 45 ? 79.181 65.144 45.393 1.00 79.66 53 LYS E O 1
ATOM 13557 N N . SER E 1 46 ? 78.096 66.953 44.590 1.00 86.09 54 SER E N 1
ATOM 13558 C CA . SER E 1 46 ? 79.282 67.796 44.552 1.00 92.90 54 SER E CA 1
ATOM 13559 C C . SER E 1 46 ? 79.224 68.787 45.700 1.00 98.21 54 SER E C 1
ATOM 13560 O O . SER E 1 46 ? 78.295 69.607 45.735 1.00 101.24 54 SER E O 1
ATOM 13563 N N . PRO E 1 47 ? 80.165 68.783 46.639 1.00 101.56 55 PRO E N 1
ATOM 13564 C CA . PRO E 1 47 ? 80.128 69.791 47.697 1.00 103.33 55 PRO E CA 1
ATOM 13565 C C . PRO E 1 47 ? 80.745 71.096 47.211 1.00 107.30 55 PRO E C 1
ATOM 13566 O O . PRO E 1 47 ? 81.701 71.099 46.432 1.00 107.63 55 PRO E O 1
ATOM 13570 N N . ASN E 1 48 ? 80.200 72.220 47.679 1.00 117.85 56 ASN E N 1
ATOM 13571 C CA . ASN E 1 48 ? 79.175 72.275 48.721 1.00 118.69 56 ASN E CA 1
ATOM 13572 C C . ASN E 1 48 ? 77.765 72.023 48.191 1.00 117.54 56 ASN E C 1
ATOM 13573 O O . ASN E 1 48 ? 76.842 71.796 48.974 1.00 118.07 56 ASN E O 1
ATOM 13578 N N . ASN E 1 49 ? 77.589 72.062 46.870 1.00 105.97 57 ASN E N 1
ATOM 13579 C CA . ASN E 1 49 ? 76.256 71.936 46.282 1.00 105.00 57 ASN E CA 1
ATOM 13580 C C . ASN E 1 49 ? 75.750 70.517 46.528 1.00 104.51 57 ASN E C 1
ATOM 13581 O O . ASN E 1 49 ? 75.793 69.636 45.665 1.00 102.88 57 ASN E O 1
ATOM 13586 N N . ASN E 1 50 ? 75.233 70.305 47.739 1.00 110.68 58 ASN E N 1
ATOM 13587 C CA . ASN E 1 50 ? 74.572 69.056 48.101 1.00 109.11 58 ASN E CA 1
ATOM 13588 C C . ASN E 1 50 ? 73.339 68.803 47.240 1.00 105.10 58 ASN E C 1
ATOM 13589 O O . ASN E 1 50 ? 72.641 67.804 47.432 1.00 104.28 58 ASN E O 1
ATOM 13594 N N . LYS E 1 51 ? 73.047 69.708 46.306 1.00 102.78 59 LYS E N 1
ATOM 13595 C CA . LYS E 1 51 ? 71.913 69.573 45.408 1.00 97.22 59 LYS E CA 1
ATOM 13596 C C . LYS E 1 51 ? 72.331 69.352 43.960 1.00 93.61 59 LYS E C 1
ATOM 13597 O O . LYS E 1 51 ? 71.465 69.141 43.105 1.00 90.36 59 LYS E O 1
ATOM 13603 N N . LYS E 1 52 ? 73.630 69.392 43.662 1.00 91.26 60 LYS E N 1
ATOM 13604 C CA . LYS E 1 52 ? 74.141 69.115 42.325 1.00 92.09 60 LYS E CA 1
ATOM 13605 C C . LYS E 1 52 ? 74.619 67.671 42.272 1.00 87.43 60 LYS E C 1
ATOM 13606 O O . LYS E 1 52 ? 75.506 67.276 43.036 1.00 88.25 60 LYS E O 1
ATOM 13612 N N . VAL E 1 53 ? 74.034 66.893 41.370 1.00 77.21 61 VAL E N 1
ATOM 13613 C CA . VAL E 1 53 ? 74.361 65.480 41.229 1.00 72.88 61 VAL E CA 1
ATOM 13614 C C . VAL E 1 53 ? 75.464 65.339 40.188 1.00 70.33 61 VAL E C 1
ATOM 13615 O O . VAL E 1 53 ? 75.271 65.681 39.017 1.00 70.04 61 VAL E O 1
ATOM 13619 N N . LEU E 1 54 ? 76.622 64.838 40.616 1.00 66.93 62 LEU E N 1
ATOM 13620 C CA . LEU E 1 54 ? 77.696 64.507 39.687 1.00 68.09 62 LEU E CA 1
ATOM 13621 C C . LEU E 1 54 ? 77.526 63.112 39.104 1.00 63.95 62 LEU E C 1
ATOM 13622 O O . LEU E 1 54 ? 77.702 62.920 37.896 1.00 64.05 62 LEU E O 1
ATOM 13627 N N . VAL E 1 55 ? 77.190 62.141 39.944 1.00 54.51 63 VAL E N 1
ATOM 13628 C CA . VAL E 1 55 ? 76.955 60.767 39.528 1.00 47.43 63 VAL E CA 1
ATOM 13629 C C . VAL E 1 55 ? 75.539 60.398 39.954 1.00 44.32 63 VAL E C 1
ATOM 13630 O O . VAL E 1 55 ? 75.248 60.354 41.152 1.00 43.12 63 VAL E O 1
ATOM 13634 N N . PRO E 1 56 ? 74.620 60.136 39.029 1.00 43.63 64 PRO E N 1
ATOM 13635 C CA . PRO E 1 56 ? 73.258 59.781 39.432 1.00 42.77 64 PRO E CA 1
ATOM 13636 C C . PRO E 1 56 ? 73.186 58.363 39.974 1.00 40.31 64 PRO E C 1
ATOM 13637 O O . PRO E 1 56 ? 74.095 57.549 39.801 1.00 41.90 64 PRO E O 1
ATOM 13641 N N . LYS E 1 57 ? 72.076 58.080 40.647 1.00 40.89 65 LYS E N 1
ATOM 13642 C CA . LYS E 1 57 ? 71.770 56.735 41.116 1.00 37.67 65 LYS E CA 1
ATOM 13643 C C . LYS E 1 57 ? 71.024 56.008 40.003 1.00 35.84 65 LYS E C 1
ATOM 13644 O O . LYS E 1 57 ? 69.903 56.386 39.649 1.00 37.16 65 LYS E O 1
ATOM 13650 N N . VAL E 1 58 ? 71.649 54.973 39.447 1.00 36.73 66 VAL E N 1
ATOM 13651 C CA . VAL E 1 58 ? 71.084 54.204 38.344 1.00 35.50 66 VAL E CA 1
ATOM 13652 C C . VAL E 1 58 ? 71.106 52.740 38.747 1.00 33.02 66 VAL E C 1
ATOM 13653 O O . VAL E 1 58 ? 72.182 52.170 38.964 1.00 36.41 66 VAL E O 1
ATOM 13657 N N . SER E 1 59 ? 69.927 52.131 38.835 1.00 33.93 67 SER E N 1
ATOM 13658 C CA . SER E 1 59 ? 69.788 50.790 39.379 1.00 33.18 67 SER E CA 1
ATOM 13659 C C . SER E 1 59 ? 68.712 50.029 38.622 1.00 36.52 67 SER E C 1
ATOM 13660 O O . SER E 1 59 ? 67.704 50.602 38.197 1.00 38.82 67 SER E O 1
ATOM 13663 N N . GLY E 1 60 ? 68.929 48.723 38.475 1.00 36.52 68 GLY E N 1
ATOM 13664 C CA . GLY E 1 60 ? 67.915 47.851 37.911 1.00 37.42 68 GLY E CA 1
ATOM 13665 C C . GLY E 1 60 ? 66.661 47.731 38.752 1.00 39.08 68 GLY E C 1
ATOM 13666 O O . GLY E 1 60 ? 65.660 47.193 38.267 1.00 39.75 68 GLY E O 1
ATOM 13667 N N . LEU E 1 61 ? 66.689 48.216 39.994 1.00 35.89 69 LEU E N 1
ATOM 13668 C CA . LEU E 1 61 ? 65.529 48.193 40.872 1.00 37.79 69 LEU E CA 1
ATOM 13669 C C . LEU E 1 61 ? 64.760 49.510 40.850 1.00 38.56 69 LEU E C 1
ATOM 13670 O O . LEU E 1 61 ? 63.929 49.751 41.731 1.00 40.61 69 LEU E O 1
ATOM 13675 N N . GLN E 1 62 ? 65.018 50.362 39.863 1.00 35.96 70 GLN E N 1
ATOM 13676 C CA . GLN E 1 62 ? 64.333 51.641 39.738 1.00 35.56 70 GLN E CA 1
ATOM 13677 C C . GLN E 1 62 ? 63.216 51.556 38.708 1.00 39.77 70 GLN E C 1
ATOM 13678 O O . GLN E 1 62 ? 63.347 50.877 37.684 1.00 39.78 70 GLN E O 1
ATOM 13684 N N . TYR E 1 63 ? 62.119 52.256 38.985 1.00 37.01 71 TYR E N 1
ATOM 13685 C CA . TYR E 1 63 ? 61.130 52.526 37.955 1.00 41.66 71 TYR E CA 1
ATOM 13686 C C . TYR E 1 63 ? 61.720 53.468 36.916 1.00 41.09 71 TYR E C 1
ATOM 13687 O O . TYR E 1 63 ? 62.386 54.451 37.254 1.00 38.00 71 TYR E O 1
ATOM 13696 N N . ARG E 1 64 ? 61.480 53.161 35.646 1.00 43.96 72 ARG E N 1
ATOM 13697 C CA . ARG E 1 64 ? 61.713 54.102 34.560 1.00 42.20 72 ARG E CA 1
ATOM 13698 C C . ARG E 1 64 ? 60.355 54.572 34.066 1.00 40.72 72 ARG E C 1
ATOM 13699 O O . ARG E 1 64 ? 59.562 53.768 33.568 1.00 42.96 72 ARG E O 1
ATOM 13707 N N . VAL E 1 65 ? 60.085 55.863 34.229 1.00 42.45 73 VAL E N 1
ATOM 13708 C CA . VAL E 1 65 ? 58.813 56.464 33.848 1.00 41.87 73 VAL E CA 1
ATOM 13709 C C . VAL E 1 65 ? 59.120 57.459 32.738 1.00 42.51 73 VAL E C 1
ATOM 13710 O O . VAL E 1 65 ? 59.567 58.582 33.001 1.00 39.31 73 VAL E O 1
ATOM 13714 N N . PHE E 1 66 ? 58.885 57.050 31.495 1.00 44.80 74 PHE E N 1
ATOM 13715 C CA . PHE E 1 66 ? 59.147 57.895 30.340 1.00 44.85 74 PHE E CA 1
ATOM 13716 C C . PHE E 1 66 ? 57.912 58.727 30.025 1.00 44.96 74 PHE E C 1
ATOM 13717 O O . PHE E 1 66 ? 56.819 58.181 29.847 1.00 44.15 74 PHE E O 1
ATOM 13725 N N . ARG E 1 67 ? 58.089 60.044 29.963 1.00 50.17 75 ARG E N 1
ATOM 13726 C CA . ARG E 1 67 ? 57.036 60.958 29.527 1.00 49.75 75 ARG E CA 1
ATOM 13727 C C . ARG E 1 67 ? 57.276 61.236 28.048 1.00 50.41 75 ARG E C 1
ATOM 13728 O O . ARG E 1 67 ? 58.122 62.057 27.686 1.00 55.43 75 ARG E O 1
ATOM 13736 N N . VAL E 1 68 ? 56.531 60.543 27.195 1.00 42.87 76 VAL E N 1
ATOM 13737 C CA . VAL E 1 68 ? 56.728 60.604 25.753 1.00 45.37 76 VAL E CA 1
ATOM 13738 C C . VAL E 1 68 ? 55.892 61.750 25.197 1.00 48.29 76 VAL E C 1
ATOM 13739 O O . VAL E 1 68 ? 54.664 61.758 25.334 1.00 51.92 76 VAL E O 1
ATOM 13743 N N . ARG E 1 69 ? 56.558 62.713 24.566 1.00 51.58 77 ARG E N 1
ATOM 13744 C CA . ARG E 1 69 ? 55.906 63.889 24.003 1.00 56.70 77 ARG E CA 1
ATOM 13745 C C . ARG E 1 69 ? 55.656 63.667 22.517 1.00 57.18 77 ARG E C 1
ATOM 13746 O O . ARG E 1 69 ? 56.586 63.350 21.767 1.00 55.11 77 ARG E O 1
ATOM 13754 N N . LEU E 1 70 ? 54.404 63.838 22.096 1.00 53.60 78 LEU E N 1
ATOM 13755 C CA . LEU E 1 70 ? 54.040 63.664 20.702 1.00 53.01 78 LEU E CA 1
ATOM 13756 C C . LEU E 1 70 ? 53.742 65.014 20.057 1.00 52.72 78 LEU E C 1
ATOM 13757 O O . LEU E 1 70 ? 53.321 65.955 20.738 1.00 53.41 78 LEU E O 1
ATOM 13762 N N . PRO E 1 71 ? 53.950 65.149 18.748 1.00 49.97 79 PRO E N 1
ATOM 13763 C CA . PRO E 1 71 ? 53.591 66.405 18.083 1.00 55.81 79 PRO E CA 1
ATOM 13764 C C . PRO E 1 71 ? 52.083 66.576 18.026 1.00 56.43 79 PRO E C 1
ATOM 13765 O O . PRO E 1 71 ? 51.337 65.615 17.824 1.00 58.56 79 PRO E O 1
ATOM 13769 N N . ASP E 1 72 ? 51.636 67.813 18.223 1.00 67.22 80 ASP E N 1
ATOM 13770 C CA . ASP E 1 72 ? 50.217 68.126 18.143 1.00 70.24 80 ASP E CA 1
ATOM 13771 C C . ASP E 1 72 ? 49.725 67.847 16.726 1.00 70.91 80 ASP E C 1
ATOM 13772 O O . ASP E 1 72 ? 50.156 68.521 15.782 1.00 74.48 80 ASP E O 1
ATOM 13777 N N . PRO E 1 73 ? 48.834 66.869 16.526 1.00 64.61 81 PRO E N 1
ATOM 13778 C CA . PRO E 1 73 ? 48.374 66.579 15.158 1.00 65.95 81 PRO E CA 1
ATOM 13779 C C . PRO E 1 73 ? 47.586 67.714 14.532 1.00 65.26 81 PRO E C 1
ATOM 13780 O O . PRO E 1 73 ? 47.542 67.807 13.299 1.00 62.64 81 PRO E O 1
ATOM 13784 N N . ASN E 1 74 ? 46.963 68.577 15.335 1.00 61.15 82 ASN E N 1
ATOM 13785 C CA . ASN E 1 74 ? 46.246 69.725 14.796 1.00 59.81 82 ASN E CA 1
ATOM 13786 C C . ASN E 1 74 ? 47.183 70.816 14.298 1.00 62.62 82 ASN E C 1
ATOM 13787 O O . ASN E 1 74 ? 46.729 71.720 13.589 1.00 64.72 82 ASN E O 1
ATOM 13792 N N . LYS E 1 75 ? 48.468 70.755 14.654 1.00 72.59 83 LYS E N 1
ATOM 13793 C CA . LYS E 1 75 ? 49.477 71.678 14.146 1.00 76.08 83 LYS E CA 1
ATOM 13794 C C . LYS E 1 75 ? 50.569 70.942 13.378 1.00 76.39 83 LYS E C 1
ATOM 13795 O O . LYS E 1 75 ? 51.667 71.477 13.197 1.00 76.33 83 LYS E O 1
ATOM 13801 N N . PHE E 1 76 ? 50.287 69.723 12.928 1.00 72.97 84 PHE E N 1
ATOM 13802 C CA . PHE E 1 76 ? 51.274 68.888 12.260 1.00 72.19 84 PHE E CA 1
ATOM 13803 C C . PHE E 1 76 ? 51.223 69.117 10.755 1.00 77.34 84 PHE E C 1
ATOM 13804 O O . PHE E 1 76 ? 50.147 69.290 10.176 1.00 78.50 84 PHE E O 1
ATOM 13812 N N . GLY E 1 77 ? 52.395 69.119 10.127 1.00 79.21 85 GLY E N 1
ATOM 13813 C CA . GLY E 1 77 ? 52.485 69.359 8.701 1.00 81.66 85 GLY E CA 1
ATOM 13814 C C . GLY E 1 77 ? 52.155 68.139 7.866 1.00 82.73 85 GLY E C 1
ATOM 13815 O O . GLY E 1 77 ? 53.057 67.453 7.376 1.00 83.29 85 GLY E O 1
ATOM 13816 N N . PHE E 1 78 ? 50.862 67.856 7.698 1.00 78.51 86 PHE E N 1
ATOM 13817 C CA . PHE E 1 78 ? 50.450 66.731 6.871 1.00 79.59 86 PHE E CA 1
ATOM 13818 C C . PHE E 1 78 ? 50.526 67.112 5.392 1.00 85.90 86 PHE E C 1
ATOM 13819 O O . PHE E 1 78 ? 50.238 68.256 5.031 1.00 85.42 86 PHE E O 1
ATOM 13827 N N . PRO E 1 79 ? 50.901 66.176 4.515 1.00 92.13 87 PRO E N 1
ATOM 13828 C CA . PRO E 1 79 ? 50.968 66.516 3.086 1.00 94.74 87 PRO E CA 1
ATOM 13829 C C . PRO E 1 79 ? 49.606 66.797 2.478 1.00 96.98 87 PRO E C 1
ATOM 13830 O O . PRO E 1 79 ? 49.512 67.595 1.538 1.00 97.99 87 PRO E O 1
ATOM 13834 N N . ASP E 1 80 ? 48.550 66.165 2.987 1.00 100.81 88 ASP E N 1
ATOM 13835 C CA . ASP E 1 80 ? 47.194 66.378 2.494 1.00 101.16 88 ASP E CA 1
ATOM 13836 C C . ASP E 1 80 ? 46.245 66.333 3.680 1.00 96.29 88 ASP E C 1
ATOM 13837 O O . ASP E 1 80 ? 46.133 65.300 4.345 1.00 95.16 88 ASP E O 1
ATOM 13842 N N . THR E 1 81 ? 45.566 67.450 3.943 1.00 85.97 89 THR E N 1
ATOM 13843 C CA . THR E 1 81 ? 44.648 67.562 5.068 1.00 82.39 89 THR E CA 1
ATOM 13844 C C . THR E 1 81 ? 43.190 67.407 4.647 1.00 80.06 89 THR E C 1
ATOM 13845 O O . THR E 1 81 ? 42.293 67.875 5.357 1.00 78.90 89 THR E O 1
ATOM 13849 N N . SER E 1 82 ? 42.936 66.753 3.514 1.00 83.20 90 SER E N 1
ATOM 13850 C CA . SER E 1 82 ? 41.581 66.559 3.013 1.00 83.76 90 SER E CA 1
ATOM 13851 C C . SER E 1 82 ? 40.855 65.405 3.694 1.00 83.50 90 SER E C 1
ATOM 13852 O O . SER E 1 82 ? 39.766 65.030 3.246 1.00 84.28 90 SER E O 1
ATOM 13855 N N . PHE E 1 83 ? 41.424 64.836 4.755 1.00 83.81 91 PHE E N 1
ATOM 13856 C CA . PHE E 1 83 ? 40.807 63.717 5.453 1.00 80.87 91 PHE E CA 1
ATOM 13857 C C . PHE E 1 83 ? 39.928 64.150 6.618 1.00 78.63 91 PHE E C 1
ATOM 13858 O O . PHE E 1 83 ? 39.240 63.304 7.201 1.00 78.54 91 PHE E O 1
ATOM 13866 N N . TYR E 1 84 ? 39.927 65.434 6.971 1.00 74.11 92 TYR E N 1
ATOM 13867 C CA . TYR E 1 84 ? 39.103 65.919 8.067 1.00 70.96 92 TYR E CA 1
ATOM 13868 C C . TYR E 1 84 ? 38.800 67.393 7.838 1.00 71.19 92 TYR E C 1
ATOM 13869 O O . TYR E 1 84 ? 39.386 68.045 6.970 1.00 69.62 92 TYR E O 1
ATOM 13878 N N . ASN E 1 85 ? 37.867 67.913 8.635 1.00 73.09 93 ASN E N 1
ATOM 13879 C CA . ASN E 1 85 ? 37.436 69.304 8.538 1.00 75.05 93 ASN E CA 1
ATOM 13880 C C . ASN E 1 85 ? 37.836 70.047 9.808 1.00 75.83 93 ASN E C 1
ATOM 13881 O O . ASN E 1 85 ? 37.194 69.871 10.855 1.00 74.13 93 ASN E O 1
ATOM 13886 N N . PRO E 1 86 ? 38.876 70.886 9.779 1.00 79.91 94 PRO E N 1
ATOM 13887 C CA . PRO E 1 86 ? 39.272 71.592 11.009 1.00 79.52 94 PRO E CA 1
ATOM 13888 C C . PRO E 1 86 ? 38.206 72.534 11.536 1.00 82.42 94 PRO E C 1
ATOM 13889 O O . PRO E 1 86 ? 38.274 72.929 12.707 1.00 81.09 94 PRO E O 1
ATOM 13893 N N . ASP E 1 87 ? 37.222 72.908 10.715 1.00 89.81 95 ASP E N 1
ATOM 13894 C CA . ASP E 1 87 ? 36.146 73.766 11.197 1.00 92.32 95 ASP E CA 1
ATOM 13895 C C . ASP E 1 87 ? 35.257 73.041 12.199 1.00 84.44 95 ASP E C 1
ATOM 13896 O O . ASP E 1 87 ? 34.677 73.679 13.084 1.00 83.99 95 ASP E O 1
ATOM 13901 N N . THR E 1 88 ? 35.144 71.715 12.083 1.00 69.88 96 THR E N 1
ATOM 13902 C CA . THR E 1 88 ? 34.245 70.940 12.925 1.00 66.59 96 THR E CA 1
ATOM 13903 C C . THR E 1 88 ? 34.907 69.743 13.593 1.00 67.19 96 THR E C 1
ATOM 13904 O O . THR E 1 88 ? 34.222 69.005 14.311 1.00 64.54 96 THR E O 1
ATOM 13908 N N . GLN E 1 89 ? 36.204 69.524 13.386 1.00 69.78 97 GLN E N 1
ATOM 13909 C CA . GLN E 1 89 ? 36.865 68.330 13.886 1.00 67.17 97 GLN E CA 1
ATOM 13910 C C . GLN E 1 89 ? 38.235 68.684 14.445 1.00 67.57 97 GLN E C 1
ATOM 13911 O O . GLN E 1 89 ? 38.861 69.663 14.032 1.00 67.99 97 GLN E O 1
ATOM 13917 N N . ARG E 1 90 ? 38.689 67.869 15.396 1.00 62.06 98 ARG E N 1
ATOM 13918 C CA . ARG E 1 90 ? 40.025 67.972 15.959 1.00 61.81 98 ARG E CA 1
ATOM 13919 C C . ARG E 1 90 ? 40.696 66.607 15.894 1.00 61.30 98 ARG E C 1
ATOM 13920 O O . ARG E 1 90 ? 40.032 65.568 15.852 1.00 61.95 98 ARG E O 1
ATOM 13928 N N . LEU E 1 91 ? 42.025 66.623 15.889 1.00 59.53 99 LEU E N 1
ATOM 13929 C CA . LEU E 1 91 ? 42.820 65.418 15.719 1.00 57.97 99 LEU E CA 1
ATOM 13930 C C . LEU E 1 91 ? 43.491 65.025 17.028 1.00 56.75 99 LEU E C 1
ATOM 13931 O O . LEU E 1 91 ? 43.736 65.863 17.901 1.00 53.27 99 LEU E O 1
ATOM 13936 N N . VAL E 1 92 ? 43.782 63.730 17.152 1.00 55.68 100 VAL E N 1
ATOM 13937 C CA . VAL E 1 92 ? 44.493 63.196 18.307 1.00 51.30 100 VAL E CA 1
ATOM 13938 C C . VAL E 1 92 ? 45.163 61.904 17.870 1.00 53.07 100 VAL E C 1
ATOM 13939 O O . VAL E 1 92 ? 44.665 61.198 16.989 1.00 53.15 100 VAL E O 1
ATOM 13943 N N . TRP E 1 93 ? 46.301 61.597 18.484 1.00 50.63 101 TRP E N 1
ATOM 13944 C CA . TRP E 1 93 ? 47.008 60.357 18.205 1.00 49.33 101 TRP E CA 1
ATOM 13945 C C . TRP E 1 93 ? 46.462 59.227 19.068 1.00 50.82 101 TRP E C 1
ATOM 13946 O O . TRP E 1 93 ? 45.999 59.441 20.192 1.00 49.17 101 TRP E O 1
ATOM 13957 N N . ALA E 1 94 ? 46.519 58.016 18.523 1.00 51.31 102 ALA E N 1
ATOM 13958 C CA . ALA E 1 94 ? 46.187 56.804 19.256 1.00 45.37 102 ALA E CA 1
ATOM 13959 C C . ALA E 1 94 ? 47.347 55.833 19.116 1.00 47.18 102 ALA E C 1
ATOM 13960 O O . ALA E 1 94 ? 47.879 55.654 18.016 1.00 44.77 102 ALA E O 1
ATOM 13962 N N . CYS E 1 95 ? 47.746 55.219 20.225 1.00 50.52 103 CYS E N 1
ATOM 13963 C CA . CYS E 1 95 ? 48.838 54.257 20.213 1.00 49.70 103 CYS E CA 1
ATOM 13964 C C . CYS E 1 95 ? 48.279 52.877 19.897 1.00 47.44 103 CYS E C 1
ATOM 13965 O O . CYS E 1 95 ? 47.408 52.374 20.615 1.00 51.24 103 CYS E O 1
ATOM 13968 N N . VAL E 1 96 ? 48.778 52.271 18.823 1.00 47.95 104 VAL E N 1
ATOM 13969 C CA . VAL E 1 96 ? 48.339 50.945 18.404 1.00 48.61 104 VAL E CA 1
ATOM 13970 C C . VAL E 1 96 ? 49.456 49.915 18.447 1.00 49.03 104 VAL E C 1
ATOM 13971 O O . VAL E 1 96 ? 49.167 48.711 18.386 1.00 50.93 104 VAL E O 1
ATOM 13975 N N . GLY E 1 97 ? 50.709 50.334 18.556 1.00 53.35 105 GLY E N 1
ATOM 13976 C CA . GLY E 1 97 ? 51.820 49.400 18.609 1.00 53.58 105 GLY E CA 1
ATOM 13977 C C . GLY E 1 97 ? 52.921 49.937 19.492 1.00 51.15 105 GLY E C 1
ATOM 13978 O O . GLY E 1 97 ? 53.165 51.146 19.547 1.00 50.13 105 GLY E O 1
ATOM 13979 N N . LEU E 1 98 ? 53.596 49.024 20.188 1.00 45.39 106 LEU E N 1
ATOM 13980 C CA . LEU E 1 98 ? 54.654 49.395 21.115 1.00 45.34 106 LEU E CA 1
ATOM 13981 C C . LEU E 1 98 ? 55.649 48.251 21.223 1.00 43.63 106 LEU E C 1
ATOM 13982 O O . LEU E 1 98 ? 55.260 47.080 21.231 1.00 41.61 106 LEU E O 1
ATOM 13987 N N . GLU E 1 99 ? 56.932 48.600 21.300 1.00 43.98 107 GLU E N 1
ATOM 13988 C CA . GLU E 1 99 ? 57.977 47.646 21.647 1.00 44.68 107 GLU E CA 1
ATOM 13989 C C . GLU E 1 99 ? 59.002 48.355 22.516 1.00 42.89 107 GLU E C 1
ATOM 13990 O O . GLU E 1 99 ? 59.509 49.417 22.142 1.00 39.60 107 GLU E O 1
ATOM 13996 N N . ILE E 1 100 ? 59.301 47.771 23.671 1.00 37.53 108 ILE E N 1
ATOM 13997 C CA . ILE E 1 100 ? 60.253 48.339 24.616 1.00 39.66 108 ILE E CA 1
ATOM 13998 C C . ILE E 1 100 ? 61.587 47.649 24.363 1.00 38.87 108 ILE E C 1
ATOM 13999 O O . ILE E 1 100 ? 61.817 46.523 24.813 1.00 36.58 108 ILE E O 1
ATOM 14004 N N . GLY E 1 101 ? 62.468 48.328 23.635 1.00 40.60 109 GLY E N 1
ATOM 14005 C CA . GLY E 1 101 ? 63.783 47.776 23.374 1.00 42.89 109 GLY E CA 1
ATOM 14006 C C . GLY E 1 101 ? 64.651 47.824 24.618 1.00 43.75 109 GLY E C 1
ATOM 14007 O O . GLY E 1 101 ? 64.682 48.819 25.344 1.00 44.02 109 GLY E O 1
ATOM 14008 N N . ARG E 1 102 ? 65.355 46.724 24.870 1.00 40.76 110 ARG E N 1
ATOM 14009 C CA . ARG E 1 102 ? 66.277 46.623 25.994 1.00 43.49 110 ARG E CA 1
ATOM 14010 C C . ARG E 1 102 ? 67.617 46.133 25.473 1.00 41.48 110 ARG E C 1
ATOM 14011 O O . ARG E 1 102 ? 67.687 45.083 24.827 1.00 42.51 110 ARG E O 1
ATOM 14019 N N . GLY E 1 103 ? 68.674 46.905 25.734 1.00 43.11 111 GLY E N 1
ATOM 14020 C CA . GLY E 1 103 ? 70.028 46.480 25.465 1.00 38.44 111 GLY E CA 1
ATOM 14021 C C . GLY E 1 103 ? 70.690 45.920 26.717 1.00 36.35 111 GLY E C 1
ATOM 14022 O O . GLY E 1 103 ? 70.078 45.778 27.772 1.00 36.31 111 GLY E O 1
ATOM 14023 N N . GLN E 1 104 ? 71.978 45.604 26.576 1.00 36.29 112 GLN E N 1
ATOM 14024 C CA . GLN E 1 104 ? 72.788 45.039 27.651 1.00 39.07 112 GLN E CA 1
ATOM 14025 C C . GLN E 1 104 ? 72.387 43.590 27.912 1.00 38.48 112 GLN E C 1
ATOM 14026 O O . GLN E 1 104 ? 71.227 43.217 27.698 1.00 36.35 112 GLN E O 1
ATOM 14032 N N . PRO E 1 105 ? 73.309 42.750 28.376 1.00 36.31 113 PRO E N 1
ATOM 14033 C CA . PRO E 1 105 ? 72.975 41.341 28.603 1.00 36.13 113 PRO E CA 1
ATOM 14034 C C . PRO E 1 105 ? 72.070 41.156 29.809 1.00 36.45 113 PRO E C 1
ATOM 14035 O O . PRO E 1 105 ? 71.966 42.015 30.687 1.00 32.92 113 PRO E O 1
ATOM 14039 N N . LEU E 1 106 ? 71.408 40.003 29.841 1.00 34.46 114 LEU E N 1
ATOM 14040 C CA . LEU E 1 106 ? 70.689 39.599 31.039 1.00 33.51 114 LEU E CA 1
ATOM 14041 C C . LEU E 1 106 ? 71.685 39.326 32.157 1.00 36.17 114 LEU E C 1
ATOM 14042 O O . LEU E 1 106 ? 72.793 38.838 31.915 1.00 35.02 114 LEU E O 1
ATOM 14047 N N . GLY E 1 107 ? 71.292 39.648 33.382 1.00 32.22 115 GLY E N 1
ATOM 14048 C CA . GLY E 1 107 ? 72.169 39.455 34.522 1.00 35.92 115 GLY E CA 1
ATOM 14049 C C . GLY E 1 107 ? 71.481 39.912 35.788 1.00 34.80 115 GLY E C 1
ATOM 14050 O O . GLY E 1 107 ? 70.408 40.525 35.756 1.00 34.68 115 GLY E O 1
ATOM 14051 N N . VAL E 1 108 ? 72.125 39.605 36.913 1.00 32.90 116 VAL E N 1
ATOM 14052 C CA . VAL E 1 108 ? 71.565 39.850 38.236 1.00 36.60 116 VAL E CA 1
ATOM 14053 C C . VAL E 1 108 ? 72.595 40.601 39.066 1.00 36.41 116 VAL E C 1
ATOM 14054 O O . VAL E 1 108 ? 73.745 40.161 39.182 1.00 39.55 116 VAL E O 1
ATOM 14058 N N . GLY E 1 109 ? 72.183 41.731 39.639 1.00 34.86 117 GLY E N 1
ATOM 14059 C CA . GLY E 1 109 ? 73.007 42.464 40.573 1.00 36.90 117 GLY E CA 1
ATOM 14060 C C . GLY E 1 109 ? 72.636 42.144 42.016 1.00 36.33 117 GLY E C 1
ATOM 14061 O O . GLY E 1 109 ? 71.615 41.525 42.305 1.00 35.08 117 GLY E O 1
ATOM 14062 N N . VAL E 1 110 ? 73.501 42.583 42.930 1.00 33.11 118 VAL E N 1
ATOM 14063 C CA . VAL E 1 110 ? 73.296 42.364 44.354 1.00 33.47 118 VAL E CA 1
ATOM 14064 C C . VAL E 1 110 ? 73.389 43.697 45.082 1.00 35.34 118 VAL E C 1
ATOM 14065 O O . VAL E 1 110 ? 73.987 44.661 44.599 1.00 37.31 118 VAL E O 1
ATOM 14069 N N . SER E 1 111 ? 72.768 43.741 46.259 1.00 35.52 119 SER E N 1
ATOM 14070 C CA . SER E 1 111 ? 72.790 44.914 47.119 1.00 33.56 119 SER E CA 1
ATOM 14071 C C . SER E 1 111 ? 73.057 44.458 48.545 1.00 31.22 119 SER E C 1
ATOM 14072 O O . SER E 1 111 ? 72.774 43.315 48.914 1.00 35.68 119 SER E O 1
ATOM 14075 N N . GLY E 1 112 ? 73.606 45.360 49.348 1.00 31.09 120 GLY E N 1
ATOM 14076 C CA . GLY E 1 112 ? 73.946 45.011 50.707 1.00 31.16 120 GLY E CA 1
ATOM 14077 C C . GLY E 1 112 ? 74.087 46.229 51.591 1.00 29.65 120 GLY E C 1
ATOM 14078 O O . GLY E 1 112 ? 73.754 47.350 51.200 1.00 30.13 120 GLY E O 1
ATOM 14079 N N . HIS E 1 113 ? 74.602 45.987 52.798 1.00 31.68 121 HIS E N 1
ATOM 14080 C CA . HIS E 1 113 ? 74.782 47.013 53.807 1.00 29.24 121 HIS E CA 1
ATOM 14081 C C . HIS E 1 113 ? 76.052 46.651 54.570 1.00 29.00 121 HIS E C 1
ATOM 14082 O O . HIS E 1 113 ? 76.157 45.513 55.055 1.00 32.78 121 HIS E O 1
ATOM 14089 N N . PRO E 1 114 ? 77.026 47.559 54.689 1.00 29.50 122 PRO E N 1
ATOM 14090 C CA . PRO E 1 114 ? 78.199 47.251 55.525 1.00 30.60 122 PRO E CA 1
ATOM 14091 C C . PRO E 1 114 ? 77.864 47.122 56.999 1.00 32.30 122 PRO E C 1
ATOM 14092 O O . PRO E 1 114 ? 78.673 46.573 57.759 1.00 32.78 122 PRO E O 1
ATOM 14096 N N . TYR E 1 115 ? 76.698 47.609 57.422 1.00 35.85 123 TYR E N 1
ATOM 14097 C CA . TYR E 1 115 ? 76.221 47.486 58.796 1.00 34.76 123 TYR E CA 1
ATOM 14098 C C . TYR E 1 115 ? 74.768 47.006 58.788 1.00 36.41 123 TYR E C 1
ATOM 14099 O O . TYR E 1 115 ? 73.874 47.666 59.317 1.00 36.88 123 TYR E O 1
ATOM 14108 N N . LEU E 1 116 ? 74.521 45.852 58.175 1.00 34.18 124 LEU E N 1
ATOM 14109 C CA . LEU E 1 116 ? 73.176 45.295 58.185 1.00 32.21 124 LEU E CA 1
ATOM 14110 C C . LEU E 1 116 ? 72.834 44.793 59.582 1.00 34.74 124 LEU E C 1
ATOM 14111 O O . LEU E 1 116 ? 73.671 44.199 60.268 1.00 29.84 124 LEU E O 1
ATOM 14116 N N . ASN E 1 117 ? 71.592 45.035 60.003 1.00 33.31 125 ASN E N 1
ATOM 14117 C CA . ASN E 1 117 ? 71.125 44.585 61.313 1.00 30.32 125 ASN E CA 1
ATOM 14118 C C . ASN E 1 117 ? 70.692 43.122 61.213 1.00 31.22 125 ASN E C 1
ATOM 14119 O O . ASN E 1 117 ? 69.508 42.777 61.191 1.00 35.73 125 ASN E O 1
ATOM 14124 N N . LYS E 1 118 ? 71.697 42.257 61.136 1.00 29.29 126 LYS E N 1
ATOM 14125 C CA . LYS E 1 118 ? 71.530 40.816 61.249 1.00 27.77 126 LYS E CA 1
ATOM 14126 C C . LYS E 1 118 ? 72.285 40.354 62.485 1.00 28.07 126 LYS E C 1
ATOM 14127 O O . LYS E 1 118 ? 73.443 40.734 62.684 1.00 36.22 126 LYS E O 1
ATOM 14133 N N . PHE E 1 119 ? 71.632 39.544 63.314 1.00 34.38 127 PHE E N 1
ATOM 14134 C CA . PHE E 1 119 ? 72.280 39.026 64.511 1.00 37.85 127 PHE E CA 1
ATOM 14135 C C . PHE E 1 119 ? 72.656 37.566 64.301 1.00 36.35 127 PHE E C 1
ATOM 14136 O O . PHE E 1 119 ? 73.828 37.250 64.074 1.00 39.83 127 PHE E O 1
ATOM 14144 N N . ASP E 1 120 ? 71.673 36.673 64.343 1.00 31.67 128 ASP E N 1
ATOM 14145 C CA . ASP E 1 120 ? 71.913 35.247 64.202 1.00 34.33 128 ASP E CA 1
ATOM 14146 C C . ASP E 1 120 ? 71.292 34.711 62.919 1.00 36.53 128 ASP E C 1
ATOM 14147 O O . ASP E 1 120 ? 70.342 35.282 62.377 1.00 30.25 128 ASP E O 1
ATOM 14152 N N . ASP E 1 121 ? 71.868 33.615 62.431 1.00 35.33 129 ASP E N 1
ATOM 14153 C CA . ASP E 1 121 ? 71.251 32.790 61.402 1.00 37.30 129 ASP E CA 1
ATOM 14154 C C . ASP E 1 121 ? 70.317 31.807 62.097 1.00 37.16 129 ASP E C 1
ATOM 14155 O O . ASP E 1 121 ? 70.765 30.990 62.910 1.00 35.26 129 ASP E O 1
ATOM 14160 N N . THR E 1 122 ? 69.022 31.893 61.795 1.00 30.64 130 THR E N 1
ATOM 14161 C CA . THR E 1 122 ? 68.013 31.142 62.532 1.00 34.72 130 THR E CA 1
ATOM 14162 C C . THR E 1 122 ? 67.452 29.973 61.730 1.00 32.41 130 THR E C 1
ATOM 14163 O O . THR E 1 122 ? 66.331 29.529 61.995 1.00 31.35 130 THR E O 1
ATOM 14167 N N . GLU E 1 123 ? 68.214 29.450 60.770 1.00 30.13 131 GLU E N 1
ATOM 14168 C CA . GLU E 1 123 ? 67.699 28.405 59.893 1.00 30.54 131 GLU E CA 1
ATOM 14169 C C . GLU E 1 123 ? 67.908 27.001 60.455 1.00 32.17 131 GLU E C 1
ATOM 14170 O O . GLU E 1 123 ? 67.033 26.144 60.293 1.00 30.60 131 GLU E O 1
ATOM 14176 N N . THR E 1 124 ? 69.037 26.739 61.119 1.00 30.79 132 THR E N 1
ATOM 14177 C CA . THR E 1 124 ? 69.358 25.375 61.536 1.00 31.87 132 THR E CA 1
ATOM 14178 C C . THR E 1 124 ? 69.927 25.282 62.948 1.00 35.99 132 THR E C 1
ATOM 14179 O O . THR E 1 124 ? 69.637 24.320 63.666 1.00 37.85 132 THR E O 1
ATOM 14183 N N . SER E 1 125 ? 70.751 26.246 63.354 1.00 35.30 133 SER E N 1
ATOM 14184 C CA . SER E 1 125 ? 71.464 26.159 64.628 1.00 36.56 133 SER E CA 1
ATOM 14185 C C . SER E 1 125 ? 71.531 27.543 65.255 1.00 35.14 133 SER E C 1
ATOM 14186 O O . SER E 1 125 ? 72.229 28.425 64.746 1.00 38.85 133 SER E O 1
ATOM 14189 N N . ASN E 1 126 ? 70.818 27.731 66.368 1.00 34.30 134 ASN E N 1
ATOM 14190 C CA . ASN E 1 126 ? 70.811 29.003 67.080 1.00 36.87 134 ASN E CA 1
ATOM 14191 C C . ASN E 1 126 ? 70.549 28.697 68.557 1.00 38.77 134 ASN E C 1
ATOM 14192 O O . ASN E 1 126 ? 69.495 28.995 69.120 1.00 33.33 134 ASN E O 1
ATOM 14197 N N . ARG E 1 127 ? 71.544 28.090 69.199 1.00 34.20 135 ARG E N 1
ATOM 14198 C CA . ARG E 1 127 ? 71.401 27.569 70.548 1.00 36.81 135 ARG E CA 1
ATOM 14199 C C . ARG E 1 127 ? 71.479 28.684 71.586 1.00 37.01 135 ARG E C 1
ATOM 14200 O O . ARG E 1 127 ? 71.912 29.806 71.311 1.00 37.54 135 ARG E O 1
ATOM 14208 N N . TYR E 1 128 ? 71.050 28.350 72.799 1.00 34.12 136 TYR E N 1
ATOM 14209 C CA . TYR E 1 128 ? 71.125 29.235 73.947 1.00 34.92 136 TYR E CA 1
ATOM 14210 C C . TYR E 1 128 ? 72.409 28.976 74.732 1.00 40.47 136 TYR E C 1
ATOM 14211 O O . TYR E 1 128 ? 72.942 27.862 74.711 1.00 40.38 136 TYR E O 1
ATOM 14220 N N . PRO E 1 129 ? 72.935 29.984 75.445 1.00 39.33 137 PRO E N 1
ATOM 14221 C CA . PRO E 1 129 ? 72.423 31.355 75.541 1.00 42.02 137 PRO E CA 1
ATOM 14222 C C . PRO E 1 129 ? 72.923 32.252 74.413 1.00 40.43 137 PRO E C 1
ATOM 14223 O O . PRO E 1 129 ? 73.931 31.933 73.784 1.00 47.44 137 PRO E O 1
ATOM 14227 N N . ALA E 1 130 ? 72.230 33.360 74.171 1.00 47.70 138 ALA E N 1
ATOM 14228 C CA . ALA E 1 130 ? 72.626 34.331 73.160 1.00 56.05 138 ALA E CA 1
ATOM 14229 C C . ALA E 1 130 ? 73.299 35.518 73.833 1.00 72.88 138 ALA E C 1
ATOM 14230 O O . ALA E 1 130 ? 72.728 36.125 74.746 1.00 80.01 138 ALA E O 1
ATOM 14232 N N . GLN E 1 131 ? 74.511 35.846 73.382 1.00 94.29 139 GLN E N 1
ATOM 14233 C CA . GLN E 1 131 ? 75.288 36.950 73.939 1.00 104.10 139 GLN E CA 1
ATOM 14234 C C . GLN E 1 131 ? 75.300 38.113 72.956 1.00 103.33 139 GLN E C 1
ATOM 14235 O O . GLN E 1 131 ? 76.239 38.247 72.157 1.00 105.09 139 GLN E O 1
ATOM 14241 N N . PRO E 1 132 ? 74.294 38.977 72.968 1.00 94.51 140 PRO E N 1
ATOM 14242 C CA . PRO E 1 132 ? 74.328 40.179 72.132 1.00 89.12 140 PRO E CA 1
ATOM 14243 C C . PRO E 1 132 ? 75.275 41.215 72.728 1.00 78.36 140 PRO E C 1
ATOM 14244 O O . PRO E 1 132 ? 75.832 41.042 73.811 1.00 73.06 140 PRO E O 1
ATOM 14248 N N . GLY E 1 133 ? 75.456 42.304 71.989 1.00 59.49 141 GLY E N 1
ATOM 14249 C CA . GLY E 1 133 ? 76.255 43.419 72.452 1.00 51.96 141 GLY E CA 1
ATOM 14250 C C . GLY E 1 133 ? 75.570 44.730 72.144 1.00 45.89 141 GLY E C 1
ATOM 14251 O O . GLY E 1 133 ? 74.342 44.777 72.033 1.00 45.24 141 GLY E O 1
ATOM 14252 N N . SER E 1 134 ? 76.344 45.803 72.001 1.00 37.56 142 SER E N 1
ATOM 14253 C CA . SER E 1 134 ? 75.779 47.088 71.616 1.00 44.65 142 SER E CA 1
ATOM 14254 C C . SER E 1 134 ? 75.758 47.296 70.107 1.00 43.68 142 SER E C 1
ATOM 14255 O O . SER E 1 134 ? 74.961 48.106 69.621 1.00 40.75 142 SER E O 1
ATOM 14258 N N . ASP E 1 135 ? 76.597 46.579 69.356 1.00 45.35 143 ASP E N 1
ATOM 14259 C CA . ASP E 1 135 ? 76.644 46.727 67.901 1.00 40.55 143 ASP E CA 1
ATOM 14260 C C . ASP E 1 135 ? 77.162 45.413 67.317 1.00 38.04 143 ASP E C 1
ATOM 14261 O O . ASP E 1 135 ? 78.365 45.142 67.365 1.00 37.77 143 ASP E O 1
ATOM 14266 N N . ASN E 1 136 ? 76.248 44.611 66.765 1.00 35.56 144 ASN E N 1
ATOM 14267 C CA . ASN E 1 136 ? 76.583 43.328 66.156 1.00 36.89 144 ASN E CA 1
ATOM 14268 C C . ASN E 1 136 ? 76.241 43.303 64.672 1.00 39.23 144 ASN E C 1
ATOM 14269 O O . ASN E 1 136 ? 76.027 42.227 64.104 1.00 32.62 144 ASN E O 1
ATOM 14274 N N . ARG E 1 137 ? 76.178 44.469 64.039 1.00 39.01 145 ARG E N 1
ATOM 14275 C CA . ARG E 1 137 ? 75.821 44.545 62.632 1.00 37.56 145 ARG E CA 1
ATOM 14276 C C . ARG E 1 137 ? 76.906 43.903 61.774 1.00 38.35 145 ARG E C 1
ATOM 14277 O O . ARG E 1 137 ? 78.079 43.849 62.154 1.00 33.53 145 ARG E O 1
ATOM 14285 N N . GLU E 1 138 ? 76.501 43.404 60.604 1.00 32.60 146 GLU E N 1
ATOM 14286 C CA . GLU E 1 138 ? 77.390 42.653 59.730 1.00 36.01 146 GLU E CA 1
ATOM 14287 C C . GLU E 1 138 ? 77.289 43.174 58.303 1.00 40.84 146 GLU E C 1
ATOM 14288 O O . GLU E 1 138 ? 76.270 43.739 57.897 1.00 35.41 146 GLU E O 1
ATOM 14294 N N . CYS E 1 139 ? 78.361 42.962 57.542 1.00 40.34 147 CYS E N 1
ATOM 14295 C CA . CYS E 1 139 ? 78.461 43.429 56.160 1.00 43.16 147 CYS E CA 1
ATOM 14296 C C . CYS E 1 139 ? 77.973 42.314 55.243 1.00 37.60 147 CYS E C 1
ATOM 14297 O O . CYS E 1 139 ? 78.728 41.399 54.902 1.00 37.80 147 CYS E O 1
ATOM 14300 N N . LEU E 1 140 ? 76.707 42.394 54.831 1.00 33.93 148 LEU E N 1
ATOM 14301 C CA . LEU E 1 140 ? 76.061 41.333 54.073 1.00 34.90 148 LEU E CA 1
ATOM 14302 C C . LEU E 1 140 ? 75.405 41.905 52.824 1.00 38.28 148 LEU E C 1
ATOM 14303 O O . LEU E 1 140 ? 75.101 43.098 52.742 1.00 32.39 148 LEU E O 1
ATOM 14308 N N . SER E 1 141 ? 75.175 41.022 51.852 1.00 38.43 149 SER E N 1
ATOM 14309 C CA . SER E 1 141 ? 74.539 41.387 50.595 1.00 35.38 149 SER E CA 1
ATOM 14310 C C . SER E 1 141 ? 73.570 40.287 50.189 1.00 34.98 149 SER E C 1
ATOM 14311 O O . SER E 1 141 ? 73.574 39.184 50.743 1.00 32.86 149 SER E O 1
ATOM 14314 N N . MET E 1 142 ? 72.740 40.598 49.197 1.00 33.24 150 MET E N 1
ATOM 14315 C CA . MET E 1 142 ? 71.697 39.687 48.748 1.00 35.24 150 MET E CA 1
ATOM 14316 C C . MET E 1 142 ? 71.298 40.076 47.333 1.00 32.67 150 MET E C 1
ATOM 14317 O O . MET E 1 142 ? 71.623 41.167 46.858 1.00 32.98 150 MET E O 1
ATOM 14322 N N . ASP E 1 143 ? 70.595 39.167 46.661 1.00 32.74 151 ASP E N 1
ATOM 14323 C CA . ASP E 1 143 ? 69.997 39.454 45.362 1.00 32.49 151 ASP E CA 1
ATOM 14324 C C . ASP E 1 143 ? 68.489 39.560 45.541 1.00 38.71 151 ASP E C 1
ATOM 14325 O O . ASP E 1 143 ? 67.863 38.679 46.138 1.00 37.43 151 ASP E O 1
ATOM 14330 N N . TYR E 1 144 ? 67.918 40.644 45.029 1.00 35.05 152 TYR E N 1
ATOM 14331 C CA . TYR E 1 144 ? 66.561 41.043 45.356 1.00 28.72 152 TYR E CA 1
ATOM 14332 C C . TYR E 1 144 ? 65.526 40.211 44.601 1.00 32.27 152 TYR E C 1
ATOM 14333 O O . TYR E 1 144 ? 65.832 39.465 43.665 1.00 32.31 152 TYR E O 1
ATOM 14342 N N . LYS E 1 145 ? 64.274 40.354 45.034 1.00 32.94 153 LYS E N 1
ATOM 14343 C CA . LYS E 1 145 ? 63.140 39.865 44.262 1.00 29.38 153 LYS E CA 1
ATOM 14344 C C . LYS E 1 145 ? 63.250 40.324 42.814 1.00 30.74 153 LYS E C 1
ATOM 14345 O O . LYS E 1 145 ? 63.657 41.454 42.532 1.00 30.87 153 LYS E O 1
ATOM 14351 N N . GLN E 1 146 ? 62.878 39.435 41.896 1.00 31.69 154 GLN E N 1
ATOM 14352 C CA . GLN E 1 146 ? 62.900 39.726 40.470 1.00 34.08 154 GLN E CA 1
ATOM 14353 C C . GLN E 1 146 ? 61.552 40.287 40.031 1.00 37.06 154 GLN E C 1
ATOM 14354 O O . GLN E 1 146 ? 60.499 39.771 40.414 1.00 33.61 154 GLN E O 1
ATOM 14360 N N . THR E 1 147 ? 61.592 41.348 39.226 1.00 35.06 155 THR E N 1
ATOM 14361 C CA . THR E 1 147 ? 60.379 41.993 38.740 1.00 32.67 155 THR E CA 1
ATOM 14362 C C . THR E 1 147 ? 60.574 42.459 37.306 1.00 39.39 155 THR E C 1
ATOM 14363 O O . THR E 1 147 ? 61.586 43.091 36.987 1.00 33.87 155 THR E O 1
ATOM 14367 N N . GLN E 1 148 ? 59.608 42.129 36.452 1.00 33.67 156 GLN E N 1
ATOM 14368 C CA . GLN E 1 148 ? 59.423 42.757 35.152 1.00 34.96 156 GLN E CA 1
ATOM 14369 C C . GLN E 1 148 ? 58.018 43.336 35.097 1.00 36.88 156 GLN E C 1
ATOM 14370 O O . GLN E 1 148 ? 57.060 42.687 35.526 1.00 32.70 156 GLN E O 1
ATOM 14376 N N . LEU E 1 149 ? 57.887 44.547 34.564 1.00 33.94 157 LEU E N 1
ATOM 14377 C CA . LEU E 1 149 ? 56.557 45.093 34.338 1.00 38.58 157 LEU E CA 1
ATOM 14378 C C . LEU E 1 149 ? 56.643 46.232 33.337 1.00 41.94 157 LEU E C 1
ATOM 14379 O O . LEU E 1 149 ? 57.683 46.880 33.195 1.00 37.91 157 LEU E O 1
ATOM 14384 N N . CYS E 1 150 ? 55.532 46.457 32.639 1.00 40.17 158 CYS E N 1
ATOM 14385 C CA A CYS E 1 150 ? 55.400 47.567 31.706 0.41 42.12 158 CYS E CA 1
ATOM 14386 C CA B CYS E 1 150 ? 55.407 47.580 31.722 0.59 41.58 158 CYS E CA 1
ATOM 14387 C C . CYS E 1 150 ? 54.003 48.151 31.837 1.00 43.71 158 CYS E C 1
ATOM 14388 O O . CYS E 1 150 ? 53.019 47.409 31.780 1.00 40.77 158 CYS E O 1
ATOM 14393 N N . LEU E 1 151 ? 53.919 49.467 32.021 1.00 46.49 159 LEU E N 1
ATOM 14394 C CA . LEU E 1 151 ? 52.650 50.178 32.090 1.00 47.61 159 LEU E CA 1
ATOM 14395 C C . LEU E 1 151 ? 52.612 51.221 30.984 1.00 47.40 159 LEU E C 1
ATOM 14396 O O . LEU E 1 151 ? 53.623 51.868 30.695 1.00 46.62 159 LEU E O 1
ATOM 14401 N N . ILE E 1 152 ? 51.443 51.390 30.374 1.00 46.87 160 ILE E N 1
ATOM 14402 C CA . ILE E 1 152 ? 51.280 52.305 29.251 1.00 44.83 160 ILE E CA 1
ATOM 14403 C C . ILE E 1 152 ? 49.942 53.018 29.396 1.00 47.76 160 ILE E C 1
ATOM 14404 O O . ILE E 1 152 ? 48.905 52.374 29.587 1.00 46.41 160 ILE E O 1
ATOM 14409 N N . GLY E 1 153 ? 49.971 54.345 29.314 1.00 47.78 161 GLY E N 1
ATOM 14410 C CA . GLY E 1 153 ? 48.767 55.155 29.381 1.00 50.69 161 GLY E CA 1
ATOM 14411 C C . GLY E 1 153 ? 49.102 56.600 29.082 1.00 49.35 161 GLY E C 1
ATOM 14412 O O . GLY E 1 153 ? 50.269 56.970 28.924 1.00 52.24 161 GLY E O 1
ATOM 14413 N N . CYS E 1 154 ? 48.056 57.420 29.002 1.00 39.78 162 CYS E N 1
ATOM 14414 C CA . CYS E 1 154 ? 48.223 58.853 28.789 1.00 43.67 162 CYS E CA 1
ATOM 14415 C C . CYS E 1 154 ? 48.252 59.637 30.095 1.00 43.63 162 CYS E C 1
ATOM 14416 O O . CYS E 1 154 ? 48.209 60.872 30.067 1.00 42.47 162 CYS E O 1
ATOM 14419 N N . LYS E 1 155 ? 48.330 58.946 31.231 1.00 49.36 163 LYS E N 1
ATOM 14420 C CA . LYS E 1 155 ? 48.408 59.536 32.555 1.00 50.34 163 LYS E CA 1
ATOM 14421 C C . LYS E 1 155 ? 49.498 58.815 33.337 1.00 47.24 163 LYS E C 1
ATOM 14422 O O . LYS E 1 155 ? 49.674 57.602 33.167 1.00 44.47 163 LYS E O 1
ATOM 14428 N N . PRO E 1 156 ? 50.254 59.516 34.181 1.00 49.00 164 PRO E N 1
ATOM 14429 C CA . PRO E 1 156 ? 51.318 58.847 34.921 1.00 46.69 164 PRO E CA 1
ATOM 14430 C C . PRO E 1 156 ? 50.744 57.791 35.846 1.00 40.84 164 PRO E C 1
ATOM 14431 O O . PRO E 1 156 ? 49.584 57.891 36.285 1.00 46.62 164 PRO E O 1
ATOM 14435 N N . PRO E 1 157 ? 51.522 56.764 36.171 1.00 41.37 165 PRO E N 1
ATOM 14436 C CA . PRO E 1 157 ? 50.995 55.663 36.981 1.00 40.85 165 PRO E CA 1
ATOM 14437 C C . PRO E 1 157 ? 50.916 56.020 38.458 1.00 42.93 165 PRO E C 1
ATOM 14438 O O . PRO E 1 157 ? 51.621 56.897 38.960 1.00 41.80 165 PRO E O 1
ATOM 14442 N N . THR E 1 158 ? 50.037 55.302 39.154 1.00 40.89 166 THR E N 1
ATOM 14443 C CA . THR E 1 158 ? 49.824 55.474 40.584 1.00 41.65 166 THR E CA 1
ATOM 14444 C C . THR E 1 158 ? 50.437 54.295 41.327 1.00 40.00 166 THR E C 1
ATOM 14445 O O . THR E 1 158 ? 50.182 53.135 40.984 1.00 36.48 166 THR E O 1
ATOM 14449 N N . GLY E 1 159 ? 51.246 54.595 42.341 1.00 37.19 167 GLY E N 1
ATOM 14450 C CA . GLY E 1 159 ? 51.836 53.585 43.186 1.00 36.62 167 GLY E CA 1
ATOM 14451 C C . GLY E 1 159 ? 51.194 53.572 44.564 1.00 37.67 167 GLY E C 1
ATOM 14452 O O . GLY E 1 159 ? 50.461 54.479 44.954 1.00 39.51 167 GLY E O 1
ATOM 14453 N N . GLU E 1 160 ? 51.482 52.502 45.298 1.00 42.81 168 GLU E N 1
ATOM 14454 C CA . GLU E 1 160 ? 51.069 52.368 46.686 1.00 43.72 168 GLU E CA 1
ATOM 14455 C C . GLU E 1 160 ? 52.282 51.998 47.523 1.00 41.07 168 GLU E C 1
ATOM 14456 O O . GLU E 1 160 ? 53.132 51.216 47.085 1.00 36.29 168 GLU E O 1
ATOM 14462 N N . HIS E 1 161 ? 52.362 52.569 48.721 1.00 37.92 169 HIS E N 1
ATOM 14463 C CA . HIS E 1 161 ? 53.427 52.238 49.656 1.00 37.66 169 HIS E CA 1
ATOM 14464 C C . HIS E 1 161 ? 52.945 52.541 51.066 1.00 38.87 169 HIS E C 1
ATOM 14465 O O . HIS E 1 161 ? 52.081 53.397 51.272 1.00 39.93 169 HIS E O 1
ATOM 14472 N N . TRP E 1 162 ? 53.519 51.831 52.032 1.00 38.75 170 TRP E N 1
ATOM 14473 C CA . TRP E 1 162 ? 53.189 52.034 53.434 1.00 39.90 170 TRP E CA 1
ATOM 14474 C C . TRP E 1 162 ? 54.138 53.055 54.043 1.00 40.42 170 TRP E C 1
ATOM 14475 O O . TRP E 1 162 ? 55.356 52.975 53.853 1.00 39.70 170 TRP E O 1
ATOM 14486 N N . GLY E 1 163 ? 53.571 54.018 54.762 1.00 42.94 171 GLY E N 1
ATOM 14487 C CA . GLY E 1 163 ? 54.356 55.026 55.445 1.00 45.53 171 GLY E CA 1
ATOM 14488 C C . GLY E 1 163 ? 53.887 55.221 56.871 1.00 45.39 171 GLY E C 1
ATOM 14489 O O . GLY E 1 163 ? 53.010 54.493 57.345 1.00 44.04 171 GLY E O 1
ATOM 14490 N N . LYS E 1 164 ? 54.461 56.200 57.565 1.00 51.52 172 LYS E N 1
ATOM 14491 C CA . LYS E 1 164 ? 54.092 56.471 58.947 1.00 54.17 172 LYS E CA 1
ATOM 14492 C C . LYS E 1 164 ? 52.770 57.227 58.978 1.00 53.08 172 LYS E C 1
ATOM 14493 O O . LYS E 1 164 ? 52.658 58.318 58.407 1.00 53.30 172 LYS E O 1
ATOM 14499 N N . GLY E 1 165 ? 51.771 56.649 59.637 1.00 50.44 173 GLY E N 1
ATOM 14500 C CA . GLY E 1 165 ? 50.477 57.278 59.793 1.00 50.04 173 GLY E CA 1
ATOM 14501 C C . GLY E 1 165 ? 50.418 58.153 61.027 1.00 53.60 173 GLY E C 1
ATOM 14502 O O . GLY E 1 165 ? 51.436 58.622 61.543 1.00 50.79 173 GLY E O 1
ATOM 14503 N N . VAL E 1 166 ? 49.197 58.374 61.505 1.00 64.90 174 VAL E N 1
ATOM 14504 C CA . VAL E 1 166 ? 48.944 59.155 62.710 1.00 74.36 174 VAL E CA 1
ATOM 14505 C C . VAL E 1 166 ? 48.146 58.290 63.673 1.00 73.48 174 VAL E C 1
ATOM 14506 O O . VAL E 1 166 ? 47.115 57.720 63.297 1.00 71.62 174 VAL E O 1
ATOM 14510 N N . ALA E 1 167 ? 48.622 58.195 64.910 1.00 73.24 175 ALA E N 1
ATOM 14511 C CA . ALA E 1 167 ? 47.962 57.417 65.946 1.00 74.25 175 ALA E CA 1
ATOM 14512 C C . ALA E 1 167 ? 47.217 58.345 66.896 1.00 74.71 175 ALA E C 1
ATOM 14513 O O . ALA E 1 167 ? 47.674 59.455 67.183 1.00 75.11 175 ALA E O 1
ATOM 14515 N N . SER E 1 168 ? 46.066 57.884 67.378 1.00 70.57 176 SER E N 1
ATOM 14516 C CA . SER E 1 168 ? 45.288 58.663 68.331 1.00 74.28 176 SER E CA 1
ATOM 14517 C C . SER E 1 168 ? 45.981 58.671 69.687 1.00 74.79 176 SER E C 1
ATOM 14518 O O . SER E 1 168 ? 46.446 57.631 70.164 1.00 76.35 176 SER E O 1
ATOM 14521 N N . ASN E 1 169 ? 46.053 59.847 70.307 1.00 79.48 177 ASN E N 1
ATOM 14522 C CA . ASN E 1 169 ? 46.649 59.999 71.627 1.00 80.45 177 ASN E CA 1
ATOM 14523 C C . ASN E 1 169 ? 45.624 59.884 72.749 1.00 82.14 177 ASN E C 1
ATOM 14524 O O . ASN E 1 169 ? 45.938 60.223 73.895 1.00 84.35 177 ASN E O 1
ATOM 14529 N N . ASN E 1 170 ? 44.411 59.417 72.447 1.00 72.64 178 ASN E N 1
ATOM 14530 C CA . ASN E 1 170 ? 43.381 59.286 73.473 1.00 75.21 178 ASN E CA 1
ATOM 14531 C C . ASN E 1 170 ? 43.812 58.309 74.561 1.00 78.29 178 ASN E C 1
ATOM 14532 O O . ASN E 1 170 ? 43.997 58.690 75.722 1.00 77.00 178 ASN E O 1
ATOM 14537 N N . ASN E 1 171 ? 43.975 57.042 74.200 1.00 91.20 179 ASN E N 1
ATOM 14538 C CA . ASN E 1 171 ? 44.291 55.997 75.160 1.00 94.62 179 ASN E CA 1
ATOM 14539 C C . ASN E 1 171 ? 45.796 55.767 75.236 1.00 99.26 179 ASN E C 1
ATOM 14540 O O . ASN E 1 171 ? 46.550 56.091 74.316 1.00 97.70 179 ASN E O 1
ATOM 14545 N N . ALA E 1 172 ? 46.226 55.197 76.360 1.00 100.57 180 ALA E N 1
ATOM 14546 C CA . ALA E 1 172 ? 47.629 54.848 76.531 1.00 100.86 180 ALA E CA 1
ATOM 14547 C C . ALA E 1 172 ? 48.029 53.784 75.518 1.00 96.04 180 ALA E C 1
ATOM 14548 O O . ALA E 1 172 ? 47.380 52.740 75.404 1.00 94.19 180 ALA E O 1
ATOM 14550 N N . ALA E 1 173 ? 49.100 54.054 74.778 1.00 92.94 181 ALA E N 1
ATOM 14551 C CA . ALA E 1 173 ? 49.541 53.141 73.733 1.00 88.01 181 ALA E CA 1
ATOM 14552 C C . ALA E 1 173 ? 49.989 51.817 74.337 1.00 83.72 181 ALA E C 1
ATOM 14553 O O . ALA E 1 173 ? 50.878 51.783 75.194 1.00 83.71 181 ALA E O 1
ATOM 14555 N N . ALA E 1 174 ? 49.365 50.725 73.893 1.00 75.34 182 ALA E N 1
ATOM 14556 C CA . ALA E 1 174 ? 49.816 49.391 74.262 1.00 72.13 182 ALA E CA 1
ATOM 14557 C C . ALA E 1 174 ? 51.064 48.970 73.503 1.00 69.61 182 ALA E C 1
ATOM 14558 O O . ALA E 1 174 ? 51.636 47.920 73.814 1.00 68.89 182 ALA E O 1
ATOM 14560 N N . THR E 1 175 ? 51.490 49.755 72.515 1.00 63.61 183 THR E N 1
ATOM 14561 C CA . THR E 1 175 ? 52.706 49.476 71.769 1.00 64.20 183 THR E CA 1
ATOM 14562 C C . THR E 1 175 ? 53.192 50.774 71.143 1.00 61.49 183 THR E C 1
ATOM 14563 O O . THR E 1 175 ? 52.382 51.605 70.725 1.00 63.98 183 THR E O 1
ATOM 14567 N N . ASP E 1 176 ? 54.511 50.942 71.087 1.00 57.10 184 ASP E N 1
ATOM 14568 C CA . ASP E 1 176 ? 55.119 52.084 70.419 1.00 57.35 184 ASP E CA 1
ATOM 14569 C C . ASP E 1 176 ? 55.408 51.808 68.950 1.00 54.05 184 ASP E C 1
ATOM 14570 O O . ASP E 1 176 ? 56.148 52.569 68.316 1.00 51.53 184 ASP E O 1
ATOM 14575 N N . CYS E 1 177 ? 54.847 50.740 68.401 1.00 51.20 185 CYS E N 1
ATOM 14576 C CA . CYS E 1 177 ? 54.986 50.471 66.982 1.00 53.22 185 CYS E CA 1
ATOM 14577 C C . CYS E 1 177 ? 54.439 51.658 66.196 1.00 49.52 185 CYS E C 1
ATOM 14578 O O . CYS E 1 177 ? 53.347 52.150 66.512 1.00 50.48 185 CYS E O 1
ATOM 14581 N N . PRO E 1 178 ? 55.153 52.157 65.192 1.00 49.75 186 PRO E N 1
ATOM 14582 C CA . PRO E 1 178 ? 54.643 53.298 64.429 1.00 55.39 186 PRO E CA 1
ATOM 14583 C C . PRO E 1 178 ? 53.344 52.937 63.732 1.00 52.37 186 PRO E C 1
ATOM 14584 O O . PRO E 1 178 ? 53.177 51.799 63.269 1.00 47.88 186 PRO E O 1
ATOM 14588 N N . PRO E 1 179 ? 52.393 53.866 63.647 1.00 57.49 187 PRO E N 1
ATOM 14589 C CA . PRO E 1 179 ? 51.155 53.571 62.917 1.00 58.79 187 PRO E CA 1
ATOM 14590 C C . PRO E 1 179 ? 51.410 53.491 61.420 1.00 55.93 187 PRO E C 1
ATOM 14591 O O . PRO E 1 179 ? 52.209 54.249 60.866 1.00 53.74 187 PRO E O 1
ATOM 14595 N N . LEU E 1 180 ? 50.722 52.557 60.769 1.00 44.47 188 LEU E N 1
ATOM 14596 C CA . LEU E 1 180 ? 50.896 52.307 59.345 1.00 45.33 188 LEU E CA 1
ATOM 14597 C C . LEU E 1 180 ? 49.749 52.932 58.563 1.00 44.16 188 LEU E C 1
ATOM 14598 O O . LEU E 1 180 ? 48.580 52.775 58.930 1.00 43.47 188 LEU E O 1
ATOM 14603 N N . GLU E 1 181 ? 50.090 53.638 57.489 1.00 42.09 189 GLU E N 1
ATOM 14604 C CA . GLU E 1 181 ? 49.110 54.230 56.592 1.00 41.05 189 GLU E CA 1
ATOM 14605 C C . GLU E 1 181 ? 49.487 53.892 55.158 1.00 43.02 189 GLU E C 1
ATOM 14606 O O . GLU E 1 181 ? 50.663 53.951 54.786 1.00 38.07 189 GLU E O 1
ATOM 14612 N N . LEU E 1 182 ? 48.486 53.534 54.361 1.00 41.01 190 LEU E N 1
ATOM 14613 C CA . LEU E 1 182 ? 48.695 53.216 52.955 1.00 46.73 190 LEU E CA 1
ATOM 14614 C C . LEU E 1 182 ? 48.553 54.493 52.136 1.00 44.38 190 LEU E C 1
ATOM 14615 O O . LEU E 1 182 ? 47.478 55.100 52.104 1.00 45.42 190 LEU E O 1
ATOM 14620 N N . PHE E 1 183 ? 49.638 54.900 51.485 1.00 41.62 191 PHE E N 1
ATOM 14621 C CA . PHE E 1 183 ? 49.675 56.125 50.701 1.00 46.27 191 PHE E CA 1
ATOM 14622 C C . PHE E 1 183 ? 49.647 55.796 49.215 1.00 47.17 191 PHE E C 1
ATOM 14623 O O . PHE E 1 183 ? 50.232 54.801 48.777 1.00 43.90 191 PHE E O 1
ATOM 14631 N N . ASN E 1 184 ? 48.960 56.637 48.449 1.00 40.61 192 ASN E N 1
ATOM 14632 C CA . ASN E 1 184 ? 49.038 56.622 46.998 1.00 41.99 192 ASN E CA 1
ATOM 14633 C C . ASN E 1 184 ? 49.865 57.811 46.532 1.00 44.83 192 ASN E C 1
ATOM 14634 O O . ASN E 1 184 ? 49.853 58.879 47.151 1.00 43.54 192 ASN E O 1
ATOM 14639 N N . SER E 1 185 ? 50.591 57.615 45.437 1.00 47.24 193 SER E N 1
ATOM 14640 C CA . SER E 1 185 ? 51.409 58.680 44.878 1.00 45.64 193 SER E CA 1
ATOM 14641 C C . SER E 1 185 ? 51.717 58.341 43.431 1.00 43.23 193 SER E C 1
ATOM 14642 O O . SER E 1 185 ? 51.595 57.191 43.002 1.00 42.66 193 SER E O 1
ATOM 14645 N N . ILE E 1 186 ? 52.116 59.366 42.680 1.00 46.98 194 ILE E N 1
ATOM 14646 C CA . ILE E 1 186 ? 52.584 59.152 41.319 1.00 48.30 194 ILE E CA 1
ATOM 14647 C C . ILE E 1 186 ? 53.975 58.539 41.371 1.00 47.61 194 ILE E C 1
ATOM 14648 O O . ILE E 1 186 ? 54.856 59.017 42.097 1.00 41.74 194 ILE E O 1
ATOM 14653 N N . ILE E 1 187 ? 54.174 57.466 40.614 1.00 47.96 195 ILE E N 1
ATOM 14654 C CA . ILE E 1 187 ? 55.492 56.856 40.492 1.00 46.23 195 ILE E CA 1
ATOM 14655 C C . ILE E 1 187 ? 56.332 57.732 39.572 1.00 46.22 195 ILE E C 1
ATOM 14656 O O . ILE E 1 187 ? 55.966 57.965 38.415 1.00 44.72 195 ILE E O 1
ATOM 14661 N N . GLU E 1 188 ? 57.450 58.227 40.088 1.0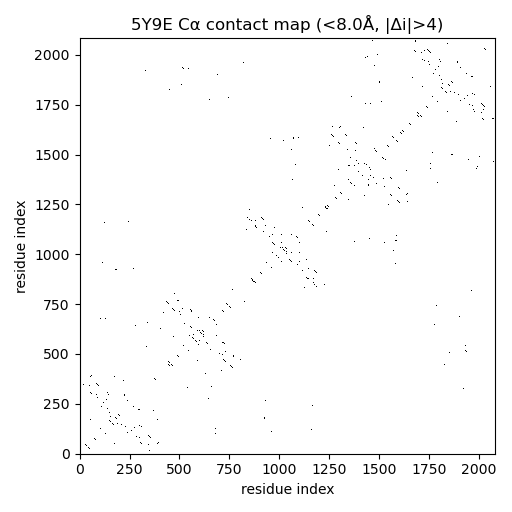0 48.97 196 GLU E N 1
ATOM 14662 C CA . GLU E 1 188 ? 58.349 59.079 39.328 1.00 50.78 196 GLU E CA 1
ATOM 14663 C C . GLU E 1 188 ? 59.520 58.264 38.798 1.00 45.76 196 GLU E C 1
ATOM 14664 O O . GLU E 1 188 ? 59.853 57.197 39.319 1.00 44.54 196 GLU E O 1
ATOM 14670 N N . ASP E 1 189 ? 60.138 58.775 37.738 1.00 43.64 197 ASP E N 1
ATOM 14671 C CA . ASP E 1 189 ? 61.337 58.141 37.213 1.00 43.72 197 ASP E CA 1
ATOM 14672 C C . ASP E 1 189 ? 62.417 58.127 38.285 1.00 43.48 197 ASP E C 1
ATOM 14673 O O . ASP E 1 189 ? 62.760 59.167 38.853 1.00 44.00 197 ASP E O 1
ATOM 14678 N N . GLY E 1 190 ? 62.946 56.940 38.567 1.00 44.45 198 GLY E N 1
ATOM 14679 C CA . GLY E 1 190 ? 63.950 56.770 39.593 1.00 45.49 198 GLY E CA 1
ATOM 14680 C C . GLY E 1 190 ? 63.432 56.197 40.895 1.00 44.97 198 GLY E C 1
ATOM 14681 O O . GLY E 1 190 ? 64.243 55.770 41.727 1.00 46.46 198 GLY E O 1
ATOM 14682 N N . ASP E 1 191 ? 62.117 56.181 41.101 1.00 40.76 199 ASP E N 1
ATOM 14683 C CA . ASP E 1 191 ? 61.559 55.555 42.291 1.00 38.24 199 ASP E CA 1
ATOM 14684 C C . ASP E 1 191 ? 61.971 54.090 42.353 1.00 38.18 199 ASP E C 1
ATOM 14685 O O . ASP E 1 191 ? 62.172 53.433 41.328 1.00 40.16 199 ASP E O 1
ATOM 14690 N N . MET E 1 192 ? 62.100 53.578 43.573 1.00 41.56 200 MET E N 1
ATOM 14691 C CA . MET E 1 192 ? 62.515 52.201 43.789 1.00 40.65 200 MET E CA 1
ATOM 14692 C C . MET E 1 192 ? 61.302 51.280 43.780 1.00 37.07 200 MET E C 1
ATOM 14693 O O . MET E 1 192 ? 60.247 51.614 44.327 1.00 35.85 200 MET E O 1
ATOM 14698 N N . VAL E 1 193 ? 61.457 50.120 43.146 1.00 37.26 201 VAL E N 1
ATOM 14699 C CA . VAL E 1 193 ? 60.435 49.086 43.217 1.00 38.31 201 VAL E CA 1
ATOM 14700 C C . VAL E 1 193 ? 60.632 48.271 44.491 1.00 40.87 201 VAL E C 1
ATOM 14701 O O . VAL E 1 193 ? 61.706 48.262 45.096 1.00 35.25 201 VAL E O 1
ATOM 14705 N N . ASP E 1 194 ? 59.573 47.584 44.910 1.00 44.59 202 ASP E N 1
ATOM 14706 C CA . ASP E 1 194 ? 59.695 46.680 46.043 1.00 43.85 202 ASP E CA 1
ATOM 14707 C C . ASP E 1 194 ? 60.696 45.578 45.717 1.00 40.02 202 ASP E C 1
ATOM 14708 O O . ASP E 1 194 ? 60.804 45.120 44.575 1.00 37.59 202 ASP E O 1
ATOM 14713 N N . THR E 1 195 ? 61.431 45.148 46.740 1.00 36.66 203 THR E N 1
ATOM 14714 C CA . THR E 1 195 ? 62.596 44.297 46.554 1.00 36.54 203 THR E CA 1
ATOM 14715 C C . THR E 1 195 ? 62.517 42.977 47.304 1.00 37.73 203 THR E C 1
ATOM 14716 O O . THR E 1 195 ? 63.491 42.214 47.285 1.00 34.43 203 THR E O 1
ATOM 14720 N N . GLY E 1 196 ? 61.398 42.683 47.958 1.00 34.90 204 GLY E N 1
ATOM 14721 C CA . GLY E 1 196 ? 61.285 41.539 48.839 1.00 35.61 204 GLY E CA 1
ATOM 14722 C C . GLY E 1 196 ? 61.069 41.912 50.287 1.00 34.81 204 GLY E C 1
ATOM 14723 O O . GLY E 1 196 ? 60.764 41.029 51.098 1.00 36.44 204 GLY E O 1
ATOM 14724 N N . PHE E 1 197 ? 61.215 43.190 50.634 1.00 35.69 205 PHE E N 1
ATOM 14725 C CA . PHE E 1 197 ? 60.964 43.680 51.982 1.00 37.33 205 PHE E CA 1
ATOM 14726 C C . PHE E 1 197 ? 59.696 44.520 52.069 1.00 39.39 205 PHE E C 1
ATOM 14727 O O . PHE E 1 197 ? 59.456 45.158 53.101 1.00 37.31 205 PHE E O 1
ATOM 14735 N N . GLY E 1 198 ? 58.886 44.542 51.014 1.00 40.51 206 GLY E N 1
ATOM 14736 C CA . GLY E 1 198 ? 57.627 45.257 51.011 1.00 40.47 206 GLY E CA 1
ATOM 14737 C C . GLY E 1 198 ? 57.724 46.604 50.313 1.00 42.93 206 GLY E C 1
ATOM 14738 O O . GLY E 1 198 ? 58.804 47.119 50.009 1.00 40.20 206 GLY E O 1
ATOM 14739 N N . CYS E 1 199 ? 56.550 47.177 50.049 1.00 36.32 207 CYS E N 1
ATOM 14740 C CA . CYS E 1 199 ? 56.436 48.522 49.487 1.00 39.42 207 CYS E CA 1
ATOM 14741 C C . CYS E 1 199 ? 56.183 49.475 50.653 1.00 41.17 207 CYS E C 1
ATOM 14742 O O . CYS E 1 199 ? 55.042 49.731 51.035 1.00 40.77 207 CYS E O 1
ATOM 14745 N N . MET E 1 200 ? 57.264 50.000 51.226 1.00 41.09 208 MET E N 1
ATOM 14746 C CA . MET E 1 200 ? 57.165 50.848 52.403 1.00 46.08 208 MET E CA 1
ATOM 14747 C C . MET E 1 200 ? 58.211 51.952 52.343 1.00 41.75 208 MET E C 1
ATOM 14748 O O . MET E 1 200 ? 59.177 51.888 51.577 1.00 41.39 208 MET E O 1
ATOM 14753 N N . ASP E 1 201 ? 57.991 52.978 53.162 1.00 40.81 209 ASP E N 1
ATOM 14754 C CA . ASP E 1 201 ? 58.939 54.077 53.331 1.00 41.38 209 ASP E CA 1
ATOM 14755 C C . ASP E 1 201 ? 59.936 53.654 54.402 1.00 41.91 209 ASP E C 1
ATOM 14756 O O . ASP E 1 201 ? 59.676 53.794 55.600 1.00 39.94 209 ASP E O 1
ATOM 14761 N N . PHE E 1 202 ? 61.086 53.131 53.969 1.00 37.19 210 PHE E N 1
ATOM 14762 C CA . PHE E 1 202 ? 62.067 52.611 54.915 1.00 36.89 210 PHE E CA 1
ATOM 14763 C C . PHE E 1 202 ? 62.746 53.727 55.698 1.00 38.19 210 PHE E C 1
ATOM 14764 O O . PHE E 1 202 ? 63.160 53.514 56.844 1.00 38.46 210 PHE E O 1
ATOM 14772 N N . GLY E 1 203 ? 62.871 54.915 55.107 1.00 38.81 211 GLY E N 1
ATOM 14773 C CA . GLY E 1 203 ? 63.508 56.014 55.812 1.00 42.89 211 GLY E CA 1
ATOM 14774 C C . GLY E 1 203 ? 62.763 56.413 57.071 1.00 46.32 211 GLY E C 1
ATOM 14775 O O . GLY E 1 203 ? 63.376 56.784 58.075 1.00 45.00 211 GLY E O 1
ATOM 14776 N N . THR E 1 204 ? 61.433 56.339 57.038 1.00 48.98 212 THR E N 1
ATOM 14777 C CA . THR E 1 204 ? 60.606 56.755 58.164 1.00 49.46 212 THR E CA 1
ATOM 14778 C C . THR E 1 204 ? 60.189 55.604 59.067 1.00 47.79 212 THR E C 1
ATOM 14779 O O . THR E 1 204 ? 60.018 55.811 60.273 1.00 52.67 212 THR E O 1
ATOM 14783 N N . LEU E 1 205 ? 60.019 54.401 58.520 1.00 40.80 213 LEU E N 1
ATOM 14784 C CA . LEU E 1 205 ? 59.534 53.264 59.291 1.00 38.46 213 LEU E CA 1
ATOM 14785 C C . LEU E 1 205 ? 60.649 52.371 59.819 1.00 40.50 213 LEU E C 1
ATOM 14786 O O . LEU E 1 205 ? 60.369 51.476 60.623 1.00 40.65 213 LEU E O 1
ATOM 14791 N N . GLN E 1 206 ? 61.895 52.585 59.392 1.00 41.58 214 GLN E N 1
ATOM 14792 C CA . GLN E 1 206 ? 63.057 51.866 59.920 1.00 42.53 214 GLN E CA 1
ATOM 14793 C C . GLN E 1 206 ? 64.078 52.922 60.341 1.00 42.53 214 GLN E C 1
ATOM 14794 O O . GLN E 1 206 ? 64.927 53.337 59.547 1.00 42.43 214 GLN E O 1
ATOM 14800 N N . ALA E 1 207 ? 63.990 53.348 61.604 1.00 38.42 215 ALA E N 1
ATOM 14801 C CA . ALA E 1 207 ? 64.756 54.494 62.079 1.00 40.83 215 ALA E CA 1
ATOM 14802 C C . ALA E 1 207 ? 66.240 54.194 62.249 1.00 37.78 215 ALA E C 1
ATOM 14803 O O . ALA E 1 207 ? 67.043 55.132 62.286 1.00 39.95 215 ALA E O 1
ATOM 14805 N N . ASN E 1 208 ? 66.626 52.923 62.361 1.00 38.14 216 ASN E N 1
ATOM 14806 C CA . ASN E 1 208 ? 68.027 52.581 62.580 1.00 40.54 216 ASN E CA 1
ATOM 14807 C C . ASN E 1 208 ? 68.861 52.624 61.304 1.00 39.28 216 ASN E C 1
ATOM 14808 O O . ASN E 1 208 ? 70.093 52.586 61.392 1.00 35.57 216 ASN E O 1
ATOM 14813 N N . LYS E 1 209 ? 68.227 52.689 60.133 1.00 38.28 217 LYS E N 1
ATOM 14814 C CA . LYS E 1 209 ? 68.916 52.798 58.846 1.00 38.81 217 LYS E CA 1
ATOM 14815 C C . LYS E 1 209 ? 69.766 51.572 58.523 1.00 36.42 217 LYS E C 1
ATOM 14816 O O . LYS E 1 209 ? 70.633 51.634 57.645 1.00 41.45 217 LYS E O 1
ATOM 14822 N N . SER E 1 210 ? 69.528 50.444 59.199 1.00 37.26 218 SER E N 1
ATOM 14823 C CA . SER E 1 210 ? 70.353 49.257 59.022 1.00 36.38 218 SER E CA 1
ATOM 14824 C C . SER E 1 210 ? 69.563 47.974 58.801 1.00 34.57 218 SER E C 1
ATOM 14825 O O . SER E 1 210 ? 70.173 46.902 58.724 1.00 36.84 218 SER E O 1
ATOM 14828 N N . ASP E 1 211 ? 68.239 48.040 58.689 1.00 38.48 219 ASP E N 1
ATOM 14829 C CA . ASP E 1 211 ? 67.449 46.825 58.540 1.00 35.64 219 ASP E CA 1
ATOM 14830 C C . ASP E 1 211 ? 67.339 46.353 57.096 1.00 32.69 219 ASP E C 1
ATOM 14831 O O . ASP E 1 211 ? 67.037 45.176 56.870 1.00 32.38 219 ASP E O 1
ATOM 14836 N N . VAL E 1 212 ? 67.587 47.224 56.122 1.00 33.52 220 VAL E N 1
ATOM 14837 C CA . VAL E 1 212 ? 67.620 46.824 54.716 1.00 34.41 220 VAL E CA 1
ATOM 14838 C C . VAL E 1 212 ? 68.829 47.460 54.046 1.00 35.10 220 VAL E C 1
ATOM 14839 O O . VAL E 1 212 ? 69.426 48.406 54.576 1.00 36.58 220 VAL E O 1
ATOM 14843 N N . PRO E 1 213 ? 69.220 46.948 52.875 1.00 33.66 221 PRO E N 1
ATOM 14844 C CA . PRO E 1 213 ? 70.427 47.463 52.214 1.00 33.20 221 PRO E CA 1
ATOM 14845 C C . PRO E 1 213 ? 70.344 48.958 51.933 1.00 34.34 221 PRO E C 1
ATOM 14846 O O . PRO E 1 213 ? 69.275 49.572 51.961 1.00 35.67 221 PRO E O 1
ATOM 14850 N N . ILE E 1 214 ? 71.512 49.539 51.638 1.00 32.04 222 ILE E N 1
ATOM 14851 C CA . ILE E 1 214 ? 71.639 50.992 51.568 1.00 34.81 222 ILE E CA 1
ATOM 14852 C C . ILE E 1 214 ? 70.922 51.592 50.365 1.00 36.99 222 ILE E C 1
ATOM 14853 O O . ILE E 1 214 ? 70.645 52.797 50.360 1.00 39.28 222 ILE E O 1
ATOM 14858 N N . ASP E 1 215 ? 70.617 50.802 49.338 1.00 34.31 223 ASP E N 1
ATOM 14859 C CA . ASP E 1 215 ? 69.929 51.356 48.177 1.00 36.91 223 ASP E CA 1
ATOM 14860 C C . ASP E 1 215 ? 68.429 51.527 48.398 1.00 37.24 223 ASP E C 1
ATOM 14861 O O . ASP E 1 215 ? 67.745 52.029 47.499 1.00 38.69 223 ASP E O 1
ATOM 14866 N N . ILE E 1 216 ? 67.903 51.144 49.562 1.00 34.82 224 ILE E N 1
ATOM 14867 C CA . ILE E 1 216 ? 66.493 51.366 49.869 1.00 33.30 224 ILE E CA 1
ATOM 14868 C C . ILE E 1 216 ? 66.302 51.809 51.317 1.00 32.95 224 ILE E C 1
ATOM 14869 O O . ILE E 1 216 ? 65.197 52.201 51.707 1.00 35.35 224 ILE E O 1
ATOM 14874 N N . CYS E 1 217 ? 67.368 51.765 52.125 1.00 33.36 225 CYS E N 1
ATOM 14875 C CA . CYS E 1 217 ? 67.210 52.036 53.554 1.00 33.12 225 CYS E CA 1
ATOM 14876 C C . CYS E 1 217 ? 66.767 53.471 53.815 1.00 33.92 225 CYS E C 1
ATOM 14877 O O . CYS E 1 217 ? 66.146 53.748 54.846 1.00 39.53 225 CYS E O 1
ATOM 14880 N N . ASN E 1 218 ? 67.076 54.395 52.906 1.00 37.97 226 ASN E N 1
ATOM 14881 C CA . ASN E 1 218 ? 66.613 55.774 53.012 1.00 39.11 226 ASN E CA 1
ATOM 14882 C C . ASN E 1 218 ? 65.719 56.139 51.832 1.00 42.97 226 ASN E C 1
ATOM 14883 O O . ASN E 1 218 ? 65.669 57.297 51.414 1.00 45.58 226 ASN E O 1
ATOM 14888 N N . SER E 1 219 ? 65.008 55.154 51.289 1.00 36.73 227 SER E N 1
ATOM 14889 C CA . SER E 1 219 ? 64.145 55.349 50.135 1.00 41.20 227 SER E CA 1
ATOM 14890 C C . SER E 1 219 ? 62.748 54.840 50.455 1.00 40.79 227 SER E C 1
ATOM 14891 O O . SER E 1 219 ? 62.499 54.240 51.505 1.00 38.86 227 SER E O 1
ATOM 14894 N N . THR E 1 220 ? 61.830 55.096 49.529 1.00 41.66 228 THR E N 1
ATOM 14895 C CA . THR E 1 220 ? 60.495 54.518 49.555 1.00 40.61 228 THR E CA 1
ATOM 14896 C C . THR E 1 220 ? 60.364 53.566 48.376 1.00 41.00 228 THR E C 1
ATOM 14897 O O . THR E 1 220 ? 60.630 53.950 47.232 1.00 42.86 228 THR E O 1
ATOM 14901 N N . CYS E 1 221 ? 59.973 52.329 48.658 1.00 35.72 229 CYS E N 1
ATOM 14902 C CA . CYS E 1 221 ? 59.695 51.345 47.622 1.00 39.20 229 CYS E CA 1
ATOM 14903 C C . CYS E 1 221 ? 58.201 51.344 47.336 1.00 39.83 229 CYS E C 1
ATOM 14904 O O . CYS E 1 221 ? 57.388 51.187 48.253 1.00 36.92 229 CYS E O 1
ATOM 14907 N N . LYS E 1 222 ? 57.844 51.531 46.070 1.00 36.56 230 LYS E N 1
ATOM 14908 C CA . LYS E 1 222 ? 56.455 51.638 45.654 1.00 37.55 230 LYS E CA 1
ATOM 14909 C C . LYS E 1 222 ? 56.067 50.441 44.802 1.00 38.40 230 LYS E C 1
ATOM 14910 O O . LYS E 1 222 ? 56.875 49.932 44.018 1.00 37.20 230 LYS E O 1
ATOM 14916 N N . TYR E 1 223 ? 54.829 49.997 44.969 1.00 39.16 231 TYR E N 1
ATOM 14917 C CA . TYR E 1 223 ? 54.222 48.969 44.149 1.00 37.55 231 TYR E CA 1
ATOM 14918 C C . TYR E 1 223 ? 53.072 49.576 43.357 1.00 35.55 231 TYR E C 1
ATOM 14919 O O . TYR E 1 223 ? 52.345 50.422 43.889 1.00 39.06 231 TYR E O 1
ATOM 14928 N N . PRO E 1 224 ? 52.879 49.194 42.095 1.00 36.04 232 PRO E N 1
ATOM 14929 C CA . PRO E 1 224 ? 51.784 49.793 41.323 1.00 37.00 232 PRO E CA 1
ATOM 14930 C C . PRO E 1 224 ? 50.439 49.449 41.945 1.00 38.25 232 PRO E C 1
ATOM 14931 O O . PRO E 1 224 ? 50.173 48.296 42.292 1.00 36.24 232 PRO E O 1
ATOM 14935 N N . ASP E 1 225 ? 49.594 50.468 42.103 1.00 38.54 233 ASP E N 1
ATOM 14936 C CA . ASP E 1 225 ? 48.240 50.263 42.615 1.00 39.13 233 ASP E CA 1
ATOM 14937 C C . ASP E 1 225 ? 47.359 49.849 41.441 1.00 40.34 233 ASP E C 1
ATOM 14938 O O . ASP E 1 225 ? 46.561 50.623 40.906 1.00 40.47 233 ASP E O 1
ATOM 14943 N N . TYR E 1 226 ? 47.525 48.591 41.031 1.00 40.87 234 TYR E N 1
ATOM 14944 C CA . TYR E 1 226 ? 46.772 48.074 39.895 1.00 40.64 234 TYR E CA 1
ATOM 14945 C C . TYR E 1 226 ? 45.270 48.202 40.121 1.00 41.92 234 TYR E C 1
ATOM 14946 O O . TYR E 1 226 ? 44.521 48.525 39.193 1.00 47.49 234 TYR E O 1
ATOM 14955 N N . LEU E 1 227 ? 44.811 47.952 41.350 1.00 36.45 235 LEU E N 1
ATOM 14956 C CA . LEU E 1 227 ? 43.377 47.978 41.621 1.00 38.32 235 LEU E CA 1
ATOM 14957 C C . LEU E 1 227 ? 42.805 49.378 41.444 1.00 40.02 235 LEU E C 1
ATOM 14958 O O . LEU E 1 227 ? 41.726 49.544 40.864 1.00 40.40 235 LEU E O 1
ATOM 14963 N N . LYS E 1 228 ? 43.507 50.398 41.939 1.00 41.12 236 LYS E N 1
ATOM 14964 C CA . LYS E 1 228 ? 43.019 51.765 41.786 1.00 42.71 236 LYS E CA 1
ATOM 14965 C C . LYS E 1 228 ? 43.032 52.187 40.322 1.00 43.28 236 LYS E C 1
ATOM 14966 O O . LYS E 1 228 ? 42.044 52.730 39.813 1.00 46.68 236 LYS E O 1
ATOM 14972 N N . MET E 1 229 ? 44.144 51.940 39.625 1.00 41.91 237 MET E N 1
ATOM 14973 C CA . MET E 1 229 ? 44.253 52.354 38.230 1.00 46.58 237 MET E CA 1
ATOM 14974 C C . MET E 1 229 ? 43.245 51.634 37.345 1.00 44.26 237 MET E C 1
ATOM 14975 O O . MET E 1 229 ? 42.760 52.209 36.365 1.00 46.27 237 MET E O 1
ATOM 14980 N N . ALA E 1 230 ? 42.921 50.380 37.662 1.00 45.31 238 ALA E N 1
ATOM 14981 C CA . ALA E 1 230 ? 41.989 49.631 36.827 1.00 43.37 238 ALA E CA 1
ATOM 14982 C C . ALA E 1 230 ? 40.556 50.104 37.023 1.00 48.59 238 ALA E C 1
ATOM 14983 O O . ALA E 1 230 ? 39.738 50.002 36.100 1.00 49.88 238 ALA E O 1
ATOM 14985 N N . SER E 1 231 ? 40.234 50.629 38.204 1.00 45.30 239 SER E N 1
ATOM 14986 C CA . SER E 1 231 ? 38.871 51.029 38.520 1.00 48.50 239 SER E CA 1
ATOM 14987 C C . SER E 1 231 ? 38.589 52.497 38.230 1.00 47.93 239 SER E C 1
ATOM 14988 O O . SER E 1 231 ? 37.439 52.925 38.376 1.00 52.65 239 SER E O 1
ATOM 14991 N N . GLU E 1 232 ? 39.589 53.278 37.830 1.00 46.32 240 GLU E N 1
ATOM 14992 C CA . GLU E 1 232 ? 39.335 54.680 37.541 1.00 54.40 240 GLU E CA 1
ATOM 14993 C C . GLU E 1 232 ? 38.398 54.790 36.339 1.00 56.19 240 GLU E C 1
ATOM 14994 O O . GLU E 1 232 ? 38.513 54.012 35.387 1.00 52.54 240 GLU E O 1
ATOM 15000 N N . PRO E 1 233 ? 37.462 55.743 36.354 1.00 57.41 241 PRO E N 1
ATOM 15001 C CA . PRO E 1 233 ? 36.360 55.692 35.373 1.00 58.48 241 PRO E CA 1
ATOM 15002 C C . PRO E 1 233 ? 36.811 55.747 33.923 1.00 57.43 241 PRO E C 1
ATOM 15003 O O . PRO E 1 233 ? 36.346 54.942 33.105 1.00 55.60 241 PRO E O 1
ATOM 15007 N N . TYR E 1 234 ? 37.703 56.675 33.573 1.00 55.52 242 TYR E N 1
ATOM 15008 C CA . TYR E 1 234 ? 38.058 56.874 32.172 1.00 56.65 242 TYR E CA 1
ATOM 15009 C C . TYR E 1 234 ? 39.151 55.928 31.694 1.00 54.57 242 TYR E C 1
ATOM 15010 O O . TYR E 1 234 ? 39.261 55.697 30.484 1.00 51.99 242 TYR E O 1
ATOM 15019 N N . GLY E 1 235 ? 39.951 55.377 32.601 1.00 49.32 243 GLY E N 1
ATOM 15020 C CA . GLY E 1 235 ? 40.949 54.388 32.230 1.00 46.80 243 GLY E CA 1
ATOM 15021 C C . GLY E 1 235 ? 42.159 54.949 31.514 1.00 46.70 243 GLY E C 1
ATOM 15022 O O . GLY E 1 235 ? 42.696 54.296 30.609 1.00 43.23 243 GLY E O 1
ATOM 15023 N N . ASP E 1 236 ? 42.612 56.141 31.902 1.00 47.48 244 ASP E N 1
ATOM 15024 C CA . ASP E 1 236 ? 43.754 56.769 31.250 1.00 52.80 244 ASP E CA 1
ATOM 15025 C C . ASP E 1 236 ? 45.095 56.222 31.726 1.00 50.95 244 ASP E C 1
ATOM 15026 O O . ASP E 1 236 ? 46.111 56.477 31.070 1.00 48.58 244 ASP E O 1
ATOM 15031 N N . SER E 1 237 ? 45.126 55.475 32.832 1.00 47.01 245 SER E N 1
ATOM 15032 C CA . SER E 1 237 ? 46.398 55.036 33.401 1.00 49.54 245 SER E CA 1
ATOM 15033 C C . SER E 1 237 ? 46.914 53.765 32.739 1.00 51.51 245 SER E C 1
ATOM 15034 O O . SER E 1 237 ? 48.117 53.646 32.479 1.00 54.29 245 SER E O 1
ATOM 15037 N N . LEU E 1 238 ? 46.028 52.802 32.462 1.00 50.18 246 LEU E N 1
ATOM 15038 C CA . LEU E 1 238 ? 46.433 51.468 32.007 1.00 51.01 246 LEU E CA 1
ATOM 15039 C C . LEU E 1 238 ? 45.707 51.120 30.709 1.00 50.36 246 LEU E C 1
ATOM 15040 O O . LEU E 1 238 ? 44.705 50.403 30.722 1.00 54.16 246 LEU E O 1
ATOM 15045 N N . PHE E 1 239 ? 46.221 51.621 29.582 1.00 42.37 247 PHE E N 1
ATOM 15046 C CA . PHE E 1 239 ? 45.824 51.046 28.302 1.00 45.60 247 PHE E CA 1
ATOM 15047 C C . PHE E 1 239 ? 46.120 49.555 28.270 1.00 45.82 247 PHE E C 1
ATOM 15048 O O . PHE E 1 239 ? 45.365 48.780 27.673 1.00 45.55 247 PHE E O 1
ATOM 15056 N N . PHE E 1 240 ? 47.196 49.140 28.928 1.00 49.84 248 PHE E N 1
ATOM 15057 C CA . PHE E 1 240 ? 47.768 47.815 28.772 1.00 50.68 248 PHE E CA 1
ATOM 15058 C C . PHE E 1 240 ? 48.899 47.690 29.780 1.00 51.61 248 PHE E C 1
ATOM 15059 O O . PHE E 1 240 ? 49.520 48.689 30.153 1.00 49.39 248 PHE E O 1
ATOM 15067 N N . PHE E 1 241 ? 49.141 46.466 30.239 1.00 41.85 249 PHE E N 1
ATOM 15068 C CA . PHE E 1 241 ? 50.272 46.243 31.126 1.00 44.75 249 PHE E CA 1
ATOM 15069 C C . PHE E 1 241 ? 50.614 44.763 31.170 1.00 44.22 249 PHE E C 1
ATOM 15070 O O . PHE E 1 241 ? 49.757 43.901 30.961 1.00 40.69 249 PHE E O 1
ATOM 15078 N N . LEU E 1 242 ? 51.888 44.493 31.445 1.00 40.89 250 LEU E N 1
ATOM 15079 C CA . LEU E 1 242 ? 52.387 43.155 31.709 1.00 39.71 250 LEU E CA 1
ATOM 15080 C C . LEU E 1 242 ? 53.205 43.202 32.989 1.00 36.92 250 LEU E C 1
ATOM 15081 O O . LEU E 1 242 ? 53.760 44.244 33.345 1.00 33.70 250 LEU E O 1
ATOM 15086 N N . ARG E 1 243 ? 53.264 42.072 33.689 1.00 35.89 251 ARG E N 1
ATOM 15087 C CA . ARG E 1 243 ? 53.999 42.011 34.943 1.00 32.75 251 ARG E CA 1
ATOM 15088 C C . ARG E 1 243 ? 54.417 40.572 35.196 1.00 35.29 251 ARG E C 1
ATOM 15089 O O . ARG E 1 243 ? 53.659 39.640 34.916 1.00 31.84 251 ARG E O 1
ATOM 15097 N N . ARG E 1 244 ? 55.631 40.402 35.711 1.00 32.33 252 ARG E N 1
ATOM 15098 C CA . ARG E 1 244 ? 56.124 39.081 36.088 1.00 38.61 252 ARG E CA 1
ATOM 15099 C C . ARG E 1 244 ? 57.058 39.254 37.278 1.00 37.35 252 ARG E C 1
ATOM 15100 O O . ARG E 1 244 ? 58.165 39.778 37.126 1.00 40.59 252 ARG E O 1
ATOM 15108 N N . GLU E 1 245 ? 56.604 38.817 38.451 1.00 30.06 253 GLU E N 1
ATOM 15109 C CA . GLU E 1 245 ? 57.358 38.904 39.692 1.00 29.77 253 GLU E CA 1
ATOM 15110 C C . GLU E 1 245 ? 57.678 37.502 40.189 1.00 29.99 253 GLU E C 1
ATOM 15111 O O . GLU E 1 245 ? 56.907 36.563 39.970 1.00 32.36 253 GLU E O 1
ATOM 15117 N N . GLN E 1 246 ? 58.812 37.356 40.873 1.00 32.52 254 GLN E N 1
ATOM 15118 C CA . GLN E 1 246 ? 59.108 36.076 41.500 1.00 35.45 254 GLN E CA 1
ATOM 15119 C C . GLN E 1 246 ? 60.199 36.239 42.549 1.00 32.45 254 GLN E C 1
ATOM 15120 O O . GLN E 1 246 ? 61.121 37.040 42.381 1.00 31.41 254 GLN E O 1
ATOM 15126 N N . MET E 1 247 ? 60.081 35.465 43.626 1.00 30.83 255 MET E N 1
ATOM 15127 C CA . MET E 1 247 ? 61.093 35.440 44.671 1.00 33.93 255 MET E CA 1
ATOM 15128 C C . MET E 1 247 ? 60.892 34.199 45.526 1.00 31.29 255 MET E C 1
ATOM 15129 O O . MET E 1 247 ? 59.822 33.584 45.524 1.00 30.14 255 MET E O 1
ATOM 15134 N N . PHE E 1 248 ? 61.945 33.840 46.254 1.00 31.10 256 PHE E N 1
ATOM 15135 C CA . PHE E 1 248 ? 61.866 32.836 47.301 1.00 30.60 256 PHE E CA 1
ATOM 15136 C C . PHE E 1 248 ? 62.732 33.303 48.461 1.00 31.58 256 PHE E C 1
ATOM 15137 O O . PHE E 1 248 ? 63.475 34.281 48.351 1.00 33.25 256 PHE E O 1
ATOM 15145 N N . VAL E 1 249 ? 62.613 32.613 49.589 1.00 29.55 257 VAL E N 1
ATOM 15146 C CA . VAL E 1 249 ? 63.372 32.955 50.788 1.00 26.76 257 VAL E CA 1
ATOM 15147 C C . VAL E 1 249 ? 64.718 32.248 50.721 1.00 26.09 257 VAL E C 1
ATOM 15148 O O . VAL E 1 249 ? 64.780 31.014 50.712 1.00 28.72 257 VAL E O 1
ATOM 15152 N N . ARG E 1 250 ? 65.796 33.029 50.675 1.00 28.05 258 ARG E N 1
ATOM 15153 C CA . ARG E 1 250 ? 67.137 32.462 50.595 1.00 31.96 258 ARG E CA 1
ATOM 15154 C C . ARG E 1 250 ? 67.726 32.176 51.972 1.00 31.02 258 ARG E C 1
ATOM 15155 O O . ARG E 1 250 ? 68.320 31.112 52.172 1.00 31.55 258 ARG E O 1
ATOM 15163 N N . HIS E 1 251 ? 67.589 33.097 52.926 1.00 29.49 259 HIS E N 1
ATOM 15164 C CA . HIS E 1 251 ? 68.132 32.885 54.260 1.00 30.51 259 HIS E CA 1
ATOM 15165 C C . HIS E 1 251 ? 67.173 33.414 55.313 1.00 32.32 259 HIS E C 1
ATOM 15166 O O . HIS E 1 251 ? 66.262 34.196 55.028 1.00 28.59 259 HIS E O 1
ATOM 15173 N N . PHE E 1 252 ? 67.409 32.966 56.545 1.00 34.00 260 PHE E N 1
ATOM 15174 C CA . PHE E 1 252 ? 66.587 33.290 57.704 1.00 29.21 260 PHE E CA 1
ATOM 15175 C C . PHE E 1 252 ? 67.485 33.882 58.779 1.00 35.31 260 PHE E C 1
ATOM 15176 O O . PHE E 1 252 ? 68.404 33.211 59.259 1.00 35.06 260 PHE E O 1
ATOM 15184 N N . PHE E 1 253 ? 67.219 35.129 59.157 1.00 32.10 261 PHE E N 1
ATOM 15185 C CA . PHE E 1 253 ? 67.975 35.820 60.190 1.00 28.52 261 PHE E CA 1
ATOM 15186 C C . PHE E 1 253 ? 67.010 36.371 61.231 1.00 30.02 261 PHE E C 1
ATOM 15187 O O . PHE E 1 253 ? 65.788 36.308 61.074 1.00 28.18 261 PHE E O 1
ATOM 15195 N N . ASN E 1 254 ? 67.572 36.912 62.310 1.00 33.43 262 ASN E N 1
ATOM 15196 C CA . ASN E 1 254 ? 66.803 37.694 63.265 1.00 34.70 262 ASN E CA 1
ATOM 15197 C C . ASN E 1 254 ? 67.523 39.012 63.517 1.00 34.36 262 ASN E C 1
ATOM 15198 O O . ASN E 1 254 ? 68.691 39.193 63.159 1.00 31.37 262 ASN E O 1
ATOM 15203 N N . ARG E 1 255 ? 66.794 39.948 64.115 1.00 33.78 263 ARG E N 1
ATOM 15204 C CA . ARG E 1 255 ? 67.284 41.299 64.334 1.00 34.60 263 ARG E CA 1
ATOM 15205 C C . ARG E 1 255 ? 67.938 41.424 65.702 1.00 40.20 263 ARG E C 1
ATOM 15206 O O . ARG E 1 255 ? 67.561 40.743 66.660 1.00 42.62 263 ARG E O 1
ATOM 15214 N N . ALA E 1 256 ? 68.924 42.309 65.784 1.00 39.58 264 ALA E N 1
ATOM 15215 C CA . ALA E 1 256 ? 69.387 42.815 67.064 1.00 38.60 264 ALA E CA 1
ATOM 15216 C C . ALA E 1 256 ? 68.569 44.045 67.437 1.00 42.49 264 ALA E C 1
ATOM 15217 O O . ALA E 1 256 ? 67.946 44.688 66.588 1.00 40.99 264 ALA E O 1
ATOM 15219 N N . GLY E 1 257 ? 68.573 44.364 68.722 1.00 44.53 265 GLY E N 1
ATOM 15220 C CA . GLY E 1 257 ? 67.759 45.434 69.261 1.00 44.87 265 GLY E CA 1
ATOM 15221 C C . GLY E 1 257 ? 66.640 44.902 70.141 1.00 43.93 265 GLY E C 1
ATOM 15222 O O . GLY E 1 257 ? 66.357 43.705 70.199 1.00 44.93 265 GLY E O 1
ATOM 15223 N N . LYS E 1 258 ? 65.997 45.836 70.837 1.00 37.27 266 LYS E N 1
ATOM 15224 C CA . LYS E 1 258 ? 64.917 45.483 71.748 1.00 40.92 266 LYS E CA 1
ATOM 15225 C C . LYS E 1 258 ? 63.707 44.981 70.971 1.00 39.02 266 LYS E C 1
ATOM 15226 O O . LYS E 1 258 ? 63.255 45.624 70.019 1.00 40.27 266 LYS E O 1
ATOM 15232 N N . LEU E 1 259 ? 63.182 43.828 71.378 1.00 36.88 267 LEU E N 1
ATOM 15233 C CA . LEU E 1 259 ? 61.945 43.310 70.805 1.00 41.58 267 LEU E CA 1
ATOM 15234 C C . LEU E 1 259 ? 60.778 44.144 71.321 1.00 42.48 267 LEU E C 1
ATOM 15235 O O . LEU E 1 259 ? 60.485 44.143 72.520 1.00 39.15 267 LEU E O 1
ATOM 15240 N N . GLY E 1 260 ? 60.109 44.859 70.415 1.00 41.10 268 GLY E N 1
ATOM 15241 C CA . GLY E 1 260 ? 59.087 45.802 70.836 1.00 44.36 268 GLY E CA 1
ATOM 15242 C C . GLY E 1 260 ? 57.858 45.132 71.421 1.00 44.02 268 GLY E C 1
ATOM 15243 O O . GLY E 1 260 ? 57.264 45.637 72.378 1.00 43.92 268 GLY E O 1
ATOM 15244 N N . GLU E 1 261 ? 57.456 43.994 70.857 1.00 39.96 269 GLU E N 1
ATOM 15245 C CA . GLU E 1 261 ? 56.276 43.257 71.303 1.00 40.81 269 GLU E CA 1
ATOM 15246 C C . GLU E 1 261 ? 56.719 41.866 71.734 1.00 39.42 269 GLU E C 1
ATOM 15247 O O . GLU E 1 261 ? 57.110 41.047 70.896 1.00 40.84 269 GLU E O 1
ATOM 15253 N N . ALA E 1 262 ? 56.651 41.599 73.035 1.00 39.54 270 ALA E N 1
ATOM 15254 C CA . ALA E 1 262 ? 57.106 40.324 73.565 1.00 36.75 270 ALA E CA 1
ATOM 15255 C C . ALA E 1 262 ? 56.145 39.204 73.184 1.00 35.16 270 ALA E C 1
ATOM 15256 O O . ALA E 1 262 ? 54.930 39.397 73.099 1.00 41.65 270 ALA E O 1
ATOM 15258 N N . VAL E 1 263 ? 56.705 38.020 72.954 1.00 32.14 271 VAL E N 1
ATOM 15259 C CA . VAL E 1 263 ? 55.859 36.851 72.695 1.00 35.55 271 VAL E CA 1
ATOM 15260 C C . VAL E 1 263 ? 54.959 36.618 73.903 1.00 38.55 271 VAL E C 1
ATOM 15261 O O . VAL E 1 263 ? 55.464 36.522 75.039 1.00 35.25 271 VAL E O 1
ATOM 15265 N N . PRO E 1 264 ? 53.639 36.519 73.735 1.00 35.26 272 PRO E N 1
ATOM 15266 C CA . PRO E 1 264 ? 52.766 36.314 74.897 1.00 37.09 272 PRO E CA 1
ATOM 15267 C C . PRO E 1 264 ? 53.041 34.988 75.592 1.00 41.25 272 PRO E C 1
ATOM 15268 O O . PRO E 1 264 ? 53.546 34.030 75.002 1.00 35.59 272 PRO E O 1
ATOM 15272 N N . ASP E 1 265 ? 52.678 34.946 76.877 1.00 39.63 273 ASP E N 1
ATOM 15273 C CA . ASP E 1 265 ? 53.047 33.832 77.745 1.00 49.18 273 ASP E CA 1
ATOM 15274 C C . ASP E 1 265 ? 52.341 32.529 77.388 1.00 46.34 273 ASP E C 1
ATOM 15275 O O . ASP E 1 265 ? 52.824 31.459 77.772 1.00 51.59 273 ASP E O 1
ATOM 15280 N N . ASP E 1 266 ? 51.215 32.584 76.681 1.00 42.97 274 ASP E N 1
ATOM 15281 C CA . ASP E 1 266 ? 50.491 31.364 76.341 1.00 45.73 274 ASP E CA 1
ATOM 15282 C C . ASP E 1 266 ? 51.056 30.659 75.113 1.00 45.71 274 ASP E C 1
ATOM 15283 O O . ASP E 1 266 ? 50.492 29.644 74.689 1.00 45.81 274 ASP E O 1
ATOM 15288 N N . LEU E 1 267 ? 52.152 31.153 74.539 1.00 41.72 275 LEU E N 1
ATOM 15289 C CA . LEU E 1 267 ? 52.723 30.570 73.332 1.00 38.61 275 LEU E CA 1
ATOM 15290 C C . LEU E 1 267 ? 54.024 29.820 73.594 1.00 38.39 275 LEU E C 1
ATOM 15291 O O . LEU E 1 267 ? 54.663 29.365 72.640 1.00 37.74 275 LEU E O 1
ATOM 15296 N N . TYR E 1 268 ? 54.432 29.674 74.852 1.00 35.95 276 TYR E N 1
ATOM 15297 C CA . TYR E 1 268 ? 55.645 28.927 75.156 1.00 36.25 276 TYR E CA 1
ATOM 15298 C C . TYR E 1 268 ? 55.736 28.697 76.657 1.00 37.73 276 TYR E C 1
ATOM 15299 O O . TYR E 1 268 ? 55.142 29.428 77.456 1.00 36.36 276 TYR E O 1
ATOM 15308 N N . ILE E 1 269 ? 56.484 27.659 77.023 1.00 38.08 277 ILE E N 1
ATOM 15309 C CA . ILE E 1 269 ? 56.836 27.386 78.412 1.00 37.80 277 ILE E CA 1
ATOM 15310 C C . ILE E 1 269 ? 58.204 28.000 78.677 1.00 39.38 277 ILE E C 1
ATOM 15311 O O . ILE E 1 269 ? 59.145 27.800 77.899 1.00 34.53 277 ILE E O 1
ATOM 15316 N N . LYS E 1 270 ? 58.314 28.749 79.770 1.00 36.27 278 LYS E N 1
ATOM 15317 C CA . LYS E 1 270 ? 59.528 29.506 80.046 1.00 42.64 278 LYS E CA 1
ATOM 15318 C C . LYS E 1 270 ? 60.729 28.583 80.216 1.00 36.84 278 LYS E C 1
ATOM 15319 O O . LYS E 1 270 ? 60.609 27.435 80.650 1.00 38.13 278 LYS E O 1
ATOM 15325 N N . GLY E 1 271 ? 61.903 29.103 79.861 1.00 37.69 279 GLY E N 1
ATOM 15326 C CA . GLY E 1 271 ? 63.147 28.378 80.005 1.00 34.69 279 GLY E CA 1
ATOM 15327 C C . GLY E 1 271 ? 63.841 28.695 81.316 1.00 43.92 279 GLY E C 1
ATOM 15328 O O . GLY E 1 271 ? 63.304 29.366 82.199 1.00 42.52 279 GLY E O 1
ATOM 15329 N N . SER E 1 272 ? 65.070 28.197 81.431 1.00 42.84 280 SER E N 1
ATOM 15330 C CA . SER E 1 272 ? 65.876 28.384 82.631 1.00 40.87 280 SER E CA 1
ATOM 15331 C C . SER E 1 272 ? 67.314 28.006 82.306 1.00 38.50 280 SER E C 1
ATOM 15332 O O . SER E 1 272 ? 67.586 27.341 81.302 1.00 40.23 280 SER E O 1
ATOM 15335 N N . GLY E 1 273 ? 68.228 28.434 83.169 1.00 47.17 281 GLY E N 1
ATOM 15336 C CA . GLY E 1 273 ? 69.637 28.152 82.943 1.00 44.09 281 GLY E CA 1
ATOM 15337 C C . GLY E 1 273 ? 70.103 28.792 81.650 1.00 42.10 281 GLY E C 1
ATOM 15338 O O . GLY E 1 273 ? 70.021 30.014 81.472 1.00 43.47 281 GLY E O 1
ATOM 15339 N N . ASN E 1 274 ? 70.600 27.966 80.726 1.00 42.08 282 ASN E N 1
ATOM 15340 C CA . ASN E 1 274 ? 71.012 28.478 79.423 1.00 48.21 282 ASN E CA 1
ATOM 15341 C C . ASN E 1 274 ? 69.871 29.196 78.715 1.00 45.23 282 ASN E C 1
ATOM 15342 O O . ASN E 1 274 ? 70.105 30.183 78.008 1.00 42.96 282 ASN E O 1
ATOM 15347 N N . THR E 1 275 ? 68.638 28.724 78.896 1.00 34.72 283 THR E N 1
ATOM 15348 C CA . THR E 1 275 ? 67.474 29.258 78.202 1.00 37.10 283 THR E CA 1
ATOM 15349 C C . THR E 1 275 ? 66.733 30.302 79.028 1.00 39.96 283 THR E C 1
ATOM 15350 O O . THR E 1 275 ? 65.573 30.608 78.731 1.00 35.58 283 THR E O 1
ATOM 15354 N N . ALA E 1 276 ? 67.379 30.857 80.055 1.00 36.71 284 ALA E N 1
ATOM 15355 C CA . ALA E 1 276 ? 66.699 31.789 80.948 1.00 36.91 284 ALA E CA 1
ATOM 15356 C C . ALA E 1 276 ? 66.286 33.062 80.220 1.00 38.67 284 ALA E C 1
ATOM 15357 O O . ALA E 1 276 ? 65.195 33.594 80.457 1.00 44.49 284 ALA E O 1
ATOM 15359 N N . VAL E 1 277 ? 67.138 33.565 79.334 1.00 35.39 285 VAL E N 1
ATOM 15360 C CA . VAL E 1 277 ? 66.905 34.832 78.649 1.00 36.24 285 VAL E CA 1
ATOM 15361 C C . VAL E 1 277 ? 66.459 34.516 77.228 1.00 41.10 285 VAL E C 1
ATOM 15362 O O . VAL E 1 277 ? 67.235 33.996 76.419 1.00 38.87 285 VAL E O 1
ATOM 15366 N N . ILE E 1 278 ? 65.204 34.842 76.921 1.00 42.55 286 ILE E N 1
ATOM 15367 C CA . ILE E 1 278 ? 64.622 34.486 75.635 1.00 42.11 286 ILE E CA 1
ATOM 15368 C C . ILE E 1 278 ? 65.311 35.268 74.524 1.00 38.52 286 ILE E C 1
ATOM 15369 O O . ILE E 1 278 ? 65.666 36.444 74.690 1.00 38.15 286 ILE E O 1
ATOM 15374 N N . GLN E 1 279 ? 65.514 34.614 73.385 1.00 36.47 287 GLN E N 1
ATOM 15375 C CA . GLN E 1 279 ? 66.110 35.274 72.235 1.00 39.43 287 GLN E CA 1
ATOM 15376 C C . GLN E 1 279 ? 65.052 36.054 71.460 1.00 42.65 287 GLN E C 1
ATOM 15377 O O . GLN E 1 279 ? 63.846 35.840 71.611 1.00 41.15 287 GLN E O 1
ATOM 15383 N N . SER E 1 280 ? 65.524 36.967 70.614 1.00 44.13 288 SER E N 1
ATOM 15384 C CA . SER E 1 280 ? 64.623 37.818 69.850 1.00 46.42 288 SER E CA 1
ATOM 15385 C C . SER E 1 280 ? 63.976 37.032 68.718 1.00 44.05 288 SER E C 1
ATOM 15386 O O . SER E 1 280 ? 64.663 36.391 67.916 1.00 42.60 288 SER E O 1
ATOM 15389 N N . SER E 1 281 ? 62.647 37.084 68.654 1.00 38.25 289 SER E N 1
ATOM 15390 C CA . SER E 1 281 ? 61.892 36.475 67.569 1.00 37.65 289 SER E CA 1
ATOM 15391 C C . SER E 1 281 ? 61.542 37.483 66.479 1.00 34.34 289 SER E C 1
ATOM 15392 O O . SER E 1 281 ? 60.588 37.270 65.724 1.00 35.69 289 SER E O 1
ATOM 15395 N N . ALA E 1 282 ? 62.296 38.580 66.386 1.00 35.58 290 ALA E N 1
ATOM 15396 C CA . ALA E 1 282 ? 62.152 39.539 65.292 1.00 35.36 290 ALA E CA 1
ATOM 15397 C C . ALA E 1 282 ? 62.900 38.978 64.087 1.00 36.09 290 ALA E C 1
ATOM 15398 O O . ALA E 1 282 ? 64.038 39.345 63.783 1.00 35.66 290 ALA E O 1
ATOM 15400 N N . PHE E 1 283 ? 62.237 38.055 63.397 1.00 31.53 291 PHE E N 1
ATOM 15401 C CA . PHE E 1 283 ? 62.814 37.390 62.244 1.00 35.08 291 PHE E CA 1
ATOM 15402 C C . PHE E 1 283 ? 62.663 38.253 60.995 1.00 35.38 291 PHE E C 1
ATOM 15403 O O . PHE E 1 283 ? 61.801 39.129 60.908 1.00 33.01 291 PHE E O 1
ATOM 15411 N N . PHE E 1 284 ? 63.531 37.996 60.016 1.00 41.79 292 PHE E N 1
ATOM 15412 C CA . PHE E 1 284 ? 63.368 38.607 58.707 1.00 42.00 292 PHE E CA 1
ATOM 15413 C C . PHE E 1 284 ? 64.071 37.725 57.694 1.00 36.20 292 PHE E C 1
ATOM 15414 O O . PHE E 1 284 ? 65.143 37.187 58.003 1.00 37.59 292 PHE E O 1
ATOM 15422 N N . PRO E 1 285 ? 63.507 37.532 56.506 1.00 38.26 293 PRO E N 1
ATOM 15423 C CA . PRO E 1 285 ? 64.186 36.712 55.500 1.00 34.17 293 PRO E CA 1
ATOM 15424 C C . PRO E 1 285 ? 65.003 37.552 54.538 1.00 32.85 293 PRO E C 1
ATOM 15425 O O . PRO E 1 285 ? 64.797 38.765 54.435 1.00 36.90 293 PRO E O 1
ATOM 15429 N N . THR E 1 286 ? 65.920 36.925 53.835 1.00 32.61 294 THR E N 1
ATOM 15430 C CA . THR E 1 286 ? 66.498 37.587 52.675 1.00 33.33 294 THR E CA 1
ATOM 15431 C C . THR E 1 286 ? 65.831 37.048 51.422 1.00 33.92 294 THR E C 1
ATOM 15432 O O . THR E 1 286 ? 65.650 35.825 51.307 1.00 30.84 294 THR E O 1
ATOM 15436 N N . PRO E 1 287 ? 65.444 37.896 50.479 1.00 29.80 295 PRO E N 1
ATOM 15437 C CA . PRO E 1 287 ? 64.824 37.401 49.250 1.00 31.21 295 PRO E CA 1
ATOM 15438 C C . PRO E 1 287 ? 65.871 36.882 48.275 1.00 30.89 295 PRO E C 1
ATOM 15439 O O . PRO E 1 287 ? 67.078 37.051 48.455 1.00 34.59 295 PRO E O 1
ATOM 15443 N N . SER E 1 288 ? 65.374 36.227 47.231 1.00 35.66 296 SER E N 1
ATOM 15444 C CA . SER E 1 288 ? 66.184 35.853 46.080 1.00 37.95 296 SER E CA 1
ATOM 15445 C C . SER E 1 288 ? 65.264 35.805 44.872 1.00 37.26 296 SER E C 1
ATOM 15446 O O . SER E 1 288 ? 64.221 35.147 44.918 1.00 31.14 296 SER E O 1
ATOM 15449 N N . GLY E 1 289 ? 65.646 36.508 43.805 1.00 31.60 297 GLY E N 1
ATOM 15450 C CA . GLY E 1 289 ? 64.857 36.521 42.588 1.00 32.00 297 GLY E CA 1
ATOM 15451 C C . GLY E 1 289 ? 65.024 35.294 41.721 1.00 35.29 297 GLY E C 1
ATOM 15452 O O . GLY E 1 289 ? 64.311 35.148 40.725 1.00 29.35 297 GLY E O 1
ATOM 15453 N N . SER E 1 290 ? 65.953 34.415 42.079 1.00 30.27 298 SER E N 1
ATOM 15454 C CA . SER E 1 290 ? 66.202 33.194 41.322 1.00 34.60 298 SER E CA 1
ATOM 15455 C C . SER E 1 290 ? 66.688 33.515 39.913 1.00 30.60 298 SER E C 1
ATOM 15456 O O . SER E 1 290 ? 67.273 34.572 39.679 1.00 29.94 298 SER E O 1
ATOM 15459 N N . ILE E 1 291 ? 66.443 32.611 38.969 1.00 29.91 299 ILE E N 1
ATOM 15460 C CA . ILE E 1 291 ? 67.100 32.663 37.667 1.00 31.63 299 ILE E CA 1
ATOM 15461 C C . ILE E 1 291 ? 66.405 33.660 36.745 1.00 33.17 299 ILE E C 1
ATOM 15462 O O . ILE E 1 291 ? 65.181 33.839 36.786 1.00 34.26 299 ILE E O 1
ATOM 15467 N N . VAL E 1 292 ? 67.200 34.326 35.901 1.00 31.87 300 VAL E N 1
ATOM 15468 C CA . VAL E 1 292 ? 66.690 35.116 34.782 1.00 34.60 300 VAL E CA 1
ATOM 15469 C C . VAL E 1 292 ? 66.884 34.307 33.509 1.00 33.31 300 VAL E C 1
ATOM 15470 O O . VAL E 1 292 ? 67.903 33.625 33.348 1.00 30.90 300 VAL E O 1
ATOM 15474 N N . THR E 1 293 ? 65.909 34.375 32.601 1.00 32.65 301 THR E N 1
ATOM 15475 C CA . THR E 1 293 ? 65.968 33.624 31.353 1.00 33.50 301 THR E CA 1
ATOM 15476 C C . THR E 1 293 ? 65.407 34.461 30.214 1.00 37.29 301 THR E C 1
ATOM 15477 O O . THR E 1 293 ? 64.530 35.305 30.415 1.00 35.82 301 THR E O 1
ATOM 15481 N N . SER E 1 294 ? 65.916 34.203 29.005 1.00 35.94 302 SER E N 1
ATOM 15482 C CA . SER E 1 294 ? 65.378 34.858 27.817 1.00 38.09 302 SER E CA 1
ATOM 15483 C C . SER E 1 294 ? 63.914 34.498 27.608 1.00 33.71 302 SER E C 1
ATOM 15484 O O . SER E 1 294 ? 63.107 35.346 27.211 1.00 33.98 302 SER E O 1
ATOM 15487 N N . GLU E 1 295 ? 63.554 33.243 27.878 1.00 36.56 303 GLU E N 1
ATOM 15488 C CA . GLU E 1 295 ? 62.207 32.763 27.585 1.00 42.60 303 GLU E CA 1
ATOM 15489 C C . GLU E 1 295 ? 61.145 33.574 28.319 1.00 44.66 303 GLU E C 1
ATOM 15490 O O . GLU E 1 295 ? 60.022 33.718 27.821 1.00 38.13 303 GLU E O 1
ATOM 15496 N N . SER E 1 296 ? 61.475 34.110 29.492 1.00 34.81 304 SER E N 1
ATOM 15497 C CA . SER E 1 296 ? 60.518 34.816 30.333 1.00 39.22 304 SER E CA 1
ATOM 15498 C C . SER E 1 296 ? 60.510 36.322 30.097 1.00 39.85 304 SER E C 1
ATOM 15499 O O . SER E 1 296 ? 59.811 37.045 30.813 1.00 41.28 304 SER E O 1
ATOM 15502 N N . GLN E 1 297 ? 61.259 36.809 29.113 1.00 34.74 305 GLN E N 1
ATOM 15503 C CA . GLN E 1 297 ? 61.359 38.244 28.888 1.00 37.36 305 GLN E CA 1
ATOM 15504 C C . GLN E 1 297 ? 60.022 38.830 28.448 1.00 40.59 305 GLN E C 1
ATOM 15505 O O . GLN E 1 297 ? 59.293 38.236 27.650 1.00 37.53 305 GLN E O 1
ATOM 15511 N N . LEU E 1 298 ? 59.706 40.012 28.977 1.00 37.18 306 LEU E N 1
ATOM 15512 C CA . LEU E 1 298 ? 58.554 40.780 28.528 1.00 41.00 306 LEU E CA 1
ATOM 15513 C C . LEU E 1 298 ? 58.909 41.802 27.457 1.00 41.48 306 LEU E C 1
ATOM 15514 O O . LEU E 1 298 ? 58.001 42.367 26.837 1.00 38.44 306 LEU E O 1
ATOM 15519 N N . PHE E 1 299 ? 60.191 42.047 27.220 1.00 39.92 307 PHE E N 1
ATOM 15520 C CA . PHE E 1 299 ? 60.636 43.167 26.406 1.00 45.09 307 PHE E CA 1
ATOM 15521 C C . PHE E 1 299 ? 61.190 42.671 25.074 1.00 40.35 307 PHE E C 1
ATOM 15522 O O . PHE E 1 299 ? 61.275 41.468 24.811 1.00 37.46 307 PHE E O 1
ATOM 15530 N N . ASN E 1 300 ? 61.566 43.627 24.226 1.00 37.14 308 ASN E N 1
ATOM 15531 C CA . ASN E 1 300 ? 62.061 43.334 22.882 1.00 42.84 308 ASN E CA 1
ATOM 15532 C C . ASN E 1 300 ? 61.049 42.525 22.076 1.00 43.07 308 ASN E C 1
ATOM 15533 O O . ASN E 1 300 ? 61.421 41.685 21.253 1.00 40.06 308 ASN E O 1
ATOM 15538 N N . LYS E 1 301 ? 59.765 42.774 22.309 1.00 41.33 309 LYS E N 1
ATOM 15539 C CA . LYS E 1 301 ? 58.697 42.161 21.538 1.00 46.89 309 LYS E CA 1
ATOM 15540 C C . LYS E 1 301 ? 57.582 43.179 21.352 1.00 41.13 309 LYS E C 1
ATOM 15541 O O . LYS E 1 301 ? 57.362 44.027 22.223 1.00 44.52 309 LYS E O 1
ATOM 15547 N N . PRO E 1 302 ? 56.869 43.125 20.230 1.00 42.91 310 PRO E N 1
ATOM 15548 C CA . PRO E 1 302 ? 55.832 44.130 19.976 1.00 46.80 310 PRO E CA 1
ATOM 15549 C C . PRO E 1 302 ? 54.555 43.851 20.755 1.00 45.39 310 PRO E C 1
ATOM 15550 O O . PRO E 1 302 ? 54.133 42.702 20.913 1.00 47.17 310 PRO E O 1
ATOM 15554 N N . TYR E 1 303 ? 53.948 44.924 21.256 1.00 45.42 311 TYR E N 1
ATOM 15555 C CA . TYR E 1 303 ? 52.614 44.885 21.840 1.00 51.95 311 TYR E CA 1
ATOM 15556 C C . TYR E 1 303 ? 51.653 45.598 20.899 1.00 50.68 311 TYR E C 1
ATOM 15557 O O . TYR E 1 303 ? 51.880 46.759 20.544 1.00 51.38 311 TYR E O 1
ATOM 15566 N N . TRP E 1 304 ? 50.585 44.912 20.501 1.00 45.67 312 TRP E N 1
ATOM 15567 C CA . TRP E 1 304 ? 49.562 45.490 19.634 1.00 51.28 312 TRP E CA 1
ATOM 15568 C C . TRP E 1 304 ? 48.368 45.883 20.497 1.00 50.31 312 TRP E C 1
ATOM 15569 O O . TRP E 1 304 ? 47.654 45.017 21.013 1.00 49.95 312 TRP E O 1
ATOM 15580 N N . LEU E 1 305 ? 48.156 47.191 20.656 1.00 48.89 313 LEU E N 1
ATOM 15581 C CA . LEU E 1 305 ? 47.093 47.700 21.523 1.00 52.91 313 LEU E CA 1
ATOM 15582 C C . LEU E 1 305 ? 45.812 47.812 20.702 1.00 52.96 313 LEU E C 1
ATOM 15583 O O . LEU E 1 305 ? 45.451 48.869 20.181 1.00 55.11 313 LEU E O 1
ATOM 15588 N N . GLN E 1 306 ? 45.109 46.686 20.596 1.00 57.32 314 GLN E N 1
ATOM 15589 C CA . GLN E 1 306 ? 43.899 46.614 19.787 1.00 65.80 314 GLN E CA 1
ATOM 15590 C C . GLN E 1 306 ? 42.655 47.040 20.563 1.00 63.79 314 GLN E C 1
ATOM 15591 O O . GLN E 1 306 ? 41.885 47.878 20.083 1.00 65.29 314 GLN E O 1
ATOM 15597 N N . ARG E 1 307 ? 42.438 46.481 21.753 1.00 62.44 315 ARG E N 1
ATOM 15598 C CA . ARG E 1 307 ? 41.245 46.785 22.541 1.00 64.93 315 ARG E CA 1
ATOM 15599 C C . ARG E 1 307 ? 41.614 46.797 24.018 1.00 58.07 315 ARG E C 1
ATOM 15600 O O . ARG E 1 307 ? 41.949 45.753 24.586 1.00 54.33 315 ARG E O 1
ATOM 15608 N N . ALA E 1 308 ? 41.541 47.971 24.639 1.00 50.54 316 ALA E N 1
ATOM 15609 C CA . ALA E 1 308 ? 41.853 48.105 26.053 1.00 50.19 316 ALA E CA 1
ATOM 15610 C C . ALA E 1 308 ? 40.669 47.678 26.911 1.00 52.45 316 ALA E C 1
ATOM 15611 O O . ALA E 1 308 ? 39.508 47.769 26.501 1.00 54.90 316 ALA E O 1
ATOM 15613 N N . GLN E 1 309 ? 40.976 47.206 28.122 1.00 52.80 317 GLN E N 1
ATOM 15614 C CA . GLN E 1 309 ? 39.921 46.812 29.048 1.00 57.60 317 GLN E CA 1
ATOM 15615 C C . GLN E 1 309 ? 39.173 48.024 29.591 1.00 56.65 317 GLN E C 1
ATOM 15616 O O . GLN E 1 309 ? 37.987 47.919 29.925 1.00 58.34 317 GLN E O 1
ATOM 15622 N N . GLY E 1 310 ? 39.841 49.172 29.686 1.00 49.58 318 GLY E N 1
ATOM 15623 C CA . GLY E 1 310 ? 39.187 50.401 30.077 1.00 49.21 318 GLY E CA 1
ATOM 15624 C C . GLY E 1 310 ? 38.512 51.087 28.902 1.00 49.97 318 GLY E C 1
ATOM 15625 O O . GLY E 1 310 ? 38.566 50.639 27.757 1.00 46.20 318 GLY E O 1
ATOM 15626 N N . HIS E 1 311 ? 37.864 52.212 29.205 1.00 49.34 319 HIS E N 1
ATOM 15627 C CA . HIS E 1 311 ? 37.112 52.937 28.188 1.00 45.38 319 HIS E CA 1
ATOM 15628 C C . HIS E 1 311 ? 38.002 53.730 27.241 1.00 47.18 319 HIS E C 1
ATOM 15629 O O . HIS E 1 311 ? 37.554 54.081 26.144 1.00 46.57 319 HIS E O 1
ATOM 15636 N N . ASN E 1 312 ? 39.241 54.024 27.631 1.00 42.52 320 ASN E N 1
ATOM 15637 C CA . ASN E 1 312 ? 40.182 54.716 26.756 1.00 45.07 320 ASN E CA 1
ATOM 15638 C C . ASN E 1 312 ? 40.969 53.668 25.978 1.00 41.98 320 ASN E C 1
ATOM 15639 O O . ASN E 1 312 ? 41.827 52.982 26.542 1.00 44.43 320 ASN E O 1
ATOM 15644 N N . ASN E 1 313 ? 40.679 53.545 24.685 1.00 43.94 321 ASN E N 1
ATOM 15645 C CA . ASN E 1 313 ? 41.310 52.521 23.851 1.00 45.49 321 ASN E CA 1
ATOM 15646 C C . ASN E 1 313 ? 42.574 53.073 23.187 1.00 46.20 321 ASN E C 1
ATOM 15647 O O . ASN E 1 313 ? 42.712 53.120 21.964 1.00 43.88 321 ASN E O 1
ATOM 15652 N N . GLY E 1 314 ? 43.509 53.500 24.033 1.00 49.45 322 GLY E N 1
ATOM 15653 C CA . GLY E 1 314 ? 44.809 53.934 23.561 1.00 52.53 322 GLY E CA 1
ATOM 15654 C C . GLY E 1 314 ? 44.875 55.356 23.059 1.00 52.69 322 GLY E C 1
ATOM 15655 O O . GLY E 1 314 ? 45.832 55.706 22.362 1.00 51.85 322 GLY E O 1
ATOM 15656 N N . ILE E 1 315 ? 43.896 56.191 23.392 1.00 47.58 323 ILE E N 1
ATOM 15657 C CA . ILE E 1 315 ? 43.877 57.572 22.922 1.00 47.75 323 ILE E CA 1
ATOM 15658 C C . ILE E 1 315 ? 44.840 58.386 23.777 1.00 49.12 323 ILE E C 1
ATOM 15659 O O . ILE E 1 315 ? 44.734 58.403 25.008 1.00 48.30 323 ILE E O 1
ATOM 15664 N N . CYS E 1 316 ? 45.784 59.063 23.123 1.00 47.69 324 CYS E N 1
ATOM 15665 C CA . CYS E 1 316 ? 46.828 59.813 23.822 1.00 51.65 324 CYS E CA 1
ATOM 15666 C C . CYS E 1 316 ? 46.411 61.279 23.950 1.00 51.01 324 CYS E C 1
ATOM 15667 O O . CYS E 1 316 ? 46.923 62.175 23.276 1.00 51.00 324 CYS E O 1
ATOM 15670 N N . TRP E 1 317 ? 45.457 61.512 24.848 1.00 55.72 325 TRP E N 1
ATOM 15671 C CA . TRP E 1 317 ? 45.012 62.872 25.120 1.00 56.36 325 TRP E CA 1
ATOM 15672 C C . TRP E 1 317 ? 46.192 63.735 25.554 1.00 57.14 325 TRP E C 1
ATOM 15673 O O . TRP E 1 317 ? 47.130 63.266 26.204 1.00 53.35 325 TRP E O 1
ATOM 15684 N N . GLY E 1 318 ? 46.137 65.013 25.189 1.00 57.70 326 GLY E N 1
ATOM 15685 C CA . GLY E 1 318 ? 47.223 65.919 25.501 1.00 56.18 326 GLY E CA 1
ATOM 15686 C C . GLY E 1 318 ? 48.474 65.715 24.682 1.00 56.59 326 GLY E C 1
ATOM 15687 O O . GLY E 1 318 ? 49.500 66.334 24.980 1.00 57.67 326 GLY E O 1
ATOM 15688 N N . ASN E 1 319 ? 48.426 64.859 23.660 1.00 57.30 327 ASN E N 1
ATOM 15689 C CA . ASN E 1 319 ? 49.567 64.632 22.773 1.00 56.03 327 ASN E CA 1
ATOM 15690 C C . ASN E 1 319 ? 50.788 64.150 23.554 1.00 52.77 327 ASN E C 1
ATOM 15691 O O . ASN E 1 319 ? 51.925 64.514 23.251 1.00 50.12 327 ASN E O 1
ATOM 15696 N N . GLN E 1 320 ? 50.551 63.324 24.572 1.00 54.84 328 GLN E N 1
ATOM 15697 C CA . GLN E 1 320 ? 51.627 62.773 25.381 1.00 56.16 328 GLN E CA 1
ATOM 15698 C C . GLN E 1 320 ? 51.273 61.347 25.778 1.00 54.95 328 GLN E C 1
ATOM 15699 O O . GLN E 1 320 ? 50.135 60.894 25.623 1.00 52.90 328 GLN E O 1
ATOM 15705 N N . LEU E 1 321 ? 52.269 60.645 26.309 1.00 54.14 329 LEU E N 1
ATOM 15706 C CA . LEU E 1 321 ? 52.142 59.229 26.610 1.00 52.20 329 LEU E CA 1
ATOM 15707 C C . LEU E 1 321 ? 53.129 58.888 27.715 1.00 48.99 329 LEU E C 1
ATOM 15708 O O . LEU E 1 321 ? 54.202 59.489 27.805 1.00 49.27 329 LEU E O 1
ATOM 15713 N N . PHE E 1 322 ? 52.756 57.926 28.555 1.00 49.18 330 PHE E N 1
ATOM 15714 C CA . PHE E 1 322 ? 53.578 57.516 29.689 1.00 50.83 330 PHE E CA 1
ATOM 15715 C C . PHE E 1 322 ? 53.875 56.028 29.586 1.00 49.48 330 PHE E C 1
ATOM 15716 O O . PHE E 1 322 ? 52.952 55.208 29.542 1.00 44.30 330 PHE E O 1
ATOM 15724 N N . VAL E 1 323 ? 55.161 55.688 29.547 1.00 40.59 331 VAL E N 1
ATOM 15725 C CA . VAL E 1 323 ? 55.618 54.304 29.550 1.00 39.88 331 VAL E CA 1
ATOM 15726 C C . VAL E 1 323 ? 56.414 54.087 30.828 1.00 39.64 331 VAL E C 1
ATOM 15727 O O . VAL E 1 323 ? 57.446 54.736 31.041 1.00 40.75 331 VAL E O 1
ATOM 15731 N N . THR E 1 324 ? 55.934 53.184 31.676 1.00 41.29 332 THR E N 1
ATOM 15732 C CA . THR E 1 324 ? 56.586 52.851 32.934 1.00 41.54 332 THR E CA 1
ATOM 15733 C C . THR E 1 324 ? 57.129 51.434 32.844 1.00 43.69 332 THR E C 1
ATOM 15734 O O . THR E 1 324 ? 56.403 50.515 32.455 1.00 40.95 332 THR E O 1
ATOM 15738 N N . VAL E 1 325 ? 58.396 51.261 33.211 1.00 42.13 333 VAL E N 1
ATOM 15739 C CA . VAL E 1 325 ? 59.077 49.980 33.085 1.00 41.02 333 VAL E CA 1
ATOM 15740 C C . VAL E 1 325 ? 59.845 49.685 34.364 1.00 40.96 333 VAL E C 1
ATOM 15741 O O . VAL E 1 325 ? 60.477 50.575 34.944 1.00 44.50 333 VAL E O 1
ATOM 15745 N N . VAL E 1 326 ? 59.786 48.429 34.799 1.00 37.73 334 VAL E N 1
ATOM 15746 C CA . VAL E 1 326 ? 60.738 47.865 35.747 1.00 39.32 334 VAL E CA 1
ATOM 15747 C C . VAL E 1 326 ? 61.305 46.605 35.111 1.00 41.76 334 VAL E C 1
ATOM 15748 O O . VAL E 1 326 ? 60.552 45.781 34.580 1.00 39.12 334 VAL E O 1
ATOM 15752 N N . ASP E 1 327 ? 62.628 46.465 35.147 1.00 37.28 335 ASP E N 1
ATOM 15753 C CA . ASP E 1 327 ? 63.286 45.305 34.550 1.00 39.84 335 ASP E CA 1
ATOM 15754 C C . ASP E 1 327 ? 64.538 45.015 35.372 1.00 35.24 335 ASP E C 1
ATOM 15755 O O . ASP E 1 327 ? 65.579 45.640 35.154 1.00 37.09 335 ASP E O 1
ATOM 15760 N N . THR E 1 328 ? 64.428 44.073 36.305 1.00 35.20 336 THR E N 1
ATOM 15761 C CA . THR E 1 328 ? 65.560 43.650 37.120 1.00 35.19 336 THR E CA 1
ATOM 15762 C C . THR E 1 328 ? 66.352 42.516 36.483 1.00 35.99 336 THR E C 1
ATOM 15763 O O . THR E 1 328 ? 67.298 42.017 37.102 1.00 35.70 336 THR E O 1
ATOM 15767 N N . THR E 1 329 ? 65.990 42.093 35.270 1.00 36.34 337 THR E N 1
ATOM 15768 C CA . THR E 1 329 ? 66.671 40.990 34.604 1.00 34.93 337 THR E CA 1
ATOM 15769 C C . THR E 1 329 ? 67.947 41.423 33.896 1.00 34.97 337 THR E C 1
ATOM 15770 O O . THR E 1 329 ? 68.586 40.589 33.246 1.00 35.03 337 THR E O 1
ATOM 15774 N N . ARG E 1 330 ? 68.323 42.698 33.995 1.00 36.38 338 ARG E N 1
ATOM 15775 C CA . ARG E 1 330 ? 69.589 43.196 33.470 1.00 36.15 338 ARG E CA 1
ATOM 15776 C C . ARG E 1 330 ? 70.320 44.011 34.531 1.00 39.66 338 ARG E C 1
ATOM 15777 O O . ARG E 1 330 ? 71.005 44.988 34.215 1.00 38.12 338 ARG E O 1
ATOM 15785 N N . SER E 1 331 ? 70.190 43.607 35.795 1.00 31.21 339 SER E N 1
ATOM 15786 C CA . SER E 1 331 ? 70.624 44.406 36.932 1.00 32.79 339 SER E CA 1
ATOM 15787 C C . SER E 1 331 ? 72.097 44.216 37.274 1.00 34.05 339 SER E C 1
ATOM 15788 O O . SER E 1 331 ? 72.524 44.638 38.353 1.00 33.97 339 SER E O 1
ATOM 15791 N N . THR E 1 332 ? 72.877 43.602 36.388 1.00 38.63 340 THR E N 1
ATOM 15792 C CA . THR E 1 332 ? 74.306 43.440 36.622 1.00 39.19 340 THR E CA 1
ATOM 15793 C C . THR E 1 332 ? 74.940 44.770 37.004 1.00 40.11 340 THR E C 1
ATOM 15794 O O . THR E 1 332 ? 74.699 45.797 36.364 1.00 41.35 340 THR E O 1
ATOM 15798 N N . ASN E 1 333 ? 75.748 44.746 38.058 1.00 33.79 341 ASN E N 1
ATOM 15799 C CA . ASN E 1 333 ? 76.537 45.898 38.475 1.00 34.80 341 ASN E CA 1
ATOM 15800 C C . ASN E 1 333 ? 77.993 45.623 38.128 1.00 38.43 341 ASN E C 1
ATOM 15801 O O . ASN E 1 333 ? 78.555 44.611 38.558 1.00 44.81 341 ASN E O 1
ATOM 15806 N N . MET E 1 334 ? 78.592 46.514 37.344 1.00 35.17 342 MET E N 1
ATOM 15807 C CA . MET E 1 334 ? 79.956 46.313 36.879 1.00 43.30 342 MET E CA 1
ATOM 15808 C C . MET E 1 334 ? 80.962 46.743 37.938 1.00 40.54 342 MET E C 1
ATOM 15809 O O . MET E 1 334 ? 80.800 47.779 38.592 1.00 38.98 342 MET E O 1
ATOM 15814 N N . THR E 1 335 ? 82.005 45.934 38.103 1.00 38.14 343 THR E N 1
ATOM 15815 C CA . THR E 1 335 ? 83.120 46.260 38.980 1.00 36.56 343 THR E CA 1
ATOM 15816 C C . THR E 1 335 ? 84.186 47.006 38.188 1.00 37.12 343 THR E C 1
ATOM 15817 O O . THR E 1 335 ? 84.628 46.533 37.137 1.00 40.24 343 THR E O 1
ATOM 15821 N N . LEU E 1 336 ? 84.598 48.165 38.697 1.00 37.53 344 LEU E N 1
ATOM 15822 C CA . LEU E 1 336 ? 85.698 48.931 38.130 1.00 41.53 344 LEU E CA 1
ATOM 15823 C C . LEU E 1 336 ? 86.788 49.081 39.181 1.00 44.91 344 LEU E C 1
ATOM 15824 O O . LEU E 1 336 ? 86.496 49.271 40.365 1.00 40.92 344 LEU E O 1
ATOM 15829 N N . CYS E 1 337 ? 88.043 48.997 38.744 1.00 37.45 345 CYS E N 1
ATOM 15830 C CA . CYS E 1 337 ? 89.182 49.041 39.655 1.00 41.52 345 CYS E CA 1
ATOM 15831 C C . CYS E 1 337 ? 90.288 49.879 39.034 1.00 42.54 345 CYS E C 1
ATOM 15832 O O . CYS E 1 337 ? 90.727 49.600 37.914 1.00 37.67 345 CYS E O 1
ATOM 15835 N N . THR E 1 338 ? 90.738 50.895 39.765 1.00 36.67 346 THR E N 1
ATOM 15836 C CA . THR E 1 338 ? 91.824 51.761 39.335 1.00 41.50 346 THR E CA 1
ATOM 15837 C C . THR E 1 338 ? 93.084 51.451 40.132 1.00 43.31 346 THR E C 1
ATOM 15838 O O . THR E 1 338 ? 93.021 51.024 41.288 1.00 40.53 346 THR E O 1
ATOM 15842 N N . GLU E 1 339 ? 94.231 51.668 39.500 1.00 43.39 347 GLU E N 1
ATOM 15843 C CA . GLU E 1 339 ? 95.528 51.469 40.134 1.00 43.72 347 GLU E CA 1
ATOM 15844 C C . GLU E 1 339 ? 96.024 52.821 40.634 1.00 43.51 347 GLU E C 1
ATOM 15845 O O . GLU E 1 339 ? 96.278 53.730 39.837 1.00 46.66 347 GLU E O 1
ATOM 15851 N N . VAL E 1 340 ? 96.146 52.956 41.954 1.00 49.95 348 VAL E N 1
ATOM 15852 C CA . VAL E 1 340 ? 96.650 54.195 42.537 1.00 53.57 348 VAL E CA 1
ATOM 15853 C C . VAL E 1 340 ? 98.173 54.208 42.530 1.00 53.19 348 VAL E C 1
ATOM 15854 O O . VAL E 1 340 ? 98.796 55.242 42.264 1.00 52.11 348 VAL E O 1
ATOM 15858 N N . THR E 1 341 ? 98.794 53.067 42.822 1.00 47.73 349 THR E N 1
ATOM 15859 C CA . THR E 1 341 ? 100.245 52.941 42.829 1.00 48.26 349 THR E CA 1
ATOM 15860 C C . THR E 1 341 ? 100.613 51.615 42.185 1.00 44.88 349 THR E C 1
ATOM 15861 O O . THR E 1 341 ? 100.107 50.565 42.590 1.00 42.57 349 THR E O 1
ATOM 15865 N N . LYS E 1 342 ? 101.487 51.664 41.184 1.00 43.64 350 LYS E N 1
ATOM 15866 C CA . LYS E 1 342 ? 101.895 50.467 40.461 1.00 45.25 350 LYS E CA 1
ATOM 15867 C C . LYS E 1 342 ? 103.108 49.853 41.148 1.00 43.14 350 LYS E C 1
ATOM 15868 O O . LYS E 1 342 ? 104.132 50.521 41.327 1.00 44.52 350 LYS E O 1
ATOM 15874 N N . GLU E 1 343 ? 102.992 48.582 41.527 1.00 46.35 351 GLU E N 1
ATOM 15875 C CA . GLU E 1 343 ? 104.088 47.854 42.146 1.00 46.59 351 GLU E CA 1
ATOM 15876 C C . GLU E 1 343 ? 104.108 46.433 41.603 1.00 45.79 351 GLU E C 1
ATOM 15877 O O . GLU E 1 343 ? 103.101 45.920 41.108 1.00 47.12 351 GLU E O 1
ATOM 15883 N N . GLY E 1 344 ? 105.278 45.802 41.698 1.00 46.03 352 GLY E N 1
ATOM 15884 C CA . GLY E 1 344 ? 105.466 44.461 41.174 1.00 45.81 352 GLY E CA 1
ATOM 15885 C C . GLY E 1 344 ? 104.740 43.380 41.941 1.00 42.91 352 GLY E C 1
ATOM 15886 O O . GLY E 1 344 ? 104.611 42.263 41.428 1.00 43.99 352 GLY E O 1
ATOM 15887 N N . THR E 1 345 ? 104.267 43.679 43.148 1.00 45.12 353 THR E N 1
ATOM 15888 C CA . THR E 1 345 ? 103.501 42.734 43.945 1.00 44.88 353 THR E CA 1
ATOM 15889 C C . THR E 1 345 ? 102.180 43.374 44.340 1.00 38.75 353 THR E C 1
ATOM 15890 O O . THR E 1 345 ? 102.070 44.598 44.444 1.00 39.60 353 THR E O 1
ATOM 15894 N N . TYR E 1 346 ? 101.178 42.530 44.564 1.00 42.83 354 TYR E N 1
ATOM 15895 C CA . TYR E 1 346 ? 99.830 43.001 44.848 1.00 40.05 354 TYR E CA 1
ATOM 15896 C C . TYR E 1 346 ? 99.724 43.507 46.282 1.00 40.54 354 TYR E C 1
ATOM 15897 O O . TYR E 1 346 ? 100.121 42.817 47.225 1.00 39.79 354 TYR E O 1
ATOM 15906 N N . LYS E 1 347 ? 99.184 44.716 46.439 1.00 44.29 355 LYS E N 1
ATOM 15907 C CA . LYS E 1 347 ? 98.834 45.275 47.740 1.00 44.62 355 LYS E CA 1
ATOM 15908 C C . LYS E 1 347 ? 97.430 45.855 47.653 1.00 35.29 355 LYS E C 1
ATOM 15909 O O . LYS E 1 347 ? 97.124 46.598 46.714 1.00 39.02 355 LYS E O 1
ATOM 15915 N N . ASN E 1 348 ? 96.588 45.528 48.636 1.00 34.51 356 ASN E N 1
ATOM 15916 C CA . ASN E 1 348 ? 95.219 46.038 48.646 1.00 34.70 356 ASN E CA 1
ATOM 15917 C C . ASN E 1 348 ? 95.186 47.558 48.537 1.00 37.77 356 ASN E C 1
ATOM 15918 O O . ASN E 1 348 ? 94.361 48.119 47.806 1.00 39.42 356 ASN E O 1
ATOM 15923 N N . ASP E 1 349 ? 96.077 48.243 49.255 1.00 37.50 357 ASP E N 1
ATOM 15924 C CA . ASP E 1 349 ? 96.050 49.702 49.304 1.00 42.47 357 ASP E CA 1
ATOM 15925 C C . ASP E 1 349 ? 96.481 50.356 47.999 1.00 39.67 357 ASP E C 1
ATOM 15926 O O . ASP E 1 349 ? 96.430 51.587 47.906 1.00 40.44 357 ASP E O 1
ATOM 15931 N N . ASN E 1 350 ? 96.894 49.586 46.997 1.00 40.49 358 ASN E N 1
ATOM 15932 C CA . ASN E 1 350 ? 97.300 50.144 45.715 1.00 42.28 358 ASN E CA 1
ATOM 15933 C C . ASN E 1 350 ? 96.144 50.305 44.739 1.00 39.89 358 ASN E C 1
ATOM 15934 O O . ASN E 1 350 ? 96.363 50.787 43.622 1.00 39.25 358 ASN E O 1
ATOM 15939 N N . PHE E 1 351 ? 94.926 49.928 45.124 1.00 35.68 359 PHE E N 1
ATOM 15940 C CA . PHE E 1 351 ? 93.803 49.934 44.200 1.00 35.66 359 PHE E CA 1
ATOM 15941 C C . PHE E 1 351 ? 92.581 50.549 44.864 1.00 36.43 359 PHE E C 1
ATOM 15942 O O . PHE E 1 351 ? 92.426 50.503 46.088 1.00 37.70 359 PHE E O 1
ATOM 15950 N N . LYS E 1 352 ? 91.722 51.138 44.035 1.00 42.82 360 LYS E N 1
ATOM 15951 C CA . LYS E 1 352 ? 90.426 51.649 44.453 1.00 43.25 360 LYS E CA 1
ATOM 15952 C C . LYS E 1 352 ? 89.335 50.912 43.691 1.00 40.97 360 LYS E C 1
ATOM 15953 O O . LYS E 1 352 ? 89.445 50.709 42.477 1.00 41.25 360 LYS E O 1
ATOM 15959 N N . GLU E 1 353 ? 88.286 50.515 44.406 1.00 39.47 361 GLU E N 1
ATOM 15960 C CA . GLU E 1 353 ? 87.191 49.741 43.841 1.00 37.71 361 GLU E CA 1
ATOM 15961 C C . GLU E 1 353 ? 85.960 50.620 43.666 1.00 38.94 361 GLU E C 1
ATOM 15962 O O . GLU E 1 353 ? 85.603 51.392 44.561 1.00 38.03 361 GLU E O 1
ATOM 15968 N N . TYR E 1 354 ? 85.316 50.491 42.509 1.00 40.43 362 TYR E N 1
ATOM 15969 C CA . TYR E 1 354 ? 84.106 51.231 42.189 1.00 40.49 362 TYR E CA 1
ATOM 15970 C C . TYR E 1 354 ? 83.056 50.265 41.666 1.00 39.76 362 TYR E C 1
ATOM 15971 O O . TYR E 1 354 ? 83.364 49.149 41.241 1.00 39.60 362 TYR E O 1
ATOM 15980 N N . VAL E 1 355 ? 81.802 50.709 41.699 1.00 40.22 363 VAL E N 1
ATOM 15981 C CA . VAL E 1 355 ? 80.680 49.936 41.183 1.00 39.92 363 VAL E CA 1
ATOM 15982 C C . VAL E 1 355 ? 79.833 50.852 40.313 1.00 39.56 363 VAL E C 1
ATOM 15983 O O . VAL E 1 355 ? 79.517 51.978 40.712 1.00 39.65 363 VAL E O 1
ATOM 15987 N N . ARG E 1 356 ? 79.477 50.373 39.123 1.00 38.61 364 ARG E N 1
ATOM 15988 C CA . ARG E 1 356 ? 78.656 51.135 38.197 1.00 36.10 364 ARG E CA 1
ATOM 15989 C C . ARG E 1 356 ? 77.578 50.236 37.615 1.00 39.66 364 ARG E C 1
ATOM 15990 O O . ARG E 1 356 ? 77.773 49.029 37.450 1.00 38.20 364 ARG E O 1
ATOM 15998 N N . HIS E 1 357 ? 76.432 50.842 37.314 1.00 38.52 365 HIS E N 1
ATOM 15999 C CA . HIS E 1 357 ? 75.336 50.162 36.644 1.00 39.07 365 HIS E CA 1
ATOM 16000 C C . HIS E 1 357 ? 74.850 51.020 35.485 1.00 40.52 365 HIS E C 1
ATOM 16001 O O . HIS E 1 357 ? 74.903 52.252 35.538 1.00 39.65 365 HIS E O 1
ATOM 16008 N N . VAL E 1 358 ? 74.375 50.353 34.432 1.00 41.65 366 VAL E N 1
ATOM 16009 C CA . VAL E 1 358 ? 73.921 51.028 33.225 1.00 39.34 366 VAL E CA 1
ATOM 16010 C C . VAL E 1 358 ? 72.569 50.460 32.815 1.00 37.07 366 VAL E C 1
ATOM 16011 O O . VAL E 1 358 ? 72.218 49.323 33.141 1.00 37.60 366 VAL E O 1
ATOM 16015 N N . GLU E 1 359 ? 71.813 51.272 32.080 1.00 39.97 367 GLU E N 1
ATOM 16016 C CA . GLU E 1 359 ? 70.518 50.872 31.547 1.00 43.22 367 GLU E CA 1
ATOM 16017 C C . GLU E 1 359 ? 70.396 51.391 30.123 1.00 44.85 367 GLU E C 1
ATOM 16018 O O . GLU E 1 359 ? 70.715 52.553 29.856 1.00 43.64 367 GLU E O 1
ATOM 16024 N N . GLU E 1 360 ? 69.937 50.531 29.214 1.00 44.04 368 GLU E N 1
ATOM 16025 C CA . GLU E 1 360 ? 69.826 50.867 27.798 1.00 46.62 368 GLU E CA 1
ATOM 16026 C C . GLU E 1 360 ? 68.409 50.579 27.325 1.00 42.27 368 GLU E C 1
ATOM 16027 O O . GLU E 1 360 ? 67.959 49.429 27.371 1.00 41.23 368 GLU E O 1
ATOM 16033 N N . TYR E 1 361 ? 67.717 51.616 26.859 1.00 43.06 369 TYR E N 1
ATOM 16034 C CA . TYR E 1 361 ? 66.359 51.501 26.352 1.00 47.49 369 TYR E CA 1
ATOM 16035 C C . TYR E 1 361 ? 66.289 52.003 24.914 1.00 48.78 369 TYR E C 1
ATOM 16036 O O . TYR E 1 361 ? 67.118 52.802 24.470 1.00 46.87 369 TYR E O 1
ATOM 16045 N N . ASP E 1 362 ? 65.278 51.522 24.189 1.00 43.53 370 ASP E N 1
ATOM 16046 C CA . ASP E 1 362 ? 64.985 52.021 22.845 1.00 48.83 370 ASP E CA 1
ATOM 16047 C C . ASP E 1 362 ? 63.483 51.865 22.624 1.00 46.57 370 ASP E C 1
ATOM 16048 O O . ASP E 1 362 ? 63.009 50.766 22.322 1.00 45.68 370 ASP E O 1
ATOM 16053 N N . LEU E 1 363 ? 62.750 52.966 22.769 1.00 47.12 371 LEU E N 1
ATOM 16054 C CA . LEU E 1 363 ? 61.294 52.946 22.714 1.00 47.81 371 LEU E CA 1
ATOM 16055 C C . LEU E 1 363 ? 60.816 53.132 21.278 1.00 50.10 371 LEU E C 1
ATOM 16056 O O . LEU E 1 363 ? 61.253 54.054 20.582 1.00 50.00 371 LEU E O 1
ATOM 16061 N N . GLN E 1 364 ? 59.915 52.253 20.846 1.00 41.03 372 GLN E N 1
ATOM 16062 C CA . GLN E 1 364 ? 59.420 52.229 19.477 1.00 44.57 372 GLN E CA 1
ATOM 16063 C C . GLN E 1 364 ? 57.900 52.234 19.507 1.00 46.19 372 GLN E C 1
ATOM 16064 O O . GLN E 1 364 ? 57.292 51.475 20.269 1.00 42.91 372 GLN E O 1
ATOM 16070 N N . PHE E 1 365 ? 57.290 53.087 18.682 1.00 44.52 373 PHE E N 1
ATOM 16071 C CA . PHE E 1 365 ? 55.848 53.289 18.692 1.00 45.08 373 PHE E CA 1
ATOM 16072 C C . PHE E 1 365 ? 55.290 53.269 17.276 1.00 46.87 373 PHE E C 1
ATOM 16073 O O . PHE E 1 365 ? 55.965 53.650 16.315 1.00 50.13 373 PHE E O 1
ATOM 16081 N N . VAL E 1 366 ? 54.040 52.830 17.164 1.00 50.02 374 VAL E N 1
ATOM 16082 C CA . VAL E 1 366 ? 53.225 53.032 15.971 1.00 48.86 374 VAL E CA 1
ATOM 16083 C C . VAL E 1 366 ? 51.956 53.743 16.417 1.00 51.58 374 VAL E C 1
ATOM 16084 O O . VAL E 1 366 ? 51.238 53.247 17.295 1.00 49.21 374 VAL E O 1
ATOM 16088 N N . PHE E 1 367 ? 51.687 54.902 15.823 1.00 49.86 375 PHE E N 1
ATOM 16089 C CA . PHE E 1 367 ? 50.533 55.714 16.174 1.00 51.00 375 PHE E CA 1
ATOM 16090 C C . PHE E 1 367 ? 49.543 55.759 15.017 1.00 56.51 375 PHE E C 1
ATOM 16091 O O . PHE E 1 367 ? 49.926 55.736 13.844 1.00 55.33 375 PHE E O 1
ATOM 16099 N N . GLN E 1 368 ? 48.261 55.825 15.366 1.00 56.55 376 GLN E N 1
ATOM 16100 C CA . GLN E 1 368 ? 47.176 55.926 14.401 1.00 55.95 376 GLN E CA 1
ATOM 16101 C C . GLN E 1 368 ? 46.486 57.268 14.588 1.00 56.54 376 GLN E C 1
ATOM 16102 O O . GLN E 1 368 ? 46.127 57.633 15.712 1.00 57.14 376 GLN E O 1
ATOM 16108 N N . LEU E 1 369 ? 46.311 58.002 13.493 1.00 52.42 377 LEU E N 1
ATOM 16109 C CA . LEU E 1 369 ? 45.685 59.313 13.560 1.00 52.22 377 LEU E CA 1
ATOM 16110 C C . LEU E 1 369 ? 44.174 59.168 13.684 1.00 55.19 377 LEU E C 1
ATOM 16111 O O . LEU E 1 369 ? 43.552 58.369 12.979 1.00 55.88 377 LEU E O 1
ATOM 16116 N N . CYS E 1 370 ? 43.587 59.947 14.590 1.00 56.74 378 CYS E N 1
ATOM 16117 C CA . CYS E 1 370 ? 42.158 59.897 14.854 1.00 57.71 378 CYS E CA 1
ATOM 16118 C C . CYS E 1 370 ? 41.575 61.300 14.791 1.00 59.51 378 CYS E C 1
ATOM 16119 O O . CYS E 1 370 ? 42.266 62.291 15.041 1.00 58.31 378 CYS E O 1
ATOM 16122 N N . LYS E 1 371 ? 40.290 61.371 14.455 1.00 61.28 379 LYS E N 1
ATOM 16123 C CA . LYS E 1 371 ? 39.564 62.628 14.370 1.00 64.80 379 LYS E CA 1
ATOM 16124 C C . LYS E 1 371 ? 38.334 62.570 15.267 1.00 62.39 379 LYS E C 1
ATOM 16125 O O . LYS E 1 371 ? 37.731 61.509 15.455 1.00 59.53 379 LYS E O 1
ATOM 16131 N N . ILE E 1 372 ? 37.971 63.722 15.824 1.00 61.18 380 ILE E N 1
ATOM 16132 C CA . ILE E 1 372 ? 36.831 63.839 16.727 1.00 62.83 380 ILE E CA 1
ATOM 16133 C C . ILE E 1 372 ? 35.933 64.954 16.212 1.00 66.03 380 ILE E C 1
ATOM 16134 O O . ILE E 1 372 ? 36.373 66.103 16.094 1.00 70.57 380 ILE E O 1
ATOM 16139 N N . THR E 1 373 ? 34.682 64.618 15.910 1.00 61.10 381 THR E N 1
ATOM 16140 C CA . THR E 1 373 ? 33.695 65.620 15.525 1.00 62.54 381 THR E CA 1
ATOM 16141 C C . THR E 1 373 ? 33.156 66.286 16.784 1.00 63.53 381 THR E C 1
ATOM 16142 O O . THR E 1 373 ? 32.564 65.621 17.641 1.00 62.22 381 THR E O 1
ATOM 16146 N N . LEU E 1 374 ? 33.359 67.599 16.897 1.00 70.94 382 LEU E N 1
ATOM 16147 C CA . LEU E 1 374 ? 33.044 68.323 18.128 1.00 69.37 382 LEU E CA 1
ATOM 16148 C C . LEU E 1 374 ? 31.606 68.827 18.062 1.00 69.86 382 LEU E C 1
ATOM 16149 O O . LEU E 1 374 ? 31.325 69.999 17.798 1.00 67.03 382 LEU E O 1
ATOM 16154 N N . THR E 1 375 ? 30.680 67.907 18.310 1.00 67.29 383 THR E N 1
ATOM 16155 C CA . THR E 1 375 ? 29.287 68.259 18.520 1.00 68.98 383 THR E CA 1
ATOM 16156 C C . THR E 1 375 ? 29.096 68.800 19.935 1.00 71.13 383 THR E C 1
ATOM 16157 O O . THR E 1 375 ? 29.942 68.624 20.816 1.00 69.76 383 THR E O 1
ATOM 16161 N N . ALA E 1 376 ? 27.962 69.471 20.147 1.00 71.68 384 ALA E N 1
ATOM 16162 C CA . ALA E 1 376 ? 27.667 70.001 21.473 1.00 71.29 384 ALA E CA 1
ATOM 16163 C C . ALA E 1 376 ? 27.653 68.898 22.522 1.00 70.92 384 ALA E C 1
ATOM 16164 O O . ALA E 1 376 ? 28.020 69.135 23.679 1.00 68.81 384 ALA E O 1
ATOM 16166 N N . GLU E 1 377 ? 27.240 67.688 22.139 1.00 77.03 385 GLU E N 1
ATOM 16167 C CA . GLU E 1 377 ? 27.212 66.579 23.087 1.00 78.77 385 GLU E CA 1
ATOM 16168 C C . GLU E 1 377 ? 28.619 66.092 23.408 1.00 73.68 385 GLU E C 1
ATOM 16169 O O . GLU E 1 377 ? 28.948 65.853 24.576 1.00 69.31 385 GLU E O 1
ATOM 16175 N N . ILE E 1 378 ? 29.464 65.940 22.386 1.00 67.14 386 ILE E N 1
ATOM 16176 C CA . ILE E 1 378 ? 30.824 65.460 22.610 1.00 62.13 386 ILE E CA 1
ATOM 16177 C C . ILE E 1 378 ? 31.643 66.506 23.355 1.00 61.61 386 ILE E C 1
ATOM 16178 O O . ILE E 1 378 ? 32.443 66.172 24.236 1.00 62.97 386 ILE E O 1
ATOM 16183 N N . MET E 1 379 ? 31.464 67.785 23.017 1.00 64.67 387 MET E N 1
ATOM 16184 C CA . MET E 1 379 ? 32.172 68.838 23.736 1.00 67.24 387 MET E CA 1
ATOM 16185 C C . MET E 1 379 ? 31.831 68.810 25.220 1.00 62.66 387 MET E C 1
ATOM 16186 O O . MET E 1 379 ? 32.713 68.973 26.071 1.00 60.57 387 MET E O 1
ATOM 16191 N N . THR E 1 380 ? 30.554 68.610 25.549 1.00 66.31 388 THR E N 1
ATOM 16192 C CA . THR E 1 380 ? 30.160 68.506 26.950 1.00 65.94 388 THR E CA 1
ATOM 16193 C C . THR E 1 380 ? 30.810 67.298 27.610 1.00 63.04 388 THR E C 1
ATOM 16194 O O . THR E 1 380 ? 31.262 67.376 28.759 1.00 62.92 388 THR E O 1
ATOM 16198 N N . TYR E 1 381 ? 30.866 66.170 26.899 1.00 62.69 389 TYR E N 1
ATOM 16199 C CA . TYR E 1 381 ? 31.473 64.968 27.459 1.00 62.02 389 TYR E CA 1
ATOM 16200 C C . TYR E 1 381 ? 32.957 65.181 27.727 1.00 61.85 389 TYR E C 1
ATOM 16201 O O . TYR E 1 381 ? 33.454 64.876 28.818 1.00 58.57 389 TYR E O 1
ATOM 16210 N N . ILE E 1 382 ? 33.684 65.706 26.738 1.00 59.93 390 ILE E N 1
ATOM 16211 C CA . ILE E 1 382 ? 35.121 65.898 26.901 1.00 60.94 390 ILE E CA 1
ATOM 16212 C C . ILE E 1 382 ? 35.410 66.957 27.956 1.00 63.48 390 ILE E C 1
ATOM 16213 O O . ILE E 1 382 ? 36.424 66.878 28.660 1.00 59.92 390 ILE E O 1
ATOM 16218 N N . HIS E 1 383 ? 34.542 67.963 28.085 1.00 71.31 391 HIS E N 1
ATOM 16219 C CA . HIS E 1 383 ? 34.772 69.006 29.079 1.00 74.23 391 HIS E CA 1
ATOM 16220 C C . HIS E 1 383 ? 34.740 68.431 30.490 1.00 69.71 391 HIS E C 1
ATOM 16221 O O . HIS E 1 383 ? 35.607 68.735 31.317 1.00 65.80 391 HIS E O 1
ATOM 16228 N N . THR E 1 384 ? 33.743 67.594 30.783 1.00 70.14 392 THR E N 1
ATOM 16229 C CA . THR E 1 384 ? 33.670 66.969 32.099 1.00 71.89 392 THR E CA 1
ATOM 16230 C C . THR E 1 384 ? 34.803 65.973 32.307 1.00 65.57 392 THR E C 1
ATOM 16231 O O . THR E 1 384 ? 35.272 65.796 33.438 1.00 63.14 392 THR E O 1
ATOM 16235 N N . MET E 1 385 ? 35.255 65.316 31.238 1.00 57.23 393 MET E N 1
ATOM 16236 C CA . MET E 1 385 ? 36.375 64.387 31.352 1.00 54.62 393 MET E CA 1
ATOM 16237 C C . MET E 1 385 ? 37.674 65.132 31.634 1.00 54.38 393 MET E C 1
ATOM 16238 O O . MET E 1 385 ? 38.414 64.783 32.560 1.00 55.03 393 MET E O 1
ATOM 16243 N N . ASP E 1 386 ? 37.966 66.164 30.842 1.00 58.12 394 ASP E N 1
ATOM 16244 C CA . ASP E 1 386 ? 39.175 66.959 31.019 1.00 60.84 394 ASP E CA 1
ATOM 16245 C C . ASP E 1 386 ? 39.067 68.250 30.216 1.00 68.54 394 ASP E C 1
ATOM 16246 O O . ASP E 1 386 ? 39.219 68.241 28.990 1.00 71.28 394 ASP E O 1
ATOM 16251 N N . SER E 1 387 ? 38.808 69.367 30.902 1.00 75.62 395 SER E N 1
ATOM 16252 C CA . SER E 1 387 ? 38.596 70.632 30.206 1.00 80.73 395 SER E CA 1
ATOM 16253 C C . SER E 1 387 ? 39.831 71.065 29.428 1.00 80.73 395 SER E C 1
ATOM 16254 O O . SER E 1 387 ? 39.711 71.764 28.414 1.00 81.14 395 SER E O 1
ATOM 16257 N N . ASN E 1 388 ? 41.023 70.667 29.878 1.00 79.17 396 ASN E N 1
ATOM 16258 C CA . ASN E 1 388 ? 42.245 71.072 29.193 1.00 78.77 396 ASN E CA 1
ATOM 16259 C C . ASN E 1 388 ? 42.304 70.552 27.764 1.00 72.90 396 ASN E C 1
ATOM 16260 O O . ASN E 1 388 ? 43.007 71.137 26.933 1.00 72.15 396 ASN E O 1
ATOM 16265 N N . ILE E 1 389 ? 41.584 69.470 27.456 1.00 62.24 397 ILE E N 1
ATOM 16266 C CA . ILE E 1 389 ? 41.580 68.941 26.095 1.00 61.77 397 ILE E CA 1
ATOM 16267 C C . ILE E 1 389 ? 41.030 69.982 25.128 1.00 65.18 397 ILE E C 1
ATOM 16268 O O . ILE E 1 389 ? 41.659 70.310 24.114 1.00 65.87 397 ILE E O 1
ATOM 16273 N N . LEU E 1 390 ? 39.844 70.516 25.426 1.00 68.11 398 LEU E N 1
ATOM 16274 C CA . LEU E 1 390 ? 39.235 71.505 24.543 1.00 68.28 398 LEU E CA 1
ATOM 16275 C C . LEU E 1 390 ? 40.049 72.791 24.506 1.00 72.00 398 LEU E C 1
ATOM 16276 O O . LEU E 1 390 ? 40.228 73.387 23.437 1.00 76.16 398 LEU E O 1
ATOM 16281 N N . GLU E 1 391 ? 40.550 73.237 25.660 1.00 75.86 399 GLU E N 1
ATOM 16282 C CA . GLU E 1 391 ? 41.346 74.460 25.700 1.00 79.14 399 GLU E CA 1
ATOM 16283 C C . GLU E 1 391 ? 42.549 74.358 24.770 1.00 76.32 399 GLU E C 1
ATOM 16284 O O . GLU E 1 391 ? 42.799 75.254 23.956 1.00 77.15 399 GLU E O 1
ATOM 16290 N N . ASP E 1 392 ? 43.307 73.264 24.875 1.00 73.52 400 ASP E N 1
ATOM 16291 C CA . ASP E 1 392 ? 44.486 73.098 24.032 1.00 75.23 400 ASP E CA 1
ATOM 16292 C C . ASP E 1 392 ? 44.114 73.028 22.556 1.00 73.88 400 ASP E C 1
ATOM 16293 O O . ASP E 1 392 ? 44.912 73.420 21.697 1.00 73.99 400 ASP E O 1
ATOM 16298 N N . TRP E 1 393 ? 42.915 72.533 22.241 1.00 67.32 401 TRP E N 1
ATOM 16299 C CA . TRP E 1 393 ? 42.457 72.490 20.858 1.00 69.19 401 TRP E CA 1
ATOM 16300 C C . TRP E 1 393 ? 42.041 73.856 20.333 1.00 76.70 401 TRP E C 1
ATOM 16301 O O . TRP E 1 393 ? 41.815 73.990 19.126 1.00 75.10 401 TRP E O 1
ATOM 16312 N N . GLN E 1 394 ? 41.929 74.863 21.199 1.00 97.82 402 GLN E N 1
ATOM 16313 C CA . GLN E 1 394 ? 41.570 76.215 20.778 1.00 109.07 402 GLN E CA 1
ATOM 16314 C C . GLN E 1 394 ? 40.165 76.256 20.186 1.00 111.99 402 GLN E C 1
ATOM 16315 O O . GLN E 1 394 ? 39.892 77.018 19.256 1.00 116.67 402 GLN E O 1
ATOM 16321 N N . PHE E 1 395 ? 39.266 75.434 20.720 1.00 113.46 403 PHE E N 1
ATOM 16322 C CA . PHE E 1 395 ? 37.905 75.333 20.202 1.00 113.81 403 PHE E CA 1
ATOM 16323 C C . PHE E 1 395 ? 36.886 75.448 21.330 1.00 110.34 403 PHE E C 1
ATOM 16324 O O . PHE E 1 395 ? 37.251 75.496 22.505 1.00 107.55 403 PHE E O 1
ATOM 16332 N N . ASP E 1 430 ? 50.774 70.652 32.796 1.00 80.21 438 ASP E N 1
ATOM 16333 C CA . ASP E 1 430 ? 51.333 71.769 33.549 1.00 80.65 438 ASP E CA 1
ATOM 16334 C C . ASP E 1 430 ? 51.632 71.381 35.000 1.00 79.07 438 ASP E C 1
ATOM 16335 O O . ASP E 1 430 ? 52.749 71.593 35.472 1.00 76.14 438 ASP E O 1
ATOM 16340 N N . PRO E 1 431 ? 50.651 70.815 35.716 1.00 85.72 439 PRO E N 1
ATOM 16341 C CA . PRO E 1 431 ? 50.911 70.420 37.110 1.00 84.74 439 PRO E CA 1
ATOM 16342 C C . PRO E 1 431 ? 51.809 69.204 37.242 1.00 79.29 439 PRO E C 1
ATOM 16343 O O . PRO E 1 431 ? 52.268 68.918 38.355 1.00 76.47 439 PRO E O 1
ATOM 16347 N N . LEU E 1 432 ? 52.069 68.479 36.156 1.00 71.64 440 LEU E N 1
ATOM 16348 C CA . LEU E 1 432 ? 52.965 67.331 36.196 1.00 70.66 440 LEU E CA 1
ATOM 16349 C C . LEU E 1 432 ? 54.433 67.727 36.146 1.00 73.66 440 LEU E C 1
ATOM 16350 O O . LEU E 1 432 ? 55.297 66.845 36.194 1.00 72.96 440 LEU E O 1
ATOM 16355 N N . ASN E 1 433 ? 54.739 69.022 36.054 1.00 82.56 441 ASN E N 1
ATOM 16356 C CA . ASN E 1 433 ? 56.124 69.471 36.010 1.00 86.63 441 ASN E CA 1
ATOM 16357 C C . ASN E 1 433 ? 56.800 69.428 37.374 1.00 80.15 441 ASN E C 1
ATOM 16358 O O . ASN E 1 433 ? 58.031 69.512 37.442 1.00 78.22 441 ASN E O 1
ATOM 16363 N N . LYS E 1 434 ? 56.034 69.305 38.458 1.00 75.72 442 LYS E N 1
ATOM 16364 C CA . LYS E 1 434 ? 56.625 69.116 39.776 1.00 76.38 442 LYS E CA 1
ATOM 16365 C C . LYS E 1 434 ? 57.149 67.701 39.984 1.00 65.25 442 LYS E C 1
ATOM 16366 O O . LYS E 1 434 ? 57.866 67.461 40.961 1.00 61.93 442 LYS E O 1
ATOM 16372 N N . TYR E 1 435 ? 56.808 66.770 39.100 1.00 61.27 443 TYR E N 1
ATOM 16373 C CA . TYR E 1 435 ? 57.289 65.399 39.167 1.00 59.33 443 TYR E CA 1
ATOM 16374 C C . TYR E 1 435 ? 58.451 65.202 38.201 1.00 57.69 443 TYR E C 1
ATOM 16375 O O . TYR E 1 435 ? 58.673 65.996 37.283 1.00 57.42 443 TYR E O 1
ATOM 16384 N N . THR E 1 436 ? 59.193 64.120 38.418 1.00 47.53 444 THR E N 1
ATOM 16385 C CA . THR E 1 436 ? 60.385 63.809 37.639 1.00 44.62 444 THR E CA 1
ATOM 16386 C C . THR E 1 436 ? 60.083 62.645 36.707 1.00 44.24 444 THR E C 1
ATOM 16387 O O . THR E 1 436 ? 59.731 61.552 37.165 1.00 43.23 444 THR E O 1
ATOM 16391 N N . PHE E 1 437 ? 60.218 62.883 35.405 1.00 43.26 445 PHE E N 1
ATOM 16392 C CA . PHE E 1 437 ? 60.086 61.843 34.399 1.00 42.95 445 PHE E CA 1
ATOM 16393 C C . PHE E 1 437 ? 61.285 61.902 33.465 1.00 43.98 445 PHE E C 1
ATOM 16394 O O . PHE E 1 437 ? 61.979 62.918 33.375 1.00 45.76 445 PHE E O 1
ATOM 16402 N N . TRP E 1 438 ? 61.525 60.796 32.767 1.00 42.07 446 TRP E N 1
ATOM 16403 C CA . TRP E 1 438 ? 62.531 60.763 31.708 1.00 42.74 446 TRP E CA 1
ATOM 16404 C C . TRP E 1 438 ? 61.875 61.304 30.445 1.00 47.69 446 TRP E C 1
ATOM 16405 O O . TRP E 1 438 ? 61.066 60.625 29.808 1.00 46.56 446 TRP E O 1
ATOM 16416 N N . GLU E 1 439 ? 62.217 62.538 30.086 1.00 50.67 447 GLU E N 1
ATOM 16417 C CA . GLU E 1 439 ? 61.598 63.189 28.940 1.00 51.23 447 GLU E CA 1
ATOM 16418 C C . GLU E 1 439 ? 62.056 62.531 27.645 1.00 48.77 447 GLU E C 1
ATOM 16419 O O . GLU E 1 439 ? 63.257 62.411 27.387 1.00 49.90 447 GLU E O 1
ATOM 16425 N N . VAL E 1 440 ? 61.094 62.101 26.833 1.00 47.85 448 VAL E N 1
ATOM 16426 C CA . VAL E 1 440 ? 61.354 61.530 25.515 1.00 45.60 448 VAL E CA 1
ATOM 16427 C C . VAL E 1 440 ? 60.583 62.385 24.520 1.00 49.09 448 VAL E C 1
ATOM 16428 O O . VAL E 1 440 ? 59.363 62.241 24.378 1.00 46.64 448 VAL E O 1
ATOM 16432 N N . ASN E 1 441 ? 61.288 63.277 23.829 1.00 55.57 449 ASN E N 1
ATOM 16433 C CA . ASN E 1 441 ? 60.666 64.213 22.899 1.00 57.62 449 ASN E CA 1
ATOM 16434 C C . ASN E 1 441 ? 60.618 63.576 21.514 1.00 58.93 449 ASN E C 1
ATOM 16435 O O . ASN E 1 441 ? 61.660 63.355 20.888 1.00 56.60 449 ASN E O 1
ATOM 16440 N N . LEU E 1 442 ? 59.407 63.281 21.035 1.00 51.81 450 LEU E N 1
ATOM 16441 C CA . LEU E 1 442 ? 59.207 62.700 19.713 1.00 52.21 450 LEU E CA 1
ATOM 16442 C C . LEU E 1 442 ? 58.529 63.671 18.752 1.00 56.03 450 LEU E C 1
ATOM 16443 O O . LEU E 1 442 ? 58.034 63.253 17.700 1.00 59.70 450 LEU E O 1
ATOM 16448 N N . LYS E 1 443 ? 58.499 64.962 19.091 1.00 60.41 451 LYS E N 1
ATOM 16449 C CA . LYS E 1 443 ? 57.846 65.941 18.228 1.00 65.72 451 LYS E CA 1
ATOM 16450 C C . LYS E 1 443 ? 58.464 65.956 16.835 1.00 64.74 451 LYS E C 1
ATOM 16451 O O . LYS E 1 443 ? 57.762 66.163 15.839 1.00 62.77 451 LYS E O 1
ATOM 16457 N N . GLU E 1 444 ? 59.778 65.741 16.745 1.00 64.16 452 GLU E N 1
ATOM 16458 C CA . GLU E 1 444 ? 60.494 65.777 15.476 1.00 66.38 452 GLU E CA 1
ATOM 16459 C C . GLU E 1 444 ? 60.883 64.383 14.992 1.00 63.07 452 GLU E C 1
ATOM 16460 O O . GLU E 1 444 ? 61.798 64.251 14.173 1.00 60.88 452 GLU E O 1
ATOM 16466 N N . LYS E 1 445 ? 60.203 63.341 15.474 1.00 61.30 453 LYS E N 1
ATOM 16467 C CA . LYS E 1 445 ? 60.562 61.965 15.158 1.00 59.51 453 LYS E CA 1
ATOM 16468 C C . LYS E 1 445 ? 59.471 61.200 14.422 1.00 58.23 453 LYS E C 1
ATOM 16469 O O . LYS E 1 445 ? 59.673 60.021 14.107 1.00 56.83 453 LYS E O 1
ATOM 16475 N N . PHE E 1 446 ? 58.328 61.819 14.140 1.00 56.60 454 PHE E N 1
ATOM 16476 C CA . PHE E 1 446 ? 57.235 61.125 13.472 1.00 58.16 454 PHE E CA 1
ATOM 16477 C C . PHE E 1 446 ? 57.526 60.959 11.986 1.00 59.51 454 PHE E C 1
ATOM 16478 O O . PHE E 1 446 ? 58.003 61.884 11.323 1.00 59.95 454 PHE E O 1
ATOM 16486 N N . SER E 1 447 ? 57.232 59.767 11.466 1.00 59.91 455 SER E N 1
ATOM 16487 C CA . SER E 1 447 ? 57.444 59.454 10.058 1.00 60.85 455 SER E CA 1
ATOM 16488 C C . SER E 1 447 ? 56.310 58.573 9.559 1.00 58.33 455 SER E C 1
ATOM 16489 O O . SER E 1 447 ? 55.928 57.611 10.232 1.00 56.11 455 SER E O 1
ATOM 16492 N N . ALA E 1 448 ? 55.784 58.896 8.376 1.00 56.03 456 ALA E N 1
ATOM 16493 C CA . ALA E 1 448 ? 54.717 58.109 7.774 1.00 57.45 456 ALA E CA 1
ATOM 16494 C C . ALA E 1 448 ? 55.227 56.871 7.047 1.00 59.47 456 ALA E C 1
ATOM 16495 O O . ALA E 1 448 ? 54.411 56.048 6.620 1.00 59.00 456 ALA E O 1
ATOM 16497 N N . ASP E 1 449 ? 56.543 56.720 6.896 1.00 64.39 457 ASP E N 1
ATOM 16498 C CA . ASP E 1 449 ? 57.120 55.584 6.176 1.00 68.16 457 ASP E CA 1
ATOM 16499 C C . ASP E 1 449 ? 57.400 54.466 7.177 1.00 62.91 457 ASP E C 1
ATOM 16500 O O . ASP E 1 449 ? 58.513 54.292 7.678 1.00 63.94 457 ASP E O 1
ATOM 16505 N N . LEU E 1 450 ? 56.356 53.685 7.462 1.00 59.22 458 LEU E N 1
ATOM 16506 C CA . LEU E 1 450 ? 56.464 52.654 8.490 1.00 63.17 458 LEU E CA 1
ATOM 16507 C C . LEU E 1 450 ? 57.490 51.593 8.113 1.00 61.41 458 LEU E C 1
ATOM 16508 O O . LEU E 1 450 ? 58.278 51.155 8.960 1.00 57.53 458 LEU E O 1
ATOM 16513 N N . ASP E 1 451 ? 57.503 51.168 6.849 1.00 57.25 459 ASP E N 1
ATOM 16514 C CA . ASP E 1 451 ? 58.349 50.047 6.454 1.00 57.77 459 ASP E CA 1
ATOM 16515 C C . ASP E 1 451 ? 59.838 50.366 6.525 1.00 53.69 459 ASP E C 1
ATOM 16516 O O . ASP E 1 451 ? 60.654 49.478 6.252 1.00 52.26 459 ASP E O 1
ATOM 16521 N N . GLN E 1 452 ? 60.216 51.590 6.888 1.00 56.46 460 GLN E N 1
ATOM 16522 C CA . GLN E 1 452 ? 61.615 51.957 7.050 1.00 55.91 460 GLN E CA 1
ATOM 16523 C C . GLN E 1 452 ? 62.129 51.710 8.463 1.00 55.35 460 GLN E C 1
ATOM 16524 O O . GLN E 1 452 ? 63.273 52.069 8.761 1.00 54.44 460 GLN E O 1
ATOM 16530 N N . PHE E 1 453 ? 61.322 51.107 9.332 1.00 52.51 461 PHE E N 1
ATOM 16531 C CA . PHE E 1 453 ? 61.690 50.914 10.725 1.00 53.40 461 PHE E CA 1
ATOM 16532 C C . PHE E 1 453 ? 61.238 49.538 11.193 1.00 52.70 461 PHE E C 1
ATOM 16533 O O . PHE E 1 453 ? 60.255 48.996 10.674 1.00 54.00 461 PHE E O 1
ATOM 16541 N N . PRO E 1 454 ? 61.935 48.950 12.180 1.00 47.55 462 PRO E N 1
ATOM 16542 C CA . PRO E 1 454 ? 61.610 47.580 12.605 1.00 50.75 462 PRO E CA 1
ATOM 16543 C C . PRO E 1 454 ? 60.158 47.382 13.015 1.00 46.43 462 PRO E C 1
ATOM 16544 O O . PRO E 1 454 ? 59.475 46.510 12.469 1.00 49.34 462 PRO E O 1
ATOM 16548 N N . LEU E 1 455 ? 59.673 48.169 13.978 1.00 42.60 463 LEU E N 1
ATOM 16549 C CA . LEU E 1 455 ? 58.309 47.971 14.459 1.00 47.88 463 LEU E CA 1
ATOM 16550 C C . LEU E 1 455 ? 57.283 48.296 13.381 1.00 47.56 463 LEU E C 1
ATOM 16551 O O . LEU E 1 455 ? 56.215 47.674 13.337 1.00 47.83 463 LEU E O 1
ATOM 16556 N N . GLY E 1 456 ? 57.583 49.259 12.508 1.00 45.13 464 GLY E N 1
ATOM 16557 C CA . GLY E 1 456 ? 56.674 49.559 11.414 1.00 47.58 464 GLY E CA 1
ATOM 16558 C C . GLY E 1 456 ? 56.458 48.365 10.505 1.00 49.06 464 GLY E C 1
ATOM 16559 O O . GLY E 1 456 ? 55.324 48.030 10.155 1.00 46.74 464 GLY E O 1
ATOM 16560 N N . ARG E 1 457 ? 57.549 47.705 10.111 1.00 50.44 465 ARG E N 1
ATOM 16561 C CA . ARG E 1 457 ? 57.431 46.495 9.305 1.00 51.87 465 ARG E CA 1
ATOM 16562 C C . ARG E 1 457 ? 56.603 45.436 10.023 1.00 49.94 465 ARG E C 1
ATOM 16563 O O . ARG E 1 457 ? 55.771 44.763 9.404 1.00 50.29 465 ARG E O 1
ATOM 16571 N N . LYS E 1 458 ? 56.815 45.274 11.331 1.00 45.99 466 LYS E N 1
ATOM 16572 C CA . LYS E 1 458 ? 56.041 44.296 12.088 1.00 46.59 466 LYS E CA 1
ATOM 16573 C C . LYS E 1 458 ? 54.558 44.644 12.085 1.00 46.27 466 LYS E C 1
ATOM 16574 O O . LYS E 1 458 ? 53.705 43.757 11.958 1.00 49.43 466 LYS E O 1
ATOM 16580 N N . PHE E 1 459 ? 54.228 45.930 12.223 1.00 48.15 467 PHE E N 1
ATOM 16581 C CA . PHE E 1 459 ? 52.826 46.335 12.231 1.00 49.30 467 PHE E CA 1
ATOM 16582 C C . PHE E 1 459 ? 52.171 46.092 10.878 1.00 50.21 467 PHE E C 1
ATOM 16583 O O . PHE E 1 459 ? 51.010 45.672 10.812 1.00 52.11 467 PHE E O 1
ATOM 16591 N N . LEU E 1 460 ? 52.894 46.353 9.787 1.00 47.91 468 LEU E N 1
ATOM 16592 C CA . LEU E 1 460 ? 52.321 46.148 8.461 1.00 49.34 468 LEU E CA 1
ATOM 16593 C C . LEU E 1 460 ? 52.021 44.676 8.216 1.00 52.26 468 LEU E C 1
ATOM 16594 O O . LEU E 1 460 ? 50.999 44.336 7.609 1.00 59.03 468 LEU E O 1
ATOM 16599 N N . LEU E 1 461 ? 52.897 43.784 8.682 1.00 56.71 469 LEU E N 1
ATOM 16600 C CA . LEU E 1 461 ? 52.612 42.356 8.584 1.00 61.70 469 LEU E CA 1
ATOM 16601 C C . LEU E 1 461 ? 51.468 41.964 9.509 1.00 63.35 469 LEU E C 1
ATOM 16602 O O . LEU E 1 461 ? 50.615 41.147 9.142 1.00 63.81 469 LEU E O 1
ATOM 16607 N N . GLN E 1 462 ? 51.436 42.537 10.713 1.00 68.06 470 GLN E N 1
ATOM 16608 C CA . GLN E 1 462 ? 50.378 42.222 11.668 1.00 70.27 470 GLN E CA 1
ATOM 16609 C C . GLN E 1 462 ? 49.012 42.620 11.125 1.00 68.03 470 GLN E C 1
ATOM 16610 O O . GLN E 1 462 ? 48.052 41.845 11.195 1.00 64.85 470 GLN E O 1
ATOM 16616 N N . SER E 1 463 ? 48.908 43.830 10.578 1.00 69.99 471 SER E N 1
ATOM 16617 C CA . SER E 1 463 ? 47.626 44.398 10.185 1.00 73.40 471 SER E CA 1
ATOM 16618 C C . SER E 1 463 ? 47.190 44.002 8.780 1.00 76.51 471 SER E C 1
ATOM 16619 O O . SER E 1 463 ? 46.050 44.291 8.402 1.00 81.14 471 SER E O 1
ATOM 16622 N N . GLY E 1 464 ? 48.053 43.352 8.004 1.00 74.71 472 GLY E N 1
ATOM 16623 C CA . GLY E 1 464 ? 47.719 43.004 6.639 1.00 78.54 472 GLY E CA 1
ATOM 16624 C C . GLY E 1 464 ? 47.906 44.119 5.636 1.00 85.29 472 GLY E C 1
ATOM 16625 O O . GLY E 1 464 ? 47.458 43.982 4.491 1.00 85.96 472 GLY E O 1
ATOM 16626 N N . LEU E 1 465 ? 48.546 45.217 6.026 1.00 98.91 473 LEU E N 1
ATOM 16627 C CA . LEU E 1 465 ? 48.804 46.329 5.118 1.00 104.83 473 LEU E CA 1
ATOM 16628 C C . LEU E 1 465 ? 50.038 46.055 4.264 1.00 105.35 473 LEU E C 1
ATOM 16629 O O . LEU E 1 465 ? 50.810 45.136 4.539 1.00 103.10 473 LEU E O 1
#

Nearest PDB structures (foldseek):
  5y9e-assembly1_D  TM=1.002E+00  e=3.911E-91  human papillomavirus 58
  6igc-assembly7_h  TM=1.002E+00  e=7.734E-87  human papillomavirus 58
  6igd-assembly1_E  TM=9.966E-01  e=2.645E-86  human papillomavirus 58
  5y9e-assembly1_E  TM=9.973E-01  e=3.308E-86  human papillomavirus 58
  6igc-assembly3_O  TM=9.958E-01  e=1.000E-84  human papillomavirus 58

B-factor: mean 47.76, std 16.7, range [23.46, 148.54]

Radius of gyration: 38.12 Å; Cα contacts (8 Å, |Δi|>4): 5614; chains: 5; bounding box: 108×99×106 Å

Solvent-accessible surface area: 75043 Å² total; per-residue (Å²): 202,4,46,30,4,92,131,19,7,56,90,19,98,61,47,14,15,0,12,10,69,116,26,57,16,48,0,5,3,8,16,28,38,99,24,83,130,125,109,189,106,67,78,12,58,44,4,5,5,14,10,0,12,0,0,6,0,73,4,10,41,2,38,168,46,70,19,132,90,71,97,47,34,64,73,111,67,26,34,0,2,0,0,0,16,0,0,13,0,0,8,5,9,10,5,0,13,10,3,5,1,0,0,3,1,2,11,31,34,48,0,29,39,65,8,174,27,89,22,129,38,49,69,22,50,4,4,0,2,3,6,2,12,2,7,2,0,3,0,3,0,1,12,92,6,3,18,0,1,21,4,3,110,15,114,101,138,90,46,101,20,12,54,34,69,20,68,57,38,33,0,44,27,23,28,6,1,2,0,5,13,5,0,0,29,0,19,66,1,4,28,0,36,0,1,0,0,2,1,0,2,66,27,33,0,18,11,1,3,17,29,104,3,46,61,29,76,53,7,26,2,22,9,56,66,54,66,30,6,8,0,54,1,44,28,2,1,1,1,3,13,93,55,24,17,80,9,41,98,87,13,28,27,104,9,35,67,111,9,61,84,60,6,22,7,1,7,4,13,6,2,1,3,30,46,3,21,20,127,24,24,20,5,30,89,41,10,55,14,96,200,25,112,18,15,3,15,2,0,0,17,47,26,23,0,3,0,1,0,0,4,9,1,13,7,20,25,7,9,0,2,21,57,86,60,173,72,66,49,2,88,12,100,15,5,64,1,3,11,13,1,9,5,1,3,20,0,15,0,0,0,15,0,0,51,0,54,14,63,80,145,28,65,88,36,0,105,96,26,57,38,82,12,23,107,103,23,158,96,230,51,103,29,103,163,62,83,17,49,97,6,88,0,106,154,93,24,26,57,86,11,55,38,64,21,0,0,31,43,13,44,131,87,50,68,126,169,8,48,29,4,88,132,23,6,59,87,21,98,62,47,18,15,0,12,9,72,93,27,65,15,51,0,4,4,12,17,31,25,74,6,91,126,77,102,179,115,72,86,28,60,46,6,5,5,14,9,0,17,0,0,5,0,54,6,11,40,2,38,155,51,71,22,136,91,70,96,53,34,67,69,118,62,22,30,0,2,0,0,0,16,0,0,12,0,0,8,5,10,7,5,0,12,9,4,5,0,0,0,3,1,1,3,25,22,47,0,25,39,59,10,166,24,93,40,96,116,50,68,19,27,3,1,0,2,3,6,1,13,2,6,2,1,3,0,3,0,1,12,90,4,3,18,0,1,21,3,3,112,20,144,130,89,86,15,15,48,29,83,18,81,56,36,32,0,42,24,25,28,4,1,3,0,6,13,7,1,0,29,0,22,64,0,4,31,0,44,0,0,0,0,4,1,0,2,66,26,34,0,18,10,1,5,19,28,108,2,45,61,31,78,38,7,27,3,20,9,57,61,50,66,28,5,7,0,55,1,44,27,2,2,1,1,10,19,97,53,24,17,78,8,41,101,86,13,26,26,102,10,51,68,111,5,60,123,63,6,22,6,1,6,5,13,5,2,1,2,29,46,2,27,23,133,21,28,19,5,34,84,45,9,52,14,115,194,24,123,17,12,2,16,1,0,0,17,49,28,22,0,2,0,1,0,0,4,8,1,13,7,18,27,7,11,0,2,28,56,86,60,173,71,68,50,2,90,8,104,14,5,57,2,6,14,13,1,11,5,1,3,19,0,14,0,0,0,15,0,0,57,0,60,13,54,62,132,33,62,87,35,0,102,81,27,58,44,80,12,16,113,93,20,137,87,222,53,100,31,98,164,65,80,27,52,90,8,84,0,114,167,94,25,28,60,88,12,50,38,61,24,0,0,24,44,14,44,108,98,48,69,120,195,10,50,31,4,72,131,21,8,51,89,20,97,64,44,14,13,0,14,9,70,98,27,62,18,50,0,4,4,9,16,33,26,91,14,109,144,77,103,175,105,64,75,21,57,44,6,6,5,14,9,0,14,0,0,4,0,69,5,10,43,2,36,160,48,73,20,133,90,77,94,49,37,63,75,115,64,22,32,0,2,0,0,1,16,0,0,11,0,0,7,5,10,8,4,0,12,10,4,6,1,0,0,2,0,1,10,31,39,48,0,26,39,67,9,148,22,75,36,154,91,40,60,20,45,3,5,0,1,4,5,1,12,1,7,3,0,2,0,2,0,1,11,85,3,3,14,0,1,22,4,3,110,14,127,92,154,97,95,16,12,45,31,73,19,68,56,36,32,0,42,27,25,29,5,1,2,0,6,14,7,1,0,30,0,19,65,0,3,27,0,38,0,1,0,0,3,1,0,2,64,28,31,0,19,11,1,3,18,27,102,2,45,64,31,80,43,8,27,2,19,9,55,60,54,64,29,4,8,1,55,0,42,27,2,1,1,3,9,18,109,52,22,19,77,10,42,101,70,14,26,18,107,10,53,68,111,5,60,122,62,7,23,6,2,6,4,15,5,2,2,3,29,45,2,21,23,119,23,23,20,5,30,90,42,8,57,18,120,162,20,120,18,10,2,18,2,0,0,16,50,28,23,0,2,0,1,0,0,4,7,1,14,6,19,26,7,9,0,2,32,56,82,61,177,73,68,51,2,93,4,97,15,5,60,1,4,13,14,0,10,6,2,3,21,0,13,0,0,0,15,0,0,56,0,60,14,64,75,144,32,63,94,40,0,106,89,26,55,44,83,12,22,114,101,24,146,89,225,52,103,33,100,159,55,82,17,47,95,6,86,0,112,163,94,25,28,60,87,12,55,36,62,20,0,0,25,40,15,44,142,97,48,68,117,159,12,45,27,4,87,133,20,7,49,92,22,101,55,49,12,14,0,12,9,70,100,27,65,16,50,0,5,3,10,16,30,32,99,27,137,152,74,111,191,113,65,83,17,61,44,5,6,5,14,9,0,13,0,0,5,0,69,4,11,36,2,41,169,45,71,18,131,89,76,94,47,43,64,76,119,60,20,36,0,2,0,0,0,16,0,1,11,0,0,7,4,11,10,5,0,14,10,4,6,1,0,0,2,1,1,10,26,29,48,0,26,37,65,11,171,15,91,40,94,115,54,65,22,24,3,3,0,1,3,5,2,12,1,6,2,0,3,3,4,2,1,10,86,3,3,14,0,1,20,4,3,111,16,121,92,126,108,67,103,33,12,90,20,12,45,34,70,20,70,60,36,32,0,44,27,25,27,5,0,2,0,6,14,5,1,0,30,0,31,65,0,4,30,0,55,0,1,0,0,3,1,0,2,71,27,33,0,20,12,1,4,18,30,106,2,46,66,30,78,50,7,28,2,20,8,57,63,50,66,28,4,8,1,53,1,41,26,3,1,0,1,8,19,94,51,17,14,77,11,38,105,71,14,32,25,114,11,52,66,93,2,59,120,62,6,19,6,1,7,5,14,5,2,1,3,29,45,2,25,20,133,23,28,19,6,30,82,45,9,56,12,118,212,23,114,17,14,3,16,1,0,0,16,49,26,24,0,2,1,1,0,0,4,8,1,14,7,22,26,7,10,0,2,26,50,91,59,174,89,66,49,1,68,8,113,16,5,53,2,4,13,12,1,10,5,1,4,22,0,13,0,0,0,14,0,0,59,0,52,11,65,76,145,33,61,88,39,0,104,95,28,58,41,82,12,19,115,98,23,154,85,104,111,27,102,162,61,83,19,50,96,6,84,0,104,146,90,24,26,58,87,11,53,41,61,23,0,0,32,44,15,49,116,97,52,65,123,218,12,50,24,4,80,131,22,8,52,87,20,97,60,44,13,12,0,13,8,70,108,25,62,16,49,0,5,3,8,13,34,18,87,19,102,146,84,96,188,116,82,38,10,61,46,5,5,4,14,10,0,14,0,0,10,0,70,4,13,34,1,41,152,48,73,23,132,90,70,96,50,34,63,70,114,65,21,32,0,2,0,0,0,17,0,0,12,0,0,8,5,10,7,4,0,13,10,4,6,1,0,0,4,2,1,9,34,35,48,0,26,39,66,10,99,22,68,30,145,88,40,70,19,46,3,4,0,1,3,5,2,12,1,7,2,0,2,0,2,0,1,12,88,5,3,15,0,2,23,4,2,112,10,143,58,89,147,136,113,88,79,37,28,84,18,15,43,34,74,23,68,56,38,35,0,45,27,24,29,5,0,2,0,6,13,6,1,0,28,0,18,61,0,3,28,0,35,0,1,0,0,3,2,0,1,64,27,32,0,20,10,1,2,17,27,100,2,47,59,29,75,54,8,28,2,20,9,57,63,48,66,29,4,7,1,54,1,44,28,3,1,1,2,8,20,101,54,26,16,78,8,42,104,77,12,27,26,106,12,52,67,99,1,63,117,64,10,24,7,2,7,4,13,5,2,1,3,28,46,2,19,22,128,26,28,19,6,30,81,44,10,58,18,128,137,9,123,17,13,3,15,2,0,0,16,49,27,28,0,2,0,1,0,0,4,8,1,16,6,19,26,7,9,0,1,30,59,80,65,167,68,68,52,2,92,15,98,12,5,58,1,3,11,14,1,10,6,1,4,24,0,14,0,0,0,15,0,0,53,0,57,14,62,76,146,31,58,87,37,0,106,96,27,57,40,85,11,20,113,88,18,145,103,143,104,33,104,166,64,80,17,48,92,6,79,0,109,134,91,24,29,58,62,12,48,39,65,18,0,0,27,42,17,40,137,91,49,69,120

Secondary structure (DSSP, 8-state):
----GGGT-EEEEEEEEEE---EEEEEBSS--B--SSSSS--SB-B--TTB-EEEEEEPP-GGG---S--TTS-TTTEEEEEEEEEEEEEE-S--B---EEEEEE----B-SS--PSP----S---EEEEE-PPEEEEEEEESS--EEEEEEE-------PPPEEEEEEEPPTTPEEP-SS-SBBHHHHBTTS-SS-TTTTTSBEEEE-HHHHHHSSS--S-SEEEEEEEEEEEEEEE--SEESSPPPGGGS-B--GGGSSPPP--EEEEEE---EEGGG--SSSEEE--S-SSS--SB-GGGEEEEEEEETTB---EEEEEESS--SB--GGGEEEEEEEEEEEEEEEEEEEEEEE--HHHHHHHHHH-HHHHHHHT---GGGGS--EEEE-TTT-BS-GGGSHHHHHHHHHHT-/----GGGT-EEEEEEEEEE---EEEEEBSS-PEEETTEEEEEEE-B--TTB-EEEEEE---GGGS--S--TTS-TTTEEEEEEEEEEEEEE-S--B---EEEEEE----B-SS--BSSPPP-S---EEEEE-PPEEEEEEEESS--EEEEEEE-----PPPEEEEEEE--TTPEEP-SS-SBBHHHHBTTS-SS-HHHHTSBEEEE-HHHHHTSSS--S-SEEEEEEEEEEEEEEE--SEESSPPPGGG--B--GGG-SPPP--EEEEEE---EEGGG--SSSEEE-SS-SSS--SB-GGGEEEEEEEE-TB---EEEEEESS--SS--GGGEEEEEEEEEEEEEEEEEEEEEEE--HHHHHHHHHH-HHHHHHHT---GGGGS--EEEE-TT--BS-GGGSHHHHHHHHHHT-/----GGGT-EEEEEEEEEE---EEEEEBSS--EE-SS-TTSEEE-B--TTB-EEEEEE---GGG---S--TT--TTTEEEEEEEEEEEEEE-S--B---EEEEEE----B-SS--BSSP---S---EEEEE-PPEEEEEEEESS--EEEEEEE------PPPEEEEEEE--TTPEEP-SS-SBBHHHHBTTS-SS-TTTTTSBEEEE-HHHHHTSSS--S-SEEEEEEEEEEEEEEE--SEESSPPPGGGS-B--GGGSSPPP--EEEEEE---EEGGG--SSSEEE--S-SSS--SB-TTSEEEEEEEE-TB---EEEEEESS--SB--GGGEEEEEEEEEEEEEEEEEEEEEEE--HHHHHHHHHH-HHHHHHHT---GGGGS--EEEE-TT--BS-GGGSHHHHHHHHHH--/----GGGT-EEEEEEEEEE---EEEEEBSS--EE-SS-SS-EEE-B--TTB-EEEEEE---GGG---S--TTS-TTTEEEEEEEEEEEEEE-S--B---EEEEEE----B-SS--BSSPPP-S---EEEEE-PPEEEEEEEESS--EEEEEEE------SS--PPPEEEEEEEPPTTPEEP-SS-SBBHHHHBTTS-SS-TTTTTSBEEEE-HHHHHTSSS--S-SEEEEEEEEEEEEEEE--SEESSPPPGGGS----GGG-SPPP--EEEEEE---EEGGG--SSSEEE-SS-SSS--SB-GGGEEEEEEEETTB---EEEEEESS--SB--GGGEEEEEEEEEEEEEEEEEEEEEEE--HHHHHHHHHH-HHHHHHHT--TTTTS--EEEE-TTT-BS-GGGSHHHHHHHHHH--/----GGGT-EEEEEEEEEE---EEEEEBSS--EEPSS-TT-EEE-B--TTB-EEEEEE---GGGS--S--TTS-TTTEEEEEEEEEEEEEE-S--B---EEEEEE----B-SS--PSPP---S---EEEEE-PPEEEEEEEESS--EEEEEEE-----SSPPS--PPPEEEEEEEPPTTPEEP-SS-SBBHHHHBTTS-SS-TTTTTSBEEEE-HHHHHHSSS--S-SEEEEEEEEEEEEEEE--SEESSPPPGGG--B--GGGSSPPP--EEEEEE---EEGGG--SSSEEE----SSS--SB-GGGEEEEEEEETTB---EEEEEESS--SB--GGGEEEEEEEEEEEEEEEEEEEEEEE--HHHHHHHHHH-HHHHHHHT--GGGGS--EEEE-TT--BS-GGGSHHHHHHHHHHT-

Sequence (2083 aa):
KVVSTDEYVSRTSIYYYAGSSRLLAVGNPYFSIKSPNNNKKVLVPKVSGLQYRVFRVRLPDPNKFGFPDTSFYNPDTQRLVWACVGLEIGRGQPLGVGVSGHPYLNKFDDTETSNRYPAQPGSDNRECLSMDYKQTQLCCLIGCKPPTGEHWGKGVASATDCPPLELFNSIIEDGDMVDTGFGCMDFGTLQANKSDVPIDICNSTCKYPDYLKMASEPYGDSLFFFLRREQMFVRHFFNRAGKLGEAVPDDLYIKGSGNTAVIQSSAFFPTPSGSIVTSESQLFNKPYWLQRAQGHNNGICWGNQLFVTVVDTTRSTNMTLCTEVTKEGTYKNDNFKEYVRHVEEYDLQFVFQLCKITLTAEIMTYIHTMDSNILEDWQFEDPLNKYTFWEVNLKEKFSADLDQFPLGRKFLLQSGLKVVSTDEYVSRTSIYYYAGSSRLLAVGNPYFSIKSPNNNKKVLVPKVSGLQYRVFRVRLPDPNKFGFPDTSFYNPDTQRLVWACVGLEIGRGQPLGVGVSGHPYLNKFDDTETSNRYPAQPGSDNRECLSMDYKQTQLCCLIGCKPPTGEHWGKGVATDCPPLELFNSIIEDGDMVDTGFGCMDFGTLQANKSDVPIDICNSTCKYPDYLKMASEPYGDSLFFFLRREQMFVRHFFNRAGKLGEAVPDDLYIKGSGNTAVIQSSAFFPTPSGSIVTSESQLFNKPYWLQRAQGHNNGICWGNQLFVTVVDTTRSTNMTLCTEVTKEGTYKNDNFKEYVRHVEEYDLQFVFQLCKITLTAEIMTYIHTMDSNILEDWQFEDPLNKYTFWEVNLKEKFSADLDQFPLGRKFLLQSGLKVVSTDEYVSRTSIYYYAGSSRLLAVGNPYFSIKSPNNNKKVLVPKVSGLQYRVFRVRLPDPNKFGFPDTSFYNPDTQRLVWACVGLEIGRGQPLGVGVSGHPYLNKFDDTETSNRYPAQPGSDNRECLSMDYKQTQLCCLIGCKPPTGEHWGKGVASTDCPPLELFNSIIEDGDMVDTGFGCMDFGTLQANKSDVPIDICNSTCKYPDYLKMASEPYGDSLFFFLRREQMFVRHFFNRAGKLGEAVPDDLYIKGSGNTAVIQSSAFFPTPSGSIVTSESQLFNKPYWLQRAQGHNNGICWGNQLFVTVVDTTRSTNMTLCTEVTKEGTYKNDNFKEYVRHVEEYDLQFVFQLCKITLTAEIMTYIHTMDSNILEDWQFEDPLNKYTFWEVNLKEKFSADLDQFPLGRKFLLQSGLKVVSTDEYVSRTSIYYYAGSSRLLAVGNPYFSIKSPNNNKKVLVPKVSGLQYRVFRVRLPDPNKFGFPDTSFYNPDTQRLVWACVGLEIGRGQPLGVGVSGHPYLNKFDDTETSNRYPAQPGSDNRECLSMDYKQTQLCCLIGCKPPTGEHWGKGVASNAAATDCPPLELFNSIIEDGDMVDTGFGCMDFGTLQANKSDVPIDICNSTCKYPDYLKMASEPYGDSLFFFLRREQMFVRHFFNRAGKLGEAVPDDLYIKGSGNTAVIQSSAFFPTPSGSIVTSESQLFNKPYWLQRAQGHNNGICWGNQLFVTVVDTTRSTNMTLCTEVTKEGTYKNDNFKEYVRHVEEYDLQFVFQLCKITLTAEIMTYIHTMDSNILEDWQFDPLNKYTFWEVNLKEKFSADLDQFPLGRKFLLQSGLKVVSTDEYVSRTSIYYYAGSSRLLAVGNPYFSIKSPNNNKKVLVPKVSGLQYRVFRVRLPDPNKFGFPDTSFYNPDTQRLVWACVGLEIGRGQPLGVGVSGHPYLNKFDDTETSNRYPAQPGSDNRECLSMDYKQTQLCCLIGCKPPTGEHWGKGVASNNNAAATDCPPLELFNSIIEDGDMVDTGFGCMDFGTLQANKSDVPIDICNSTCKYPDYLKMASEPYGDSLFFFLRREQMFVRHFFNRAGKLGEAVPDDLYIKGSGNTAVIQSSAFFPTPSGSIVTSESQLFNKPYWLQRAQGHNNGICWGNQLFVTVVDTTRSTNMTLCTEVTKEGTYKNDNFKEYVRHVEEYDLQFVFQLCKITLTAEIMTYIHTMDSNILEDWQFDPLNKYTFWEVNLKEKFSADLDQFPLGRKFLLQSGL

CATH classification: 2.60.175.20

Organism: Human papillomavirus 58 (NCBI:txid10598)

InterPro domains:
  IPR002210 Major capsid L1 (late) protein, Papillomavirus [MF_04002] (29-522)
  IPR002210 Major capsid L1 (late) protein, Papillomavirus [PF00500] (30-520)
  IPR002210 Major capsid L1 (late) protein, Papillomavirus [PR00865] (43-63)
  IPR002210 Major capsid L1 (late) protein, Papillomavirus [PR00865] (89-111)
  IPR002210 Major capsid L1 (late) protein, Papillomavirus [PR00865] (124-149)
  IPR002210 Major capsid L1 (late) protein, Papillomavirus [PR00865] (179-196)
  IPR002210 Major capsid L1 (late) protein, Papillomavirus [PR00865] (209-232)
  IPR002210 Major capsid L1 (late) protein, Papillomavirus [PR00865] (243-263)
  IPR002210 Major capsid L1 (late) protein, Papillomavirus [PR00865] (268-291)
  IPR002210 Major capsid L1 (late) protein, Papillomavirus [PR00865] (319-341)
  IPR002210 Major capsid L1 (late) protein, Papillomavirus [PR00865] (343-364)
  IPR002210 Major capsid L1 (late) protein, Papillomavirus [PR00865] (388-405)
  IPR002210 Major capsid L1 (late) protein, Papillomavirus [PR00865] (471-494)
  IPR011222 Double-stranded DNA virus, group I, capsid [SSF88648] (46-499)
  IPR036973 Major capsid L1 (late) superfamily, Papillomavirus [G3DSA:2.60.175.20] (35-437)
  IPR036973 Major capsid L1 (late) superfamily, Papillomavirus [G3DSA:2.60.175.20] (439-499)